Protein 2YRE (pdb70)

GO terms:
  GO:0005829 cytosol (C, TAS)
  GO:0005515 protein binding (F, IPI)

Organism: Homo sapiens (NCBI:txid9606)

Structure (mmCIF, N/CA/C/O backbone):
data_2YRE
#
_entry.id   2YRE
#
loop_
_entity.id
_entity.type
_entity.pdbx_description
1 polymer 'F-box only protein 30'
2 non-polymer 'ZINC ION'
#
loop_
_atom_site.group_PDB
_atom_site.id
_atom_site.type_symbol
_atom_site.label_atom_id
_atom_site.label_alt_id
_atom_site.label_comp_id
_atom_site.label_asym_id
_atom_site.label_entity_id
_atom_site.label_seq_id
_atom_site.pdbx_PDB_ins_code
_atom_site.Cartn_x
_atom_site.Cartn_y
_atom_site.Cartn_z
_atom_site.occupancy
_atom_site.B_iso_or_equiv
_atom_site.auth_seq_id
_atom_site.auth_comp_id
_atom_site.auth_asym_id
_atom_site.auth_atom_id
_atom_site.pdbx_PDB_model_num
ATOM 1 N N . GLY A 1 1 ? -19.919 40.124 -21.202 1.00 0.00 -6 GLY A N 1
ATOM 2 C CA . GLY A 1 1 ? -18.797 39.285 -20.825 1.00 0.00 -6 GLY A CA 1
ATOM 3 C C . GLY A 1 1 ? -18.887 38.808 -19.389 1.00 0.00 -6 GLY A C 1
ATOM 4 O O . GLY A 1 1 ? -19.449 39.492 -18.534 1.00 0.00 -6 GLY A O 1
ATOM 8 N N . SER A 1 2 ? -18.333 37.629 -19.123 1.00 0.00 -5 SER A N 1
ATOM 9 C CA . SER A 1 2 ? -18.358 37.058 -17.781 1.00 0.00 -5 SER A CA 1
ATOM 10 C C . SER A 1 2 ? -17.410 35.867 -17.680 1.00 0.00 -5 SER A C 1
ATOM 11 O O . SER A 1 2 ? -16.883 35.392 -18.686 1.00 0.00 -5 SER A O 1
ATOM 19 N N . SER A 1 3 ? -17.199 35.389 -16.458 1.00 0.00 -4 SER A N 1
ATOM 20 C CA . SER A 1 3 ? -16.312 34.255 -16.223 1.00 0.00 -4 SER A CA 1
ATOM 21 C C . SER A 1 3 ? -16.413 33.777 -14.777 1.00 0.00 -4 SER A C 1
ATOM 22 O O . SER A 1 3 ? -16.659 34.566 -13.867 1.00 0.00 -4 SER A O 1
ATOM 30 N N . GLY A 1 4 ? -16.220 32.477 -14.576 1.00 0.00 -3 GLY A N 1
ATOM 31 C CA . GLY A 1 4 ? -16.293 31.915 -13.240 1.00 0.00 -3 GLY A CA 1
ATOM 32 C C . GLY A 1 4 ? -16.413 30.404 -13.253 1.00 0.00 -3 GLY A C 1
ATOM 33 O O . GLY A 1 4 ? -16.896 29.821 -14.223 1.00 0.00 -3 GLY A O 1
ATOM 37 N N . SER A 1 5 ? -15.971 29.768 -12.172 1.00 0.00 -2 SER A N 1
ATOM 38 C CA . SER A 1 5 ? -16.026 28.314 -12.065 1.00 0.00 -2 SER A CA 1
ATOM 39 C C . SER A 1 5 ? -16.647 27.891 -10.738 1.00 0.00 -2 SER A C 1
ATOM 40 O O . SER A 1 5 ? -16.951 28.727 -9.887 1.00 0.00 -2 SER A O 1
ATOM 48 N N . SER A 1 6 ? -16.832 26.585 -10.568 1.00 0.00 -1 SER A N 1
ATOM 49 C CA . SER A 1 6 ? -17.420 26.049 -9.346 1.00 0.00 -1 SER A CA 1
ATOM 50 C C . SER A 1 6 ? -16.967 24.611 -9.111 1.00 0.00 -1 SER A C 1
ATOM 51 O O . SER A 1 6 ? -16.776 23.847 -10.055 1.00 0.00 -1 SER A O 1
ATOM 59 N N . GLY A 1 7 ? -16.798 24.251 -7.842 1.00 0.00 0 GLY A N 1
ATOM 60 C CA . GLY A 1 7 ? -16.369 22.906 -7.504 1.00 0.00 0 GLY A CA 1
ATOM 61 C C . GLY A 1 7 ? -15.679 22.839 -6.156 1.00 0.00 0 GLY A C 1
ATOM 62 O O . GLY A 1 7 ? -14.758 23.609 -5.884 1.00 0.00 0 GLY A O 1
ATOM 66 N N . MET A 1 8 ? -16.126 21.917 -5.310 1.00 0.00 1 MET A N 1
ATOM 67 C CA . MET A 1 8 ? -15.544 21.754 -3.982 1.00 0.00 1 MET A CA 1
ATOM 68 C C . MET A 1 8 ? -15.492 20.281 -3.589 1.00 0.00 1 MET A C 1
ATOM 69 O O . MET A 1 8 ? -16.525 19.622 -3.479 1.00 0.00 1 MET A O 1
ATOM 83 N N . GLU A 1 9 ? -14.282 19.771 -3.380 1.00 0.00 2 GLU A N 1
ATOM 84 C CA . GLU A 1 9 ? -14.097 18.375 -3.001 1.00 0.00 2 GLU A CA 1
ATOM 85 C C . GLU A 1 9 ? -13.975 18.235 -1.486 1.00 0.00 2 GLU A C 1
ATOM 86 O O . GLU A 1 9 ? -13.281 19.015 -0.834 1.00 0.00 2 GLU A O 1
ATOM 98 N N . GLU A 1 10 ? -14.655 17.235 -0.933 1.00 0.00 3 GLU A N 1
ATOM 99 C CA . GLU A 1 10 ? -14.623 16.993 0.504 1.00 0.00 3 GLU A CA 1
ATOM 100 C C . GLU A 1 10 ? -15.261 15.649 0.844 1.00 0.00 3 GLU A C 1
ATOM 101 O O . GLU A 1 10 ? -16.362 15.342 0.390 1.00 0.00 3 GLU A O 1
ATOM 113 N N . GLU A 1 11 ? -14.559 14.853 1.645 1.00 0.00 4 GLU A N 1
ATOM 114 C CA . GLU A 1 11 ? -15.056 13.542 2.044 1.00 0.00 4 GLU A CA 1
ATOM 115 C C . GLU A 1 11 ? -14.816 13.299 3.531 1.00 0.00 4 GLU A C 1
ATOM 116 O O . GLU A 1 11 ? -13.828 13.770 4.097 1.00 0.00 4 GLU A O 1
ATOM 128 N N . LEU A 1 12 ? -15.725 12.561 4.158 1.00 0.00 5 LEU A N 1
ATOM 129 C CA . LEU A 1 12 ? -15.614 12.255 5.580 1.00 0.00 5 LEU A CA 1
ATOM 130 C C . LEU A 1 12 ? -15.475 10.752 5.804 1.00 0.00 5 LEU A C 1
ATOM 131 O O . LEU A 1 12 ? -15.491 9.970 4.855 1.00 0.00 5 LEU A O 1
ATOM 147 N N . GLN A 1 13 ? -15.342 10.357 7.067 1.00 0.00 6 GLN A N 1
ATOM 148 C CA . GLN A 1 13 ? -15.203 8.948 7.415 1.00 0.00 6 GLN A CA 1
ATOM 149 C C . GLN A 1 13 ? -16.546 8.231 7.329 1.00 0.00 6 GLN A C 1
ATOM 150 O O . GLN A 1 13 ? -17.592 8.865 7.185 1.00 0.00 6 GLN A O 1
ATOM 164 N N . HIS A 1 14 ? -16.510 6.905 7.418 1.00 0.00 7 HIS A N 1
ATOM 165 C CA . HIS A 1 14 ? -17.725 6.101 7.350 1.00 0.00 7 HIS A CA 1
ATOM 166 C C . HIS A 1 14 ? -18.071 5.522 8.718 1.00 0.00 7 HIS A C 1
ATOM 167 O O . HIS A 1 14 ? -17.390 4.624 9.213 1.00 0.00 7 HIS A O 1
ATOM 181 N N . SER A 1 15 ? -19.132 6.043 9.325 1.00 0.00 8 SER A N 1
ATOM 182 C CA . SER A 1 15 ? -19.565 5.581 10.639 1.00 0.00 8 SER A CA 1
ATOM 183 C C . SER A 1 15 ? -19.371 4.074 10.776 1.00 0.00 8 SER A C 1
ATOM 184 O O . SER A 1 15 ? -18.888 3.589 11.800 1.00 0.00 8 SER A O 1
ATOM 192 N N . HIS A 1 16 ? -19.751 3.338 9.736 1.00 0.00 9 HIS A N 1
ATOM 193 C CA . HIS A 1 16 ? -19.619 1.885 9.739 1.00 0.00 9 HIS A CA 1
ATOM 194 C C . HIS A 1 16 ? -18.150 1.473 9.694 1.00 0.00 9 HIS A C 1
ATOM 195 O O . HIS A 1 16 ? -17.624 0.906 10.653 1.00 0.00 9 HIS A O 1
ATOM 209 N N . CYS A 1 17 ? -17.494 1.762 8.576 1.00 0.00 10 CYS A N 1
ATOM 210 C CA . CYS A 1 17 ? -16.087 1.421 8.405 1.00 0.00 10 CYS A CA 1
ATOM 211 C C . CYS A 1 17 ? -15.286 1.773 9.655 1.00 0.00 10 CYS A C 1
ATOM 212 O O . CYS A 1 17 ? -14.621 0.918 10.241 1.00 0.00 10 CYS A O 1
ATOM 219 N N . VAL A 1 18 ? -15.354 3.038 10.058 1.00 0.00 11 VAL A N 1
ATOM 220 C CA . VAL A 1 18 ? -14.637 3.504 11.239 1.00 0.00 11 VAL A CA 1
ATOM 221 C C . VAL A 1 18 ? -14.836 2.552 12.413 1.00 0.00 11 VAL A C 1
ATOM 222 O O . VAL A 1 18 ? -13.996 2.472 13.309 1.00 0.00 11 VAL A O 1
ATOM 235 N N . ASN A 1 19 ? -15.953 1.833 12.402 1.00 0.00 12 ASN A N 1
ATOM 236 C CA . ASN A 1 19 ? -16.263 0.886 13.467 1.00 0.00 12 ASN A CA 1
ATOM 237 C C . ASN A 1 19 ? -16.408 -0.528 12.913 1.00 0.00 12 ASN A C 1
ATOM 238 O O . ASN A 1 19 ? -17.238 -1.308 13.380 1.00 0.00 12 ASN A O 1
ATOM 249 N N . CYS A 1 20 ? -15.594 -0.852 11.914 1.00 0.00 13 CYS A N 1
ATOM 250 C CA . CYS A 1 20 ? -15.630 -2.172 11.295 1.00 0.00 13 CYS A CA 1
ATOM 251 C C . CYS A 1 20 ? -14.235 -2.788 11.246 1.00 0.00 13 CYS A C 1
ATOM 252 O O . CYS A 1 20 ? -13.426 -2.455 10.379 1.00 0.00 13 CYS A O 1
ATOM 259 N N . VAL A 1 21 ? -13.959 -3.690 12.183 1.00 0.00 14 VAL A N 1
ATOM 260 C CA . VAL A 1 21 ? -12.663 -4.354 12.248 1.00 0.00 14 VAL A CA 1
ATOM 261 C C . VAL A 1 21 ? -12.637 -5.595 11.362 1.00 0.00 14 VAL A C 1
ATOM 262 O O . VAL A 1 21 ? -11.661 -5.846 10.656 1.00 0.00 14 VAL A O 1
ATOM 275 N N . SER A 1 22 ? -13.718 -6.368 11.404 1.00 0.00 15 SER A N 1
ATOM 276 C CA . SER A 1 22 ? -13.818 -7.585 10.608 1.00 0.00 15 SER A CA 1
ATOM 277 C C . SER A 1 22 ? -13.364 -7.335 9.173 1.00 0.00 15 SER A C 1
ATOM 278 O O . SER A 1 22 ? -13.903 -6.471 8.481 1.00 0.00 15 SER A O 1
ATOM 286 N N . ARG A 1 23 ? -12.369 -8.097 8.733 1.00 0.00 16 ARG A N 1
ATOM 287 C CA . ARG A 1 23 ? -11.840 -7.958 7.381 1.00 0.00 16 ARG A CA 1
ATOM 288 C C . ARG A 1 23 ? -12.799 -8.559 6.358 1.00 0.00 16 ARG A C 1
ATOM 289 O O . ARG A 1 23 ? -12.951 -8.037 5.253 1.00 0.00 16 ARG A O 1
ATOM 310 N N . ARG A 1 24 ? -13.443 -9.659 6.733 1.00 0.00 17 ARG A N 1
ATOM 311 C CA . ARG A 1 24 ? -14.386 -10.332 5.847 1.00 0.00 17 ARG A CA 1
ATOM 312 C C . ARG A 1 24 ? -15.780 -9.725 5.975 1.00 0.00 17 ARG A C 1
ATOM 313 O O . ARG A 1 24 ? -16.787 -10.419 5.832 1.00 0.00 17 ARG A O 1
ATOM 334 N N . CYS A 1 25 ? -15.831 -8.425 6.245 1.00 0.00 18 CYS A N 1
ATOM 335 C CA . CYS A 1 25 ? -17.100 -7.723 6.394 1.00 0.00 18 CYS A CA 1
ATOM 336 C C . CYS A 1 25 ? -17.924 -7.811 5.112 1.00 0.00 18 CYS A C 1
ATOM 337 O O . CYS A 1 25 ? -17.400 -7.633 4.012 1.00 0.00 18 CYS A O 1
ATOM 344 N N . MET A 1 26 ? -19.215 -8.087 5.262 1.00 0.00 19 MET A N 1
ATOM 345 C CA . MET A 1 26 ? -20.111 -8.197 4.117 1.00 0.00 19 MET A CA 1
ATOM 346 C C . MET A 1 26 ? -21.363 -7.351 4.323 1.00 0.00 19 MET A C 1
ATOM 347 O O . MET A 1 26 ? -22.484 -7.824 4.130 1.00 0.00 19 MET A O 1
ATOM 361 N N . THR A 1 27 ? -21.166 -6.097 4.717 1.00 0.00 20 THR A N 1
ATOM 362 C CA . THR A 1 27 ? -22.279 -5.185 4.951 1.00 0.00 20 THR A CA 1
ATOM 363 C C . THR A 1 27 ? -22.547 -4.319 3.726 1.00 0.00 20 THR A C 1
ATOM 364 O O . THR A 1 27 ? -21.638 -3.682 3.194 1.00 0.00 20 THR A O 1
ATOM 375 N N . ARG A 1 28 ? -23.800 -4.298 3.284 1.00 0.00 21 ARG A N 1
ATOM 376 C CA . ARG A 1 28 ? -24.187 -3.509 2.121 1.00 0.00 21 ARG A CA 1
ATOM 377 C C . ARG A 1 28 ? -23.549 -2.123 2.167 1.00 0.00 21 ARG A C 1
ATOM 378 O O . ARG A 1 28 ? -23.760 -1.347 3.099 1.00 0.00 21 ARG A O 1
ATOM 399 N N . PRO A 1 29 ? -22.751 -1.805 1.138 1.00 0.00 22 PRO A N 1
ATOM 400 C CA . PRO A 1 29 ? -22.066 -0.512 1.038 1.00 0.00 22 PRO A CA 1
ATOM 401 C C . PRO A 1 29 ? -23.032 0.636 0.770 1.00 0.00 22 PRO A C 1
ATOM 402 O O . PRO A 1 29 ? -23.535 0.790 -0.342 1.00 0.00 22 PRO A O 1
ATOM 413 N N . GLU A 1 30 ? -23.288 1.440 1.798 1.00 0.00 23 GLU A N 1
ATOM 414 C CA . GLU A 1 30 ? -24.195 2.575 1.672 1.00 0.00 23 GLU A CA 1
ATOM 415 C C . GLU A 1 30 ? -23.417 3.881 1.540 1.00 0.00 23 GLU A C 1
ATOM 416 O O . GLU A 1 30 ? -22.398 4.096 2.197 1.00 0.00 23 GLU A O 1
ATOM 428 N N . PRO A 1 31 ? -23.907 4.775 0.669 1.00 0.00 24 PRO A N 1
ATOM 429 C CA . PRO A 1 31 ? -23.275 6.076 0.429 1.00 0.00 24 PRO A CA 1
ATOM 430 C C . PRO A 1 31 ? -23.412 7.016 1.621 1.00 0.00 24 PRO A C 1
ATOM 431 O O . PRO A 1 31 ? -24.362 7.792 1.706 1.00 0.00 24 PRO A O 1
ATOM 442 N N . GLY A 1 32 ? -22.455 6.941 2.542 1.00 0.00 25 GLY A N 1
ATOM 443 C CA . GLY A 1 32 ? -22.488 7.791 3.717 1.00 0.00 25 GLY A CA 1
ATOM 444 C C . GLY A 1 32 ? -22.289 7.012 5.002 1.00 0.00 25 GLY A C 1
ATOM 445 O O . GLY A 1 32 ? -21.767 7.543 5.983 1.00 0.00 25 GLY A O 1
ATOM 449 N N . ILE A 1 33 ? -22.708 5.751 4.998 1.00 0.00 26 ILE A N 1
ATOM 450 C CA . ILE A 1 33 ? -22.573 4.899 6.173 1.00 0.00 26 ILE A CA 1
ATOM 451 C C . ILE A 1 33 ? -21.399 3.938 6.023 1.00 0.00 26 ILE A C 1
ATOM 452 O O . ILE A 1 33 ? -20.480 3.932 6.842 1.00 0.00 26 ILE A O 1
ATOM 468 N N . SER A 1 34 ? -21.435 3.127 4.970 1.00 0.00 27 SER A N 1
ATOM 469 C CA . SER A 1 34 ? -20.375 2.159 4.714 1.00 0.00 27 SER A CA 1
ATOM 470 C C . SER A 1 34 ? -20.090 2.049 3.219 1.00 0.00 27 SER A C 1
ATOM 471 O O . SER A 1 34 ? -20.997 2.154 2.393 1.00 0.00 27 SER A O 1
ATOM 479 N N . CYS A 1 35 ? -18.823 1.837 2.878 1.00 0.00 28 CYS A N 1
ATOM 480 C CA . CYS A 1 35 ? -18.416 1.713 1.484 1.00 0.00 28 CYS A CA 1
ATOM 481 C C . CYS A 1 35 ? -18.028 0.274 1.156 1.00 0.00 28 CYS A C 1
ATOM 482 O O . CYS A 1 35 ? -17.852 -0.551 2.053 1.00 0.00 28 CYS A O 1
ATOM 489 N N . ASP A 1 36 ? -17.898 -0.019 -0.133 1.00 0.00 29 ASP A N 1
ATOM 490 C CA . ASP A 1 36 ? -17.530 -1.357 -0.579 1.00 0.00 29 ASP A CA 1
ATOM 491 C C . ASP A 1 36 ? -16.122 -1.717 -0.115 1.00 0.00 29 ASP A C 1
ATOM 492 O O . ASP A 1 36 ? -15.247 -0.854 -0.023 1.00 0.00 29 ASP A O 1
ATOM 501 N N . LEU A 1 37 ? -15.910 -2.995 0.178 1.00 0.00 30 LEU A N 1
ATOM 502 C CA . LEU A 1 37 ? -14.608 -3.470 0.634 1.00 0.00 30 LEU A CA 1
ATOM 503 C C . LEU A 1 37 ? -13.698 -3.785 -0.549 1.00 0.00 30 LEU A C 1
ATOM 504 O O . LEU A 1 37 ? -14.166 -4.183 -1.616 1.00 0.00 30 LEU A O 1
ATOM 520 N N . ILE A 1 38 ? -12.396 -3.605 -0.351 1.00 0.00 31 ILE A N 1
ATOM 521 C CA . ILE A 1 38 ? -11.421 -3.873 -1.401 1.00 0.00 31 ILE A CA 1
ATOM 522 C C . ILE A 1 38 ? -10.167 -4.529 -0.831 1.00 0.00 31 ILE A C 1
ATOM 523 O O . ILE A 1 38 ? -9.694 -4.159 0.243 1.00 0.00 31 ILE A O 1
ATOM 539 N N . GLY A 1 39 ? -9.632 -5.503 -1.561 1.00 0.00 32 GLY A N 1
ATOM 540 C CA . GLY A 1 39 ? -8.436 -6.194 -1.113 1.00 0.00 32 GLY A CA 1
ATOM 541 C C . GLY A 1 39 ? -7.181 -5.370 -1.317 1.00 0.00 32 GLY A C 1
ATOM 542 O O . GLY A 1 39 ? -7.039 -4.679 -2.326 1.00 0.00 32 GLY A O 1
ATOM 546 N N . CYS A 1 40 ? -6.266 -5.440 -0.355 1.00 0.00 33 CYS A N 1
ATOM 547 C CA . CYS A 1 40 ? -5.016 -4.694 -0.431 1.00 0.00 33 CYS A CA 1
ATOM 548 C C . CYS A 1 40 ? -4.418 -4.776 -1.833 1.00 0.00 33 CYS A C 1
ATOM 549 O O . CYS A 1 40 ? -4.341 -5.844 -2.441 1.00 0.00 33 CYS A O 1
ATOM 556 N N . PRO A 1 41 ? -3.984 -3.621 -2.360 1.00 0.00 34 PRO A N 1
ATOM 557 C CA . PRO A 1 41 ? -3.385 -3.536 -3.695 1.00 0.00 34 PRO A CA 1
ATOM 558 C C . PRO A 1 41 ? -2.011 -4.193 -3.756 1.00 0.00 34 PRO A C 1
ATOM 559 O O . PRO A 1 41 ? -1.395 -4.271 -4.820 1.00 0.00 34 PRO A O 1
ATOM 570 N N . LEU A 1 42 ? -1.535 -4.667 -2.610 1.00 0.00 35 LEU A N 1
ATOM 571 C CA . LEU A 1 42 ? -0.232 -5.319 -2.533 1.00 0.00 35 LEU A CA 1
ATOM 572 C C . LEU A 1 42 ? -0.379 -6.781 -2.123 1.00 0.00 35 LEU A C 1
ATOM 573 O O . LEU A 1 42 ? 0.581 -7.411 -1.679 1.00 0.00 35 LEU A O 1
ATOM 589 N N . VAL A 1 43 ? -1.586 -7.315 -2.276 1.00 0.00 36 VAL A N 1
ATOM 590 C CA . VAL A 1 43 ? -1.858 -8.704 -1.925 1.00 0.00 36 VAL A CA 1
ATOM 591 C C . VAL A 1 43 ? -1.212 -9.070 -0.593 1.00 0.00 36 VAL A C 1
ATOM 592 O O . VAL A 1 43 ? -0.730 -10.189 -0.411 1.00 0.00 36 VAL A O 1
ATOM 605 N N . CYS A 1 44 ? -1.207 -8.121 0.336 1.00 0.00 37 CYS A N 1
ATOM 606 C CA . CYS A 1 44 ? -0.621 -8.342 1.653 1.00 0.00 37 CYS A CA 1
ATOM 607 C C . CYS A 1 44 ? -1.374 -9.435 2.407 1.00 0.00 37 CYS A C 1
ATOM 608 O O . CYS A 1 44 ? -0.814 -10.103 3.274 1.00 0.00 37 CYS A O 1
ATOM 615 N N . GLY A 1 45 ? -2.648 -9.609 2.068 1.00 0.00 38 GLY A N 1
ATOM 616 C CA . GLY A 1 45 ? -3.457 -10.621 2.722 1.00 0.00 38 GLY A CA 1
ATOM 617 C C . GLY A 1 45 ? -4.390 -10.034 3.762 1.00 0.00 38 GLY A C 1
ATOM 618 O O . GLY A 1 45 ? -4.476 -10.535 4.883 1.00 0.00 38 GLY A O 1
ATOM 622 N N . ALA A 1 46 ? -5.091 -8.967 3.392 1.00 0.00 39 ALA A N 1
ATOM 623 C CA . ALA A 1 46 ? -6.023 -8.312 4.301 1.00 0.00 39 ALA A CA 1
ATOM 624 C C . ALA A 1 46 ? -7.135 -7.607 3.532 1.00 0.00 39 ALA A C 1
ATOM 625 O O . ALA A 1 46 ? -6.902 -7.034 2.468 1.00 0.00 39 ALA A O 1
ATOM 632 N N . VAL A 1 47 ? -8.347 -7.653 4.078 1.00 0.00 40 VAL A N 1
ATOM 633 C CA . VAL A 1 47 ? -9.496 -7.018 3.444 1.00 0.00 40 VAL A CA 1
ATOM 634 C C . VAL A 1 47 ? -9.989 -5.831 4.263 1.00 0.00 40 VAL A C 1
ATOM 635 O O . VAL A 1 47 ? -10.426 -5.989 5.403 1.00 0.00 40 VAL A O 1
ATOM 648 N N . PHE A 1 48 ? -9.918 -4.642 3.674 1.00 0.00 41 PHE A N 1
ATOM 649 C CA . PHE A 1 48 ? -10.358 -3.427 4.349 1.00 0.00 41 PHE A CA 1
ATOM 650 C C . PHE A 1 48 ? -11.213 -2.569 3.422 1.00 0.00 41 PHE A C 1
ATOM 651 O O . PHE A 1 48 ? -11.248 -2.788 2.211 1.00 0.00 41 PHE A O 1
ATOM 668 N N . HIS A 1 49 ? -11.903 -1.590 4.000 1.00 0.00 42 HIS A N 1
ATOM 669 C CA . HIS A 1 49 ? -12.759 -0.698 3.226 1.00 0.00 42 HIS A CA 1
ATOM 670 C C . HIS A 1 49 ? -11.924 0.276 2.401 1.00 0.00 42 HIS A C 1
ATOM 671 O O . HIS A 1 49 ? -10.953 0.850 2.895 1.00 0.00 42 HIS A O 1
ATOM 685 N N . SER A 1 50 ? -12.307 0.456 1.141 1.00 0.00 43 SER A N 1
ATOM 686 C CA . SER A 1 50 ? -11.590 1.356 0.245 1.00 0.00 43 SER A CA 1
ATOM 687 C C . SER A 1 50 ? -11.185 2.636 0.971 1.00 0.00 43 SER A C 1
ATOM 688 O O . SER A 1 50 ? -10.091 3.161 0.765 1.00 0.00 43 SER A O 1
ATOM 696 N N . CYS A 1 51 ? -12.077 3.133 1.822 1.00 0.00 44 CYS A N 1
ATOM 697 C CA . CYS A 1 51 ? -11.815 4.351 2.579 1.00 0.00 44 CYS A CA 1
ATOM 698 C C . CYS A 1 51 ? -10.738 4.115 3.634 1.00 0.00 44 CYS A C 1
ATOM 699 O O . CYS A 1 51 ? -9.876 4.965 3.858 1.00 0.00 44 CYS A O 1
ATOM 706 N N . LYS A 1 52 ? -10.792 2.955 4.278 1.00 0.00 45 LYS A N 1
ATOM 707 C CA . LYS A 1 52 ? -9.821 2.604 5.308 1.00 0.00 45 LYS A CA 1
ATOM 708 C C . LYS A 1 52 ? -8.453 2.326 4.693 1.00 0.00 45 LYS A C 1
ATOM 709 O O . LYS A 1 52 ? -7.421 2.629 5.291 1.00 0.00 45 LYS A O 1
ATOM 728 N N . ALA A 1 53 ? -8.453 1.749 3.496 1.00 0.00 46 ALA A N 1
ATOM 729 C CA . ALA A 1 53 ? -7.212 1.434 2.800 1.00 0.00 46 ALA A CA 1
ATOM 730 C C . ALA A 1 53 ? -6.143 2.485 3.080 1.00 0.00 46 ALA A C 1
ATOM 731 O O . ALA A 1 53 ? -5.090 2.179 3.640 1.00 0.00 46 ALA A O 1
ATOM 738 N N . ASP A 1 54 ? -6.420 3.723 2.688 1.00 0.00 47 ASP A N 1
ATOM 739 C CA . ASP A 1 54 ? -5.482 4.820 2.898 1.00 0.00 47 ASP A CA 1
ATOM 740 C C . ASP A 1 54 ? -4.803 4.701 4.259 1.00 0.00 47 ASP A C 1
ATOM 741 O O . ASP A 1 54 ? -3.595 4.905 4.380 1.00 0.00 47 ASP A O 1
ATOM 750 N N . GLU A 1 55 ? -5.587 4.370 5.280 1.00 0.00 48 GLU A N 1
ATOM 751 C CA . GLU A 1 55 ? -5.061 4.226 6.632 1.00 0.00 48 GLU A CA 1
ATOM 752 C C . GLU A 1 55 ? -4.362 2.880 6.803 1.00 0.00 48 GLU A C 1
ATOM 753 O O . GLU A 1 55 ? -3.279 2.799 7.384 1.00 0.00 48 GLU A O 1
ATOM 765 N N . HIS A 1 56 ? -4.989 1.825 6.293 1.00 0.00 49 HIS A N 1
ATOM 766 C CA . HIS A 1 56 ? -4.429 0.482 6.388 1.00 0.00 49 HIS A CA 1
ATOM 767 C C . HIS A 1 56 ? -2.987 0.458 5.890 1.00 0.00 49 HIS A C 1
ATOM 768 O O . HIS A 1 56 ? -2.103 -0.098 6.542 1.00 0.00 49 HIS A O 1
ATOM 782 N N . ARG A 1 57 ? -2.757 1.064 4.729 1.00 0.00 50 ARG A N 1
ATOM 783 C CA . ARG A 1 57 ? -1.423 1.111 4.143 1.00 0.00 50 ARG A CA 1
ATOM 784 C C . ARG A 1 57 ? -0.379 1.471 5.195 1.00 0.00 50 ARG A C 1
ATOM 785 O O . ARG A 1 57 ? 0.699 0.876 5.245 1.00 0.00 50 ARG A O 1
ATOM 806 N N . LEU A 1 58 ? -0.704 2.449 6.033 1.00 0.00 51 LEU A N 1
ATOM 807 C CA . LEU A 1 58 ? 0.206 2.890 7.084 1.00 0.00 51 LEU A CA 1
ATOM 808 C C . LEU A 1 58 ? 0.722 1.703 7.892 1.00 0.00 51 LEU A C 1
ATOM 809 O O . LEU A 1 58 ? 1.903 1.636 8.233 1.00 0.00 51 LEU A O 1
ATOM 825 N N . LEU A 1 59 ? -0.171 0.766 8.191 1.00 0.00 52 LEU A N 1
ATOM 826 C CA . LEU A 1 59 ? 0.193 -0.421 8.957 1.00 0.00 52 LEU A CA 1
ATOM 827 C C . LEU A 1 59 ? 0.740 -1.512 8.041 1.00 0.00 52 LEU A C 1
ATOM 828 O O . LEU A 1 59 ? 1.817 -2.058 8.283 1.00 0.00 52 LEU A O 1
ATOM 844 N N . CYS A 1 60 ? -0.007 -1.824 6.988 1.00 0.00 53 CYS A N 1
ATOM 845 C CA . CYS A 1 60 ? 0.402 -2.848 6.035 1.00 0.00 53 CYS A CA 1
ATOM 846 C C . CYS A 1 60 ? 1.921 -2.879 5.889 1.00 0.00 53 CYS A C 1
ATOM 847 O O . CYS A 1 60 ? 2.564 -1.867 5.613 1.00 0.00 53 CYS A O 1
ATOM 854 N N . PRO A 1 61 ? 2.509 -4.070 6.080 1.00 0.00 54 PRO A N 1
ATOM 855 C CA . PRO A 1 61 ? 3.958 -4.263 5.974 1.00 0.00 54 PRO A CA 1
ATOM 856 C C . PRO A 1 61 ? 4.457 -4.136 4.539 1.00 0.00 54 PRO A C 1
ATOM 857 O O . PRO A 1 61 ? 5.451 -3.460 4.274 1.00 0.00 54 PRO A O 1
ATOM 868 N N . PHE A 1 62 ? 3.760 -4.790 3.615 1.00 0.00 55 PHE A N 1
ATOM 869 C CA . PHE A 1 62 ? 4.133 -4.750 2.206 1.00 0.00 55 PHE A CA 1
ATOM 870 C C . PHE A 1 62 ? 4.435 -3.322 1.763 1.00 0.00 55 PHE A C 1
ATOM 871 O O . PHE A 1 62 ? 5.388 -3.079 1.024 1.00 0.00 55 PHE A O 1
ATOM 888 N N . GLU A 1 63 ? 3.616 -2.380 2.221 1.00 0.00 56 GLU A N 1
ATOM 889 C CA . GLU A 1 63 ? 3.795 -0.976 1.872 1.00 0.00 56 GLU A CA 1
ATOM 890 C C . GLU A 1 63 ? 5.276 -0.635 1.730 1.00 0.00 56 GLU A C 1
ATOM 891 O O . GLU A 1 63 ? 6.079 -0.929 2.615 1.00 0.00 56 GLU A O 1
ATOM 903 N N . ARG A 1 64 ? 5.629 -0.014 0.609 1.00 0.00 57 ARG A N 1
ATOM 904 C CA . ARG A 1 64 ? 7.013 0.365 0.350 1.00 0.00 57 ARG A CA 1
ATOM 905 C C . ARG A 1 64 ? 7.534 1.297 1.439 1.00 0.00 57 ARG A C 1
ATOM 906 O O . ARG A 1 64 ? 7.049 2.418 1.597 1.00 0.00 57 ARG A O 1
ATOM 927 N N . VAL A 1 65 ? 8.526 0.827 2.189 1.00 0.00 58 VAL A N 1
ATOM 928 C CA . VAL A 1 65 ? 9.114 1.618 3.263 1.00 0.00 58 VAL A CA 1
ATOM 929 C C . VAL A 1 65 ? 10.634 1.649 3.154 1.00 0.00 58 VAL A C 1
ATOM 930 O O . VAL A 1 65 ? 11.275 0.667 2.781 1.00 0.00 58 VAL A O 1
ATOM 943 N N . PRO A 1 66 ? 11.227 2.805 3.488 1.00 0.00 59 PRO A N 1
ATOM 944 C CA . PRO A 1 66 ? 12.680 2.993 3.436 1.00 0.00 59 PRO A CA 1
ATOM 945 C C . PRO A 1 66 ? 13.407 2.196 4.514 1.00 0.00 59 PRO A C 1
ATOM 946 O O . PRO A 1 66 ? 12.851 1.922 5.578 1.00 0.00 59 PRO A O 1
ATOM 957 N N . CYS A 1 67 ? 14.652 1.826 4.233 1.00 0.00 60 CYS A N 1
ATOM 958 C CA . CYS A 1 67 ? 15.455 1.061 5.178 1.00 0.00 60 CYS A CA 1
ATOM 959 C C . CYS A 1 67 ? 15.315 1.622 6.590 1.00 0.00 60 CYS A C 1
ATOM 960 O O . CYS A 1 67 ? 15.443 2.828 6.806 1.00 0.00 60 CYS A O 1
ATOM 967 N N . LEU A 1 68 ? 15.053 0.740 7.548 1.00 0.00 61 LEU A N 1
ATOM 968 C CA . LEU A 1 68 ? 14.896 1.146 8.941 1.00 0.00 61 LEU A CA 1
ATOM 969 C C . LEU A 1 68 ? 15.913 2.222 9.312 1.00 0.00 61 LEU A C 1
ATOM 970 O O . LEU A 1 68 ? 15.609 3.141 10.070 1.00 0.00 61 LEU A O 1
ATOM 986 N N . ASN A 1 69 ? 17.120 2.100 8.769 1.00 0.00 62 ASN A N 1
ATOM 987 C CA . ASN A 1 69 ? 18.181 3.062 9.042 1.00 0.00 62 ASN A CA 1
ATOM 988 C C . ASN A 1 69 ? 18.220 4.148 7.970 1.00 0.00 62 ASN A C 1
ATOM 989 O O . ASN A 1 69 ? 19.291 4.542 7.510 1.00 0.00 62 ASN A O 1
ATOM 1000 N N . SER A 1 70 ? 17.044 4.626 7.578 1.00 0.00 63 SER A N 1
ATOM 1001 C CA . SER A 1 70 ? 16.942 5.664 6.559 1.00 0.00 63 SER A CA 1
ATOM 1002 C C . SER A 1 70 ? 17.709 6.915 6.978 1.00 0.00 63 SER A C 1
ATOM 1003 O O . SER A 1 70 ? 18.202 7.665 6.137 1.00 0.00 63 SER A O 1
ATOM 1011 N N . ASP A 1 71 ? 17.804 7.132 8.285 1.00 0.00 64 ASP A N 1
ATOM 1012 C CA . ASP A 1 71 ? 18.510 8.291 8.819 1.00 0.00 64 ASP A CA 1
ATOM 1013 C C . ASP A 1 71 ? 19.956 8.317 8.331 1.00 0.00 64 ASP A C 1
ATOM 1014 O O . ASP A 1 71 ? 20.457 9.356 7.901 1.00 0.00 64 ASP A O 1
ATOM 1023 N N . PHE A 1 72 ? 20.620 7.169 8.403 1.00 0.00 65 PHE A N 1
ATOM 1024 C CA . PHE A 1 72 ? 22.009 7.061 7.970 1.00 0.00 65 PHE A CA 1
ATOM 1025 C C . PHE A 1 72 ? 22.166 7.524 6.525 1.00 0.00 65 PHE A C 1
ATOM 1026 O O . PHE A 1 72 ? 23.118 8.225 6.186 1.00 0.00 65 PHE A O 1
ATOM 1043 N N . GLY A 1 73 ? 21.224 7.124 5.676 1.00 0.00 66 GLY A N 1
ATOM 1044 C CA . GLY A 1 73 ? 21.276 7.506 4.277 1.00 0.00 66 GLY A CA 1
ATOM 1045 C C . GLY A 1 73 ? 21.251 6.308 3.348 1.00 0.00 66 GLY A C 1
ATOM 1046 O O . GLY A 1 73 ? 22.033 6.232 2.400 1.00 0.00 66 GLY A O 1
ATOM 1050 N N . CYS A 1 74 ? 20.352 5.369 3.620 1.00 0.00 67 CYS A N 1
ATOM 1051 C CA . CYS A 1 74 ? 20.229 4.168 2.803 1.00 0.00 67 CYS A CA 1
ATOM 1052 C C . CYS A 1 74 ? 19.234 4.383 1.666 1.00 0.00 67 CYS A C 1
ATOM 1053 O O . CYS A 1 74 ? 18.024 4.464 1.873 1.00 0.00 67 CYS A O 1
ATOM 1060 N N . PRO A 1 75 ? 19.756 4.477 0.434 1.00 0.00 68 PRO A N 1
ATOM 1061 C CA . PRO A 1 75 ? 18.933 4.683 -0.761 1.00 0.00 68 PRO A CA 1
ATOM 1062 C C . PRO A 1 75 ? 18.093 3.457 -1.105 1.00 0.00 68 PRO A C 1
ATOM 1063 O O . PRO A 1 75 ? 17.342 3.460 -2.080 1.00 0.00 68 PRO A O 1
ATOM 1074 N N . PHE A 1 76 ? 18.224 2.410 -0.297 1.00 0.00 69 PHE A N 1
ATOM 1075 C CA . PHE A 1 76 ? 17.477 1.177 -0.515 1.00 0.00 69 PHE A CA 1
ATOM 1076 C C . PHE A 1 76 ? 16.040 1.317 -0.022 1.00 0.00 69 PHE A C 1
ATOM 1077 O O . PHE A 1 76 ? 15.771 2.018 0.954 1.00 0.00 69 PHE A O 1
ATOM 1094 N N . THR A 1 77 ? 15.118 0.646 -0.706 1.00 0.00 70 THR A N 1
ATOM 1095 C CA . THR A 1 77 ? 13.708 0.696 -0.340 1.00 0.00 70 THR A CA 1
ATOM 1096 C C . THR A 1 77 ? 13.030 -0.648 -0.579 1.00 0.00 70 THR A C 1
ATOM 1097 O O . THR A 1 77 ? 13.206 -1.265 -1.629 1.00 0.00 70 THR A O 1
ATOM 1108 N N . MET A 1 78 ? 12.254 -1.097 0.402 1.00 0.00 71 MET A N 1
ATOM 1109 C CA . MET A 1 78 ? 11.547 -2.368 0.297 1.00 0.00 71 MET A CA 1
ATOM 1110 C C . MET A 1 78 ? 10.396 -2.435 1.295 1.00 0.00 71 MET A C 1
ATOM 1111 O O . MET A 1 78 ? 10.179 -1.503 2.070 1.00 0.00 71 MET A O 1
ATOM 1125 N N . ALA A 1 79 ? 9.662 -3.542 1.272 1.00 0.00 72 ALA A N 1
ATOM 1126 C CA . ALA A 1 79 ? 8.534 -3.731 2.176 1.00 0.00 72 ALA A CA 1
ATOM 1127 C C . ALA A 1 79 ? 8.989 -3.712 3.632 1.00 0.00 72 ALA A C 1
ATOM 1128 O O . ALA A 1 79 ? 10.114 -4.101 3.945 1.00 0.00 72 ALA A O 1
ATOM 1135 N N . ARG A 1 80 ? 8.108 -3.257 4.516 1.00 0.00 73 ARG A N 1
ATOM 1136 C CA . ARG A 1 80 ? 8.420 -3.186 5.939 1.00 0.00 73 ARG A CA 1
ATOM 1137 C C . ARG A 1 80 ? 8.836 -4.554 6.473 1.00 0.00 73 ARG A C 1
ATOM 1138 O O . ARG A 1 80 ? 9.619 -4.650 7.417 1.00 0.00 73 ARG A O 1
ATOM 1159 N N . ASN A 1 81 ? 8.306 -5.608 5.862 1.00 0.00 74 ASN A N 1
ATOM 1160 C CA . ASN A 1 81 ? 8.621 -6.970 6.276 1.00 0.00 74 ASN A CA 1
ATOM 1161 C C . ASN A 1 81 ? 9.894 -7.466 5.595 1.00 0.00 74 ASN A C 1
ATOM 1162 O O . ASN A 1 81 ? 10.647 -8.258 6.162 1.00 0.00 74 ASN A O 1
ATOM 1173 N N . LYS A 1 82 ? 10.128 -6.993 4.376 1.00 0.00 75 LYS A N 1
ATOM 1174 C CA . LYS A 1 82 ? 11.309 -7.385 3.616 1.00 0.00 75 LYS A CA 1
ATOM 1175 C C . LYS A 1 82 ? 12.494 -6.485 3.950 1.00 0.00 75 LYS A C 1
ATOM 1176 O O . LYS A 1 82 ? 13.429 -6.353 3.160 1.00 0.00 75 LYS A O 1
ATOM 1195 N N . VAL A 1 83 ? 12.449 -5.868 5.127 1.00 0.00 76 VAL A N 1
ATOM 1196 C CA . VAL A 1 83 ? 13.521 -4.982 5.567 1.00 0.00 76 VAL A CA 1
ATOM 1197 C C . VAL A 1 83 ? 14.694 -5.776 6.129 1.00 0.00 76 VAL A C 1
ATOM 1198 O O . VAL A 1 83 ? 15.852 -5.387 5.973 1.00 0.00 76 VAL A O 1
ATOM 1211 N N . ALA A 1 84 ? 14.388 -6.892 6.783 1.00 0.00 77 ALA A N 1
ATOM 1212 C CA . ALA A 1 84 ? 15.418 -7.742 7.367 1.00 0.00 77 ALA A CA 1
ATOM 1213 C C . ALA A 1 84 ? 16.379 -8.252 6.298 1.00 0.00 77 ALA A C 1
ATOM 1214 O O . ALA A 1 84 ? 17.556 -7.893 6.288 1.00 0.00 77 ALA A O 1
ATOM 1221 N N . GLU A 1 85 ? 15.870 -9.091 5.402 1.00 0.00 78 GLU A N 1
ATOM 1222 C CA . GLU A 1 85 ? 16.685 -9.651 4.330 1.00 0.00 78 GLU A CA 1
ATOM 1223 C C . GLU A 1 85 ? 17.697 -8.626 3.826 1.00 0.00 78 GLU A C 1
ATOM 1224 O O . GLU A 1 85 ? 18.824 -8.974 3.468 1.00 0.00 78 GLU A O 1
ATOM 1236 N N . HIS A 1 86 ? 17.288 -7.362 3.799 1.00 0.00 79 HIS A N 1
ATOM 1237 C CA . HIS A 1 86 ? 18.159 -6.286 3.338 1.00 0.00 79 HIS A CA 1
ATOM 1238 C C . HIS A 1 86 ? 19.077 -5.812 4.460 1.00 0.00 79 HIS A C 1
ATOM 1239 O O . HIS A 1 86 ? 20.266 -5.574 4.245 1.00 0.00 79 HIS A O 1
ATOM 1253 N N . LEU A 1 87 ? 18.518 -5.676 5.658 1.00 0.00 80 LEU A N 1
ATOM 1254 C CA . LEU A 1 87 ? 19.287 -5.230 6.814 1.00 0.00 80 LEU A CA 1
ATOM 1255 C C . LEU A 1 87 ? 20.500 -6.126 7.042 1.00 0.00 80 LEU A C 1
ATOM 1256 O O . LEU A 1 87 ? 21.549 -5.665 7.489 1.00 0.00 80 LEU A O 1
ATOM 1272 N N . GLU A 1 88 ? 20.348 -7.409 6.727 1.00 0.00 81 GLU A N 1
ATOM 1273 C CA . GLU A 1 88 ? 21.432 -8.369 6.896 1.00 0.00 81 GLU A CA 1
ATOM 1274 C C . GLU A 1 88 ? 22.658 -7.954 6.087 1.00 0.00 81 GLU A C 1
ATOM 1275 O O . GLU A 1 88 ? 23.778 -7.948 6.597 1.00 0.00 81 GLU A O 1
ATOM 1287 N N . MET A 1 89 ? 22.436 -7.609 4.823 1.00 0.00 82 MET A N 1
ATOM 1288 C CA . MET A 1 89 ? 23.522 -7.192 3.943 1.00 0.00 82 MET A CA 1
ATOM 1289 C C . MET A 1 89 ? 23.501 -5.681 3.733 1.00 0.00 82 MET A C 1
ATOM 1290 O O . MET A 1 89 ? 24.020 -5.176 2.737 1.00 0.00 82 MET A O 1
ATOM 1304 N N . CYS A 1 90 ? 22.898 -4.965 4.676 1.00 0.00 83 CYS A N 1
ATOM 1305 C CA . CYS A 1 90 ? 22.809 -3.512 4.594 1.00 0.00 83 CYS A CA 1
ATOM 1306 C C . CYS A 1 90 ? 24.016 -2.855 5.256 1.00 0.00 83 CYS A C 1
ATOM 1307 O O . CYS A 1 90 ? 24.477 -3.273 6.318 1.00 0.00 83 CYS A O 1
ATOM 1314 N N . PRO A 1 91 ? 24.542 -1.801 4.614 1.00 0.00 84 PRO A N 1
ATOM 1315 C CA . PRO A 1 91 ? 25.701 -1.062 5.122 1.00 0.00 84 PRO A CA 1
ATOM 1316 C C . PRO A 1 91 ? 25.373 -0.260 6.376 1.00 0.00 84 PRO A C 1
ATOM 1317 O O . PRO A 1 91 ? 26.195 -0.149 7.286 1.00 0.00 84 PRO A O 1
ATOM 1328 N N . ALA A 1 92 ? 24.168 0.298 6.418 1.00 0.00 85 ALA A N 1
ATOM 1329 C CA . ALA A 1 92 ? 23.731 1.089 7.562 1.00 0.00 85 ALA A CA 1
ATOM 1330 C C . ALA A 1 92 ? 23.212 0.193 8.682 1.00 0.00 85 ALA A C 1
ATOM 1331 O O . ALA A 1 92 ? 22.213 0.508 9.329 1.00 0.00 85 ALA A O 1
ATOM 1338 N N . SER A 1 93 ? 23.896 -0.925 8.905 1.00 0.00 86 SER A N 1
ATOM 1339 C CA . SER A 1 93 ? 23.501 -1.868 9.944 1.00 0.00 86 SER A CA 1
ATOM 1340 C C . SER A 1 93 ? 24.644 -2.106 10.926 1.00 0.00 86 SER A C 1
ATOM 1341 O O . SER A 1 93 ? 24.427 -2.542 12.056 1.00 0.00 86 SER A O 1
ATOM 1349 N N . VAL A 1 94 ? 25.864 -1.815 10.485 1.00 0.00 87 VAL A N 1
ATOM 1350 C CA . VAL A 1 94 ? 27.043 -1.995 11.324 1.00 0.00 87 VAL A CA 1
ATOM 1351 C C . VAL A 1 94 ? 26.900 -3.221 12.217 1.00 0.00 87 VAL A C 1
ATOM 1352 O O . VAL A 1 94 ? 27.266 -3.192 13.392 1.00 0.00 87 VAL A O 1
ATOM 1365 N N . SER A 1 95 ? 26.365 -4.299 11.653 1.00 0.00 88 SER A N 1
ATOM 1366 C CA . SER A 1 95 ? 26.169 -5.536 12.400 1.00 0.00 88 SER A CA 1
ATOM 1367 C C . SER A 1 95 ? 27.003 -6.667 11.805 1.00 0.00 88 SER A C 1
ATOM 1368 O O . SER A 1 95 ? 26.599 -7.306 10.834 1.00 0.00 88 SER A O 1
ATOM 1376 N N . GLY A 1 96 ? 28.170 -6.908 12.395 1.00 0.00 89 GLY A N 1
ATOM 1377 C CA . GLY A 1 96 ? 29.043 -7.961 11.911 1.00 0.00 89 GLY A CA 1
ATOM 1378 C C . GLY A 1 96 ? 28.560 -9.342 12.308 1.00 0.00 89 GLY A C 1
ATOM 1379 O O . GLY A 1 96 ? 27.673 -9.496 13.148 1.00 0.00 89 GLY A O 1
ATOM 1383 N N . PRO A 1 97 ? 29.150 -10.378 11.693 1.00 0.00 90 PRO A N 1
ATOM 1384 C CA . PRO A 1 97 ? 28.790 -11.772 11.970 1.00 0.00 90 PRO A CA 1
ATOM 1385 C C . PRO A 1 97 ? 29.230 -12.220 13.360 1.00 0.00 90 PRO A C 1
ATOM 1386 O O . PRO A 1 97 ? 29.061 -13.381 13.731 1.00 0.00 90 PRO A O 1
ATOM 1397 N N . SER A 1 98 ? 29.794 -11.290 14.125 1.00 0.00 91 SER A N 1
ATOM 1398 C CA . SER A 1 98 ? 30.261 -11.590 15.473 1.00 0.00 91 SER A CA 1
ATOM 1399 C C . SER A 1 98 ? 29.376 -12.644 16.133 1.00 0.00 91 SER A C 1
ATOM 1400 O O . SER A 1 98 ? 28.200 -12.402 16.402 1.00 0.00 91 SER A O 1
ATOM 1408 N N . SER A 1 99 ? 29.952 -13.814 16.391 1.00 0.00 92 SER A N 1
ATOM 1409 C CA . SER A 1 99 ? 29.215 -14.906 17.015 1.00 0.00 92 SER A CA 1
ATOM 1410 C C . SER A 1 99 ? 30.054 -15.577 18.099 1.00 0.00 92 SER A C 1
ATOM 1411 O O . SER A 1 99 ? 31.195 -15.971 17.862 1.00 0.00 92 SER A O 1
ATOM 1419 N N . GLY A 1 100 ? 29.478 -15.702 19.291 1.00 0.00 93 GLY A N 1
ATOM 1420 C CA . GLY A 1 100 ? 30.186 -16.324 20.395 1.00 0.00 93 GLY A CA 1
ATOM 1421 C C . GLY A 1 100 ? 31.652 -15.941 20.434 1.00 0.00 93 GLY A C 1
ATOM 1422 O O . GLY A 1 100 ? 32.011 -14.890 20.964 1.00 0.00 93 GLY A O 1
ATOM 1430 N N . GLY A 1 1 ? -3.909 42.847 -11.673 1.00 0.00 -6 GLY A N 2
ATOM 1431 C CA . GLY A 1 1 ? -3.516 41.467 -11.890 1.00 0.00 -6 GLY A CA 2
ATOM 1432 C C . GLY A 1 1 ? -3.754 40.597 -10.672 1.00 0.00 -6 GLY A C 2
ATOM 1433 O O . GLY A 1 1 ? -2.823 40.291 -9.927 1.00 0.00 -6 GLY A O 2
ATOM 1437 N N . SER A 1 2 ? -5.006 40.199 -10.466 1.00 0.00 -5 SER A N 2
ATOM 1438 C CA . SER A 1 2 ? -5.365 39.364 -9.326 1.00 0.00 -5 SER A CA 2
ATOM 1439 C C . SER A 1 2 ? -6.160 38.142 -9.776 1.00 0.00 -5 SER A C 2
ATOM 1440 O O . SER A 1 2 ? -7.177 38.267 -10.458 1.00 0.00 -5 SER A O 2
ATOM 1448 N N . SER A 1 3 ? -5.688 36.961 -9.389 1.00 0.00 -4 SER A N 2
ATOM 1449 C CA . SER A 1 3 ? -6.352 35.716 -9.755 1.00 0.00 -4 SER A CA 2
ATOM 1450 C C . SER A 1 3 ? -6.664 34.882 -8.517 1.00 0.00 -4 SER A C 2
ATOM 1451 O O . SER A 1 3 ? -7.790 34.420 -8.333 1.00 0.00 -4 SER A O 2
ATOM 1459 N N . GLY A 1 4 ? -5.658 34.693 -7.669 1.00 0.00 -3 GLY A N 2
ATOM 1460 C CA . GLY A 1 4 ? -5.843 33.915 -6.458 1.00 0.00 -3 GLY A CA 2
ATOM 1461 C C . GLY A 1 4 ? -6.210 32.473 -6.746 1.00 0.00 -3 GLY A C 2
ATOM 1462 O O . GLY A 1 4 ? -7.201 32.201 -7.424 1.00 0.00 -3 GLY A O 2
ATOM 1466 N N . SER A 1 5 ? -5.409 31.546 -6.232 1.00 0.00 -2 SER A N 2
ATOM 1467 C CA . SER A 1 5 ? -5.652 30.123 -6.442 1.00 0.00 -2 SER A CA 2
ATOM 1468 C C . SER A 1 5 ? -5.686 29.376 -5.113 1.00 0.00 -2 SER A C 2
ATOM 1469 O O . SER A 1 5 ? -4.645 29.040 -4.549 1.00 0.00 -2 SER A O 2
ATOM 1477 N N . SER A 1 6 ? -6.893 29.118 -4.617 1.00 0.00 -1 SER A N 2
ATOM 1478 C CA . SER A 1 6 ? -7.065 28.413 -3.352 1.00 0.00 -1 SER A CA 2
ATOM 1479 C C . SER A 1 6 ? -8.206 27.405 -3.443 1.00 0.00 -1 SER A C 2
ATOM 1480 O O . SER A 1 6 ? -9.270 27.702 -3.984 1.00 0.00 -1 SER A O 2
ATOM 1488 N N . GLY A 1 7 ? -7.975 26.210 -2.908 1.00 0.00 0 GLY A N 2
ATOM 1489 C CA . GLY A 1 7 ? -8.992 25.175 -2.939 1.00 0.00 0 GLY A CA 2
ATOM 1490 C C . GLY A 1 7 ? -8.796 24.136 -1.852 1.00 0.00 0 GLY A C 2
ATOM 1491 O O . GLY A 1 7 ? -7.840 24.210 -1.080 1.00 0.00 0 GLY A O 2
ATOM 1495 N N . MET A 1 8 ? -9.704 23.168 -1.790 1.00 0.00 1 MET A N 2
ATOM 1496 C CA . MET A 1 8 ? -9.625 22.111 -0.789 1.00 0.00 1 MET A CA 2
ATOM 1497 C C . MET A 1 8 ? -10.636 21.007 -1.083 1.00 0.00 1 MET A C 2
ATOM 1498 O O . MET A 1 8 ? -11.834 21.266 -1.197 1.00 0.00 1 MET A O 2
ATOM 1512 N N . GLU A 1 9 ? -10.146 19.778 -1.205 1.00 0.00 2 GLU A N 2
ATOM 1513 C CA . GLU A 1 9 ? -11.008 18.636 -1.487 1.00 0.00 2 GLU A CA 2
ATOM 1514 C C . GLU A 1 9 ? -10.601 17.427 -0.650 1.00 0.00 2 GLU A C 2
ATOM 1515 O O . GLU A 1 9 ? -9.550 16.829 -0.876 1.00 0.00 2 GLU A O 2
ATOM 1527 N N . GLU A 1 10 ? -11.442 17.074 0.318 1.00 0.00 3 GLU A N 2
ATOM 1528 C CA . GLU A 1 10 ? -11.168 15.938 1.190 1.00 0.00 3 GLU A CA 2
ATOM 1529 C C . GLU A 1 10 ? -12.259 14.878 1.060 1.00 0.00 3 GLU A C 2
ATOM 1530 O O . GLU A 1 10 ? -13.363 15.163 0.599 1.00 0.00 3 GLU A O 2
ATOM 1542 N N . GLU A 1 11 ? -11.939 13.654 1.469 1.00 0.00 4 GLU A N 2
ATOM 1543 C CA . GLU A 1 11 ? -12.890 12.552 1.397 1.00 0.00 4 GLU A CA 2
ATOM 1544 C C . GLU A 1 11 ? -13.562 12.324 2.748 1.00 0.00 4 GLU A C 2
ATOM 1545 O O . GLU A 1 11 ? -12.898 12.288 3.786 1.00 0.00 4 GLU A O 2
ATOM 1557 N N . LEU A 1 12 ? -14.881 12.170 2.728 1.00 0.00 5 LEU A N 2
ATOM 1558 C CA . LEU A 1 12 ? -15.644 11.945 3.951 1.00 0.00 5 LEU A CA 2
ATOM 1559 C C . LEU A 1 12 ? -15.273 10.609 4.586 1.00 0.00 5 LEU A C 2
ATOM 1560 O O . LEU A 1 12 ? -14.404 9.894 4.088 1.00 0.00 5 LEU A O 2
ATOM 1576 N N . GLN A 1 13 ? -15.940 10.278 5.688 1.00 0.00 6 GLN A N 2
ATOM 1577 C CA . GLN A 1 13 ? -15.681 9.026 6.389 1.00 0.00 6 GLN A CA 2
ATOM 1578 C C . GLN A 1 13 ? -16.944 8.176 6.470 1.00 0.00 6 GLN A C 2
ATOM 1579 O O . GLN A 1 13 ? -18.052 8.669 6.253 1.00 0.00 6 GLN A O 2
ATOM 1593 N N . HIS A 1 14 ? -16.771 6.896 6.784 1.00 0.00 7 HIS A N 2
ATOM 1594 C CA . HIS A 1 14 ? -17.899 5.977 6.894 1.00 0.00 7 HIS A CA 2
ATOM 1595 C C . HIS A 1 14 ? -18.003 5.412 8.308 1.00 0.00 7 HIS A C 2
ATOM 1596 O O . HIS A 1 14 ? -17.122 4.681 8.761 1.00 0.00 7 HIS A O 2
ATOM 1610 N N . SER A 1 15 ? -19.085 5.756 8.999 1.00 0.00 8 SER A N 2
ATOM 1611 C CA . SER A 1 15 ? -19.302 5.287 10.362 1.00 0.00 8 SER A CA 2
ATOM 1612 C C . SER A 1 15 ? -19.030 3.790 10.472 1.00 0.00 8 SER A C 2
ATOM 1613 O O . SER A 1 15 ? -18.187 3.357 11.259 1.00 0.00 8 SER A O 2
ATOM 1621 N N . HIS A 1 16 ? -19.748 3.004 9.676 1.00 0.00 9 HIS A N 2
ATOM 1622 C CA . HIS A 1 16 ? -19.584 1.555 9.683 1.00 0.00 9 HIS A CA 2
ATOM 1623 C C . HIS A 1 16 ? -18.119 1.173 9.498 1.00 0.00 9 HIS A C 2
ATOM 1624 O O . HIS A 1 16 ? -17.518 0.539 10.365 1.00 0.00 9 HIS A O 2
ATOM 1638 N N . CYS A 1 17 ? -17.549 1.563 8.362 1.00 0.00 10 CYS A N 2
ATOM 1639 C CA . CYS A 1 17 ? -16.155 1.261 8.063 1.00 0.00 10 CYS A CA 2
ATOM 1640 C C . CYS A 1 17 ? -15.255 1.623 9.240 1.00 0.00 10 CYS A C 2
ATOM 1641 O O . CYS A 1 17 ? -14.617 0.756 9.838 1.00 0.00 10 CYS A O 2
ATOM 1648 N N . VAL A 1 18 ? -15.208 2.910 9.569 1.00 0.00 11 VAL A N 2
ATOM 1649 C CA . VAL A 1 18 ? -14.388 3.388 10.675 1.00 0.00 11 VAL A CA 2
ATOM 1650 C C . VAL A 1 18 ? -14.603 2.540 11.924 1.00 0.00 11 VAL A C 2
ATOM 1651 O O . VAL A 1 18 ? -13.736 2.468 12.794 1.00 0.00 11 VAL A O 2
ATOM 1664 N N . ASN A 1 19 ? -15.765 1.901 12.006 1.00 0.00 12 ASN A N 2
ATOM 1665 C CA . ASN A 1 19 ? -16.094 1.057 13.149 1.00 0.00 12 ASN A CA 2
ATOM 1666 C C . ASN A 1 19 ? -16.307 -0.390 12.714 1.00 0.00 12 ASN A C 2
ATOM 1667 O O . ASN A 1 19 ? -17.141 -1.102 13.275 1.00 0.00 12 ASN A O 2
ATOM 1678 N N . CYS A 1 20 ? -15.547 -0.818 11.712 1.00 0.00 13 CYS A N 2
ATOM 1679 C CA . CYS A 1 20 ? -15.652 -2.180 11.201 1.00 0.00 13 CYS A CA 2
ATOM 1680 C C . CYS A 1 20 ? -14.277 -2.837 11.119 1.00 0.00 13 CYS A C 2
ATOM 1681 O O . CYS A 1 20 ? -13.552 -2.665 10.139 1.00 0.00 13 CYS A O 2
ATOM 1688 N N . VAL A 1 21 ? -13.924 -3.590 12.156 1.00 0.00 14 VAL A N 2
ATOM 1689 C CA . VAL A 1 21 ? -12.637 -4.274 12.201 1.00 0.00 14 VAL A CA 2
ATOM 1690 C C . VAL A 1 21 ? -12.761 -5.711 11.704 1.00 0.00 14 VAL A C 2
ATOM 1691 O O . VAL A 1 21 ? -12.033 -6.597 12.150 1.00 0.00 14 VAL A O 2
ATOM 1704 N N . SER A 1 22 ? -13.687 -5.933 10.777 1.00 0.00 15 SER A N 2
ATOM 1705 C CA . SER A 1 22 ? -13.909 -7.262 10.222 1.00 0.00 15 SER A CA 2
ATOM 1706 C C . SER A 1 22 ? -13.310 -7.373 8.823 1.00 0.00 15 SER A C 2
ATOM 1707 O O . SER A 1 22 ? -13.292 -6.403 8.065 1.00 0.00 15 SER A O 2
ATOM 1715 N N . ARG A 1 23 ? -12.821 -8.562 8.488 1.00 0.00 16 ARG A N 2
ATOM 1716 C CA . ARG A 1 23 ? -12.220 -8.801 7.181 1.00 0.00 16 ARG A CA 2
ATOM 1717 C C . ARG A 1 23 ? -13.247 -9.367 6.205 1.00 0.00 16 ARG A C 2
ATOM 1718 O O . ARG A 1 23 ? -13.366 -8.899 5.073 1.00 0.00 16 ARG A O 2
ATOM 1739 N N . ARG A 1 24 ? -13.987 -10.377 6.652 1.00 0.00 17 ARG A N 2
ATOM 1740 C CA . ARG A 1 24 ? -15.002 -11.008 5.818 1.00 0.00 17 ARG A CA 2
ATOM 1741 C C . ARG A 1 24 ? -16.321 -10.243 5.895 1.00 0.00 17 ARG A C 2
ATOM 1742 O O . ARG A 1 24 ? -17.395 -10.819 5.722 1.00 0.00 17 ARG A O 2
ATOM 1763 N N . CYS A 1 25 ? -16.231 -8.944 6.157 1.00 0.00 18 CYS A N 2
ATOM 1764 C CA . CYS A 1 25 ? -17.415 -8.100 6.259 1.00 0.00 18 CYS A CA 2
ATOM 1765 C C . CYS A 1 25 ? -18.196 -8.098 4.948 1.00 0.00 18 CYS A C 2
ATOM 1766 O O . CYS A 1 25 ? -17.635 -7.857 3.879 1.00 0.00 18 CYS A O 2
ATOM 1773 N N . MET A 1 26 ? -19.494 -8.369 5.038 1.00 0.00 19 MET A N 2
ATOM 1774 C CA . MET A 1 26 ? -20.352 -8.398 3.859 1.00 0.00 19 MET A CA 2
ATOM 1775 C C . MET A 1 26 ? -21.580 -7.515 4.060 1.00 0.00 19 MET A C 2
ATOM 1776 O O . MET A 1 26 ? -22.714 -7.961 3.882 1.00 0.00 19 MET A O 2
ATOM 1790 N N . THR A 1 27 ? -21.347 -6.260 4.431 1.00 0.00 20 THR A N 2
ATOM 1791 C CA . THR A 1 27 ? -22.434 -5.315 4.656 1.00 0.00 20 THR A CA 2
ATOM 1792 C C . THR A 1 27 ? -22.708 -4.484 3.408 1.00 0.00 20 THR A C 2
ATOM 1793 O O . THR A 1 27 ? -21.792 -4.165 2.650 1.00 0.00 20 THR A O 2
ATOM 1804 N N . ARG A 1 28 ? -23.973 -4.134 3.202 1.00 0.00 21 ARG A N 2
ATOM 1805 C CA . ARG A 1 28 ? -24.367 -3.339 2.045 1.00 0.00 21 ARG A CA 2
ATOM 1806 C C . ARG A 1 28 ? -23.684 -1.975 2.064 1.00 0.00 21 ARG A C 2
ATOM 1807 O O . ARG A 1 28 ? -23.844 -1.187 2.996 1.00 0.00 21 ARG A O 2
ATOM 1828 N N . PRO A 1 29 ? -22.903 -1.689 1.012 1.00 0.00 22 PRO A N 2
ATOM 1829 C CA . PRO A 1 29 ? -22.180 -0.420 0.885 1.00 0.00 22 PRO A CA 2
ATOM 1830 C C . PRO A 1 29 ? -23.115 0.758 0.635 1.00 0.00 22 PRO A C 2
ATOM 1831 O O . PRO A 1 29 ? -23.728 0.861 -0.427 1.00 0.00 22 PRO A O 2
ATOM 1842 N N . GLU A 1 30 ? -23.219 1.644 1.621 1.00 0.00 23 GLU A N 2
ATOM 1843 C CA . GLU A 1 30 ? -24.081 2.815 1.507 1.00 0.00 23 GLU A CA 2
ATOM 1844 C C . GLU A 1 30 ? -23.264 4.063 1.188 1.00 0.00 23 GLU A C 2
ATOM 1845 O O . GLU A 1 30 ? -22.046 4.100 1.364 1.00 0.00 23 GLU A O 2
ATOM 1857 N N . PRO A 1 31 ? -23.948 5.111 0.706 1.00 0.00 24 PRO A N 2
ATOM 1858 C CA . PRO A 1 31 ? -23.307 6.381 0.352 1.00 0.00 24 PRO A CA 2
ATOM 1859 C C . PRO A 1 31 ? -22.812 7.142 1.577 1.00 0.00 24 PRO A C 2
ATOM 1860 O O . PRO A 1 31 ? -22.386 8.291 1.475 1.00 0.00 24 PRO A O 2
ATOM 1871 N N . GLY A 1 32 ? -22.873 6.493 2.736 1.00 0.00 25 GLY A N 2
ATOM 1872 C CA . GLY A 1 32 ? -22.427 7.125 3.964 1.00 0.00 25 GLY A CA 2
ATOM 1873 C C . GLY A 1 32 ? -22.077 6.117 5.041 1.00 0.00 25 GLY A C 2
ATOM 1874 O O . GLY A 1 32 ? -20.945 6.083 5.524 1.00 0.00 25 GLY A O 2
ATOM 1878 N N . ILE A 1 33 ? -23.051 5.294 5.418 1.00 0.00 26 ILE A N 2
ATOM 1879 C CA . ILE A 1 33 ? -22.839 4.282 6.445 1.00 0.00 26 ILE A CA 2
ATOM 1880 C C . ILE A 1 33 ? -21.574 3.476 6.170 1.00 0.00 26 ILE A C 2
ATOM 1881 O O . ILE A 1 33 ? -20.549 3.668 6.823 1.00 0.00 26 ILE A O 2
ATOM 1897 N N . SER A 1 34 ? -21.653 2.574 5.197 1.00 0.00 27 SER A N 2
ATOM 1898 C CA . SER A 1 34 ? -20.515 1.736 4.836 1.00 0.00 27 SER A CA 2
ATOM 1899 C C . SER A 1 34 ? -20.265 1.780 3.332 1.00 0.00 27 SER A C 2
ATOM 1900 O O . SER A 1 34 ? -21.084 2.292 2.568 1.00 0.00 27 SER A O 2
ATOM 1908 N N . CYS A 1 35 ? -19.126 1.239 2.912 1.00 0.00 28 CYS A N 2
ATOM 1909 C CA . CYS A 1 35 ? -18.764 1.215 1.500 1.00 0.00 28 CYS A CA 2
ATOM 1910 C C . CYS A 1 35 ? -18.292 -0.175 1.083 1.00 0.00 28 CYS A C 2
ATOM 1911 O O . CYS A 1 35 ? -18.233 -1.094 1.901 1.00 0.00 28 CYS A O 2
ATOM 1918 N N . ASP A 1 36 ? -17.956 -0.321 -0.194 1.00 0.00 29 ASP A N 2
ATOM 1919 C CA . ASP A 1 36 ? -17.487 -1.598 -0.720 1.00 0.00 29 ASP A CA 2
ATOM 1920 C C . ASP A 1 36 ? -16.141 -1.976 -0.109 1.00 0.00 29 ASP A C 2
ATOM 1921 O O . ASP A 1 36 ? -15.390 -1.113 0.347 1.00 0.00 29 ASP A O 2
ATOM 1930 N N . LEU A 1 37 ? -15.843 -3.270 -0.103 1.00 0.00 30 LEU A N 2
ATOM 1931 C CA . LEU A 1 37 ? -14.588 -3.764 0.453 1.00 0.00 30 LEU A CA 2
ATOM 1932 C C . LEU A 1 37 ? -13.595 -4.097 -0.656 1.00 0.00 30 LEU A C 2
ATOM 1933 O O . LEU A 1 37 ? -13.976 -4.601 -1.713 1.00 0.00 30 LEU A O 2
ATOM 1949 N N . ILE A 1 38 ? -12.321 -3.815 -0.407 1.00 0.00 31 ILE A N 2
ATOM 1950 C CA . ILE A 1 38 ? -11.273 -4.088 -1.383 1.00 0.00 31 ILE A CA 2
ATOM 1951 C C . ILE A 1 38 ? -10.019 -4.631 -0.706 1.00 0.00 31 ILE A C 2
ATOM 1952 O O . ILE A 1 38 ? -9.601 -4.134 0.339 1.00 0.00 31 ILE A O 2
ATOM 1968 N N . GLY A 1 39 ? -9.421 -5.653 -1.311 1.00 0.00 32 GLY A N 2
ATOM 1969 C CA . GLY A 1 39 ? -8.219 -6.245 -0.754 1.00 0.00 32 GLY A CA 2
ATOM 1970 C C . GLY A 1 39 ? -6.991 -5.387 -0.983 1.00 0.00 32 GLY A C 2
ATOM 1971 O O . GLY A 1 39 ? -6.843 -4.770 -2.038 1.00 0.00 32 GLY A O 2
ATOM 1975 N N . CYS A 1 40 ? -6.107 -5.347 0.008 1.00 0.00 33 CYS A N 2
ATOM 1976 C CA . CYS A 1 40 ? -4.885 -4.557 -0.088 1.00 0.00 33 CYS A CA 2
ATOM 1977 C C . CYS A 1 40 ? -4.253 -4.699 -1.469 1.00 0.00 33 CYS A C 2
ATOM 1978 O O . CYS A 1 40 ? -4.119 -5.798 -2.008 1.00 0.00 33 CYS A O 2
ATOM 1985 N N . PRO A 1 41 ? -3.853 -3.562 -2.057 1.00 0.00 34 PRO A N 2
ATOM 1986 C CA . PRO A 1 41 ? -3.227 -3.533 -3.382 1.00 0.00 34 PRO A CA 2
ATOM 1987 C C . PRO A 1 41 ? -1.826 -4.137 -3.375 1.00 0.00 34 PRO A C 2
ATOM 1988 O O . PRO A 1 41 ? -1.158 -4.192 -4.408 1.00 0.00 34 PRO A O 2
ATOM 1999 N N . LEU A 1 42 ? -1.388 -4.589 -2.205 1.00 0.00 35 LEU A N 2
ATOM 2000 C CA . LEU A 1 42 ? -0.066 -5.190 -2.064 1.00 0.00 35 LEU A CA 2
ATOM 2001 C C . LEU A 1 42 ? -0.174 -6.639 -1.600 1.00 0.00 35 LEU A C 2
ATOM 2002 O O . LEU A 1 42 ? 0.787 -7.209 -1.082 1.00 0.00 35 LEU A O 2
ATOM 2018 N N . VAL A 1 43 ? -1.349 -7.231 -1.791 1.00 0.00 36 VAL A N 2
ATOM 2019 C CA . VAL A 1 43 ? -1.581 -8.615 -1.395 1.00 0.00 36 VAL A CA 2
ATOM 2020 C C . VAL A 1 43 ? -0.991 -8.899 -0.019 1.00 0.00 36 VAL A C 2
ATOM 2021 O O . VAL A 1 43 ? -0.480 -9.990 0.237 1.00 0.00 36 VAL A O 2
ATOM 2034 N N . CYS A 1 44 ? -1.066 -7.911 0.867 1.00 0.00 37 CYS A N 2
ATOM 2035 C CA . CYS A 1 44 ? -0.540 -8.054 2.219 1.00 0.00 37 CYS A CA 2
ATOM 2036 C C . CYS A 1 44 ? -1.281 -9.151 2.978 1.00 0.00 37 CYS A C 2
ATOM 2037 O O . CYS A 1 44 ? -0.734 -9.764 3.893 1.00 0.00 37 CYS A O 2
ATOM 2044 N N . GLY A 1 45 ? -2.529 -9.392 2.590 1.00 0.00 38 GLY A N 2
ATOM 2045 C CA . GLY A 1 45 ? -3.325 -10.414 3.244 1.00 0.00 38 GLY A CA 2
ATOM 2046 C C . GLY A 1 45 ? -4.316 -9.834 4.233 1.00 0.00 38 GLY A C 2
ATOM 2047 O O . GLY A 1 45 ? -4.474 -10.350 5.339 1.00 0.00 38 GLY A O 2
ATOM 2051 N N . ALA A 1 46 ? -4.983 -8.755 3.836 1.00 0.00 39 ALA A N 2
ATOM 2052 C CA . ALA A 1 46 ? -5.964 -8.104 4.696 1.00 0.00 39 ALA A CA 2
ATOM 2053 C C . ALA A 1 46 ? -7.046 -7.416 3.871 1.00 0.00 39 ALA A C 2
ATOM 2054 O O . ALA A 1 46 ? -6.753 -6.727 2.894 1.00 0.00 39 ALA A O 2
ATOM 2061 N N . VAL A 1 47 ? -8.300 -7.609 4.269 1.00 0.00 40 VAL A N 2
ATOM 2062 C CA . VAL A 1 47 ? -9.427 -7.007 3.567 1.00 0.00 40 VAL A CA 2
ATOM 2063 C C . VAL A 1 47 ? -10.010 -5.843 4.360 1.00 0.00 40 VAL A C 2
ATOM 2064 O O . VAL A 1 47 ? -10.509 -6.023 5.471 1.00 0.00 40 VAL A O 2
ATOM 2077 N N . PHE A 1 48 ? -9.946 -4.649 3.781 1.00 0.00 41 PHE A N 2
ATOM 2078 C CA . PHE A 1 48 ? -10.468 -3.454 4.434 1.00 0.00 41 PHE A CA 2
ATOM 2079 C C . PHE A 1 48 ? -11.304 -2.625 3.464 1.00 0.00 41 PHE A C 2
ATOM 2080 O O . PHE A 1 48 ? -11.230 -2.809 2.249 1.00 0.00 41 PHE A O 2
ATOM 2097 N N . HIS A 1 49 ? -12.100 -1.711 4.009 1.00 0.00 42 HIS A N 2
ATOM 2098 C CA . HIS A 1 49 ? -12.950 -0.852 3.193 1.00 0.00 42 HIS A CA 2
ATOM 2099 C C . HIS A 1 49 ? -12.110 0.110 2.359 1.00 0.00 42 HIS A C 2
ATOM 2100 O O . HIS A 1 49 ? -11.257 0.823 2.888 1.00 0.00 42 HIS A O 2
ATOM 2114 N N . SER A 1 50 ? -12.357 0.125 1.053 1.00 0.00 43 SER A N 2
ATOM 2115 C CA . SER A 1 50 ? -11.620 0.997 0.146 1.00 0.00 43 SER A CA 2
ATOM 2116 C C . SER A 1 50 ? -11.264 2.314 0.827 1.00 0.00 43 SER A C 2
ATOM 2117 O O . SER A 1 50 ? -10.146 2.814 0.694 1.00 0.00 43 SER A O 2
ATOM 2125 N N . CYS A 1 51 ? -12.223 2.873 1.559 1.00 0.00 44 CYS A N 2
ATOM 2126 C CA . CYS A 1 51 ? -12.013 4.132 2.263 1.00 0.00 44 CYS A CA 2
ATOM 2127 C C . CYS A 1 51 ? -10.905 3.996 3.304 1.00 0.00 44 CYS A C 2
ATOM 2128 O O . CYS A 1 51 ? -10.018 4.844 3.398 1.00 0.00 44 CYS A O 2
ATOM 2135 N N . LYS A 1 52 ? -10.964 2.922 4.084 1.00 0.00 45 LYS A N 2
ATOM 2136 C CA . LYS A 1 52 ? -9.967 2.672 5.118 1.00 0.00 45 LYS A CA 2
ATOM 2137 C C . LYS A 1 52 ? -8.592 2.433 4.501 1.00 0.00 45 LYS A C 2
ATOM 2138 O O . LYS A 1 52 ? -7.571 2.822 5.068 1.00 0.00 45 LYS A O 2
ATOM 2157 N N . ALA A 1 53 ? -8.574 1.791 3.337 1.00 0.00 46 ALA A N 2
ATOM 2158 C CA . ALA A 1 53 ? -7.325 1.504 2.643 1.00 0.00 46 ALA A CA 2
ATOM 2159 C C . ALA A 1 53 ? -6.309 2.622 2.855 1.00 0.00 46 ALA A C 2
ATOM 2160 O O . ALA A 1 53 ? -5.165 2.370 3.234 1.00 0.00 46 ALA A O 2
ATOM 2167 N N . ASP A 1 54 ? -6.734 3.856 2.609 1.00 0.00 47 ASP A N 2
ATOM 2168 C CA . ASP A 1 54 ? -5.861 5.012 2.774 1.00 0.00 47 ASP A CA 2
ATOM 2169 C C . ASP A 1 54 ? -5.126 4.953 4.110 1.00 0.00 47 ASP A C 2
ATOM 2170 O O . ASP A 1 54 ? -3.909 5.123 4.167 1.00 0.00 47 ASP A O 2
ATOM 2179 N N . GLU A 1 55 ? -5.875 4.711 5.181 1.00 0.00 48 GLU A N 2
ATOM 2180 C CA . GLU A 1 55 ? -5.295 4.631 6.516 1.00 0.00 48 GLU A CA 2
ATOM 2181 C C . GLU A 1 55 ? -4.525 3.326 6.697 1.00 0.00 48 GLU A C 2
ATOM 2182 O O . GLU A 1 55 ? -3.370 3.327 7.124 1.00 0.00 48 GLU A O 2
ATOM 2194 N N . HIS A 1 56 ? -5.174 2.213 6.370 1.00 0.00 49 HIS A N 2
ATOM 2195 C CA . HIS A 1 56 ? -4.552 0.900 6.496 1.00 0.00 49 HIS A CA 2
ATOM 2196 C C . HIS A 1 56 ? -3.134 0.913 5.931 1.00 0.00 49 HIS A C 2
ATOM 2197 O O . HIS A 1 56 ? -2.178 0.558 6.620 1.00 0.00 49 HIS A O 2
ATOM 2211 N N . ARG A 1 57 ? -3.008 1.325 4.674 1.00 0.00 50 ARG A N 2
ATOM 2212 C CA . ARG A 1 57 ? -1.708 1.383 4.017 1.00 0.00 50 ARG A CA 2
ATOM 2213 C C . ARG A 1 57 ? -0.634 1.885 4.978 1.00 0.00 50 ARG A C 2
ATOM 2214 O O . ARG A 1 57 ? 0.486 1.373 4.997 1.00 0.00 50 ARG A O 2
ATOM 2235 N N . LEU A 1 58 ? -0.983 2.890 5.773 1.00 0.00 51 LEU A N 2
ATOM 2236 C CA . LEU A 1 58 ? -0.049 3.463 6.737 1.00 0.00 51 LEU A CA 2
ATOM 2237 C C . LEU A 1 58 ? 0.496 2.387 7.672 1.00 0.00 51 LEU A C 2
ATOM 2238 O O . LEU A 1 58 ? 1.699 2.324 7.928 1.00 0.00 51 LEU A O 2
ATOM 2254 N N . LEU A 1 59 ? -0.396 1.543 8.177 1.00 0.00 52 LEU A N 2
ATOM 2255 C CA . LEU A 1 59 ? -0.005 0.468 9.082 1.00 0.00 52 LEU A CA 2
ATOM 2256 C C . LEU A 1 59 ? 0.564 -0.717 8.307 1.00 0.00 52 LEU A C 2
ATOM 2257 O O . LEU A 1 59 ? 1.643 -1.218 8.623 1.00 0.00 52 LEU A O 2
ATOM 2273 N N . CYS A 1 60 ? -0.168 -1.157 7.289 1.00 0.00 53 CYS A N 2
ATOM 2274 C CA . CYS A 1 60 ? 0.264 -2.281 6.467 1.00 0.00 53 CYS A CA 2
ATOM 2275 C C . CYS A 1 60 ? 1.785 -2.315 6.347 1.00 0.00 53 CYS A C 2
ATOM 2276 O O . CYS A 1 60 ? 2.434 -1.304 6.079 1.00 0.00 53 CYS A O 2
ATOM 2283 N N . PRO A 1 61 ? 2.368 -3.506 6.551 1.00 0.00 54 PRO A N 2
ATOM 2284 C CA . PRO A 1 61 ? 3.818 -3.701 6.471 1.00 0.00 54 PRO A CA 2
ATOM 2285 C C . PRO A 1 61 ? 4.342 -3.579 5.044 1.00 0.00 54 PRO A C 2
ATOM 2286 O O . PRO A 1 61 ? 5.293 -2.843 4.781 1.00 0.00 54 PRO A O 2
ATOM 2297 N N . PHE A 1 62 ? 3.715 -4.306 4.124 1.00 0.00 55 PHE A N 2
ATOM 2298 C CA . PHE A 1 62 ? 4.118 -4.279 2.723 1.00 0.00 55 PHE A CA 2
ATOM 2299 C C . PHE A 1 62 ? 4.389 -2.850 2.262 1.00 0.00 55 PHE A C 2
ATOM 2300 O O . PHE A 1 62 ? 5.297 -2.605 1.468 1.00 0.00 55 PHE A O 2
ATOM 2317 N N . GLU A 1 63 ? 3.595 -1.911 2.767 1.00 0.00 56 GLU A N 2
ATOM 2318 C CA . GLU A 1 63 ? 3.749 -0.506 2.406 1.00 0.00 56 GLU A CA 2
ATOM 2319 C C . GLU A 1 63 ? 5.223 -0.144 2.245 1.00 0.00 56 GLU A C 2
ATOM 2320 O O . GLU A 1 63 ? 6.059 -0.523 3.065 1.00 0.00 56 GLU A O 2
ATOM 2332 N N . ARG A 1 64 ? 5.533 0.591 1.182 1.00 0.00 57 ARG A N 2
ATOM 2333 C CA . ARG A 1 64 ? 6.905 1.003 0.912 1.00 0.00 57 ARG A CA 2
ATOM 2334 C C . ARG A 1 64 ? 7.488 1.764 2.099 1.00 0.00 57 ARG A C 2
ATOM 2335 O O . ARG A 1 64 ? 6.916 2.752 2.558 1.00 0.00 57 ARG A O 2
ATOM 2356 N N . VAL A 1 65 ? 8.630 1.295 2.592 1.00 0.00 58 VAL A N 2
ATOM 2357 C CA . VAL A 1 65 ? 9.291 1.931 3.725 1.00 0.00 58 VAL A CA 2
ATOM 2358 C C . VAL A 1 65 ? 10.805 1.946 3.541 1.00 0.00 58 VAL A C 2
ATOM 2359 O O . VAL A 1 65 ? 11.400 1.007 3.012 1.00 0.00 58 VAL A O 2
ATOM 2372 N N . PRO A 1 66 ? 11.445 3.037 3.988 1.00 0.00 59 PRO A N 2
ATOM 2373 C CA . PRO A 1 66 ? 12.898 3.200 3.885 1.00 0.00 59 PRO A CA 2
ATOM 2374 C C . PRO A 1 66 ? 13.655 2.256 4.812 1.00 0.00 59 PRO A C 2
ATOM 2375 O O . PRO A 1 66 ? 13.141 1.850 5.856 1.00 0.00 59 PRO A O 2
ATOM 2386 N N . CYS A 1 67 ? 14.878 1.909 4.426 1.00 0.00 60 CYS A N 2
ATOM 2387 C CA . CYS A 1 67 ? 15.707 1.013 5.223 1.00 0.00 60 CYS A CA 2
ATOM 2388 C C . CYS A 1 67 ? 15.856 1.534 6.650 1.00 0.00 60 CYS A C 2
ATOM 2389 O O . CYS A 1 67 ? 16.156 2.709 6.866 1.00 0.00 60 CYS A O 2
ATOM 2396 N N . LEU A 1 68 ? 15.644 0.652 7.621 1.00 0.00 61 LEU A N 2
ATOM 2397 C CA . LEU A 1 68 ? 15.755 1.022 9.027 1.00 0.00 61 LEU A CA 2
ATOM 2398 C C . LEU A 1 68 ? 16.906 1.999 9.245 1.00 0.00 61 LEU A C 2
ATOM 2399 O O . LEU A 1 68 ? 16.757 3.005 9.937 1.00 0.00 61 LEU A O 2
ATOM 2415 N N . ASN A 1 69 ? 18.053 1.695 8.647 1.00 0.00 62 ASN A N 2
ATOM 2416 C CA . ASN A 1 69 ? 19.230 2.548 8.774 1.00 0.00 62 ASN A CA 2
ATOM 2417 C C . ASN A 1 69 ? 19.148 3.734 7.818 1.00 0.00 62 ASN A C 2
ATOM 2418 O O . ASN A 1 69 ? 20.125 4.078 7.153 1.00 0.00 62 ASN A O 2
ATOM 2429 N N . SER A 1 70 ? 17.975 4.357 7.756 1.00 0.00 63 SER A N 2
ATOM 2430 C CA . SER A 1 70 ? 17.764 5.503 6.880 1.00 0.00 63 SER A CA 2
ATOM 2431 C C . SER A 1 70 ? 18.708 6.646 7.242 1.00 0.00 63 SER A C 2
ATOM 2432 O O . SER A 1 70 ? 19.311 7.268 6.368 1.00 0.00 63 SER A O 2
ATOM 2440 N N . ASP A 1 71 ? 18.831 6.915 8.537 1.00 0.00 64 ASP A N 2
ATOM 2441 C CA . ASP A 1 71 ? 19.702 7.981 9.017 1.00 0.00 64 ASP A CA 2
ATOM 2442 C C . ASP A 1 71 ? 21.040 7.960 8.285 1.00 0.00 64 ASP A C 2
ATOM 2443 O O . ASP A 1 71 ? 21.459 8.964 7.707 1.00 0.00 64 ASP A O 2
ATOM 2452 N N . PHE A 1 72 ? 21.707 6.812 8.315 1.00 0.00 65 PHE A N 2
ATOM 2453 C CA . PHE A 1 72 ? 23.000 6.661 7.656 1.00 0.00 65 PHE A CA 2
ATOM 2454 C C . PHE A 1 72 ? 22.943 7.181 6.223 1.00 0.00 65 PHE A C 2
ATOM 2455 O O . PHE A 1 72 ? 23.859 7.860 5.761 1.00 0.00 65 PHE A O 2
ATOM 2472 N N . GLY A 1 73 ? 21.860 6.855 5.524 1.00 0.00 66 GLY A N 2
ATOM 2473 C CA . GLY A 1 73 ? 21.703 7.296 4.150 1.00 0.00 66 GLY A CA 2
ATOM 2474 C C . GLY A 1 73 ? 21.576 6.138 3.180 1.00 0.00 66 GLY A C 2
ATOM 2475 O O . GLY A 1 73 ? 22.266 6.093 2.161 1.00 0.00 66 GLY A O 2
ATOM 2479 N N . CYS A 1 74 ? 20.693 5.197 3.498 1.00 0.00 67 CYS A N 2
ATOM 2480 C CA . CYS A 1 74 ? 20.479 4.031 2.649 1.00 0.00 67 CYS A CA 2
ATOM 2481 C C . CYS A 1 74 ? 19.357 4.287 1.646 1.00 0.00 67 CYS A C 2
ATOM 2482 O O . CYS A 1 74 ? 18.180 4.364 2.000 1.00 0.00 67 CYS A O 2
ATOM 2489 N N . PRO A 1 75 ? 19.728 4.423 0.365 1.00 0.00 68 PRO A N 2
ATOM 2490 C CA . PRO A 1 75 ? 18.768 4.671 -0.715 1.00 0.00 68 PRO A CA 2
ATOM 2491 C C . PRO A 1 75 ? 17.886 3.460 -0.997 1.00 0.00 68 PRO A C 2
ATOM 2492 O O . PRO A 1 75 ? 17.046 3.487 -1.897 1.00 0.00 68 PRO A O 2
ATOM 2503 N N . PHE A 1 76 ? 18.081 2.398 -0.221 1.00 0.00 69 PHE A N 2
ATOM 2504 C CA . PHE A 1 76 ? 17.302 1.177 -0.388 1.00 0.00 69 PHE A CA 2
ATOM 2505 C C . PHE A 1 76 ? 15.921 1.321 0.245 1.00 0.00 69 PHE A C 2
ATOM 2506 O O . PHE A 1 76 ? 15.798 1.581 1.442 1.00 0.00 69 PHE A O 2
ATOM 2523 N N . THR A 1 77 ? 14.883 1.150 -0.568 1.00 0.00 70 THR A N 2
ATOM 2524 C CA . THR A 1 77 ? 13.511 1.263 -0.090 1.00 0.00 70 THR A CA 2
ATOM 2525 C C . THR A 1 77 ? 12.704 0.017 -0.436 1.00 0.00 70 THR A C 2
ATOM 2526 O O . THR A 1 77 ? 12.712 -0.441 -1.578 1.00 0.00 70 THR A O 2
ATOM 2537 N N . MET A 1 78 ? 12.008 -0.526 0.557 1.00 0.00 71 MET A N 2
ATOM 2538 C CA . MET A 1 78 ? 11.194 -1.719 0.356 1.00 0.00 71 MET A CA 2
ATOM 2539 C C . MET A 1 78 ? 10.164 -1.869 1.471 1.00 0.00 71 MET A C 2
ATOM 2540 O O . MET A 1 78 ? 10.043 -1.004 2.338 1.00 0.00 71 MET A O 2
ATOM 2554 N N . ALA A 1 79 ? 9.424 -2.973 1.443 1.00 0.00 72 ALA A N 2
ATOM 2555 C CA . ALA A 1 79 ? 8.406 -3.236 2.453 1.00 0.00 72 ALA A CA 2
ATOM 2556 C C . ALA A 1 79 ? 9.030 -3.373 3.838 1.00 0.00 72 ALA A C 2
ATOM 2557 O O . ALA A 1 79 ? 10.192 -3.757 3.970 1.00 0.00 72 ALA A O 2
ATOM 2564 N N . ARG A 1 80 ? 8.250 -3.057 4.866 1.00 0.00 73 ARG A N 2
ATOM 2565 C CA . ARG A 1 80 ? 8.727 -3.143 6.241 1.00 0.00 73 ARG A CA 2
ATOM 2566 C C . ARG A 1 80 ? 8.985 -4.594 6.637 1.00 0.00 73 ARG A C 2
ATOM 2567 O O . ARG A 1 80 ? 9.890 -4.883 7.419 1.00 0.00 73 ARG A O 2
ATOM 2588 N N . ASN A 1 81 ? 8.181 -5.502 6.093 1.00 0.00 74 ASN A N 2
ATOM 2589 C CA . ASN A 1 81 ? 8.321 -6.923 6.390 1.00 0.00 74 ASN A CA 2
ATOM 2590 C C . ASN A 1 81 ? 9.315 -7.583 5.439 1.00 0.00 74 ASN A C 2
ATOM 2591 O O . ASN A 1 81 ? 9.436 -8.807 5.400 1.00 0.00 74 ASN A O 2
ATOM 2602 N N . LYS A 1 82 ? 10.025 -6.762 4.672 1.00 0.00 75 LYS A N 2
ATOM 2603 C CA . LYS A 1 82 ? 11.011 -7.264 3.722 1.00 0.00 75 LYS A CA 2
ATOM 2604 C C . LYS A 1 82 ? 12.401 -6.724 4.043 1.00 0.00 75 LYS A C 2
ATOM 2605 O O . LYS A 1 82 ? 13.411 -7.314 3.658 1.00 0.00 75 LYS A O 2
ATOM 2624 N N . VAL A 1 83 ? 12.445 -5.602 4.754 1.00 0.00 76 VAL A N 2
ATOM 2625 C CA . VAL A 1 83 ? 13.712 -4.985 5.130 1.00 0.00 76 VAL A CA 2
ATOM 2626 C C . VAL A 1 83 ? 14.609 -5.975 5.864 1.00 0.00 76 VAL A C 2
ATOM 2627 O O . VAL A 1 83 ? 15.794 -6.100 5.557 1.00 0.00 76 VAL A O 2
ATOM 2640 N N . ALA A 1 84 ? 14.035 -6.678 6.835 1.00 0.00 77 ALA A N 2
ATOM 2641 C CA . ALA A 1 84 ? 14.782 -7.659 7.612 1.00 0.00 77 ALA A CA 2
ATOM 2642 C C . ALA A 1 84 ? 15.828 -8.360 6.751 1.00 0.00 77 ALA A C 2
ATOM 2643 O O . ALA A 1 84 ? 16.979 -8.511 7.159 1.00 0.00 77 ALA A O 2
ATOM 2650 N N . GLU A 1 85 ? 15.419 -8.785 5.560 1.00 0.00 78 GLU A N 2
ATOM 2651 C CA . GLU A 1 85 ? 16.322 -9.471 4.644 1.00 0.00 78 GLU A CA 2
ATOM 2652 C C . GLU A 1 85 ? 17.377 -8.513 4.100 1.00 0.00 78 GLU A C 2
ATOM 2653 O O . GLU A 1 85 ? 18.571 -8.814 4.113 1.00 0.00 78 GLU A O 2
ATOM 2665 N N . HIS A 1 86 ? 16.928 -7.357 3.622 1.00 0.00 79 HIS A N 2
ATOM 2666 C CA . HIS A 1 86 ? 17.833 -6.353 3.074 1.00 0.00 79 HIS A CA 2
ATOM 2667 C C . HIS A 1 86 ? 18.901 -5.969 4.094 1.00 0.00 79 HIS A C 2
ATOM 2668 O O . HIS A 1 86 ? 20.041 -5.673 3.733 1.00 0.00 79 HIS A O 2
ATOM 2682 N N . LEU A 1 87 ? 18.524 -5.975 5.368 1.00 0.00 80 LEU A N 2
ATOM 2683 C CA . LEU A 1 87 ? 19.449 -5.627 6.441 1.00 0.00 80 LEU A CA 2
ATOM 2684 C C . LEU A 1 87 ? 20.637 -6.584 6.468 1.00 0.00 80 LEU A C 2
ATOM 2685 O O . LEU A 1 87 ? 21.758 -6.188 6.784 1.00 0.00 80 LEU A O 2
ATOM 2701 N N . GLU A 1 88 ? 20.382 -7.845 6.132 1.00 0.00 81 GLU A N 2
ATOM 2702 C CA . GLU A 1 88 ? 21.431 -8.858 6.117 1.00 0.00 81 GLU A CA 2
ATOM 2703 C C . GLU A 1 88 ? 22.538 -8.480 5.137 1.00 0.00 81 GLU A C 2
ATOM 2704 O O . GLU A 1 88 ? 23.722 -8.642 5.430 1.00 0.00 81 GLU A O 2
ATOM 2716 N N . MET A 1 89 ? 22.142 -7.976 3.973 1.00 0.00 82 MET A N 2
ATOM 2717 C CA . MET A 1 89 ? 23.101 -7.575 2.949 1.00 0.00 82 MET A CA 2
ATOM 2718 C C . MET A 1 89 ? 23.088 -6.062 2.756 1.00 0.00 82 MET A C 2
ATOM 2719 O O . MET A 1 89 ? 23.482 -5.557 1.705 1.00 0.00 82 MET A O 2
ATOM 2733 N N . CYS A 1 90 ? 22.634 -5.344 3.778 1.00 0.00 83 CYS A N 2
ATOM 2734 C CA . CYS A 1 90 ? 22.569 -3.888 3.721 1.00 0.00 83 CYS A CA 2
ATOM 2735 C C . CYS A 1 90 ? 23.914 -3.269 4.092 1.00 0.00 83 CYS A C 2
ATOM 2736 O O . CYS A 1 90 ? 24.599 -3.717 5.011 1.00 0.00 83 CYS A O 2
ATOM 2743 N N . PRO A 1 91 ? 24.302 -2.214 3.359 1.00 0.00 84 PRO A N 2
ATOM 2744 C CA . PRO A 1 91 ? 25.566 -1.511 3.593 1.00 0.00 84 PRO A CA 2
ATOM 2745 C C . PRO A 1 91 ? 25.560 -0.726 4.900 1.00 0.00 84 PRO A C 2
ATOM 2746 O O . PRO A 1 91 ? 26.496 -0.817 5.694 1.00 0.00 84 PRO A O 2
ATOM 2757 N N . ALA A 1 92 ? 24.500 0.045 5.117 1.00 0.00 85 ALA A N 2
ATOM 2758 C CA . ALA A 1 92 ? 24.371 0.845 6.329 1.00 0.00 85 ALA A CA 2
ATOM 2759 C C . ALA A 1 92 ? 24.448 -0.032 7.575 1.00 0.00 85 ALA A C 2
ATOM 2760 O O . ALA A 1 92 ? 24.999 0.375 8.598 1.00 0.00 85 ALA A O 2
ATOM 2767 N N . SER A 1 93 ? 23.893 -1.235 7.481 1.00 0.00 86 SER A N 2
ATOM 2768 C CA . SER A 1 93 ? 23.895 -2.167 8.603 1.00 0.00 86 SER A CA 2
ATOM 2769 C C . SER A 1 93 ? 25.321 -2.520 9.013 1.00 0.00 86 SER A C 2
ATOM 2770 O O . SER A 1 93 ? 25.559 -3.009 10.118 1.00 0.00 86 SER A O 2
ATOM 2778 N N . VAL A 1 94 ? 26.268 -2.268 8.115 1.00 0.00 87 VAL A N 2
ATOM 2779 C CA . VAL A 1 94 ? 27.672 -2.557 8.383 1.00 0.00 87 VAL A CA 2
ATOM 2780 C C . VAL A 1 94 ? 27.820 -3.789 9.269 1.00 0.00 87 VAL A C 2
ATOM 2781 O O . VAL A 1 94 ? 28.633 -3.807 10.193 1.00 0.00 87 VAL A O 2
ATOM 2794 N N . SER A 1 95 ? 27.029 -4.818 8.980 1.00 0.00 88 SER A N 2
ATOM 2795 C CA . SER A 1 95 ? 27.070 -6.053 9.753 1.00 0.00 88 SER A CA 2
ATOM 2796 C C . SER A 1 95 ? 27.358 -7.249 8.851 1.00 0.00 88 SER A C 2
ATOM 2797 O O . SER A 1 95 ? 26.481 -7.724 8.131 1.00 0.00 88 SER A O 2
ATOM 2805 N N . GLY A 1 96 ? 28.597 -7.732 8.897 1.00 0.00 89 GLY A N 2
ATOM 2806 C CA . GLY A 1 96 ? 28.981 -8.868 8.079 1.00 0.00 89 GLY A CA 2
ATOM 2807 C C . GLY A 1 96 ? 29.291 -8.474 6.649 1.00 0.00 89 GLY A C 2
ATOM 2808 O O . GLY A 1 96 ? 28.612 -7.640 6.050 1.00 0.00 89 GLY A O 2
ATOM 2812 N N . PRO A 1 97 ? 30.342 -9.082 6.079 1.00 0.00 90 PRO A N 2
ATOM 2813 C CA . PRO A 1 97 ? 30.766 -8.805 4.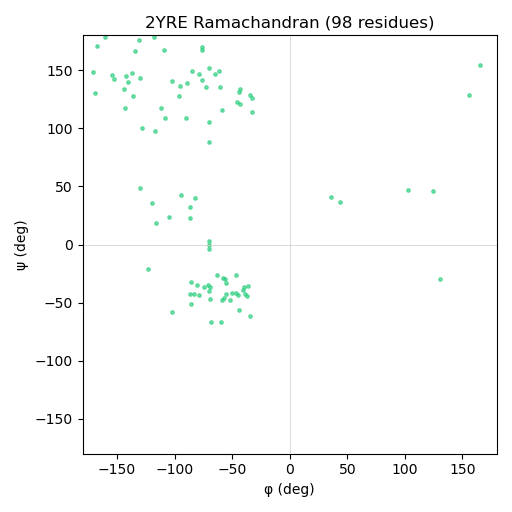703 1.00 0.00 90 PRO A CA 2
ATOM 2814 C C . PRO A 1 97 ? 29.775 -9.337 3.673 1.00 0.00 90 PRO A C 2
ATOM 2815 O O . PRO A 1 97 ? 29.773 -10.526 3.355 1.00 0.00 90 PRO A O 2
ATOM 2826 N N . SER A 1 98 ? 28.935 -8.448 3.154 1.00 0.00 91 SER A N 2
ATOM 2827 C CA . SER A 1 98 ? 27.936 -8.828 2.161 1.00 0.00 91 SER A CA 2
ATOM 2828 C C . SER A 1 98 ? 28.599 -9.442 0.932 1.00 0.00 91 SER A C 2
ATOM 2829 O O . SER A 1 98 ? 29.655 -8.988 0.491 1.00 0.00 91 SER A O 2
ATOM 2837 N N . SER A 1 99 ? 27.970 -10.476 0.382 1.00 0.00 92 SER A N 2
ATOM 2838 C CA . SER A 1 99 ? 28.500 -11.155 -0.794 1.00 0.00 92 SER A CA 2
ATOM 2839 C C . SER A 1 99 ? 27.488 -11.132 -1.936 1.00 0.00 92 SER A C 2
ATOM 2840 O O . SER A 1 99 ? 26.473 -11.826 -1.896 1.00 0.00 92 SER A O 2
ATOM 2848 N N . GLY A 1 100 ? 27.773 -10.326 -2.955 1.00 0.00 93 GLY A N 2
ATOM 2849 C CA . GLY A 1 100 ? 26.879 -10.226 -4.094 1.00 0.00 93 GLY A CA 2
ATOM 2850 C C . GLY A 1 100 ? 25.533 -9.637 -3.725 1.00 0.00 93 GLY A C 2
ATOM 2851 O O . GLY A 1 100 ? 24.619 -9.595 -4.548 1.00 0.00 93 GLY A O 2
ATOM 2859 N N . GLY A 1 1 ? -27.632 40.515 -16.526 1.00 0.00 -6 GLY A N 3
ATOM 2860 C CA . GLY A 1 1 ? -27.144 39.157 -16.674 1.00 0.00 -6 GLY A CA 3
ATOM 2861 C C . GLY A 1 1 ? -26.144 38.780 -15.599 1.00 0.00 -6 GLY A C 3
ATOM 2862 O O . GLY A 1 1 ? -25.430 39.637 -15.078 1.00 0.00 -6 GLY A O 3
ATOM 2866 N N . SER A 1 2 ? -26.094 37.495 -15.264 1.00 0.00 -5 SER A N 3
ATOM 2867 C CA . SER A 1 2 ? -25.178 37.007 -14.239 1.00 0.00 -5 SER A CA 3
ATOM 2868 C C . SER A 1 2 ? -25.211 35.484 -14.162 1.00 0.00 -5 SER A C 3
ATOM 2869 O O . SER A 1 2 ? -26.085 34.840 -14.743 1.00 0.00 -5 SER A O 3
ATOM 2877 N N . SER A 1 3 ? -24.252 34.913 -13.439 1.00 0.00 -4 SER A N 3
ATOM 2878 C CA . SER A 1 3 ? -24.168 33.465 -13.287 1.00 0.00 -4 SER A CA 3
ATOM 2879 C C . SER A 1 3 ? -23.167 33.090 -12.198 1.00 0.00 -4 SER A C 3
ATOM 2880 O O . SER A 1 3 ? -22.348 33.909 -11.784 1.00 0.00 -4 SER A O 3
ATOM 2888 N N . GLY A 1 4 ? -23.241 31.845 -11.739 1.00 0.00 -3 GLY A N 3
ATOM 2889 C CA . GLY A 1 4 ? -22.337 31.382 -10.702 1.00 0.00 -3 GLY A CA 3
ATOM 2890 C C . GLY A 1 4 ? -22.539 29.917 -10.369 1.00 0.00 -3 GLY A C 3
ATOM 2891 O O . GLY A 1 4 ? -23.672 29.450 -10.254 1.00 0.00 -3 GLY A O 3
ATOM 2895 N N . SER A 1 5 ? -21.438 29.189 -10.214 1.00 0.00 -2 SER A N 3
ATOM 2896 C CA . SER A 1 5 ? -21.499 27.767 -9.897 1.00 0.00 -2 SER A CA 3
ATOM 2897 C C . SER A 1 5 ? -20.253 27.327 -9.135 1.00 0.00 -2 SER A C 3
ATOM 2898 O O . SER A 1 5 ? -19.272 28.064 -9.048 1.00 0.00 -2 SER A O 3
ATOM 2906 N N . SER A 1 6 ? -20.301 26.118 -8.584 1.00 0.00 -1 SER A N 3
ATOM 2907 C CA . SER A 1 6 ? -19.179 25.579 -7.825 1.00 0.00 -1 SER A CA 3
ATOM 2908 C C . SER A 1 6 ? -19.393 24.100 -7.515 1.00 0.00 -1 SER A C 3
ATOM 2909 O O . SER A 1 6 ? -20.516 23.600 -7.563 1.00 0.00 -1 SER A O 3
ATOM 2917 N N . GLY A 1 7 ? -18.305 23.405 -7.198 1.00 0.00 0 GLY A N 3
ATOM 2918 C CA . GLY A 1 7 ? -18.393 21.990 -6.885 1.00 0.00 0 GLY A CA 3
ATOM 2919 C C . GLY A 1 7 ? -17.117 21.452 -6.268 1.00 0.00 0 GLY A C 3
ATOM 2920 O O . GLY A 1 7 ? -16.253 20.930 -6.971 1.00 0.00 0 GLY A O 3
ATOM 2924 N N . MET A 1 8 ? -16.999 21.581 -4.951 1.00 0.00 1 MET A N 3
ATOM 2925 C CA . MET A 1 8 ? -15.819 21.103 -4.240 1.00 0.00 1 MET A CA 3
ATOM 2926 C C . MET A 1 8 ? -16.216 20.305 -3.002 1.00 0.00 1 MET A C 3
ATOM 2927 O O . MET A 1 8 ? -16.834 20.839 -2.081 1.00 0.00 1 MET A O 3
ATOM 2941 N N . GLU A 1 9 ? -15.856 19.026 -2.987 1.00 0.00 2 GLU A N 3
ATOM 2942 C CA . GLU A 1 9 ? -16.177 18.155 -1.862 1.00 0.00 2 GLU A CA 3
ATOM 2943 C C . GLU A 1 9 ? -15.000 17.243 -1.527 1.00 0.00 2 GLU A C 3
ATOM 2944 O O . GLU A 1 9 ? -14.294 16.772 -2.418 1.00 0.00 2 GLU A O 3
ATOM 2956 N N . GLU A 1 10 ? -14.795 17.001 -0.236 1.00 0.00 3 GLU A N 3
ATOM 2957 C CA . GLU A 1 10 ? -13.703 16.147 0.217 1.00 0.00 3 GLU A CA 3
ATOM 2958 C C . GLU A 1 10 ? -14.241 14.879 0.873 1.00 0.00 3 GLU A C 3
ATOM 2959 O O . GLU A 1 10 ? -15.279 14.903 1.534 1.00 0.00 3 GLU A O 3
ATOM 2971 N N . GLU A 1 11 ? -13.526 13.774 0.686 1.00 0.00 4 GLU A N 3
ATOM 2972 C CA . GLU A 1 11 ? -13.932 12.496 1.259 1.00 0.00 4 GLU A CA 3
ATOM 2973 C C . GLU A 1 11 ? -13.762 12.502 2.776 1.00 0.00 4 GLU A C 3
ATOM 2974 O O . GLU A 1 11 ? -12.767 13.006 3.299 1.00 0.00 4 GLU A O 3
ATOM 2986 N N . LEU A 1 12 ? -14.739 11.937 3.477 1.00 0.00 5 LEU A N 3
ATOM 2987 C CA . LEU A 1 12 ? -14.699 11.876 4.934 1.00 0.00 5 LEU A CA 3
ATOM 2988 C C . LEU A 1 12 ? -14.758 10.432 5.421 1.00 0.00 5 LEU A C 3
ATOM 2989 O O . LEU A 1 12 ? -14.997 9.513 4.637 1.00 0.00 5 LEU A O 3
ATOM 3005 N N . GLN A 1 13 ? -14.543 10.241 6.718 1.00 0.00 6 GLN A N 3
ATOM 3006 C CA . GLN A 1 13 ? -14.574 8.908 7.309 1.00 0.00 6 GLN A CA 3
ATOM 3007 C C . GLN A 1 13 ? -15.967 8.296 7.199 1.00 0.00 6 GLN A C 3
ATOM 3008 O O . GLN A 1 13 ? -16.916 8.960 6.782 1.00 0.00 6 GLN A O 3
ATOM 3022 N N . HIS A 1 14 ? -16.081 7.027 7.575 1.00 0.00 7 HIS A N 3
ATOM 3023 C CA . HIS A 1 14 ? -17.359 6.325 7.519 1.00 0.00 7 HIS A CA 3
ATOM 3024 C C . HIS A 1 14 ? -17.754 5.805 8.898 1.00 0.00 7 HIS A C 3
ATOM 3025 O O . HIS A 1 14 ? -17.039 5.002 9.498 1.00 0.00 7 HIS A O 3
ATOM 3039 N N . SER A 1 15 ? -18.896 6.270 9.396 1.00 0.00 8 SER A N 3
ATOM 3040 C CA . SER A 1 15 ? -19.384 5.855 10.706 1.00 0.00 8 SER A CA 3
ATOM 3041 C C . SER A 1 15 ? -19.247 4.346 10.884 1.00 0.00 8 SER A C 3
ATOM 3042 O O . SER A 1 15 ? -18.977 3.861 11.983 1.00 0.00 8 SER A O 3
ATOM 3050 N N . HIS A 1 16 ? -19.435 3.608 9.794 1.00 0.00 9 HIS A N 3
ATOM 3051 C CA . HIS A 1 16 ? -19.332 2.154 9.829 1.00 0.00 9 HIS A CA 3
ATOM 3052 C C . HIS A 1 16 ? -17.872 1.712 9.817 1.00 0.00 9 HIS A C 3
ATOM 3053 O O . HIS A 1 16 ? -17.358 1.205 10.815 1.00 0.00 9 HIS A O 3
ATOM 3067 N N . CYS A 1 17 ? -17.209 1.906 8.682 1.00 0.00 10 CYS A N 3
ATOM 3068 C CA . CYS A 1 17 ? -15.809 1.527 8.539 1.00 0.00 10 CYS A CA 3
ATOM 3069 C C . CYS A 1 17 ? -15.013 1.906 9.785 1.00 0.00 10 CYS A C 3
ATOM 3070 O O . CYS A 1 17 ? -14.339 1.068 10.384 1.00 0.00 10 CYS A O 3
ATOM 3077 N N . VAL A 1 18 ? -15.096 3.176 10.169 1.00 0.00 11 VAL A N 3
ATOM 3078 C CA . VAL A 1 18 ? -14.385 3.667 11.344 1.00 0.00 11 VAL A CA 3
ATOM 3079 C C . VAL A 1 18 ? -14.472 2.671 12.495 1.00 0.00 11 VAL A C 3
ATOM 3080 O O . VAL A 1 18 ? -13.511 2.481 13.238 1.00 0.00 11 VAL A O 3
ATOM 3093 N N . ASN A 1 19 ? -15.633 2.039 12.636 1.00 0.00 12 ASN A N 3
ATOM 3094 C CA . ASN A 1 19 ? -15.847 1.062 13.698 1.00 0.00 12 ASN A CA 3
ATOM 3095 C C . ASN A 1 19 ? -15.992 -0.344 13.122 1.00 0.00 12 ASN A C 3
ATOM 3096 O O . ASN A 1 19 ? -16.819 -1.132 13.581 1.00 0.00 12 ASN A O 3
ATOM 3107 N N . CYS A 1 20 ? -15.182 -0.651 12.115 1.00 0.00 13 CYS A N 3
ATOM 3108 C CA . CYS A 1 20 ? -15.219 -1.961 11.476 1.00 0.00 13 CYS A CA 3
ATOM 3109 C C . CYS A 1 20 ? -13.812 -2.534 11.327 1.00 0.00 13 CYS A C 3
ATOM 3110 O O . CYS A 1 20 ? -12.962 -1.953 10.652 1.00 0.00 13 CYS A O 3
ATOM 3117 N N . VAL A 1 21 ? -13.575 -3.677 11.962 1.00 0.00 14 VAL A N 3
ATOM 3118 C CA . VAL A 1 21 ? -12.272 -4.330 11.900 1.00 0.00 14 VAL A CA 3
ATOM 3119 C C . VAL A 1 21 ? -12.372 -5.692 11.221 1.00 0.00 14 VAL A C 3
ATOM 3120 O O . VAL A 1 21 ? -11.359 -6.322 10.919 1.00 0.00 14 VAL A O 3
ATOM 3133 N N . SER A 1 22 ? -13.601 -6.140 10.984 1.00 0.00 15 SER A N 3
ATOM 3134 C CA . SER A 1 22 ? -13.834 -7.429 10.344 1.00 0.00 15 SER A CA 3
ATOM 3135 C C . SER A 1 22 ? -13.453 -7.380 8.868 1.00 0.00 15 SER A C 3
ATOM 3136 O O . SER A 1 22 ? -13.963 -6.554 8.111 1.00 0.00 15 SER A O 3
ATOM 3144 N N . ARG A 1 23 ? -12.552 -8.270 8.465 1.00 0.00 16 ARG A N 3
ATOM 3145 C CA . ARG A 1 23 ? -12.101 -8.328 7.080 1.00 0.00 16 ARG A CA 3
ATOM 3146 C C . ARG A 1 23 ? -13.199 -8.875 6.173 1.00 0.00 16 ARG A C 3
ATOM 3147 O O . ARG A 1 23 ? -13.414 -8.373 5.070 1.00 0.00 16 ARG A O 3
ATOM 3168 N N . ARG A 1 24 ? -13.890 -9.907 6.646 1.00 0.00 17 ARG A N 3
ATOM 3169 C CA . ARG A 1 24 ? -14.964 -10.524 5.877 1.00 0.00 17 ARG A CA 3
ATOM 3170 C C . ARG A 1 24 ? -16.272 -9.760 6.061 1.00 0.00 17 ARG A C 3
ATOM 3171 O O . ARG A 1 24 ? -17.355 -10.345 6.029 1.00 0.00 17 ARG A O 3
ATOM 3192 N N . CYS A 1 25 ? -16.163 -8.450 6.254 1.00 0.00 18 CYS A N 3
ATOM 3193 C CA . CYS A 1 25 ? -17.336 -7.604 6.444 1.00 0.00 18 CYS A CA 3
ATOM 3194 C C . CYS A 1 25 ? -18.196 -7.576 5.184 1.00 0.00 18 CYS A C 3
ATOM 3195 O O . CYS A 1 25 ? -17.704 -7.300 4.090 1.00 0.00 18 CYS A O 3
ATOM 3202 N N . MET A 1 26 ? -19.483 -7.865 5.347 1.00 0.00 19 MET A N 3
ATOM 3203 C CA . MET A 1 26 ? -20.413 -7.871 4.223 1.00 0.00 19 MET A CA 3
ATOM 3204 C C . MET A 1 26 ? -21.588 -6.934 4.484 1.00 0.00 19 MET A C 3
ATOM 3205 O O . MET A 1 26 ? -22.747 -7.347 4.436 1.00 0.00 19 MET A O 3
ATOM 3219 N N . THR A 1 27 ? -21.282 -5.671 4.761 1.00 0.00 20 THR A N 3
ATOM 3220 C CA . THR A 1 27 ? -22.313 -4.677 5.032 1.00 0.00 20 THR A CA 3
ATOM 3221 C C . THR A 1 27 ? -22.573 -3.807 3.807 1.00 0.00 20 THR A C 3
ATOM 3222 O O . THR A 1 27 ? -21.640 -3.296 3.187 1.00 0.00 20 THR A O 3
ATOM 3233 N N . ARG A 1 28 ? -23.846 -3.643 3.463 1.00 0.00 21 ARG A N 3
ATOM 3234 C CA . ARG A 1 28 ? -24.229 -2.836 2.311 1.00 0.00 21 ARG A CA 3
ATOM 3235 C C . ARG A 1 28 ? -23.530 -1.480 2.342 1.00 0.00 21 ARG A C 3
ATOM 3236 O O . ARG A 1 28 ? -23.688 -0.694 3.277 1.00 0.00 21 ARG A O 3
ATOM 3257 N N . PRO A 1 29 ? -22.740 -1.197 1.296 1.00 0.00 22 PRO A N 3
ATOM 3258 C CA . PRO A 1 29 ? -22.001 0.064 1.180 1.00 0.00 22 PRO A CA 3
ATOM 3259 C C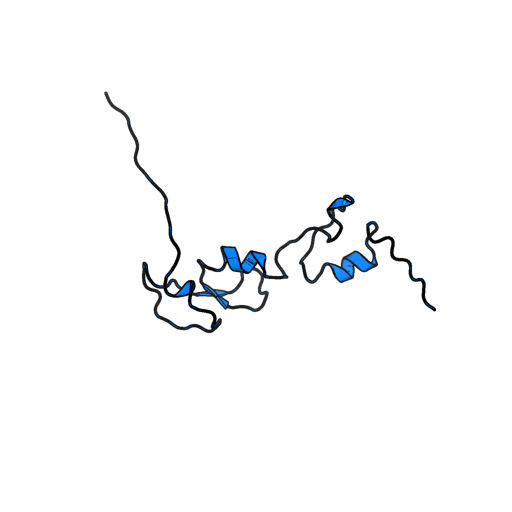 . PRO A 1 29 ? -22.922 1.254 0.930 1.00 0.00 22 PRO A C 3
ATOM 3260 O O . PRO A 1 29 ? -23.564 1.344 -0.115 1.00 0.00 22 PRO A O 3
ATOM 3271 N N . GLU A 1 30 ? -22.980 2.164 1.897 1.00 0.00 23 GLU A N 3
ATOM 3272 C CA . GLU A 1 30 ? -23.823 3.349 1.781 1.00 0.00 23 GLU A CA 3
ATOM 3273 C C . GLU A 1 30 ? -22.991 4.575 1.420 1.00 0.00 23 GLU A C 3
ATOM 3274 O O . GLU A 1 30 ? -21.768 4.593 1.566 1.00 0.00 23 GLU A O 3
ATOM 3286 N N . PRO A 1 31 ? -23.668 5.628 0.936 1.00 0.00 24 PRO A N 3
ATOM 3287 C CA . PRO A 1 31 ? -23.012 6.878 0.544 1.00 0.00 24 PRO A CA 3
ATOM 3288 C C . PRO A 1 31 ? -22.474 7.652 1.742 1.00 0.00 24 PRO A C 3
ATOM 3289 O O . PRO A 1 31 ? -22.026 8.790 1.609 1.00 0.00 24 PRO A O 3
ATOM 3300 N N . GLY A 1 32 ? -22.520 7.025 2.915 1.00 0.00 25 GLY A N 3
ATOM 3301 C CA . GLY A 1 32 ? -22.034 7.670 4.120 1.00 0.00 25 GLY A CA 3
ATOM 3302 C C . GLY A 1 32 ? -21.707 6.677 5.218 1.00 0.00 25 GLY A C 3
ATOM 3303 O O . GLY A 1 32 ? -20.572 6.616 5.691 1.00 0.00 25 GLY A O 3
ATOM 3307 N N . ILE A 1 33 ? -22.704 5.899 5.625 1.00 0.00 26 ILE A N 3
ATOM 3308 C CA . ILE A 1 33 ? -22.517 4.905 6.674 1.00 0.00 26 ILE A CA 3
ATOM 3309 C C . ILE A 1 33 ? -21.274 4.061 6.416 1.00 0.00 26 ILE A C 3
ATOM 3310 O O . ILE A 1 33 ? -20.263 4.199 7.105 1.00 0.00 26 ILE A O 3
ATOM 3326 N N . SER A 1 34 ? -21.355 3.187 5.418 1.00 0.00 27 SER A N 3
ATOM 3327 C CA . SER A 1 34 ? -20.236 2.319 5.069 1.00 0.00 27 SER A CA 3
ATOM 3328 C C . SER A 1 34 ? -19.972 2.349 3.567 1.00 0.00 27 SER A C 3
ATOM 3329 O O . SER A 1 34 ? -20.809 2.805 2.787 1.00 0.00 27 SER A O 3
ATOM 3337 N N . CYS A 1 35 ? -18.803 1.860 3.168 1.00 0.00 28 CYS A N 3
ATOM 3338 C CA . CYS A 1 35 ? -18.426 1.831 1.760 1.00 0.00 28 CYS A CA 3
ATOM 3339 C C . CYS A 1 35 ? -18.059 0.415 1.325 1.00 0.00 28 CYS A C 3
ATOM 3340 O O . CYS A 1 35 ? -18.022 -0.507 2.141 1.00 0.00 28 CYS A O 3
ATOM 3347 N N . ASP A 1 36 ? -17.787 0.250 0.035 1.00 0.00 29 ASP A N 3
ATOM 3348 C CA . ASP A 1 36 ? -17.421 -1.052 -0.509 1.00 0.00 29 ASP A CA 3
ATOM 3349 C C . ASP A 1 36 ? -16.066 -1.504 0.026 1.00 0.00 29 ASP A C 3
ATOM 3350 O O . ASP A 1 36 ? -15.253 -0.685 0.457 1.00 0.00 29 ASP A O 3
ATOM 3359 N N . LEU A 1 37 ? -15.830 -2.810 -0.003 1.00 0.00 30 LEU A N 3
ATOM 3360 C CA . LEU A 1 37 ? -14.573 -3.372 0.480 1.00 0.00 30 LEU A CA 3
ATOM 3361 C C . LEU A 1 37 ? -13.666 -3.758 -0.684 1.00 0.00 30 LEU A C 3
ATOM 3362 O O . LEU A 1 37 ? -14.141 -4.086 -1.771 1.00 0.00 30 LEU A O 3
ATOM 3378 N N . ILE A 1 38 ? -12.359 -3.718 -0.447 1.00 0.00 31 ILE A N 3
ATOM 3379 C CA . ILE A 1 38 ? -11.386 -4.067 -1.474 1.00 0.00 31 ILE A CA 3
ATOM 3380 C C . ILE A 1 38 ? -10.155 -4.728 -0.864 1.00 0.00 31 ILE A C 3
ATOM 3381 O O . ILE A 1 38 ? -9.665 -4.306 0.183 1.00 0.00 31 ILE A O 3
ATOM 3397 N N . GLY A 1 39 ? -9.658 -5.768 -1.527 1.00 0.00 32 GLY A N 3
ATOM 3398 C CA . GLY A 1 39 ? -8.487 -6.470 -1.035 1.00 0.00 32 GLY A CA 3
ATOM 3399 C C . GLY A 1 39 ? -7.198 -5.731 -1.337 1.00 0.00 32 GLY A C 3
ATOM 3400 O O . GLY A 1 39 ? -7.036 -5.168 -2.420 1.00 0.00 32 GLY A O 3
ATOM 3404 N N . CYS A 1 40 ? -6.279 -5.731 -0.377 1.00 0.00 33 CYS A N 3
ATOM 3405 C CA . CYS A 1 40 ? -4.999 -5.053 -0.544 1.00 0.00 33 CYS A CA 3
ATOM 3406 C C . CYS A 1 40 ? -4.419 -5.319 -1.930 1.00 0.00 33 CYS A C 3
ATOM 3407 O O . CYS A 1 40 ? -4.389 -6.453 -2.411 1.00 0.00 33 CYS A O 3
ATOM 3414 N N . PRO A 1 41 ? -3.947 -4.251 -2.589 1.00 0.00 34 PRO A N 3
ATOM 3415 C CA . PRO A 1 41 ? -3.358 -4.343 -3.928 1.00 0.00 34 PRO A CA 3
ATOM 3416 C C . PRO A 1 41 ? -2.011 -5.057 -3.922 1.00 0.00 34 PRO A C 3
ATOM 3417 O O . PRO A 1 41 ? -1.412 -5.286 -4.974 1.00 0.00 34 PRO A O 3
ATOM 3428 N N . LEU A 1 42 ? -1.539 -5.408 -2.731 1.00 0.00 35 LEU A N 3
ATOM 3429 C CA . LEU A 1 42 ? -0.261 -6.098 -2.587 1.00 0.00 35 LEU A CA 3
ATOM 3430 C C . LEU A 1 42 ? -0.471 -7.555 -2.189 1.00 0.00 35 LEU A C 3
ATOM 3431 O O . LEU A 1 42 ? 0.458 -8.226 -1.737 1.00 0.00 35 LEU A O 3
ATOM 3447 N N . VAL A 1 43 ? -1.696 -8.040 -2.360 1.00 0.00 36 VAL A N 3
ATOM 3448 C CA . VAL A 1 43 ? -2.027 -9.419 -2.021 1.00 0.00 36 VAL A CA 3
ATOM 3449 C C . VAL A 1 43 ? -1.463 -9.801 -0.658 1.00 0.00 36 VAL A C 3
ATOM 3450 O O . VAL A 1 43 ? -1.094 -10.953 -0.427 1.00 0.00 36 VAL A O 3
ATOM 3463 N N . CYS A 1 44 ? -1.398 -8.826 0.243 1.00 0.00 37 CYS A N 3
ATOM 3464 C CA . CYS A 1 44 ? -0.878 -9.059 1.585 1.00 0.00 37 CYS A CA 3
ATOM 3465 C C . CYS A 1 44 ? -1.737 -10.074 2.333 1.00 0.00 37 CYS A C 3
ATOM 3466 O O . CYS A 1 44 ? -1.251 -10.792 3.206 1.00 0.00 37 CYS A O 3
ATOM 3473 N N . GLY A 1 45 ? -3.019 -10.128 1.984 1.00 0.00 38 GLY A N 3
ATOM 3474 C CA . GLY A 1 45 ? -3.926 -11.057 2.631 1.00 0.00 38 GLY A CA 3
ATOM 3475 C C . GLY A 1 45 ? -4.777 -10.392 3.695 1.00 0.00 38 GLY A C 3
ATOM 3476 O O . GLY A 1 45 ? -4.909 -10.906 4.805 1.00 0.00 38 GLY A O 3
ATOM 3480 N N . ALA A 1 46 ? -5.354 -9.244 3.356 1.00 0.00 39 ALA A N 3
ATOM 3481 C CA . ALA A 1 46 ? -6.197 -8.507 4.290 1.00 0.00 39 ALA A CA 3
ATOM 3482 C C . ALA A 1 46 ? -7.271 -7.715 3.553 1.00 0.00 39 ALA A C 3
ATOM 3483 O O . ALA A 1 46 ? -6.974 -6.961 2.626 1.00 0.00 39 ALA A O 3
ATOM 3490 N N . VAL A 1 47 ? -8.521 -7.890 3.971 1.00 0.00 40 VAL A N 3
ATOM 3491 C CA . VAL A 1 47 ? -9.639 -7.191 3.350 1.00 0.00 40 VAL A CA 3
ATOM 3492 C C . VAL A 1 47 ? -10.102 -6.021 4.212 1.00 0.00 40 VAL A C 3
ATOM 3493 O O . VAL A 1 47 ? -10.556 -6.208 5.340 1.00 0.00 40 VAL A O 3
ATOM 3506 N N . PHE A 1 48 ? -9.983 -4.812 3.671 1.00 0.00 41 PHE A N 3
ATOM 3507 C CA . PHE A 1 48 ? -10.389 -3.610 4.390 1.00 0.00 41 PHE A CA 3
ATOM 3508 C C . PHE A 1 48 ? -11.218 -2.694 3.495 1.00 0.00 41 PHE A C 3
ATOM 3509 O O . PHE A 1 48 ? -11.305 -2.904 2.284 1.00 0.00 41 PHE A O 3
ATOM 3526 N N . HIS A 1 49 ? -11.826 -1.678 4.099 1.00 0.00 42 HIS A N 3
ATOM 3527 C CA . HIS A 1 49 ? -12.649 -0.729 3.357 1.00 0.00 42 HIS A CA 3
ATOM 3528 C C . HIS A 1 49 ? -11.783 0.174 2.485 1.00 0.00 42 HIS A C 3
ATOM 3529 O O . HIS A 1 49 ? -10.828 0.786 2.964 1.00 0.00 42 HIS A O 3
ATOM 3543 N N . SER A 1 50 ? -12.122 0.253 1.202 1.00 0.00 43 SER A N 3
ATOM 3544 C CA . SER A 1 50 ? -11.373 1.078 0.262 1.00 0.00 43 SER A CA 3
ATOM 3545 C C . SER A 1 50 ? -10.861 2.345 0.940 1.00 0.00 43 SER A C 3
ATOM 3546 O O . SER A 1 50 ? -9.777 2.838 0.624 1.00 0.00 43 SER A O 3
ATOM 3554 N N . CYS A 1 51 ? -11.649 2.869 1.873 1.00 0.00 44 CYS A N 3
ATOM 3555 C CA . CYS A 1 51 ? -11.278 4.079 2.597 1.00 0.00 44 CYS A CA 3
ATOM 3556 C C . CYS A 1 51 ? -10.193 3.785 3.629 1.00 0.00 44 CYS A C 3
ATOM 3557 O O . CYS A 1 51 ? -9.203 4.510 3.730 1.00 0.00 44 CYS A O 3
ATOM 3564 N N . LYS A 1 52 ? -10.386 2.715 4.393 1.00 0.00 45 LYS A N 3
ATOM 3565 C CA . LYS A 1 52 ? -9.425 2.322 5.417 1.00 0.00 45 LYS A CA 3
ATOM 3566 C C . LYS A 1 52 ? -8.060 2.034 4.799 1.00 0.00 45 LYS A C 3
ATOM 3567 O O . LYS A 1 52 ? -7.031 2.150 5.464 1.00 0.00 45 LYS A O 3
ATOM 3586 N N . ALA A 1 53 ? -8.059 1.660 3.524 1.00 0.00 46 ALA A N 3
ATOM 3587 C CA . ALA A 1 53 ? -6.820 1.359 2.817 1.00 0.00 46 ALA A CA 3
ATOM 3588 C C . ALA A 1 53 ? -5.761 2.421 3.090 1.00 0.00 46 ALA A C 3
ATOM 3589 O O . ALA A 1 53 ? -4.723 2.137 3.689 1.00 0.00 46 ALA A O 3
ATOM 3596 N N . ASP A 1 54 ? -6.028 3.644 2.648 1.00 0.00 47 ASP A N 3
ATOM 3597 C CA . ASP A 1 54 ? -5.097 4.750 2.845 1.00 0.00 47 ASP A CA 3
ATOM 3598 C C . ASP A 1 54 ? -4.351 4.602 4.167 1.00 0.00 47 ASP A C 3
ATOM 3599 O O . ASP A 1 54 ? -3.165 4.919 4.259 1.00 0.00 47 ASP A O 3
ATOM 3608 N N . GLU A 1 55 ? -5.053 4.120 5.187 1.00 0.00 48 GLU A N 3
ATOM 3609 C CA . GLU A 1 55 ? -4.456 3.932 6.504 1.00 0.00 48 GLU A CA 3
ATOM 3610 C C . GLU A 1 55 ? -3.754 2.580 6.596 1.00 0.00 48 GLU A C 3
ATOM 3611 O O . GLU A 1 55 ? -2.664 2.472 7.159 1.00 0.00 48 GLU A O 3
ATOM 3623 N N . HIS A 1 56 ? -4.386 1.553 6.039 1.00 0.00 49 HIS A N 3
ATOM 3624 C CA . HIS A 1 56 ? -3.823 0.207 6.057 1.00 0.00 49 HIS A CA 3
ATOM 3625 C C . HIS A 1 56 ? -2.476 0.173 5.340 1.00 0.00 49 HIS A C 3
ATOM 3626 O O . HIS A 1 56 ? -1.490 -0.335 5.875 1.00 0.00 49 HIS A O 3
ATOM 3640 N N . ARG A 1 57 ? -2.443 0.715 4.127 1.00 0.00 50 ARG A N 3
ATOM 3641 C CA . ARG A 1 57 ? -1.218 0.744 3.337 1.00 0.00 50 ARG A CA 3
ATOM 3642 C C . ARG A 1 57 ? -0.034 1.201 4.185 1.00 0.00 50 ARG A C 3
ATOM 3643 O O . ARG A 1 57 ? 1.105 0.797 3.949 1.00 0.00 50 ARG A O 3
ATOM 3664 N N . LEU A 1 58 ? -0.312 2.046 5.172 1.00 0.00 51 LEU A N 3
ATOM 3665 C CA . LEU A 1 58 ? 0.730 2.558 6.056 1.00 0.00 51 LEU A CA 3
ATOM 3666 C C . LEU A 1 58 ? 1.265 1.456 6.964 1.00 0.00 51 LEU A C 3
ATOM 3667 O O . LEU A 1 58 ? 2.463 1.394 7.244 1.00 0.00 51 LEU A O 3
ATOM 3683 N N . LEU A 1 59 ? 0.370 0.586 7.419 1.00 0.00 52 LEU A N 3
ATOM 3684 C CA . LEU A 1 59 ? 0.752 -0.517 8.295 1.00 0.00 52 LEU A CA 3
ATOM 3685 C C . LEU A 1 59 ? 1.233 -1.715 7.483 1.00 0.00 52 LEU A C 3
ATOM 3686 O O . LEU A 1 59 ? 2.328 -2.231 7.706 1.00 0.00 52 LEU A O 3
ATOM 3702 N N . CYS A 1 60 ? 0.407 -2.152 6.537 1.00 0.00 53 CYS A N 3
ATOM 3703 C CA . CYS A 1 60 ? 0.748 -3.288 5.690 1.00 0.00 53 CYS A CA 3
ATOM 3704 C C . CYS A 1 60 ? 2.253 -3.356 5.449 1.00 0.00 53 CYS A C 3
ATOM 3705 O O . CYS A 1 60 ? 2.889 -2.376 5.061 1.00 0.00 53 CYS A O 3
ATOM 3712 N N . PRO A 1 61 ? 2.837 -4.540 5.684 1.00 0.00 54 PRO A N 3
ATOM 3713 C CA . PRO A 1 61 ? 4.274 -4.765 5.498 1.00 0.00 54 PRO A CA 3
ATOM 3714 C C . PRO A 1 61 ? 4.679 -4.746 4.028 1.00 0.00 54 PRO A C 3
ATOM 3715 O O . PRO A 1 61 ? 5.731 -4.217 3.670 1.00 0.00 54 PRO A O 3
ATOM 3726 N N . PHE A 1 62 ? 3.836 -5.326 3.180 1.00 0.00 55 PHE A N 3
ATOM 3727 C CA . PHE A 1 62 ? 4.107 -5.376 1.748 1.00 0.00 55 PHE A CA 3
ATOM 3728 C C . PHE A 1 62 ? 4.380 -3.979 1.197 1.00 0.00 55 PHE A C 3
ATOM 3729 O O . PHE A 1 62 ? 5.329 -3.775 0.441 1.00 0.00 55 PHE A O 3
ATOM 3746 N N . GLU A 1 63 ? 3.541 -3.023 1.582 1.00 0.00 56 GLU A N 3
ATOM 3747 C CA . GLU A 1 63 ? 3.692 -1.646 1.125 1.00 0.00 56 GLU A CA 3
ATOM 3748 C C . GLU A 1 63 ? 5.155 -1.215 1.170 1.00 0.00 56 GLU A C 3
ATOM 3749 O O . GLU A 1 63 ? 5.878 -1.534 2.114 1.00 0.00 56 GLU A O 3
ATOM 3761 N N . ARG A 1 64 ? 5.584 -0.490 0.142 1.00 0.00 57 ARG A N 3
ATOM 3762 C CA . ARG A 1 64 ? 6.960 -0.016 0.063 1.00 0.00 57 ARG A CA 3
ATOM 3763 C C . ARG A 1 64 ? 7.289 0.898 1.239 1.00 0.00 57 ARG A C 3
ATOM 3764 O O . ARG A 1 64 ? 6.591 1.880 1.490 1.00 0.00 57 ARG A O 3
ATOM 3785 N N . VAL A 1 65 ? 8.358 0.568 1.958 1.00 0.00 58 VAL A N 3
ATOM 3786 C CA . VAL A 1 65 ? 8.780 1.359 3.107 1.00 0.00 58 VAL A CA 3
ATOM 3787 C C . VAL A 1 65 ? 10.289 1.576 3.100 1.00 0.00 58 VAL A C 3
ATOM 3788 O O . VAL A 1 65 ? 11.063 0.718 2.674 1.00 0.00 58 VAL A O 3
ATOM 3801 N N . PRO A 1 66 ? 10.721 2.750 3.584 1.00 0.00 59 PRO A N 3
ATOM 3802 C CA . PRO A 1 66 ? 12.141 3.107 3.645 1.00 0.00 59 PRO A CA 3
ATOM 3803 C C . PRO A 1 66 ? 12.900 2.289 4.685 1.00 0.00 59 PRO A C 3
ATOM 3804 O O . PRO A 1 66 ? 12.350 1.923 5.724 1.00 0.00 59 PRO A O 3
ATOM 3815 N N . CYS A 1 67 ? 14.166 2.006 4.398 1.00 0.00 60 CYS A N 3
ATOM 3816 C CA . CYS A 1 67 ? 15.002 1.231 5.307 1.00 0.00 60 CYS A CA 3
ATOM 3817 C C . CYS A 1 67 ? 14.874 1.748 6.738 1.00 0.00 60 CYS A C 3
ATOM 3818 O O . CYS A 1 67 ? 14.971 2.950 6.986 1.00 0.00 60 CYS A O 3
ATOM 3825 N N . LEU A 1 68 ? 14.655 0.832 7.674 1.00 0.00 61 LEU A N 3
ATOM 3826 C CA . LEU A 1 68 ? 14.514 1.194 9.080 1.00 0.00 61 LEU A CA 3
ATOM 3827 C C . LEU A 1 68 ? 15.498 2.296 9.460 1.00 0.00 61 LEU A C 3
ATOM 3828 O O . LEU A 1 68 ? 15.147 3.239 10.168 1.00 0.00 61 LEU A O 3
ATOM 3844 N N . ASN A 1 69 ? 16.733 2.170 8.984 1.00 0.00 62 ASN A N 3
ATOM 3845 C CA . ASN A 1 69 ? 17.768 3.156 9.272 1.00 0.00 62 ASN A CA 3
ATOM 3846 C C . ASN A 1 69 ? 17.758 4.274 8.234 1.00 0.00 62 ASN A C 3
ATOM 3847 O O . ASN A 1 69 ? 18.805 4.668 7.722 1.00 0.00 62 ASN A O 3
ATOM 3858 N N . SER A 1 70 ? 16.568 4.781 7.929 1.00 0.00 63 SER A N 3
ATOM 3859 C CA . SER A 1 70 ? 16.421 5.852 6.951 1.00 0.00 63 SER A CA 3
ATOM 3860 C C . SER A 1 70 ? 17.215 7.085 7.371 1.00 0.00 63 SER A C 3
ATOM 3861 O O . SER A 1 70 ? 17.874 7.722 6.549 1.00 0.00 63 SER A O 3
ATOM 3869 N N . ASP A 1 71 ? 17.146 7.415 8.656 1.00 0.00 64 ASP A N 3
ATOM 3870 C CA . ASP A 1 71 ? 17.859 8.571 9.187 1.00 0.00 64 ASP A CA 3
ATOM 3871 C C . ASP A 1 71 ? 19.308 8.582 8.712 1.00 0.00 64 ASP A C 3
ATOM 3872 O O . ASP A 1 71 ? 19.838 9.624 8.326 1.00 0.00 64 ASP A O 3
ATOM 3881 N N . PHE A 1 72 ? 19.944 7.415 8.744 1.00 0.00 65 PHE A N 3
ATOM 3882 C CA . PHE A 1 72 ? 21.334 7.291 8.318 1.00 0.00 65 PHE A CA 3
ATOM 3883 C C . PHE A 1 72 ? 21.510 7.788 6.886 1.00 0.00 65 PHE A C 3
ATOM 3884 O O . PHE A 1 72 ? 22.496 8.450 6.565 1.00 0.00 65 PHE A O 3
ATOM 3901 N N . GLY A 1 73 ? 20.547 7.462 6.029 1.00 0.00 66 GLY A N 3
ATOM 3902 C CA . GLY A 1 73 ? 20.615 7.882 4.642 1.00 0.00 66 GLY A CA 3
ATOM 3903 C C . GLY A 1 73 ? 20.643 6.710 3.682 1.00 0.00 66 GLY A C 3
ATOM 3904 O O . GLY A 1 73 ? 21.486 6.651 2.786 1.00 0.00 66 GLY A O 3
ATOM 3908 N N . CYS A 1 74 ? 19.720 5.772 3.868 1.00 0.00 67 CYS A N 3
ATOM 3909 C CA . CYS A 1 74 ? 19.642 4.594 3.013 1.00 0.00 67 CYS A CA 3
ATOM 3910 C C . CYS A 1 74 ? 18.640 4.807 1.882 1.00 0.00 67 CYS A C 3
ATOM 3911 O O . CYS A 1 74 ? 17.429 4.868 2.096 1.00 0.00 67 CYS A O 3
ATOM 3918 N N . PRO A 1 75 ? 19.155 4.924 0.649 1.00 0.00 68 PRO A N 3
ATOM 3919 C CA . PRO A 1 75 ? 18.323 5.131 -0.540 1.00 0.00 68 PRO A CA 3
ATOM 3920 C C . PRO A 1 75 ? 17.501 3.897 -0.894 1.00 0.00 68 PRO A C 3
ATOM 3921 O O . PRO A 1 75 ? 16.609 3.955 -1.741 1.00 0.00 68 PRO A O 3
ATOM 3932 N N . PHE A 1 76 ? 17.805 2.781 -0.240 1.00 0.00 69 PHE A N 3
ATOM 3933 C CA . PHE A 1 76 ? 17.093 1.532 -0.487 1.00 0.00 69 PHE A CA 3
ATOM 3934 C C . PHE A 1 76 ? 15.663 1.608 0.040 1.00 0.00 69 PHE A C 3
ATOM 3935 O O . PHE A 1 76 ? 15.399 2.237 1.066 1.00 0.00 69 PHE A O 3
ATOM 3952 N N . THR A 1 77 ? 14.743 0.962 -0.669 1.00 0.00 70 THR A N 3
ATOM 3953 C CA . THR A 1 77 ? 13.339 0.957 -0.275 1.00 0.00 70 THR A CA 3
ATOM 3954 C C . THR A 1 77 ? 12.669 -0.361 -0.646 1.00 0.00 70 THR A C 3
ATOM 3955 O O . THR A 1 77 ? 12.761 -0.815 -1.786 1.00 0.00 70 THR A O 3
ATOM 3966 N N . MET A 1 78 ? 11.995 -0.970 0.323 1.00 0.00 71 MET A N 3
ATOM 3967 C CA . MET A 1 78 ? 11.307 -2.236 0.097 1.00 0.00 71 MET A CA 3
ATOM 3968 C C . MET A 1 78 ? 10.224 -2.462 1.147 1.00 0.00 71 MET A C 3
ATOM 3969 O O . MET A 1 78 ? 10.017 -1.628 2.028 1.00 0.00 71 MET A O 3
ATOM 3983 N N . ALA A 1 79 ? 9.535 -3.594 1.046 1.00 0.00 72 ALA A N 3
ATOM 3984 C CA . ALA A 1 79 ? 8.475 -3.930 1.988 1.00 0.00 72 ALA A CA 3
ATOM 3985 C C . ALA A 1 79 ? 9.013 -4.016 3.412 1.00 0.00 72 ALA A C 3
ATOM 3986 O O . ALA A 1 79 ? 10.167 -4.384 3.629 1.00 0.00 72 ALA A O 3
ATOM 3993 N N . ARG A 1 80 ? 8.169 -3.673 4.380 1.00 0.00 73 ARG A N 3
ATOM 3994 C CA . ARG A 1 80 ? 8.561 -3.710 5.784 1.00 0.00 73 ARG A CA 3
ATOM 3995 C C . ARG A 1 80 ? 8.911 -5.131 6.214 1.00 0.00 73 ARG A C 3
ATOM 3996 O O . ARG A 1 80 ? 9.778 -5.339 7.061 1.00 0.00 73 ARG A O 3
ATOM 4017 N N . ASN A 1 81 ? 8.228 -6.107 5.623 1.00 0.00 74 ASN A N 3
ATOM 4018 C CA . ASN A 1 81 ? 8.466 -7.509 5.946 1.00 0.00 74 ASN A CA 3
ATOM 4019 C C . ASN A 1 81 ? 9.612 -8.073 5.112 1.00 0.00 74 ASN A C 3
ATOM 4020 O O . ASN A 1 81 ? 9.846 -9.281 5.093 1.00 0.00 74 ASN A O 3
ATOM 4031 N N . LYS A 1 82 ? 10.325 -7.188 4.423 1.00 0.00 75 LYS A N 3
ATOM 4032 C CA . LYS A 1 82 ? 11.449 -7.595 3.588 1.00 0.00 75 LYS A CA 3
ATOM 4033 C C . LYS A 1 82 ? 12.730 -6.885 4.015 1.00 0.00 75 LYS A C 3
ATOM 4034 O O . LYS A 1 82 ? 13.830 -7.413 3.850 1.00 0.00 75 LYS A O 3
ATOM 4053 N N . VAL A 1 83 ? 12.580 -5.685 4.567 1.00 0.00 76 VAL A N 3
ATOM 4054 C CA . VAL A 1 83 ? 13.724 -4.903 5.021 1.00 0.00 76 VAL A CA 3
ATOM 4055 C C . VAL A 1 83 ? 14.697 -5.765 5.818 1.00 0.00 76 VAL A C 3
ATOM 4056 O O . VAL A 1 83 ? 15.900 -5.758 5.563 1.00 0.00 76 VAL A O 3
ATOM 4069 N N . ALA A 1 84 ? 14.166 -6.507 6.785 1.00 0.00 77 ALA A N 3
ATOM 4070 C CA . ALA A 1 84 ? 14.987 -7.377 7.618 1.00 0.00 77 ALA A CA 3
ATOM 4071 C C . ALA A 1 84 ? 16.177 -7.923 6.836 1.00 0.00 77 ALA A C 3
ATOM 4072 O O . ALA A 1 84 ? 17.326 -7.593 7.126 1.00 0.00 77 ALA A O 3
ATOM 4079 N N . GLU A 1 85 ? 15.893 -8.761 5.843 1.00 0.00 78 GLU A N 3
ATOM 4080 C CA . GLU A 1 85 ? 16.941 -9.353 5.021 1.00 0.00 78 GLU A CA 3
ATOM 4081 C C . GLU A 1 85 ? 17.955 -8.298 4.588 1.00 0.00 78 GLU A C 3
ATOM 4082 O O . GLU A 1 85 ? 19.164 -8.503 4.694 1.00 0.00 78 GLU A O 3
ATOM 4094 N N . HIS A 1 86 ? 17.452 -7.169 4.099 1.00 0.00 79 HIS A N 3
ATOM 4095 C CA . HIS A 1 86 ? 18.314 -6.081 3.650 1.00 0.00 79 HIS A CA 3
ATOM 4096 C C . HIS A 1 86 ? 19.192 -5.577 4.790 1.00 0.00 79 HIS A C 3
ATOM 4097 O O . HIS A 1 86 ? 20.402 -5.412 4.630 1.00 0.00 79 HIS A O 3
ATOM 4111 N N . LEU A 1 87 ? 18.576 -5.333 5.942 1.00 0.00 80 LEU A N 3
ATOM 4112 C CA . LEU A 1 87 ? 19.302 -4.847 7.110 1.00 0.00 80 LEU A CA 3
ATOM 4113 C C . LEU A 1 87 ? 20.575 -5.657 7.336 1.00 0.00 80 LEU A C 3
ATOM 4114 O O . LEU A 1 87 ? 21.599 -5.117 7.754 1.00 0.00 80 LEU A O 3
ATOM 4130 N N . GLU A 1 88 ? 20.502 -6.954 7.056 1.00 0.00 81 GLU A N 3
ATOM 4131 C CA . GLU A 1 88 ? 21.649 -7.838 7.228 1.00 0.00 81 GLU A CA 3
ATOM 4132 C C . GLU A 1 88 ? 22.833 -7.361 6.391 1.00 0.00 81 GLU A C 3
ATOM 4133 O O . GLU A 1 88 ? 23.966 -7.314 6.870 1.00 0.00 81 GLU A O 3
ATOM 4145 N N . MET A 1 89 ? 22.562 -7.008 5.139 1.00 0.00 82 MET A N 3
ATOM 4146 C CA . MET A 1 89 ? 23.604 -6.534 4.236 1.00 0.00 82 MET A CA 3
ATOM 4147 C C . MET A 1 89 ? 23.456 -5.040 3.971 1.00 0.00 82 MET A C 3
ATOM 4148 O O . MET A 1 89 ? 23.904 -4.534 2.941 1.00 0.00 82 MET A O 3
ATOM 4162 N N . CYS A 1 90 ? 22.824 -4.337 4.905 1.00 0.00 83 CYS A N 3
ATOM 4163 C CA . CYS A 1 90 ? 22.616 -2.901 4.773 1.00 0.00 83 CYS A CA 3
ATOM 4164 C C . CYS A 1 90 ? 23.809 -2.125 5.322 1.00 0.00 83 CYS A C 3
ATOM 4165 O O . CYS A 1 90 ? 24.354 -2.442 6.380 1.00 0.00 83 CYS A O 3
ATOM 4172 N N . PRO A 1 91 ? 24.226 -1.082 4.588 1.00 0.00 84 PRO A N 3
ATOM 4173 C CA . PRO A 1 91 ? 25.359 -0.239 4.982 1.00 0.00 84 PRO A CA 3
ATOM 4174 C C . PRO A 1 91 ? 25.045 0.620 6.202 1.00 0.00 84 PRO A C 3
ATOM 4175 O O . PRO A 1 91 ? 25.844 0.707 7.134 1.00 0.00 84 PRO A O 3
ATOM 4186 N N . ALA A 1 92 ? 23.876 1.253 6.190 1.00 0.00 85 ALA A N 3
ATOM 4187 C CA . ALA A 1 92 ? 23.456 2.103 7.296 1.00 0.00 85 ALA A CA 3
ATOM 4188 C C . ALA A 1 92 ? 23.328 1.301 8.587 1.00 0.00 85 ALA A C 3
ATOM 4189 O O . ALA A 1 92 ? 23.386 1.857 9.683 1.00 0.00 85 ALA A O 3
ATOM 4196 N N . SER A 1 93 ? 23.151 -0.009 8.449 1.00 0.00 86 SER A N 3
ATOM 4197 C CA . SER A 1 93 ? 23.010 -0.887 9.604 1.00 0.00 86 SER A CA 3
ATOM 4198 C C . SER A 1 93 ? 24.330 -1.007 10.360 1.00 0.00 86 SER A C 3
ATOM 4199 O O . SER A 1 93 ? 24.364 -1.457 11.506 1.00 0.00 86 SER A O 3
ATOM 4207 N N . VAL A 1 94 ? 25.416 -0.602 9.710 1.00 0.00 87 VAL A N 3
ATOM 4208 C CA . VAL A 1 94 ? 26.739 -0.662 10.320 1.00 0.00 87 VAL A CA 3
ATOM 4209 C C . VAL A 1 94 ? 26.847 -1.839 11.282 1.00 0.00 87 VAL A C 3
ATOM 4210 O O . VAL A 1 94 ? 27.324 -1.693 12.407 1.00 0.00 87 VAL A O 3
ATOM 4223 N N . SER A 1 95 ? 26.403 -3.008 10.831 1.00 0.00 88 SER A N 3
ATOM 4224 C CA . SER A 1 95 ? 26.447 -4.212 11.653 1.00 0.00 88 SER A CA 3
ATOM 4225 C C . SER A 1 95 ? 26.555 -5.460 10.782 1.00 0.00 88 SER A C 3
ATOM 4226 O O . SER A 1 95 ? 25.627 -5.802 10.050 1.00 0.00 88 SER A O 3
ATOM 4234 N N . GLY A 1 96 ? 27.695 -6.138 10.869 1.00 0.00 89 GLY A N 3
ATOM 4235 C CA . GLY A 1 96 ? 27.904 -7.342 10.085 1.00 0.00 89 GLY A CA 3
ATOM 4236 C C . GLY A 1 96 ? 28.216 -8.549 10.947 1.00 0.00 89 GLY A C 3
ATOM 4237 O O . GLY A 1 96 ? 28.596 -8.425 12.112 1.00 0.00 89 GLY A O 3
ATOM 4241 N N . PRO A 1 97 ? 28.054 -9.749 10.372 1.00 0.00 90 PRO A N 3
ATOM 4242 C CA . PRO A 1 97 ? 28.314 -11.007 11.079 1.00 0.00 90 PRO A CA 3
ATOM 4243 C C . PRO A 1 97 ? 29.800 -11.226 11.344 1.00 0.00 90 PRO A C 3
ATOM 4244 O O . PRO A 1 97 ? 30.507 -11.812 10.524 1.00 0.00 90 PRO A O 3
ATOM 4255 N N . SER A 1 98 ? 30.267 -10.752 12.495 1.00 0.00 91 SER A N 3
ATOM 4256 C CA . SER A 1 98 ? 31.670 -10.894 12.866 1.00 0.00 91 SER A CA 3
ATOM 4257 C C . SER A 1 98 ? 31.846 -11.986 13.917 1.00 0.00 91 SER A C 3
ATOM 4258 O O . SER A 1 98 ? 31.058 -12.092 14.857 1.00 0.00 91 SER A O 3
ATOM 4266 N N . SER A 1 99 ? 32.887 -12.796 13.751 1.00 0.00 92 SER A N 3
ATOM 4267 C CA . SER A 1 99 ? 33.166 -13.883 14.682 1.00 0.00 92 SER A CA 3
ATOM 4268 C C . SER A 1 99 ? 33.970 -13.381 15.877 1.00 0.00 92 SER A C 3
ATOM 4269 O O . SER A 1 99 ? 33.590 -13.593 17.028 1.00 0.00 92 SER A O 3
ATOM 4277 N N . GLY A 1 100 ? 35.085 -12.714 15.594 1.00 0.00 93 GLY A N 3
ATOM 4278 C CA . GLY A 1 100 ? 35.926 -12.193 16.656 1.00 0.00 93 GLY A CA 3
ATOM 4279 C C . GLY A 1 100 ? 35.938 -10.677 16.694 1.00 0.00 93 GLY A C 3
ATOM 4280 O O . GLY A 1 100 ? 34.899 -10.046 16.883 1.00 0.00 93 GLY A O 3
ATOM 4288 N N . GLY A 1 1 ? -12.322 39.137 -17.489 1.00 0.00 -6 GLY A N 4
ATOM 4289 C CA . GLY A 1 1 ? -12.039 37.823 -18.035 1.00 0.00 -6 GLY A CA 4
ATOM 4290 C C . GLY A 1 1 ? -12.726 36.713 -17.264 1.00 0.00 -6 GLY A C 4
ATOM 4291 O O . GLY A 1 1 ? -13.896 36.833 -16.902 1.00 0.00 -6 GLY A O 4
ATOM 4295 N N . SER A 1 2 ? -11.997 35.630 -17.014 1.00 0.00 -5 SER A N 4
ATOM 4296 C CA . SER A 1 2 ? -12.546 34.492 -16.285 1.00 0.00 -5 SER A CA 4
ATOM 4297 C C . SER A 1 2 ? -11.438 33.527 -15.871 1.00 0.00 -5 SER A C 4
ATOM 4298 O O . SER A 1 2 ? -10.743 32.964 -16.716 1.00 0.00 -5 SER A O 4
ATOM 4306 N N . SER A 1 3 ? -11.281 33.342 -14.564 1.00 0.00 -4 SER A N 4
ATOM 4307 C CA . SER A 1 3 ? -10.257 32.449 -14.037 1.00 0.00 -4 SER A CA 4
ATOM 4308 C C . SER A 1 3 ? -10.418 32.267 -12.531 1.00 0.00 -4 SER A C 4
ATOM 4309 O O . SER A 1 3 ? -10.329 33.226 -11.765 1.00 0.00 -4 SER A O 4
ATOM 4317 N N . GLY A 1 4 ? -10.657 31.027 -12.113 1.00 0.00 -3 GLY A N 4
ATOM 4318 C CA . GLY A 1 4 ? -10.828 30.740 -10.701 1.00 0.00 -3 GLY A CA 4
ATOM 4319 C C . GLY A 1 4 ? -11.418 29.366 -10.456 1.00 0.00 -3 GLY A C 4
ATOM 4320 O O . GLY A 1 4 ? -12.480 29.036 -10.984 1.00 0.00 -3 GLY A O 4
ATOM 4324 N N . SER A 1 5 ? -10.728 28.561 -9.654 1.00 0.00 -2 SER A N 4
ATOM 4325 C CA . SER A 1 5 ? -11.188 27.212 -9.344 1.00 0.00 -2 SER A CA 4
ATOM 4326 C C . SER A 1 5 ? -11.983 27.195 -8.042 1.00 0.00 -2 SER A C 4
ATOM 4327 O O . SER A 1 5 ? -11.439 26.920 -6.973 1.00 0.00 -2 SER A O 4
ATOM 4335 N N . SER A 1 6 ? -13.275 27.491 -8.141 1.00 0.00 -1 SER A N 4
ATOM 4336 C CA . SER A 1 6 ? -14.146 27.514 -6.972 1.00 0.00 -1 SER A CA 4
ATOM 4337 C C . SER A 1 6 ? -14.997 26.250 -6.904 1.00 0.00 -1 SER A C 4
ATOM 4338 O O . SER A 1 6 ? -16.133 26.226 -7.375 1.00 0.00 -1 SER A O 4
ATOM 4346 N N . GLY A 1 7 ? -14.438 25.198 -6.312 1.00 0.00 0 GLY A N 4
ATOM 4347 C CA . GLY A 1 7 ? -15.159 23.944 -6.193 1.00 0.00 0 GLY A CA 4
ATOM 4348 C C . GLY A 1 7 ? -14.244 22.739 -6.281 1.00 0.00 0 GLY A C 4
ATOM 4349 O O . GLY A 1 7 ? -13.937 22.262 -7.373 1.00 0.00 0 GLY A O 4
ATOM 4353 N N . MET A 1 8 ? -13.804 22.246 -5.128 1.00 0.00 1 MET A N 4
ATOM 4354 C CA . MET A 1 8 ? -12.918 21.089 -5.080 1.00 0.00 1 MET A CA 4
ATOM 4355 C C . MET A 1 8 ? -13.504 19.991 -4.198 1.00 0.00 1 MET A C 4
ATOM 4356 O O . MET A 1 8 ? -13.487 20.092 -2.972 1.00 0.00 1 MET A O 4
ATOM 4370 N N . GLU A 1 9 ? -14.023 18.943 -4.831 1.00 0.00 2 GLU A N 4
ATOM 4371 C CA . GLU A 1 9 ? -14.615 17.827 -4.103 1.00 0.00 2 GLU A CA 4
ATOM 4372 C C . GLU A 1 9 ? -13.600 17.198 -3.152 1.00 0.00 2 GLU A C 4
ATOM 4373 O O . GLU A 1 9 ? -12.395 17.243 -3.397 1.00 0.00 2 GLU A O 4
ATOM 4385 N N . GLU A 1 10 ? -14.098 16.613 -2.068 1.00 0.00 3 GLU A N 4
ATOM 4386 C CA . GLU A 1 10 ? -13.235 15.976 -1.080 1.00 0.00 3 GLU A CA 4
ATOM 4387 C C . GLU A 1 10 ? -13.921 14.762 -0.460 1.00 0.00 3 GLU A C 4
ATOM 4388 O O . GLU A 1 10 ? -15.026 14.866 0.072 1.00 0.00 3 GLU A O 4
ATOM 4400 N N . GLU A 1 11 ? -13.257 13.613 -0.532 1.00 0.00 4 GLU A N 4
ATOM 4401 C CA . GLU A 1 11 ? -13.804 12.379 0.021 1.00 0.00 4 GLU A CA 4
ATOM 4402 C C . GLU A 1 11 ? -13.918 12.468 1.540 1.00 0.00 4 GLU A C 4
ATOM 4403 O O . GLU A 1 11 ? -13.033 13.000 2.210 1.00 0.00 4 GLU A O 4
ATOM 4415 N N . LEU A 1 12 ? -15.014 11.942 2.076 1.00 0.00 5 LEU A N 4
ATOM 4416 C CA . LEU A 1 12 ? -15.245 11.961 3.517 1.00 0.00 5 LEU A CA 4
ATOM 4417 C C . LEU A 1 12 ? -14.958 10.596 4.133 1.00 0.00 5 LEU A C 4
ATOM 4418 O O . LEU A 1 12 ? -14.667 9.634 3.423 1.00 0.00 5 LEU A O 4
ATOM 4434 N N . GLN A 1 13 ? -15.043 10.520 5.457 1.00 0.00 6 GLN A N 4
ATOM 4435 C CA . GLN A 1 13 ? -14.793 9.272 6.168 1.00 0.00 6 GLN A CA 4
ATOM 4436 C C . GLN A 1 13 ? -16.084 8.479 6.345 1.00 0.00 6 GLN A C 4
ATOM 4437 O O . GLN A 1 13 ? -17.176 8.985 6.087 1.00 0.00 6 GLN A O 4
ATOM 4451 N N . HIS A 1 14 ? -15.951 7.232 6.787 1.00 0.00 7 HIS A N 4
ATOM 4452 C CA . HIS A 1 14 ? -17.107 6.369 6.999 1.00 0.00 7 HIS A CA 4
ATOM 4453 C C . HIS A 1 14 ? -17.215 5.956 8.464 1.00 0.00 7 HIS A C 4
ATOM 4454 O O . HIS A 1 14 ? -16.370 5.223 8.977 1.00 0.00 7 HIS A O 4
ATOM 4468 N N . SER A 1 15 ? -18.261 6.433 9.133 1.00 0.00 8 SER A N 4
ATOM 4469 C CA . SER A 1 15 ? -18.477 6.117 10.540 1.00 0.00 8 SER A CA 4
ATOM 4470 C C . SER A 1 15 ? -18.289 4.625 10.797 1.00 0.00 8 SER A C 4
ATOM 4471 O O . SER A 1 15 ? -17.740 4.224 11.824 1.00 0.00 8 SER A O 4
ATOM 4479 N N . HIS A 1 16 ? -18.749 3.806 9.856 1.00 0.00 9 HIS A N 4
ATOM 4480 C CA . HIS A 1 16 ? -18.632 2.357 9.979 1.00 0.00 9 HIS A CA 4
ATOM 4481 C C . HIS A 1 16 ? -17.187 1.910 9.778 1.00 0.00 9 HIS A C 4
ATOM 4482 O O . HIS A 1 16 ? -16.531 1.454 10.715 1.00 0.00 9 HIS A O 4
ATOM 4496 N N . CYS A 1 17 ? -16.697 2.043 8.550 1.00 0.00 10 CYS A N 4
ATOM 4497 C CA . CYS A 1 17 ? -15.331 1.652 8.224 1.00 0.00 10 CYS A CA 4
ATOM 4498 C C . CYS A 1 17 ? -14.356 2.140 9.292 1.00 0.00 10 CYS A C 4
ATOM 4499 O O . CYS A 1 17 ? -13.641 1.348 9.904 1.00 0.00 10 CYS A O 4
ATOM 4506 N N . VAL A 1 18 ? -14.334 3.452 9.510 1.00 0.00 11 VAL A N 4
ATOM 4507 C CA . VAL A 1 18 ? -13.449 4.046 10.504 1.00 0.00 11 VAL A CA 4
ATOM 4508 C C . VAL A 1 18 ? -13.521 3.291 11.826 1.00 0.00 11 VAL A C 4
ATOM 4509 O O . VAL A 1 18 ? -12.581 3.318 12.620 1.00 0.00 11 VAL A O 4
ATOM 4522 N N . ASN A 1 19 ? -14.642 2.615 12.055 1.00 0.00 12 ASN A N 4
ATOM 4523 C CA . ASN A 1 19 ? -14.837 1.851 13.282 1.00 0.00 12 ASN A CA 4
ATOM 4524 C C . ASN A 1 19 ? -15.136 0.388 12.969 1.00 0.00 12 ASN A C 4
ATOM 4525 O O . ASN A 1 19 ? -15.918 -0.260 13.666 1.00 0.00 12 ASN A O 4
ATOM 4536 N N . CYS A 1 20 ? -14.508 -0.127 11.918 1.00 0.00 13 CYS A N 4
ATOM 4537 C CA . CYS A 1 20 ? -14.705 -1.514 11.512 1.00 0.00 13 CYS A CA 4
ATOM 4538 C C . CYS A 1 20 ? -13.375 -2.259 11.459 1.00 0.00 13 CYS A C 4
ATOM 4539 O O . CYS A 1 20 ? -12.440 -1.836 10.780 1.00 0.00 13 CYS A O 4
ATOM 4546 N N . VAL A 1 21 ? -13.299 -3.374 12.180 1.00 0.00 14 VAL A N 4
ATOM 4547 C CA . VAL A 1 21 ? -12.084 -4.180 12.214 1.00 0.00 14 VAL A CA 4
ATOM 4548 C C . VAL A 1 21 ? -12.367 -5.617 11.792 1.00 0.00 14 VAL A C 4
ATOM 4549 O O . VAL A 1 21 ? -11.703 -6.550 12.244 1.00 0.00 14 VAL A O 4
ATOM 4562 N N . SER A 1 22 ? -13.357 -5.789 10.921 1.00 0.00 15 SER A N 4
ATOM 4563 C CA . SER A 1 22 ? -13.730 -7.113 10.439 1.00 0.00 15 SER A CA 4
ATOM 4564 C C . SER A 1 22 ? -13.220 -7.339 9.020 1.00 0.00 15 SER A C 4
ATOM 4565 O O . SER A 1 22 ? -13.525 -6.569 8.109 1.00 0.00 15 SER A O 4
ATOM 4573 N N . ARG A 1 23 ? -12.440 -8.400 8.840 1.00 0.00 16 ARG A N 4
ATOM 4574 C CA . ARG A 1 23 ? -11.885 -8.728 7.532 1.00 0.00 16 ARG A CA 4
ATOM 4575 C C . ARG A 1 23 ? -12.993 -9.081 6.544 1.00 0.00 16 ARG A C 4
ATOM 4576 O O . ARG A 1 23 ? -13.175 -8.404 5.532 1.00 0.00 16 ARG A O 4
ATOM 4597 N N . ARG A 1 24 ? -13.729 -10.146 6.845 1.00 0.00 17 ARG A N 4
ATOM 4598 C CA . ARG A 1 24 ? -14.818 -10.590 5.984 1.00 0.00 17 ARG A CA 4
ATOM 4599 C C . ARG A 1 24 ? -16.091 -9.797 6.263 1.00 0.00 17 ARG A C 4
ATOM 4600 O O . ARG A 1 24 ? -17.196 -10.339 6.215 1.00 0.00 17 ARG A O 4
ATOM 4621 N N . CYS A 1 25 ? -15.929 -8.512 6.556 1.00 0.00 18 CYS A N 4
ATOM 4622 C CA . CYS A 1 25 ? -17.064 -7.643 6.845 1.00 0.00 18 CYS A CA 4
ATOM 4623 C C . CYS A 1 25 ? -18.068 -7.660 5.696 1.00 0.00 18 CYS A C 4
ATOM 4624 O O . CYS A 1 25 ? -17.695 -7.526 4.530 1.00 0.00 18 CYS A O 4
ATOM 4631 N N . MET A 1 26 ? -19.343 -7.825 6.033 1.00 0.00 19 MET A N 4
ATOM 4632 C CA . MET A 1 26 ? -20.400 -7.858 5.030 1.00 0.00 19 MET A CA 4
ATOM 4633 C C . MET A 1 26 ? -21.523 -6.890 5.391 1.00 0.00 19 MET A C 4
ATOM 4634 O O . MET A 1 26 ? -22.690 -7.276 5.467 1.00 0.00 19 MET A O 4
ATOM 4648 N N . THR A 1 27 ? -21.163 -5.629 5.613 1.00 0.00 20 THR A N 4
ATOM 4649 C CA . THR A 1 27 ? -22.139 -4.607 5.968 1.00 0.00 20 THR A CA 4
ATOM 4650 C C . THR A 1 27 ? -22.549 -3.791 4.747 1.00 0.00 20 THR A C 4
ATOM 4651 O O . THR A 1 27 ? -21.701 -3.248 4.039 1.00 0.00 20 THR A O 4
ATOM 4662 N N . ARG A 1 28 ? -23.853 -3.709 4.508 1.00 0.00 21 ARG A N 4
ATOM 4663 C CA . ARG A 1 28 ? -24.375 -2.959 3.371 1.00 0.00 21 ARG A CA 4
ATOM 4664 C C . ARG A 1 28 ? -23.630 -1.638 3.203 1.00 0.00 21 ARG A C 4
ATOM 4665 O O . ARG A 1 28 ? -23.671 -0.760 4.066 1.00 0.00 21 ARG A O 4
ATOM 4686 N N . PRO A 1 29 ? -22.933 -1.492 2.067 1.00 0.00 22 PRO A N 4
ATOM 4687 C CA . PRO A 1 29 ? -22.166 -0.281 1.759 1.00 0.00 22 PRO A CA 4
ATOM 4688 C C . PRO A 1 29 ? -23.064 0.918 1.477 1.00 0.00 22 PRO A C 4
ATOM 4689 O O . PRO A 1 29 ? -23.734 0.974 0.447 1.00 0.00 22 PRO A O 4
ATOM 4700 N N . GLU A 1 30 ? -23.071 1.876 2.399 1.00 0.00 23 GLU A N 4
ATOM 4701 C CA . GLU A 1 30 ? -23.888 3.074 2.248 1.00 0.00 23 GLU A CA 4
ATOM 4702 C C . GLU A 1 30 ? -23.033 4.266 1.826 1.00 0.00 23 GLU A C 4
ATOM 4703 O O . GLU A 1 30 ? -21.818 4.291 2.023 1.00 0.00 23 GLU A O 4
ATOM 4715 N N . PRO A 1 31 ? -23.682 5.277 1.229 1.00 0.00 24 PRO A N 4
ATOM 4716 C CA . PRO A 1 31 ? -23.002 6.490 0.766 1.00 0.00 24 PRO A CA 4
ATOM 4717 C C . PRO A 1 31 ? -22.511 7.356 1.921 1.00 0.00 24 PRO A C 4
ATOM 4718 O O . PRO A 1 31 ? -22.088 8.494 1.720 1.00 0.00 24 PRO A O 4
ATOM 4729 N N . GLY A 1 32 ? -22.571 6.810 3.132 1.00 0.00 25 GLY A N 4
ATOM 4730 C CA . GLY A 1 32 ? -22.128 7.547 4.301 1.00 0.00 25 GLY A CA 4
ATOM 4731 C C . GLY A 1 32 ? -21.644 6.637 5.412 1.00 0.00 25 GLY A C 4
ATOM 4732 O O . GLY A 1 32 ? -20.499 6.741 5.853 1.00 0.00 25 GLY A O 4
ATOM 4736 N N . ILE A 1 33 ? -22.517 5.743 5.865 1.00 0.00 26 ILE A N 4
ATOM 4737 C CA . ILE A 1 33 ? -22.171 4.812 6.931 1.00 0.00 26 ILE A CA 4
ATOM 4738 C C . ILE A 1 33 ? -20.908 4.028 6.589 1.00 0.00 26 ILE A C 4
ATOM 4739 O O . ILE A 1 33 ? -19.834 4.298 7.125 1.00 0.00 26 ILE A O 4
ATOM 4755 N N . SER A 1 34 ? -21.046 3.057 5.692 1.00 0.00 27 SER A N 4
ATOM 4756 C CA . SER A 1 34 ? -19.916 2.233 5.279 1.00 0.00 27 SER A CA 4
ATOM 4757 C C . SER A 1 34 ? -19.878 2.085 3.761 1.00 0.00 27 SER A C 4
ATOM 4758 O O . SER A 1 34 ? -20.829 2.444 3.066 1.00 0.00 27 SER A O 4
ATOM 4766 N N . CYS A 1 35 ? -18.772 1.553 3.252 1.00 0.00 28 CYS A N 4
ATOM 4767 C CA . CYS A 1 35 ? -18.607 1.356 1.817 1.00 0.00 28 CYS A CA 4
ATOM 4768 C C . CYS A 1 35 ? -18.280 -0.100 1.501 1.00 0.00 28 CYS A C 4
ATOM 4769 O O . CYS A 1 35 ? -18.277 -0.953 2.389 1.00 0.00 28 CYS A O 4
ATOM 4776 N N . ASP A 1 36 ? -18.006 -0.377 0.231 1.00 0.00 29 ASP A N 4
ATOM 4777 C CA . ASP A 1 36 ? -17.677 -1.730 -0.202 1.00 0.00 29 ASP A CA 4
ATOM 4778 C C . ASP A 1 36 ? -16.273 -2.119 0.249 1.00 0.00 29 ASP A C 4
ATOM 4779 O O . ASP A 1 36 ? -15.441 -1.257 0.538 1.00 0.00 29 ASP A O 4
ATOM 4788 N N . LEU A 1 37 ? -16.015 -3.421 0.309 1.00 0.00 30 LEU A N 4
ATOM 4789 C CA . LEU A 1 37 ? -14.711 -3.924 0.726 1.00 0.00 30 LEU A CA 4
ATOM 4790 C C . LEU A 1 37 ? -13.872 -4.328 -0.481 1.00 0.00 30 LEU A C 4
ATOM 4791 O O . LEU A 1 37 ? -14.404 -4.763 -1.503 1.00 0.00 30 LEU A O 4
ATOM 4807 N N . ILE A 1 38 ? -12.557 -4.183 -0.356 1.00 0.00 31 ILE A N 4
ATOM 4808 C CA . ILE A 1 38 ? -11.644 -4.536 -1.436 1.00 0.00 31 ILE A CA 4
ATOM 4809 C C . ILE A 1 38 ? -10.344 -5.117 -0.890 1.00 0.00 31 ILE A C 4
ATOM 4810 O O . ILE A 1 38 ? -9.833 -4.667 0.135 1.00 0.00 31 ILE A O 4
ATOM 4826 N N . GLY A 1 39 ? -9.814 -6.121 -1.582 1.00 0.00 32 GLY A N 4
ATOM 4827 C CA . GLY A 1 39 ? -8.578 -6.747 -1.152 1.00 0.00 32 GLY A CA 4
ATOM 4828 C C . GLY A 1 39 ? -7.361 -5.894 -1.450 1.00 0.00 32 GLY A C 4
ATOM 4829 O O . GLY A 1 39 ? -7.304 -5.219 -2.478 1.00 0.00 32 GLY A O 4
ATOM 4833 N N . CYS A 1 40 ? -6.385 -5.922 -0.548 1.00 0.00 33 CYS A N 4
ATOM 4834 C CA . CYS A 1 40 ? -5.164 -5.143 -0.718 1.00 0.00 33 CYS A CA 4
ATOM 4835 C C . CYS A 1 40 ? -4.564 -5.367 -2.103 1.00 0.00 33 CYS A C 4
ATOM 4836 O O . CYS A 1 40 ? -4.457 -6.495 -2.585 1.00 0.00 33 CYS A O 4
ATOM 4843 N N . PRO A 1 41 ? -4.164 -4.268 -2.759 1.00 0.00 34 PRO A N 4
ATOM 4844 C CA . PRO A 1 41 ? -3.567 -4.318 -4.097 1.00 0.00 34 PRO A CA 4
ATOM 4845 C C . PRO A 1 41 ? -2.175 -4.939 -4.088 1.00 0.00 34 PRO A C 4
ATOM 4846 O O . PRO A 1 41 ? -1.576 -5.163 -5.142 1.00 0.00 34 PRO A O 4
ATOM 4857 N N . LEU A 1 42 ? -1.663 -5.217 -2.894 1.00 0.00 35 LEU A N 4
ATOM 4858 C CA . LEU A 1 42 ? -0.340 -5.814 -2.748 1.00 0.00 35 LEU A CA 4
ATOM 4859 C C . LEU A 1 42 ? -0.446 -7.271 -2.308 1.00 0.00 35 LEU A C 4
ATOM 4860 O O . LEU A 1 42 ? 0.538 -7.874 -1.879 1.00 0.00 35 LEU A O 4
ATOM 4876 N N . VAL A 1 43 ? -1.645 -7.832 -2.421 1.00 0.00 36 VAL A N 4
ATOM 4877 C CA . VAL A 1 43 ? -1.879 -9.220 -2.038 1.00 0.00 36 VAL A CA 4
ATOM 4878 C C . VAL A 1 43 ? -1.223 -9.538 -0.699 1.00 0.00 36 VAL A C 4
ATOM 4879 O O . VAL A 1 43 ? -0.740 -10.650 -0.481 1.00 0.00 36 VAL A O 4
ATOM 4892 N N . CYS A 1 44 ? -1.210 -8.556 0.195 1.00 0.00 37 CYS A N 4
ATOM 4893 C CA . CYS A 1 44 ? -0.614 -8.731 1.514 1.00 0.00 37 CYS A CA 4
ATOM 4894 C C . CYS A 1 44 ? -1.387 -9.764 2.328 1.00 0.00 37 CYS A C 4
ATOM 4895 O O . CYS A 1 44 ? -0.841 -10.389 3.237 1.00 0.00 37 CYS A O 4
ATOM 4902 N N . GLY A 1 45 ? -2.662 -9.939 1.995 1.00 0.00 38 GLY A N 4
ATOM 4903 C CA . GLY A 1 45 ? -3.490 -10.897 2.704 1.00 0.00 38 GLY A CA 4
ATOM 4904 C C . GLY A 1 45 ? -4.366 -10.242 3.754 1.00 0.00 38 GLY A C 4
ATOM 4905 O O . GLY A 1 45 ? -4.337 -10.625 4.923 1.00 0.00 38 GLY A O 4
ATOM 4909 N N . ALA A 1 46 ? -5.146 -9.250 3.336 1.00 0.00 39 ALA A N 4
ATOM 4910 C CA . ALA A 1 46 ? -6.034 -8.541 4.248 1.00 0.00 39 ALA A CA 4
ATOM 4911 C C . ALA A 1 46 ? -7.140 -7.819 3.486 1.00 0.00 39 ALA A C 4
ATOM 4912 O O . ALA A 1 46 ? -6.893 -7.198 2.453 1.00 0.00 39 ALA A O 4
ATOM 4919 N N . VAL A 1 47 ? -8.362 -7.904 4.003 1.00 0.00 40 VAL A N 4
ATOM 4920 C CA . VAL A 1 47 ? -9.506 -7.258 3.372 1.00 0.00 40 VAL A CA 4
ATOM 4921 C C . VAL A 1 47 ? -9.961 -6.042 4.170 1.00 0.00 40 VAL A C 4
ATOM 4922 O O . VAL A 1 47 ? -10.384 -6.163 5.320 1.00 0.00 40 VAL A O 4
ATOM 4935 N N . PHE A 1 48 ? -9.870 -4.868 3.554 1.00 0.00 41 PHE A N 4
ATOM 4936 C CA . PHE A 1 48 ? -10.271 -3.628 4.207 1.00 0.00 41 PHE A CA 4
ATOM 4937 C C . PHE A 1 48 ? -11.126 -2.774 3.275 1.00 0.00 41 PHE A C 4
ATOM 4938 O O . PHE A 1 48 ? -11.103 -2.951 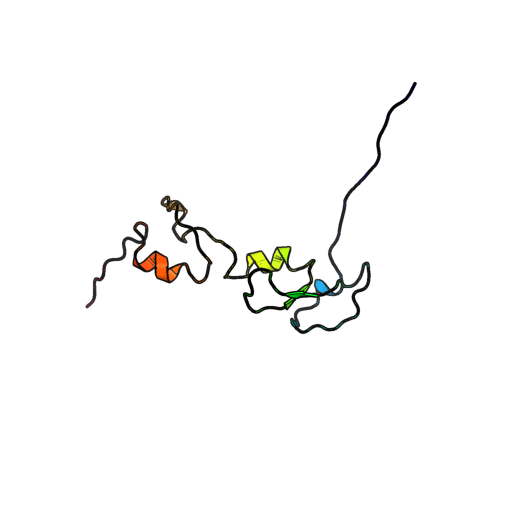2.057 1.00 0.00 41 PHE A O 4
ATOM 4955 N N . HIS A 1 49 ? -11.881 -1.848 3.858 1.00 0.00 42 HIS A N 4
ATOM 4956 C CA . HIS A 1 49 ? -12.745 -0.967 3.081 1.00 0.00 42 HIS A CA 4
ATOM 4957 C C . HIS A 1 49 ? -11.924 -0.104 2.127 1.00 0.00 42 HIS A C 4
ATOM 4958 O O . HIS A 1 49 ? -10.965 0.551 2.537 1.00 0.00 42 HIS A O 4
ATOM 4972 N N . SER A 1 50 ? -12.306 -0.109 0.854 1.00 0.00 43 SER A N 4
ATOM 4973 C CA . SER A 1 50 ? -11.602 0.670 -0.158 1.00 0.00 43 SER A CA 4
ATOM 4974 C C . SER A 1 50 ? -11.104 1.991 0.421 1.00 0.00 43 SER A C 4
ATOM 4975 O O . SER A 1 50 ? -9.996 2.436 0.121 1.00 0.00 43 SER A O 4
ATOM 4983 N N . CYS A 1 51 ? -11.932 2.614 1.253 1.00 0.00 44 CYS A N 4
ATOM 4984 C CA . CYS A 1 51 ? -11.579 3.884 1.876 1.00 0.00 44 CYS A CA 4
ATOM 4985 C C . CYS A 1 51 ? -10.409 3.711 2.839 1.00 0.00 44 CYS A C 4
ATOM 4986 O O . CYS A 1 51 ? -9.455 4.488 2.821 1.00 0.00 44 CYS A O 4
ATOM 4993 N N . LYS A 1 52 ? -10.489 2.685 3.681 1.00 0.00 45 LYS A N 4
ATOM 4994 C CA . LYS A 1 52 ? -9.438 2.407 4.652 1.00 0.00 45 LYS A CA 4
ATOM 4995 C C . LYS A 1 52 ? -8.115 2.112 3.951 1.00 0.00 45 LYS A C 4
ATOM 4996 O O . LYS A 1 52 ? -7.048 2.482 4.439 1.00 0.00 45 LYS A O 4
ATOM 5015 N N . ALA A 1 53 ? -8.194 1.443 2.805 1.00 0.00 46 ALA A N 4
ATOM 5016 C CA . ALA A 1 53 ? -7.004 1.102 2.037 1.00 0.00 46 ALA A CA 4
ATOM 5017 C C . ALA A 1 53 ? -5.936 2.182 2.170 1.00 0.00 46 ALA A C 4
ATOM 5018 O O . ALA A 1 53 ? -4.782 1.891 2.488 1.00 0.00 46 ALA A O 4
ATOM 5025 N N . ASP A 1 54 ? -6.326 3.427 1.924 1.00 0.00 47 ASP A N 4
ATOM 5026 C CA . ASP A 1 54 ? -5.402 4.551 2.016 1.00 0.00 47 ASP A CA 4
ATOM 5027 C C . ASP A 1 54 ? -4.585 4.478 3.302 1.00 0.00 47 ASP A C 4
ATOM 5028 O O . ASP A 1 54 ? -3.358 4.565 3.274 1.00 0.00 47 ASP A O 4
ATOM 5037 N N . GLU A 1 55 ? -5.274 4.319 4.428 1.00 0.00 48 GLU A N 4
ATOM 5038 C CA . GLU A 1 55 ? -4.612 4.236 5.724 1.00 0.00 48 GLU A CA 4
ATOM 5039 C C . GLU A 1 55 ? -3.914 2.890 5.893 1.00 0.00 48 GLU A C 4
ATOM 5040 O O . GLU A 1 55 ? -2.752 2.826 6.295 1.00 0.00 48 GLU A O 4
ATOM 5052 N N . HIS A 1 56 ? -4.632 1.815 5.584 1.00 0.00 49 HIS A N 4
ATOM 5053 C CA . HIS A 1 56 ? -4.083 0.469 5.702 1.00 0.00 49 HIS A CA 4
ATOM 5054 C C . HIS A 1 56 ? -2.690 0.394 5.084 1.00 0.00 49 HIS A C 4
ATOM 5055 O O . HIS A 1 56 ? -1.729 -0.008 5.740 1.00 0.00 49 HIS A O 4
ATOM 5069 N N . ARG A 1 57 ? -2.589 0.784 3.817 1.00 0.00 50 ARG A N 4
ATOM 5070 C CA . ARG A 1 57 ? -1.314 0.759 3.110 1.00 0.00 50 ARG A CA 4
ATOM 5071 C C . ARG A 1 57 ? -0.165 1.119 4.047 1.00 0.00 50 ARG A C 4
ATOM 5072 O O . ARG A 1 57 ? 0.877 0.462 4.051 1.00 0.00 50 ARG A O 4
ATOM 5093 N N . LEU A 1 58 ? -0.362 2.167 4.840 1.00 0.00 51 LEU A N 4
ATOM 5094 C CA . LEU A 1 58 ? 0.658 2.615 5.782 1.00 0.00 51 LEU A CA 4
ATOM 5095 C C . LEU A 1 58 ? 1.135 1.461 6.658 1.00 0.00 51 LEU A C 4
ATOM 5096 O O . LEU A 1 58 ? 2.336 1.284 6.870 1.00 0.00 51 LEU A O 4
ATOM 5112 N N . LEU A 1 59 ? 0.188 0.678 7.164 1.00 0.00 52 LEU A N 4
ATOM 5113 C CA . LEU A 1 59 ? 0.512 -0.461 8.015 1.00 0.00 52 LEU A CA 4
ATOM 5114 C C . LEU A 1 59 ? 0.956 -1.657 7.180 1.00 0.00 52 LEU A C 4
ATOM 5115 O O . LEU A 1 59 ? 1.922 -2.341 7.519 1.00 0.00 52 LEU A O 4
ATOM 5131 N N . CYS A 1 60 ? 0.247 -1.902 6.083 1.00 0.00 53 CYS A N 4
ATOM 5132 C CA . CYS A 1 60 ? 0.568 -3.014 5.197 1.00 0.00 53 CYS A CA 4
ATOM 5133 C C . CYS A 1 60 ? 2.074 -3.255 5.150 1.00 0.00 53 CYS A C 4
ATOM 5134 O O . CYS A 1 60 ? 2.866 -2.346 4.903 1.00 0.00 53 CYS A O 4
ATOM 5141 N N . PRO A 1 61 ? 2.480 -4.510 5.394 1.00 0.00 54 PRO A N 4
ATOM 5142 C CA . PRO A 1 61 ? 3.893 -4.901 5.385 1.00 0.00 54 PRO A CA 4
ATOM 5143 C C . PRO A 1 61 ? 4.493 -4.874 3.983 1.00 0.00 54 PRO A C 4
ATOM 5144 O O . PRO A 1 61 ? 5.713 -4.895 3.819 1.00 0.00 54 PRO A O 4
ATOM 5155 N N . PHE A 1 62 ? 3.628 -4.828 2.975 1.00 0.00 55 PHE A N 4
ATOM 5156 C CA . PHE A 1 62 ? 4.073 -4.799 1.587 1.00 0.00 55 PHE A CA 4
ATOM 5157 C C . PHE A 1 62 ? 4.369 -3.370 1.140 1.00 0.00 55 PHE A C 4
ATOM 5158 O O . PHE A 1 62 ? 5.379 -3.110 0.487 1.00 0.00 55 PHE A O 4
ATOM 5175 N N . GLU A 1 63 ? 3.479 -2.449 1.496 1.00 0.00 56 GLU A N 4
ATOM 5176 C CA . GLU A 1 63 ? 3.644 -1.047 1.131 1.00 0.00 56 GLU A CA 4
ATOM 5177 C C . GLU A 1 63 ? 5.118 -0.652 1.142 1.00 0.00 56 GLU A C 4
ATOM 5178 O O . GLU A 1 63 ? 5.846 -0.958 2.085 1.00 0.00 56 GLU A O 4
ATOM 5190 N N . ARG A 1 64 ? 5.549 0.030 0.086 1.00 0.00 57 ARG A N 4
ATOM 5191 C CA . ARG A 1 64 ? 6.936 0.466 -0.028 1.00 0.00 57 ARG A CA 4
ATOM 5192 C C . ARG A 1 64 ? 7.316 1.378 1.135 1.00 0.00 57 ARG A C 4
ATOM 5193 O O . ARG A 1 64 ? 6.649 2.380 1.395 1.00 0.00 57 ARG A O 4
ATOM 5214 N N . VAL A 1 65 ? 8.391 1.024 1.832 1.00 0.00 58 VAL A N 4
ATOM 5215 C CA . VAL A 1 65 ? 8.860 1.810 2.966 1.00 0.00 58 VAL A CA 4
ATOM 5216 C C . VAL A 1 65 ? 10.383 1.851 3.014 1.00 0.00 58 VAL A C 4
ATOM 5217 O O . VAL A 1 65 ? 11.067 0.897 2.641 1.00 0.00 58 VAL A O 4
ATOM 5230 N N . PRO A 1 66 ? 10.930 2.982 3.485 1.00 0.00 59 PRO A N 4
ATOM 5231 C CA . PRO A 1 66 ? 12.379 3.174 3.594 1.00 0.00 59 PRO A CA 4
ATOM 5232 C C . PRO A 1 66 ? 12.999 2.305 4.683 1.00 0.00 59 PRO A C 4
ATOM 5233 O O . PRO A 1 66 ? 12.368 2.025 5.703 1.00 0.00 59 PRO A O 4
ATOM 5244 N N . CYS A 1 67 ? 14.239 1.880 4.461 1.00 0.00 60 CYS A N 4
ATOM 5245 C CA . CYS A 1 67 ? 14.944 1.043 5.423 1.00 0.00 60 CYS A CA 4
ATOM 5246 C C . CYS A 1 67 ? 14.665 1.502 6.852 1.00 0.00 60 CYS A C 4
ATOM 5247 O O . CYS A 1 67 ? 14.656 2.699 7.140 1.00 0.00 60 CYS A O 4
ATOM 5254 N N . LEU A 1 68 ? 14.439 0.542 7.742 1.00 0.00 61 LEU A N 4
ATOM 5255 C CA . LEU A 1 68 ? 14.160 0.846 9.141 1.00 0.00 61 LEU A CA 4
ATOM 5256 C C . LEU A 1 68 ? 15.100 1.929 9.661 1.00 0.00 61 LEU A C 4
ATOM 5257 O O . LEU A 1 68 ? 14.675 2.854 10.351 1.00 0.00 61 LEU A O 4
ATOM 5273 N N . ASN A 1 69 ? 16.379 1.807 9.322 1.00 0.00 62 ASN A N 4
ATOM 5274 C CA . ASN A 1 69 ? 17.379 2.777 9.753 1.00 0.00 62 ASN A CA 4
ATOM 5275 C C . ASN A 1 69 ? 17.574 3.863 8.699 1.00 0.00 62 ASN A C 4
ATOM 5276 O O . ASN A 1 69 ? 18.695 4.302 8.444 1.00 0.00 62 ASN A O 4
ATOM 5287 N N . SER A 1 70 ? 16.473 4.294 8.091 1.00 0.00 63 SER A N 4
ATOM 5288 C CA . SER A 1 70 ? 16.522 5.326 7.062 1.00 0.00 63 SER A CA 4
ATOM 5289 C C . SER A 1 70 ? 17.125 6.614 7.614 1.00 0.00 63 SER A C 4
ATOM 5290 O O . SER A 1 70 ? 17.969 7.242 6.974 1.00 0.00 63 SER A O 4
ATOM 5298 N N . ASP A 1 71 ? 16.685 7.003 8.806 1.00 0.00 64 ASP A N 4
ATOM 5299 C CA . ASP A 1 71 ? 17.181 8.215 9.446 1.00 0.00 64 ASP A CA 4
ATOM 5300 C C . ASP A 1 71 ? 18.691 8.343 9.274 1.00 0.00 64 ASP A C 4
ATOM 5301 O O . ASP A 1 71 ? 19.197 9.402 8.904 1.00 0.00 64 ASP A O 4
ATOM 5310 N N . PHE A 1 72 ? 19.406 7.256 9.545 1.00 0.00 65 PHE A N 4
ATOM 5311 C CA . PHE A 1 72 ? 20.859 7.246 9.422 1.00 0.00 65 PHE A CA 4
ATOM 5312 C C . PHE A 1 72 ? 21.292 7.765 8.054 1.00 0.00 65 PHE A C 4
ATOM 5313 O O . PHE A 1 72 ? 22.275 8.496 7.937 1.00 0.00 65 PHE A O 4
ATOM 5330 N N . GLY A 1 73 ? 20.551 7.379 7.019 1.00 0.00 66 GLY A N 4
ATOM 5331 C CA . GLY A 1 73 ? 20.874 7.813 5.672 1.00 0.00 66 GLY A CA 4
ATOM 5332 C C . GLY A 1 73 ? 20.886 6.666 4.681 1.00 0.00 66 GLY A C 4
ATOM 5333 O O . GLY A 1 73 ? 21.698 6.644 3.755 1.00 0.00 66 GLY A O 4
ATOM 5337 N N . CYS A 1 74 ? 19.985 5.709 4.875 1.00 0.00 67 CYS A N 4
ATOM 5338 C CA . CYS A 1 74 ? 19.895 4.552 3.992 1.00 0.00 67 CYS A CA 4
ATOM 5339 C C . CYS A 1 74 ? 18.899 4.804 2.864 1.00 0.00 67 CYS A C 4
ATOM 5340 O O . CYS A 1 74 ? 17.690 4.896 3.080 1.00 0.00 67 CYS A O 4
ATOM 5347 N N . PRO A 1 75 ? 19.416 4.919 1.632 1.00 0.00 68 PRO A N 4
ATOM 5348 C CA . PRO A 1 75 ? 18.589 5.161 0.446 1.00 0.00 68 PRO A CA 4
ATOM 5349 C C . PRO A 1 75 ? 17.733 3.954 0.080 1.00 0.00 68 PRO A C 4
ATOM 5350 O O . PRO A 1 75 ? 16.678 4.093 -0.539 1.00 0.00 68 PRO A O 4
ATOM 5361 N N . PHE A 1 76 ? 18.193 2.769 0.468 1.00 0.00 69 PHE A N 4
ATOM 5362 C CA . PHE A 1 76 ? 17.468 1.536 0.180 1.00 0.00 69 PHE A CA 4
ATOM 5363 C C . PHE A 1 76 ? 15.984 1.691 0.496 1.00 0.00 69 PHE A C 4
ATOM 5364 O O . PHE A 1 76 ? 15.602 2.456 1.383 1.00 0.00 69 PHE A O 4
ATOM 5381 N N . THR A 1 77 ? 15.149 0.961 -0.237 1.00 0.00 70 THR A N 4
ATOM 5382 C CA . THR A 1 77 ? 13.706 1.017 -0.036 1.00 0.00 70 THR A CA 4
ATOM 5383 C C . THR A 1 77 ? 13.045 -0.298 -0.430 1.00 0.00 70 THR A C 4
ATOM 5384 O O . THR A 1 77 ? 13.311 -0.842 -1.501 1.00 0.00 70 THR A O 4
ATOM 5395 N N . MET A 1 78 ? 12.180 -0.805 0.443 1.00 0.00 71 MET A N 4
ATOM 5396 C CA . MET A 1 78 ? 11.479 -2.057 0.185 1.00 0.00 71 MET A CA 4
ATOM 5397 C C . MET A 1 78 ? 10.266 -2.199 1.099 1.00 0.00 71 MET A C 4
ATOM 5398 O O . MET A 1 78 ? 9.962 -1.304 1.887 1.00 0.00 71 MET A O 4
ATOM 5412 N N . ALA A 1 79 ? 9.575 -3.329 0.987 1.00 0.00 72 ALA A N 4
ATOM 5413 C CA . ALA A 1 79 ? 8.397 -3.588 1.805 1.00 0.00 72 ALA A CA 4
ATOM 5414 C C . ALA A 1 79 ? 8.769 -3.726 3.277 1.00 0.00 72 ALA A C 4
ATOM 5415 O O . ALA A 1 79 ? 9.812 -4.286 3.613 1.00 0.00 72 ALA A O 4
ATOM 5422 N N . ARG A 1 80 ? 7.910 -3.211 4.151 1.00 0.00 73 ARG A N 4
ATOM 5423 C CA . ARG A 1 80 ? 8.151 -3.274 5.587 1.00 0.00 73 ARG A CA 4
ATOM 5424 C C . ARG A 1 80 ? 8.524 -4.691 6.013 1.00 0.00 73 ARG A C 4
ATOM 5425 O O . ARG A 1 80 ? 9.110 -4.897 7.075 1.00 0.00 73 ARG A O 4
ATOM 5446 N N . ASN A 1 81 ? 8.178 -5.665 5.177 1.00 0.00 74 ASN A N 4
ATOM 5447 C CA . ASN A 1 81 ? 8.476 -7.063 5.468 1.00 0.00 74 ASN A CA 4
ATOM 5448 C C . ASN A 1 81 ? 9.741 -7.513 4.743 1.00 0.00 74 ASN A C 4
ATOM 5449 O O . ASN A 1 81 ? 10.399 -8.468 5.154 1.00 0.00 74 ASN A O 4
ATOM 5460 N N . LYS A 1 82 ? 10.075 -6.817 3.662 1.00 0.00 75 LYS A N 4
ATOM 5461 C CA . LYS A 1 82 ? 11.261 -7.141 2.879 1.00 0.00 75 LYS A CA 4
ATOM 5462 C C . LYS A 1 82 ? 12.504 -6.492 3.480 1.00 0.00 75 LYS A C 4
ATOM 5463 O O . LYS A 1 82 ? 13.603 -7.041 3.402 1.00 0.00 75 LYS A O 4
ATOM 5482 N N . VAL A 1 83 ? 12.322 -5.320 4.081 1.00 0.00 76 VAL A N 4
ATOM 5483 C CA . VAL A 1 83 ? 13.428 -4.597 4.697 1.00 0.00 76 VAL A CA 4
ATOM 5484 C C . VAL A 1 83 ? 14.326 -5.539 5.492 1.00 0.00 76 VAL A C 4
ATOM 5485 O O . VAL A 1 83 ? 15.506 -5.260 5.701 1.00 0.00 76 VAL A O 4
ATOM 5498 N N . ALA A 1 84 ? 13.758 -6.658 5.932 1.00 0.00 77 ALA A N 4
ATOM 5499 C CA . ALA A 1 84 ? 14.507 -7.643 6.701 1.00 0.00 77 ALA A CA 4
ATOM 5500 C C . ALA A 1 84 ? 15.713 -8.150 5.917 1.00 0.00 77 ALA A C 4
ATOM 5501 O O . ALA A 1 84 ? 16.857 -7.879 6.279 1.00 0.00 77 ALA A O 4
ATOM 5508 N N . GLU A 1 85 ? 15.448 -8.888 4.844 1.00 0.00 78 GLU A N 4
ATOM 5509 C CA . GLU A 1 85 ? 16.513 -9.434 4.011 1.00 0.00 78 GLU A CA 4
ATOM 5510 C C . GLU A 1 85 ? 17.594 -8.388 3.755 1.00 0.00 78 GLU A C 4
ATOM 5511 O O . GLU A 1 85 ? 18.768 -8.720 3.588 1.00 0.00 78 GLU A O 4
ATOM 5523 N N . HIS A 1 86 ? 17.189 -7.122 3.725 1.00 0.00 79 HIS A N 4
ATOM 5524 C CA . HIS A 1 86 ? 18.122 -6.026 3.490 1.00 0.00 79 HIS A CA 4
ATOM 5525 C C . HIS A 1 86 ? 18.905 -5.698 4.757 1.00 0.00 79 HIS A C 4
ATOM 5526 O O . HIS A 1 86 ? 20.124 -5.525 4.719 1.00 0.00 79 HIS A O 4
ATOM 5540 N N . LEU A 1 87 ? 18.198 -5.612 5.878 1.00 0.00 80 LEU A N 4
ATOM 5541 C CA . LEU A 1 87 ? 18.827 -5.304 7.158 1.00 0.00 80 LEU A CA 4
ATOM 5542 C C . LEU A 1 87 ? 20.102 -6.119 7.348 1.00 0.00 80 LEU A C 4
ATOM 5543 O O . LEU A 1 87 ? 21.089 -5.625 7.893 1.00 0.00 80 LEU A O 4
ATOM 5559 N N . GLU A 1 88 ? 20.074 -7.368 6.893 1.00 0.00 81 GLU A N 4
ATOM 5560 C CA . GLU A 1 88 ? 21.229 -8.250 7.013 1.00 0.00 81 GLU A CA 4
ATOM 5561 C C . GLU A 1 88 ? 22.442 -7.657 6.302 1.00 0.00 81 GLU A C 4
ATOM 5562 O O . GLU A 1 88 ? 23.553 -7.671 6.832 1.00 0.00 81 GLU A O 4
ATOM 5574 N N . MET A 1 89 ? 22.220 -7.137 5.099 1.00 0.00 82 MET A N 4
ATOM 5575 C CA . MET A 1 89 ? 23.295 -6.539 4.316 1.00 0.00 82 MET A CA 4
ATOM 5576 C C . MET A 1 89 ? 23.216 -5.016 4.359 1.00 0.00 82 MET A C 4
ATOM 5577 O O . MET A 1 89 ? 23.779 -4.331 3.505 1.00 0.00 82 MET A O 4
ATOM 5591 N N . CYS A 1 90 ? 22.515 -4.492 5.359 1.00 0.00 83 CYS A N 4
ATOM 5592 C CA . CYS A 1 90 ? 22.362 -3.051 5.513 1.00 0.00 83 CYS A CA 4
ATOM 5593 C C . CYS A 1 90 ? 23.499 -2.469 6.348 1.00 0.00 83 CYS A C 4
ATOM 5594 O O . CYS A 1 90 ? 23.810 -2.950 7.438 1.00 0.00 83 CYS A O 4
ATOM 5601 N N . PRO A 1 91 ? 24.134 -1.409 5.827 1.00 0.00 84 PRO A N 4
ATOM 5602 C CA . PRO A 1 91 ? 25.245 -0.739 6.508 1.00 0.00 84 PRO A CA 4
ATOM 5603 C C . PRO A 1 91 ? 24.791 0.021 7.750 1.00 0.00 84 PRO A C 4
ATOM 5604 O O . PRO A 1 91 ? 25.468 0.011 8.777 1.00 0.00 84 PRO A O 4
ATOM 5615 N N . ALA A 1 92 ? 23.640 0.678 7.648 1.00 0.00 85 ALA A N 4
ATOM 5616 C CA . ALA A 1 92 ? 23.094 1.440 8.764 1.00 0.00 85 ALA A CA 4
ATOM 5617 C C . ALA A 1 92 ? 22.802 0.536 9.956 1.00 0.00 85 ALA A C 4
ATOM 5618 O O . ALA A 1 92 ? 22.701 1.002 11.091 1.00 0.00 85 ALA A O 4
ATOM 5625 N N . SER A 1 93 ? 22.667 -0.760 9.691 1.00 0.00 86 SER A N 4
ATOM 5626 C CA . SER A 1 93 ? 22.382 -1.730 10.742 1.00 0.00 86 SER A CA 4
ATOM 5627 C C . SER A 1 93 ? 23.593 -1.918 11.650 1.00 0.00 86 SER A C 4
ATOM 5628 O O . SER A 1 93 ? 23.479 -2.452 12.754 1.00 0.00 86 SER A O 4
ATOM 5636 N N . VAL A 1 94 ? 24.754 -1.477 11.177 1.00 0.00 87 VAL A N 4
ATOM 5637 C CA . VAL A 1 94 ? 25.988 -1.595 11.945 1.00 0.00 87 VAL A CA 4
ATOM 5638 C C . VAL A 1 94 ? 25.969 -2.839 12.827 1.00 0.00 87 VAL A C 4
ATOM 5639 O O . VAL A 1 94 ? 26.337 -2.786 14.000 1.00 0.00 87 VAL A O 4
ATOM 5652 N N . SER A 1 95 ? 25.537 -3.958 12.253 1.00 0.00 88 SER A N 4
ATOM 5653 C CA . SER A 1 95 ? 25.467 -5.215 12.988 1.00 0.00 88 SER A CA 4
ATOM 5654 C C . SER A 1 95 ? 26.598 -6.151 12.572 1.00 0.00 88 SER A C 4
ATOM 5655 O O . SER A 1 95 ? 27.361 -6.631 13.410 1.00 0.00 88 SER A O 4
ATOM 5663 N N . GLY A 1 96 ? 26.699 -6.406 11.271 1.00 0.00 89 GLY A N 4
ATOM 5664 C CA . GLY A 1 96 ? 27.739 -7.283 10.766 1.00 0.00 89 GLY A CA 4
ATOM 5665 C C . GLY A 1 96 ? 27.245 -8.187 9.654 1.00 0.00 89 GLY A C 4
ATOM 5666 O O . GLY A 1 96 ? 26.045 -8.417 9.498 1.00 0.00 89 GLY A O 4
ATOM 5670 N N . PRO A 1 97 ? 28.184 -8.716 8.855 1.00 0.00 90 PRO A N 4
ATOM 5671 C CA . PRO A 1 97 ? 27.861 -9.607 7.737 1.00 0.00 90 PRO A CA 4
ATOM 5672 C C . PRO A 1 97 ? 27.355 -10.967 8.207 1.00 0.00 90 PRO A C 4
ATOM 5673 O O . PRO A 1 97 ? 27.349 -11.258 9.403 1.00 0.00 90 PRO A O 4
ATOM 5684 N N . SER A 1 98 ? 26.932 -11.796 7.258 1.00 0.00 91 SER A N 4
ATOM 5685 C CA . SER A 1 98 ? 26.421 -13.125 7.575 1.00 0.00 91 SER A CA 4
ATOM 5686 C C . SER A 1 98 ? 26.764 -14.117 6.469 1.00 0.00 91 SER A C 4
ATOM 5687 O O . SER A 1 98 ? 26.731 -13.780 5.285 1.00 0.00 91 SER A O 4
ATOM 5695 N N . SER A 1 99 ? 27.093 -15.343 6.863 1.00 0.00 92 SER A N 4
ATOM 5696 C CA . SER A 1 99 ? 27.446 -16.385 5.906 1.00 0.00 92 SER A CA 4
ATOM 5697 C C . SER A 1 99 ? 26.329 -17.419 5.792 1.00 0.00 92 SER A C 4
ATOM 5698 O O . SER A 1 99 ? 26.129 -18.234 6.691 1.00 0.00 92 SER A O 4
ATOM 5706 N N . GLY A 1 100 ? 25.605 -17.377 4.678 1.00 0.00 93 GLY A N 4
ATOM 5707 C CA . GLY A 1 100 ? 24.517 -18.314 4.465 1.00 0.00 93 GLY A CA 4
ATOM 5708 C C . GLY A 1 100 ? 24.067 -18.362 3.018 1.00 0.00 93 GLY A C 4
ATOM 5709 O O . GLY A 1 100 ? 22.870 -18.368 2.733 1.00 0.00 93 GLY A O 4
ATOM 5717 N N . GLY A 1 1 ? -8.905 45.866 5.715 1.00 0.00 -6 GLY A N 5
ATOM 5718 C CA . GLY A 1 1 ? -9.098 45.058 4.525 1.00 0.00 -6 GLY A CA 5
ATOM 5719 C C . GLY A 1 1 ? -10.549 45.003 4.091 1.00 0.00 -6 GLY A C 5
ATOM 5720 O O . GLY A 1 1 ? -11.445 45.376 4.848 1.00 0.00 -6 GLY A O 5
ATOM 5724 N N . SER A 1 2 ? -10.782 44.538 2.868 1.00 0.00 -5 SER A N 5
ATOM 5725 C CA . SER A 1 2 ? -12.135 44.441 2.332 1.00 0.00 -5 SER A CA 5
ATOM 5726 C C . SER A 1 2 ? -12.694 43.034 2.520 1.00 0.00 -5 SER A C 5
ATOM 5727 O O . SER A 1 2 ? -13.730 42.847 3.159 1.00 0.00 -5 SER A O 5
ATOM 5735 N N . SER A 1 3 ? -12.001 42.048 1.960 1.00 0.00 -4 SER A N 5
ATOM 5736 C CA . SER A 1 3 ? -12.429 40.658 2.062 1.00 0.00 -4 SER A CA 5
ATOM 5737 C C . SER A 1 3 ? -11.387 39.723 1.458 1.00 0.00 -4 SER A C 5
ATOM 5738 O O . SER A 1 3 ? -10.515 40.151 0.703 1.00 0.00 -4 SER A O 5
ATOM 5746 N N . GLY A 1 4 ? -11.484 38.440 1.797 1.00 0.00 -3 GLY A N 5
ATOM 5747 C CA . GLY A 1 4 ? -10.544 37.463 1.280 1.00 0.00 -3 GLY A CA 5
ATOM 5748 C C . GLY A 1 4 ? -10.811 36.067 1.806 1.00 0.00 -3 GLY A C 5
ATOM 5749 O O . GLY A 1 4 ? -11.204 35.896 2.960 1.00 0.00 -3 GLY A O 5
ATOM 5753 N N . SER A 1 5 ? -10.600 35.066 0.957 1.00 0.00 -2 SER A N 5
ATOM 5754 C CA . SER A 1 5 ? -10.825 33.678 1.341 1.00 0.00 -2 SER A CA 5
ATOM 5755 C C . SER A 1 5 ? -10.269 32.725 0.287 1.00 0.00 -2 SER A C 5
ATOM 5756 O O . SER A 1 5 ? -10.029 33.117 -0.855 1.00 0.00 -2 SER A O 5
ATOM 5764 N N . SER A 1 6 ? -10.065 31.472 0.680 1.00 0.00 -1 SER A N 5
ATOM 5765 C CA . SER A 1 6 ? -9.533 30.463 -0.228 1.00 0.00 -1 SER A CA 5
ATOM 5766 C C . SER A 1 6 ? -10.451 29.245 -0.285 1.00 0.00 -1 SER A C 5
ATOM 5767 O O . SER A 1 6 ? -10.763 28.739 -1.362 1.00 0.00 -1 SER A O 5
ATOM 5775 N N . GLY A 1 7 ? -10.880 28.780 0.884 1.00 0.00 0 GLY A N 5
ATOM 5776 C CA . GLY A 1 7 ? -11.757 27.625 0.946 1.00 0.00 0 GLY A CA 5
ATOM 5777 C C . GLY A 1 7 ? -11.043 26.380 1.431 1.00 0.00 0 GLY A C 5
ATOM 5778 O O . GLY A 1 7 ? -9.824 26.266 1.305 1.00 0.00 0 GLY A O 5
ATOM 5782 N N . MET A 1 8 ? -11.803 25.444 1.991 1.00 0.00 1 MET A N 5
ATOM 5783 C CA . MET A 1 8 ? -11.235 24.200 2.498 1.00 0.00 1 MET A CA 5
ATOM 5784 C C . MET A 1 8 ? -12.131 23.014 2.156 1.00 0.00 1 MET A C 5
ATOM 5785 O O . MET A 1 8 ? -13.355 23.134 2.141 1.00 0.00 1 MET A O 5
ATOM 5799 N N . GLU A 1 9 ? -11.512 21.870 1.883 1.00 0.00 2 GLU A N 5
ATOM 5800 C CA . GLU A 1 9 ? -12.255 20.663 1.541 1.00 0.00 2 GLU A CA 5
ATOM 5801 C C . GLU A 1 9 ? -11.537 19.418 2.053 1.00 0.00 2 GLU A C 5
ATOM 5802 O O . GLU A 1 9 ? -10.346 19.231 1.807 1.00 0.00 2 GLU A O 5
ATOM 5814 N N . GLU A 1 10 ? -12.271 18.570 2.767 1.00 0.00 3 GLU A N 5
ATOM 5815 C CA . GLU A 1 10 ? -11.703 17.344 3.316 1.00 0.00 3 GLU A CA 5
ATOM 5816 C C . GLU A 1 10 ? -12.652 16.166 3.112 1.00 0.00 3 GLU A C 5
ATOM 5817 O O . GLU A 1 10 ? -13.811 16.348 2.742 1.00 0.00 3 GLU A O 5
ATOM 5829 N N . GLU A 1 11 ? -12.150 14.960 3.356 1.00 0.00 4 GLU A N 5
ATOM 5830 C CA . GLU A 1 11 ? -12.952 13.753 3.198 1.00 0.00 4 GLU A CA 5
ATOM 5831 C C . GLU A 1 11 ? -13.395 13.212 4.554 1.00 0.00 4 GLU A C 5
ATOM 5832 O O . GLU A 1 11 ? -12.569 12.942 5.428 1.00 0.00 4 GLU A O 5
ATOM 5844 N N . LEU A 1 12 ? -14.703 13.056 4.724 1.00 0.00 5 LEU A N 5
ATOM 5845 C CA . LEU A 1 12 ? -15.257 12.548 5.975 1.00 0.00 5 LEU A CA 5
ATOM 5846 C C . LEU A 1 12 ? -14.976 11.056 6.128 1.00 0.00 5 LEU A C 5
ATOM 5847 O O . LEU A 1 12 ? -14.319 10.449 5.283 1.00 0.00 5 LEU A O 5
ATOM 5863 N N . GLN A 1 13 ? -15.480 10.473 7.211 1.00 0.00 6 GLN A N 5
ATOM 5864 C CA . GLN A 1 13 ? -15.284 9.052 7.474 1.00 0.00 6 GLN A CA 5
ATOM 5865 C C . GLN A 1 13 ? -16.606 8.296 7.393 1.00 0.00 6 GLN A C 5
ATOM 5866 O O . GLN A 1 13 ? -17.680 8.899 7.417 1.00 0.00 6 GLN A O 5
ATOM 5880 N N . HIS A 1 14 ? -16.521 6.973 7.297 1.00 0.00 7 HIS A N 5
ATOM 5881 C CA . HIS A 1 14 ? -17.711 6.134 7.214 1.00 0.00 7 HIS A CA 5
ATOM 5882 C C . HIS A 1 14 ? -18.090 5.590 8.588 1.00 0.00 7 HIS A C 5
ATOM 5883 O O . HIS A 1 14 ? -17.403 4.727 9.135 1.00 0.00 7 HIS A O 5
ATOM 5897 N N . SER A 1 15 ? -19.186 6.101 9.140 1.00 0.00 8 SER A N 5
ATOM 5898 C CA . SER A 1 15 ? -19.653 5.669 10.452 1.00 0.00 8 SER A CA 5
ATOM 5899 C C . SER A 1 15 ? -19.495 4.161 10.616 1.00 0.00 8 SER A C 5
ATOM 5900 O O . SER A 1 15 ? -19.051 3.681 11.660 1.00 0.00 8 SER A O 5
ATOM 5908 N N . HIS A 1 16 ? -19.861 3.417 9.577 1.00 0.00 9 HIS A N 5
ATOM 5909 C CA . HIS A 1 16 ? -19.760 1.962 9.604 1.00 0.00 9 HIS A CA 5
ATOM 5910 C C . HIS A 1 16 ? -18.300 1.520 9.605 1.00 0.00 9 HIS A C 5
ATOM 5911 O O . HIS A 1 16 ? -17.812 0.955 10.585 1.00 0.00 9 HIS A O 5
ATOM 5925 N N . CYS A 1 17 ? -17.607 1.779 8.502 1.00 0.00 10 CYS A N 5
ATOM 5926 C CA . CYS A 1 17 ? -16.203 1.407 8.374 1.00 0.00 10 CYS A CA 5
ATOM 5927 C C . CYS A 1 17 ? -15.430 1.755 9.643 1.00 0.00 10 CYS A C 5
ATOM 5928 O O . CYS A 1 17 ? -14.791 0.895 10.249 1.00 0.00 10 CYS A O 5
ATOM 5935 N N . VAL A 1 18 ? -15.495 3.022 10.040 1.00 0.00 11 VAL A N 5
ATOM 5936 C CA . VAL A 1 18 ? -14.804 3.484 11.238 1.00 0.00 11 VAL A CA 5
ATOM 5937 C C . VAL A 1 18 ? -15.000 2.512 12.396 1.00 0.00 11 VAL A C 5
ATOM 5938 O O . VAL A 1 18 ? -14.161 2.419 13.291 1.00 0.00 11 VAL A O 5
ATOM 5951 N N . ASN A 1 19 ? -16.115 1.789 12.371 1.00 0.00 12 ASN A N 5
ATOM 5952 C CA . ASN A 1 19 ? -16.423 0.823 13.420 1.00 0.00 12 ASN A CA 5
ATOM 5953 C C . ASN A 1 19 ? -16.587 -0.578 12.838 1.00 0.00 12 ASN A C 5
ATOM 5954 O O . ASN A 1 19 ? -17.448 -1.345 13.270 1.00 0.00 12 ASN A O 5
ATOM 5965 N N . CYS A 1 20 ? -15.755 -0.905 11.855 1.00 0.00 13 CYS A N 5
ATOM 5966 C CA . CYS A 1 20 ? -15.807 -2.213 11.213 1.00 0.00 13 CYS A CA 5
ATOM 5967 C C . CYS A 1 20 ? -14.413 -2.826 11.114 1.00 0.00 13 CYS A C 5
ATOM 5968 O O . CYS A 1 20 ? -13.570 -2.358 10.348 1.00 0.00 13 CYS A O 5
ATOM 5975 N N . VAL A 1 21 ? -14.177 -3.876 11.894 1.00 0.00 14 VAL A N 5
ATOM 5976 C CA . VAL A 1 21 ? -12.886 -4.554 11.894 1.00 0.00 14 VAL A CA 5
ATOM 5977 C C . VAL A 1 21 ? -12.974 -5.902 11.186 1.00 0.00 14 VAL A C 5
ATOM 5978 O O . VAL A 1 21 ? -11.982 -6.400 10.654 1.00 0.00 14 VAL A O 5
ATOM 5991 N N . SER A 1 22 ? -14.168 -6.486 11.181 1.00 0.00 15 SER A N 5
ATOM 5992 C CA . SER A 1 22 ? -14.385 -7.778 10.541 1.00 0.00 15 SER A CA 5
ATOM 5993 C C . SER A 1 22 ? -13.801 -7.790 9.131 1.00 0.00 15 SER A C 5
ATOM 5994 O O . SER A 1 22 ? -13.742 -6.757 8.463 1.00 0.00 15 SER A O 5
ATOM 6002 N N . ARG A 1 23 ? -13.372 -8.965 8.685 1.00 0.00 16 ARG A N 5
ATOM 6003 C CA . ARG A 1 23 ? -12.792 -9.113 7.356 1.00 0.00 16 ARG A CA 5
ATOM 6004 C C . ARG A 1 23 ? -13.858 -9.508 6.339 1.00 0.00 16 ARG A C 5
ATOM 6005 O O . ARG A 1 23 ? -13.929 -8.942 5.248 1.00 0.00 16 ARG A O 5
ATOM 6026 N N . ARG A 1 24 ? -14.684 -10.483 6.703 1.00 0.00 17 ARG A N 5
ATOM 6027 C CA . ARG A 1 24 ? -15.746 -10.955 5.822 1.00 0.00 17 ARG A CA 5
ATOM 6028 C C . ARG A 1 24 ? -17.001 -10.102 5.978 1.00 0.00 17 ARG A C 5
ATOM 6029 O O . ARG A 1 24 ? -18.121 -10.615 5.947 1.00 0.00 17 ARG A O 5
ATOM 6050 N N . CYS A 1 25 ? -16.808 -8.799 6.148 1.00 0.00 18 CYS A N 5
ATOM 6051 C CA . CYS A 1 25 ? -17.924 -7.875 6.311 1.00 0.00 18 CYS A CA 5
ATOM 6052 C C . CYS A 1 25 ? -18.724 -7.755 5.017 1.00 0.00 18 CYS A C 5
ATOM 6053 O O . CYS A 1 25 ? -18.294 -7.101 4.067 1.00 0.00 18 CYS A O 5
ATOM 6060 N N . MET A 1 26 ? -19.891 -8.391 4.988 1.00 0.00 19 MET A N 5
ATOM 6061 C CA . MET A 1 26 ? -20.752 -8.354 3.812 1.00 0.00 19 MET A CA 5
ATOM 6062 C C . MET A 1 26 ? -21.886 -7.351 4.000 1.00 0.00 19 MET A C 5
ATOM 6063 O O . MET A 1 26 ? -23.026 -7.607 3.609 1.00 0.00 19 MET A O 5
ATOM 6077 N N . THR A 1 27 ? -21.567 -6.209 4.600 1.00 0.00 20 THR A N 5
ATOM 6078 C CA . THR A 1 27 ? -22.559 -5.168 4.840 1.00 0.00 20 THR A CA 5
ATOM 6079 C C . THR A 1 27 ? -22.794 -4.333 3.587 1.00 0.00 20 THR A C 5
ATOM 6080 O O . THR A 1 27 ? -21.849 -3.831 2.977 1.00 0.00 20 THR A O 5
ATOM 6091 N N . ARG A 1 28 ? -24.059 -4.187 3.208 1.00 0.00 21 ARG A N 5
ATOM 6092 C CA . ARG A 1 28 ? -24.418 -3.413 2.026 1.00 0.00 21 ARG A CA 5
ATOM 6093 C C . ARG A 1 28 ? -23.703 -2.065 2.022 1.00 0.00 21 ARG A C 5
ATOM 6094 O O . ARG A 1 28 ? -23.864 -1.246 2.927 1.00 0.00 21 ARG A O 5
ATOM 6115 N N . PRO A 1 29 ? -22.894 -1.827 0.979 1.00 0.00 22 PRO A N 5
ATOM 6116 C CA . PRO A 1 29 ? -22.138 -0.580 0.831 1.00 0.00 22 PRO A CA 5
ATOM 6117 C C . PRO A 1 29 ? -23.040 0.612 0.529 1.00 0.00 22 PRO A C 5
ATOM 6118 O O . PRO A 1 29 ? -23.543 0.754 -0.585 1.00 0.00 22 PRO A O 5
ATOM 6129 N N . GLU A 1 30 ? -23.239 1.467 1.527 1.00 0.00 23 GLU A N 5
ATOM 6130 C CA . GLU A 1 30 ? -24.081 2.646 1.366 1.00 0.00 23 GLU A CA 5
ATOM 6131 C C . GLU A 1 30 ? -23.231 3.900 1.181 1.00 0.00 23 GLU A C 5
ATOM 6132 O O . GLU A 1 30 ? -22.199 4.082 1.827 1.00 0.00 23 GLU A O 5
ATOM 6144 N N . PRO A 1 31 ? -23.674 4.786 0.277 1.00 0.00 24 PRO A N 5
ATOM 6145 C CA . PRO A 1 31 ? -22.970 6.039 -0.015 1.00 0.00 24 PRO A CA 5
ATOM 6146 C C . PRO A 1 31 ? -23.048 7.030 1.141 1.00 0.00 24 PRO A C 5
ATOM 6147 O O . PRO A 1 31 ? -23.915 7.902 1.166 1.00 0.00 24 PRO A O 5
ATOM 6158 N N . GLY A 1 32 ? -22.134 6.891 2.097 1.00 0.00 25 GLY A N 5
ATOM 6159 C CA . GLY A 1 32 ? -22.117 7.783 3.242 1.00 0.00 25 GLY A CA 5
ATOM 6160 C C . GLY A 1 32 ? -21.967 7.038 4.554 1.00 0.00 25 GLY A C 5
ATOM 6161 O O . GLY A 1 32 ? -21.409 7.568 5.515 1.00 0.00 25 GLY A O 5
ATOM 6165 N N . ILE A 1 33 ? -22.467 5.808 4.595 1.00 0.00 26 ILE A N 5
ATOM 6166 C CA . ILE A 1 33 ? -22.387 4.990 5.799 1.00 0.00 26 ILE A CA 5
ATOM 6167 C C . ILE A 1 33 ? -21.288 3.940 5.677 1.00 0.00 26 ILE A C 5
ATOM 6168 O O . ILE A 1 33 ? -20.379 3.878 6.505 1.00 0.00 26 ILE A O 5
ATOM 6184 N N . SER A 1 34 ? -21.378 3.115 4.639 1.00 0.00 27 SER A N 5
ATOM 6185 C CA . SER A 1 34 ? -20.393 2.065 4.409 1.00 0.00 27 SER A CA 5
ATOM 6186 C C . SER A 1 34 ? -20.048 1.958 2.927 1.00 0.00 27 SER A C 5
ATOM 6187 O O . SER A 1 34 ? -20.919 2.078 2.064 1.00 0.00 27 SER A O 5
ATOM 6195 N N . CYS A 1 35 ? -18.771 1.732 2.638 1.00 0.00 28 CYS A N 5
ATOM 6196 C CA . CYS A 1 35 ? -18.307 1.610 1.261 1.00 0.00 28 CYS A CA 5
ATOM 6197 C C . CYS A 1 35 ? -17.931 0.166 0.940 1.00 0.00 28 CYS A C 5
ATOM 6198 O O . CYS A 1 35 ? -17.791 -0.664 1.838 1.00 0.00 28 CYS A O 5
ATOM 6205 N N . ASP A 1 36 ? -17.770 -0.125 -0.346 1.00 0.00 29 ASP A N 5
ATOM 6206 C CA . ASP A 1 36 ? -17.409 -1.467 -0.786 1.00 0.00 29 ASP A CA 5
ATOM 6207 C C . ASP A 1 36 ? -16.009 -1.838 -0.307 1.00 0.00 29 ASP A C 5
ATOM 6208 O O . ASP A 1 36 ? -15.091 -1.017 -0.342 1.00 0.00 29 ASP A O 5
ATOM 6217 N N . LEU A 1 37 ? -15.852 -3.079 0.141 1.00 0.00 30 LEU A N 5
ATOM 6218 C CA . LEU A 1 37 ? -14.563 -3.559 0.629 1.00 0.00 30 LEU A CA 5
ATOM 6219 C C . LEU A 1 37 ? -13.610 -3.832 -0.530 1.00 0.00 30 LEU A C 5
ATOM 6220 O O . LEU A 1 37 ? -14.041 -4.049 -1.663 1.00 0.00 30 LEU A O 5
ATOM 6236 N N . ILE A 1 38 ? -12.314 -3.823 -0.237 1.00 0.00 31 ILE A N 5
ATOM 6237 C CA . ILE A 1 38 ? -11.300 -4.073 -1.254 1.00 0.00 31 ILE A CA 5
ATOM 6238 C C . ILE A 1 38 ? -10.052 -4.702 -0.644 1.00 0.00 31 ILE A C 5
ATOM 6239 O O . ILE A 1 38 ? -9.648 -4.354 0.465 1.00 0.00 31 ILE A O 5
ATOM 6255 N N . GLY A 1 39 ? -9.444 -5.630 -1.376 1.00 0.00 32 GLY A N 5
ATOM 6256 C CA . GLY A 1 39 ? -8.247 -6.292 -0.891 1.00 0.00 32 GLY A CA 5
ATOM 6257 C C . GLY A 1 39 ? -7.008 -5.431 -1.041 1.00 0.00 32 GLY A C 5
ATOM 6258 O O . GLY A 1 39 ? -6.806 -4.796 -2.076 1.00 0.00 32 GLY A O 5
ATOM 6262 N N . CYS A 1 40 ? -6.177 -5.408 -0.005 1.00 0.00 33 CYS A N 5
ATOM 6263 C CA . CYS A 1 40 ? -4.952 -4.618 -0.024 1.00 0.00 33 CYS A CA 5
ATOM 6264 C C . CYS A 1 40 ? -4.283 -4.684 -1.394 1.00 0.00 33 CYS A C 5
ATOM 6265 O O . CYS A 1 40 ? -4.147 -5.750 -1.995 1.00 0.00 33 CYS A O 5
ATOM 6272 N N . PRO A 1 41 ? -3.854 -3.519 -1.900 1.00 0.00 34 PRO A N 5
ATOM 6273 C CA . PRO A 1 41 ? -3.191 -3.418 -3.203 1.00 0.00 34 PRO A CA 5
ATOM 6274 C C . PRO A 1 41 ? -1.798 -4.039 -3.195 1.00 0.00 34 PRO A C 5
ATOM 6275 O O . PRO A 1 41 ? -1.079 -3.990 -4.194 1.00 0.00 34 PRO A O 5
ATOM 6286 N N . LEU A 1 42 ? -1.423 -4.623 -2.062 1.00 0.00 35 LEU A N 5
ATOM 6287 C CA . LEU A 1 42 ? -0.115 -5.256 -1.924 1.00 0.00 35 LEU A CA 5
ATOM 6288 C C . LEU A 1 42 ? -0.259 -6.725 -1.541 1.00 0.00 35 LEU A C 5
ATOM 6289 O O . LEU A 1 42 ? 0.676 -7.337 -1.024 1.00 0.00 35 LEU A O 5
ATOM 6305 N N . VAL A 1 43 ? -1.435 -7.287 -1.799 1.00 0.00 36 VAL A N 5
ATOM 6306 C CA . VAL A 1 43 ? -1.700 -8.685 -1.484 1.00 0.00 36 VAL A CA 5
ATOM 6307 C C . VAL A 1 43 ? -1.116 -9.064 -0.128 1.00 0.00 36 VAL A C 5
ATOM 6308 O O . VAL A 1 43 ? -0.619 -10.175 0.058 1.00 0.00 36 VAL A O 5
ATOM 6321 N N . CYS A 1 44 ? -1.179 -8.132 0.818 1.00 0.00 37 CYS A N 5
ATOM 6322 C CA . CYS A 1 44 ? -0.657 -8.367 2.159 1.00 0.00 37 CYS A CA 5
ATOM 6323 C C . CYS A 1 44 ? -1.440 -9.471 2.863 1.00 0.00 37 CYS A C 5
ATOM 6324 O O . CYS A 1 44 ? -0.918 -10.153 3.743 1.00 0.00 37 CYS A O 5
ATOM 6331 N N . GLY A 1 45 ? -2.699 -9.640 2.468 1.00 0.00 38 GLY A N 5
ATOM 6332 C CA . GLY A 1 45 ? -3.535 -10.662 3.070 1.00 0.00 38 GLY A CA 5
ATOM 6333 C C . GLY A 1 45 ? -4.508 -10.091 4.083 1.00 0.00 38 GLY A C 5
ATOM 6334 O O . GLY A 1 45 ? -4.673 -10.640 5.172 1.00 0.00 38 GLY A O 5
ATOM 6338 N N . ALA A 1 46 ? -5.153 -8.986 3.724 1.00 0.00 39 ALA A N 5
ATOM 6339 C CA . ALA A 1 46 ? -6.115 -8.342 4.609 1.00 0.00 39 ALA A CA 5
ATOM 6340 C C . ALA A 1 46 ? -7.160 -7.567 3.813 1.00 0.00 39 ALA A C 5
ATOM 6341 O O . ALA A 1 46 ? -6.823 -6.728 2.978 1.00 0.00 39 ALA A O 5
ATOM 6348 N N . VAL A 1 47 ? -8.431 -7.854 4.077 1.00 0.00 40 VAL A N 5
ATOM 6349 C CA . VAL A 1 47 ? -9.526 -7.184 3.385 1.00 0.00 40 VAL A CA 5
ATOM 6350 C C . VAL A 1 47 ? -10.086 -6.040 4.222 1.00 0.00 40 VAL A C 5
ATOM 6351 O O . VAL A 1 47 ? -10.604 -6.254 5.319 1.00 0.00 40 VAL A O 5
ATOM 6364 N N . PHE A 1 48 ? -9.979 -4.823 3.698 1.00 0.00 41 PHE A N 5
ATOM 6365 C CA . PHE A 1 48 ? -10.475 -3.643 4.397 1.00 0.00 41 PHE A CA 5
ATOM 6366 C C . PHE A 1 48 ? -11.272 -2.748 3.454 1.00 0.00 41 PHE A C 5
ATOM 6367 O O . PHE A 1 48 ? -11.290 -2.963 2.242 1.00 0.00 41 PHE A O 5
ATOM 6384 N N . HIS A 1 49 ? -11.932 -1.742 4.020 1.00 0.00 42 HIS A N 5
ATOM 6385 C CA . HIS A 1 49 ? -12.732 -0.812 3.230 1.00 0.00 42 HIS A CA 5
ATOM 6386 C C . HIS A 1 49 ? -11.839 0.161 2.467 1.00 0.00 42 HIS A C 5
ATOM 6387 O O . HIS A 1 49 ? -10.901 0.728 3.028 1.00 0.00 42 HIS A O 5
ATOM 6401 N N . SER A 1 50 ? -12.136 0.349 1.185 1.00 0.00 43 SER A N 5
ATOM 6402 C CA . SER A 1 50 ? -11.357 1.250 0.344 1.00 0.00 43 SER A CA 5
ATOM 6403 C C . SER A 1 50 ? -10.976 2.513 1.109 1.00 0.00 43 SER A C 5
ATOM 6404 O O . SER A 1 50 ? -9.845 2.992 1.016 1.00 0.00 43 SER A O 5
ATOM 6412 N N . CYS A 1 51 ? -11.928 3.049 1.866 1.00 0.00 44 CYS A N 5
ATOM 6413 C CA . CYS A 1 51 ? -11.694 4.257 2.647 1.00 0.00 44 CYS A CA 5
ATOM 6414 C C . CYS A 1 51 ? -10.612 4.025 3.698 1.00 0.00 44 CYS A C 5
ATOM 6415 O O . CYS A 1 51 ? -9.770 4.890 3.941 1.00 0.00 44 CYS A O 5
ATOM 6422 N N . LYS A 1 52 ? -10.639 2.850 4.317 1.00 0.00 45 LYS A N 5
ATOM 6423 C CA . LYS A 1 52 ? -9.661 2.501 5.341 1.00 0.00 45 LYS A CA 5
ATOM 6424 C C . LYS A 1 52 ? -8.286 2.270 4.722 1.00 0.00 45 LYS A C 5
ATOM 6425 O O . LYS A 1 52 ? -7.263 2.603 5.320 1.00 0.00 45 LYS A O 5
ATOM 6444 N N . ALA A 1 53 ? -8.270 1.700 3.522 1.00 0.00 46 ALA A N 5
ATOM 6445 C CA . ALA A 1 53 ? -7.020 1.429 2.822 1.00 0.00 46 ALA A CA 5
ATOM 6446 C C . ALA A 1 53 ? -5.997 2.530 3.078 1.00 0.00 46 ALA A C 5
ATOM 6447 O O . ALA A 1 53 ? -4.865 2.258 3.478 1.00 0.00 46 ALA A O 5
ATOM 6454 N N . ASP A 1 54 ? -6.402 3.774 2.845 1.00 0.00 47 ASP A N 5
ATOM 6455 C CA . ASP A 1 54 ? -5.520 4.916 3.051 1.00 0.00 47 ASP A CA 5
ATOM 6456 C C . ASP A 1 54 ? -4.759 4.785 4.367 1.00 0.00 47 ASP A C 5
ATOM 6457 O O . ASP A 1 54 ? -3.534 4.899 4.400 1.00 0.00 47 ASP A O 5
ATOM 6466 N N . GLU A 1 55 ? -5.494 4.547 5.449 1.00 0.00 48 GLU A N 5
ATOM 6467 C CA . GLU A 1 55 ? -4.888 4.402 6.767 1.00 0.00 48 GLU A CA 5
ATOM 6468 C C . GLU A 1 55 ? -4.168 3.062 6.891 1.00 0.00 48 GLU A C 5
ATOM 6469 O O . GLU A 1 55 ? -3.004 3.005 7.289 1.00 0.00 48 GLU A O 5
ATOM 6481 N N . HIS A 1 56 ? -4.869 1.987 6.547 1.00 0.00 49 HIS A N 5
ATOM 6482 C CA . HIS A 1 56 ? -4.298 0.647 6.620 1.00 0.00 49 HIS A CA 5
ATOM 6483 C C . HIS A 1 56 ? -2.878 0.630 6.062 1.00 0.00 49 HIS A C 5
ATOM 6484 O O . HIS A 1 56 ? -1.938 0.219 6.743 1.00 0.00 49 HIS A O 5
ATOM 6498 N N . ARG A 1 57 ? -2.730 1.079 4.820 1.00 0.00 50 ARG A N 5
ATOM 6499 C CA . ARG A 1 57 ? -1.425 1.114 4.171 1.00 0.00 50 ARG A CA 5
ATOM 6500 C C . ARG A 1 57 ? -0.336 1.515 5.161 1.00 0.00 50 ARG A C 5
ATOM 6501 O O . ARG A 1 57 ? 0.728 0.895 5.215 1.00 0.00 50 ARG A O 5
ATOM 6522 N N . LEU A 1 58 ? -0.607 2.553 5.944 1.00 0.00 51 LEU A N 5
ATOM 6523 C CA . LEU A 1 58 ? 0.350 3.037 6.933 1.00 0.00 51 LEU A CA 5
ATOM 6524 C C . LEU A 1 58 ? 0.823 1.901 7.834 1.00 0.00 51 LEU A C 5
ATOM 6525 O O . LEU A 1 58 ? 2.012 1.785 8.133 1.00 0.00 51 LEU A O 5
ATOM 6541 N N . LEU A 1 59 ? -0.115 1.063 8.262 1.00 0.00 52 LEU A N 5
ATOM 6542 C CA . LEU A 1 59 ? 0.206 -0.067 9.128 1.00 0.00 52 LEU A CA 5
ATOM 6543 C C . LEU A 1 59 ? 0.745 -1.239 8.315 1.00 0.00 52 LEU A C 5
ATOM 6544 O O . LEU A 1 59 ? 1.812 -1.777 8.613 1.00 0.00 52 LEU A O 5
ATOM 6560 N N . CYS A 1 60 ? 0.002 -1.631 7.286 1.00 0.00 53 CYS A N 5
ATOM 6561 C CA . CYS A 1 60 ? 0.405 -2.739 6.428 1.00 0.00 53 CYS A CA 5
ATOM 6562 C C . CYS A 1 60 ? 1.924 -2.806 6.305 1.00 0.00 53 CYS A C 5
ATOM 6563 O O . CYS A 1 60 ? 2.596 -1.808 6.047 1.00 0.00 53 CYS A O 5
ATOM 6570 N N . PRO A 1 61 ? 2.480 -4.013 6.495 1.00 0.00 54 PRO A N 5
ATOM 6571 C CA . PRO A 1 61 ? 3.925 -4.240 6.409 1.00 0.00 54 PRO A CA 5
ATOM 6572 C C . PRO A 1 61 ? 4.449 -4.115 4.983 1.00 0.00 54 PRO A C 5
ATOM 6573 O O . PRO A 1 61 ? 5.587 -3.699 4.763 1.00 0.00 54 PRO A O 5
ATOM 6584 N N . PHE A 1 62 ? 3.611 -4.476 4.016 1.00 0.00 55 PHE A N 5
ATOM 6585 C CA . PHE A 1 62 ? 3.990 -4.403 2.610 1.00 0.00 55 PHE A CA 5
ATOM 6586 C C . PHE A 1 62 ? 4.321 -2.969 2.209 1.00 0.00 55 PHE A C 5
ATOM 6587 O O . PHE A 1 62 ? 5.235 -2.729 1.420 1.00 0.00 55 PHE A O 5
ATOM 6604 N N . GLU A 1 63 ? 3.570 -2.019 2.757 1.00 0.00 56 GLU A N 5
ATOM 6605 C CA . GLU A 1 63 ? 3.782 -0.608 2.455 1.00 0.00 56 GLU A CA 5
ATOM 6606 C C . GLU A 1 63 ? 5.271 -0.297 2.329 1.00 0.00 56 GLU A C 5
ATOM 6607 O O . GLU A 1 63 ? 6.070 -0.681 3.183 1.00 0.00 56 GLU A O 5
ATOM 6619 N N . ARG A 1 64 ? 5.635 0.401 1.259 1.00 0.00 57 ARG A N 5
ATOM 6620 C CA . ARG A 1 64 ? 7.027 0.762 1.020 1.00 0.00 57 ARG A CA 5
ATOM 6621 C C . ARG A 1 64 ? 7.574 1.608 2.166 1.00 0.00 57 ARG A C 5
ATOM 6622 O O . ARG A 1 64 ? 7.015 2.651 2.504 1.00 0.00 57 ARG A O 5
ATOM 6643 N N . VAL A 1 65 ? 8.670 1.149 2.763 1.00 0.00 58 VAL A N 5
ATOM 6644 C CA . VAL A 1 65 ? 9.293 1.863 3.871 1.00 0.00 58 VAL A CA 5
ATOM 6645 C C . VAL A 1 65 ? 10.805 1.943 3.693 1.00 0.00 58 VAL A C 5
ATOM 6646 O O . VAL A 1 65 ? 11.439 1.040 3.145 1.00 0.00 58 VAL A O 5
ATOM 6659 N N . PRO A 1 66 ? 11.399 3.049 4.166 1.00 0.00 59 PRO A N 5
ATOM 6660 C CA . PRO A 1 66 ? 12.844 3.273 4.071 1.00 0.00 59 PRO A CA 5
ATOM 6661 C C . PRO A 1 66 ? 13.636 2.340 4.981 1.00 0.00 59 PRO A C 5
ATOM 6662 O O . PRO A 1 66 ? 13.191 2.000 6.077 1.00 0.00 59 PRO A O 5
ATOM 6673 N N . CYS A 1 67 ? 14.813 1.930 4.519 1.00 0.00 60 CYS A N 5
ATOM 6674 C CA . CYS A 1 67 ? 15.668 1.036 5.291 1.00 0.00 60 CYS A CA 5
ATOM 6675 C C . CYS A 1 67 ? 15.783 1.508 6.737 1.00 0.00 60 CYS A C 5
ATOM 6676 O O . CYS A 1 67 ? 16.047 2.682 7.000 1.00 0.00 60 CYS A O 5
ATOM 6683 N N . LEU A 1 68 ? 15.584 0.585 7.672 1.00 0.00 61 LEU A N 5
ATOM 6684 C CA . LEU A 1 68 ? 15.665 0.906 9.093 1.00 0.00 61 LEU A CA 5
ATOM 6685 C C . LEU A 1 68 ? 16.751 1.945 9.356 1.00 0.00 61 LEU A C 5
ATOM 6686 O O . LEU A 1 68 ? 16.548 2.890 10.116 1.00 0.00 61 LEU A O 5
ATOM 6702 N N . ASN A 1 69 ? 17.903 1.763 8.719 1.00 0.00 62 ASN A N 5
ATOM 6703 C CA . ASN A 1 69 ? 19.020 2.686 8.882 1.00 0.00 62 ASN A CA 5
ATOM 6704 C C . ASN A 1 69 ? 19.014 3.747 7.787 1.00 0.00 62 ASN A C 5
ATOM 6705 O O . ASN A 1 69 ? 20.052 4.056 7.201 1.00 0.00 62 ASN A O 5
ATOM 6716 N N . SER A 1 70 ? 17.837 4.303 7.516 1.00 0.00 63 SER A N 5
ATOM 6717 C CA . SER A 1 70 ? 17.694 5.328 6.488 1.00 0.00 63 SER A CA 5
ATOM 6718 C C . SER A 1 70 ? 18.389 6.619 6.909 1.00 0.00 63 SER A C 5
ATOM 6719 O O . SER A 1 70 ? 18.884 7.373 6.070 1.00 0.00 63 SER A O 5
ATOM 6727 N N . ASP A 1 71 ? 18.423 6.868 8.213 1.00 0.00 64 ASP A N 5
ATOM 6728 C CA . ASP A 1 71 ? 19.058 8.067 8.747 1.00 0.00 64 ASP A CA 5
ATOM 6729 C C . ASP A 1 71 ? 20.401 8.319 8.069 1.00 0.00 64 ASP A C 5
ATOM 6730 O O . ASP A 1 71 ? 20.649 9.405 7.545 1.00 0.00 64 ASP A O 5
ATOM 6739 N N . PHE A 1 72 ? 21.264 7.309 8.083 1.00 0.00 65 PHE A N 5
ATOM 6740 C CA . PHE A 1 72 ? 22.582 7.421 7.471 1.00 0.00 65 PHE A CA 5
ATOM 6741 C C . PHE A 1 72 ? 22.470 7.865 6.015 1.00 0.00 65 PHE A C 5
ATOM 6742 O O . PHE A 1 72 ? 23.252 8.690 5.544 1.00 0.00 65 PHE A O 5
ATOM 6759 N N . GLY A 1 73 ? 21.491 7.311 5.307 1.00 0.00 66 GLY A N 5
ATOM 6760 C CA . GLY A 1 73 ? 21.294 7.660 3.913 1.00 0.00 66 GLY A CA 5
ATOM 6761 C C . GLY A 1 73 ? 21.269 6.444 3.008 1.00 0.00 66 GLY A C 5
ATOM 6762 O O . GLY A 1 73 ? 22.028 6.364 2.042 1.00 0.00 66 GLY A O 5
ATOM 6766 N N . CYS A 1 74 ? 20.395 5.493 3.321 1.00 0.00 67 CYS A N 5
ATOM 6767 C CA . CYS A 1 74 ? 20.276 4.274 2.532 1.00 0.00 67 CYS A CA 5
ATOM 6768 C C . CYS A 1 74 ? 19.227 4.437 1.435 1.00 0.00 67 CYS A C 5
ATOM 6769 O O . CYS A 1 74 ? 18.027 4.522 1.697 1.00 0.00 67 CYS A O 5
ATOM 6776 N N . PRO A 1 75 ? 19.689 4.481 0.177 1.00 0.00 68 PRO A N 5
ATOM 6777 C CA . PRO A 1 75 ? 18.808 4.633 -0.985 1.00 0.00 68 PRO A CA 5
ATOM 6778 C C . PRO A 1 75 ? 17.960 3.391 -1.236 1.00 0.00 68 PRO A C 5
ATOM 6779 O O . PRO A 1 75 ? 17.212 3.324 -2.212 1.00 0.00 68 PRO A O 5
ATOM 6790 N N . PHE A 1 76 ? 18.080 2.409 -0.349 1.00 0.00 69 PHE A N 5
ATOM 6791 C CA . PHE A 1 76 ? 17.325 1.168 -0.475 1.00 0.00 69 PHE A CA 5
ATOM 6792 C C . PHE A 1 76 ? 16.002 1.257 0.281 1.00 0.00 69 PHE A C 5
ATOM 6793 O O . PHE A 1 76 ? 15.979 1.471 1.493 1.00 0.00 69 PHE A O 5
ATOM 6810 N N . THR A 1 77 ? 14.901 1.092 -0.445 1.00 0.00 70 THR A N 5
ATOM 6811 C CA . THR A 1 77 ? 13.574 1.155 0.155 1.00 0.00 70 THR A CA 5
ATOM 6812 C C . THR A 1 77 ? 12.755 -0.083 -0.189 1.00 0.00 70 THR A C 5
ATOM 6813 O O . THR A 1 77 ? 12.701 -0.501 -1.346 1.00 0.00 70 THR A O 5
ATOM 6824 N N . MET A 1 78 ? 12.119 -0.666 0.821 1.00 0.00 71 MET A N 5
ATOM 6825 C CA . MET A 1 78 ? 11.300 -1.857 0.624 1.00 0.00 71 MET A CA 5
ATOM 6826 C C . MET A 1 78 ? 10.269 -2.000 1.739 1.00 0.00 71 MET A C 5
ATOM 6827 O O . MET A 1 78 ? 10.212 -1.177 2.652 1.00 0.00 71 MET A O 5
ATOM 6841 N N . ALA A 1 79 ? 9.457 -3.048 1.657 1.00 0.00 72 ALA A N 5
ATOM 6842 C CA . ALA A 1 79 ? 8.430 -3.299 2.661 1.00 0.00 72 ALA A CA 5
ATOM 6843 C C . ALA A 1 79 ? 9.048 -3.506 4.039 1.00 0.00 72 ALA A C 5
ATOM 6844 O O . ALA A 1 79 ? 10.218 -3.870 4.157 1.00 0.00 72 ALA A O 5
ATOM 6851 N N . ARG A 1 80 ? 8.255 -3.271 5.080 1.00 0.00 73 ARG A N 5
ATOM 6852 C CA . ARG A 1 80 ? 8.726 -3.430 6.450 1.00 0.00 73 ARG A CA 5
ATOM 6853 C C . ARG A 1 80 ? 9.094 -4.884 6.733 1.00 0.00 73 ARG A C 5
ATOM 6854 O O . ARG A 1 80 ? 10.048 -5.163 7.458 1.00 0.00 73 ARG A O 5
ATOM 6875 N N . ASN A 1 81 ? 8.329 -5.805 6.157 1.00 0.00 74 ASN A N 5
ATOM 6876 C CA . ASN A 1 81 ? 8.574 -7.230 6.348 1.00 0.00 74 ASN A CA 5
ATOM 6877 C C . ASN A 1 81 ? 9.650 -7.731 5.389 1.00 0.00 74 ASN A C 5
ATOM 6878 O O . ASN A 1 81 ? 9.908 -8.931 5.299 1.00 0.00 74 ASN A O 5
ATOM 6889 N N . LYS A 1 82 ? 10.276 -6.802 4.674 1.00 0.00 75 LYS A N 5
ATOM 6890 C CA . LYS A 1 82 ? 11.325 -7.147 3.722 1.00 0.00 75 LYS A CA 5
ATOM 6891 C C . LYS A 1 82 ? 12.666 -6.565 4.157 1.00 0.00 75 LYS A C 5
ATOM 6892 O O . LYS A 1 82 ? 13.718 -7.162 3.925 1.00 0.00 75 LYS A O 5
ATOM 6911 N N . VAL A 1 83 ? 12.622 -5.396 4.789 1.00 0.00 76 VAL A N 5
ATOM 6912 C CA . VAL A 1 83 ? 13.834 -4.735 5.259 1.00 0.00 76 VAL A CA 5
ATOM 6913 C C . VAL A 1 83 ? 14.721 -5.701 6.036 1.00 0.00 76 VAL A C 5
ATOM 6914 O O . VAL A 1 83 ? 15.926 -5.485 6.167 1.00 0.00 76 VAL A O 5
ATOM 6927 N N . ALA A 1 84 ? 14.118 -6.768 6.549 1.00 0.00 77 ALA A N 5
ATOM 6928 C CA . ALA A 1 84 ? 14.853 -7.769 7.312 1.00 0.00 77 ALA A CA 5
ATOM 6929 C C . ALA A 1 84 ? 15.910 -8.449 6.448 1.00 0.00 77 ALA A C 5
ATOM 6930 O O . ALA A 1 84 ? 17.003 -8.761 6.920 1.00 0.00 77 ALA A O 5
ATOM 6937 N N . GLU A 1 85 ? 15.576 -8.676 5.181 1.00 0.00 78 GLU A N 5
ATOM 6938 C CA . GLU A 1 85 ? 16.497 -9.321 4.253 1.00 0.00 78 GLU A CA 5
ATOM 6939 C C . GLU A 1 85 ? 17.561 -8.338 3.771 1.00 0.00 78 GLU A C 5
ATOM 6940 O O . GLU A 1 85 ? 18.750 -8.656 3.746 1.00 0.00 78 GLU A O 5
ATOM 6952 N N . HIS A 1 86 ? 17.123 -7.143 3.387 1.00 0.00 79 HIS A N 5
ATOM 6953 C CA . HIS A 1 86 ? 18.037 -6.113 2.905 1.00 0.00 79 HIS A CA 5
ATOM 6954 C C . HIS A 1 86 ? 19.069 -5.761 3.971 1.00 0.00 79 HIS A C 5
ATOM 6955 O O . HIS A 1 86 ? 20.231 -5.494 3.661 1.00 0.00 79 HIS A O 5
ATOM 6969 N N . LEU A 1 87 ? 18.639 -5.761 5.228 1.00 0.00 80 LEU A N 5
ATOM 6970 C CA . LEU A 1 87 ? 19.526 -5.441 6.340 1.00 0.00 80 LEU A CA 5
ATOM 6971 C C . LEU A 1 87 ? 20.763 -6.333 6.325 1.00 0.00 80 LEU A C 5
ATOM 6972 O O . LEU A 1 87 ? 21.863 -5.890 6.650 1.00 0.00 80 LEU A O 5
ATOM 6988 N N . GLU A 1 88 ? 20.573 -7.593 5.944 1.00 0.00 81 GLU A N 5
ATOM 6989 C CA . GLU A 1 88 ? 21.674 -8.547 5.886 1.00 0.00 81 GLU A CA 5
ATOM 6990 C C . GLU A 1 88 ? 22.768 -8.057 4.942 1.00 0.00 81 GLU A C 5
ATOM 6991 O O . GLU A 1 88 ? 23.952 -8.086 5.278 1.00 0.00 81 GLU A O 5
ATOM 7003 N N . MET A 1 89 ? 22.363 -7.608 3.758 1.00 0.00 82 MET A N 5
ATOM 7004 C CA . MET A 1 89 ? 23.309 -7.112 2.765 1.00 0.00 82 MET A CA 5
ATOM 7005 C C . MET A 1 89 ? 23.251 -5.590 2.672 1.00 0.00 82 MET A C 5
ATOM 7006 O O . MET A 1 89 ? 23.601 -5.007 1.646 1.00 0.00 82 MET A O 5
ATOM 7020 N N . CYS A 1 90 ? 22.806 -4.953 3.750 1.00 0.00 83 CYS A N 5
ATOM 7021 C CA . CYS A 1 90 ? 22.701 -3.499 3.790 1.00 0.00 83 CYS A CA 5
ATOM 7022 C C . CYS A 1 90 ? 24.027 -2.870 4.209 1.00 0.00 83 CYS A C 5
ATOM 7023 O O . CYS A 1 90 ? 24.636 -3.253 5.207 1.00 0.00 83 CYS A O 5
ATOM 7030 N N . PRO A 1 91 ? 24.484 -1.880 3.428 1.00 0.00 84 PRO A N 5
ATOM 7031 C CA . PRO A 1 91 ? 25.741 -1.175 3.697 1.00 0.00 84 PRO A CA 5
ATOM 7032 C C . PRO A 1 91 ? 25.655 -0.291 4.936 1.00 0.00 84 PRO A C 5
ATOM 7033 O O . PRO A 1 91 ? 26.620 -0.168 5.691 1.00 0.00 84 PRO A O 5
ATOM 7044 N N . ALA A 1 92 ? 24.495 0.323 5.140 1.00 0.00 85 ALA A N 5
ATOM 7045 C CA . ALA A 1 92 ? 24.283 1.195 6.290 1.00 0.00 85 ALA A CA 5
ATOM 7046 C C . ALA A 1 92 ? 24.402 0.418 7.597 1.00 0.00 85 ALA A C 5
ATOM 7047 O O . ALA A 1 92 ? 24.858 0.952 8.608 1.00 0.00 85 ALA A O 5
ATOM 7054 N N . SER A 1 93 ? 23.989 -0.845 7.569 1.00 0.00 86 SER A N 5
ATOM 7055 C CA . SER A 1 93 ? 24.046 -1.694 8.754 1.00 0.00 86 SER A CA 5
ATOM 7056 C C . SER A 1 93 ? 25.451 -1.706 9.346 1.00 0.00 86 SER A C 5
ATOM 7057 O O . SER A 1 93 ? 25.649 -2.094 10.498 1.00 0.00 86 SER A O 5
ATOM 7065 N N . VAL A 1 94 ? 26.426 -1.279 8.550 1.00 0.00 87 VAL A N 5
ATOM 7066 C CA . VAL A 1 94 ? 27.814 -1.239 8.994 1.00 0.00 87 VAL A CA 5
ATOM 7067 C C . VAL A 1 94 ? 28.121 -2.392 9.944 1.00 0.00 87 VAL A C 5
ATOM 7068 O O . VAL A 1 94 ? 28.834 -2.223 10.932 1.00 0.00 87 VAL A O 5
ATOM 7081 N N . SER A 1 95 ? 27.576 -3.565 9.636 1.00 0.00 88 SER A N 5
ATOM 7082 C CA . SER A 1 95 ? 27.788 -4.747 10.464 1.00 0.00 88 SER A CA 5
ATOM 7083 C C . SER A 1 95 ? 27.834 -6.009 9.608 1.00 0.00 88 SER A C 5
ATOM 7084 O O . SER A 1 95 ? 26.943 -6.255 8.796 1.00 0.00 88 SER A O 5
ATOM 7092 N N . GLY A 1 96 ? 28.881 -6.807 9.796 1.00 0.00 89 GLY A N 5
ATOM 7093 C CA . GLY A 1 96 ? 29.024 -8.034 9.035 1.00 0.00 89 GLY A CA 5
ATOM 7094 C C . GLY A 1 96 ? 29.661 -7.804 7.679 1.00 0.00 89 GLY A C 5
ATOM 7095 O O . GLY A 1 96 ? 29.372 -6.823 6.992 1.00 0.00 89 GLY A O 5
ATOM 7099 N N . PRO A 1 97 ? 30.552 -8.722 7.275 1.00 0.00 90 PRO A N 5
ATOM 7100 C CA . PRO A 1 97 ? 31.251 -8.635 5.989 1.00 0.00 90 PRO A CA 5
ATOM 7101 C C . PRO A 1 97 ? 30.319 -8.876 4.806 1.00 0.00 90 PRO A C 5
ATOM 7102 O O . PRO A 1 97 ? 30.082 -10.018 4.413 1.00 0.00 90 PRO A O 5
ATOM 7113 N N . SER A 1 98 ? 29.795 -7.792 4.242 1.00 0.00 91 SER A N 5
ATOM 7114 C CA . SER A 1 98 ? 28.887 -7.886 3.105 1.00 0.00 91 SER A CA 5
ATOM 7115 C C . SER A 1 98 ? 29.446 -7.136 1.900 1.00 0.00 91 SER A C 5
ATOM 7116 O O . SER A 1 98 ? 29.231 -5.933 1.749 1.00 0.00 91 SER A O 5
ATOM 7124 N N . SER A 1 99 ? 30.165 -7.856 1.045 1.00 0.00 92 SER A N 5
ATOM 7125 C CA . SER A 1 99 ? 30.759 -7.259 -0.146 1.00 0.00 92 SER A CA 5
ATOM 7126 C C . SER A 1 99 ? 29.680 -6.839 -1.140 1.00 0.00 92 SER A C 5
ATOM 7127 O O . SER A 1 99 ? 28.527 -7.254 -1.032 1.00 0.00 92 SER A O 5
ATOM 7135 N N . GLY A 1 100 ? 30.065 -6.014 -2.108 1.00 0.00 93 GLY A N 5
ATOM 7136 C CA . GLY A 1 100 ? 29.120 -5.551 -3.107 1.00 0.00 93 GLY A CA 5
ATOM 7137 C C . GLY A 1 100 ? 28.817 -4.071 -2.978 1.00 0.00 93 GLY A C 5
ATOM 7138 O O . GLY A 1 100 ? 28.278 -3.627 -1.965 1.00 0.00 93 GLY A O 5
ATOM 7146 N N . GLY A 1 1 ? -20.439 45.607 -14.095 1.00 0.00 -6 GLY A N 6
ATOM 7147 C CA . GLY A 1 1 ? -20.818 44.207 -14.037 1.00 0.00 -6 GLY A CA 6
ATOM 7148 C C . GLY A 1 1 ? -20.680 43.626 -12.644 1.00 0.00 -6 GLY A C 6
ATOM 7149 O O . GLY A 1 1 ? -20.174 44.285 -11.736 1.00 0.00 -6 GLY A O 6
ATOM 7153 N N . SER A 1 2 ? -21.134 42.388 -12.474 1.00 0.00 -5 SER A N 6
ATOM 7154 C CA . SER A 1 2 ? -21.064 41.720 -11.180 1.00 0.00 -5 SER A CA 6
ATOM 7155 C C . SER A 1 2 ? -20.435 40.336 -11.316 1.00 0.00 -5 SER A C 6
ATOM 7156 O O . SER A 1 2 ? -20.409 39.759 -12.403 1.00 0.00 -5 SER A O 6
ATOM 7164 N N . SER A 1 3 ? -19.930 39.811 -10.205 1.00 0.00 -4 SER A N 6
ATOM 7165 C CA . SER A 1 3 ? -19.297 38.497 -10.199 1.00 0.00 -4 SER A CA 6
ATOM 7166 C C . SER A 1 3 ? -18.995 38.045 -8.774 1.00 0.00 -4 SER A C 6
ATOM 7167 O O . SER A 1 3 ? -19.081 38.830 -7.830 1.00 0.00 -4 SER A O 6
ATOM 7175 N N . GLY A 1 4 ? -18.639 36.773 -8.625 1.00 0.00 -3 GLY A N 6
ATOM 7176 C CA . GLY A 1 4 ? -18.329 36.237 -7.313 1.00 0.00 -3 GLY A CA 6
ATOM 7177 C C . GLY A 1 4 ? -18.642 34.759 -7.201 1.00 0.00 -3 GLY A C 6
ATOM 7178 O O . GLY A 1 4 ? -19.646 34.288 -7.736 1.00 0.00 -3 GLY A O 6
ATOM 7182 N N . SER A 1 5 ? -17.780 34.024 -6.505 1.00 0.00 -2 SER A N 6
ATOM 7183 C CA . SER A 1 5 ? -17.967 32.588 -6.330 1.00 0.00 -2 SER A CA 6
ATOM 7184 C C . SER A 1 5 ? -17.097 32.062 -5.193 1.00 0.00 -2 SER A C 6
ATOM 7185 O O . SER A 1 5 ? -16.016 32.589 -4.928 1.00 0.00 -2 SER A O 6
ATOM 7193 N N . SER A 1 6 ? -17.575 31.018 -4.524 1.00 0.00 -1 SER A N 6
ATOM 7194 C CA . SER A 1 6 ? -16.843 30.421 -3.413 1.00 0.00 -1 SER A CA 6
ATOM 7195 C C . SER A 1 6 ? -17.481 29.102 -2.988 1.00 0.00 -1 SER A C 6
ATOM 7196 O O . SER A 1 6 ? -18.586 28.768 -3.414 1.00 0.00 -1 SER A O 6
ATOM 7204 N N . GLY A 1 7 ? -16.776 28.355 -2.144 1.00 0.00 0 GLY A N 6
ATOM 7205 C CA . GLY A 1 7 ? -17.288 27.081 -1.675 1.00 0.00 0 GLY A CA 6
ATOM 7206 C C . GLY A 1 7 ? -16.218 26.233 -1.016 1.00 0.00 0 GLY A C 6
ATOM 7207 O O . GLY A 1 7 ? -15.059 26.639 -0.932 1.00 0.00 0 GLY A O 6
ATOM 7211 N N . MET A 1 8 ? -16.607 25.052 -0.546 1.00 0.00 1 MET A N 6
ATOM 7212 C CA . MET A 1 8 ? -15.671 24.146 0.110 1.00 0.00 1 MET A CA 6
ATOM 7213 C C . MET A 1 8 ? -16.006 22.693 -0.212 1.00 0.00 1 MET A C 6
ATOM 7214 O O . MET A 1 8 ? -17.118 22.384 -0.640 1.00 0.00 1 MET A O 6
ATOM 7228 N N . GLU A 1 9 ? -15.038 21.807 -0.004 1.00 0.00 2 GLU A N 6
ATOM 7229 C CA . GLU A 1 9 ? -15.231 20.387 -0.274 1.00 0.00 2 GLU A CA 6
ATOM 7230 C C . GLU A 1 9 ? -14.533 19.532 0.780 1.00 0.00 2 GLU A C 6
ATOM 7231 O O . GLU A 1 9 ? -13.325 19.644 0.983 1.00 0.00 2 GLU A O 6
ATOM 7243 N N . GLU A 1 10 ? -15.304 18.679 1.448 1.00 0.00 3 GLU A N 6
ATOM 7244 C CA . GLU A 1 10 ? -14.760 17.807 2.482 1.00 0.00 3 GLU A CA 6
ATOM 7245 C C . GLU A 1 10 ? -15.564 16.514 2.581 1.00 0.00 3 GLU A C 6
ATOM 7246 O O . GLU A 1 10 ? -16.783 16.515 2.414 1.00 0.00 3 GLU A O 6
ATOM 7258 N N . GLU A 1 11 ? -14.871 15.413 2.854 1.00 0.00 4 GLU A N 6
ATOM 7259 C CA . GLU A 1 11 ? -15.521 14.113 2.974 1.00 0.00 4 GLU A CA 6
ATOM 7260 C C . GLU A 1 11 ? -15.439 13.594 4.407 1.00 0.00 4 GLU A C 6
ATOM 7261 O O . GLU A 1 11 ? -14.351 13.450 4.966 1.00 0.00 4 GLU A O 6
ATOM 7273 N N . LEU A 1 12 ? -16.597 13.315 4.996 1.00 0.00 5 LEU A N 6
ATOM 7274 C CA . LEU A 1 12 ? -16.658 12.813 6.364 1.00 0.00 5 LEU A CA 6
ATOM 7275 C C . LEU A 1 12 ? -16.147 11.378 6.441 1.00 0.00 5 LEU A C 6
ATOM 7276 O O . LEU A 1 12 ? -15.760 10.792 5.430 1.00 0.00 5 LEU A O 6
ATOM 7292 N N . GLN A 1 13 ? -16.151 10.817 7.646 1.00 0.00 6 GLN A N 6
ATOM 7293 C CA . GLN A 1 13 ? -15.690 9.449 7.853 1.00 0.00 6 GLN A CA 6
ATOM 7294 C C . GLN A 1 13 ? -16.869 8.495 8.010 1.00 0.00 6 GLN A C 6
ATOM 7295 O O . GLN A 1 13 ? -17.890 8.846 8.602 1.00 0.00 6 GLN A O 6
ATOM 7309 N N . HIS A 1 14 ? -16.721 7.287 7.476 1.00 0.00 7 HIS A N 6
ATOM 7310 C CA . HIS A 1 14 ? -17.775 6.281 7.557 1.00 0.00 7 HIS A CA 6
ATOM 7311 C C . HIS A 1 14 ? -17.908 5.748 8.980 1.00 0.00 7 HIS A C 6
ATOM 7312 O O . HIS A 1 14 ? -16.963 5.186 9.534 1.00 0.00 7 HIS A O 6
ATOM 7326 N N . SER A 1 15 ? -19.087 5.929 9.567 1.00 0.00 8 SER A N 6
ATOM 7327 C CA . SER A 1 15 ? -19.342 5.470 10.927 1.00 0.00 8 SER A CA 6
ATOM 7328 C C . SER A 1 15 ? -19.159 3.959 11.034 1.00 0.00 8 SER A C 6
ATOM 7329 O O . SER A 1 15 ? -18.740 3.445 12.072 1.00 0.00 8 SER A O 6
ATOM 7337 N N . HIS A 1 16 ? -19.476 3.253 9.954 1.00 0.00 9 HIS A N 6
ATOM 7338 C CA . HIS A 1 16 ? -19.346 1.800 9.925 1.00 0.00 9 HIS A CA 6
ATOM 7339 C C . HIS A 1 16 ? -17.882 1.388 9.797 1.00 0.00 9 HIS A C 6
ATOM 7340 O O . HIS A 1 16 ? -17.306 0.811 10.719 1.00 0.00 9 HIS A O 6
ATOM 7354 N N . CYS A 1 17 ? -17.286 1.688 8.648 1.00 0.00 10 CYS A N 6
ATOM 7355 C CA . CYS A 1 17 ? -15.891 1.349 8.397 1.00 0.00 10 CYS A CA 6
ATOM 7356 C C . CYS A 1 17 ? -15.020 1.710 9.597 1.00 0.00 10 CYS A C 6
ATOM 7357 O O . CYS A 1 17 ? -14.315 0.861 10.145 1.00 0.00 10 CYS A O 6
ATOM 7364 N N . VAL A 1 18 ? -15.073 2.975 10.001 1.00 0.00 11 VAL A N 6
ATOM 7365 C CA . VAL A 1 18 ? -14.291 3.449 11.137 1.00 0.00 11 VAL A CA 6
ATOM 7366 C C . VAL A 1 18 ? -14.413 2.499 12.323 1.00 0.00 11 VAL A C 6
ATOM 7367 O O . VAL A 1 18 ? -13.477 2.343 13.105 1.00 0.00 11 VAL A O 6
ATOM 7380 N N . ASN A 1 19 ? -15.575 1.867 12.450 1.00 0.00 12 ASN A N 6
ATOM 7381 C CA . ASN A 1 19 ? -15.821 0.932 13.542 1.00 0.00 12 ASN A CA 6
ATOM 7382 C C . ASN A 1 19 ? -16.000 -0.488 13.012 1.00 0.00 12 ASN A C 6
ATOM 7383 O O . ASN A 1 19 ? -16.796 -1.264 13.541 1.00 0.00 12 ASN A O 6
ATOM 7394 N N . CYS A 1 20 ? -15.253 -0.821 11.965 1.00 0.00 13 CYS A N 6
ATOM 7395 C CA . CYS A 1 20 ? -15.328 -2.147 11.363 1.00 0.00 13 CYS A CA 6
ATOM 7396 C C . CYS A 1 20 ? -13.944 -2.785 11.279 1.00 0.00 13 CYS A C 6
ATOM 7397 O O . CYS A 1 20 ? -13.093 -2.349 10.503 1.00 0.00 13 CYS A O 6
ATOM 7404 N N . VAL A 1 21 ? -13.726 -3.820 12.084 1.00 0.00 14 VAL A N 6
ATOM 7405 C CA . VAL A 1 21 ? -12.447 -4.520 12.100 1.00 0.00 14 VAL A CA 6
ATOM 7406 C C . VAL A 1 21 ? -12.509 -5.798 11.272 1.00 0.00 14 VAL A C 6
ATOM 7407 O O . VAL A 1 21 ? -11.567 -6.130 10.552 1.00 0.00 14 VAL A O 6
ATOM 7420 N N . SER A 1 22 ? -13.625 -6.512 11.379 1.00 0.00 15 SER A N 6
ATOM 7421 C CA . SER A 1 22 ? -13.809 -7.757 10.642 1.00 0.00 15 SER A CA 6
ATOM 7422 C C . SER A 1 22 ? -13.364 -7.600 9.191 1.00 0.00 15 SER A C 6
ATOM 7423 O O . SER A 1 22 ? -13.852 -6.728 8.472 1.00 0.00 15 SER A O 6
ATOM 7431 N N . ARG A 1 23 ? -12.436 -8.451 8.768 1.00 0.00 16 ARG A N 6
ATOM 7432 C CA . ARG A 1 23 ? -11.924 -8.408 7.403 1.00 0.00 16 ARG A CA 6
ATOM 7433 C C . ARG A 1 23 ? -12.954 -8.951 6.418 1.00 0.00 16 ARG A C 6
ATOM 7434 O O . ARG A 1 23 ? -13.157 -8.388 5.342 1.00 0.00 16 ARG A O 6
ATOM 7455 N N . ARG A 1 24 ? -13.602 -10.050 6.793 1.00 0.00 17 ARG A N 6
ATOM 7456 C CA . ARG A 1 24 ? -14.610 -10.670 5.942 1.00 0.00 17 ARG A CA 6
ATOM 7457 C C . ARG A 1 24 ? -15.957 -9.970 6.095 1.00 0.00 17 ARG A C 6
ATOM 7458 O O . ARG A 1 24 ? -17.005 -10.615 6.120 1.00 0.00 17 ARG A O 6
ATOM 7479 N N . CYS A 1 25 ? -15.921 -8.645 6.198 1.00 0.00 18 CYS A N 6
ATOM 7480 C CA . CYS A 1 25 ? -17.137 -7.856 6.350 1.00 0.00 18 CYS A CA 6
ATOM 7481 C C . CYS A 1 25 ? -17.924 -7.812 5.043 1.00 0.00 18 CYS A C 6
ATOM 7482 O O . CYS A 1 25 ? -17.355 -7.601 3.972 1.00 0.00 18 CYS A O 6
ATOM 7489 N N . MET A 1 26 ? -19.234 -8.012 5.140 1.00 0.00 19 MET A N 6
ATOM 7490 C CA . MET A 1 26 ? -20.099 -7.994 3.966 1.00 0.00 19 MET A CA 6
ATOM 7491 C C . MET A 1 26 ? -21.303 -7.085 4.191 1.00 0.00 19 MET A C 6
ATOM 7492 O O . MET A 1 26 ? -22.439 -7.457 3.896 1.00 0.00 19 MET A O 6
ATOM 7506 N N . THR A 1 27 ? -21.047 -5.891 4.717 1.00 0.00 20 THR A N 6
ATOM 7507 C CA . THR A 1 27 ? -22.110 -4.930 4.984 1.00 0.00 20 THR A CA 6
ATOM 7508 C C . THR A 1 27 ? -22.425 -4.101 3.744 1.00 0.00 20 THR A C 6
ATOM 7509 O O . THR A 1 27 ? -21.521 -3.671 3.027 1.00 0.00 20 THR A O 6
ATOM 7520 N N . ARG A 1 28 ? -23.712 -3.879 3.498 1.00 0.00 21 ARG A N 6
ATOM 7521 C CA . ARG A 1 28 ? -24.146 -3.102 2.343 1.00 0.00 21 ARG A CA 6
ATOM 7522 C C . ARG A 1 28 ? -23.453 -1.742 2.312 1.00 0.00 21 ARG A C 6
ATOM 7523 O O . ARG A 1 28 ? -23.565 -0.939 3.239 1.00 0.00 21 ARG A O 6
ATOM 7544 N N . PRO A 1 29 ? -22.719 -1.477 1.221 1.00 0.00 22 PRO A N 6
ATOM 7545 C CA . PRO A 1 29 ? -21.993 -0.216 1.043 1.00 0.00 22 PRO A CA 6
ATOM 7546 C C . PRO A 1 29 ? -22.931 0.965 0.819 1.00 0.00 22 PRO A C 6
ATOM 7547 O O . PRO A 1 29 ? -23.503 1.118 -0.260 1.00 0.00 22 PRO A O 6
ATOM 7558 N N . GLU A 1 30 ? -23.082 1.798 1.844 1.00 0.00 23 GLU A N 6
ATOM 7559 C CA . GLU A 1 30 ? -23.951 2.965 1.757 1.00 0.00 23 GLU A CA 6
ATOM 7560 C C . GLU A 1 30 ? -23.144 4.223 1.447 1.00 0.00 23 GLU A C 6
ATOM 7561 O O . GLU A 1 30 ? -21.925 4.265 1.612 1.00 0.00 23 GLU A O 6
ATOM 7573 N N . PRO A 1 31 ? -23.839 5.273 0.985 1.00 0.00 24 PRO A N 6
ATOM 7574 C CA . PRO A 1 31 ? -23.208 6.551 0.641 1.00 0.00 24 PRO A CA 6
ATOM 7575 C C . PRO A 1 31 ? -22.707 7.299 1.872 1.00 0.00 24 PRO A C 6
ATOM 7576 O O . PRO A 1 31 ? -22.245 8.435 1.774 1.00 0.00 24 PRO A O 6
ATOM 7587 N N . GLY A 1 32 ? -22.801 6.654 3.031 1.00 0.00 25 GLY A N 6
ATOM 7588 C CA . GLY A 1 32 ? -22.353 7.274 4.264 1.00 0.00 25 GLY A CA 6
ATOM 7589 C C . GLY A 1 32 ? -21.958 6.256 5.315 1.00 0.00 25 GLY A C 6
ATOM 7590 O O . GLY A 1 32 ? -20.817 6.244 5.778 1.00 0.00 25 GLY A O 6
ATOM 7594 N N . ILE A 1 33 ? -22.902 5.401 5.693 1.00 0.00 26 ILE A N 6
ATOM 7595 C CA . ILE A 1 33 ? -22.646 4.375 6.696 1.00 0.00 26 ILE A CA 6
ATOM 7596 C C . ILE A 1 33 ? -21.363 3.610 6.385 1.00 0.00 26 ILE A C 6
ATOM 7597 O O . ILE A 1 33 ? -20.330 3.827 7.019 1.00 0.00 26 ILE A O 6
ATOM 7613 N N . SER A 1 34 ? -21.437 2.716 5.404 1.00 0.00 27 SER A N 6
ATOM 7614 C CA . SER A 1 34 ? -20.283 1.917 5.010 1.00 0.00 27 SER A CA 6
ATOM 7615 C C . SER A 1 34 ? -20.056 1.997 3.503 1.00 0.00 27 SER A C 6
ATOM 7616 O O . SER A 1 34 ? -20.924 2.449 2.756 1.00 0.00 27 SER A O 6
ATOM 7624 N N . CYS A 1 35 ? -18.882 1.556 3.064 1.00 0.00 28 CYS A N 6
ATOM 7625 C CA . CYS A 1 35 ? -18.538 1.577 1.648 1.00 0.00 28 CYS A CA 6
ATOM 7626 C C . CYS A 1 35 ? -18.093 0.195 1.175 1.00 0.00 28 CYS A C 6
ATOM 7627 O O . CYS A 1 35 ? -17.910 -0.718 1.980 1.00 0.00 28 CYS A O 6
ATOM 7634 N N . ASP A 1 36 ? -17.921 0.051 -0.134 1.00 0.00 29 ASP A N 6
ATOM 7635 C CA . ASP A 1 36 ? -17.497 -1.217 -0.714 1.00 0.00 29 ASP A CA 6
ATOM 7636 C C . ASP A 1 36 ? -16.105 -1.601 -0.223 1.00 0.00 29 ASP A C 6
ATOM 7637 O O . ASP A 1 36 ? -15.215 -0.755 -0.122 1.00 0.00 29 ASP A O 6
ATOM 7646 N N . LEU A 1 37 ? -15.922 -2.881 0.082 1.00 0.00 30 LEU A N 6
ATOM 7647 C CA . LEU A 1 37 ? -14.638 -3.377 0.565 1.00 0.00 30 LEU A CA 6
ATOM 7648 C C . LEU A 1 37 ? -13.722 -3.739 -0.600 1.00 0.00 30 LEU A C 6
ATOM 7649 O O . LEU A 1 37 ? -14.184 -4.186 -1.650 1.00 0.00 30 LEU A O 6
ATOM 7665 N N . ILE A 1 38 ? -12.422 -3.545 -0.406 1.00 0.00 31 ILE A N 6
ATOM 7666 C CA . ILE A 1 38 ? -11.441 -3.854 -1.439 1.00 0.00 31 ILE A CA 6
ATOM 7667 C C . ILE A 1 38 ? -10.201 -4.509 -0.841 1.00 0.00 31 ILE A C 6
ATOM 7668 O O . ILE A 1 38 ? -9.715 -4.098 0.212 1.00 0.00 31 ILE A O 6
ATOM 7684 N N . GLY A 1 39 ? -9.692 -5.532 -1.521 1.00 0.00 32 GLY A N 6
ATOM 7685 C CA . GLY A 1 39 ? -8.511 -6.227 -1.043 1.00 0.00 32 GLY A CA 6
ATOM 7686 C C . GLY A 1 39 ? -7.235 -5.453 -1.310 1.00 0.00 32 GLY A C 6
ATOM 7687 O O . GLY A 1 39 ? -7.075 -4.851 -2.372 1.00 0.00 32 GLY A O 6
ATOM 7691 N N . CYS A 1 40 ? -6.324 -5.467 -0.343 1.00 0.00 33 CYS A N 6
ATOM 7692 C CA . CYS A 1 40 ? -5.056 -4.760 -0.476 1.00 0.00 33 CYS A CA 6
ATOM 7693 C C . CYS A 1 40 ? -4.513 -4.880 -1.897 1.00 0.00 33 CYS A C 6
ATOM 7694 O O . CYS A 1 40 ? -4.492 -5.958 -2.492 1.00 0.00 33 CYS A O 6
ATOM 7701 N N . PRO A 1 41 ? -4.065 -3.746 -2.456 1.00 0.00 34 PRO A N 6
ATOM 7702 C CA . PRO A 1 41 ? -3.513 -3.697 -3.814 1.00 0.00 34 PRO A CA 6
ATOM 7703 C C . PRO A 1 41 ? -2.163 -4.398 -3.916 1.00 0.00 34 PRO A C 6
ATOM 7704 O O . PRO A 1 41 ? -1.625 -4.573 -5.010 1.00 0.00 34 PRO A O 6
ATOM 7715 N N . LEU A 1 42 ? -1.620 -4.796 -2.771 1.00 0.00 35 LEU A N 6
ATOM 7716 C CA . LEU A 1 42 ? -0.331 -5.479 -2.733 1.00 0.00 35 LEU A CA 6
ATOM 7717 C C . LEU A 1 42 ? -0.500 -6.936 -2.314 1.00 0.00 35 LEU A C 6
ATOM 7718 O O . LEU A 1 42 ? 0.452 -7.580 -1.872 1.00 0.00 35 LEU A O 6
ATOM 7734 N N . VAL A 1 43 ? -1.717 -7.451 -2.458 1.00 0.00 36 VAL A N 6
ATOM 7735 C CA . VAL A 1 43 ? -2.009 -8.833 -2.098 1.00 0.00 36 VAL A CA 6
ATOM 7736 C C . VAL A 1 43 ? -1.366 -9.203 -0.766 1.00 0.00 36 VAL A C 6
ATOM 7737 O O . VAL A 1 43 ? -0.907 -10.329 -0.577 1.00 0.00 36 VAL A O 6
ATOM 7750 N N . CYS A 1 44 ? -1.335 -8.246 0.155 1.00 0.00 37 CYS A N 6
ATOM 7751 C CA . CYS A 1 44 ? -0.748 -8.469 1.471 1.00 0.00 37 CYS A CA 6
ATOM 7752 C C . CYS A 1 44 ? -1.504 -9.558 2.226 1.00 0.00 37 CYS A C 6
ATOM 7753 O O . CYS A 1 44 ? -0.937 -10.251 3.070 1.00 0.00 37 CYS A O 6
ATOM 7760 N N . GLY A 1 45 ? -2.788 -9.704 1.916 1.00 0.00 38 GLY A N 6
ATOM 7761 C CA . GLY A 1 45 ? -3.601 -10.710 2.573 1.00 0.00 38 GLY A CA 6
ATOM 7762 C C . GLY A 1 45 ? -4.515 -10.119 3.629 1.00 0.00 38 GLY A C 6
ATOM 7763 O O . GLY A 1 45 ? -4.672 -10.684 4.710 1.00 0.00 38 GLY A O 6
ATOM 7767 N N . ALA A 1 46 ? -5.118 -8.977 3.314 1.00 0.00 39 ALA A N 6
ATOM 7768 C CA . ALA A 1 46 ? -6.021 -8.309 4.243 1.00 0.00 39 ALA A CA 6
ATOM 7769 C C . ALA A 1 46 ? -7.103 -7.537 3.497 1.00 0.00 39 ALA A C 6
ATOM 7770 O O . ALA A 1 46 ? -6.819 -6.823 2.535 1.00 0.00 39 ALA A O 6
ATOM 7777 N N . VAL A 1 47 ? -8.346 -7.684 3.947 1.00 0.00 40 VAL A N 6
ATOM 7778 C CA . VAL A 1 47 ? -9.471 -6.999 3.322 1.00 0.00 40 VAL A CA 6
ATOM 7779 C C . VAL A 1 47 ? -9.932 -5.817 4.166 1.00 0.00 40 VAL A C 6
ATOM 7780 O O . VAL A 1 47 ? -10.385 -5.987 5.298 1.00 0.00 40 VAL A O 6
ATOM 7793 N N . PHE A 1 48 ? -9.816 -4.617 3.607 1.00 0.00 41 PHE A N 6
ATOM 7794 C CA . PHE A 1 48 ? -10.221 -3.404 4.308 1.00 0.00 41 PHE A CA 6
ATOM 7795 C C . PHE A 1 48 ? -11.035 -2.493 3.394 1.00 0.00 41 PHE A C 6
ATOM 7796 O O . PHE A 1 48 ? -10.886 -2.527 2.172 1.00 0.00 41 PHE A O 6
ATOM 7813 N N . HIS A 1 49 ? -11.897 -1.680 3.995 1.00 0.00 42 HIS A N 6
ATOM 7814 C CA . HIS A 1 49 ? -12.736 -0.759 3.236 1.00 0.00 42 HIS A CA 6
ATOM 7815 C C . HIS A 1 49 ? -11.883 0.205 2.418 1.00 0.00 42 HIS A C 6
ATOM 7816 O O . HIS A 1 49 ? -10.930 0.793 2.929 1.00 0.00 42 HIS A O 6
ATOM 7830 N N . SER A 1 50 ? -12.231 0.361 1.144 1.00 0.00 43 SER A N 6
ATOM 7831 C CA . SER A 1 50 ? -11.493 1.249 0.254 1.00 0.00 43 SER A CA 6
ATOM 7832 C C . SER A 1 50 ? -11.049 2.510 0.990 1.00 0.00 43 SER A C 6
ATOM 7833 O O . SER A 1 50 ? -9.918 2.970 0.831 1.00 0.00 43 SER A O 6
ATOM 7841 N N . CYS A 1 51 ? -11.948 3.064 1.796 1.00 0.00 44 CYS A N 6
ATOM 7842 C CA . CYS A 1 51 ? -11.652 4.272 2.557 1.00 0.00 44 CYS A CA 6
ATOM 7843 C C . CYS A 1 51 ? -10.566 4.007 3.596 1.00 0.00 44 CYS A C 6
ATOM 7844 O O . CYS A 1 51 ? -9.682 4.836 3.813 1.00 0.00 44 CYS A O 6
ATOM 7851 N N . LYS A 1 52 ? -10.638 2.844 4.236 1.00 0.00 45 LYS A N 6
ATOM 7852 C CA . LYS A 1 52 ? -9.662 2.467 5.251 1.00 0.00 45 LYS A CA 6
ATOM 7853 C C . LYS A 1 52 ? -8.281 2.273 4.633 1.00 0.00 45 LYS A C 6
ATOM 7854 O O . LYS A 1 52 ? -7.263 2.550 5.265 1.00 0.00 45 LYS A O 6
ATOM 7873 N N . ALA A 1 53 ? -8.255 1.796 3.392 1.00 0.00 46 ALA A N 6
ATOM 7874 C CA . ALA A 1 53 ? -7.000 1.568 2.688 1.00 0.00 46 ALA A CA 6
ATOM 7875 C C . ALA A 1 53 ? -5.996 2.679 2.980 1.00 0.00 46 ALA A C 6
ATOM 7876 O O . ALA A 1 53 ? -4.940 2.436 3.564 1.00 0.00 46 ALA A O 6
ATOM 7883 N N . ASP A 1 54 ? -6.333 3.897 2.571 1.00 0.00 47 ASP A N 6
ATOM 7884 C CA . ASP A 1 54 ? -5.461 5.045 2.789 1.00 0.00 47 ASP A CA 6
ATOM 7885 C C . ASP A 1 54 ? -4.702 4.908 4.106 1.00 0.00 47 ASP A C 6
ATOM 7886 O O . ASP A 1 54 ? -3.518 5.231 4.186 1.00 0.00 47 ASP A O 6
ATOM 7895 N N . GLU A 1 55 ? -5.394 4.429 5.135 1.00 0.00 48 GLU A N 6
ATOM 7896 C CA . GLU A 1 55 ? -4.784 4.251 6.447 1.00 0.00 48 GLU A CA 6
ATOM 7897 C C . GLU A 1 55 ? -4.052 2.915 6.532 1.00 0.00 48 GLU A C 6
ATOM 7898 O O . GLU A 1 55 ? -2.898 2.852 6.957 1.00 0.00 48 GLU A O 6
ATOM 7910 N N . HIS A 1 56 ? -4.732 1.848 6.124 1.00 0.00 49 HIS A N 6
ATOM 7911 C CA . HIS A 1 56 ? -4.147 0.512 6.153 1.00 0.00 49 HIS A CA 6
ATOM 7912 C C . HIS A 1 56 ? -2.775 0.505 5.486 1.00 0.00 49 HIS A C 6
ATOM 7913 O O . HIS A 1 56 ? -1.791 0.055 6.074 1.00 0.00 49 HIS A O 6
ATOM 7927 N N . ARG A 1 57 ? -2.717 1.007 4.257 1.00 0.00 50 ARG A N 6
ATOM 7928 C CA . ARG A 1 57 ? -1.465 1.057 3.511 1.00 0.00 50 ARG A CA 6
ATOM 7929 C C . ARG A 1 57 ? -0.314 1.503 4.408 1.00 0.00 50 ARG A C 6
ATOM 7930 O O . ARG A 1 57 ? 0.808 1.010 4.286 1.00 0.00 50 ARG A O 6
ATOM 7951 N N . LEU A 1 58 ? -0.600 2.437 5.308 1.00 0.00 51 LEU A N 6
ATOM 7952 C CA . LEU A 1 58 ? 0.411 2.950 6.226 1.00 0.00 51 LEU A CA 6
ATOM 7953 C C . LEU A 1 58 ? 0.984 1.829 7.087 1.00 0.00 51 LEU A C 6
ATOM 7954 O O . LEU A 1 58 ? 2.201 1.702 7.231 1.00 0.00 51 LEU A O 6
ATOM 7970 N N . LEU A 1 59 ? 0.100 1.016 7.655 1.00 0.00 52 LEU A N 6
ATOM 7971 C CA . LEU A 1 59 ? 0.517 -0.098 8.500 1.00 0.00 52 LEU A CA 6
ATOM 7972 C C . LEU A 1 59 ? 0.984 -1.278 7.654 1.00 0.00 52 LEU A C 6
ATOM 7973 O O . LEU A 1 59 ? 2.093 -1.783 7.832 1.00 0.00 52 LEU A O 6
ATOM 7989 N N . CYS A 1 60 ? 0.131 -1.713 6.733 1.00 0.00 53 CYS A N 6
ATOM 7990 C CA . CYS A 1 60 ? 0.456 -2.832 5.857 1.00 0.00 53 CYS A CA 6
ATOM 7991 C C . CYS A 1 60 ? 1.960 -2.912 5.611 1.00 0.00 53 CYS A C 6
ATOM 7992 O O . CYS A 1 60 ? 2.609 -1.928 5.256 1.00 0.00 53 CYS A O 6
ATOM 7999 N N . PRO A 1 61 ? 2.528 -4.112 5.803 1.00 0.00 54 PRO A N 6
ATOM 8000 C CA . PRO A 1 61 ? 3.961 -4.350 5.607 1.00 0.00 54 PRO A CA 6
ATOM 8001 C C . PRO A 1 61 ? 4.363 -4.286 4.138 1.00 0.00 54 PRO A C 6
ATOM 8002 O O . PRO A 1 61 ? 5.308 -3.586 3.773 1.00 0.00 54 PRO A O 6
ATOM 8013 N N . PHE A 1 62 ? 3.640 -5.020 3.299 1.00 0.00 55 PHE A N 6
ATOM 8014 C CA . PHE A 1 62 ? 3.923 -5.047 1.868 1.00 0.00 55 PHE A CA 6
ATOM 8015 C C . PHE A 1 62 ? 4.221 -3.644 1.346 1.00 0.00 55 PHE A C 6
ATOM 8016 O O . PHE A 1 62 ? 4.979 -3.474 0.392 1.00 0.00 55 PHE A O 6
ATOM 8033 N N . GLU A 1 63 ? 3.618 -2.643 1.980 1.00 0.00 56 GLU A N 6
ATOM 8034 C CA . GLU A 1 63 ? 3.817 -1.255 1.578 1.00 0.00 56 GLU A CA 6
ATOM 8035 C C . GLU A 1 63 ? 5.303 -0.908 1.541 1.00 0.00 56 GLU A C 6
ATOM 8036 O O . GLU A 1 63 ? 6.058 -1.266 2.446 1.00 0.00 56 GLU A O 6
ATOM 8048 N N . ARG A 1 64 ? 5.715 -0.210 0.488 1.00 0.00 57 ARG A N 6
ATOM 8049 C CA . ARG A 1 64 ? 7.110 0.184 0.331 1.00 0.00 57 ARG A CA 6
ATOM 8050 C C . ARG A 1 64 ? 7.535 1.135 1.447 1.00 0.00 57 ARG A C 6
ATOM 8051 O O . ARG A 1 64 ? 6.891 2.156 1.685 1.00 0.00 57 ARG A O 6
ATOM 8072 N N . VAL A 1 65 ? 8.624 0.791 2.128 1.00 0.00 58 VAL A N 6
ATOM 8073 C CA . VAL A 1 65 ? 9.136 1.613 3.217 1.00 0.00 58 VAL A CA 6
ATOM 8074 C C . VAL A 1 65 ? 10.655 1.719 3.159 1.00 0.00 58 VAL A C 6
ATOM 8075 O O . VAL A 1 65 ? 11.355 0.774 2.794 1.00 0.00 58 VAL A O 6
ATOM 8088 N N . PRO A 1 66 ? 11.180 2.897 3.527 1.00 0.00 59 PRO A N 6
ATOM 8089 C CA . PRO A 1 66 ? 12.623 3.156 3.526 1.00 0.00 59 PRO A CA 6
ATOM 8090 C C . PRO A 1 66 ? 13.352 2.378 4.617 1.00 0.00 59 PRO A C 6
ATOM 8091 O O . PRO A 1 66 ? 12.820 2.174 5.709 1.00 0.00 59 PRO A O 6
ATOM 8102 N N . CYS A 1 67 ? 14.573 1.948 4.316 1.00 0.00 60 CYS A N 6
ATOM 8103 C CA . CYS A 1 67 ? 15.375 1.193 5.270 1.00 0.00 60 CYS A CA 6
ATOM 8104 C C . CYS A 1 67 ? 15.314 1.829 6.656 1.00 0.00 60 CYS A C 6
ATOM 8105 O O . CYS A 1 67 ? 15.517 3.035 6.807 1.00 0.00 60 CYS A O 6
ATOM 8112 N N . LEU A 1 68 ? 15.033 1.011 7.664 1.00 0.00 61 LEU A N 6
ATOM 8113 C CA . LEU A 1 68 ? 14.945 1.493 9.038 1.00 0.00 61 LEU A CA 6
ATOM 8114 C C . LEU A 1 68 ? 16.054 2.497 9.335 1.00 0.00 61 LEU A C 6
ATOM 8115 O O . LEU A 1 68 ? 15.840 3.485 10.036 1.00 0.00 61 LEU A O 6
ATOM 8131 N N . ASN A 1 69 ? 17.241 2.238 8.795 1.00 0.00 62 ASN A N 6
ATOM 8132 C CA . ASN A 1 69 ? 18.384 3.119 9.001 1.00 0.00 62 ASN A CA 6
ATOM 8133 C C . ASN A 1 69 ? 18.405 4.234 7.960 1.00 0.00 62 ASN A C 6
ATOM 8134 O O . ASN A 1 69 ? 19.465 4.608 7.457 1.00 0.00 62 ASN A O 6
ATOM 8145 N N . SER A 1 70 ? 17.227 4.762 7.642 1.00 0.00 63 SER A N 6
ATOM 8146 C CA . SER A 1 70 ? 17.110 5.832 6.658 1.00 0.00 63 SER A CA 6
ATOM 8147 C C . SER A 1 70 ? 17.940 7.044 7.072 1.00 0.00 63 SER A C 6
ATOM 8148 O O . SER A 1 70 ? 18.609 7.663 6.244 1.00 0.00 63 SER A O 6
ATOM 8156 N N . ASP A 1 71 ? 17.892 7.375 8.357 1.00 0.00 64 ASP A N 6
ATOM 8157 C CA . ASP A 1 71 ? 18.640 8.511 8.883 1.00 0.00 64 ASP A CA 6
ATOM 8158 C C . ASP A 1 71 ? 20.074 8.504 8.364 1.00 0.00 64 ASP A C 6
ATOM 8159 O O . ASP A 1 71 ? 20.619 9.547 8.001 1.00 0.00 64 ASP A O 6
ATOM 8168 N N . PHE A 1 72 ? 20.681 7.322 8.332 1.00 0.00 65 PHE A N 6
ATOM 8169 C CA . PHE A 1 72 ? 22.053 7.180 7.859 1.00 0.00 65 PHE A CA 6
ATOM 8170 C C . PHE A 1 72 ? 22.178 7.631 6.407 1.00 0.00 65 PHE A C 6
ATOM 8171 O O . PHE A 1 72 ? 23.178 8.230 6.015 1.00 0.00 65 PHE A O 6
ATOM 8188 N N . GLY A 1 73 ? 21.153 7.337 5.612 1.00 0.00 66 GLY A N 6
ATOM 8189 C CA . GLY A 1 73 ? 21.167 7.718 4.212 1.00 0.00 66 GLY A CA 6
ATOM 8190 C C . GLY A 1 73 ? 21.075 6.523 3.285 1.00 0.00 66 GLY A C 6
ATOM 8191 O O . GLY A 1 73 ? 21.642 6.531 2.191 1.00 0.00 66 GLY A O 6
ATOM 8195 N N . CYS A 1 74 ? 20.361 5.491 3.721 1.00 0.00 67 CYS A N 6
ATOM 8196 C CA . CYS A 1 74 ? 20.198 4.281 2.924 1.00 0.00 67 CYS A CA 6
ATOM 8197 C C . CYS A 1 74 ? 19.121 4.471 1.860 1.00 0.00 67 CYS A C 6
ATOM 8198 O O . CYS A 1 74 ? 17.934 4.603 2.160 1.00 0.00 67 CYS A O 6
ATOM 8205 N N . PRO A 1 75 ? 19.543 4.486 0.587 1.00 0.00 68 PRO A N 6
ATOM 8206 C CA . PRO A 1 75 ? 18.630 4.658 -0.547 1.00 0.00 68 PRO A CA 6
ATOM 8207 C C . PRO A 1 75 ? 17.729 3.446 -0.756 1.00 0.00 68 PRO A C 6
ATOM 8208 O O . PRO A 1 75 ? 16.642 3.558 -1.323 1.00 0.00 68 PRO A O 6
ATOM 8219 N N . PHE A 1 76 ? 18.188 2.287 -0.294 1.00 0.00 69 PHE A N 6
ATOM 8220 C CA . PHE A 1 76 ? 17.423 1.053 -0.431 1.00 0.00 69 PHE A CA 6
ATOM 8221 C C . PHE A 1 76 ? 15.982 1.252 0.029 1.00 0.00 69 PHE A C 6
ATOM 8222 O O . PHE A 1 76 ? 15.724 1.923 1.028 1.00 0.00 69 PHE A O 6
ATOM 8239 N N . THR A 1 77 ? 15.045 0.664 -0.709 1.00 0.00 70 THR A N 6
ATOM 8240 C CA . THR A 1 77 ? 13.630 0.778 -0.379 1.00 0.00 70 THR A CA 6
ATOM 8241 C C . THR A 1 77 ? 12.887 -0.515 -0.695 1.00 0.00 70 THR A C 6
ATOM 8242 O O . THR A 1 77 ? 12.928 -1.006 -1.823 1.00 0.00 70 THR A O 6
ATOM 8253 N N . MET A 1 78 ? 12.207 -1.062 0.308 1.00 0.00 71 MET A N 6
ATOM 8254 C CA . MET A 1 78 ? 11.453 -2.298 0.135 1.00 0.00 71 MET A CA 6
ATOM 8255 C C . MET A 1 78 ? 10.330 -2.397 1.164 1.00 0.00 71 MET A C 6
ATOM 8256 O O . MET A 1 78 ? 10.136 -1.491 1.974 1.00 0.00 71 MET A O 6
ATOM 8270 N N . ALA A 1 79 ? 9.595 -3.504 1.125 1.00 0.00 72 ALA A N 6
ATOM 8271 C CA . ALA A 1 79 ? 8.493 -3.722 2.054 1.00 0.00 72 ALA A CA 6
ATOM 8272 C C . ALA A 1 79 ? 8.992 -3.766 3.495 1.00 0.00 72 ALA A C 6
ATOM 8273 O O . ALA A 1 79 ? 10.196 -3.818 3.744 1.00 0.00 72 ALA A O 6
ATOM 8280 N N . ARG A 1 80 ? 8.057 -3.746 4.440 1.00 0.00 73 ARG A N 6
ATOM 8281 C CA . ARG A 1 80 ? 8.402 -3.782 5.856 1.00 0.00 73 ARG A CA 6
ATOM 8282 C C . ARG A 1 80 ? 8.748 -5.202 6.295 1.00 0.00 73 ARG A C 6
ATOM 8283 O O . ARG A 1 80 ? 9.631 -5.407 7.127 1.00 0.00 73 ARG A O 6
ATOM 8304 N N . ASN A 1 81 ? 8.046 -6.178 5.730 1.00 0.00 74 ASN A N 6
ATOM 8305 C CA . ASN A 1 81 ? 8.278 -7.579 6.064 1.00 0.00 74 ASN A CA 6
ATOM 8306 C C . ASN A 1 81 ? 9.372 -8.174 5.183 1.00 0.00 74 ASN A C 6
ATOM 8307 O O . ASN A 1 81 ? 9.630 -9.377 5.222 1.00 0.00 74 ASN A O 6
ATOM 8318 N N . LYS A 1 82 ? 10.014 -7.323 4.390 1.00 0.00 75 LYS A N 6
ATOM 8319 C CA . LYS A 1 82 ? 11.082 -7.762 3.500 1.00 0.00 75 LYS A CA 6
ATOM 8320 C C . LYS A 1 82 ? 12.372 -6.997 3.780 1.00 0.00 75 LYS A C 6
ATOM 8321 O O . LYS A 1 82 ? 13.470 -7.507 3.553 1.00 0.00 75 LYS A O 6
ATOM 8340 N N . VAL A 1 83 ? 12.233 -5.772 4.275 1.00 0.00 76 VAL A N 6
ATOM 8341 C CA . VAL A 1 83 ? 13.387 -4.938 4.589 1.00 0.00 76 VAL A CA 6
ATOM 8342 C C . VAL A 1 83 ? 14.260 -5.587 5.657 1.00 0.00 76 VAL A C 6
ATOM 8343 O O . VAL A 1 83 ? 15.463 -5.338 5.725 1.00 0.00 76 VAL A O 6
ATOM 8356 N N . ALA A 1 84 ? 13.645 -6.420 6.490 1.00 0.00 77 ALA A N 6
ATOM 8357 C CA . ALA A 1 84 ? 14.367 -7.107 7.554 1.00 0.00 77 ALA A CA 6
ATOM 8358 C C . ALA A 1 84 ? 15.571 -7.862 7.001 1.00 0.00 77 ALA A C 6
ATOM 8359 O O . ALA A 1 84 ? 16.666 -7.795 7.559 1.00 0.00 77 ALA A O 6
ATOM 8366 N N . GLU A 1 85 ? 15.361 -8.581 5.903 1.00 0.00 78 GLU A N 6
ATOM 8367 C CA . GLU A 1 85 ? 16.430 -9.350 5.278 1.00 0.00 78 GLU A CA 6
ATOM 8368 C C . GLU A 1 85 ? 17.529 -8.428 4.757 1.00 0.00 78 GLU A C 6
ATOM 8369 O O . GLU A 1 85 ? 18.711 -8.775 4.786 1.00 0.00 78 GLU A O 6
ATOM 8381 N N . HIS A 1 86 ? 17.132 -7.253 4.279 1.00 0.00 79 HIS A N 6
ATOM 8382 C CA . HIS A 1 86 ? 18.082 -6.281 3.751 1.00 0.00 79 HIS A CA 6
ATOM 8383 C C . HIS A 1 86 ? 18.939 -5.696 4.870 1.00 0.00 79 HIS A C 6
ATOM 8384 O O . HIS A 1 86 ? 20.130 -5.443 4.686 1.00 0.00 79 HIS A O 6
ATOM 8398 N N . LEU A 1 87 ? 18.324 -5.483 6.028 1.00 0.00 80 LEU A N 6
ATOM 8399 C CA . LEU A 1 87 ? 19.030 -4.926 7.178 1.00 0.00 80 LEU A CA 6
ATOM 8400 C C . LEU A 1 87 ? 20.206 -5.812 7.576 1.00 0.00 80 LEU A C 6
ATOM 8401 O O . LEU A 1 87 ? 21.218 -5.327 8.081 1.00 0.00 80 LEU A O 6
ATOM 8417 N N . GLU A 1 88 ? 20.066 -7.114 7.343 1.00 0.00 81 GLU A N 6
ATOM 8418 C CA . GLU A 1 88 ? 21.118 -8.067 7.676 1.00 0.00 81 GLU A CA 6
ATOM 8419 C C . GLU A 1 88 ? 22.365 -7.817 6.833 1.00 0.00 81 GLU A C 6
ATOM 8420 O O . GLU A 1 88 ? 23.490 -7.966 7.310 1.00 0.00 81 GLU A O 6
ATOM 8432 N N . MET A 1 89 ? 22.157 -7.437 5.577 1.00 0.00 82 MET A N 6
ATOM 8433 C CA . MET A 1 89 ? 23.264 -7.167 4.667 1.00 0.00 82 MET A CA 6
ATOM 8434 C C . MET A 1 89 ? 23.426 -5.667 4.440 1.00 0.00 82 MET A C 6
ATOM 8435 O O . MET A 1 89 ? 24.350 -5.229 3.752 1.00 0.00 82 MET A O 6
ATOM 8449 N N . CYS A 1 90 ? 22.523 -4.884 5.020 1.00 0.00 83 CYS A N 6
ATOM 8450 C CA . CYS A 1 90 ? 22.566 -3.433 4.881 1.00 0.00 83 CYS A CA 6
ATOM 8451 C C . CYS A 1 90 ? 23.844 -2.865 5.491 1.00 0.00 83 CYS A C 6
ATOM 8452 O O . CYS A 1 90 ? 24.263 -3.247 6.584 1.00 0.00 83 CYS A O 6
ATOM 8459 N N . PRO A 1 91 ? 24.479 -1.930 4.769 1.00 0.00 84 PRO A N 6
ATOM 8460 C CA . PRO A 1 91 ? 25.718 -1.288 5.219 1.00 0.00 84 PRO A CA 6
ATOM 8461 C C . PRO A 1 91 ? 25.491 -0.358 6.405 1.00 0.00 84 PRO A C 6
ATOM 8462 O O . PRO A 1 91 ? 26.265 -0.356 7.362 1.00 0.00 84 PRO A O 6
ATOM 8473 N N . ALA A 1 92 ? 24.424 0.432 6.336 1.00 0.00 85 ALA A N 6
ATOM 8474 C CA . ALA A 1 92 ? 24.094 1.365 7.406 1.00 0.00 85 ALA A CA 6
ATOM 8475 C C . ALA A 1 92 ? 23.841 0.630 8.718 1.00 0.00 85 ALA A C 6
ATOM 8476 O O . ALA A 1 92 ? 24.099 1.160 9.798 1.00 0.00 85 ALA A O 6
ATOM 8483 N N . SER A 1 93 ? 23.334 -0.595 8.616 1.00 0.00 86 SER A N 6
ATOM 8484 C CA . SER A 1 93 ? 23.042 -1.402 9.795 1.00 0.00 86 SER A CA 6
ATOM 8485 C C . SER A 1 93 ? 24.323 -1.751 10.545 1.00 0.00 86 SER A C 6
ATOM 8486 O O . SER A 1 93 ? 24.283 -2.196 11.692 1.00 0.00 86 SER A O 6
ATOM 8494 N N . VAL A 1 94 ? 25.460 -1.546 9.888 1.00 0.00 87 VAL A N 6
ATOM 8495 C CA . VAL A 1 94 ? 26.755 -1.838 10.492 1.00 0.00 87 VAL A CA 6
ATOM 8496 C C . VAL A 1 94 ? 26.666 -3.037 11.430 1.00 0.00 87 VAL A C 6
ATOM 8497 O O . VAL A 1 94 ? 27.157 -2.994 12.558 1.00 0.00 87 VAL A O 6
ATOM 8510 N N . SER A 1 95 ? 26.038 -4.108 10.954 1.00 0.00 88 SER A N 6
ATOM 8511 C CA . SER A 1 95 ? 25.881 -5.319 11.751 1.00 0.00 88 SER A CA 6
ATOM 8512 C C . SER A 1 95 ? 26.348 -6.545 10.972 1.00 0.00 88 SER A C 6
ATOM 8513 O O . SER A 1 95 ? 25.572 -7.166 10.247 1.00 0.00 88 SER A O 6
ATOM 8521 N N . GLY A 1 96 ? 27.623 -6.888 11.129 1.00 0.00 89 GLY A N 6
ATOM 8522 C CA . GLY A 1 96 ? 28.172 -8.038 10.435 1.00 0.00 89 GLY A CA 6
ATOM 8523 C C . GLY A 1 96 ? 29.686 -8.092 10.509 1.00 0.00 89 GLY A C 6
ATOM 8524 O O . GLY A 1 96 ? 30.353 -7.083 10.739 1.00 0.00 89 GLY A O 6
ATOM 8528 N N . PRO A 1 97 ? 30.249 -9.293 10.313 1.00 0.00 90 PRO A N 6
ATOM 8529 C CA . PRO A 1 97 ? 31.700 -9.503 10.356 1.00 0.00 90 PRO A CA 6
ATOM 8530 C C . PRO A 1 97 ? 32.412 -8.866 9.168 1.00 0.00 90 PRO A C 6
ATOM 8531 O O . PRO A 1 97 ? 33.642 -8.833 9.114 1.00 0.00 90 PRO A O 6
ATOM 8542 N N . SER A 1 98 ? 31.633 -8.359 8.218 1.00 0.00 91 SER A N 6
ATOM 8543 C CA . SER A 1 98 ? 32.190 -7.725 7.029 1.00 0.00 91 SER A CA 6
ATOM 8544 C C . SER A 1 98 ? 33.384 -6.847 7.390 1.00 0.00 91 SER A C 6
ATOM 8545 O O . SER A 1 98 ? 34.471 -6.997 6.831 1.00 0.00 91 SER A O 6
ATOM 8553 N N . SER A 1 99 ? 33.174 -5.931 8.330 1.00 0.00 92 SER A N 6
ATOM 8554 C CA . SER A 1 99 ? 34.230 -5.025 8.764 1.00 0.00 92 SER A CA 6
ATOM 8555 C C . SER A 1 99 ? 34.745 -5.415 10.147 1.00 0.00 92 SER A C 6
ATOM 8556 O O . SER A 1 99 ? 35.949 -5.567 10.353 1.00 0.00 92 SER A O 6
ATOM 8564 N N . GLY A 1 100 ? 33.824 -5.574 11.092 1.00 0.00 93 GLY A N 6
ATOM 8565 C CA . GLY A 1 100 ? 34.202 -5.945 12.443 1.00 0.00 93 GLY A CA 6
ATOM 8566 C C . GLY A 1 100 ? 34.040 -4.801 13.424 1.00 0.00 93 GLY A C 6
ATOM 8567 O O . GLY A 1 100 ? 33.223 -4.873 14.342 1.00 0.00 93 GLY A O 6
ATOM 8575 N N . GLY A 1 1 ? -16.538 42.512 -17.292 1.00 0.00 -6 GLY A N 7
ATOM 8576 C CA . GLY A 1 1 ? -16.297 41.105 -17.029 1.00 0.00 -6 GLY A CA 7
ATOM 8577 C C . GLY A 1 1 ? -16.082 40.819 -15.556 1.00 0.00 -6 GLY A C 7
ATOM 8578 O O . GLY A 1 1 ? -15.062 41.205 -14.984 1.00 0.00 -6 GLY A O 7
ATOM 8582 N N . SER A 1 2 ? -17.046 40.143 -14.939 1.00 0.00 -5 SER A N 7
ATOM 8583 C CA . SER A 1 2 ? -16.960 39.811 -13.521 1.00 0.00 -5 SER A CA 7
ATOM 8584 C C . SER A 1 2 ? -17.389 38.367 -13.275 1.00 0.00 -5 SER A C 7
ATOM 8585 O O . SER A 1 2 ? -18.313 37.865 -13.914 1.00 0.00 -5 SER A O 7
ATOM 8593 N N . SER A 1 3 ? -16.709 37.706 -12.343 1.00 0.00 -4 SER A N 7
ATOM 8594 C CA . SER A 1 3 ? -17.017 36.319 -12.014 1.00 0.00 -4 SER A CA 7
ATOM 8595 C C . SER A 1 3 ? -16.290 35.889 -10.743 1.00 0.00 -4 SER A C 7
ATOM 8596 O O . SER A 1 3 ? -15.204 36.380 -10.439 1.00 0.00 -4 SER A O 7
ATOM 8604 N N . GLY A 1 4 ? -16.898 34.966 -10.004 1.00 0.00 -3 GLY A N 7
ATOM 8605 C CA . GLY A 1 4 ? -16.295 34.484 -8.775 1.00 0.00 -3 GLY A CA 7
ATOM 8606 C C . GLY A 1 4 ? -16.983 33.244 -8.239 1.00 0.00 -3 GLY A C 7
ATOM 8607 O O . GLY A 1 4 ? -18.203 33.110 -8.341 1.00 0.00 -3 GLY A O 7
ATOM 8611 N N . SER A 1 5 ? -16.200 32.335 -7.667 1.00 0.00 -2 SER A N 7
ATOM 8612 C CA . SER A 1 5 ? -16.741 31.097 -7.118 1.00 0.00 -2 SER A CA 7
ATOM 8613 C C . SER A 1 5 ? -15.779 30.487 -6.103 1.00 0.00 -2 SER A C 7
ATOM 8614 O O . SER A 1 5 ? -14.630 30.914 -5.986 1.00 0.00 -2 SER A O 7
ATOM 8622 N N . SER A 1 6 ? -16.257 29.487 -5.371 1.00 0.00 -1 SER A N 7
ATOM 8623 C CA . SER A 1 6 ? -15.442 28.820 -4.362 1.00 0.00 -1 SER A CA 7
ATOM 8624 C C . SER A 1 6 ? -16.186 27.630 -3.763 1.00 0.00 -1 SER A C 7
ATOM 8625 O O . SER A 1 6 ? -17.410 27.541 -3.849 1.00 0.00 -1 SER A O 7
ATOM 8633 N N . GLY A 1 7 ? -15.435 26.716 -3.155 1.00 0.00 0 GLY A N 7
ATOM 8634 C CA . GLY A 1 7 ? -16.039 25.543 -2.550 1.00 0.00 0 GLY A CA 7
ATOM 8635 C C . GLY A 1 7 ? -15.063 24.391 -2.418 1.00 0.00 0 GLY A C 7
ATOM 8636 O O . GLY A 1 7 ? -14.730 23.735 -3.405 1.00 0.00 0 GLY A O 7
ATOM 8640 N N . MET A 1 8 ? -14.601 24.146 -1.197 1.00 0.00 1 MET A N 7
ATOM 8641 C CA . MET A 1 8 ? -13.656 23.065 -0.940 1.00 0.00 1 MET A CA 7
ATOM 8642 C C . MET A 1 8 ? -14.228 22.070 0.065 1.00 0.00 1 MET A C 7
ATOM 8643 O O . MET A 1 8 ? -14.426 22.400 1.233 1.00 0.00 1 MET A O 7
ATOM 8657 N N . GLU A 1 9 ? -14.491 20.852 -0.399 1.00 0.00 2 GLU A N 7
ATOM 8658 C CA . GLU A 1 9 ? -15.041 19.810 0.461 1.00 0.00 2 GLU A CA 7
ATOM 8659 C C . GLU A 1 9 ? -14.348 18.474 0.209 1.00 0.00 2 GLU A C 7
ATOM 8660 O O . GLU A 1 9 ? -14.217 18.038 -0.934 1.00 0.00 2 GLU A O 7
ATOM 8672 N N . GLU A 1 10 ? -13.906 17.831 1.285 1.00 0.00 3 GLU A N 7
ATOM 8673 C CA . GLU A 1 10 ? -13.226 16.546 1.180 1.00 0.00 3 GLU A CA 7
ATOM 8674 C C . GLU A 1 10 ? -14.036 15.444 1.857 1.00 0.00 3 GLU A C 7
ATOM 8675 O O . GLU A 1 10 ? -14.643 15.662 2.905 1.00 0.00 3 GLU A O 7
ATOM 8687 N N . GLU A 1 11 ? -14.040 14.262 1.250 1.00 0.00 4 GLU A N 7
ATOM 8688 C CA . GLU A 1 11 ? -14.776 13.127 1.793 1.00 0.00 4 GLU A CA 7
ATOM 8689 C C . GLU A 1 11 ? -14.373 12.860 3.241 1.00 0.00 4 GLU A C 7
ATOM 8690 O O . GLU A 1 11 ? -13.244 13.141 3.645 1.00 0.00 4 GLU A O 7
ATOM 8702 N N . LEU A 1 12 ? -15.304 12.315 4.017 1.00 0.00 5 LEU A N 7
ATOM 8703 C CA . LEU A 1 12 ? -15.047 12.010 5.420 1.00 0.00 5 LEU A CA 7
ATOM 8704 C C . LEU A 1 12 ? -15.107 10.506 5.670 1.00 0.00 5 LEU A C 7
ATOM 8705 O O . LEU A 1 12 ? -15.426 9.731 4.769 1.00 0.00 5 LEU A O 7
ATOM 8721 N N . GLN A 1 13 ? -14.802 10.103 6.899 1.00 0.00 6 GLN A N 7
ATOM 8722 C CA . GLN A 1 13 ? -14.823 8.692 7.267 1.00 0.00 6 GLN A CA 7
ATOM 8723 C C . GLN A 1 13 ? -16.233 8.121 7.151 1.00 0.00 6 GLN A C 7
ATOM 8724 O O . GLN A 1 13 ? -17.176 8.833 6.807 1.00 0.00 6 GLN A O 7
ATOM 8738 N N . HIS A 1 14 ? -16.368 6.830 7.440 1.00 0.00 7 HIS A N 7
ATOM 8739 C CA . HIS A 1 14 ? -17.663 6.163 7.367 1.00 0.00 7 HIS A CA 7
ATOM 8740 C C . HIS A 1 14 ? -18.070 5.617 8.733 1.00 0.00 7 HIS A C 7
ATOM 8741 O O . HIS A 1 14 ? -17.345 4.826 9.337 1.00 0.00 7 HIS A O 7
ATOM 8755 N N . SER A 1 15 ? -19.233 6.044 9.213 1.00 0.00 8 SER A N 7
ATOM 8756 C CA . SER A 1 15 ? -19.733 5.602 10.509 1.00 0.00 8 SER A CA 7
ATOM 8757 C C . SER A 1 15 ? -19.546 4.097 10.679 1.00 0.00 8 SER A C 7
ATOM 8758 O O . SER A 1 15 ? -19.071 3.632 11.716 1.00 0.00 8 SER A O 7
ATOM 8766 N N . HIS A 1 16 ? -19.924 3.341 9.653 1.00 0.00 9 HIS A N 7
ATOM 8767 C CA . HIS A 1 16 ? -19.797 1.888 9.687 1.00 0.00 9 HIS A CA 7
ATOM 8768 C C . HIS A 1 16 ? -18.331 1.471 9.738 1.00 0.00 9 HIS A C 7
ATOM 8769 O O . HIS A 1 16 ? -17.875 0.885 10.720 1.00 0.00 9 HIS A O 7
ATOM 8783 N N . CYS A 1 17 ? -17.596 1.776 8.673 1.00 0.00 10 CYS A N 7
ATOM 8784 C CA . CYS A 1 17 ? -16.182 1.433 8.596 1.00 0.00 10 CYS A CA 7
ATOM 8785 C C . CYS A 1 17 ? -15.469 1.764 9.903 1.00 0.00 10 CYS A C 7
ATOM 8786 O O . CYS A 1 17 ? -14.854 0.897 10.525 1.00 0.00 10 CYS A O 7
ATOM 8793 N N . VAL A 1 18 ? -15.556 3.024 10.316 1.00 0.00 11 VAL A N 7
ATOM 8794 C CA . VAL A 1 18 ? -14.921 3.470 11.551 1.00 0.00 11 VAL A CA 7
ATOM 8795 C C . VAL A 1 18 ? -15.217 2.512 12.698 1.00 0.00 11 VAL A C 7
ATOM 8796 O O . VAL A 1 18 ? -14.454 2.424 13.659 1.00 0.00 11 VAL A O 7
ATOM 8809 N N . ASN A 1 19 ? -16.331 1.794 12.591 1.00 0.00 12 ASN A N 7
ATOM 8810 C CA . ASN A 1 19 ? -16.729 0.841 13.620 1.00 0.00 12 ASN A CA 7
ATOM 8811 C C . ASN A 1 19 ? -16.873 -0.561 13.037 1.00 0.00 12 ASN A C 7
ATOM 8812 O O . ASN A 1 19 ? -17.745 -1.329 13.445 1.00 0.00 12 ASN A O 7
ATOM 8823 N N . CYS A 1 20 ? -16.012 -0.890 12.080 1.00 0.00 13 CYS A N 7
ATOM 8824 C CA . CYS A 1 20 ? -16.042 -2.199 11.439 1.00 0.00 13 CYS A CA 7
ATOM 8825 C C . CYS A 1 20 ? -14.681 -2.883 11.535 1.00 0.00 13 CYS A C 7
ATOM 8826 O O . CYS A 1 20 ? -13.754 -2.552 10.795 1.00 0.00 13 CYS A O 7
ATOM 8833 N N . VAL A 1 21 ? -14.568 -3.839 12.452 1.00 0.00 14 VAL A N 7
ATOM 8834 C CA . VAL A 1 21 ? -13.322 -4.571 12.644 1.00 0.00 14 VAL A CA 7
ATOM 8835 C C . VAL A 1 21 ? -13.411 -5.972 12.050 1.00 0.00 14 VAL A C 7
ATOM 8836 O O . VAL A 1 21 ? -12.758 -6.901 12.525 1.00 0.00 14 VAL A O 7
ATOM 8849 N N . SER A 1 22 ? -14.223 -6.117 11.008 1.00 0.00 15 SER A N 7
ATOM 8850 C CA . SER A 1 22 ? -14.400 -7.407 10.351 1.00 0.00 15 SER A CA 7
ATOM 8851 C C . SER A 1 22 ? -13.644 -7.449 9.026 1.00 0.00 15 SER A C 7
ATOM 8852 O O . SER A 1 22 ? -13.396 -6.415 8.406 1.00 0.00 15 SER A O 7
ATOM 8860 N N . ARG A 1 23 ? -13.280 -8.654 8.599 1.00 0.00 16 ARG A N 7
ATOM 8861 C CA . ARG A 1 23 ? -12.550 -8.833 7.349 1.00 0.00 16 ARG A CA 7
ATOM 8862 C C . ARG A 1 23 ? -13.501 -9.199 6.213 1.00 0.00 16 ARG A C 7
ATOM 8863 O O . ARG A 1 23 ? -13.515 -8.548 5.168 1.00 0.00 16 ARG A O 7
ATOM 8884 N N . ARG A 1 24 ? -14.293 -10.245 6.424 1.00 0.00 17 ARG A N 7
ATOM 8885 C CA . ARG A 1 24 ? -15.245 -10.699 5.418 1.00 0.00 17 ARG A CA 7
ATOM 8886 C C . ARG A 1 24 ? -16.548 -9.911 5.508 1.00 0.00 17 ARG A C 7
ATOM 8887 O O . ARG A 1 24 ? -17.619 -10.421 5.177 1.00 0.00 17 ARG A O 7
ATOM 8908 N N . CYS A 1 25 ? -16.450 -8.664 5.958 1.00 0.00 18 CYS A N 7
ATOM 8909 C CA . CYS A 1 25 ? -17.620 -7.805 6.093 1.00 0.00 18 CYS A CA 7
ATOM 8910 C C . CYS A 1 25 ? -18.370 -7.695 4.769 1.00 0.00 18 CYS A C 7
ATOM 8911 O O . CYS A 1 25 ? -17.830 -7.204 3.777 1.00 0.00 18 CYS A O 7
ATOM 8918 N N . MET A 1 26 ? -19.617 -8.153 4.761 1.00 0.00 19 MET A N 7
ATOM 8919 C CA . MET A 1 26 ? -20.441 -8.105 3.559 1.00 0.00 19 MET A CA 7
ATOM 8920 C C . MET A 1 26 ? -21.644 -7.190 3.762 1.00 0.00 19 MET A C 7
ATOM 8921 O O . MET A 1 26 ? -22.792 -7.622 3.652 1.00 0.00 19 MET A O 7
ATOM 8935 N N . THR A 1 27 ? -21.375 -5.922 4.059 1.00 0.00 20 THR A N 7
ATOM 8936 C CA . THR A 1 27 ? -22.436 -4.947 4.278 1.00 0.00 20 THR A CA 7
ATOM 8937 C C . THR A 1 27 ? -22.629 -4.060 3.053 1.00 0.00 20 THR A C 7
ATOM 8938 O O . THR A 1 27 ? -21.666 -3.710 2.371 1.00 0.00 20 THR A O 7
ATOM 8949 N N . ARG A 1 28 ? -23.879 -3.699 2.781 1.00 0.00 21 ARG A N 7
ATOM 8950 C CA . ARG A 1 28 ? -24.198 -2.853 1.638 1.00 0.00 21 ARG A CA 7
ATOM 8951 C C . ARG A 1 28 ? -23.472 -1.514 1.733 1.00 0.00 21 ARG A C 7
ATOM 8952 O O . ARG A 1 28 ? -23.637 -0.758 2.690 1.00 0.00 21 ARG A O 7
ATOM 8973 N N . PRO A 1 29 ? -22.650 -1.213 0.717 1.00 0.00 22 PRO A N 7
ATOM 8974 C CA . PRO A 1 29 ? -21.883 0.035 0.663 1.00 0.00 22 PRO A CA 7
ATOM 8975 C C . PRO A 1 29 ? -22.772 1.252 0.433 1.00 0.00 22 PRO A C 7
ATOM 8976 O O . PRO A 1 29 ? -23.332 1.426 -0.649 1.00 0.00 22 PRO A O 7
ATOM 8987 N N . GLU A 1 30 ? -22.895 2.092 1.456 1.00 0.00 23 GLU A N 7
ATOM 8988 C CA . GLU A 1 30 ? -23.717 3.293 1.364 1.00 0.00 23 GLU A CA 7
ATOM 8989 C C . GLU A 1 30 ? -22.859 4.516 1.056 1.00 0.00 23 GLU A C 7
ATOM 8990 O O . GLU A 1 30 ? -21.641 4.513 1.235 1.00 0.00 23 GLU A O 7
ATOM 9002 N N . PRO A 1 31 ? -23.508 5.589 0.580 1.00 0.00 24 PRO A N 7
ATOM 9003 C CA . PRO A 1 31 ? -22.825 6.840 0.237 1.00 0.00 24 PRO A CA 7
ATOM 9004 C C . PRO A 1 31 ? -22.310 7.576 1.469 1.00 0.00 24 PRO A C 7
ATOM 9005 O O . PRO A 1 31 ? -21.802 8.693 1.371 1.00 0.00 24 PRO A O 7
ATOM 9016 N N . GLY A 1 32 ? -22.444 6.943 2.631 1.00 0.00 25 GLY A N 7
ATOM 9017 C CA . GLY A 1 32 ? -21.986 7.553 3.866 1.00 0.00 25 GLY A CA 7
ATOM 9018 C C . GLY A 1 32 ? -21.770 6.536 4.969 1.00 0.00 25 GLY A C 7
ATOM 9019 O O . GLY A 1 32 ? -20.671 6.426 5.513 1.00 0.00 25 GLY A O 7
ATOM 9023 N N . ILE A 1 33 ? -22.821 5.794 5.302 1.00 0.00 26 ILE A N 7
ATOM 9024 C CA . ILE A 1 33 ? -22.740 4.782 6.348 1.00 0.00 26 ILE A CA 7
ATOM 9025 C C . ILE A 1 33 ? -21.496 3.916 6.181 1.00 0.00 26 ILE A C 7
ATOM 9026 O O . ILE A 1 33 ? -20.584 3.956 7.007 1.00 0.00 26 ILE A O 7
ATOM 9042 N N . SER A 1 34 ? -21.465 3.136 5.105 1.00 0.00 27 SER A N 7
ATOM 9043 C CA . SER A 1 34 ? -20.334 2.258 4.830 1.00 0.00 27 SER A CA 7
ATOM 9044 C C . SER A 1 34 ? -19.993 2.262 3.343 1.00 0.00 27 SER A C 7
ATOM 9045 O O . SER A 1 34 ? -20.786 2.707 2.513 1.00 0.00 27 SER A O 7
ATOM 9053 N N . CYS A 1 35 ? -18.806 1.763 3.013 1.00 0.00 28 CYS A N 7
ATOM 9054 C CA . CYS A 1 35 ? -18.357 1.708 1.627 1.00 0.00 28 CYS A CA 7
ATOM 9055 C C . CYS A 1 35 ? -17.989 0.281 1.231 1.00 0.00 28 CYS A C 7
ATOM 9056 O O . CYS A 1 35 ? -17.979 -0.623 2.066 1.00 0.00 28 CYS A O 7
ATOM 9063 N N . ASP A 1 36 ? -17.686 0.088 -0.048 1.00 0.00 29 ASP A N 7
ATOM 9064 C CA . ASP A 1 36 ? -17.315 -1.228 -0.556 1.00 0.00 29 ASP A CA 7
ATOM 9065 C C . ASP A 1 36 ? -15.969 -1.669 0.011 1.00 0.00 29 ASP A C 7
ATOM 9066 O O . ASP A 1 36 ? -15.158 -0.842 0.428 1.00 0.00 29 ASP A O 7
ATOM 9075 N N . LEU A 1 37 ? -15.739 -2.978 0.023 1.00 0.00 30 LEU A N 7
ATOM 9076 C CA . LEU A 1 37 ? -14.492 -3.530 0.540 1.00 0.00 30 LEU A CA 7
ATOM 9077 C C . LEU A 1 37 ? -13.568 -3.948 -0.600 1.00 0.00 30 LEU A C 7
ATOM 9078 O O . LEU A 1 37 ? -14.020 -4.479 -1.615 1.00 0.00 30 LEU A O 7
ATOM 9094 N N . ILE A 1 38 ? -12.274 -3.707 -0.425 1.00 0.00 31 ILE A N 7
ATOM 9095 C CA . ILE A 1 38 ? -11.287 -4.061 -1.437 1.00 0.00 31 ILE A CA 7
ATOM 9096 C C . ILE A 1 38 ? -10.079 -4.750 -0.810 1.00 0.00 31 ILE A C 7
ATOM 9097 O O . ILE A 1 38 ? -9.785 -4.559 0.369 1.00 0.00 31 ILE A O 7
ATOM 9113 N N . GLY A 1 39 ? -9.382 -5.552 -1.609 1.00 0.00 32 GLY A N 7
ATOM 9114 C CA . GLY A 1 39 ? -8.213 -6.257 -1.116 1.00 0.00 32 GLY A CA 7
ATOM 9115 C C . GLY A 1 39 ? -6.939 -5.450 -1.277 1.00 0.00 32 GLY A C 7
ATOM 9116 O O . GLY A 1 39 ? -6.733 -4.799 -2.301 1.00 0.00 32 GLY A O 7
ATOM 9120 N N . CYS A 1 40 ? -6.083 -5.492 -0.262 1.00 0.00 33 CYS A N 7
ATOM 9121 C CA . CYS A 1 40 ? -4.823 -4.758 -0.293 1.00 0.00 33 CYS A CA 7
ATOM 9122 C C . CYS A 1 40 ? -4.190 -4.824 -1.680 1.00 0.00 33 CYS A C 7
ATOM 9123 O O . CYS A 1 40 ? -4.104 -5.884 -2.300 1.00 0.00 33 CYS A O 7
ATOM 9130 N N . PRO A 1 41 ? -3.734 -3.665 -2.178 1.00 0.00 34 PRO A N 7
ATOM 9131 C CA . PRO A 1 41 ? -3.100 -3.565 -3.496 1.00 0.00 34 PRO A CA 7
ATOM 9132 C C . PRO A 1 41 ? -1.729 -4.232 -3.531 1.00 0.00 34 PRO A C 7
ATOM 9133 O O . PRO A 1 41 ? -1.056 -4.237 -4.563 1.00 0.00 34 PRO A O 7
ATOM 9144 N N . LEU A 1 42 ? -1.320 -4.793 -2.399 1.00 0.00 35 LEU A N 7
ATOM 9145 C CA . LEU A 1 42 ? -0.028 -5.464 -2.300 1.00 0.00 35 LEU A CA 7
ATOM 9146 C C . LEU A 1 42 ? -0.205 -6.936 -1.941 1.00 0.00 35 LEU A C 7
ATOM 9147 O O . LEU A 1 42 ? 0.737 -7.596 -1.502 1.00 0.00 35 LEU A O 7
ATOM 9163 N N . VAL A 1 43 ? -1.418 -7.445 -2.134 1.00 0.00 36 VAL A N 7
ATOM 9164 C CA . VAL A 1 43 ? -1.717 -8.840 -1.833 1.00 0.00 36 VAL A CA 7
ATOM 9165 C C . VAL A 1 43 ? -1.140 -9.248 -0.482 1.00 0.00 36 VAL A C 7
ATOM 9166 O O . VAL A 1 43 ? -0.700 -10.383 -0.300 1.00 0.00 36 VAL A O 7
ATOM 9179 N N . CYS A 1 44 ? -1.145 -8.314 0.463 1.00 0.00 37 CYS A N 7
ATOM 9180 C CA . CYS A 1 44 ? -0.622 -8.575 1.799 1.00 0.00 37 CYS A CA 7
ATOM 9181 C C . CYS A 1 44 ? -1.431 -9.665 2.496 1.00 0.00 37 CYS A C 7
ATOM 9182 O O . CYS A 1 44 ? -0.919 -10.376 3.360 1.00 0.00 37 CYS A O 7
ATOM 9189 N N . GLY A 1 45 ? -2.699 -9.789 2.115 1.00 0.00 38 GLY A N 7
ATOM 9190 C CA . GLY A 1 45 ? -3.559 -10.794 2.713 1.00 0.00 38 GLY A CA 7
ATOM 9191 C C . GLY A 1 45 ? -4.486 -10.213 3.763 1.00 0.00 38 GLY A C 7
ATOM 9192 O O . GLY A 1 45 ? -4.589 -10.740 4.870 1.00 0.00 38 GLY A O 7
ATOM 9196 N N . ALA A 1 46 ? -5.161 -9.122 3.415 1.00 0.00 39 ALA A N 7
ATOM 9197 C CA . ALA A 1 46 ? -6.084 -8.470 4.335 1.00 0.00 39 ALA A CA 7
ATOM 9198 C C . ALA A 1 46 ? -7.166 -7.706 3.578 1.00 0.00 39 ALA A C 7
ATOM 9199 O O . ALA A 1 46 ? -6.879 -6.995 2.615 1.00 0.00 39 ALA A O 7
ATOM 9206 N N . VAL A 1 47 ? -8.410 -7.860 4.019 1.00 0.00 40 VAL A N 7
ATOM 9207 C CA . VAL A 1 47 ? -9.535 -7.185 3.382 1.00 0.00 40 VAL A CA 7
ATOM 9208 C C . VAL A 1 47 ? -10.043 -6.033 4.243 1.00 0.00 40 VAL A C 7
ATOM 9209 O O . VAL A 1 47 ? -10.508 -6.240 5.364 1.00 0.00 40 VAL A O 7
ATOM 9222 N N . PHE A 1 48 ? -9.951 -4.819 3.711 1.00 0.00 41 PHE A N 7
ATOM 9223 C CA . PHE A 1 48 ? -10.401 -3.633 4.430 1.00 0.00 41 PHE A CA 7
ATOM 9224 C C . PHE A 1 48 ? -11.239 -2.734 3.526 1.00 0.00 41 PHE A C 7
ATOM 9225 O O . PHE A 1 48 ? -11.273 -2.916 2.309 1.00 0.00 41 PHE A O 7
ATOM 9242 N N . HIS A 1 49 ? -11.916 -1.762 4.131 1.00 0.00 42 HIS A N 7
ATOM 9243 C CA . HIS A 1 49 ? -12.754 -0.834 3.381 1.00 0.00 42 HIS A CA 7
ATOM 9244 C C . HIS A 1 49 ? -11.901 0.114 2.543 1.00 0.00 42 HIS A C 7
ATOM 9245 O O . HIS A 1 49 ? -10.964 0.731 3.047 1.00 0.00 42 HIS A O 7
ATOM 9259 N N . SER A 1 50 ? -12.233 0.223 1.260 1.00 0.00 43 SER A N 7
ATOM 9260 C CA . SER A 1 50 ? -11.494 1.091 0.351 1.00 0.00 43 SER A CA 7
ATOM 9261 C C . SER A 1 50 ? -11.016 2.349 1.070 1.00 0.00 43 SER A C 7
ATOM 9262 O O . SER A 1 50 ? -9.891 2.806 0.863 1.00 0.00 43 SER A O 7
ATOM 9270 N N . CYS A 1 51 ? -11.878 2.904 1.915 1.00 0.00 44 CYS A N 7
ATOM 9271 C CA . CYS A 1 51 ? -11.545 4.109 2.665 1.00 0.00 44 CYS A CA 7
ATOM 9272 C C . CYS A 1 51 ? -10.444 3.829 3.684 1.00 0.00 44 CYS A C 7
ATOM 9273 O O . CYS A 1 51 ? -9.489 4.597 3.809 1.00 0.00 44 CYS A O 7
ATOM 9280 N N . LYS A 1 52 ? -10.583 2.725 4.409 1.00 0.00 45 LYS A N 7
ATOM 9281 C CA . LYS A 1 52 ? -9.600 2.341 5.416 1.00 0.00 45 LYS A CA 7
ATOM 9282 C C . LYS A 1 52 ? -8.237 2.091 4.778 1.00 0.00 45 LYS A C 7
ATOM 9283 O O . LYS A 1 52 ? -7.200 2.350 5.387 1.00 0.00 45 LYS A O 7
ATOM 9302 N N . ALA A 1 53 ? -8.248 1.589 3.547 1.00 0.00 46 ALA A N 7
ATOM 9303 C CA . ALA A 1 53 ? -7.012 1.309 2.826 1.00 0.00 46 ALA A CA 7
ATOM 9304 C C . ALA A 1 53 ? -5.959 2.375 3.106 1.00 0.00 46 ALA A C 7
ATOM 9305 O O . ALA A 1 53 ? -4.852 2.067 3.547 1.00 0.00 46 ALA A O 7
ATOM 9312 N N . ASP A 1 54 ? -6.310 3.630 2.847 1.00 0.00 47 ASP A N 7
ATOM 9313 C CA . ASP A 1 54 ? -5.395 4.742 3.071 1.00 0.00 47 ASP A CA 7
ATOM 9314 C C . ASP A 1 54 ? -4.622 4.556 4.373 1.00 0.00 47 ASP A C 7
ATOM 9315 O O . ASP A 1 54 ? -3.394 4.636 4.393 1.00 0.00 47 ASP A O 7
ATOM 9324 N N . GLU A 1 55 ? -5.349 4.307 5.457 1.00 0.00 48 GLU A N 7
ATOM 9325 C CA . GLU A 1 55 ? -4.731 4.111 6.763 1.00 0.00 48 GLU A CA 7
ATOM 9326 C C . GLU A 1 55 ? -4.012 2.767 6.829 1.00 0.00 48 GLU A C 7
ATOM 9327 O O . GLU A 1 55 ? -2.832 2.697 7.172 1.00 0.00 48 GLU A O 7
ATOM 9339 N N . HIS A 1 56 ? -4.733 1.700 6.497 1.00 0.00 49 HIS A N 7
ATOM 9340 C CA . HIS A 1 56 ? -4.165 0.357 6.518 1.00 0.00 49 HIS A CA 7
ATOM 9341 C C . HIS A 1 56 ? -2.759 0.353 5.928 1.00 0.00 49 HIS A C 7
ATOM 9342 O O . HIS A 1 56 ? -1.804 -0.078 6.576 1.00 0.00 49 HIS A O 7
ATOM 9356 N N . ARG A 1 57 ? -2.638 0.833 4.695 1.00 0.00 50 ARG A N 7
ATOM 9357 C CA . ARG A 1 57 ? -1.348 0.882 4.017 1.00 0.00 50 ARG A CA 7
ATOM 9358 C C . ARG A 1 57 ? -0.245 1.316 4.978 1.00 0.00 50 ARG A C 7
ATOM 9359 O O . ARG A 1 57 ? 0.882 0.824 4.909 1.00 0.00 50 ARG A O 7
ATOM 9380 N N . LEU A 1 58 ? -0.577 2.241 5.872 1.00 0.00 51 LEU A N 7
ATOM 9381 C CA . LEU A 1 58 ? 0.386 2.742 6.848 1.00 0.00 51 LEU A CA 7
ATOM 9382 C C . LEU A 1 58 ? 0.895 1.613 7.739 1.00 0.00 51 LEU A C 7
ATOM 9383 O O . LEU A 1 58 ? 2.093 1.510 8.004 1.00 0.00 51 LEU A O 7
ATOM 9399 N N . LEU A 1 59 ? -0.022 0.769 8.198 1.00 0.00 52 LEU A N 7
ATOM 9400 C CA . LEU A 1 59 ? 0.334 -0.354 9.058 1.00 0.00 52 LEU A CA 7
ATOM 9401 C C . LEU A 1 59 ? 0.855 -1.527 8.235 1.00 0.00 52 LEU A C 7
ATOM 9402 O O . LEU A 1 59 ? 1.927 -2.067 8.512 1.00 0.00 52 LEU A O 7
ATOM 9418 N N . CYS A 1 60 ? 0.091 -1.916 7.219 1.00 0.00 53 CYS A N 7
ATOM 9419 C CA . CYS A 1 60 ? 0.476 -3.024 6.353 1.00 0.00 53 CYS A CA 7
ATOM 9420 C C . CYS A 1 60 ? 1.993 -3.096 6.204 1.00 0.00 53 CYS A C 7
ATOM 9421 O O . CYS A 1 60 ? 2.661 -2.106 5.907 1.00 0.00 53 CYS A O 7
ATOM 9428 N N . PRO A 1 61 ? 2.551 -4.298 6.415 1.00 0.00 54 PRO A N 7
ATOM 9429 C CA . PRO A 1 61 ? 3.994 -4.530 6.310 1.00 0.00 54 PRO A CA 7
ATOM 9430 C C . PRO A 1 61 ? 4.492 -4.443 4.871 1.00 0.00 54 PRO A C 7
ATOM 9431 O O . PRO A 1 61 ? 5.590 -3.951 4.612 1.00 0.00 54 PRO A O 7
ATOM 9442 N N . PHE A 1 62 ? 3.676 -4.923 3.938 1.00 0.00 55 PHE A N 7
ATOM 9443 C CA . PHE A 1 62 ? 4.034 -4.899 2.524 1.00 0.00 55 PHE A CA 7
ATOM 9444 C C . PHE A 1 62 ? 4.352 -3.479 2.067 1.00 0.00 55 PHE A C 7
ATOM 9445 O O . PHE A 1 62 ? 5.189 -3.272 1.189 1.00 0.00 55 PHE A O 7
ATOM 9462 N N . GLU A 1 63 ? 3.678 -2.505 2.669 1.00 0.00 56 GLU A N 7
ATOM 9463 C CA . GLU A 1 63 ? 3.888 -1.104 2.323 1.00 0.00 56 GLU A CA 7
ATOM 9464 C C . GLU A 1 63 ? 5.374 -0.801 2.157 1.00 0.00 56 GLU A C 7
ATOM 9465 O O . GLU A 1 63 ? 6.181 -1.097 3.038 1.00 0.00 56 GLU A O 7
ATOM 9477 N N . ARG A 1 64 ? 5.728 -0.210 1.020 1.00 0.00 57 ARG A N 7
ATOM 9478 C CA . ARG A 1 64 ? 7.117 0.131 0.737 1.00 0.00 57 ARG A CA 7
ATOM 9479 C C . ARG A 1 64 ? 7.647 1.140 1.752 1.00 0.00 57 ARG A C 7
ATOM 9480 O O . ARG A 1 64 ? 7.200 2.286 1.795 1.00 0.00 57 ARG A O 7
ATOM 9501 N N . VAL A 1 65 ? 8.602 0.705 2.568 1.00 0.00 58 VAL A N 7
ATOM 9502 C CA . VAL A 1 65 ? 9.193 1.570 3.582 1.00 0.00 58 VAL A CA 7
ATOM 9503 C C . VAL A 1 65 ? 10.702 1.684 3.394 1.00 0.00 58 VAL A C 7
ATOM 9504 O O . VAL A 1 65 ? 11.373 0.744 2.969 1.00 0.00 58 VAL A O 7
ATOM 9517 N N . PRO A 1 66 ? 11.251 2.864 3.719 1.00 0.00 59 PRO A N 7
ATOM 9518 C CA . PRO A 1 66 ? 12.687 3.130 3.596 1.00 0.00 59 PRO A CA 7
ATOM 9519 C C . PRO A 1 66 ? 13.510 2.355 4.620 1.00 0.00 59 PRO A C 7
ATOM 9520 O O . PRO A 1 66 ? 13.068 2.135 5.748 1.00 0.00 59 PRO A O 7
ATOM 9531 N N . CYS A 1 67 ? 14.708 1.944 4.220 1.00 0.00 60 CYS A N 7
ATOM 9532 C CA . CYS A 1 67 ? 15.593 1.193 5.102 1.00 0.00 60 CYS A CA 7
ATOM 9533 C C . CYS A 1 67 ? 15.635 1.819 6.492 1.00 0.00 60 CYS A C 7
ATOM 9534 O O . CYS A 1 67 ? 15.980 2.992 6.647 1.00 0.00 60 CYS A O 7
ATOM 9541 N N . LEU A 1 68 ? 15.281 1.031 7.501 1.00 0.00 61 LEU A N 7
ATOM 9542 C CA . LEU A 1 68 ? 15.278 1.507 8.880 1.00 0.00 61 LEU A CA 7
ATOM 9543 C C . LEU A 1 68 ? 16.393 2.523 9.108 1.00 0.00 61 LEU A C 7
ATOM 9544 O O . LEU A 1 68 ? 16.202 3.526 9.793 1.00 0.00 61 LEU A O 7
ATOM 9560 N N . ASN A 1 69 ? 17.558 2.255 8.526 1.00 0.00 62 ASN A N 7
ATOM 9561 C CA . ASN A 1 69 ? 18.704 3.147 8.665 1.00 0.00 62 ASN A CA 7
ATOM 9562 C C . ASN A 1 69 ? 18.672 4.242 7.603 1.00 0.00 62 ASN A C 7
ATOM 9563 O O . ASN A 1 69 ? 19.690 4.550 6.983 1.00 0.00 62 ASN A O 7
ATOM 9574 N N . SER A 1 70 ? 17.496 4.827 7.399 1.00 0.00 63 SER A N 7
ATOM 9575 C CA . SER A 1 70 ? 17.331 5.886 6.410 1.00 0.00 63 SER A CA 7
ATOM 9576 C C . SER A 1 70 ? 18.197 7.093 6.757 1.00 0.00 63 SER A C 7
ATOM 9577 O O . SER A 1 70 ? 18.833 7.685 5.885 1.00 0.00 63 SER A O 7
ATOM 9585 N N . ASP A 1 71 ? 18.215 7.453 8.036 1.00 0.00 64 ASP A N 7
ATOM 9586 C CA . ASP A 1 71 ? 19.003 8.589 8.500 1.00 0.00 64 ASP A CA 7
ATOM 9587 C C . ASP A 1 71 ? 20.370 8.614 7.824 1.00 0.00 64 ASP A C 7
ATOM 9588 O O . ASP A 1 71 ? 20.751 9.610 7.208 1.00 0.00 64 ASP A O 7
ATOM 9597 N N . PHE A 1 72 ? 21.104 7.513 7.943 1.00 0.00 65 PHE A N 7
ATOM 9598 C CA . PHE A 1 72 ? 22.430 7.409 7.345 1.00 0.00 65 PHE A CA 7
ATOM 9599 C C . PHE A 1 72 ? 22.406 7.858 5.887 1.00 0.00 65 PHE A C 7
ATOM 9600 O O . PHE A 1 72 ? 23.317 8.541 5.421 1.00 0.00 65 PHE A O 7
ATOM 9617 N N . GLY A 1 73 ? 21.355 7.469 5.171 1.00 0.00 66 GLY A N 7
ATOM 9618 C CA . GLY A 1 73 ? 21.231 7.839 3.774 1.00 0.00 66 GLY A CA 7
ATOM 9619 C C . GLY A 1 73 ? 21.101 6.634 2.864 1.00 0.00 66 GLY A C 7
ATOM 9620 O O . GLY A 1 73 ? 21.708 6.586 1.793 1.00 0.00 66 GLY A O 7
ATOM 9624 N N . CYS A 1 74 ? 20.310 5.655 3.290 1.00 0.00 67 CYS A N 7
ATOM 9625 C CA . CYS A 1 74 ? 20.104 4.442 2.508 1.00 0.00 67 CYS A CA 7
ATOM 9626 C C . CYS A 1 74 ? 18.871 4.572 1.617 1.00 0.00 67 CYS A C 7
ATOM 9627 O O . CYS A 1 74 ? 17.733 4.575 2.086 1.00 0.00 67 CYS A O 7
ATOM 9634 N N . PRO A 1 75 ? 19.102 4.683 0.300 1.00 0.00 68 PRO A N 7
ATOM 9635 C CA . PRO A 1 75 ? 18.024 4.815 -0.684 1.00 0.00 68 PRO A CA 7
ATOM 9636 C C . PRO A 1 75 ? 17.216 3.530 -0.834 1.00 0.00 68 PRO A C 7
ATOM 9637 O O . PRO A 1 75 ? 16.163 3.518 -1.473 1.00 0.00 68 PRO A O 7
ATOM 9648 N N . PHE A 1 76 ? 17.714 2.450 -0.241 1.00 0.00 69 PHE A N 7
ATOM 9649 C CA . PHE A 1 76 ? 17.038 1.160 -0.309 1.00 0.00 69 PHE A CA 7
ATOM 9650 C C . PHE A 1 76 ? 15.617 1.261 0.236 1.00 0.00 69 PHE A C 7
ATOM 9651 O O . PHE A 1 76 ? 15.378 1.884 1.271 1.00 0.00 69 PHE A O 7
ATOM 9668 N N . THR A 1 77 ? 14.673 0.644 -0.470 1.00 0.00 70 THR A N 7
ATOM 9669 C CA . THR A 1 77 ? 13.275 0.665 -0.059 1.00 0.00 70 THR A CA 7
ATOM 9670 C C . THR A 1 77 ? 12.626 -0.701 -0.248 1.00 0.00 70 THR A C 7
ATOM 9671 O O . THR A 1 77 ? 12.766 -1.325 -1.299 1.00 0.00 70 THR A O 7
ATOM 9682 N N . MET A 1 78 ? 11.916 -1.160 0.778 1.00 0.00 71 MET A N 7
ATOM 9683 C CA . MET A 1 78 ? 11.243 -2.453 0.724 1.00 0.00 71 MET A CA 7
ATOM 9684 C C . MET A 1 78 ? 10.164 -2.550 1.797 1.00 0.00 71 MET A C 7
ATOM 9685 O O . MET A 1 78 ? 10.004 -1.642 2.613 1.00 0.00 71 MET A O 7
ATOM 9699 N N . ALA A 1 79 ? 9.427 -3.655 1.791 1.00 0.00 72 ALA A N 7
ATOM 9700 C CA . ALA A 1 79 ? 8.365 -3.871 2.766 1.00 0.00 72 ALA A CA 7
ATOM 9701 C C . ALA A 1 79 ? 8.935 -4.043 4.170 1.00 0.00 72 ALA A C 7
ATOM 9702 O O . ALA A 1 79 ? 10.051 -4.532 4.341 1.00 0.00 72 ALA A O 7
ATOM 9709 N N . ARG A 1 80 ? 8.161 -3.637 5.171 1.00 0.00 73 ARG A N 7
ATOM 9710 C CA . ARG A 1 80 ? 8.590 -3.744 6.560 1.00 0.00 73 ARG A CA 7
ATOM 9711 C C . ARG A 1 80 ? 8.992 -5.177 6.896 1.00 0.00 73 ARG A C 7
ATOM 9712 O O . ARG A 1 80 ? 9.954 -5.407 7.627 1.00 0.00 73 ARG A O 7
ATOM 9733 N N . ASN A 1 81 ? 8.248 -6.137 6.356 1.00 0.00 74 ASN A N 7
ATOM 9734 C CA . ASN A 1 81 ? 8.526 -7.548 6.599 1.00 0.00 74 ASN A CA 7
ATOM 9735 C C . ASN A 1 81 ? 9.615 -8.057 5.660 1.00 0.00 74 ASN A C 7
ATOM 9736 O O . ASN A 1 81 ? 9.865 -9.260 5.574 1.00 0.00 74 ASN A O 7
ATOM 9747 N N . LYS A 1 82 ? 10.263 -7.134 4.957 1.00 0.00 75 LYS A N 7
ATOM 9748 C CA . LYS A 1 82 ? 11.327 -7.487 4.026 1.00 0.00 75 LYS A CA 7
ATOM 9749 C C . LYS A 1 82 ? 12.623 -6.764 4.380 1.00 0.00 75 LYS A C 7
ATOM 9750 O O . LYS A 1 82 ? 13.716 -7.253 4.097 1.00 0.00 75 LYS A O 7
ATOM 9769 N N . VAL A 1 83 ? 12.493 -5.597 5.004 1.00 0.00 76 VAL A N 7
ATOM 9770 C CA . VAL A 1 83 ? 13.653 -4.808 5.400 1.00 0.00 76 VAL A CA 7
ATOM 9771 C C . VAL A 1 83 ? 14.731 -5.690 6.020 1.00 0.00 76 VAL A C 7
ATOM 9772 O O . VAL A 1 83 ? 15.908 -5.584 5.676 1.00 0.00 76 VAL A O 7
ATOM 9785 N N . ALA A 1 84 ? 14.321 -6.560 6.937 1.00 0.00 77 ALA A N 7
ATOM 9786 C CA . ALA A 1 84 ? 15.251 -7.462 7.604 1.00 0.00 77 ALA A CA 7
ATOM 9787 C C . ALA A 1 84 ? 16.290 -8.001 6.626 1.00 0.00 77 ALA A C 7
ATOM 9788 O O . ALA A 1 84 ? 17.483 -7.738 6.767 1.00 0.00 77 ALA A O 7
ATOM 9795 N N . GLU A 1 85 ? 15.827 -8.758 5.635 1.00 0.00 78 GLU A N 7
ATOM 9796 C CA . GLU A 1 85 ? 16.718 -9.334 4.635 1.00 0.00 78 GLU A CA 7
ATOM 9797 C C . GLU A 1 85 ? 17.723 -8.298 4.140 1.00 0.00 78 GLU A C 7
ATOM 9798 O O . GLU A 1 85 ? 18.921 -8.570 4.056 1.00 0.00 78 GLU A O 7
ATOM 9810 N N . HIS A 1 86 ? 17.226 -7.110 3.812 1.00 0.00 79 HIS A N 7
ATOM 9811 C CA . HIS A 1 86 ? 18.079 -6.032 3.324 1.00 0.00 79 HIS A CA 7
ATOM 9812 C C . HIS A 1 86 ? 19.139 -5.667 4.359 1.00 0.00 79 HIS A C 7
ATOM 9813 O O . HIS A 1 86 ? 20.327 -5.588 4.045 1.00 0.00 79 HIS A O 7
ATOM 9827 N N . LEU A 1 87 ? 18.701 -5.446 5.594 1.00 0.00 80 LEU A N 7
ATOM 9828 C CA . LEU A 1 87 ? 19.611 -5.089 6.676 1.00 0.00 80 LEU A CA 7
ATOM 9829 C C . LEU A 1 87 ? 20.853 -5.975 6.657 1.00 0.00 80 LEU A C 7
ATOM 9830 O O . LEU A 1 87 ? 21.952 -5.525 6.979 1.00 0.00 80 LEU A O 7
ATOM 9846 N N . GLU A 1 88 ? 20.669 -7.235 6.277 1.00 0.00 81 GLU A N 7
ATOM 9847 C CA . GLU A 1 88 ? 21.776 -8.183 6.216 1.00 0.00 81 GLU A CA 7
ATOM 9848 C C . GLU A 1 88 ? 22.850 -7.702 5.244 1.00 0.00 81 GLU A C 7
ATOM 9849 O O . GLU A 1 88 ? 24.039 -7.714 5.563 1.00 0.00 81 GLU A O 7
ATOM 9861 N N . MET A 1 89 ? 22.422 -7.281 4.059 1.00 0.00 82 MET A N 7
ATOM 9862 C CA . MET A 1 89 ? 23.347 -6.796 3.041 1.00 0.00 82 MET A CA 7
ATOM 9863 C C . MET A 1 89 ? 23.213 -5.287 2.859 1.00 0.00 82 MET A C 7
ATOM 9864 O O . MET A 1 89 ? 23.494 -4.754 1.785 1.00 0.00 82 MET A O 7
ATOM 9878 N N . CYS A 1 90 ? 22.780 -4.604 3.914 1.00 0.00 83 CYS A N 7
ATOM 9879 C CA . CYS A 1 90 ? 22.607 -3.157 3.870 1.00 0.00 83 CYS A CA 7
ATOM 9880 C C . CYS A 1 90 ? 23.908 -2.443 4.226 1.00 0.00 83 CYS A C 7
ATOM 9881 O O . CYS A 1 90 ? 24.573 -2.766 5.210 1.00 0.00 83 CYS A O 7
ATOM 9888 N N . PRO A 1 91 ? 24.280 -1.448 3.407 1.00 0.00 84 PRO A N 7
ATOM 9889 C CA . PRO A 1 91 ? 25.502 -0.667 3.615 1.00 0.00 84 PRO A CA 7
ATOM 9890 C C . PRO A 1 91 ? 25.409 0.242 4.836 1.00 0.00 84 PRO A C 7
ATOM 9891 O O . PRO A 1 91 ? 26.343 0.325 5.633 1.00 0.00 84 PRO A O 7
ATOM 9902 N N . ALA A 1 92 ? 24.275 0.922 4.976 1.00 0.00 85 ALA A N 7
ATOM 9903 C CA . ALA A 1 92 ? 24.059 1.823 6.102 1.00 0.00 85 ALA A CA 7
ATOM 9904 C C . ALA A 1 92 ? 24.457 1.162 7.417 1.00 0.00 85 ALA A C 7
ATOM 9905 O O . ALA A 1 92 ? 24.886 1.834 8.355 1.00 0.00 85 ALA A O 7
ATOM 9912 N N . SER A 1 93 ? 24.311 -0.157 7.480 1.00 0.00 86 SER A N 7
ATOM 9913 C CA . SER A 1 93 ? 24.651 -0.908 8.683 1.00 0.00 86 SER A CA 7
ATOM 9914 C C . SER A 1 93 ? 26.146 -1.211 8.730 1.00 0.00 86 SER A C 7
ATOM 9915 O O . SER A 1 93 ? 26.560 -2.285 9.167 1.00 0.00 86 SER A O 7
ATOM 9923 N N . VAL A 1 94 ? 26.952 -0.257 8.276 1.00 0.00 87 VAL A N 7
ATOM 9924 C CA . VAL A 1 94 ? 28.401 -0.420 8.266 1.00 0.00 87 VAL A CA 7
ATOM 9925 C C . VAL A 1 94 ? 28.789 -1.868 7.994 1.00 0.00 87 VAL A C 7
ATOM 9926 O O . VAL A 1 94 ? 29.713 -2.400 8.608 1.00 0.00 87 VAL A O 7
ATOM 9939 N N . SER A 1 95 ? 28.076 -2.502 7.067 1.00 0.00 88 SER A N 7
ATOM 9940 C CA . SER A 1 95 ? 28.344 -3.892 6.715 1.00 0.00 88 SER A CA 7
ATOM 9941 C C . SER A 1 95 ? 29.298 -3.977 5.528 1.00 0.00 88 SER A C 7
ATOM 9942 O O . SER A 1 95 ? 29.623 -2.968 4.905 1.00 0.00 88 SER A O 7
ATOM 9950 N N . GLY A 1 96 ? 29.745 -5.192 5.222 1.00 0.00 89 GLY A N 7
ATOM 9951 C CA . GLY A 1 96 ? 30.658 -5.388 4.111 1.00 0.00 89 GLY A CA 7
ATOM 9952 C C . GLY A 1 96 ? 30.041 -6.200 2.990 1.00 0.00 89 GLY A C 7
ATOM 9953 O O . GLY A 1 96 ? 28.821 -6.264 2.839 1.00 0.00 89 GLY A O 7
ATOM 9957 N N . PRO A 1 97 ? 30.896 -6.839 2.177 1.00 0.00 90 PRO A N 7
ATOM 9958 C CA . PRO A 1 97 ? 30.450 -7.662 1.049 1.00 0.00 90 PRO A CA 7
ATOM 9959 C C . PRO A 1 97 ? 29.768 -8.948 1.503 1.00 0.00 90 PRO A C 7
ATOM 9960 O O . PRO A 1 97 ? 29.911 -9.365 2.652 1.00 0.00 90 PRO A O 7
ATOM 9971 N N . SER A 1 98 ? 29.025 -9.571 0.593 1.00 0.00 91 SER A N 7
ATOM 9972 C CA . SER A 1 98 ? 28.318 -10.809 0.902 1.00 0.00 91 SER A CA 7
ATOM 9973 C C . SER A 1 98 ? 28.959 -11.994 0.186 1.00 0.00 91 SER A C 7
ATOM 9974 O O . SER A 1 98 ? 29.114 -11.986 -1.035 1.00 0.00 91 SER A O 7
ATOM 9982 N N . SER A 1 99 ? 29.329 -13.012 0.956 1.00 0.00 92 SER A N 7
ATOM 9983 C CA . SER A 1 99 ? 29.957 -14.204 0.398 1.00 0.00 92 SER A CA 7
ATOM 9984 C C . SER A 1 99 ? 28.906 -15.235 -0.002 1.00 0.00 92 SER A C 7
ATOM 9985 O O . SER A 1 99 ? 29.078 -16.432 0.221 1.00 0.00 92 SER A O 7
ATOM 9993 N N . GLY A 1 100 ? 27.815 -14.759 -0.595 1.00 0.00 93 GLY A N 7
ATOM 9994 C CA . GLY A 1 100 ? 26.751 -15.652 -1.017 1.00 0.00 93 GLY A CA 7
ATOM 9995 C C . GLY A 1 100 ? 25.504 -14.905 -1.446 1.00 0.00 93 GLY A C 7
ATOM 9996 O O . GLY A 1 100 ? 25.503 -14.221 -2.469 1.00 0.00 93 GLY A O 7
ATOM 10004 N N . GLY A 1 1 ? -20.863 45.163 -8.027 1.00 0.00 -6 GLY A N 8
ATOM 10005 C CA . GLY A 1 1 ? -20.678 43.739 -7.818 1.00 0.00 -6 GLY A CA 8
ATOM 10006 C C . GLY A 1 1 ? -19.223 43.324 -7.912 1.00 0.00 -6 GLY A C 8
ATOM 10007 O O . GLY A 1 1 ? -18.568 43.558 -8.927 1.00 0.00 -6 GLY A O 8
ATOM 10011 N N . SER A 1 2 ? -18.716 42.708 -6.849 1.00 0.00 -5 SER A N 8
ATOM 10012 C CA . SER A 1 2 ? -17.328 42.264 -6.813 1.00 0.00 -5 SER A CA 8
ATOM 10013 C C . SER A 1 2 ? -17.133 41.172 -5.765 1.00 0.00 -5 SER A C 8
ATOM 10014 O O . SER A 1 2 ? -17.364 41.391 -4.575 1.00 0.00 -5 SER A O 8
ATOM 10022 N N . SER A 1 3 ? -16.707 39.997 -6.215 1.00 0.00 -4 SER A N 8
ATOM 10023 C CA . SER A 1 3 ? -16.484 38.869 -5.318 1.00 0.00 -4 SER A CA 8
ATOM 10024 C C . SER A 1 3 ? -15.558 37.840 -5.958 1.00 0.00 -4 SER A C 8
ATOM 10025 O O . SER A 1 3 ? -15.145 37.989 -7.108 1.00 0.00 -4 SER A O 8
ATOM 10033 N N . GLY A 1 4 ? -15.234 36.794 -5.204 1.00 0.00 -3 GLY A N 8
ATOM 10034 C CA . GLY A 1 4 ? -14.359 35.755 -5.713 1.00 0.00 -3 GLY A CA 8
ATOM 10035 C C . GLY A 1 4 ? -15.081 34.439 -5.922 1.00 0.00 -3 GLY A C 8
ATOM 10036 O O . GLY A 1 4 ? -16.190 34.409 -6.455 1.00 0.00 -3 GLY A O 8
ATOM 10040 N N . SER A 1 5 ? -14.451 33.346 -5.503 1.00 0.00 -2 SER A N 8
ATOM 10041 C CA . SER A 1 5 ? -15.039 32.020 -5.651 1.00 0.00 -2 SER A CA 8
ATOM 10042 C C . SER A 1 5 ? -14.680 31.130 -4.465 1.00 0.00 -2 SER A C 8
ATOM 10043 O O . SER A 1 5 ? -13.828 31.480 -3.648 1.00 0.00 -2 SER A O 8
ATOM 10051 N N . SER A 1 6 ? -15.336 29.978 -4.378 1.00 0.00 -1 SER A N 8
ATOM 10052 C CA . SER A 1 6 ? -15.090 29.038 -3.290 1.00 0.00 -1 SER A CA 8
ATOM 10053 C C . SER A 1 6 ? -15.748 27.692 -3.576 1.00 0.00 -1 SER A C 8
ATOM 10054 O O . SER A 1 6 ? -16.506 27.550 -4.534 1.00 0.00 -1 SER A O 8
ATOM 10062 N N . GLY A 1 7 ? -15.452 26.705 -2.735 1.00 0.00 0 GLY A N 8
ATOM 10063 C CA . GLY A 1 7 ? -16.022 25.383 -2.913 1.00 0.00 0 GLY A CA 8
ATOM 10064 C C . GLY A 1 7 ? -14.990 24.282 -2.772 1.00 0.00 0 GLY A C 8
ATOM 10065 O O . GLY A 1 7 ? -14.304 23.939 -3.735 1.00 0.00 0 GLY A O 8
ATOM 10069 N N . MET A 1 8 ? -14.877 23.729 -1.569 1.00 0.00 1 MET A N 8
ATOM 10070 C CA . MET A 1 8 ? -13.919 22.661 -1.306 1.00 0.00 1 MET A CA 8
ATOM 10071 C C . MET A 1 8 ? -14.622 21.424 -0.757 1.00 0.00 1 MET A C 8
ATOM 10072 O O . MET A 1 8 ? -15.444 21.519 0.153 1.00 0.00 1 MET A O 8
ATOM 10086 N N . GLU A 1 9 ? -14.293 20.264 -1.317 1.00 0.00 2 GLU A N 8
ATOM 10087 C CA . GLU A 1 9 ? -14.894 19.008 -0.883 1.00 0.00 2 GLU A CA 8
ATOM 10088 C C . GLU A 1 9 ? -13.992 17.826 -1.225 1.00 0.00 2 GLU A C 8
ATOM 10089 O O . GLU A 1 9 ? -13.585 17.655 -2.373 1.00 0.00 2 GLU A O 8
ATOM 10101 N N . GLU A 1 10 ? -13.684 17.014 -0.218 1.00 0.00 3 GLU A N 8
ATOM 10102 C CA . GLU A 1 10 ? -12.829 15.849 -0.412 1.00 0.00 3 GLU A CA 8
ATOM 10103 C C . GLU A 1 10 ? -13.400 14.630 0.306 1.00 0.00 3 GLU A C 8
ATOM 10104 O O . GLU A 1 10 ? -14.348 14.742 1.082 1.00 0.00 3 GLU A O 8
ATOM 10116 N N . GLU A 1 11 ? -12.817 13.465 0.039 1.00 0.00 4 GLU A N 8
ATOM 10117 C CA . GLU A 1 11 ? -13.269 12.225 0.658 1.00 0.00 4 GLU A CA 8
ATOM 10118 C C . GLU A 1 11 ? -13.182 12.313 2.179 1.00 0.00 4 GLU A C 8
ATOM 10119 O O . GLU A 1 11 ? -12.243 12.893 2.726 1.00 0.00 4 GLU A O 8
ATOM 10131 N N . LEU A 1 12 ? -14.167 11.734 2.856 1.00 0.00 5 LEU A N 8
ATOM 10132 C CA . LEU A 1 12 ? -14.204 11.747 4.314 1.00 0.00 5 LEU A CA 8
ATOM 10133 C C . LEU A 1 12 ? -14.269 10.328 4.869 1.00 0.00 5 LEU A C 8
ATOM 10134 O O . LEU A 1 12 ? -14.337 9.359 4.114 1.00 0.00 5 LEU A O 8
ATOM 10150 N N . GLN A 1 13 ? -14.250 10.214 6.193 1.00 0.00 6 GLN A N 8
ATOM 10151 C CA . GLN A 1 13 ? -14.309 8.913 6.849 1.00 0.00 6 GLN A CA 8
ATOM 10152 C C . GLN A 1 13 ? -15.715 8.329 6.774 1.00 0.00 6 GLN A C 8
ATOM 10153 O O . GLN A 1 13 ? -16.657 9.002 6.355 1.00 0.00 6 GLN A O 8
ATOM 10167 N N . HIS A 1 14 ? -15.851 7.071 7.183 1.00 0.00 7 HIS A N 8
ATOM 10168 C CA . HIS A 1 14 ? -17.144 6.395 7.162 1.00 0.00 7 HIS A CA 8
ATOM 10169 C C . HIS A 1 14 ? -17.521 5.902 8.556 1.00 0.00 7 HIS A C 8
ATOM 10170 O O . HIS A 1 14 ? -16.885 4.999 9.099 1.00 0.00 7 HIS A O 8
ATOM 10184 N N . SER A 1 15 ? -18.560 6.501 9.129 1.00 0.00 8 SER A N 8
ATOM 10185 C CA . SER A 1 15 ? -19.019 6.126 10.461 1.00 0.00 8 SER A CA 8
ATOM 10186 C C . SER A 1 15 ? -18.840 4.629 10.696 1.00 0.00 8 SER A C 8
ATOM 10187 O O . SER A 1 15 ? -18.378 4.206 11.756 1.00 0.00 8 SER A O 8
ATOM 10195 N N . HIS A 1 16 ? -19.211 3.832 9.699 1.00 0.00 9 HIS A N 8
ATOM 10196 C CA . HIS A 1 16 ? -19.091 2.381 9.795 1.00 0.00 9 HIS A CA 8
ATOM 10197 C C . HIS A 1 16 ? -17.627 1.954 9.769 1.00 0.00 9 HIS A C 8
ATOM 10198 O O . HIS A 1 16 ? -17.094 1.466 10.767 1.00 0.00 9 HIS A O 8
ATOM 10212 N N . CYS A 1 17 ? -16.981 2.140 8.623 1.00 0.00 10 CYS A N 8
ATOM 10213 C CA . CYS A 1 17 ? -15.579 1.773 8.466 1.00 0.00 10 CYS A CA 8
ATOM 10214 C C . CYS A 1 17 ? -14.763 2.211 9.679 1.00 0.00 10 CYS A C 8
ATOM 10215 O O . CYS A 1 17 ? -14.086 1.400 10.311 1.00 0.00 10 CYS A O 8
ATOM 10222 N N . VAL A 1 18 ? -14.834 3.499 9.999 1.00 0.00 11 VAL A N 8
ATOM 10223 C CA . VAL A 1 18 ? -14.103 4.046 11.136 1.00 0.00 11 VAL A CA 8
ATOM 10224 C C . VAL A 1 18 ? -14.261 3.160 12.367 1.00 0.00 11 VAL A C 8
ATOM 10225 O O . VAL A 1 18 ? -13.391 3.128 13.236 1.00 0.00 11 VAL A O 8
ATOM 10238 N N . ASN A 1 19 ? -15.377 2.442 12.434 1.00 0.00 12 ASN A N 8
ATOM 10239 C CA . ASN A 1 19 ? -15.649 1.555 13.559 1.00 0.00 12 ASN A CA 8
ATOM 10240 C C . ASN A 1 19 ? -15.823 0.115 13.087 1.00 0.00 12 ASN A C 8
ATOM 10241 O O . ASN A 1 19 ? -16.645 -0.630 13.621 1.00 0.00 12 ASN A O 8
ATOM 10252 N N . CYS A 1 20 ? -15.044 -0.271 12.082 1.00 0.00 13 CYS A N 8
ATOM 10253 C CA . CYS A 1 20 ? -15.110 -1.621 11.537 1.00 0.00 13 CYS A CA 8
ATOM 10254 C C . CYS A 1 20 ? -13.722 -2.253 11.479 1.00 0.00 13 CYS A C 8
ATOM 10255 O O . CYS A 1 20 ? -12.812 -1.721 10.843 1.00 0.00 13 CYS A O 8
ATOM 10262 N N . VAL A 1 21 ? -13.568 -3.392 12.147 1.00 0.00 14 VAL A N 8
ATOM 10263 C CA . VAL A 1 21 ? -12.292 -4.098 12.170 1.00 0.00 14 VAL A CA 8
ATOM 10264 C C . VAL A 1 21 ? -12.405 -5.459 11.493 1.00 0.00 14 VAL A C 8
ATOM 10265 O O . VAL A 1 21 ? -11.417 -6.001 10.998 1.00 0.00 14 VAL A O 8
ATOM 10278 N N . SER A 1 22 ? -13.616 -6.006 11.475 1.00 0.00 15 SER A N 8
ATOM 10279 C CA . SER A 1 22 ? -13.858 -7.307 10.861 1.00 0.00 15 SER A CA 8
ATOM 10280 C C . SER A 1 22 ? -13.375 -7.322 9.414 1.00 0.00 15 SER A C 8
ATOM 10281 O O . SER A 1 22 ? -13.791 -6.496 8.601 1.00 0.00 15 SER A O 8
ATOM 10289 N N . ARG A 1 23 ? -12.496 -8.268 9.100 1.00 0.00 16 ARG A N 8
ATOM 10290 C CA . ARG A 1 23 ? -11.955 -8.391 7.752 1.00 0.00 16 ARG A CA 8
ATOM 10291 C C . ARG A 1 23 ? -13.048 -8.783 6.761 1.00 0.00 16 ARG A C 8
ATOM 10292 O O . ARG A 1 23 ? -13.282 -8.087 5.773 1.00 0.00 16 ARG A O 8
ATOM 10313 N N . ARG A 1 24 ? -13.713 -9.901 7.033 1.00 0.00 17 ARG A N 8
ATOM 10314 C CA . ARG A 1 24 ? -14.779 -10.386 6.166 1.00 0.00 17 ARG A CA 8
ATOM 10315 C C . ARG A 1 24 ? -16.079 -9.630 6.426 1.00 0.00 17 ARG A C 8
ATOM 10316 O O . ARG A 1 24 ? -17.153 -10.226 6.500 1.00 0.00 17 ARG A O 8
ATOM 10337 N N . CYS A 1 25 ? -15.973 -8.312 6.566 1.00 0.00 18 CYS A N 8
ATOM 10338 C CA . CYS A 1 25 ? -17.138 -7.473 6.819 1.00 0.00 18 CYS A CA 8
ATOM 10339 C C . CYS A 1 25 ? -18.138 -7.571 5.671 1.00 0.00 18 CYS A C 8
ATOM 10340 O O . CYS A 1 25 ? -17.831 -7.213 4.535 1.00 0.00 18 CYS A O 8
ATOM 10347 N N . MET A 1 26 ? -19.336 -8.058 5.978 1.00 0.00 19 MET A N 8
ATOM 10348 C CA . MET A 1 26 ? -20.383 -8.201 4.972 1.00 0.00 19 MET A CA 8
ATOM 10349 C C . MET A 1 26 ? -21.502 -7.192 5.205 1.00 0.00 19 MET A C 8
ATOM 10350 O O . MET A 1 26 ? -22.683 -7.518 5.079 1.00 0.00 19 MET A O 8
ATOM 10364 N N . THR A 1 27 ? -21.124 -5.963 5.546 1.00 0.00 20 THR A N 8
ATOM 10365 C CA . THR A 1 27 ? -22.096 -4.907 5.798 1.00 0.00 20 THR A CA 8
ATOM 10366 C C . THR A 1 27 ? -22.459 -4.176 4.511 1.00 0.00 20 THR A C 8
ATOM 10367 O O . THR A 1 27 ? -21.589 -3.857 3.700 1.00 0.00 20 THR A O 8
ATOM 10378 N N . ARG A 1 28 ? -23.749 -3.911 4.329 1.00 0.00 21 ARG A N 8
ATOM 10379 C CA . ARG A 1 28 ? -24.227 -3.217 3.140 1.00 0.00 21 ARG A CA 8
ATOM 10380 C C . ARG A 1 28 ? -23.566 -1.848 3.007 1.00 0.00 21 ARG A C 8
ATOM 10381 O O . ARG A 1 28 ? -23.690 -0.985 3.875 1.00 0.00 21 ARG A O 8
ATOM 10402 N N . PRO A 1 29 ? -22.846 -1.644 1.894 1.00 0.00 22 PRO A N 8
ATOM 10403 C CA . PRO A 1 29 ? -22.151 -0.383 1.620 1.00 0.00 22 PRO A CA 8
ATOM 10404 C C . PRO A 1 29 ? -23.117 0.758 1.322 1.00 0.00 22 PRO A C 8
ATOM 10405 O O . PRO A 1 29 ? -23.897 0.691 0.373 1.00 0.00 22 PRO A O 8
ATOM 10416 N N . GLU A 1 30 ? -23.059 1.806 2.139 1.00 0.00 23 GLU A N 8
ATOM 10417 C CA . GLU A 1 30 ? -23.931 2.961 1.961 1.00 0.00 23 GLU A CA 8
ATOM 10418 C C . GLU A 1 30 ? -23.164 4.133 1.355 1.00 0.00 23 GLU A C 8
ATOM 10419 O O . GLU A 1 30 ? -21.933 4.172 1.361 1.00 0.00 23 GLU A O 8
ATOM 10431 N N . PRO A 1 31 ? -23.907 5.111 0.817 1.00 0.00 24 PRO A N 8
ATOM 10432 C CA . PRO A 1 31 ? -23.319 6.302 0.196 1.00 0.00 24 PRO A CA 8
ATOM 10433 C C . PRO A 1 31 ? -22.666 7.226 1.218 1.00 0.00 24 PRO A C 8
ATOM 10434 O O . PRO A 1 31 ? -22.360 8.380 0.920 1.00 0.00 24 PRO A O 8
ATOM 10445 N N . GLY A 1 32 ? -22.455 6.711 2.425 1.00 0.00 25 GLY A N 8
ATOM 10446 C CA . GLY A 1 32 ? -21.839 7.504 3.473 1.00 0.00 25 GLY A CA 8
ATOM 10447 C C . GLY A 1 32 ? -21.487 6.678 4.694 1.00 0.00 25 GLY A C 8
ATOM 10448 O O . GLY A 1 32 ? -20.342 6.687 5.149 1.00 0.00 25 GLY A O 8
ATOM 10452 N N . ILE A 1 33 ? -22.472 5.965 5.228 1.00 0.00 26 ILE A N 8
ATOM 10453 C CA . ILE A 1 33 ? -22.261 5.131 6.405 1.00 0.00 26 ILE A CA 8
ATOM 10454 C C . ILE A 1 33 ? -21.094 4.171 6.195 1.00 0.00 26 ILE A C 8
ATOM 10455 O O . ILE A 1 33 ? -20.063 4.276 6.860 1.00 0.00 26 ILE A O 8
ATOM 10471 N N . SER A 1 34 ? -21.264 3.235 5.266 1.00 0.00 27 SER A N 8
ATOM 10472 C CA . SER A 1 34 ? -20.227 2.255 4.970 1.00 0.00 27 SER A CA 8
ATOM 10473 C C . SER A 1 34 ? -19.954 2.188 3.470 1.00 0.00 27 SER A C 8
ATOM 10474 O O . SER A 1 34 ? -20.798 2.565 2.656 1.00 0.00 27 SER A O 8
ATOM 10482 N N . CYS A 1 35 ? -18.769 1.707 3.111 1.00 0.00 28 CYS A N 8
ATOM 10483 C CA . CYS A 1 35 ? -18.382 1.590 1.711 1.00 0.00 28 CYS A CA 8
ATOM 10484 C C . CYS A 1 35 ? -18.023 0.149 1.363 1.00 0.00 28 CYS A C 8
ATOM 10485 O O . CYS A 1 35 ? -17.947 -0.712 2.241 1.00 0.00 28 CYS A O 8
ATOM 10492 N N . ASP A 1 36 ? -17.804 -0.107 0.078 1.00 0.00 29 ASP A N 8
ATOM 10493 C CA . ASP A 1 36 ? -17.452 -1.444 -0.386 1.00 0.00 29 ASP A CA 8
ATOM 10494 C C . ASP A 1 36 ? -16.062 -1.841 0.103 1.00 0.00 29 ASP A C 8
ATOM 10495 O O . ASP A 1 36 ? -15.198 -0.987 0.307 1.00 0.00 29 ASP A O 8
ATOM 10504 N N . LEU A 1 37 ? -15.854 -3.139 0.288 1.00 0.00 30 LEU A N 8
ATOM 10505 C CA . LEU A 1 37 ? -14.569 -3.649 0.754 1.00 0.00 30 LEU A CA 8
ATOM 10506 C C . LEU A 1 37 ? -13.701 -4.090 -0.420 1.00 0.00 30 LEU A C 8
ATOM 10507 O O . LEU A 1 37 ? -14.195 -4.669 -1.388 1.00 0.00 30 LEU A O 8
ATOM 10523 N N . ILE A 1 38 ? -12.404 -3.815 -0.326 1.00 0.00 31 ILE A N 8
ATOM 10524 C CA . ILE A 1 38 ? -11.467 -4.186 -1.379 1.00 0.00 31 ILE A CA 8
ATOM 10525 C C . ILE A 1 38 ? -10.198 -4.799 -0.794 1.00 0.00 31 ILE A C 8
ATOM 10526 O O . ILE A 1 38 ? -9.686 -4.337 0.224 1.00 0.00 31 ILE A O 8
ATOM 10542 N N . GLY A 1 39 ? -9.695 -5.841 -1.449 1.00 0.00 32 GLY A N 8
ATOM 10543 C CA . GLY A 1 39 ? -8.490 -6.499 -0.980 1.00 0.00 32 GLY A CA 8
ATOM 10544 C C . GLY A 1 39 ? -7.235 -5.717 -1.314 1.00 0.00 32 GLY A C 8
ATOM 10545 O O . GLY A 1 39 ? -7.153 -5.080 -2.365 1.00 0.00 32 GLY A O 8
ATOM 10549 N N . CYS A 1 40 ? -6.255 -5.762 -0.418 1.00 0.00 33 CYS A N 8
ATOM 10550 C CA . CYS A 1 40 ? -4.999 -5.051 -0.621 1.00 0.00 33 CYS A CA 8
ATOM 10551 C C . CYS A 1 40 ? -4.473 -5.268 -2.036 1.00 0.00 33 CYS A C 8
ATOM 10552 O O . CYS A 1 40 ? -4.443 -6.387 -2.549 1.00 0.00 33 CYS A O 8
ATOM 10559 N N . PRO A 1 41 ? -4.048 -4.174 -2.684 1.00 0.00 34 PRO A N 8
ATOM 10560 C CA . PRO A 1 41 ? -3.515 -4.218 -4.049 1.00 0.00 34 PRO A CA 8
ATOM 10561 C C . PRO A 1 41 ? -2.156 -4.907 -4.118 1.00 0.00 34 PRO A C 8
ATOM 10562 O O . PRO A 1 41 ? -1.607 -5.112 -5.201 1.00 0.00 34 PRO A O 8
ATOM 10573 N N . LEU A 1 42 ? -1.618 -5.262 -2.956 1.00 0.00 35 LEU A N 8
ATOM 10574 C CA . LEU A 1 42 ? -0.322 -5.928 -2.885 1.00 0.00 35 LEU A CA 8
ATOM 10575 C C . LEU A 1 42 ? -0.478 -7.373 -2.420 1.00 0.00 35 LEU A C 8
ATOM 10576 O O . LEU A 1 42 ? 0.486 -8.004 -1.987 1.00 0.00 35 LEU A O 8
ATOM 10592 N N . VAL A 1 43 ? -1.698 -7.891 -2.514 1.00 0.00 36 VAL A N 8
ATOM 10593 C CA . VAL A 1 43 ? -1.980 -9.262 -2.106 1.00 0.00 36 VAL A CA 8
ATOM 10594 C C . VAL A 1 43 ? -1.327 -9.582 -0.766 1.00 0.00 36 VAL A C 8
ATOM 10595 O O . VAL A 1 43 ? -0.882 -10.706 -0.533 1.00 0.00 36 VAL A O 8
ATOM 10608 N N . CYS A 1 44 ? -1.273 -8.587 0.112 1.00 0.00 37 CYS A N 8
ATOM 10609 C CA . CYS A 1 44 ? -0.674 -8.760 1.430 1.00 0.00 37 CYS A CA 8
ATOM 10610 C C . CYS A 1 44 ? -1.434 -9.807 2.240 1.00 0.00 37 CYS A C 8
ATOM 10611 O O . CYS A 1 44 ? -0.877 -10.442 3.134 1.00 0.00 37 CYS A O 8
ATOM 10618 N N . GLY A 1 45 ? -2.713 -9.980 1.919 1.00 0.00 38 GLY A N 8
ATOM 10619 C CA . GLY A 1 45 ? -3.530 -10.950 2.625 1.00 0.00 38 GLY A CA 8
ATOM 10620 C C . GLY A 1 45 ? -4.408 -10.309 3.681 1.00 0.00 38 GLY A C 8
ATOM 10621 O O . GLY A 1 45 ? -4.480 -10.788 4.812 1.00 0.00 38 GLY A O 8
ATOM 10625 N N . ALA A 1 46 ? -5.077 -9.221 3.312 1.00 0.00 39 ALA A N 8
ATOM 10626 C CA . ALA A 1 46 ? -5.954 -8.514 4.236 1.00 0.00 39 ALA A CA 8
ATOM 10627 C C . ALA A 1 46 ? -7.053 -7.768 3.486 1.00 0.00 39 ALA A C 8
ATOM 10628 O O . ALA A 1 46 ? -6.813 -7.189 2.427 1.00 0.00 39 ALA A O 8
ATOM 10635 N N . VAL A 1 47 ? -8.260 -7.785 4.044 1.00 0.00 40 VAL A N 8
ATOM 10636 C CA . VAL A 1 47 ? -9.396 -7.110 3.428 1.00 0.00 40 VAL A CA 8
ATOM 10637 C C . VAL A 1 47 ? -9.813 -5.887 4.238 1.00 0.00 40 VAL A C 8
ATOM 10638 O O . VAL A 1 47 ? -10.224 -6.004 5.393 1.00 0.00 40 VAL A O 8
ATOM 10651 N N . PHE A 1 48 ? -9.706 -4.713 3.624 1.00 0.00 41 PHE A N 8
ATOM 10652 C CA . PHE A 1 48 ? -10.072 -3.468 4.288 1.00 0.00 41 PHE A CA 8
ATOM 10653 C C . PHE A 1 48 ? -10.913 -2.588 3.368 1.00 0.00 41 PHE A C 8
ATOM 10654 O O . PHE A 1 48 ? -10.835 -2.697 2.144 1.00 0.00 41 PHE A O 8
ATOM 10671 N N . HIS A 1 49 ? -11.719 -1.716 3.966 1.00 0.00 42 HIS A N 8
ATOM 10672 C CA . HIS A 1 49 ? -12.575 -0.816 3.202 1.00 0.00 42 HIS A CA 8
ATOM 10673 C C . HIS A 1 49 ? -11.747 0.051 2.258 1.00 0.00 42 HIS A C 8
ATOM 10674 O O . HIS A 1 49 ? -10.726 0.613 2.652 1.00 0.00 42 HIS A O 8
ATOM 10688 N N . SER A 1 50 ? -12.195 0.154 1.011 1.00 0.00 43 SER A N 8
ATOM 10689 C CA . SER A 1 50 ? -11.493 0.949 0.010 1.00 0.00 43 SER A CA 8
ATOM 10690 C C . SER A 1 50 ? -10.972 2.248 0.616 1.00 0.00 43 SER A C 8
ATOM 10691 O O . SER A 1 50 ? -9.845 2.665 0.346 1.00 0.00 43 SER A O 8
ATOM 10699 N N . CYS A 1 51 ? -11.800 2.884 1.438 1.00 0.00 44 CYS A N 8
ATOM 10700 C CA . CYS A 1 51 ? -11.425 4.137 2.083 1.00 0.00 44 CYS A CA 8
ATOM 10701 C C . CYS A 1 51 ? -10.289 3.917 3.079 1.00 0.00 44 CYS A C 8
ATOM 10702 O O . CYS A 1 51 ? -9.403 4.759 3.224 1.00 0.00 44 CYS A O 8
ATOM 10709 N N . LYS A 1 52 ? -10.322 2.778 3.763 1.00 0.00 45 LYS A N 8
ATOM 10710 C CA . LYS A 1 52 ? -9.296 2.445 4.744 1.00 0.00 45 LYS A CA 8
ATOM 10711 C C . LYS A 1 52 ? -7.975 2.110 4.057 1.00 0.00 45 LYS A C 8
ATOM 10712 O O . LYS A 1 52 ? -6.902 2.434 4.565 1.00 0.00 45 LYS A O 8
ATOM 10731 N N . ALA A 1 53 ? -8.062 1.462 2.901 1.00 0.00 46 ALA A N 8
ATOM 10732 C CA . ALA A 1 53 ? -6.874 1.087 2.143 1.00 0.00 46 ALA A CA 8
ATOM 10733 C C . ALA A 1 53 ? -5.766 2.120 2.315 1.00 0.00 46 ALA A C 8
ATOM 10734 O O . ALA A 1 53 ? -4.714 1.828 2.885 1.00 0.00 46 ALA A O 8
ATOM 10741 N N . ASP A 1 54 ? -6.007 3.328 1.817 1.00 0.00 47 ASP A N 8
ATOM 10742 C CA . ASP A 1 54 ? -5.028 4.405 1.916 1.00 0.00 47 ASP A CA 8
ATOM 10743 C C . ASP A 1 54 ? -4.294 4.351 3.252 1.00 0.00 47 ASP A C 8
ATOM 10744 O O . ASP A 1 54 ? -3.067 4.431 3.300 1.00 0.00 47 ASP A O 8
ATOM 10753 N N . GLU A 1 55 ? -5.054 4.216 4.334 1.00 0.00 48 GLU A N 8
ATOM 10754 C CA . GLU A 1 55 ? -4.474 4.154 5.671 1.00 0.00 48 GLU A CA 8
ATOM 10755 C C . GLU A 1 55 ? -3.779 2.815 5.901 1.00 0.00 48 GLU A C 8
ATOM 10756 O O . GLU A 1 55 ? -2.593 2.767 6.227 1.00 0.00 48 GLU A O 8
ATOM 10768 N N . HIS A 1 56 ? -4.527 1.730 5.730 1.00 0.00 49 HIS A N 8
ATOM 10769 C CA . HIS A 1 56 ? -3.984 0.389 5.918 1.00 0.00 49 HIS A CA 8
ATOM 10770 C C . HIS A 1 56 ? -2.585 0.281 5.319 1.00 0.00 49 HIS A C 8
ATOM 10771 O O . HIS A 1 56 ? -1.633 -0.091 6.005 1.00 0.00 49 HIS A O 8
ATOM 10785 N N . ARG A 1 57 ? -2.469 0.608 4.036 1.00 0.00 50 ARG A N 8
ATOM 10786 C CA . ARG A 1 57 ? -1.187 0.545 3.345 1.00 0.00 50 ARG A CA 8
ATOM 10787 C C . ARG A 1 57 ? -0.047 0.950 4.275 1.00 0.00 50 ARG A C 8
ATOM 10788 O O . ARG A 1 57 ? 1.001 0.303 4.309 1.00 0.00 50 ARG A O 8
ATOM 10809 N N . LEU A 1 58 ? -0.258 2.025 5.028 1.00 0.00 51 LEU A N 8
ATOM 10810 C CA . LEU A 1 58 ? 0.751 2.517 5.958 1.00 0.00 51 LEU A CA 8
ATOM 10811 C C . LEU A 1 58 ? 1.275 1.389 6.841 1.00 0.00 51 LEU A C 8
ATOM 10812 O O . LEU A 1 58 ? 2.485 1.184 6.953 1.00 0.00 51 LEU A O 8
ATOM 10828 N N . LEU A 1 59 ? 0.358 0.658 7.464 1.00 0.00 52 LEU A N 8
ATOM 10829 C CA . LEU A 1 59 ? 0.726 -0.453 8.336 1.00 0.00 52 LEU A CA 8
ATOM 10830 C C . LEU A 1 59 ? 1.125 -1.677 7.518 1.00 0.00 52 LEU A C 8
ATOM 10831 O O . LEU A 1 59 ? 2.102 -2.356 7.834 1.00 0.00 52 LEU A O 8
ATOM 10847 N N . CYS A 1 60 ? 0.363 -1.952 6.465 1.00 0.00 53 CYS A N 8
ATOM 10848 C CA . CYS A 1 60 ? 0.637 -3.094 5.600 1.00 0.00 53 CYS A CA 8
ATOM 10849 C C . CYS A 1 60 ? 2.138 -3.348 5.494 1.00 0.00 53 CYS A C 8
ATOM 10850 O O . CYS A 1 60 ? 2.928 -2.446 5.215 1.00 0.00 53 CYS A O 8
ATOM 10857 N N . PRO A 1 61 ? 2.542 -4.607 5.721 1.00 0.00 54 PRO A N 8
ATOM 10858 C CA . PRO A 1 61 ? 3.950 -5.010 5.656 1.00 0.00 54 PRO A CA 8
ATOM 10859 C C . PRO A 1 61 ? 4.494 -4.988 4.231 1.00 0.00 54 PRO A C 8
ATOM 10860 O O . PRO A 1 61 ? 5.707 -4.968 4.020 1.00 0.00 54 PRO A O 8
ATOM 10871 N N . PHE A 1 62 ? 3.590 -4.993 3.258 1.00 0.00 55 PHE A N 8
ATOM 10872 C CA . PHE A 1 62 ? 3.980 -4.974 1.852 1.00 0.00 55 PHE A CA 8
ATOM 10873 C C . PHE A 1 62 ? 4.277 -3.551 1.389 1.00 0.00 55 PHE A C 8
ATOM 10874 O O . PHE A 1 62 ? 5.311 -3.291 0.775 1.00 0.00 55 PHE A O 8
ATOM 10891 N N . GLU A 1 63 ? 3.362 -2.634 1.689 1.00 0.00 56 GLU A N 8
ATOM 10892 C CA . GLU A 1 63 ? 3.525 -1.238 1.302 1.00 0.00 56 GLU A CA 8
ATOM 10893 C C . GLU A 1 63 ? 4.994 -0.827 1.353 1.00 0.00 56 GLU A C 8
ATOM 10894 O O . GLU A 1 63 ? 5.731 -1.229 2.254 1.00 0.00 56 GLU A O 8
ATOM 10906 N N . ARG A 1 64 ? 5.413 -0.026 0.379 1.00 0.00 57 ARG A N 8
ATOM 10907 C CA . ARG A 1 64 ? 6.794 0.438 0.311 1.00 0.00 57 ARG A CA 8
ATOM 10908 C C . ARG A 1 64 ? 7.168 1.217 1.569 1.00 0.00 57 ARG A C 8
ATOM 10909 O O . ARG A 1 64 ? 6.486 2.169 1.948 1.00 0.00 57 ARG A O 8
ATOM 10930 N N . VAL A 1 65 ? 8.256 0.806 2.212 1.00 0.00 58 VAL A N 8
ATOM 10931 C CA . VAL A 1 65 ? 8.722 1.465 3.426 1.00 0.00 58 VAL A CA 8
ATOM 10932 C C . VAL A 1 65 ? 10.233 1.664 3.398 1.00 0.00 58 VAL A C 8
ATOM 10933 O O . VAL A 1 65 ? 10.987 0.817 2.919 1.00 0.00 58 VAL A O 8
ATOM 10946 N N . PRO A 1 66 ? 10.689 2.810 3.924 1.00 0.00 59 PRO A N 8
ATOM 10947 C CA . PRO A 1 66 ? 12.115 3.147 3.973 1.00 0.00 59 PRO A CA 8
ATOM 10948 C C . PRO A 1 66 ? 12.883 2.275 4.960 1.00 0.00 59 PRO A C 8
ATOM 10949 O O . PRO A 1 66 ? 12.348 1.865 5.990 1.00 0.00 59 PRO A O 8
ATOM 10960 N N . CYS A 1 67 ? 14.142 1.994 4.638 1.00 0.00 60 CYS A N 8
ATOM 10961 C CA . CYS A 1 67 ? 14.985 1.170 5.496 1.00 0.00 60 CYS A CA 8
ATOM 10962 C C . CYS A 1 67 ? 14.865 1.603 6.954 1.00 0.00 60 CYS A C 8
ATOM 10963 O O . CYS A 1 67 ? 14.973 2.789 7.272 1.00 0.00 60 CYS A O 8
ATOM 10970 N N . LEU A 1 68 ? 14.643 0.636 7.837 1.00 0.00 61 LEU A N 8
ATOM 10971 C CA . LEU A 1 68 ? 14.509 0.916 9.262 1.00 0.00 61 LEU A CA 8
ATOM 10972 C C . LEU A 1 68 ? 15.495 1.994 9.700 1.00 0.00 61 LEU A C 8
ATOM 10973 O O . LEU A 1 68 ? 15.156 2.876 10.488 1.00 0.00 61 LEU A O 8
ATOM 10989 N N . ASN A 1 69 ? 16.717 1.917 9.182 1.00 0.00 62 ASN A N 8
ATOM 10990 C CA . ASN A 1 69 ? 17.752 2.887 9.518 1.00 0.00 62 ASN A CA 8
ATOM 10991 C C . ASN A 1 69 ? 17.706 4.082 8.571 1.00 0.00 62 ASN A C 8
ATOM 10992 O O . ASN A 1 69 ? 18.742 4.562 8.110 1.00 0.00 62 ASN A O 8
ATOM 11003 N N . SER A 1 70 ? 16.499 4.558 8.285 1.00 0.00 63 SER A N 8
ATOM 11004 C CA . SER A 1 70 ? 16.317 5.695 7.390 1.00 0.00 63 SER A CA 8
ATOM 11005 C C . SER A 1 70 ? 16.992 6.942 7.952 1.00 0.00 63 SER A C 8
ATOM 11006 O O . SER A 1 70 ? 17.245 7.905 7.228 1.00 0.00 63 SER A O 8
ATOM 11014 N N . ASP A 1 71 ? 17.282 6.917 9.248 1.00 0.00 64 ASP A N 8
ATOM 11015 C CA . ASP A 1 71 ? 17.929 8.044 9.909 1.00 0.00 64 ASP A CA 8
ATOM 11016 C C . ASP A 1 71 ? 19.389 8.159 9.483 1.00 0.00 64 ASP A C 8
ATOM 11017 O O . ASP A 1 71 ? 19.892 9.257 9.242 1.00 0.00 64 ASP A O 8
ATOM 11026 N N . PHE A 1 72 ? 20.066 7.019 9.392 1.00 0.00 65 PHE A N 8
ATOM 11027 C CA . PHE A 1 72 ? 21.469 6.992 8.997 1.00 0.00 65 PHE A CA 8
ATOM 11028 C C . PHE A 1 72 ? 21.652 7.580 7.601 1.00 0.00 65 PHE A C 8
ATOM 11029 O O . PHE A 1 72 ? 22.637 8.264 7.328 1.00 0.00 65 PHE A O 8
ATOM 11046 N N . GLY A 1 73 ? 20.695 7.307 6.719 1.00 0.00 66 GLY A N 8
ATOM 11047 C CA . GLY A 1 73 ? 20.769 7.816 5.362 1.00 0.00 66 GLY A CA 8
ATOM 11048 C C . GLY A 1 73 ? 20.759 6.708 4.327 1.00 0.00 66 GLY A C 8
ATOM 11049 O O . GLY A 1 73 ? 21.574 6.705 3.404 1.00 0.00 66 GLY A O 8
ATOM 11053 N N . CYS A 1 74 ? 19.837 5.765 4.480 1.00 0.00 67 CYS A N 8
ATOM 11054 C CA . CYS A 1 74 ? 19.725 4.645 3.553 1.00 0.00 67 CYS A CA 8
ATOM 11055 C C . CYS A 1 74 ? 18.642 4.908 2.511 1.00 0.00 67 CYS A C 8
ATOM 11056 O O . CYS A 1 74 ? 17.447 4.906 2.808 1.00 0.00 67 CYS A O 8
ATOM 11063 N N . PRO A 1 75 ? 19.067 5.139 1.260 1.00 0.00 68 PRO A N 8
ATOM 11064 C CA . PRO A 1 75 ? 18.150 5.406 0.149 1.00 0.00 68 PRO A CA 8
ATOM 11065 C C . PRO A 1 75 ? 17.345 4.174 -0.248 1.00 0.00 68 PRO A C 8
ATOM 11066 O O . PRO A 1 75 ? 16.375 4.269 -1.000 1.00 0.00 68 PRO A O 8
ATOM 11077 N N . PHE A 1 76 ? 17.753 3.017 0.262 1.00 0.00 69 PHE A N 8
ATOM 11078 C CA . PHE A 1 76 ? 17.070 1.764 -0.040 1.00 0.00 69 PHE A CA 8
ATOM 11079 C C . PHE A 1 76 ? 15.627 1.799 0.455 1.00 0.00 69 PHE A C 8
ATOM 11080 O O . PHE A 1 76 ? 15.349 2.256 1.564 1.00 0.00 69 PHE A O 8
ATOM 11097 N N . THR A 1 77 ? 14.710 1.312 -0.376 1.00 0.00 70 THR A N 8
ATOM 11098 C CA . THR A 1 77 ? 13.296 1.289 -0.026 1.00 0.00 70 THR A CA 8
ATOM 11099 C C . THR A 1 77 ? 12.633 0.001 -0.501 1.00 0.00 70 THR A C 8
ATOM 11100 O O . THR A 1 77 ? 12.788 -0.399 -1.654 1.00 0.00 70 THR A O 8
ATOM 11111 N N . MET A 1 78 ? 11.894 -0.644 0.396 1.00 0.00 71 MET A N 8
ATOM 11112 C CA . MET A 1 78 ? 11.205 -1.887 0.066 1.00 0.00 71 MET A CA 8
ATOM 11113 C C . MET A 1 78 ? 10.124 -2.199 1.095 1.00 0.00 71 MET A C 8
ATOM 11114 O O . MET A 1 78 ? 9.939 -1.456 2.060 1.00 0.00 71 MET A O 8
ATOM 11128 N N . ALA A 1 79 ? 9.412 -3.300 0.884 1.00 0.00 72 ALA A N 8
ATOM 11129 C CA . ALA A 1 79 ? 8.350 -3.710 1.794 1.00 0.00 72 ALA A CA 8
ATOM 11130 C C . ALA A 1 79 ? 8.884 -3.904 3.209 1.00 0.00 72 ALA A C 8
ATOM 11131 O O . ALA A 1 79 ? 10.054 -4.238 3.401 1.00 0.00 72 ALA A O 8
ATOM 11138 N N . ARG A 1 80 ? 8.021 -3.692 4.197 1.00 0.00 73 ARG A N 8
ATOM 11139 C CA . ARG A 1 80 ? 8.407 -3.842 5.595 1.00 0.00 73 ARG A CA 8
ATOM 11140 C C . ARG A 1 80 ? 8.862 -5.269 5.883 1.00 0.00 73 ARG A C 8
ATOM 11141 O O . ARG A 1 80 ? 9.808 -5.489 6.638 1.00 0.00 73 ARG A O 8
ATOM 11162 N N . ASN A 1 81 ? 8.181 -6.236 5.277 1.00 0.00 74 ASN A N 8
ATOM 11163 C CA . ASN A 1 81 ? 8.514 -7.643 5.469 1.00 0.00 74 ASN A CA 8
ATOM 11164 C C . ASN A 1 81 ? 9.710 -8.041 4.610 1.00 0.00 74 ASN A C 8
ATOM 11165 O O . ASN A 1 81 ? 10.090 -9.211 4.558 1.00 0.00 74 ASN A O 8
ATOM 11176 N N . LYS A 1 82 ? 10.301 -7.059 3.937 1.00 0.00 75 LYS A N 8
ATOM 11177 C CA . LYS A 1 82 ? 11.456 -7.305 3.081 1.00 0.00 75 LYS A CA 8
ATOM 11178 C C . LYS A 1 82 ? 12.705 -6.637 3.647 1.00 0.00 75 LYS A C 8
ATOM 11179 O O . LYS A 1 82 ? 13.828 -7.038 3.341 1.00 0.00 75 LYS A O 8
ATOM 11198 N N . VAL A 1 83 ? 12.502 -5.617 4.474 1.00 0.00 76 VAL A N 8
ATOM 11199 C CA . VAL A 1 83 ? 13.612 -4.895 5.085 1.00 0.00 76 VAL A CA 8
ATOM 11200 C C . VAL A 1 83 ? 14.483 -5.830 5.917 1.00 0.00 76 VAL A C 8
ATOM 11201 O O . VAL A 1 83 ? 15.665 -5.564 6.132 1.00 0.00 76 VAL A O 8
ATOM 11214 N N . ALA A 1 84 ? 13.891 -6.925 6.381 1.00 0.00 77 ALA A N 8
ATOM 11215 C CA . ALA A 1 84 ? 14.614 -7.901 7.187 1.00 0.00 77 ALA A CA 8
ATOM 11216 C C . ALA A 1 84 ? 15.783 -8.498 6.409 1.00 0.00 77 ALA A C 8
ATOM 11217 O O . ALA A 1 84 ? 16.857 -8.725 6.964 1.00 0.00 77 ALA A O 8
ATOM 11224 N N . GLU A 1 85 ? 15.564 -8.749 5.122 1.00 0.00 78 GLU A N 8
ATOM 11225 C CA . GLU A 1 85 ? 16.600 -9.321 4.270 1.00 0.00 78 GLU A CA 8
ATOM 11226 C C . GLU A 1 85 ? 17.661 -8.278 3.928 1.00 0.00 78 GLU A C 8
ATOM 11227 O O . GLU A 1 85 ? 18.860 -8.544 4.016 1.00 0.00 78 GLU A O 8
ATOM 11239 N N . HIS A 1 86 ? 17.210 -7.090 3.537 1.00 0.00 79 HIS A N 8
ATOM 11240 C CA . HIS A 1 86 ? 18.119 -6.006 3.182 1.00 0.00 79 HIS A CA 8
ATOM 11241 C C . HIS A 1 86 ? 18.980 -5.606 4.377 1.00 0.00 79 HIS A C 8
ATOM 11242 O O . HIS A 1 86 ? 20.197 -5.456 4.256 1.00 0.00 79 HIS A O 8
ATOM 11256 N N . LEU A 1 87 ? 18.341 -5.433 5.528 1.00 0.00 80 LEU A N 8
ATOM 11257 C CA . LEU A 1 87 ? 19.048 -5.049 6.745 1.00 0.00 80 LEU A CA 8
ATOM 11258 C C . LEU A 1 87 ? 20.338 -5.848 6.901 1.00 0.00 80 LEU A C 8
ATOM 11259 O O . LEU A 1 87 ? 21.370 -5.306 7.295 1.00 0.00 80 LEU A O 8
ATOM 11275 N N . GLU A 1 88 ? 20.270 -7.138 6.587 1.00 0.00 81 GLU A N 8
ATOM 11276 C CA . GLU A 1 88 ? 21.434 -8.010 6.691 1.00 0.00 81 GLU A CA 8
ATOM 11277 C C . GLU A 1 88 ? 22.571 -7.509 5.805 1.00 0.00 81 GLU A C 8
ATOM 11278 O O . GLU A 1 88 ? 23.732 -7.501 6.213 1.00 0.00 81 GLU A O 8
ATOM 11290 N N . MET A 1 89 ? 22.228 -7.091 4.592 1.00 0.00 82 MET A N 8
ATOM 11291 C CA . MET A 1 89 ? 23.219 -6.587 3.648 1.00 0.00 82 MET A CA 8
ATOM 11292 C C . MET A 1 89 ? 23.177 -5.064 3.577 1.00 0.00 82 MET A C 8
ATOM 11293 O O . MET A 1 89 ? 23.675 -4.462 2.625 1.00 0.00 82 MET A O 8
ATOM 11307 N N . CYS A 1 90 ? 22.581 -4.445 4.590 1.00 0.00 83 CYS A N 8
ATOM 11308 C CA . CYS A 1 90 ? 22.473 -2.992 4.643 1.00 0.00 83 CYS A CA 8
ATOM 11309 C C . CYS A 1 90 ? 23.706 -2.379 5.300 1.00 0.00 83 CYS A C 8
ATOM 11310 O O . CYS A 1 90 ? 24.213 -2.871 6.308 1.00 0.00 83 CYS A O 8
ATOM 11317 N N . PRO A 1 91 ? 24.201 -1.277 4.717 1.00 0.00 84 PRO A N 8
ATOM 11318 C CA . PRO A 1 91 ? 25.380 -0.572 5.229 1.00 0.00 84 PRO A CA 8
ATOM 11319 C C . PRO A 1 91 ? 25.104 0.134 6.552 1.00 0.00 84 PRO A C 8
ATOM 11320 O O . PRO A 1 91 ? 25.877 0.016 7.502 1.00 0.00 84 PRO A O 8
ATOM 11331 N N . ALA A 1 92 ? 23.997 0.868 6.607 1.00 0.00 85 ALA A N 8
ATOM 11332 C CA . ALA A 1 92 ? 23.618 1.590 7.815 1.00 0.00 85 ALA A CA 8
ATOM 11333 C C . ALA A 1 92 ? 23.497 0.644 9.005 1.00 0.00 85 ALA A C 8
ATOM 11334 O O . ALA A 1 92 ? 23.749 1.032 10.146 1.00 0.00 85 ALA A O 8
ATOM 11341 N N . SER A 1 93 ? 23.108 -0.597 8.731 1.00 0.00 86 SER A N 8
ATOM 11342 C CA . SER A 1 93 ? 22.949 -1.597 9.780 1.00 0.00 86 SER A CA 8
ATOM 11343 C C . SER A 1 93 ? 24.274 -1.855 10.491 1.00 0.00 86 SER A C 8
ATOM 11344 O O . SER A 1 93 ? 24.306 -2.423 11.582 1.00 0.00 86 SER A O 8
ATOM 11352 N N . VAL A 1 94 ? 25.367 -1.431 9.864 1.00 0.00 87 VAL A N 8
ATOM 11353 C CA . VAL A 1 94 ? 26.696 -1.614 10.435 1.00 0.00 87 VAL A CA 8
ATOM 11354 C C . VAL A 1 94 ? 26.751 -2.862 11.309 1.00 0.00 87 VAL A C 8
ATOM 11355 O O . VAL A 1 94 ? 27.222 -2.817 12.445 1.00 0.00 87 VAL A O 8
ATOM 11368 N N . SER A 1 95 ? 26.267 -3.977 10.770 1.00 0.00 88 SER A N 8
ATOM 11369 C CA . SER A 1 95 ? 26.258 -5.238 11.502 1.00 0.00 88 SER A CA 8
ATOM 11370 C C . SER A 1 95 ? 26.675 -6.394 10.598 1.00 0.00 88 SER A C 8
ATOM 11371 O O . SER A 1 95 ? 26.150 -6.556 9.497 1.00 0.00 88 SER A O 8
ATOM 11379 N N . GLY A 1 96 ? 27.624 -7.195 11.072 1.00 0.00 89 GLY A N 8
ATOM 11380 C CA . GLY A 1 96 ? 28.097 -8.326 10.294 1.00 0.00 89 GLY A CA 8
ATOM 11381 C C . GLY A 1 96 ? 28.868 -7.900 9.061 1.00 0.00 89 GLY A C 8
ATOM 11382 O O . GLY A 1 96 ? 28.919 -6.720 8.712 1.00 0.00 89 GLY A O 8
ATOM 11386 N N . PRO A 1 97 ? 29.488 -8.875 8.380 1.00 0.00 90 PRO A N 8
ATOM 11387 C CA . PRO A 1 97 ? 30.273 -8.618 7.168 1.00 0.00 90 PRO A CA 8
ATOM 11388 C C . PRO A 1 97 ? 29.399 -8.213 5.986 1.00 0.00 90 PRO A C 8
ATOM 11389 O O . PRO A 1 97 ? 28.174 -8.166 6.095 1.00 0.00 90 PRO A O 8
ATOM 11400 N N . SER A 1 98 ? 30.037 -7.923 4.857 1.00 0.00 91 SER A N 8
ATOM 11401 C CA . SER A 1 98 ? 29.317 -7.519 3.655 1.00 0.00 91 SER A CA 8
ATOM 11402 C C . SER A 1 98 ? 29.542 -8.519 2.525 1.00 0.00 91 SER A C 8
ATOM 11403 O O . SER A 1 98 ? 30.623 -8.577 1.939 1.00 0.00 91 SER A O 8
ATOM 11411 N N . SER A 1 99 ? 28.513 -9.304 2.224 1.00 0.00 92 SER A N 8
ATOM 11412 C CA . SER A 1 99 ? 28.599 -10.305 1.167 1.00 0.00 92 SER A CA 8
ATOM 11413 C C . SER A 1 99 ? 29.450 -9.799 0.007 1.00 0.00 92 SER A C 8
ATOM 11414 O O . SER A 1 99 ? 29.171 -8.749 -0.571 1.00 0.00 92 SER A O 8
ATOM 11422 N N . GLY A 1 100 ? 30.492 -10.554 -0.328 1.00 0.00 93 GLY A N 8
ATOM 11423 C CA . GLY A 1 100 ? 31.369 -10.167 -1.418 1.00 0.00 93 GLY A CA 8
ATOM 11424 C C . GLY A 1 100 ? 30.930 -10.744 -2.749 1.00 0.00 93 GLY A C 8
ATOM 11425 O O . GLY A 1 100 ? 30.753 -10.011 -3.722 1.00 0.00 93 GLY A O 8
ATOM 11433 N N . GLY A 1 1 ? -19.338 43.190 -3.561 1.00 0.00 -6 GLY A N 9
ATOM 11434 C CA . GLY A 1 1 ? -18.698 41.915 -3.295 1.00 0.00 -6 GLY A CA 9
ATOM 11435 C C . GLY A 1 1 ? -17.213 42.057 -3.026 1.00 0.00 -6 GLY A C 9
ATOM 11436 O O . GLY A 1 1 ? -16.386 41.556 -3.788 1.00 0.00 -6 GLY A O 9
ATOM 11440 N N . SER A 1 2 ? -16.873 42.743 -1.939 1.00 0.00 -5 SER A N 9
ATOM 11441 C CA . SER A 1 2 ? -15.477 42.953 -1.573 1.00 0.00 -5 SER A CA 9
ATOM 11442 C C . SER A 1 2 ? -14.660 41.685 -1.798 1.00 0.00 -5 SER A C 9
ATOM 11443 O O . SER A 1 2 ? -13.608 41.716 -2.436 1.00 0.00 -5 SER A O 9
ATOM 11451 N N . SER A 1 3 ? -15.151 40.570 -1.267 1.00 0.00 -4 SER A N 9
ATOM 11452 C CA . SER A 1 3 ? -14.465 39.291 -1.404 1.00 0.00 -4 SER A CA 9
ATOM 11453 C C . SER A 1 3 ? -15.308 38.157 -0.828 1.00 0.00 -4 SER A C 9
ATOM 11454 O O . SER A 1 3 ? -16.290 38.394 -0.125 1.00 0.00 -4 SER A O 9
ATOM 11462 N N . GLY A 1 4 ? -14.916 36.923 -1.131 1.00 0.00 -3 GLY A N 9
ATOM 11463 C CA . GLY A 1 4 ? -15.645 35.771 -0.635 1.00 0.00 -3 GLY A CA 9
ATOM 11464 C C . GLY A 1 4 ? -15.616 34.606 -1.605 1.00 0.00 -3 GLY A C 9
ATOM 11465 O O . GLY A 1 4 ? -14.587 34.325 -2.218 1.00 0.00 -3 GLY A O 9
ATOM 11469 N N . SER A 1 5 ? -16.749 33.925 -1.743 1.00 0.00 -2 SER A N 9
ATOM 11470 C CA . SER A 1 5 ? -16.848 32.780 -2.640 1.00 0.00 -2 SER A CA 9
ATOM 11471 C C . SER A 1 5 ? -15.907 31.662 -2.201 1.00 0.00 -2 SER A C 9
ATOM 11472 O O . SER A 1 5 ? -15.255 31.024 -3.027 1.00 0.00 -2 SER A O 9
ATOM 11480 N N . SER A 1 6 ? -15.843 31.431 -0.894 1.00 0.00 -1 SER A N 9
ATOM 11481 C CA . SER A 1 6 ? -14.979 30.393 -0.343 1.00 0.00 -1 SER A CA 9
ATOM 11482 C C . SER A 1 6 ? -15.784 29.144 0.002 1.00 0.00 -1 SER A C 9
ATOM 11483 O O . SER A 1 6 ? -16.861 29.228 0.591 1.00 0.00 -1 SER A O 9
ATOM 11491 N N . GLY A 1 7 ? -15.251 27.983 -0.369 1.00 0.00 0 GLY A N 9
ATOM 11492 C CA . GLY A 1 7 ? -15.932 26.732 -0.091 1.00 0.00 0 GLY A CA 9
ATOM 11493 C C . GLY A 1 7 ? -14.988 25.546 -0.091 1.00 0.00 0 GLY A C 9
ATOM 11494 O O . GLY A 1 7 ? -14.484 25.145 -1.140 1.00 0.00 0 GLY A O 9
ATOM 11498 N N . MET A 1 8 ? -14.746 24.984 1.089 1.00 0.00 1 MET A N 9
ATOM 11499 C CA . MET A 1 8 ? -13.855 23.837 1.220 1.00 0.00 1 MET A CA 9
ATOM 11500 C C . MET A 1 8 ? -14.494 22.748 2.076 1.00 0.00 1 MET A C 9
ATOM 11501 O O . MET A 1 8 ? -15.170 23.038 3.062 1.00 0.00 1 MET A O 9
ATOM 11515 N N . GLU A 1 9 ? -14.276 21.494 1.690 1.00 0.00 2 GLU A N 9
ATOM 11516 C CA . GLU A 1 9 ? -14.832 20.363 2.423 1.00 0.00 2 GLU A CA 9
ATOM 11517 C C . GLU A 1 9 ? -13.893 19.161 2.363 1.00 0.00 2 GLU A C 9
ATOM 11518 O O . GLU A 1 9 ? -13.429 18.777 1.290 1.00 0.00 2 GLU A O 9
ATOM 11530 N N . GLU A 1 10 ? -13.618 18.574 3.524 1.00 0.00 3 GLU A N 9
ATOM 11531 C CA . GLU A 1 10 ? -12.734 17.418 3.603 1.00 0.00 3 GLU A CA 9
ATOM 11532 C C . GLU A 1 10 ? -13.523 16.149 3.913 1.00 0.00 3 GLU A C 9
ATOM 11533 O O . GLU A 1 10 ? -13.892 15.901 5.060 1.00 0.00 3 GLU A O 9
ATOM 11545 N N . GLU A 1 11 ? -13.778 15.351 2.880 1.00 0.00 4 GLU A N 9
ATOM 11546 C CA . GLU A 1 11 ? -14.525 14.110 3.042 1.00 0.00 4 GLU A CA 9
ATOM 11547 C C . GLU A 1 11 ? -13.983 13.297 4.215 1.00 0.00 4 GLU A C 9
ATOM 11548 O O . GLU A 1 11 ? -12.791 12.992 4.275 1.00 0.00 4 GLU A O 9
ATOM 11560 N N . LEU A 1 12 ? -14.866 12.951 5.144 1.00 0.00 5 LEU A N 9
ATOM 11561 C CA . LEU A 1 12 ? -14.478 12.174 6.317 1.00 0.00 5 LEU A CA 9
ATOM 11562 C C . LEU A 1 12 ? -14.710 10.685 6.084 1.00 0.00 5 LEU A C 9
ATOM 11563 O O . LEU A 1 12 ? -15.318 10.290 5.090 1.00 0.00 5 LEU A O 9
ATOM 11579 N N . GLN A 1 13 ? -14.224 9.864 7.010 1.00 0.00 6 GLN A N 9
ATOM 11580 C CA . GLN A 1 13 ? -14.380 8.418 6.906 1.00 0.00 6 GLN A CA 9
ATOM 11581 C C . GLN A 1 13 ? -15.854 8.026 6.929 1.00 0.00 6 GLN A C 9
ATOM 11582 O O . GLN A 1 13 ? -16.736 8.886 6.938 1.00 0.00 6 GLN A O 9
ATOM 11596 N N . HIS A 1 14 ? -16.115 6.723 6.939 1.00 0.00 7 HIS A N 9
ATOM 11597 C CA . HIS A 1 14 ? -17.483 6.218 6.962 1.00 0.00 7 HIS A CA 9
ATOM 11598 C C . HIS A 1 14 ? -17.909 5.865 8.384 1.00 0.00 7 HIS A C 9
ATOM 11599 O O . HIS A 1 14 ? -17.171 5.208 9.118 1.00 0.00 7 HIS A O 9
ATOM 11613 N N . SER A 1 15 ? -19.103 6.308 8.766 1.00 0.00 8 SER A N 9
ATOM 11614 C CA . SER A 1 15 ? -19.624 6.043 10.102 1.00 0.00 8 SER A CA 9
ATOM 11615 C C . SER A 1 15 ? -19.382 4.591 10.502 1.00 0.00 8 SER A C 9
ATOM 11616 O O . SER A 1 15 ? -19.157 4.287 11.673 1.00 0.00 8 SER A O 9
ATOM 11624 N N . HIS A 1 16 ? -19.430 3.697 9.519 1.00 0.00 9 HIS A N 9
ATOM 11625 C CA . HIS A 1 16 ? -19.216 2.276 9.767 1.00 0.00 9 HIS A CA 9
ATOM 11626 C C . HIS A 1 16 ? -17.730 1.932 9.710 1.00 0.00 9 HIS A C 9
ATOM 11627 O O . HIS A 1 16 ? -17.118 1.607 10.727 1.00 0.00 9 HIS A O 9
ATOM 11641 N N . CYS A 1 17 ? -17.157 2.006 8.514 1.00 0.00 10 CYS A N 9
ATOM 11642 C CA . CYS A 1 17 ? -15.744 1.702 8.323 1.00 0.00 10 CYS A CA 9
ATOM 11643 C C . CYS A 1 17 ? -14.907 2.263 9.469 1.00 0.00 10 CYS A C 9
ATOM 11644 O O . CYS A 1 17 ? -14.001 1.600 9.973 1.00 0.00 10 CYS A O 9
ATOM 11651 N N . VAL A 1 18 ? -15.217 3.490 9.875 1.00 0.00 11 VAL A N 9
ATOM 11652 C CA . VAL A 1 18 ? -14.496 4.141 10.962 1.00 0.00 11 VAL A CA 9
ATOM 11653 C C . VAL A 1 18 ? -14.233 3.169 12.107 1.00 0.00 11 VAL A C 9
ATOM 11654 O O . VAL A 1 18 ? -13.145 3.149 12.680 1.00 0.00 11 VAL A O 9
ATOM 11667 N N . ASN A 1 19 ? -15.239 2.363 12.434 1.00 0.00 12 ASN A N 9
ATOM 11668 C CA . ASN A 1 19 ? -15.116 1.387 13.511 1.00 0.00 12 ASN A CA 9
ATOM 11669 C C . ASN A 1 19 ? -15.168 -0.036 12.964 1.00 0.00 12 ASN A C 9
ATOM 11670 O O . ASN A 1 19 ? -15.782 -0.921 13.561 1.00 0.00 12 ASN A O 9
ATOM 11681 N N . CYS A 1 20 ? -14.518 -0.250 11.825 1.00 0.00 13 CYS A N 9
ATOM 11682 C CA . CYS A 1 20 ? -14.488 -1.565 11.196 1.00 0.00 13 CYS A CA 9
ATOM 11683 C C . CYS A 1 20 ? -13.053 -2.056 11.029 1.00 0.00 13 CYS A C 9
ATOM 11684 O O . CYS A 1 20 ? -12.235 -1.406 10.377 1.00 0.00 13 CYS A O 9
ATOM 11691 N N . VAL A 1 21 ? -12.754 -3.207 11.623 1.00 0.00 14 VAL A N 9
ATOM 11692 C CA . VAL A 1 21 ? -11.419 -3.786 11.539 1.00 0.00 14 VAL A CA 9
ATOM 11693 C C . VAL A 1 21 ? -11.453 -5.150 10.858 1.00 0.00 14 VAL A C 9
ATOM 11694 O O . VAL A 1 21 ? -10.574 -5.479 10.062 1.00 0.00 14 VAL A O 9
ATOM 11707 N N . SER A 1 22 ? -12.474 -5.939 11.176 1.00 0.00 15 SER A N 9
ATOM 11708 C CA . SER A 1 22 ? -12.622 -7.269 10.596 1.00 0.00 15 SER A CA 9
ATOM 11709 C C . SER A 1 22 ? -12.460 -7.222 9.080 1.00 0.00 15 SER A C 9
ATOM 11710 O O . SER A 1 22 ? -13.030 -6.360 8.410 1.00 0.00 15 SER A O 9
ATOM 11718 N N . ARG A 1 23 ? -11.680 -8.155 8.545 1.00 0.00 16 ARG A N 9
ATOM 11719 C CA . ARG A 1 23 ? -11.442 -8.221 7.109 1.00 0.00 16 ARG A CA 9
ATOM 11720 C C . ARG A 1 23 ? -12.650 -8.805 6.383 1.00 0.00 16 ARG A C 9
ATOM 11721 O O . ARG A 1 23 ? -13.057 -8.306 5.333 1.00 0.00 16 ARG A O 9
ATOM 11742 N N . ARG A 1 24 ? -13.219 -9.864 6.949 1.00 0.00 17 ARG A N 9
ATOM 11743 C CA . ARG A 1 24 ? -14.380 -10.516 6.356 1.00 0.00 17 ARG A CA 9
ATOM 11744 C C . ARG A 1 24 ? -15.665 -9.779 6.722 1.00 0.00 17 ARG A C 9
ATOM 11745 O O . ARG A 1 24 ? -16.686 -10.399 7.020 1.00 0.00 17 ARG A O 9
ATOM 11766 N N . CYS A 1 25 ? -15.606 -8.452 6.697 1.00 0.00 18 CYS A N 9
ATOM 11767 C CA . CYS A 1 25 ? -16.764 -7.629 7.027 1.00 0.00 18 CYS A CA 9
ATOM 11768 C C . CYS A 1 25 ? -17.863 -7.791 5.981 1.00 0.00 18 CYS A C 9
ATOM 11769 O O . CYS A 1 25 ? -17.685 -7.430 4.818 1.00 0.00 18 CYS A O 9
ATOM 11776 N N . MET A 1 26 ? -18.999 -8.336 6.404 1.00 0.00 19 MET A N 9
ATOM 11777 C CA . MET A 1 26 ? -20.127 -8.545 5.504 1.00 0.00 19 MET A CA 9
ATOM 11778 C C . MET A 1 26 ? -21.239 -7.540 5.785 1.00 0.00 19 MET A C 9
ATOM 11779 O O . MET A 1 26 ? -22.414 -7.902 5.862 1.00 0.00 19 MET A O 9
ATOM 11793 N N . THR A 1 27 ? -20.862 -6.274 5.937 1.00 0.00 20 THR A N 9
ATOM 11794 C CA . THR A 1 27 ? -21.827 -5.216 6.210 1.00 0.00 20 THR A CA 9
ATOM 11795 C C . THR A 1 27 ? -22.335 -4.588 4.918 1.00 0.00 20 THR A C 9
ATOM 11796 O O . THR A 1 27 ? -21.557 -4.304 4.007 1.00 0.00 20 THR A O 9
ATOM 11807 N N . ARG A 1 28 ? -23.644 -4.372 4.844 1.00 0.00 21 ARG A N 9
ATOM 11808 C CA . ARG A 1 28 ? -24.256 -3.777 3.662 1.00 0.00 21 ARG A CA 9
ATOM 11809 C C . ARG A 1 28 ? -23.655 -2.404 3.372 1.00 0.00 21 ARG A C 9
ATOM 11810 O O . ARG A 1 28 ? -23.715 -1.488 4.193 1.00 0.00 21 ARG A O 9
ATOM 11831 N N . PRO A 1 29 ? -23.063 -2.257 2.178 1.00 0.00 22 PRO A N 9
ATOM 11832 C CA . PRO A 1 29 ? -22.440 -1.000 1.753 1.00 0.00 22 PRO A CA 9
ATOM 11833 C C . PRO A 1 29 ? -23.468 0.095 1.487 1.00 0.00 22 PRO A C 9
ATOM 11834 O O . PRO A 1 29 ? -24.204 0.041 0.502 1.00 0.00 22 PRO A O 9
ATOM 11845 N N . GLU A 1 30 ? -23.511 1.087 2.371 1.00 0.00 23 GLU A N 9
ATOM 11846 C CA . GLU A 1 30 ? -24.449 2.194 2.230 1.00 0.00 23 GLU A CA 9
ATOM 11847 C C . GLU A 1 30 ? -23.794 3.376 1.522 1.00 0.00 23 GLU A C 9
ATOM 11848 O O . GLU A 1 30 ? -22.572 3.454 1.390 1.00 0.00 23 GLU A O 9
ATOM 11860 N N . PRO A 1 31 ? -24.625 4.319 1.054 1.00 0.00 24 PRO A N 9
ATOM 11861 C CA . PRO A 1 31 ? -24.150 5.515 0.351 1.00 0.00 24 PRO A CA 9
ATOM 11862 C C . PRO A 1 31 ? -23.418 6.480 1.278 1.00 0.00 24 PRO A C 9
ATOM 11863 O O . PRO A 1 31 ? -23.079 7.596 0.886 1.00 0.00 24 PRO A O 9
ATOM 11874 N N . GLY A 1 32 ? -23.177 6.042 2.510 1.00 0.00 25 GLY A N 9
ATOM 11875 C CA . GLY A 1 32 ? -22.487 6.880 3.473 1.00 0.00 25 GLY A CA 9
ATOM 11876 C C . GLY A 1 32 ? -22.044 6.108 4.700 1.00 0.00 25 GLY A C 9
ATOM 11877 O O . GLY A 1 32 ? -20.869 6.137 5.069 1.00 0.00 25 GLY A O 9
ATOM 11881 N N . ILE A 1 33 ? -22.985 5.419 5.335 1.00 0.00 26 ILE A N 9
ATOM 11882 C CA . ILE A 1 33 ? -22.685 4.637 6.528 1.00 0.00 26 ILE A CA 9
ATOM 11883 C C . ILE A 1 33 ? -21.485 3.725 6.301 1.00 0.00 26 ILE A C 9
ATOM 11884 O O . ILE A 1 33 ? -20.458 3.856 6.966 1.00 0.00 26 ILE A O 9
ATOM 11900 N N . SER A 1 34 ? -21.621 2.802 5.354 1.00 0.00 27 SER A N 9
ATOM 11901 C CA . SER A 1 34 ? -20.548 1.866 5.039 1.00 0.00 27 SER A CA 9
ATOM 11902 C C . SER A 1 34 ? -20.368 1.735 3.530 1.00 0.00 27 SER A C 9
ATOM 11903 O O . SER A 1 34 ? -21.274 2.042 2.755 1.00 0.00 27 SER A O 9
ATOM 11911 N N . CYS A 1 35 ? -19.190 1.276 3.119 1.00 0.00 28 CYS A N 9
ATOM 11912 C CA . CYS A 1 35 ? -18.888 1.103 1.703 1.00 0.00 28 CYS A CA 9
ATOM 11913 C C . CYS A 1 35 ? -18.440 -0.326 1.413 1.00 0.00 28 CYS A C 9
ATOM 11914 O O . CYS A 1 35 ? -18.216 -1.116 2.330 1.00 0.00 28 CYS A O 9
ATOM 11921 N N . ASP A 1 36 ? -18.311 -0.651 0.131 1.00 0.00 29 ASP A N 9
ATOM 11922 C CA . ASP A 1 36 ? -17.889 -1.985 -0.281 1.00 0.00 29 ASP A CA 9
ATOM 11923 C C . ASP A 1 36 ? -16.476 -2.283 0.210 1.00 0.00 29 ASP A C 9
ATOM 11924 O O . ASP A 1 36 ? -15.710 -1.370 0.523 1.00 0.00 29 ASP A O 9
ATOM 11933 N N . LEU A 1 37 ? -16.136 -3.565 0.276 1.00 0.00 30 LEU A N 9
ATOM 11934 C CA . LEU A 1 37 ? -14.815 -3.985 0.730 1.00 0.00 30 LEU A CA 9
ATOM 11935 C C . LEU A 1 37 ? -13.930 -4.371 -0.451 1.00 0.00 30 LEU A C 9
ATOM 11936 O O . LEU A 1 37 ? -14.415 -4.881 -1.462 1.00 0.00 30 LEU A O 9
ATOM 11952 N N . ILE A 1 38 ? -12.631 -4.127 -0.316 1.00 0.00 31 ILE A N 9
ATOM 11953 C CA . ILE A 1 38 ? -11.679 -4.452 -1.370 1.00 0.00 31 ILE A CA 9
ATOM 11954 C C . ILE A 1 38 ? -10.392 -5.029 -0.790 1.00 0.00 31 ILE A C 9
ATOM 11955 O O . ILE A 1 38 ? -10.059 -4.789 0.369 1.00 0.00 31 ILE A O 9
ATOM 11971 N N . GLY A 1 39 ? -9.670 -5.790 -1.607 1.00 0.00 32 GLY A N 9
ATOM 11972 C CA . GLY A 1 39 ? -8.426 -6.388 -1.158 1.00 0.00 32 GLY A CA 9
ATOM 11973 C C . GLY A 1 39 ? -7.229 -5.491 -1.406 1.00 0.00 32 GLY A C 9
ATOM 11974 O O . GLY A 1 39 ? -7.162 -4.801 -2.423 1.00 0.00 32 GLY A O 9
ATOM 11978 N N . CYS A 1 40 ? -6.282 -5.500 -0.474 1.00 0.00 33 CYS A N 9
ATOM 11979 C CA . CYS A 1 40 ? -5.083 -4.680 -0.595 1.00 0.00 33 CYS A CA 9
ATOM 11980 C C . CYS A 1 40 ? -4.474 -4.809 -1.988 1.00 0.00 33 CYS A C 9
ATOM 11981 O O . CYS A 1 40 ? -4.345 -5.903 -2.538 1.00 0.00 33 CYS A O 9
ATOM 11988 N N . PRO A 1 41 ? -4.088 -3.665 -2.573 1.00 0.00 34 PRO A N 9
ATOM 11989 C CA . PRO A 1 41 ? -3.485 -3.623 -3.908 1.00 0.00 34 PRO A CA 9
ATOM 11990 C C . PRO A 1 41 ? -2.083 -4.221 -3.930 1.00 0.00 34 PRO A C 9
ATOM 11991 O O . PRO A 1 41 ? -1.443 -4.292 -4.981 1.00 0.00 34 PRO A O 9
ATOM 12002 N N . LEU A 1 42 ? -1.610 -4.651 -2.766 1.00 0.00 35 LEU A N 9
ATOM 12003 C CA . LEU A 1 42 ? -0.282 -5.244 -2.651 1.00 0.00 35 LEU A CA 9
ATOM 12004 C C . LEU A 1 42 ? -0.372 -6.695 -2.189 1.00 0.00 35 LEU A C 9
ATOM 12005 O O . LEU A 1 42 ? 0.604 -7.263 -1.699 1.00 0.00 35 LEU A O 9
ATOM 12021 N N . VAL A 1 43 ? -1.549 -7.291 -2.351 1.00 0.00 36 VAL A N 9
ATOM 12022 C CA . VAL A 1 43 ? -1.766 -8.677 -1.953 1.00 0.00 36 VAL A CA 9
ATOM 12023 C C . VAL A 1 43 ? -1.121 -8.968 -0.603 1.00 0.00 36 VAL A C 9
ATOM 12024 O O . VAL A 1 43 ? -0.588 -10.056 -0.379 1.00 0.00 36 VAL A O 9
ATOM 12037 N N . CYS A 1 44 ? -1.173 -7.990 0.295 1.00 0.00 37 CYS A N 9
ATOM 12038 C CA . CYS A 1 44 ? -0.594 -8.141 1.624 1.00 0.00 37 CYS A CA 9
ATOM 12039 C C . CYS A 1 44 ? -1.348 -9.195 2.430 1.00 0.00 37 CYS A C 9
ATOM 12040 O O . CYS A 1 44 ? -0.831 -9.730 3.410 1.00 0.00 37 CYS A O 9
ATOM 12047 N N . GLY A 1 45 ? -2.575 -9.488 2.009 1.00 0.00 38 GLY A N 9
ATOM 12048 C CA . GLY A 1 45 ? -3.381 -10.476 2.702 1.00 0.00 38 GLY A CA 9
ATOM 12049 C C . GLY A 1 45 ? -4.288 -9.856 3.746 1.00 0.00 38 GLY A C 9
ATOM 12050 O O . GLY A 1 45 ? -4.297 -10.281 4.901 1.00 0.00 38 GLY A O 9
ATOM 12054 N N . ALA A 1 46 ? -5.053 -8.848 3.340 1.00 0.00 39 ALA A N 9
ATOM 12055 C CA . ALA A 1 46 ? -5.967 -8.169 4.249 1.00 0.00 39 ALA A CA 9
ATOM 12056 C C . ALA A 1 46 ? -7.057 -7.428 3.480 1.00 0.00 39 ALA A C 9
ATOM 12057 O O . ALA A 1 46 ? -6.769 -6.543 2.674 1.00 0.00 39 ALA A O 9
ATOM 12064 N N . VAL A 1 47 ? -8.308 -7.797 3.733 1.00 0.00 40 VAL A N 9
ATOM 12065 C CA . VAL A 1 47 ? -9.441 -7.167 3.065 1.00 0.00 40 VAL A CA 9
ATOM 12066 C C . VAL A 1 47 ? -9.978 -5.996 3.880 1.00 0.00 40 VAL A C 9
ATOM 12067 O O . VAL A 1 47 ? -10.457 -6.173 5.000 1.00 0.00 40 VAL A O 9
ATOM 12080 N N . PHE A 1 48 ? -9.896 -4.799 3.309 1.00 0.00 41 PHE A N 9
ATOM 12081 C CA . PHE A 1 48 ? -10.374 -3.597 3.982 1.00 0.00 41 PHE A CA 9
ATOM 12082 C C . PHE A 1 48 ? -11.204 -2.736 3.035 1.00 0.00 41 PHE A C 9
ATOM 12083 O O . PHE A 1 48 ? -11.244 -2.981 1.829 1.00 0.00 41 PHE A O 9
ATOM 12100 N N . HIS A 1 49 ? -11.866 -1.726 3.590 1.00 0.00 42 HIS A N 9
ATOM 12101 C CA . HIS A 1 49 ? -12.696 -0.828 2.795 1.00 0.00 42 HIS A CA 9
ATOM 12102 C C . HIS A 1 49 ? -11.834 0.071 1.913 1.00 0.00 42 HIS A C 9
ATOM 12103 O O . HIS A 1 49 ? -10.783 0.550 2.338 1.00 0.00 42 HIS A O 9
ATOM 12117 N N . SER A 1 50 ? -12.287 0.294 0.683 1.00 0.00 43 SER A N 9
ATOM 12118 C CA . SER A 1 50 ? -11.554 1.131 -0.260 1.00 0.00 43 SER A CA 9
ATOM 12119 C C . SER A 1 50 ? -11.188 2.470 0.373 1.00 0.00 43 SER A C 9
ATOM 12120 O O . SER A 1 50 ? -10.106 3.008 0.134 1.00 0.00 43 SER A O 9
ATOM 12128 N N . CYS A 1 51 ? -12.097 3.004 1.181 1.00 0.00 44 CYS A N 9
ATOM 12129 C CA . CYS A 1 51 ? -11.873 4.280 1.849 1.00 0.00 44 CYS A CA 9
ATOM 12130 C C . CYS A 1 51 ? -10.754 4.165 2.880 1.00 0.00 44 CYS A C 9
ATOM 12131 O O . CYS A 1 51 ? -9.978 5.100 3.079 1.00 0.00 44 CYS A O 9
ATOM 12138 N N . LYS A 1 52 ? -10.677 3.011 3.534 1.00 0.00 45 LYS A N 9
ATOM 12139 C CA . LYS A 1 52 ? -9.654 2.770 4.545 1.00 0.00 45 LYS A CA 9
ATOM 12140 C C . LYS A 1 52 ? -8.290 2.550 3.896 1.00 0.00 45 LYS A C 9
ATOM 12141 O O . LYS A 1 52 ? -7.261 2.942 4.445 1.00 0.00 45 LYS A O 9
ATOM 12160 N N . ALA A 1 53 ? -8.292 1.921 2.725 1.00 0.00 46 ALA A N 9
ATOM 12161 C CA . ALA A 1 53 ? -7.056 1.652 2.001 1.00 0.00 46 ALA A CA 9
ATOM 12162 C C . ALA A 1 53 ? -6.074 2.811 2.141 1.00 0.00 46 ALA A C 9
ATOM 12163 O O . ALA A 1 53 ? -4.861 2.608 2.186 1.00 0.00 46 ALA A O 9
ATOM 12170 N N . ASP A 1 54 ? -6.607 4.026 2.209 1.00 0.00 47 ASP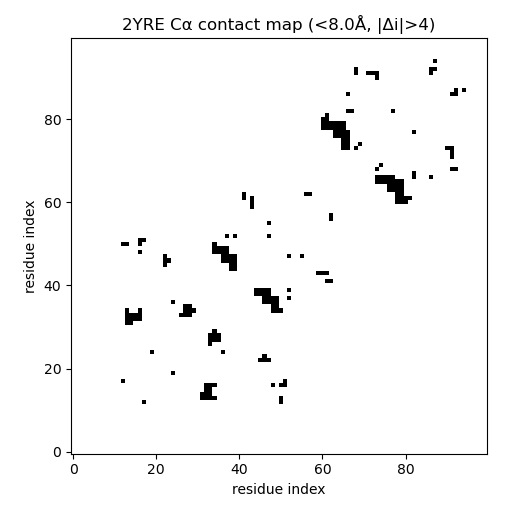 A N 9
ATOM 12171 C CA . ASP A 1 54 ? -5.778 5.218 2.345 1.00 0.00 47 ASP A CA 9
ATOM 12172 C C . ASP A 1 54 ? -4.972 5.176 3.640 1.00 0.00 47 ASP A C 9
ATOM 12173 O O . ASP A 1 54 ? -3.778 5.472 3.649 1.00 0.00 47 ASP A O 9
ATOM 12182 N N . GLU A 1 55 ? -5.635 4.806 4.731 1.00 0.00 48 GLU A N 9
ATOM 12183 C CA . GLU A 1 55 ? -4.981 4.727 6.032 1.00 0.00 48 GLU A CA 9
ATOM 12184 C C . GLU A 1 55 ? -4.256 3.394 6.196 1.00 0.00 48 GLU A C 9
ATOM 12185 O O . GLU A 1 55 ? -3.170 3.332 6.774 1.00 0.00 48 GLU A O 9
ATOM 12197 N N . HIS A 1 56 ? -4.865 2.329 5.684 1.00 0.00 49 HIS A N 9
ATOM 12198 C CA . HIS A 1 56 ? -4.278 0.997 5.774 1.00 0.00 49 HIS A CA 9
ATOM 12199 C C . HIS A 1 56 ? -2.881 0.976 5.160 1.00 0.00 49 HIS A C 9
ATOM 12200 O O . HIS A 1 56 ? -1.919 0.550 5.798 1.00 0.00 49 HIS A O 9
ATOM 12214 N N . ARG A 1 57 ? -2.779 1.437 3.918 1.00 0.00 50 ARG A N 9
ATOM 12215 C CA . ARG A 1 57 ? -1.501 1.469 3.218 1.00 0.00 50 ARG A CA 9
ATOM 12216 C C . ARG A 1 57 ? -0.371 1.861 4.166 1.00 0.00 50 ARG A C 9
ATOM 12217 O O . ARG A 1 57 ? 0.750 1.365 4.051 1.00 0.00 50 ARG A O 9
ATOM 12238 N N . LEU A 1 58 ? -0.674 2.755 5.101 1.00 0.00 51 LEU A N 9
ATOM 12239 C CA . LEU A 1 58 ? 0.315 3.215 6.069 1.00 0.00 51 LEU A CA 9
ATOM 12240 C C . LEU A 1 58 ? 0.821 2.056 6.922 1.00 0.00 51 LEU A C 9
ATOM 12241 O O . LEU A 1 58 ? 2.029 1.856 7.063 1.00 0.00 51 LEU A O 9
ATOM 12257 N N . LEU A 1 59 ? -0.108 1.295 7.489 1.00 0.00 52 LEU A N 9
ATOM 12258 C CA . LEU A 1 59 ? 0.243 0.154 8.327 1.00 0.00 52 LEU A CA 9
ATOM 12259 C C . LEU A 1 59 ? 0.730 -1.016 7.478 1.00 0.00 52 LEU A C 9
ATOM 12260 O O . LEU A 1 59 ? 1.750 -1.635 7.781 1.00 0.00 52 LEU A O 9
ATOM 12276 N N . CYS A 1 60 ? -0.005 -1.312 6.411 1.00 0.00 53 CYS A N 9
ATOM 12277 C CA . CYS A 1 60 ? 0.352 -2.406 5.516 1.00 0.00 53 CYS A CA 9
ATOM 12278 C C . CYS A 1 60 ? 1.866 -2.589 5.456 1.00 0.00 53 CYS A C 9
ATOM 12279 O O . CYS A 1 60 ? 2.619 -1.653 5.186 1.00 0.00 53 CYS A O 9
ATOM 12286 N N . PRO A 1 61 ? 2.324 -3.823 5.715 1.00 0.00 54 PRO A N 9
ATOM 12287 C CA . PRO A 1 61 ? 3.751 -4.158 5.697 1.00 0.00 54 PRO A CA 9
ATOM 12288 C C . PRO A 1 61 ? 4.335 -4.130 4.288 1.00 0.00 54 PRO A C 9
ATOM 12289 O O . PRO A 1 61 ? 5.517 -3.842 4.101 1.00 0.00 54 PRO A O 9
ATOM 12300 N N . PHE A 1 62 ? 3.499 -4.432 3.300 1.00 0.00 55 PHE A N 9
ATOM 12301 C CA . PHE A 1 62 ? 3.932 -4.442 1.908 1.00 0.00 55 PHE A CA 9
ATOM 12302 C C . PHE A 1 62 ? 4.287 -3.034 1.438 1.00 0.00 55 PHE A C 9
ATOM 12303 O O . PHE A 1 62 ? 5.260 -2.839 0.710 1.00 0.00 55 PHE A O 9
ATOM 12320 N N . GLU A 1 63 ? 3.490 -2.058 1.861 1.00 0.00 56 GLU A N 9
ATOM 12321 C CA . GLU A 1 63 ? 3.719 -0.668 1.482 1.00 0.00 56 GLU A CA 9
ATOM 12322 C C . GLU A 1 63 ? 5.212 -0.356 1.436 1.00 0.00 56 GLU A C 9
ATOM 12323 O O . GLU A 1 63 ? 5.980 -0.818 2.280 1.00 0.00 56 GLU A O 9
ATOM 12335 N N . ARG A 1 64 ? 5.616 0.431 0.444 1.00 0.00 57 ARG A N 9
ATOM 12336 C CA . ARG A 1 64 ? 7.016 0.804 0.286 1.00 0.00 57 ARG A CA 9
ATOM 12337 C C . ARG A 1 64 ? 7.475 1.694 1.437 1.00 0.00 57 ARG A C 9
ATOM 12338 O O . ARG A 1 64 ? 6.860 2.721 1.725 1.00 0.00 57 ARG A O 9
ATOM 12359 N N . VAL A 1 65 ? 8.560 1.293 2.093 1.00 0.00 58 VAL A N 9
ATOM 12360 C CA . VAL A 1 65 ? 9.102 2.053 3.212 1.00 0.00 58 VAL A CA 9
ATOM 12361 C C . VAL A 1 65 ? 10.626 2.058 3.187 1.00 0.00 58 VAL A C 9
ATOM 12362 O O . VAL A 1 65 ? 11.268 1.092 2.775 1.00 0.00 58 VAL A O 9
ATOM 12375 N N . PRO A 1 66 ? 11.222 3.172 3.638 1.00 0.00 59 PRO A N 9
ATOM 12376 C CA . PRO A 1 66 ? 12.678 3.330 3.679 1.00 0.00 59 PRO A CA 9
ATOM 12377 C C . PRO A 1 66 ? 13.329 2.438 4.731 1.00 0.00 59 PRO A C 9
ATOM 12378 O O . PRO A 1 66 ? 12.759 2.200 5.796 1.00 0.00 59 PRO A O 9
ATOM 12389 N N . CYS A 1 67 ? 14.526 1.947 4.425 1.00 0.00 60 CYS A N 9
ATOM 12390 C CA . CYS A 1 67 ? 15.255 1.082 5.344 1.00 0.00 60 CYS A CA 9
ATOM 12391 C C . CYS A 1 67 ? 15.026 1.508 6.791 1.00 0.00 60 CYS A C 9
ATOM 12392 O O . CYS A 1 67 ? 15.095 2.694 7.119 1.00 0.00 60 CYS A O 9
ATOM 12399 N N . LEU A 1 68 ? 14.754 0.535 7.653 1.00 0.00 61 LEU A N 9
ATOM 12400 C CA . LEU A 1 68 ? 14.515 0.809 9.066 1.00 0.00 61 LEU A CA 9
ATOM 12401 C C . LEU A 1 68 ? 15.549 1.787 9.614 1.00 0.00 61 LEU A C 9
ATOM 12402 O O . LEU A 1 68 ? 15.233 2.642 10.439 1.00 0.00 61 LEU A O 9
ATOM 12418 N N . ASN A 1 69 ? 16.787 1.654 9.147 1.00 0.00 62 ASN A N 9
ATOM 12419 C CA . ASN A 1 69 ? 17.868 2.527 9.589 1.00 0.00 62 ASN A CA 9
ATOM 12420 C C . ASN A 1 69 ? 18.066 3.684 8.614 1.00 0.00 62 ASN A C 9
ATOM 12421 O O . ASN A 1 69 ? 19.195 4.034 8.270 1.00 0.00 62 ASN A O 9
ATOM 12432 N N . SER A 1 70 ? 16.960 4.274 8.172 1.00 0.00 63 SER A N 9
ATOM 12433 C CA . SER A 1 70 ? 17.011 5.390 7.234 1.00 0.00 63 SER A CA 9
ATOM 12434 C C . SER A 1 70 ? 17.858 6.530 7.792 1.00 0.00 63 SER A C 9
ATOM 12435 O O . SER A 1 70 ? 18.687 7.105 7.086 1.00 0.00 63 SER A O 9
ATOM 12443 N N . ASP A 1 71 ? 17.644 6.851 9.063 1.00 0.00 64 ASP A N 9
ATOM 12444 C CA . ASP A 1 71 ? 18.387 7.921 9.717 1.00 0.00 64 ASP A CA 9
ATOM 12445 C C . ASP A 1 71 ? 19.882 7.792 9.440 1.00 0.00 64 ASP A C 9
ATOM 12446 O O . ASP A 1 71 ? 20.549 8.772 9.105 1.00 0.00 64 ASP A O 9
ATOM 12455 N N . PHE A 1 72 ? 20.403 6.578 9.583 1.00 0.00 65 PHE A N 9
ATOM 12456 C CA . PHE A 1 72 ? 21.819 6.321 9.350 1.00 0.00 65 PHE A CA 9
ATOM 12457 C C . PHE A 1 72 ? 22.245 6.828 7.975 1.00 0.00 65 PHE A C 9
ATOM 12458 O O . PHE A 1 72 ? 23.301 7.442 7.828 1.00 0.00 65 PHE A O 9
ATOM 12475 N N . GLY A 1 73 ? 21.414 6.565 6.971 1.00 0.00 66 GLY A N 9
ATOM 12476 C CA . GLY A 1 73 ? 21.722 7.000 5.621 1.00 0.00 66 GLY A CA 9
ATOM 12477 C C . GLY A 1 73 ? 21.676 5.863 4.620 1.00 0.00 66 GLY A C 9
ATOM 12478 O O . GLY A 1 73 ? 22.610 5.674 3.840 1.00 0.00 66 GLY A O 9
ATOM 12482 N N . CYS A 1 74 ? 20.588 5.100 4.643 1.00 0.00 67 CYS A N 9
ATOM 12483 C CA . CYS A 1 74 ? 20.424 3.974 3.733 1.00 0.00 67 CYS A CA 9
ATOM 12484 C C . CYS A 1 74 ? 19.372 4.280 2.671 1.00 0.00 67 CYS A C 9
ATOM 12485 O O . CYS A 1 74 ? 18.178 4.381 2.956 1.00 0.00 67 CYS A O 9
ATOM 12492 N N . PRO A 1 75 ? 19.823 4.432 1.417 1.00 0.00 68 PRO A N 9
ATOM 12493 C CA . PRO A 1 75 ? 18.937 4.728 0.288 1.00 0.00 68 PRO A CA 9
ATOM 12494 C C . PRO A 1 75 ? 18.042 3.547 -0.073 1.00 0.00 68 PRO A C 9
ATOM 12495 O O . PRO A 1 75 ? 17.093 3.688 -0.844 1.00 0.00 68 PRO A O 9
ATOM 12506 N N . PHE A 1 76 ? 18.350 2.384 0.491 1.00 0.00 69 PHE A N 9
ATOM 12507 C CA . PHE A 1 76 ? 17.574 1.178 0.228 1.00 0.00 69 PHE A CA 9
ATOM 12508 C C . PHE A 1 76 ? 16.105 1.389 0.581 1.00 0.00 69 PHE A C 9
ATOM 12509 O O . PHE A 1 76 ? 15.778 1.897 1.655 1.00 0.00 69 PHE A O 9
ATOM 12526 N N . THR A 1 77 ? 15.220 0.996 -0.330 1.00 0.00 70 THR A N 9
ATOM 12527 C CA . THR A 1 77 ? 13.786 1.144 -0.117 1.00 0.00 70 THR A CA 9
ATOM 12528 C C . THR A 1 77 ? 13.039 -0.128 -0.504 1.00 0.00 70 THR A C 9
ATOM 12529 O O . THR A 1 77 ? 13.200 -0.641 -1.611 1.00 0.00 70 THR A O 9
ATOM 12540 N N . MET A 1 78 ? 12.222 -0.631 0.416 1.00 0.00 71 MET A N 9
ATOM 12541 C CA . MET A 1 78 ? 11.449 -1.843 0.169 1.00 0.00 71 MET A CA 9
ATOM 12542 C C . MET A 1 78 ? 10.299 -1.965 1.164 1.00 0.00 71 MET A C 9
ATOM 12543 O O . MET A 1 78 ? 10.081 -1.077 1.987 1.00 0.00 71 MET A O 9
ATOM 12557 N N . ALA A 1 79 ? 9.566 -3.071 1.081 1.00 0.00 72 ALA A N 9
ATOM 12558 C CA . ALA A 1 79 ? 8.440 -3.310 1.975 1.00 0.00 72 ALA A CA 9
ATOM 12559 C C . ALA A 1 79 ? 8.900 -3.395 3.427 1.00 0.00 72 ALA A C 9
ATOM 12560 O O . ALA A 1 79 ? 9.992 -3.885 3.714 1.00 0.00 72 ALA A O 9
ATOM 12567 N N . ARG A 1 80 ? 8.060 -2.914 4.337 1.00 0.00 73 ARG A N 9
ATOM 12568 C CA . ARG A 1 80 ? 8.382 -2.934 5.759 1.00 0.00 73 ARG A CA 9
ATOM 12569 C C . ARG A 1 80 ? 8.682 -4.355 6.229 1.00 0.00 73 ARG A C 9
ATOM 12570 O O . ARG A 1 80 ? 9.320 -4.556 7.261 1.00 0.00 73 ARG A O 9
ATOM 12591 N N . ASN A 1 81 ? 8.217 -5.337 5.463 1.00 0.00 74 ASN A N 9
ATOM 12592 C CA . ASN A 1 81 ? 8.434 -6.738 5.801 1.00 0.00 74 ASN A CA 9
ATOM 12593 C C . ASN A 1 81 ? 9.693 -7.272 5.124 1.00 0.00 74 ASN A C 9
ATOM 12594 O O . ASN A 1 81 ? 10.364 -8.162 5.648 1.00 0.00 74 ASN A O 9
ATOM 12605 N N . LYS A 1 82 ? 10.008 -6.723 3.956 1.00 0.00 75 LYS A N 9
ATOM 12606 C CA . LYS A 1 82 ? 11.187 -7.141 3.207 1.00 0.00 75 LYS A CA 9
ATOM 12607 C C . LYS A 1 82 ? 12.456 -6.552 3.815 1.00 0.00 75 LYS A C 9
ATOM 12608 O O . LYS A 1 82 ? 13.548 -7.092 3.641 1.00 0.00 75 LYS A O 9
ATOM 12627 N N . VAL A 1 83 ? 12.304 -5.443 4.531 1.00 0.00 76 VAL A N 9
ATOM 12628 C CA . VAL A 1 83 ? 13.437 -4.782 5.168 1.00 0.00 76 VAL A CA 9
ATOM 12629 C C . VAL A 1 83 ? 14.368 -5.797 5.821 1.00 0.00 76 VAL A C 9
ATOM 12630 O O . VAL A 1 83 ? 15.582 -5.600 5.868 1.00 0.00 76 VAL A O 9
ATOM 12643 N N . ALA A 1 84 ? 13.791 -6.884 6.324 1.00 0.00 77 ALA A N 9
ATOM 12644 C CA . ALA A 1 84 ? 14.570 -7.931 6.972 1.00 0.00 77 ALA A CA 9
ATOM 12645 C C . ALA A 1 84 ? 15.663 -8.456 6.047 1.00 0.00 77 ALA A C 9
ATOM 12646 O O . ALA A 1 84 ? 16.851 -8.262 6.302 1.00 0.00 77 ALA A O 9
ATOM 12653 N N . GLU A 1 85 ? 15.252 -9.122 4.972 1.00 0.00 78 GLU A N 9
ATOM 12654 C CA . GLU A 1 85 ? 16.197 -9.675 4.010 1.00 0.00 78 GLU A CA 9
ATOM 12655 C C . GLU A 1 85 ? 17.301 -8.670 3.691 1.00 0.00 78 GLU A C 9
ATOM 12656 O O . GLU A 1 85 ? 18.473 -9.031 3.586 1.00 0.00 78 GLU A O 9
ATOM 12668 N N . HIS A 1 86 ? 16.916 -7.407 3.538 1.00 0.00 79 HIS A N 9
ATOM 12669 C CA . HIS A 1 86 ? 17.872 -6.349 3.231 1.00 0.00 79 HIS A CA 9
ATOM 12670 C C . HIS A 1 86 ? 18.796 -6.090 4.417 1.00 0.00 79 HIS A C 9
ATOM 12671 O O . HIS A 1 86 ? 20.002 -5.907 4.250 1.00 0.00 79 HIS A O 9
ATOM 12685 N N . LEU A 1 87 ? 18.222 -6.077 5.615 1.00 0.00 80 LEU A N 9
ATOM 12686 C CA . LEU A 1 87 ? 18.993 -5.840 6.831 1.00 0.00 80 LEU A CA 9
ATOM 12687 C C . LEU A 1 87 ? 20.180 -6.794 6.918 1.00 0.00 80 LEU A C 9
ATOM 12688 O O . LEU A 1 87 ? 21.232 -6.444 7.450 1.00 0.00 80 LEU A O 9
ATOM 12704 N N . GLU A 1 88 ? 20.002 -8.001 6.388 1.00 0.00 81 GLU A N 9
ATOM 12705 C CA . GLU A 1 88 ? 21.059 -9.005 6.405 1.00 0.00 81 GLU A CA 9
ATOM 12706 C C . GLU A 1 88 ? 22.302 -8.499 5.680 1.00 0.00 81 GLU A C 9
ATOM 12707 O O . GLU A 1 88 ? 23.424 -8.673 6.154 1.00 0.00 81 GLU A O 9
ATOM 12719 N N . MET A 1 89 ? 22.093 -7.872 4.527 1.00 0.00 82 MET A N 9
ATOM 12720 C CA . MET A 1 89 ? 23.196 -7.340 3.735 1.00 0.00 82 MET A CA 9
ATOM 12721 C C . MET A 1 89 ? 23.159 -5.815 3.708 1.00 0.00 82 MET A C 9
ATOM 12722 O O . MET A 1 89 ? 23.671 -5.188 2.780 1.00 0.00 82 MET A O 9
ATOM 12736 N N . CYS A 1 90 ? 22.552 -5.224 4.731 1.00 0.00 83 CYS A N 9
ATOM 12737 C CA . CYS A 1 90 ? 22.448 -3.773 4.825 1.00 0.00 83 CYS A CA 9
ATOM 12738 C C . CYS A 1 90 ? 23.692 -3.179 5.478 1.00 0.00 83 CYS A C 9
ATOM 12739 O O . CYS A 1 90 ? 24.186 -3.671 6.493 1.00 0.00 83 CYS A O 9
ATOM 12746 N N . PRO A 1 91 ? 24.213 -2.095 4.883 1.00 0.00 84 PRO A N 9
ATOM 12747 C CA . PRO A 1 91 ? 25.406 -1.410 5.390 1.00 0.00 84 PRO A CA 9
ATOM 12748 C C . PRO A 1 91 ? 25.142 -0.683 6.704 1.00 0.00 84 PRO A C 9
ATOM 12749 O O . PRO A 1 91 ? 25.987 -0.673 7.599 1.00 0.00 84 PRO A O 9
ATOM 12760 N N . ALA A 1 92 ? 23.965 -0.076 6.813 1.00 0.00 85 ALA A N 9
ATOM 12761 C CA . ALA A 1 92 ? 23.590 0.652 8.019 1.00 0.00 85 ALA A CA 9
ATOM 12762 C C . ALA A 1 92 ? 23.590 -0.267 9.237 1.00 0.00 85 ALA A C 9
ATOM 12763 O O . ALA A 1 92 ? 23.995 0.133 10.328 1.00 0.00 85 ALA A O 9
ATOM 12770 N N . SER A 1 93 ? 23.131 -1.499 9.042 1.00 0.00 86 SER A N 9
ATOM 12771 C CA . SER A 1 93 ? 23.074 -2.473 10.126 1.00 0.00 86 SER A CA 9
ATOM 12772 C C . SER A 1 93 ? 24.425 -2.589 10.824 1.00 0.00 86 SER A C 9
ATOM 12773 O O . SER A 1 93 ? 24.515 -3.078 11.950 1.00 0.00 86 SER A O 9
ATOM 12781 N N . VAL A 1 94 ? 25.475 -2.134 10.148 1.00 0.00 87 VAL A N 9
ATOM 12782 C CA . VAL A 1 94 ? 26.823 -2.185 10.702 1.00 0.00 87 VAL A CA 9
ATOM 12783 C C . VAL A 1 94 ? 27.010 -3.418 11.578 1.00 0.00 87 VAL A C 9
ATOM 12784 O O . VAL A 1 94 ? 27.659 -3.357 12.623 1.00 0.00 87 VAL A O 9
ATOM 12797 N N . SER A 1 95 ? 26.438 -4.537 11.146 1.00 0.00 88 SER A N 9
ATOM 12798 C CA . SER A 1 95 ? 26.539 -5.786 11.893 1.00 0.00 88 SER A CA 9
ATOM 12799 C C . SER A 1 95 ? 27.334 -6.825 11.108 1.00 0.00 88 SER A C 9
ATOM 12800 O O . SER A 1 95 ? 27.040 -7.099 9.945 1.00 0.00 88 SER A O 9
ATOM 12808 N N . GLY A 1 96 ? 28.343 -7.401 11.755 1.00 0.00 89 GLY A N 9
ATOM 12809 C CA . GLY A 1 96 ? 29.165 -8.404 11.103 1.00 0.00 89 GLY A CA 9
ATOM 12810 C C . GLY A 1 96 ? 28.754 -9.817 11.468 1.00 0.00 89 GLY A C 9
ATOM 12811 O O . GLY A 1 96 ? 27.790 -10.036 12.202 1.00 0.00 89 GLY A O 9
ATOM 12815 N N . PRO A 1 97 ? 29.496 -10.806 10.947 1.00 0.00 90 PRO A N 9
ATOM 12816 C CA . PRO A 1 97 ? 29.221 -12.222 11.208 1.00 0.00 90 PRO A CA 9
ATOM 12817 C C . PRO A 1 97 ? 29.530 -12.617 12.648 1.00 0.00 90 PRO A C 9
ATOM 12818 O O . PRO A 1 97 ? 30.663 -12.968 12.976 1.00 0.00 90 PRO A O 9
ATOM 12829 N N . SER A 1 98 ? 28.514 -12.558 13.503 1.00 0.00 91 SER A N 9
ATOM 12830 C CA . SER A 1 98 ? 28.679 -12.906 14.910 1.00 0.00 91 SER A CA 9
ATOM 12831 C C . SER A 1 98 ? 29.930 -12.253 15.489 1.00 0.00 91 SER A C 9
ATOM 12832 O O . SER A 1 98 ? 30.679 -12.878 16.240 1.00 0.00 91 SER A O 9
ATOM 12840 N N . SER A 1 99 ? 30.150 -10.991 15.133 1.00 0.00 92 SER A N 9
ATOM 12841 C CA . SER A 1 99 ? 31.312 -10.253 15.614 1.00 0.00 92 SER A CA 9
ATOM 12842 C C . SER A 1 99 ? 31.126 -9.835 17.069 1.00 0.00 92 SER A C 9
ATOM 12843 O O . SER A 1 99 ? 32.039 -9.962 17.884 1.00 0.00 92 SER A O 9
ATOM 12851 N N . GLY A 1 100 ? 29.936 -9.334 17.387 1.00 0.00 93 GLY A N 9
ATOM 12852 C CA . GLY A 1 100 ? 29.651 -8.904 18.743 1.00 0.00 93 GLY A CA 9
ATOM 12853 C C . GLY A 1 100 ? 29.089 -7.497 18.800 1.00 0.00 93 GLY A C 9
ATOM 12854 O O . GLY A 1 100 ? 28.292 -7.106 17.948 1.00 0.00 93 GLY A O 9
ATOM 12862 N N . GLY A 1 1 ? -34.114 22.169 -20.118 1.00 0.00 -6 GLY A N 10
ATOM 12863 C CA . GLY A 1 1 ? -33.519 21.597 -18.925 1.00 0.00 -6 GLY A CA 10
ATOM 12864 C C . GLY A 1 1 ? -33.074 22.655 -17.934 1.00 0.00 -6 GLY A C 10
ATOM 12865 O O . GLY A 1 1 ? -33.660 23.735 -17.865 1.00 0.00 -6 GLY A O 10
ATOM 12869 N N . SER A 1 2 ? -32.035 22.345 -17.165 1.00 0.00 -5 SER A N 10
ATOM 12870 C CA . SER A 1 2 ? -31.516 23.275 -16.170 1.00 0.00 -5 SER A CA 10
ATOM 12871 C C . SER A 1 2 ? -30.228 22.743 -15.549 1.00 0.00 -5 SER A C 10
ATOM 12872 O O . SER A 1 2 ? -29.909 21.561 -15.671 1.00 0.00 -5 SER A O 10
ATOM 12880 N N . SER A 1 3 ? -29.491 23.627 -14.883 1.00 0.00 -4 SER A N 10
ATOM 12881 C CA . SER A 1 3 ? -28.234 23.249 -14.246 1.00 0.00 -4 SER A CA 10
ATOM 12882 C C . SER A 1 3 ? -27.701 24.386 -13.380 1.00 0.00 -4 SER A C 10
ATOM 12883 O O . SER A 1 3 ? -27.994 25.556 -13.622 1.00 0.00 -4 SER A O 10
ATOM 12891 N N . GLY A 1 4 ? -26.914 24.032 -12.369 1.00 0.00 -3 GLY A N 10
ATOM 12892 C CA . GLY A 1 4 ? -26.351 25.032 -11.481 1.00 0.00 -3 GLY A CA 10
ATOM 12893 C C . GLY A 1 4 ? -26.024 24.474 -10.111 1.00 0.00 -3 GLY A C 10
ATOM 12894 O O . GLY A 1 4 ? -26.821 23.742 -9.525 1.00 0.00 -3 GLY A O 10
ATOM 12898 N N . SER A 1 5 ? -24.847 24.819 -9.599 1.00 0.00 -2 SER A N 10
ATOM 12899 C CA . SER A 1 5 ? -24.413 24.342 -8.290 1.00 0.00 -2 SER A CA 10
ATOM 12900 C C . SER A 1 5 ? -23.371 25.280 -7.689 1.00 0.00 -2 SER A C 10
ATOM 12901 O O . SER A 1 5 ? -22.832 26.149 -8.374 1.00 0.00 -2 SER A O 10
ATOM 12909 N N . SER A 1 6 ? -23.092 25.096 -6.402 1.00 0.00 -1 SER A N 10
ATOM 12910 C CA . SER A 1 6 ? -22.117 25.927 -5.705 1.00 0.00 -1 SER A CA 10
ATOM 12911 C C . SER A 1 6 ? -20.794 25.186 -5.535 1.00 0.00 -1 SER A C 10
ATOM 12912 O O . SER A 1 6 ? -19.737 25.683 -5.922 1.00 0.00 -1 SER A O 10
ATOM 12920 N N . GLY A 1 7 ? -20.862 23.993 -4.952 1.00 0.00 0 GLY A N 10
ATOM 12921 C CA . GLY A 1 7 ? -19.664 23.202 -4.740 1.00 0.00 0 GLY A CA 10
ATOM 12922 C C . GLY A 1 7 ? -19.053 23.431 -3.371 1.00 0.00 0 GLY A C 10
ATOM 12923 O O . GLY A 1 7 ? -17.850 23.659 -3.252 1.00 0.00 0 GLY A O 10
ATOM 12927 N N . MET A 1 8 ? -19.885 23.371 -2.337 1.00 0.00 1 MET A N 10
ATOM 12928 C CA . MET A 1 8 ? -19.419 23.574 -0.970 1.00 0.00 1 MET A CA 10
ATOM 12929 C C . MET A 1 8 ? -19.801 22.393 -0.084 1.00 0.00 1 MET A C 10
ATOM 12930 O O . MET A 1 8 ? -20.714 22.490 0.736 1.00 0.00 1 MET A O 10
ATOM 12944 N N . GLU A 1 9 ? -19.097 21.278 -0.255 1.00 0.00 2 GLU A N 10
ATOM 12945 C CA . GLU A 1 9 ? -19.365 20.078 0.529 1.00 0.00 2 GLU A CA 10
ATOM 12946 C C . GLU A 1 9 ? -18.074 19.318 0.818 1.00 0.00 2 GLU A C 10
ATOM 12947 O O . GLU A 1 9 ? -17.213 19.186 -0.050 1.00 0.00 2 GLU A O 10
ATOM 12959 N N . GLU A 1 10 ? -17.949 18.821 2.044 1.00 0.00 3 GLU A N 10
ATOM 12960 C CA . GLU A 1 10 ? -16.763 18.075 2.448 1.00 0.00 3 GLU A CA 10
ATOM 12961 C C . GLU A 1 10 ? -17.106 16.613 2.723 1.00 0.00 3 GLU A C 10
ATOM 12962 O O . GLU A 1 10 ? -18.205 16.299 3.178 1.00 0.00 3 GLU A O 10
ATOM 12974 N N . GLU A 1 11 ? -16.157 15.726 2.442 1.00 0.00 4 GLU A N 10
ATOM 12975 C CA . GLU A 1 11 ? -16.360 14.298 2.657 1.00 0.00 4 GLU A CA 10
ATOM 12976 C C . GLU A 1 11 ? -15.500 13.794 3.812 1.00 0.00 4 GLU A C 10
ATOM 12977 O O . GLU A 1 11 ? -14.279 13.958 3.809 1.00 0.00 4 GLU A O 10
ATOM 12989 N N . LEU A 1 12 ? -16.145 13.181 4.798 1.00 0.00 5 LEU A N 10
ATOM 12990 C CA . LEU A 1 12 ? -15.440 12.653 5.961 1.00 0.00 5 LEU A CA 10
ATOM 12991 C C . LEU A 1 12 ? -15.419 11.128 5.939 1.00 0.00 5 LEU A C 10
ATOM 12992 O O . LEU A 1 12 ? -16.112 10.501 5.140 1.00 0.00 5 LEU A O 10
ATOM 13008 N N . GLN A 1 13 ? -14.620 10.540 6.824 1.00 0.00 6 GLN A N 10
ATOM 13009 C CA . GLN A 1 13 ? -14.510 9.088 6.906 1.00 0.00 6 GLN A CA 10
ATOM 13010 C C . GLN A 1 13 ? -15.883 8.448 7.081 1.00 0.00 6 GLN A C 10
ATOM 13011 O O . GLN A 1 13 ? -16.839 9.106 7.491 1.00 0.00 6 GLN A O 10
ATOM 13025 N N . HIS A 1 14 ? -15.974 7.160 6.766 1.00 0.00 7 HIS A N 10
ATOM 13026 C CA . HIS A 1 14 ? -17.231 6.429 6.889 1.00 0.00 7 HIS A CA 10
ATOM 13027 C C . HIS A 1 14 ? -17.433 5.932 8.317 1.00 0.00 7 HIS A C 10
ATOM 13028 O O . HIS A 1 14 ? -16.513 5.397 8.934 1.00 0.00 7 HIS A O 10
ATOM 13042 N N . SER A 1 15 ? -18.644 6.113 8.836 1.00 0.00 8 SER A N 10
ATOM 13043 C CA . SER A 1 15 ? -18.966 5.687 10.192 1.00 0.00 8 SER A CA 10
ATOM 13044 C C . SER A 1 15 ? -18.768 4.182 10.351 1.00 0.00 8 SER A C 10
ATOM 13045 O O . SER A 1 15 ? -17.878 3.734 11.075 1.00 0.00 8 SER A O 10
ATOM 13053 N N . HIS A 1 16 ? -19.603 3.407 9.667 1.00 0.00 9 HIS A N 10
ATOM 13054 C CA . HIS A 1 16 ? -19.521 1.952 9.731 1.00 0.00 9 HIS A CA 10
ATOM 13055 C C . HIS A 1 16 ? -18.073 1.485 9.621 1.00 0.00 9 HIS A C 10
ATOM 13056 O O . HIS A 1 16 ? -17.610 0.670 10.420 1.00 0.00 9 HIS A O 10
ATOM 13070 N N . CYS A 1 17 ? -17.362 2.004 8.626 1.00 0.00 10 CYS A N 10
ATOM 13071 C CA . CYS A 1 17 ? -15.967 1.640 8.410 1.00 0.00 10 CYS A CA 10
ATOM 13072 C C . CYS A 1 17 ? -15.139 1.891 9.667 1.00 0.00 10 CYS A C 10
ATOM 13073 O O . CYS A 1 17 ? -14.612 0.958 10.273 1.00 0.00 10 CYS A O 10
ATOM 13080 N N . VAL A 1 18 ? -15.028 3.158 10.053 1.00 0.00 11 VAL A N 10
ATOM 13081 C CA . VAL A 1 18 ? -14.266 3.533 11.238 1.00 0.00 11 VAL A CA 10
ATOM 13082 C C . VAL A 1 18 ? -14.634 2.655 12.429 1.00 0.00 11 VAL A C 10
ATOM 13083 O O . VAL A 1 18 ? -13.882 2.557 13.397 1.00 0.00 11 VAL A O 10
ATOM 13096 N N . ASN A 1 19 ? -15.797 2.017 12.349 1.00 0.00 12 ASN A N 10
ATOM 13097 C CA . ASN A 1 19 ? -16.266 1.146 13.421 1.00 0.00 12 ASN A CA 10
ATOM 13098 C C . ASN A 1 19 ? -16.158 -0.321 13.016 1.00 0.00 12 ASN A C 10
ATOM 13099 O O . ASN A 1 19 ? -16.213 -1.215 13.861 1.00 0.00 12 ASN A O 10
ATOM 13110 N N . CYS A 1 20 ? -16.005 -0.561 11.718 1.00 0.00 13 CYS A N 10
ATOM 13111 C CA . CYS A 1 20 ? -15.889 -1.919 11.200 1.00 0.00 13 CYS A CA 10
ATOM 13112 C C . CYS A 1 20 ? -14.453 -2.425 11.316 1.00 0.00 13 CYS A C 10
ATOM 13113 O O . CYS A 1 20 ? -13.529 -1.835 10.755 1.00 0.00 13 CYS A O 10
ATOM 13120 N N . VAL A 1 21 ? -14.275 -3.520 12.047 1.00 0.00 14 VAL A N 10
ATOM 13121 C CA . VAL A 1 21 ? -12.953 -4.107 12.235 1.00 0.00 14 VAL A CA 10
ATOM 13122 C C . VAL A 1 21 ? -12.837 -5.444 11.512 1.00 0.00 14 VAL A C 10
ATOM 13123 O O . VAL A 1 21 ? -11.803 -5.753 10.920 1.00 0.00 14 VAL A O 10
ATOM 13136 N N . SER A 1 22 ? -13.905 -6.233 11.564 1.00 0.00 15 SER A N 10
ATOM 13137 C CA . SER A 1 22 ? -13.922 -7.540 10.916 1.00 0.00 15 SER A CA 10
ATOM 13138 C C . SER A 1 22 ? -13.363 -7.451 9.500 1.00 0.00 15 SER A C 10
ATOM 13139 O O . SER A 1 22 ? -13.295 -6.370 8.914 1.00 0.00 15 SER A O 10
ATOM 13147 N N . ARG A 1 23 ? -12.964 -8.596 8.955 1.00 0.00 16 ARG A N 10
ATOM 13148 C CA . ARG A 1 23 ? -12.409 -8.649 7.608 1.00 0.00 16 ARG A CA 10
ATOM 13149 C C . ARG A 1 23 ? -13.454 -9.137 6.609 1.00 0.00 16 ARG A C 10
ATOM 13150 O O . ARG A 1 23 ? -13.596 -8.578 5.521 1.00 0.00 16 ARG A O 10
ATOM 13171 N N . ARG A 1 24 ? -14.183 -10.182 6.986 1.00 0.00 17 ARG A N 10
ATOM 13172 C CA . ARG A 1 24 ? -15.214 -10.746 6.122 1.00 0.00 17 ARG A CA 10
ATOM 13173 C C . ARG A 1 24 ? -16.501 -9.931 6.208 1.00 0.00 17 ARG A C 10
ATOM 13174 O O . ARG A 1 24 ? -17.598 -10.487 6.262 1.00 0.00 17 ARG A O 10
ATOM 13195 N N . CYS A 1 25 ? -16.359 -8.610 6.221 1.00 0.00 18 CYS A N 10
ATOM 13196 C CA . CYS A 1 25 ? -17.508 -7.717 6.301 1.00 0.00 18 CYS A CA 10
ATOM 13197 C C . CYS A 1 25 ? -18.264 -7.683 4.976 1.00 0.00 18 CYS A C 10
ATOM 13198 O O . CYS A 1 25 ? -17.672 -7.479 3.917 1.00 0.00 18 CYS A O 10
ATOM 13205 N N . MET A 1 26 ? -19.576 -7.884 5.044 1.00 0.00 19 MET A N 10
ATOM 13206 C CA . MET A 1 26 ? -20.413 -7.875 3.850 1.00 0.00 19 MET A CA 10
ATOM 13207 C C . MET A 1 26 ? -21.598 -6.931 4.024 1.00 0.00 19 MET A C 10
ATOM 13208 O O . MET A 1 26 ? -22.726 -7.256 3.650 1.00 0.00 19 MET A O 10
ATOM 13222 N N . THR A 1 27 ? -21.336 -5.758 4.594 1.00 0.00 20 THR A N 10
ATOM 13223 C CA . THR A 1 27 ? -22.381 -4.767 4.818 1.00 0.00 20 THR A CA 10
ATOM 13224 C C . THR A 1 27 ? -22.621 -3.929 3.568 1.00 0.00 20 THR A C 10
ATOM 13225 O O . THR A 1 27 ? -21.684 -3.598 2.841 1.00 0.00 20 THR A O 10
ATOM 13236 N N . ARG A 1 28 ? -23.882 -3.587 3.324 1.00 0.00 21 ARG A N 10
ATOM 13237 C CA . ARG A 1 28 ? -24.245 -2.786 2.160 1.00 0.00 21 ARG A CA 10
ATOM 13238 C C . ARG A 1 28 ? -23.499 -1.455 2.162 1.00 0.00 21 ARG A C 10
ATOM 13239 O O . ARG A 1 28 ? -23.608 -0.656 3.093 1.00 0.00 21 ARG A O 10
ATOM 13260 N N . PRO A 1 29 ? -22.723 -1.209 1.097 1.00 0.00 22 PRO A N 10
ATOM 13261 C CA . PRO A 1 29 ? -21.945 0.025 0.952 1.00 0.00 22 PRO A CA 10
ATOM 13262 C C . PRO A 1 29 ? -22.829 1.243 0.711 1.00 0.00 22 PRO A C 10
ATOM 13263 O O . PRO A 1 29 ? -23.438 1.379 -0.349 1.00 0.00 22 PRO A O 10
ATOM 13274 N N . GLU A 1 30 ? -22.894 2.126 1.703 1.00 0.00 23 GLU A N 10
ATOM 13275 C CA . GLU A 1 30 ? -23.706 3.334 1.598 1.00 0.00 23 GLU A CA 10
ATOM 13276 C C . GLU A 1 30 ? -22.847 4.533 1.207 1.00 0.00 23 GLU A C 10
ATOM 13277 O O . GLU A 1 30 ? -21.623 4.520 1.332 1.00 0.00 23 GLU A O 10
ATOM 13289 N N . PRO A 1 31 ? -23.504 5.597 0.721 1.00 0.00 24 PRO A N 10
ATOM 13290 C CA . PRO A 1 31 ? -22.822 6.825 0.302 1.00 0.00 24 PRO A CA 10
ATOM 13291 C C . PRO A 1 31 ? -22.243 7.598 1.482 1.00 0.00 24 PRO A C 10
ATOM 13292 O O . PRO A 1 31 ? -21.819 8.744 1.338 1.00 0.00 24 PRO A O 10
ATOM 13303 N N . GLY A 1 32 ? -22.228 6.963 2.650 1.00 0.00 25 GLY A N 10
ATOM 13304 C CA . GLY A 1 32 ? -21.699 7.607 3.838 1.00 0.00 25 GLY A CA 10
ATOM 13305 C C . GLY A 1 32 ? -21.430 6.624 4.959 1.00 0.00 25 GLY A C 10
ATOM 13306 O O . GLY A 1 32 ? -20.313 6.547 5.472 1.00 0.00 25 GLY A O 10
ATOM 13310 N N . ILE A 1 33 ? -22.456 5.871 5.343 1.00 0.00 26 ILE A N 10
ATOM 13311 C CA . ILE A 1 33 ? -22.325 4.889 6.411 1.00 0.00 26 ILE A CA 10
ATOM 13312 C C . ILE A 1 33 ? -21.165 3.935 6.142 1.00 0.00 26 ILE A C 10
ATOM 13313 O O . ILE A 1 33 ? -20.116 4.022 6.779 1.00 0.00 26 ILE A O 10
ATOM 13329 N N . SER A 1 34 ? -21.362 3.026 5.193 1.00 0.00 27 SER A N 10
ATOM 13330 C CA . SER A 1 34 ? -20.334 2.054 4.840 1.00 0.00 27 SER A CA 10
ATOM 13331 C C . SER A 1 34 ? -19.973 2.158 3.361 1.00 0.00 27 SER A C 10
ATOM 13332 O O . SER A 1 34 ? -20.711 2.747 2.569 1.00 0.00 27 SER A O 10
ATOM 13340 N N . CYS A 1 35 ? -18.833 1.583 2.995 1.00 0.00 28 CYS A N 10
ATOM 13341 C CA . CYS A 1 35 ? -18.372 1.609 1.612 1.00 0.00 28 CYS A CA 10
ATOM 13342 C C . CYS A 1 35 ? -17.922 0.222 1.162 1.00 0.00 28 CYS A C 10
ATOM 13343 O O . CYS A 1 35 ? -17.754 -0.683 1.979 1.00 0.00 28 CYS A O 10
ATOM 13350 N N . ASP A 1 36 ? -17.730 0.064 -0.143 1.00 0.00 29 ASP A N 10
ATOM 13351 C CA . ASP A 1 36 ? -17.299 -1.212 -0.703 1.00 0.00 29 ASP A CA 10
ATOM 13352 C C . ASP A 1 36 ? -15.942 -1.622 -0.139 1.00 0.00 29 ASP A C 10
ATOM 13353 O O . ASP A 1 36 ? -15.105 -0.774 0.173 1.00 0.00 29 ASP A O 10
ATOM 13362 N N . LEU A 1 37 ? -15.731 -2.927 -0.009 1.00 0.00 30 LEU A N 10
ATOM 13363 C CA . LEU A 1 37 ? -14.476 -3.451 0.519 1.00 0.00 30 LEU A CA 10
ATOM 13364 C C . LEU A 1 37 ? -13.542 -3.870 -0.612 1.00 0.00 30 LEU A C 10
ATOM 13365 O O . LEU A 1 37 ? -13.993 -4.296 -1.676 1.00 0.00 30 LEU A O 10
ATOM 13381 N N . ILE A 1 38 ? -12.241 -3.749 -0.374 1.00 0.00 31 ILE A N 10
ATOM 13382 C CA . ILE A 1 38 ? -11.245 -4.119 -1.371 1.00 0.00 31 ILE A CA 10
ATOM 13383 C C . ILE A 1 38 ? -10.033 -4.778 -0.720 1.00 0.00 31 ILE A C 10
ATOM 13384 O O . ILE A 1 38 ? -9.573 -4.349 0.337 1.00 0.00 31 ILE A O 10
ATOM 13400 N N . GLY A 1 39 ? -9.520 -5.825 -1.360 1.00 0.00 32 GLY A N 10
ATOM 13401 C CA . GLY A 1 39 ? -8.366 -6.526 -0.829 1.00 0.00 32 GLY A CA 10
ATOM 13402 C C . GLY A 1 39 ? -7.067 -5.796 -1.106 1.00 0.00 32 GLY A C 10
ATOM 13403 O O . GLY A 1 39 ? -6.855 -5.285 -2.206 1.00 0.00 32 GLY A O 10
ATOM 13407 N N . CYS A 1 40 ? -6.194 -5.744 -0.105 1.00 0.00 33 CYS A N 10
ATOM 13408 C CA . CYS A 1 40 ? -4.909 -5.069 -0.244 1.00 0.00 33 CYS A CA 10
ATOM 13409 C C . CYS A 1 40 ? -4.347 -5.254 -1.650 1.00 0.00 33 CYS A C 10
ATOM 13410 O O . CYS A 1 40 ? -4.342 -6.353 -2.205 1.00 0.00 33 CYS A O 10
ATOM 13417 N N . PRO A 1 41 ? -3.861 -4.153 -2.242 1.00 0.00 34 PRO A N 10
ATOM 13418 C CA . PRO A 1 41 ? -3.287 -4.167 -3.591 1.00 0.00 34 PRO A CA 10
ATOM 13419 C C . PRO A 1 41 ? -1.953 -4.904 -3.645 1.00 0.00 34 PRO A C 10
ATOM 13420 O O . PRO A 1 41 ? -1.394 -5.120 -4.721 1.00 0.00 34 PRO A O 10
ATOM 13431 N N . LEU A 1 42 ? -1.447 -5.288 -2.478 1.00 0.00 35 LEU A N 10
ATOM 13432 C CA . LEU A 1 42 ? -0.177 -6.002 -2.393 1.00 0.00 35 LEU A CA 10
ATOM 13433 C C . LEU A 1 42 ? -0.391 -7.439 -1.930 1.00 0.00 35 LEU A C 10
ATOM 13434 O O . LEU A 1 42 ? 0.530 -8.085 -1.429 1.00 0.00 35 LEU A O 10
ATOM 13450 N N . VAL A 1 43 ? -1.612 -7.936 -2.103 1.00 0.00 36 VAL A N 10
ATOM 13451 C CA . VAL A 1 43 ? -1.946 -9.299 -1.706 1.00 0.00 36 VAL A CA 10
ATOM 13452 C C . VAL A 1 43 ? -1.335 -9.643 -0.353 1.00 0.00 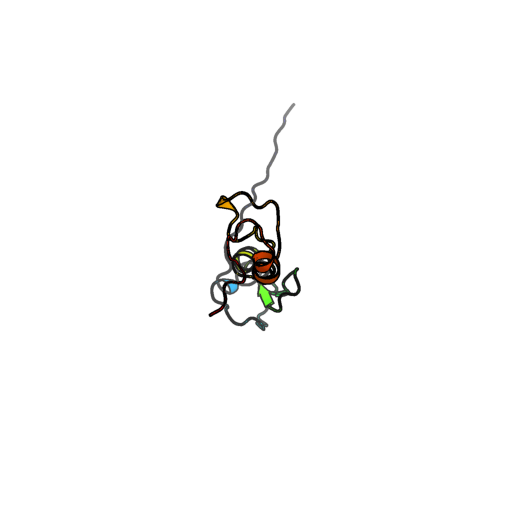36 VAL A C 10
ATOM 13453 O O . VAL A 1 43 ? -0.888 -10.768 -0.129 1.00 0.00 36 VAL A O 10
ATOM 13466 N N . CYS A 1 44 ? -1.319 -8.666 0.548 1.00 0.00 37 CYS A N 10
ATOM 13467 C CA . CYS A 1 44 ? -0.763 -8.864 1.881 1.00 0.00 37 CYS A CA 10
ATOM 13468 C C . CYS A 1 44 ? -1.561 -9.910 2.654 1.00 0.00 37 CYS A C 10
ATOM 13469 O O . CYS A 1 44 ? -1.031 -10.586 3.534 1.00 0.00 37 CYS A O 10
ATOM 13476 N N . GLY A 1 45 ? -2.842 -10.036 2.319 1.00 0.00 38 GLY A N 10
ATOM 13477 C CA . GLY A 1 45 ? -3.694 -11.000 2.990 1.00 0.00 38 GLY A CA 10
ATOM 13478 C C . GLY A 1 45 ? -4.616 -10.352 4.004 1.00 0.00 38 GLY A C 10
ATOM 13479 O O . GLY A 1 45 ? -4.822 -10.884 5.094 1.00 0.00 38 GLY A O 10
ATOM 13483 N N . ALA A 1 46 ? -5.171 -9.199 3.645 1.00 0.00 39 ALA A N 10
ATOM 13484 C CA . ALA A 1 46 ? -6.076 -8.479 4.531 1.00 0.00 39 ALA A CA 10
ATOM 13485 C C . ALA A 1 46 ? -7.111 -7.691 3.736 1.00 0.00 39 ALA A C 10
ATOM 13486 O O . ALA A 1 46 ? -6.772 -6.972 2.796 1.00 0.00 39 ALA A O 10
ATOM 13493 N N . VAL A 1 47 ? -8.377 -7.831 4.119 1.00 0.00 40 VAL A N 10
ATOM 13494 C CA . VAL A 1 47 ? -9.462 -7.132 3.441 1.00 0.00 40 VAL A CA 10
ATOM 13495 C C . VAL A 1 47 ? -9.944 -5.940 4.261 1.00 0.00 40 VAL A C 10
ATOM 13496 O O . VAL A 1 47 ? -10.441 -6.100 5.376 1.00 0.00 40 VAL A O 10
ATOM 13509 N N . PHE A 1 48 ? -9.795 -4.744 3.701 1.00 0.00 41 PHE A N 10
ATOM 13510 C CA . PHE A 1 48 ? -10.214 -3.524 4.380 1.00 0.00 41 PHE A CA 10
ATOM 13511 C C . PHE A 1 48 ? -11.015 -2.627 3.440 1.00 0.00 41 PHE A C 10
ATOM 13512 O O . PHE A 1 48 ? -10.915 -2.742 2.218 1.00 0.00 41 PHE A O 10
ATOM 13529 N N . HIS A 1 49 ? -11.810 -1.733 4.020 1.00 0.00 42 HIS A N 10
ATOM 13530 C CA . HIS A 1 49 ? -12.628 -0.815 3.236 1.00 0.00 42 HIS A CA 10
ATOM 13531 C C . HIS A 1 49 ? -11.755 0.087 2.369 1.00 0.00 42 HIS A C 10
ATOM 13532 O O . HIS A 1 49 ? -10.818 0.717 2.859 1.00 0.00 42 HIS A O 10
ATOM 13546 N N . SER A 1 50 ? -12.068 0.143 1.078 1.00 0.00 43 SER A N 10
ATOM 13547 C CA . SER A 1 50 ? -11.308 0.964 0.142 1.00 0.00 43 SER A CA 10
ATOM 13548 C C . SER A 1 50 ? -10.861 2.265 0.801 1.00 0.00 43 SER A C 10
ATOM 13549 O O . SER A 1 50 ? -9.742 2.731 0.585 1.00 0.00 43 SER A O 10
ATOM 13557 N N . CYS A 1 51 ? -11.744 2.848 1.605 1.00 0.00 44 CYS A N 10
ATOM 13558 C CA . CYS A 1 51 ? -11.443 4.096 2.296 1.00 0.00 44 CYS A CA 10
ATOM 13559 C C . CYS A 1 51 ? -10.386 3.879 3.375 1.00 0.00 44 CYS A C 10
ATOM 13560 O O . CYS A 1 51 ? -9.449 4.666 3.510 1.00 0.00 44 CYS A O 10
ATOM 13567 N N . LYS A 1 52 ? -10.544 2.806 4.143 1.00 0.00 45 LYS A N 10
ATOM 13568 C CA . LYS A 1 52 ? -9.605 2.482 5.210 1.00 0.00 45 LYS A CA 10
ATOM 13569 C C . LYS A 1 52 ? -8.228 2.155 4.642 1.00 0.00 45 LYS A C 10
ATOM 13570 O O . LYS A 1 52 ? -7.206 2.414 5.277 1.00 0.00 45 LYS A O 10
ATOM 13589 N N . ALA A 1 53 ? -8.208 1.585 3.441 1.00 0.00 46 ALA A N 10
ATOM 13590 C CA . ALA A 1 53 ? -6.957 1.226 2.786 1.00 0.00 46 ALA A CA 10
ATOM 13591 C C . ALA A 1 53 ? -5.895 2.298 3.005 1.00 0.00 46 ALA A C 10
ATOM 13592 O O . ALA A 1 53 ? -4.858 2.043 3.618 1.00 0.00 46 ALA A O 10
ATOM 13599 N N . ASP A 1 54 ? -6.160 3.498 2.500 1.00 0.00 47 ASP A N 10
ATOM 13600 C CA . ASP A 1 54 ? -5.227 4.610 2.641 1.00 0.00 47 ASP A CA 10
ATOM 13601 C C . ASP A 1 54 ? -4.551 4.583 4.008 1.00 0.00 47 ASP A C 10
ATOM 13602 O O . ASP A 1 54 ? -3.384 4.949 4.142 1.00 0.00 47 ASP A O 10
ATOM 13611 N N . GLU A 1 55 ? -5.294 4.147 5.021 1.00 0.00 48 GLU A N 10
ATOM 13612 C CA . GLU A 1 55 ? -4.766 4.074 6.379 1.00 0.00 48 GLU A CA 10
ATOM 13613 C C . GLU A 1 55 ? -4.086 2.731 6.626 1.00 0.00 48 GLU A C 10
ATOM 13614 O O . GLU A 1 55 ? -3.045 2.661 7.282 1.00 0.00 48 GLU A O 10
ATOM 13626 N N . HIS A 1 56 ? -4.681 1.666 6.098 1.00 0.00 49 HIS A N 10
ATOM 13627 C CA . HIS A 1 56 ? -4.133 0.324 6.262 1.00 0.00 49 HIS A CA 10
ATOM 13628 C C . HIS A 1 56 ? -2.715 0.245 5.704 1.00 0.00 49 HIS A C 10
ATOM 13629 O O . HIS A 1 56 ? -1.794 -0.206 6.385 1.00 0.00 49 HIS A O 10
ATOM 13643 N N . ARG A 1 57 ? -2.548 0.685 4.461 1.00 0.00 50 ARG A N 10
ATOM 13644 C CA . ARG A 1 57 ? -1.243 0.662 3.812 1.00 0.00 50 ARG A CA 10
ATOM 13645 C C . ARG A 1 57 ? -0.150 1.123 4.771 1.00 0.00 50 ARG A C 10
ATOM 13646 O O . ARG A 1 57 ? 0.950 0.570 4.789 1.00 0.00 50 ARG A O 10
ATOM 13667 N N . LEU A 1 58 ? -0.460 2.141 5.567 1.00 0.00 51 LEU A N 10
ATOM 13668 C CA . LEU A 1 58 ? 0.496 2.678 6.529 1.00 0.00 51 LEU A CA 10
ATOM 13669 C C . LEU A 1 58 ? 1.015 1.581 7.453 1.00 0.00 51 LEU A C 10
ATOM 13670 O O . LEU A 1 58 ? 2.208 1.518 7.751 1.00 0.00 51 LEU A O 10
ATOM 13686 N N . LEU A 1 59 ? 0.111 0.716 7.901 1.00 0.00 52 LEU A N 10
ATOM 13687 C CA . LEU A 1 59 ? 0.477 -0.382 8.789 1.00 0.00 52 LEU A CA 10
ATOM 13688 C C . LEU A 1 59 ? 0.968 -1.586 7.992 1.00 0.00 52 LEU A C 10
ATOM 13689 O O . LEU A 1 59 ? 2.038 -2.132 8.267 1.00 0.00 52 LEU A O 10
ATOM 13705 N N . CYS A 1 60 ? 0.181 -1.995 7.003 1.00 0.00 53 CYS A N 10
ATOM 13706 C CA . CYS A 1 60 ? 0.536 -3.134 6.164 1.00 0.00 53 CYS A CA 10
ATOM 13707 C C . CYS A 1 60 ? 2.048 -3.228 5.986 1.00 0.00 53 CYS A C 10
ATOM 13708 O O . CYS A 1 60 ? 2.720 -2.254 5.647 1.00 0.00 53 CYS A O 10
ATOM 13715 N N . PRO A 1 61 ? 2.597 -4.430 6.218 1.00 0.00 54 PRO A N 10
ATOM 13716 C CA . PRO A 1 61 ? 4.036 -4.681 6.089 1.00 0.00 54 PRO A CA 10
ATOM 13717 C C . PRO A 1 61 ? 4.503 -4.639 4.638 1.00 0.00 54 PRO A C 10
ATOM 13718 O O . PRO A 1 61 ? 5.644 -4.275 4.354 1.00 0.00 54 PRO A O 10
ATOM 13729 N N . PHE A 1 62 ? 3.615 -5.014 3.724 1.00 0.00 55 PHE A N 10
ATOM 13730 C CA . PHE A 1 62 ? 3.937 -5.020 2.302 1.00 0.00 55 PHE A CA 10
ATOM 13731 C C . PHE A 1 62 ? 4.217 -3.606 1.802 1.00 0.00 55 PHE A C 10
ATOM 13732 O O . PHE A 1 62 ? 5.089 -3.395 0.960 1.00 0.00 55 PHE A O 10
ATOM 13749 N N . GLU A 1 63 ? 3.468 -2.640 2.326 1.00 0.00 56 GLU A N 10
ATOM 13750 C CA . GLU A 1 63 ? 3.634 -1.246 1.932 1.00 0.00 56 GLU A CA 10
ATOM 13751 C C . GLU A 1 63 ? 5.112 -0.873 1.864 1.00 0.00 56 GLU A C 10
ATOM 13752 O O . GLU A 1 63 ? 5.904 -1.272 2.717 1.00 0.00 56 GLU A O 10
ATOM 13764 N N . ARG A 1 64 ? 5.475 -0.104 0.842 1.00 0.00 57 ARG A N 10
ATOM 13765 C CA . ARG A 1 64 ? 6.858 0.322 0.660 1.00 0.00 57 ARG A CA 10
ATOM 13766 C C . ARG A 1 64 ? 7.302 1.229 1.805 1.00 0.00 57 ARG A C 10
ATOM 13767 O O . ARG A 1 64 ? 6.668 2.245 2.087 1.00 0.00 57 ARG A O 10
ATOM 13788 N N . VAL A 1 65 ? 8.395 0.852 2.461 1.00 0.00 58 VAL A N 10
ATOM 13789 C CA . VAL A 1 65 ? 8.924 1.631 3.574 1.00 0.00 58 VAL A CA 10
ATOM 13790 C C . VAL A 1 65 ? 10.439 1.774 3.473 1.00 0.00 58 VAL A C 10
ATOM 13791 O O . VAL A 1 65 ? 11.139 0.893 2.973 1.00 0.00 58 VAL A O 10
ATOM 13804 N N . PRO A 1 66 ? 10.959 2.910 3.961 1.00 0.00 59 PRO A N 10
ATOM 13805 C CA . PRO A 1 66 ? 12.397 3.195 3.938 1.00 0.00 59 PRO A CA 10
ATOM 13806 C C . PRO A 1 66 ? 13.179 2.309 4.901 1.00 0.00 59 PRO A C 10
ATOM 13807 O O . PRO A 1 66 ? 12.689 1.956 5.974 1.00 0.00 59 PRO A O 10
ATOM 13818 N N . CYS A 1 67 ? 14.398 1.951 4.512 1.00 0.00 60 CYS A N 10
ATOM 13819 C CA . CYS A 1 67 ? 15.249 1.105 5.340 1.00 0.00 60 CYS A CA 10
ATOM 13820 C C . CYS A 1 67 ? 15.248 1.586 6.788 1.00 0.00 60 CYS A C 10
ATOM 13821 O O . CYS A 1 67 ? 15.420 2.775 7.060 1.00 0.00 60 CYS A O 10
ATOM 13828 N N . LEU A 1 68 ? 15.054 0.653 7.715 1.00 0.00 61 LEU A N 10
ATOM 13829 C CA . LEU A 1 68 ? 15.030 0.980 9.136 1.00 0.00 61 LEU A CA 10
ATOM 13830 C C . LEU A 1 68 ? 16.039 2.077 9.459 1.00 0.00 61 LEU A C 10
ATOM 13831 O O . LEU A 1 68 ? 15.696 3.091 10.066 1.00 0.00 61 LEU A O 10
ATOM 13847 N N . ASN A 1 69 ? 17.286 1.868 9.047 1.00 0.00 62 ASN A N 10
ATOM 13848 C CA . ASN A 1 69 ? 18.345 2.841 9.291 1.00 0.00 62 ASN A CA 10
ATOM 13849 C C . ASN A 1 69 ? 18.335 3.934 8.227 1.00 0.00 62 ASN A C 10
ATOM 13850 O O . ASN A 1 69 ? 19.388 4.402 7.793 1.00 0.00 62 ASN A O 10
ATOM 13861 N N . SER A 1 70 ? 17.138 4.338 7.813 1.00 0.00 63 SER A N 10
ATOM 13862 C CA . SER A 1 70 ? 16.991 5.374 6.797 1.00 0.00 63 SER A CA 10
ATOM 13863 C C . SER A 1 70 ? 17.674 6.666 7.236 1.00 0.00 63 SER A C 10
ATOM 13864 O O . SER A 1 70 ? 18.347 7.325 6.444 1.00 0.00 63 SER A O 10
ATOM 13872 N N . ASP A 1 71 ? 17.496 7.020 8.504 1.00 0.00 64 ASP A N 10
ATOM 13873 C CA . ASP A 1 71 ? 18.096 8.232 9.050 1.00 0.00 64 ASP A CA 10
ATOM 13874 C C . ASP A 1 71 ? 19.538 8.386 8.577 1.00 0.00 64 ASP A C 10
ATOM 13875 O O . ASP A 1 71 ? 19.960 9.472 8.181 1.00 0.00 64 ASP A O 10
ATOM 13884 N N . PHE A 1 72 ? 20.290 7.291 8.622 1.00 0.00 65 PHE A N 10
ATOM 13885 C CA . PHE A 1 72 ? 21.686 7.304 8.201 1.00 0.00 65 PHE A CA 10
ATOM 13886 C C . PHE A 1 72 ? 21.818 7.833 6.775 1.00 0.00 65 PHE A C 10
ATOM 13887 O O . PHE A 1 72 ? 22.771 8.540 6.450 1.00 0.00 65 PHE A O 10
ATOM 13904 N N . GLY A 1 73 ? 20.855 7.483 5.929 1.00 0.00 66 GLY A N 10
ATOM 13905 C CA . GLY A 1 73 ? 20.882 7.930 4.548 1.00 0.00 66 GLY A CA 10
ATOM 13906 C C . GLY A 1 73 ? 20.791 6.780 3.565 1.00 0.00 66 GLY A C 10
ATOM 13907 O O . GLY A 1 73 ? 21.460 6.783 2.531 1.00 0.00 66 GLY A O 10
ATOM 13911 N N . CYS A 1 74 ? 19.961 5.793 3.886 1.00 0.00 67 CYS A N 10
ATOM 13912 C CA . CYS A 1 74 ? 19.786 4.630 3.025 1.00 0.00 67 CYS A CA 10
ATOM 13913 C C . CYS A 1 74 ? 18.626 4.841 2.055 1.00 0.00 67 CYS A C 10
ATOM 13914 O O . CYS A 1 74 ? 17.457 4.846 2.439 1.00 0.00 67 CYS A O 10
ATOM 13921 N N . PRO A 1 75 ? 18.957 5.019 0.767 1.00 0.00 68 PRO A N 10
ATOM 13922 C CA . PRO A 1 75 ? 17.958 5.233 -0.284 1.00 0.00 68 PRO A CA 10
ATOM 13923 C C . PRO A 1 75 ? 17.137 3.980 -0.567 1.00 0.00 68 PRO A C 10
ATOM 13924 O O . PRO A 1 75 ? 16.101 4.041 -1.229 1.00 0.00 68 PRO A O 10
ATOM 13935 N N . PHE A 1 76 ? 17.606 2.844 -0.061 1.00 0.00 69 PHE A N 10
ATOM 13936 C CA . PHE A 1 76 ? 16.914 1.576 -0.260 1.00 0.00 69 PHE A CA 10
ATOM 13937 C C . PHE A 1 76 ? 15.515 1.618 0.348 1.00 0.00 69 PHE A C 10
ATOM 13938 O O . PHE A 1 76 ? 15.325 2.101 1.465 1.00 0.00 69 PHE A O 10
ATOM 13955 N N . THR A 1 77 ? 14.538 1.108 -0.395 1.00 0.00 70 THR A N 10
ATOM 13956 C CA . THR A 1 77 ? 13.156 1.088 0.069 1.00 0.00 70 THR A CA 10
ATOM 13957 C C . THR A 1 77 ? 12.473 -0.225 -0.295 1.00 0.00 70 THR A C 10
ATOM 13958 O O . THR A 1 77 ? 12.550 -0.680 -1.436 1.00 0.00 70 THR A O 10
ATOM 13969 N N . MET A 1 78 ? 11.804 -0.830 0.681 1.00 0.00 71 MET A N 10
ATOM 13970 C CA . MET A 1 78 ? 11.105 -2.090 0.461 1.00 0.00 71 MET A CA 10
ATOM 13971 C C . MET A 1 78 ? 10.051 -2.323 1.539 1.00 0.00 71 MET A C 10
ATOM 13972 O O . MET A 1 78 ? 9.848 -1.481 2.413 1.00 0.00 71 MET A O 10
ATOM 13986 N N . ALA A 1 79 ? 9.383 -3.470 1.470 1.00 0.00 72 ALA A N 10
ATOM 13987 C CA . ALA A 1 79 ? 8.352 -3.813 2.441 1.00 0.00 72 ALA A CA 10
ATOM 13988 C C . ALA A 1 79 ? 8.950 -4.018 3.829 1.00 0.00 72 ALA A C 10
ATOM 13989 O O . ALA A 1 79 ? 10.075 -4.501 3.965 1.00 0.00 72 ALA A O 10
ATOM 13996 N N . ARG A 1 80 ? 8.193 -3.647 4.856 1.00 0.00 73 ARG A N 10
ATOM 13997 C CA . ARG A 1 80 ? 8.650 -3.789 6.233 1.00 0.00 73 ARG A CA 10
ATOM 13998 C C . ARG A 1 80 ? 9.092 -5.222 6.514 1.00 0.00 73 ARG A C 10
ATOM 13999 O O . ARG A 1 80 ? 10.143 -5.452 7.110 1.00 0.00 73 ARG A O 10
ATOM 14020 N N . ASN A 1 81 ? 8.281 -6.182 6.081 1.00 0.00 74 ASN A N 10
ATOM 14021 C CA . ASN A 1 81 ? 8.587 -7.593 6.288 1.00 0.00 74 ASN A CA 10
ATOM 14022 C C . ASN A 1 81 ? 9.669 -8.061 5.319 1.00 0.00 74 ASN A C 10
ATOM 14023 O O . ASN A 1 81 ? 9.981 -9.250 5.247 1.00 0.00 74 ASN A O 10
ATOM 14034 N N . LYS A 1 82 ? 10.239 -7.119 4.577 1.00 0.00 75 LYS A N 10
ATOM 14035 C CA . LYS A 1 82 ? 11.288 -7.433 3.613 1.00 0.00 75 LYS A CA 10
ATOM 14036 C C . LYS A 1 82 ? 12.576 -6.689 3.950 1.00 0.00 75 LYS A C 10
ATOM 14037 O O . LYS A 1 82 ? 13.667 -7.113 3.568 1.00 0.00 75 LYS A O 10
ATOM 14056 N N . VAL A 1 83 ? 12.443 -5.579 4.669 1.00 0.00 76 VAL A N 10
ATOM 14057 C CA . VAL A 1 83 ? 13.597 -4.778 5.060 1.00 0.00 76 VAL A CA 10
ATOM 14058 C C . VAL A 1 83 ? 14.696 -5.651 5.656 1.00 0.00 76 VAL A C 10
ATOM 14059 O O . VAL A 1 83 ? 15.867 -5.520 5.303 1.00 0.00 76 VAL A O 10
ATOM 14072 N N . ALA A 1 84 ? 14.308 -6.543 6.562 1.00 0.00 77 ALA A N 10
ATOM 14073 C CA . ALA A 1 84 ? 15.260 -7.440 7.206 1.00 0.00 77 ALA A CA 10
ATOM 14074 C C . ALA A 1 84 ? 16.281 -7.968 6.205 1.00 0.00 77 ALA A C 10
ATOM 14075 O O . ALA A 1 84 ? 17.468 -7.653 6.291 1.00 0.00 77 ALA A O 10
ATOM 14082 N N . GLU A 1 85 ? 15.812 -8.772 5.256 1.00 0.00 78 GLU A N 10
ATOM 14083 C CA . GLU A 1 85 ? 16.687 -9.344 4.239 1.00 0.00 78 GLU A CA 10
ATOM 14084 C C . GLU A 1 85 ? 17.699 -8.312 3.749 1.00 0.00 78 GLU A C 10
ATOM 14085 O O . GLU A 1 85 ? 18.883 -8.612 3.595 1.00 0.00 78 GLU A O 10
ATOM 14097 N N . HIS A 1 86 ? 17.223 -7.096 3.503 1.00 0.00 79 HIS A N 10
ATOM 14098 C CA . HIS A 1 86 ? 18.085 -6.019 3.030 1.00 0.00 79 HIS A CA 10
ATOM 14099 C C . HIS A 1 86 ? 19.107 -5.633 4.095 1.00 0.00 79 HIS A C 10
ATOM 14100 O O . HIS A 1 86 ? 20.306 -5.554 3.821 1.00 0.00 79 HIS A O 10
ATOM 14114 N N . LEU A 1 87 ? 18.626 -5.393 5.310 1.00 0.00 80 LEU A N 10
ATOM 14115 C CA . LEU A 1 87 ? 19.498 -5.015 6.417 1.00 0.00 80 LEU A CA 10
ATOM 14116 C C . LEU A 1 87 ? 20.783 -5.836 6.404 1.00 0.00 80 LEU A C 10
ATOM 14117 O O . LEU A 1 87 ? 21.855 -5.333 6.738 1.00 0.00 80 LEU A O 10
ATOM 14133 N N . GLU A 1 88 ? 20.666 -7.102 6.014 1.00 0.00 81 GLU A N 10
ATOM 14134 C CA . GLU A 1 88 ? 21.820 -7.992 5.956 1.00 0.00 81 GLU A CA 10
ATOM 14135 C C . GLU A 1 88 ? 22.898 -7.425 5.037 1.00 0.00 81 GLU A C 10
ATOM 14136 O O . GLU A 1 88 ? 24.078 -7.404 5.387 1.00 0.00 81 GLU A O 10
ATOM 14148 N N . MET A 1 89 ? 22.485 -6.968 3.859 1.00 0.00 82 MET A N 10
ATOM 14149 C CA . MET A 1 89 ? 23.415 -6.401 2.890 1.00 0.00 82 MET A CA 10
ATOM 14150 C C . MET A 1 89 ? 23.322 -4.879 2.875 1.00 0.00 82 MET A C 10
ATOM 14151 O O . MET A 1 89 ? 23.694 -4.234 1.893 1.00 0.00 82 MET A O 10
ATOM 14165 N N . CYS A 1 90 ? 22.824 -4.309 3.967 1.00 0.00 83 CYS A N 10
ATOM 14166 C CA . CYS A 1 90 ? 22.681 -2.863 4.079 1.00 0.00 83 CYS A CA 10
ATOM 14167 C C . CYS A 1 90 ? 23.950 -2.233 4.646 1.00 0.00 83 CYS A C 10
ATOM 14168 O O . CYS A 1 90 ? 24.519 -2.703 5.632 1.00 0.00 83 CYS A O 10
ATOM 14175 N N . PRO A 1 91 ? 24.406 -1.144 4.010 1.00 0.00 84 PRO A N 10
ATOM 14176 C CA . PRO A 1 91 ? 25.612 -0.426 4.434 1.00 0.00 84 PRO A CA 10
ATOM 14177 C C . PRO A 1 91 ? 25.415 0.308 5.755 1.00 0.00 84 PRO A C 10
ATOM 14178 O O . PRO A 1 91 ? 26.228 0.187 6.671 1.00 0.00 84 PRO A O 10
ATOM 14189 N N . ALA A 1 92 ? 24.330 1.070 5.847 1.00 0.00 85 ALA A N 10
ATOM 14190 C CA . ALA A 1 92 ? 24.025 1.822 7.058 1.00 0.00 85 ALA A CA 10
ATOM 14191 C C . ALA A 1 92 ? 24.041 0.917 8.285 1.00 0.00 85 ALA A C 10
ATOM 14192 O O . ALA A 1 92 ? 24.349 1.360 9.392 1.00 0.00 85 ALA A O 10
ATOM 14199 N N . SER A 1 93 ? 23.705 -0.353 8.082 1.00 0.00 86 SER A N 10
ATOM 14200 C CA . SER A 1 93 ? 23.676 -1.320 9.173 1.00 0.00 86 SER A CA 10
ATOM 14201 C C . SER A 1 93 ? 25.067 -1.895 9.427 1.00 0.00 86 SER A C 10
ATOM 14202 O O . SER A 1 93 ? 25.222 -3.092 9.669 1.00 0.00 86 SER A O 10
ATOM 14210 N N . VAL A 1 94 ? 26.076 -1.031 9.371 1.00 0.00 87 VAL A N 10
ATOM 14211 C CA . VAL A 1 94 ? 27.454 -1.451 9.596 1.00 0.00 87 VAL A CA 10
ATOM 14212 C C . VAL A 1 94 ? 27.554 -2.397 10.787 1.00 0.00 87 VAL A C 10
ATOM 14213 O O . VAL A 1 94 ? 28.483 -3.199 10.880 1.00 0.00 87 VAL A O 10
ATOM 14226 N N . SER A 1 95 ? 26.589 -2.298 11.696 1.00 0.00 88 SER A N 10
ATOM 14227 C CA . SER A 1 95 ? 26.569 -3.143 12.884 1.00 0.00 88 SER A CA 10
ATOM 14228 C C . SER A 1 95 ? 25.303 -3.993 12.925 1.00 0.00 88 SER A C 10
ATOM 14229 O O . SER A 1 95 ? 24.641 -4.091 13.957 1.00 0.00 88 SER A O 10
ATOM 14237 N N . GLY A 1 96 ? 24.973 -4.607 11.793 1.00 0.00 89 GLY A N 10
ATOM 14238 C CA . GLY A 1 96 ? 23.787 -5.441 11.719 1.00 0.00 89 GLY A CA 10
ATOM 14239 C C . GLY A 1 96 ? 24.020 -6.830 12.279 1.00 0.00 89 GLY A C 10
ATOM 14240 O O . GLY A 1 96 ? 24.682 -7.007 13.302 1.00 0.00 89 GLY A O 10
ATOM 14244 N N . PRO A 1 97 ? 23.466 -7.846 11.601 1.00 0.00 90 PRO A N 10
ATOM 14245 C CA . PRO A 1 97 ? 23.602 -9.244 12.019 1.00 0.00 90 PRO A CA 10
ATOM 14246 C C . PRO A 1 97 ? 25.022 -9.768 11.836 1.00 0.00 90 PRO A C 10
ATOM 14247 O O . PRO A 1 97 ? 25.298 -10.941 12.088 1.00 0.00 90 PRO A O 10
ATOM 14258 N N . SER A 1 98 ? 25.919 -8.892 11.397 1.00 0.00 91 SER A N 10
ATOM 14259 C CA . SER A 1 98 ? 27.311 -9.268 11.177 1.00 0.00 91 SER A CA 10
ATOM 14260 C C . SER A 1 98 ? 27.750 -10.335 12.176 1.00 0.00 91 SER A C 10
ATOM 14261 O O . SER A 1 98 ? 27.646 -10.146 13.388 1.00 0.00 91 SER A O 10
ATOM 14269 N N . SER A 1 99 ? 28.240 -11.456 11.657 1.00 0.00 92 SER A N 10
ATOM 14270 C CA . SER A 1 99 ? 28.692 -12.555 12.501 1.00 0.00 92 SER A CA 10
ATOM 14271 C C . SER A 1 99 ? 30.025 -12.220 13.163 1.00 0.00 92 SER A C 10
ATOM 14272 O O . SER A 1 99 ? 30.151 -12.261 14.386 1.00 0.00 92 SER A O 10
ATOM 14280 N N . GLY A 1 100 ? 31.018 -11.888 12.344 1.00 0.00 93 GLY A N 10
ATOM 14281 C CA . GLY A 1 100 ? 32.329 -11.550 12.867 1.00 0.00 93 GLY A CA 10
ATOM 14282 C C . GLY A 1 100 ? 32.365 -10.171 13.496 1.00 0.00 93 GLY A C 10
ATOM 14283 O O . GLY A 1 100 ? 32.680 -10.028 14.677 1.00 0.00 93 GLY A O 10
ATOM 14291 N N . GLY A 1 1 ? 4.277 40.720 0.093 1.00 0.00 -6 GLY A N 11
ATOM 14292 C CA . GLY A 1 1 ? 4.115 39.721 -0.947 1.00 0.00 -6 GLY A CA 11
ATOM 14293 C C . GLY A 1 1 ? 2.920 38.820 -0.705 1.00 0.00 -6 GLY A C 11
ATOM 14294 O O . GLY A 1 1 ? 2.676 38.392 0.423 1.00 0.00 -6 GLY A O 11
ATOM 14298 N N . SER A 1 2 ? 2.173 38.534 -1.766 1.00 0.00 -5 SER A N 11
ATOM 14299 C CA . SER A 1 2 ? 0.993 37.683 -1.662 1.00 0.00 -5 SER A CA 11
ATOM 14300 C C . SER A 1 2 ? 0.747 36.934 -2.969 1.00 0.00 -5 SER A C 11
ATOM 14301 O O . SER A 1 2 ? 0.696 37.536 -4.042 1.00 0.00 -5 SER A O 11
ATOM 14309 N N . SER A 1 3 ? 0.595 35.618 -2.870 1.00 0.00 -4 SER A N 11
ATOM 14310 C CA . SER A 1 3 ? 0.358 34.785 -4.043 1.00 0.00 -4 SER A CA 11
ATOM 14311 C C . SER A 1 3 ? -0.016 33.364 -3.634 1.00 0.00 -4 SER A C 11
ATOM 14312 O O . SER A 1 3 ? 0.252 32.938 -2.512 1.00 0.00 -4 SER A O 11
ATOM 14320 N N . GLY A 1 4 ? -0.639 32.634 -4.555 1.00 0.00 -3 GLY A N 11
ATOM 14321 C CA . GLY A 1 4 ? -1.042 31.269 -4.272 1.00 0.00 -3 GLY A CA 11
ATOM 14322 C C . GLY A 1 4 ? -2.380 30.918 -4.892 1.00 0.00 -3 GLY A C 11
ATOM 14323 O O . GLY A 1 4 ? -3.347 31.668 -4.762 1.00 0.00 -3 GLY A O 11
ATOM 14327 N N . SER A 1 5 ? -2.435 29.777 -5.570 1.00 0.00 -2 SER A N 11
ATOM 14328 C CA . SER A 1 5 ? -3.664 29.331 -6.218 1.00 0.00 -2 SER A CA 11
ATOM 14329 C C . SER A 1 5 ? -3.706 27.809 -6.313 1.00 0.00 -2 SER A C 11
ATOM 14330 O O . SER A 1 5 ? -2.926 27.199 -7.044 1.00 0.00 -2 SER A O 11
ATOM 14338 N N . SER A 1 6 ? -4.624 27.201 -5.567 1.00 0.00 -1 SER A N 11
ATOM 14339 C CA . SER A 1 6 ? -4.767 25.750 -5.563 1.00 0.00 -1 SER A CA 11
ATOM 14340 C C . SER A 1 6 ? -6.107 25.338 -4.962 1.00 0.00 -1 SER A C 11
ATOM 14341 O O . SER A 1 6 ? -6.472 25.775 -3.871 1.00 0.00 -1 SER A O 11
ATOM 14349 N N . GLY A 1 7 ? -6.837 24.492 -5.683 1.00 0.00 0 GLY A N 11
ATOM 14350 C CA . GLY A 1 7 ? -8.129 24.034 -5.206 1.00 0.00 0 GLY A CA 11
ATOM 14351 C C . GLY A 1 7 ? -8.310 22.538 -5.368 1.00 0.00 0 GLY A C 11
ATOM 14352 O O . GLY A 1 7 ? -8.413 22.037 -6.487 1.00 0.00 0 GLY A O 11
ATOM 14356 N N . MET A 1 8 ? -8.348 21.823 -4.248 1.00 0.00 1 MET A N 11
ATOM 14357 C CA . MET A 1 8 ? -8.517 20.375 -4.272 1.00 0.00 1 MET A CA 11
ATOM 14358 C C . MET A 1 8 ? -9.613 19.940 -3.303 1.00 0.00 1 MET A C 11
ATOM 14359 O O . MET A 1 8 ? -10.199 20.766 -2.604 1.00 0.00 1 MET A O 11
ATOM 14373 N N . GLU A 1 9 ? -9.883 18.639 -3.269 1.00 0.00 2 GLU A N 11
ATOM 14374 C CA . GLU A 1 9 ? -10.909 18.096 -2.386 1.00 0.00 2 GLU A CA 11
ATOM 14375 C C . GLU A 1 9 ? -10.292 17.185 -1.330 1.00 0.00 2 GLU A C 11
ATOM 14376 O O . GLU A 1 9 ? -9.348 16.446 -1.608 1.00 0.00 2 GLU A O 11
ATOM 14388 N N . GLU A 1 10 ? -10.832 17.244 -0.116 1.00 0.00 3 GLU A N 11
ATOM 14389 C CA . GLU A 1 10 ? -10.333 16.425 0.982 1.00 0.00 3 GLU A CA 11
ATOM 14390 C C . GLU A 1 10 ? -11.169 15.158 1.140 1.00 0.00 3 GLU A C 11
ATOM 14391 O O . GLU A 1 10 ? -12.398 15.204 1.093 1.00 0.00 3 GLU A O 11
ATOM 14403 N N . GLU A 1 11 ? -10.492 14.029 1.326 1.00 0.00 4 GLU A N 11
ATOM 14404 C CA . GLU A 1 11 ? -11.173 12.750 1.489 1.00 0.00 4 GLU A CA 11
ATOM 14405 C C . GLU A 1 11 ? -11.758 12.620 2.892 1.00 0.00 4 GLU A C 11
ATOM 14406 O O . GLU A 1 11 ? -11.054 12.787 3.889 1.00 0.00 4 GLU A O 11
ATOM 14418 N N . LEU A 1 12 ? -13.051 12.321 2.961 1.00 0.00 5 LEU A N 11
ATOM 14419 C CA . LEU A 1 12 ? -13.733 12.168 4.242 1.00 0.00 5 LEU A CA 11
ATOM 14420 C C . LEU A 1 12 ? -13.663 10.724 4.727 1.00 0.00 5 LEU A C 11
ATOM 14421 O O . LEU A 1 12 ? -13.117 9.857 4.046 1.00 0.00 5 LEU A O 11
ATOM 14437 N N . GLN A 1 13 ? -14.221 10.474 5.907 1.00 0.00 6 GLN A N 11
ATOM 14438 C CA . GLN A 1 13 ? -14.223 9.134 6.483 1.00 0.00 6 GLN A CA 11
ATOM 14439 C C . GLN A 1 13 ? -15.622 8.529 6.448 1.00 0.00 6 GLN A C 11
ATOM 14440 O O . GLN A 1 13 ? -16.584 9.184 6.045 1.00 0.00 6 GLN A O 11
ATOM 14454 N N . HIS A 1 14 ? -15.729 7.274 6.872 1.00 0.00 7 HIS A N 11
ATOM 14455 C CA . HIS A 1 14 ? -17.012 6.580 6.890 1.00 0.00 7 HIS A CA 11
ATOM 14456 C C . HIS A 1 14 ? -17.383 6.160 8.309 1.00 0.00 7 HIS A C 11
ATOM 14457 O O . HIS A 1 14 ? -16.735 5.298 8.902 1.00 0.00 7 HIS A O 11
ATOM 14471 N N . SER A 1 15 ? -18.431 6.777 8.848 1.00 0.00 8 SER A N 11
ATOM 14472 C CA . SER A 1 15 ? -18.885 6.471 10.200 1.00 0.00 8 SER A CA 11
ATOM 14473 C C . SER A 1 15 ? -18.749 4.980 10.494 1.00 0.00 8 SER A C 11
ATOM 14474 O O . SER A 1 15 ? -18.297 4.587 11.570 1.00 0.00 8 SER A O 11
ATOM 14482 N N . HIS A 1 16 ? -19.143 4.154 9.530 1.00 0.00 9 HIS A N 11
ATOM 14483 C CA . HIS A 1 16 ? -19.065 2.706 9.685 1.00 0.00 9 HIS A CA 11
ATOM 14484 C C . HIS A 1 16 ? -17.613 2.237 9.677 1.00 0.00 9 HIS A C 11
ATOM 14485 O O . HIS A 1 16 ? -17.100 1.752 10.686 1.00 0.00 9 HIS A O 11
ATOM 14499 N N . CYS A 1 17 ? -16.956 2.382 8.531 1.00 0.00 10 CYS A N 11
ATOM 14500 C CA . CYS A 1 17 ? -15.564 1.972 8.390 1.00 0.00 10 CYS A CA 11
ATOM 14501 C C . CYS A 1 17 ? -14.738 2.431 9.588 1.00 0.00 10 CYS A C 11
ATOM 14502 O O . CYS A 1 17 ? -14.074 1.627 10.242 1.00 0.00 10 CYS A O 11
ATOM 14509 N N . VAL A 1 18 ? -14.785 3.729 9.870 1.00 0.00 11 VAL A N 11
ATOM 14510 C CA . VAL A 1 18 ? -14.042 4.295 10.990 1.00 0.00 11 VAL A CA 11
ATOM 14511 C C . VAL A 1 18 ? -14.229 3.460 12.251 1.00 0.00 11 VAL A C 11
ATOM 14512 O O . VAL A 1 18 ? -13.370 3.447 13.132 1.00 0.00 11 VAL A O 11
ATOM 14525 N N . ASN A 1 19 ? -15.358 2.764 12.332 1.00 0.00 12 ASN A N 11
ATOM 14526 C CA . ASN A 1 19 ? -15.659 1.926 13.487 1.00 0.00 12 ASN A CA 11
ATOM 14527 C C . ASN A 1 19 ? -15.841 0.470 13.069 1.00 0.00 12 ASN A C 11
ATOM 14528 O O . ASN A 1 19 ? -16.678 -0.246 13.621 1.00 0.00 12 ASN A O 11
ATOM 14539 N N . CYS A 1 20 ? -15.053 0.037 12.091 1.00 0.00 13 CYS A N 11
ATOM 14540 C CA . CYS A 1 20 ? -15.126 -1.333 11.598 1.00 0.00 13 CYS A CA 11
ATOM 14541 C C . CYS A 1 20 ? -13.755 -2.002 11.645 1.00 0.00 13 CYS A C 11
ATOM 14542 O O . CYS A 1 20 ? -12.744 -1.397 11.289 1.00 0.00 13 CYS A O 11
ATOM 14549 N N . VAL A 1 21 ? -13.730 -3.255 12.087 1.00 0.00 14 VAL A N 11
ATOM 14550 C CA . VAL A 1 21 ? -12.484 -4.008 12.180 1.00 0.00 14 VAL A CA 11
ATOM 14551 C C . VAL A 1 21 ? -12.629 -5.389 11.550 1.00 0.00 14 VAL A C 11
ATOM 14552 O O . VAL A 1 21 ? -11.674 -5.932 10.994 1.00 0.00 14 VAL A O 11
ATOM 14565 N N . SER A 1 22 ? -13.829 -5.952 11.642 1.00 0.00 15 SER A N 11
ATOM 14566 C CA . SER A 1 22 ? -14.098 -7.272 11.084 1.00 0.00 15 SER A CA 11
ATOM 14567 C C . SER A 1 22 ? -13.562 -7.380 9.660 1.00 0.00 15 SER A C 11
ATOM 14568 O O . SER A 1 22 ? -13.939 -6.603 8.782 1.00 0.00 15 SER A O 11
ATOM 14576 N N . ARG A 1 23 ? -12.679 -8.349 9.438 1.00 0.00 16 ARG A N 11
ATOM 14577 C CA . ARG A 1 23 ? -12.089 -8.558 8.122 1.00 0.00 16 ARG A CA 11
ATOM 14578 C C . ARG A 1 23 ? -13.157 -8.938 7.101 1.00 0.00 16 ARG A C 11
ATOM 14579 O O . ARG A 1 23 ? -13.244 -8.342 6.028 1.00 0.00 16 ARG A O 11
ATOM 14600 N N . ARG A 1 24 ? -13.968 -9.934 7.444 1.00 0.00 17 ARG A N 11
ATOM 14601 C CA . ARG A 1 24 ? -15.029 -10.395 6.557 1.00 0.00 17 ARG A CA 11
ATOM 14602 C C . ARG A 1 24 ? -16.314 -9.605 6.790 1.00 0.00 17 ARG A C 11
ATOM 14603 O O . ARG A 1 24 ? -17.408 -10.169 6.804 1.00 0.00 17 ARG A O 11
ATOM 14624 N N . CYS A 1 25 ? -16.172 -8.297 6.974 1.00 0.00 18 CYS A N 11
ATOM 14625 C CA . CYS A 1 25 ? -17.320 -7.428 7.207 1.00 0.00 18 CYS A CA 11
ATOM 14626 C C . CYS A 1 25 ? -18.266 -7.444 6.011 1.00 0.00 18 CYS A C 11
ATOM 14627 O O . CYS A 1 25 ? -17.990 -6.831 4.980 1.00 0.00 18 CYS A O 11
ATOM 14634 N N . MET A 1 26 ? -19.384 -8.148 6.156 1.00 0.00 19 MET A N 11
ATOM 14635 C CA . MET A 1 26 ? -20.372 -8.242 5.088 1.00 0.00 19 MET A CA 11
ATOM 14636 C C . MET A 1 26 ? -21.487 -7.221 5.287 1.00 0.00 19 MET A C 11
ATOM 14637 O O . MET A 1 26 ? -22.669 -7.545 5.166 1.00 0.00 19 MET A O 11
ATOM 14651 N N . THR A 1 27 ? -21.105 -5.986 5.595 1.00 0.00 20 THR A N 11
ATOM 14652 C CA . THR A 1 27 ? -22.072 -4.918 5.813 1.00 0.00 20 THR A CA 11
ATOM 14653 C C . THR A 1 27 ? -22.371 -4.174 4.517 1.00 0.00 20 THR A C 11
ATOM 14654 O O . THR A 1 27 ? -21.469 -3.629 3.881 1.00 0.00 20 THR A O 11
ATOM 14665 N N . ARG A 1 28 ? -23.642 -4.154 4.131 1.00 0.00 21 ARG A N 11
ATOM 14666 C CA . ARG A 1 28 ? -24.060 -3.477 2.909 1.00 0.00 21 ARG A CA 11
ATOM 14667 C C . ARG A 1 28 ? -23.359 -2.128 2.769 1.00 0.00 21 ARG A C 11
ATOM 14668 O O . ARG A 1 28 ? -23.488 -1.243 3.615 1.00 0.00 21 ARG A O 11
ATOM 14689 N N . PRO A 1 29 ? -22.599 -1.967 1.675 1.00 0.00 22 PRO A N 11
ATOM 14690 C CA . PRO A 1 29 ? -21.864 -0.730 1.398 1.00 0.00 22 PRO A CA 11
ATOM 14691 C C . PRO A 1 29 ? -22.790 0.429 1.045 1.00 0.00 22 PRO A C 11
ATOM 14692 O O . PRO A 1 29 ? -23.341 0.482 -0.053 1.00 0.00 22 PRO A O 11
ATOM 14703 N N . GLU A 1 30 ? -22.956 1.355 1.984 1.00 0.00 23 GLU A N 11
ATOM 14704 C CA . GLU A 1 30 ? -23.816 2.513 1.771 1.00 0.00 23 GLU A CA 11
ATOM 14705 C C . GLU A 1 30 ? -22.992 3.744 1.404 1.00 0.00 23 GLU A C 11
ATOM 14706 O O . GLU A 1 30 ? -21.910 3.981 1.943 1.00 0.00 23 GLU A O 11
ATOM 14718 N N . PRO A 1 31 ? -23.513 4.547 0.465 1.00 0.00 24 PRO A N 11
ATOM 14719 C CA . PRO A 1 31 ? -22.843 5.766 0.004 1.00 0.00 24 PRO A CA 11
ATOM 14720 C C . PRO A 1 31 ? -22.830 6.858 1.069 1.00 0.00 24 PRO A C 11
ATOM 14721 O O . PRO A 1 31 ? -23.735 7.688 1.132 1.00 0.00 24 PRO A O 11
ATOM 14732 N N . GLY A 1 32 ? -21.796 6.850 1.906 1.00 0.00 25 GLY A N 11
ATOM 14733 C CA . GLY A 1 32 ? -21.685 7.845 2.956 1.00 0.00 25 GLY A CA 11
ATOM 14734 C C . GLY A 1 32 ? -21.465 7.224 4.322 1.00 0.00 25 GLY A C 11
ATOM 14735 O O . GLY A 1 32 ? -20.736 7.771 5.150 1.00 0.00 25 GLY A O 11
ATOM 14739 N N . ILE A 1 33 ? -22.098 6.080 4.558 1.00 0.00 26 ILE A N 11
ATOM 14740 C CA . ILE A 1 33 ? -21.968 5.385 5.833 1.00 0.00 26 ILE A CA 11
ATOM 14741 C C . ILE A 1 33 ? -20.842 4.357 5.787 1.00 0.00 26 ILE A C 11
ATOM 14742 O O . ILE A 1 33 ? -19.917 4.399 6.597 1.00 0.00 26 ILE A O 11
ATOM 14758 N N . SER A 1 34 ? -20.927 3.437 4.832 1.00 0.00 27 SER A N 11
ATOM 14759 C CA . SER A 1 34 ? -19.917 2.397 4.681 1.00 0.00 27 SER A CA 11
ATOM 14760 C C . SER A 1 34 ? -19.682 2.077 3.207 1.00 0.00 27 SER A C 11
ATOM 14761 O O . SER A 1 34 ? -20.623 2.015 2.416 1.00 0.00 27 SER A O 11
ATOM 14769 N N . CYS A 1 35 ? -18.419 1.875 2.846 1.00 0.00 28 CYS A N 11
ATOM 14770 C CA . CYS A 1 35 ? -18.058 1.562 1.469 1.00 0.00 28 CYS A CA 11
ATOM 14771 C C . CYS A 1 35 ? -17.775 0.071 1.306 1.00 0.00 28 CYS A C 11
ATOM 14772 O O . CYS A 1 35 ? -17.626 -0.654 2.289 1.00 0.00 28 CYS A O 11
ATOM 14779 N N . ASP A 1 36 ? -17.702 -0.378 0.058 1.00 0.00 29 ASP A N 11
ATOM 14780 C CA . ASP A 1 36 ? -17.435 -1.782 -0.235 1.00 0.00 29 ASP A CA 11
ATOM 14781 C C . ASP A 1 36 ? -15.988 -2.139 0.092 1.00 0.00 29 ASP A C 11
ATOM 14782 O O . ASP A 1 36 ? -15.083 -1.321 -0.072 1.00 0.00 29 ASP A O 11
ATOM 14791 N N . LEU A 1 37 ? -15.778 -3.366 0.556 1.00 0.00 30 LEU A N 11
ATOM 14792 C CA . LEU A 1 37 ? -14.441 -3.833 0.907 1.00 0.00 30 LEU A CA 11
ATOM 14793 C C . LEU A 1 37 ? -13.656 -4.225 -0.341 1.00 0.00 30 LEU A C 11
ATOM 14794 O O . LEU A 1 37 ? -14.216 -4.772 -1.292 1.00 0.00 30 LEU A O 11
ATOM 14810 N N . ILE A 1 38 ? -12.358 -3.944 -0.329 1.00 0.00 31 ILE A N 11
ATOM 14811 C CA . ILE A 1 38 ? -11.495 -4.271 -1.458 1.00 0.00 31 ILE A CA 11
ATOM 14812 C C . ILE A 1 38 ? -10.171 -4.860 -0.986 1.00 0.00 31 ILE A C 11
ATOM 14813 O O . ILE A 1 38 ? -9.511 -4.307 -0.106 1.00 0.00 31 ILE A O 11
ATOM 14829 N N . GLY A 1 39 ? -9.785 -5.986 -1.578 1.00 0.00 32 GLY A N 11
ATOM 14830 C CA . GLY A 1 39 ? -8.540 -6.631 -1.206 1.00 0.00 32 GLY A CA 11
ATOM 14831 C C . GLY A 1 39 ? -7.333 -5.749 -1.457 1.00 0.00 32 GLY A C 11
ATOM 14832 O O . GLY A 1 39 ? -7.321 -4.952 -2.395 1.00 0.00 32 GLY A O 11
ATOM 14836 N N . CYS A 1 40 ? -6.313 -5.891 -0.616 1.00 0.00 33 CYS A N 11
ATOM 14837 C CA . CYS A 1 40 ? -5.096 -5.100 -0.750 1.00 0.00 33 CYS A CA 11
ATOM 14838 C C . CYS A 1 40 ? -4.504 -5.244 -2.149 1.00 0.00 33 CYS A C 11
ATOM 14839 O O . CYS A 1 40 ? -4.395 -6.343 -2.693 1.00 0.00 33 CYS A O 11
ATOM 14846 N N . PRO A 1 41 ? -4.112 -4.109 -2.745 1.00 0.00 34 PRO A N 11
ATOM 14847 C CA . PRO A 1 41 ? -3.523 -4.082 -4.087 1.00 0.00 34 PRO A CA 11
ATOM 14848 C C . PRO A 1 41 ? -2.128 -4.697 -4.121 1.00 0.00 34 PRO A C 11
ATOM 14849 O O . PRO A 1 41 ? -1.533 -4.853 -5.188 1.00 0.00 34 PRO A O 11
ATOM 14860 N N . LEU A 1 42 ? -1.612 -5.045 -2.948 1.00 0.00 35 LEU A N 11
ATOM 14861 C CA . LEU A 1 42 ? -0.286 -5.644 -2.843 1.00 0.00 35 LEU A CA 11
ATOM 14862 C C . LEU A 1 42 ? -0.379 -7.100 -2.399 1.00 0.00 35 LEU A C 11
ATOM 14863 O O . LEU A 1 42 ? 0.601 -7.683 -1.937 1.00 0.00 35 LEU A O 11
ATOM 14879 N N . VAL A 1 43 ? -1.565 -7.682 -2.545 1.00 0.00 36 VAL A N 11
ATOM 14880 C CA . VAL A 1 43 ? -1.787 -9.072 -2.163 1.00 0.00 36 VAL A CA 11
ATOM 14881 C C . VAL A 1 43 ? -1.108 -9.391 -0.835 1.00 0.00 36 VAL A C 11
ATOM 14882 O O . VAL A 1 43 ? -0.608 -10.498 -0.632 1.00 0.00 36 VAL A O 11
ATOM 14895 N N . CYS A 1 44 ? -1.096 -8.415 0.066 1.00 0.00 37 CYS A N 11
ATOM 14896 C CA . CYS A 1 44 ? -0.479 -8.591 1.375 1.00 0.00 37 CYS A CA 11
ATOM 14897 C C . CYS A 1 44 ? -1.224 -9.644 2.191 1.00 0.00 37 CYS A C 11
ATOM 14898 O O . CYS A 1 44 ? -0.661 -10.254 3.099 1.00 0.00 37 CYS A O 11
ATOM 14905 N N . GLY A 1 45 ? -2.495 -9.852 1.859 1.00 0.00 38 GLY A N 11
ATOM 14906 C CA . GLY A 1 45 ? -3.296 -10.832 2.569 1.00 0.00 38 GLY A CA 11
ATOM 14907 C C . GLY A 1 45 ? -4.155 -10.205 3.649 1.00 0.00 38 GLY A C 11
ATOM 14908 O O . GLY A 1 45 ? -4.152 -10.657 4.794 1.00 0.00 38 GLY A O 11
ATOM 14912 N N . ALA A 1 46 ? -4.891 -9.160 3.286 1.00 0.00 39 ALA A N 11
ATOM 14913 C CA . ALA A 1 46 ? -5.758 -8.470 4.232 1.00 0.00 39 ALA A CA 11
ATOM 14914 C C . ALA A 1 46 ? -6.944 -7.826 3.522 1.00 0.00 39 ALA A C 11
ATOM 14915 O O . ALA A 1 46 ? -6.836 -7.402 2.372 1.00 0.00 39 ALA A O 11
ATOM 14922 N N . VAL A 1 47 ? -8.077 -7.757 4.215 1.00 0.00 40 VAL A N 11
ATOM 14923 C CA . VAL A 1 47 ? -9.283 -7.164 3.650 1.00 0.00 40 VAL A CA 11
ATOM 14924 C C . VAL A 1 47 ? -9.702 -5.923 4.429 1.00 0.00 40 VAL A C 11
ATOM 14925 O O . VAL A 1 47 ? -10.038 -6.003 5.611 1.00 0.00 40 VAL A O 11
ATOM 14938 N N . PHE A 1 48 ? -9.681 -4.776 3.760 1.00 0.00 41 PHE A N 11
ATOM 14939 C CA . PHE A 1 48 ? -10.059 -3.516 4.389 1.00 0.00 41 PHE A CA 11
ATOM 14940 C C . PHE A 1 48 ? -10.989 -2.713 3.485 1.00 0.00 41 PHE A C 11
ATOM 14941 O O . PHE A 1 48 ? -11.130 -3.011 2.298 1.00 0.00 41 PHE A O 11
ATOM 14958 N N . HIS A 1 49 ? -11.623 -1.692 4.054 1.00 0.00 42 HIS A N 11
ATOM 14959 C CA . HIS A 1 49 ? -12.540 -0.845 3.300 1.00 0.00 42 HIS A CA 11
ATOM 14960 C C . HIS A 1 49 ? -11.779 0.039 2.317 1.00 0.00 42 HIS A C 11
ATOM 14961 O O . HIS A 1 49 ? -10.793 0.680 2.680 1.00 0.00 42 HIS A O 11
ATOM 14975 N N . SER A 1 50 ? -12.245 0.069 1.073 1.00 0.00 43 SER A N 11
ATOM 14976 C CA . SER A 1 50 ? -11.605 0.872 0.037 1.00 0.00 43 SER A CA 11
ATOM 14977 C C . SER A 1 50 ? -11.026 2.155 0.624 1.00 0.00 43 SER A C 11
ATOM 14978 O O . SER A 1 50 ? -9.909 2.554 0.293 1.00 0.00 43 SER A O 11
ATOM 14986 N N . CYS A 1 51 ? -11.793 2.798 1.498 1.00 0.00 44 CYS A N 11
ATOM 14987 C CA . CYS A 1 51 ? -11.359 4.036 2.132 1.00 0.00 44 CYS A CA 11
ATOM 14988 C C . CYS A 1 51 ? -10.241 3.770 3.136 1.00 0.00 44 CYS A C 11
ATOM 14989 O O . CYS A 1 51 ? -9.230 4.473 3.158 1.00 0.00 44 CYS A O 11
ATOM 14996 N N . LYS A 1 52 ? -10.429 2.750 3.966 1.00 0.00 45 LYS A N 11
ATOM 14997 C CA . LYS A 1 52 ? -9.438 2.388 4.972 1.00 0.00 45 LYS A CA 11
ATOM 14998 C C . LYS A 1 52 ? -8.099 2.056 4.321 1.00 0.00 45 LYS A C 11
ATOM 14999 O O . LYS A 1 52 ? -7.040 2.378 4.859 1.00 0.00 45 LYS A O 11
ATOM 15018 N N . ALA A 1 53 ? -8.154 1.411 3.161 1.00 0.00 46 ALA A N 11
ATOM 15019 C CA . ALA A 1 53 ? -6.946 1.038 2.435 1.00 0.00 46 ALA A CA 11
ATOM 15020 C C . ALA A 1 53 ? -5.846 2.076 2.632 1.00 0.00 46 ALA A C 11
ATOM 15021 O O . ALA A 1 53 ? -4.692 1.731 2.888 1.00 0.00 46 ALA A O 11
ATOM 15028 N N . ASP A 1 54 ? -6.210 3.348 2.509 1.00 0.00 47 ASP A N 11
ATOM 15029 C CA . ASP A 1 54 ? -5.253 4.436 2.674 1.00 0.00 47 ASP A CA 11
ATOM 15030 C C . ASP A 1 54 ? -4.519 4.317 4.006 1.00 0.00 47 ASP A C 11
ATOM 15031 O O . ASP A 1 54 ? -3.292 4.389 4.057 1.00 0.00 47 ASP A O 11
ATOM 15040 N N . GLU A 1 55 ? -5.280 4.137 5.081 1.00 0.00 48 GLU A N 11
ATOM 15041 C CA . GLU A 1 55 ? -4.700 4.010 6.413 1.00 0.00 48 GLU A CA 11
ATOM 15042 C C . GLU A 1 55 ? -4.059 2.638 6.600 1.00 0.00 48 GLU A C 11
ATOM 15043 O O . GLU A 1 55 ? -3.078 2.492 7.330 1.00 0.00 48 GLU A O 11
ATOM 15055 N N . HIS A 1 56 ? -4.622 1.633 5.936 1.00 0.00 49 HIS A N 11
ATOM 15056 C CA . HIS A 1 56 ? -4.107 0.272 6.028 1.00 0.00 49 HIS A CA 11
ATOM 15057 C C . HIS A 1 56 ? -2.650 0.211 5.579 1.00 0.00 49 HIS A C 11
ATOM 15058 O O . HIS A 1 56 ? -1.788 -0.287 6.303 1.00 0.00 49 HIS A O 11
ATOM 15072 N N . ARG A 1 57 ? -2.383 0.720 4.381 1.00 0.00 50 ARG A N 11
ATOM 15073 C CA . ARG A 1 57 ? -1.031 0.722 3.835 1.00 0.00 50 ARG A CA 11
ATOM 15074 C C . ARG A 1 57 ? -0.003 0.993 4.930 1.00 0.00 50 ARG A C 11
ATOM 15075 O O . ARG A 1 57 ? 0.985 0.269 5.063 1.00 0.00 50 ARG A O 11
ATOM 15096 N N . LEU A 1 58 ? -0.242 2.040 5.712 1.00 0.00 51 LEU A N 11
ATOM 15097 C CA . LEU A 1 58 ? 0.663 2.408 6.796 1.00 0.00 51 LEU A CA 11
ATOM 15098 C C . LEU A 1 58 ? 1.178 1.168 7.520 1.00 0.00 51 LEU A C 11
ATOM 15099 O O . LEU A 1 58 ? 2.380 1.024 7.750 1.00 0.00 51 LEU A O 11
ATOM 15115 N N . LEU A 1 59 ? 0.262 0.274 7.875 1.00 0.00 52 LEU A N 11
ATOM 15116 C CA . LEU A 1 59 ? 0.623 -0.956 8.571 1.00 0.00 52 LEU A CA 11
ATOM 15117 C C . LEU A 1 59 ? 0.996 -2.054 7.580 1.00 0.00 52 LEU A C 11
ATOM 15118 O O . LEU A 1 59 ? 1.926 -2.827 7.813 1.00 0.00 52 LEU A O 11
ATOM 15134 N N . CYS A 1 60 ? 0.267 -2.115 6.471 1.00 0.00 53 CYS A N 11
ATOM 15135 C CA . CYS A 1 60 ? 0.521 -3.116 5.442 1.00 0.00 53 CYS A CA 11
ATOM 15136 C C . CYS A 1 60 ? 2.009 -3.444 5.358 1.00 0.00 53 CYS A C 11
ATOM 15137 O O . CYS A 1 60 ? 2.840 -2.597 5.029 1.00 0.00 53 CYS A O 11
ATOM 15144 N N . PRO A 1 61 ? 2.355 -4.703 5.663 1.00 0.00 54 PRO A N 11
ATOM 15145 C CA . PRO A 1 61 ? 3.744 -5.173 5.629 1.00 0.00 54 PRO A CA 11
ATOM 15146 C C . PRO A 1 61 ? 4.291 -5.263 4.208 1.00 0.00 54 PRO A C 11
ATOM 15147 O O . PRO A 1 61 ? 5.444 -5.641 3.999 1.00 0.00 54 PRO A O 11
ATOM 15158 N N . PHE A 1 62 ? 3.457 -4.912 3.235 1.00 0.00 55 PHE A N 11
ATOM 15159 C CA . PHE A 1 62 ? 3.857 -4.954 1.833 1.00 0.00 55 PHE A CA 11
ATOM 15160 C C . PHE A 1 62 ? 4.163 -3.552 1.313 1.00 0.00 55 PHE A C 11
ATOM 15161 O O . PHE A 1 62 ? 5.196 -3.325 0.684 1.00 0.00 55 PHE A O 11
ATOM 15178 N N . GLU A 1 63 ? 3.257 -2.617 1.581 1.00 0.00 56 GLU A N 11
ATOM 15179 C CA . GLU A 1 63 ? 3.429 -1.239 1.139 1.00 0.00 56 GLU A CA 11
ATOM 15180 C C . GLU A 1 63 ? 4.900 -0.835 1.176 1.00 0.00 56 GLU A C 11
ATOM 15181 O O . GLU A 1 63 ? 5.655 -1.282 2.040 1.00 0.00 56 GLU A O 11
ATOM 15193 N N . ARG A 1 64 ? 5.299 0.011 0.233 1.00 0.00 57 ARG A N 11
ATOM 15194 C CA . ARG A 1 64 ? 6.680 0.474 0.156 1.00 0.00 57 ARG A CA 11
ATOM 15195 C C . ARG A 1 64 ? 7.037 1.325 1.371 1.00 0.00 57 ARG A C 11
ATOM 15196 O O . ARG A 1 64 ? 6.323 2.268 1.713 1.00 0.00 57 ARG A O 11
ATOM 15217 N N . VAL A 1 65 ? 8.145 0.984 2.021 1.00 0.00 58 VAL A N 11
ATOM 15218 C CA . VAL A 1 65 ? 8.598 1.716 3.198 1.00 0.00 58 VAL A CA 11
ATOM 15219 C C . VAL A 1 65 ? 10.116 1.845 3.215 1.00 0.00 58 VAL A C 11
ATOM 15220 O O . VAL A 1 65 ? 10.843 0.981 2.723 1.00 0.00 58 VAL A O 11
ATOM 15233 N N . PRO A 1 66 ? 10.610 2.949 3.795 1.00 0.00 59 PRO A N 11
ATOM 15234 C CA . PRO A 1 66 ? 12.048 3.217 3.892 1.00 0.00 59 PRO A CA 11
ATOM 15235 C C . PRO A 1 66 ? 12.750 2.274 4.863 1.00 0.00 59 PRO A C 11
ATOM 15236 O O . PRO A 1 66 ? 12.172 1.860 5.869 1.00 0.00 59 PRO A O 11
ATOM 15247 N N . CYS A 1 67 ? 13.998 1.937 4.557 1.00 0.00 60 CYS A N 11
ATOM 15248 C CA . CYS A 1 67 ? 14.779 1.043 5.402 1.00 0.00 60 CYS A CA 11
ATOM 15249 C C . CYS A 1 67 ? 14.705 1.474 6.864 1.00 0.00 60 CYS A C 11
ATOM 15250 O O . CYS A 1 67 ? 14.872 2.651 7.186 1.00 0.00 60 CYS A O 11
ATOM 15257 N N . LEU A 1 68 ? 14.452 0.513 7.746 1.00 0.00 61 LEU A N 11
ATOM 15258 C CA . LEU A 1 68 ? 14.356 0.792 9.175 1.00 0.00 61 LEU A CA 11
ATOM 15259 C C . LEU A 1 68 ? 15.420 1.795 9.607 1.00 0.00 61 LEU A C 11
ATOM 15260 O O . LEU A 1 68 ? 15.139 2.729 10.356 1.00 0.00 61 LEU A O 11
ATOM 15276 N N . ASN A 1 69 ? 16.644 1.596 9.127 1.00 0.00 62 ASN A N 11
ATOM 15277 C CA . ASN A 1 69 ? 17.750 2.484 9.463 1.00 0.00 62 ASN A CA 11
ATOM 15278 C C . ASN A 1 69 ? 17.746 3.720 8.568 1.00 0.00 62 ASN A C 11
ATOM 15279 O O . ASN A 1 69 ? 18.798 4.184 8.128 1.00 0.00 62 ASN A O 11
ATOM 15290 N N . SER A 1 70 ? 16.556 4.248 8.303 1.00 0.00 63 SER A N 11
ATOM 15291 C CA . SER A 1 70 ? 16.414 5.428 7.458 1.00 0.00 63 SER A CA 11
ATOM 15292 C C . SER A 1 70 ? 17.182 6.610 8.042 1.00 0.00 63 SER A C 11
ATOM 15293 O O . SER A 1 70 ? 17.895 7.315 7.329 1.00 0.00 63 SER A O 11
ATOM 15301 N N . ASP A 1 71 ? 17.029 6.820 9.345 1.00 0.00 64 ASP A N 11
ATOM 15302 C CA . ASP A 1 71 ? 17.708 7.916 10.027 1.00 0.00 64 ASP A CA 11
ATOM 15303 C C . ASP A 1 71 ? 19.168 8.004 9.594 1.00 0.00 64 ASP A C 11
ATOM 15304 O O . ASP A 1 71 ? 19.665 9.082 9.267 1.00 0.00 64 ASP A O 11
ATOM 15313 N N . PHE A 1 72 ? 19.850 6.864 9.594 1.00 0.00 65 PHE A N 11
ATOM 15314 C CA . PHE A 1 72 ? 21.254 6.812 9.203 1.00 0.00 65 PHE A CA 11
ATOM 15315 C C . PHE A 1 72 ? 21.455 7.418 7.817 1.00 0.00 65 PHE A C 11
ATOM 15316 O O . PHE A 1 72 ? 22.475 8.050 7.546 1.00 0.00 65 PHE A O 11
ATOM 15333 N N . GLY A 1 73 ? 20.473 7.220 6.943 1.00 0.00 66 GLY A N 11
ATOM 15334 C CA . GLY A 1 73 ? 20.561 7.752 5.596 1.00 0.00 66 GLY A CA 11
ATOM 15335 C C . GLY A 1 73 ? 20.578 6.662 4.542 1.00 0.00 66 GLY A C 11
ATOM 15336 O O . GLY A 1 73 ? 21.387 6.698 3.615 1.00 0.00 66 GLY A O 11
ATOM 15340 N N . CYS A 1 74 ? 19.684 5.690 4.685 1.00 0.00 67 CYS A N 11
ATOM 15341 C CA . CYS A 1 74 ? 19.600 4.583 3.740 1.00 0.00 67 CYS A CA 11
ATOM 15342 C C . CYS A 1 74 ? 18.553 4.863 2.665 1.00 0.00 67 CYS A C 11
ATOM 15343 O O . CYS A 1 74 ? 17.349 4.862 2.922 1.00 0.00 67 CYS A O 11
ATOM 15350 N N . PRO A 1 75 ? 19.021 5.110 1.433 1.00 0.00 68 PRO A N 11
ATOM 15351 C CA . PRO A 1 75 ? 18.143 5.396 0.295 1.00 0.00 68 PRO A CA 11
ATOM 15352 C C . PRO A 1 75 ? 17.348 4.171 -0.146 1.00 0.00 68 PRO A C 11
ATOM 15353 O O . PRO A 1 75 ? 16.439 4.272 -0.970 1.00 0.00 68 PRO A O 11
ATOM 15364 N N . PHE A 1 76 ? 17.696 3.014 0.408 1.00 0.00 69 PHE A N 11
ATOM 15365 C CA . PHE A 1 76 ? 17.015 1.770 0.072 1.00 0.00 69 PHE A CA 11
ATOM 15366 C C . PHE A 1 76 ? 15.583 1.773 0.598 1.00 0.00 69 PHE A C 11
ATOM 15367 O O . PHE A 1 76 ? 15.321 2.223 1.715 1.00 0.00 69 PHE A O 11
ATOM 15384 N N . THR A 1 77 ? 14.659 1.270 -0.214 1.00 0.00 70 THR A N 11
ATOM 15385 C CA . THR A 1 77 ? 13.254 1.216 0.168 1.00 0.00 70 THR A CA 11
ATOM 15386 C C . THR A 1 77 ? 12.605 -0.081 -0.303 1.00 0.00 70 THR A C 11
ATOM 15387 O O . THR A 1 77 ? 12.797 -0.504 -1.442 1.00 0.00 70 THR A O 11
ATOM 15398 N N . MET A 1 78 ? 11.836 -0.707 0.581 1.00 0.00 71 MET A N 11
ATOM 15399 C CA . MET A 1 78 ? 11.157 -1.956 0.254 1.00 0.00 71 MET A CA 11
ATOM 15400 C C . MET A 1 78 ? 10.007 -2.219 1.222 1.00 0.00 71 MET A C 11
ATOM 15401 O O . MET A 1 78 ? 9.700 -1.389 2.076 1.00 0.00 71 MET A O 11
ATOM 15415 N N . ALA A 1 79 ? 9.376 -3.381 1.081 1.00 0.00 72 ALA A N 11
ATOM 15416 C CA . ALA A 1 79 ? 8.262 -3.754 1.944 1.00 0.00 72 ALA A CA 11
ATOM 15417 C C . ALA A 1 79 ? 8.713 -3.892 3.394 1.00 0.00 72 ALA A C 11
ATOM 15418 O O . ALA A 1 79 ? 9.829 -4.335 3.667 1.00 0.00 72 ALA A O 11
ATOM 15425 N N . ARG A 1 80 ? 7.839 -3.512 4.320 1.00 0.00 73 ARG A N 11
ATOM 15426 C CA . ARG A 1 80 ? 8.149 -3.592 5.742 1.00 0.00 73 ARG A CA 11
ATOM 15427 C C . ARG A 1 80 ? 8.657 -4.983 6.110 1.00 0.00 73 ARG A C 11
ATOM 15428 O O . ARG A 1 80 ? 9.419 -5.144 7.062 1.00 0.00 73 ARG A O 11
ATOM 15449 N N . ASN A 1 81 ? 8.228 -5.984 5.349 1.00 0.00 74 ASN A N 11
ATOM 15450 C CA . ASN A 1 81 ? 8.639 -7.362 5.595 1.00 0.00 74 ASN A CA 11
ATOM 15451 C C . ASN A 1 81 ? 9.868 -7.720 4.766 1.00 0.00 74 ASN A C 11
ATOM 15452 O O . ASN A 1 81 ? 10.529 -8.727 5.019 1.00 0.00 74 ASN A O 11
ATOM 15463 N N . LYS A 1 82 ? 10.168 -6.889 3.774 1.00 0.00 75 LYS A N 11
ATOM 15464 C CA . LYS A 1 82 ? 11.318 -7.115 2.907 1.00 0.00 75 LYS A CA 11
ATOM 15465 C C . LYS A 1 82 ? 12.500 -6.251 3.335 1.00 0.00 75 LYS A C 11
ATOM 15466 O O . LYS A 1 82 ? 13.499 -6.151 2.622 1.00 0.00 75 LYS A O 11
ATOM 15485 N N . VAL A 1 83 ? 12.381 -5.629 4.503 1.00 0.00 76 VAL A N 11
ATOM 15486 C CA . VAL A 1 83 ? 13.441 -4.776 5.027 1.00 0.00 76 VAL A CA 11
ATOM 15487 C C . VAL A 1 83 ? 14.564 -5.606 5.638 1.00 0.00 76 VAL A C 11
ATOM 15488 O O . VAL A 1 83 ? 15.726 -5.201 5.627 1.00 0.00 76 VAL A O 11
ATOM 15501 N N . ALA A 1 84 ? 14.209 -6.772 6.169 1.00 0.00 77 ALA A N 11
ATOM 15502 C CA . ALA A 1 84 ? 15.187 -7.661 6.782 1.00 0.00 77 ALA A CA 11
ATOM 15503 C C . ALA A 1 84 ? 16.212 -8.139 5.758 1.00 0.00 77 ALA A C 11
ATOM 15504 O O . ALA A 1 84 ? 17.398 -7.828 5.862 1.00 0.00 77 ALA A O 11
ATOM 15511 N N . GLU A 1 85 ? 15.746 -8.898 4.771 1.00 0.00 78 GLU A N 11
ATOM 15512 C CA . GLU A 1 85 ? 16.623 -9.420 3.730 1.00 0.00 78 GLU A CA 11
ATOM 15513 C C . GLU A 1 85 ? 17.627 -8.361 3.284 1.00 0.00 78 GLU A C 11
ATOM 15514 O O . GLU A 1 85 ? 18.771 -8.675 2.952 1.00 0.00 78 GLU A O 11
ATOM 15526 N N . HIS A 1 86 ? 17.191 -7.105 3.277 1.00 0.00 79 HIS A N 11
ATOM 15527 C CA . HIS A 1 86 ? 18.051 -5.999 2.872 1.00 0.00 79 HIS A CA 11
ATOM 15528 C C . HIS A 1 86 ? 18.962 -5.571 4.018 1.00 0.00 79 HIS A C 11
ATOM 15529 O O . HIS A 1 86 ? 20.121 -5.214 3.803 1.00 0.00 79 HIS A O 11
ATOM 15543 N N . LEU A 1 87 ? 18.431 -5.608 5.235 1.00 0.00 80 LEU A N 11
ATOM 15544 C CA . LEU A 1 87 ? 19.196 -5.224 6.416 1.00 0.00 80 LEU A CA 11
ATOM 15545 C C . LEU A 1 87 ? 20.541 -5.943 6.452 1.00 0.00 80 LEU A C 11
ATOM 15546 O O . LEU A 1 87 ? 21.574 -5.334 6.728 1.00 0.00 80 LEU A O 11
ATOM 15562 N N . GLU A 1 88 ? 20.519 -7.242 6.168 1.00 0.00 81 GLU A N 11
ATOM 15563 C CA . GLU A 1 88 ? 21.737 -8.043 6.167 1.00 0.00 81 GLU A CA 11
ATOM 15564 C C . GLU A 1 88 ? 22.819 -7.387 5.314 1.00 0.00 81 GLU A C 11
ATOM 15565 O O . GLU A 1 88 ? 23.978 -7.303 5.719 1.00 0.00 81 GLU A O 11
ATOM 15577 N N . MET A 1 89 ? 22.432 -6.925 4.130 1.00 0.00 82 MET A N 11
ATOM 15578 C CA . MET A 1 89 ? 23.368 -6.275 3.219 1.00 0.00 82 MET A CA 11
ATOM 15579 C C . MET A 1 89 ? 23.388 -4.767 3.445 1.00 0.00 82 MET A C 11
ATOM 15580 O O . MET A 1 89 ? 24.263 -4.065 2.936 1.00 0.00 82 MET A O 11
ATOM 15594 N N . CYS A 1 90 ? 22.420 -4.275 4.210 1.00 0.00 83 CYS A N 11
ATOM 15595 C CA . CYS A 1 90 ? 22.326 -2.849 4.503 1.00 0.00 83 CYS A CA 11
ATOM 15596 C C . CYS A 1 90 ? 23.570 -2.363 5.241 1.00 0.00 83 CYS A C 11
ATOM 15597 O O . CYS A 1 90 ? 23.938 -2.879 6.297 1.00 0.00 83 CYS A O 11
ATOM 15604 N N . PRO A 1 91 ? 24.234 -1.344 4.674 1.00 0.00 84 PRO A N 11
ATOM 15605 C CA . PRO A 1 91 ? 25.445 -0.765 5.261 1.00 0.00 84 PRO A CA 11
ATOM 15606 C C . PRO A 1 91 ? 25.156 0.010 6.542 1.00 0.00 84 PRO A C 11
ATOM 15607 O O . PRO A 1 91 ? 25.941 -0.023 7.489 1.00 0.00 84 PRO A O 11
ATOM 15618 N N . ALA A 1 92 ? 24.023 0.705 6.565 1.00 0.00 85 ALA A N 11
ATOM 15619 C CA . ALA A 1 92 ? 23.629 1.485 7.732 1.00 0.00 85 ALA A CA 11
ATOM 15620 C C . ALA A 1 92 ? 23.579 0.614 8.983 1.00 0.00 85 ALA A C 11
ATOM 15621 O O . ALA A 1 92 ? 23.757 1.103 10.098 1.00 0.00 85 ALA A O 11
ATOM 15628 N N . SER A 1 93 ? 23.334 -0.678 8.790 1.00 0.00 86 SER A N 11
ATOM 15629 C CA . SER A 1 93 ? 23.255 -1.616 9.904 1.00 0.00 86 SER A CA 11
ATOM 15630 C C . SER A 1 93 ? 24.646 -2.095 10.309 1.00 0.00 86 SER A C 11
ATOM 15631 O O . SER A 1 93 ? 24.835 -3.259 10.664 1.00 0.00 86 SER A O 11
ATOM 15639 N N . VAL A 1 94 ? 25.617 -1.189 10.253 1.00 0.00 87 VAL A N 11
ATOM 15640 C CA . VAL A 1 94 ? 26.991 -1.518 10.614 1.00 0.00 87 VAL A CA 11
ATOM 15641 C C . VAL A 1 94 ? 27.350 -2.933 10.177 1.00 0.00 87 VAL A C 11
ATOM 15642 O O . VAL A 1 94 ? 28.044 -3.657 10.892 1.00 0.00 87 VAL A O 11
ATOM 15655 N N . SER A 1 95 ? 26.875 -3.322 8.999 1.00 0.00 88 SER A N 11
ATOM 15656 C CA . SER A 1 95 ? 27.143 -4.653 8.467 1.00 0.00 88 SER A CA 11
ATOM 15657 C C . SER A 1 95 ? 28.030 -4.574 7.228 1.00 0.00 88 SER A C 11
ATOM 15658 O O . SER A 1 95 ? 27.699 -3.896 6.256 1.00 0.00 88 SER A O 11
ATOM 15666 N N . GLY A 1 96 ? 29.161 -5.273 7.271 1.00 0.00 89 GLY A N 11
ATOM 15667 C CA . GLY A 1 96 ? 30.079 -5.269 6.148 1.00 0.00 89 GLY A CA 11
ATOM 15668 C C . GLY A 1 96 ? 29.638 -6.199 5.035 1.00 0.00 89 GLY A C 11
ATOM 15669 O O . GLY A 1 96 ? 28.453 -6.492 4.875 1.00 0.00 89 GLY A O 11
ATOM 15673 N N . PRO A 1 97 ? 30.606 -6.680 4.241 1.00 0.00 90 PRO A N 11
ATOM 15674 C CA . PRO A 1 97 ? 30.336 -7.589 3.124 1.00 0.00 90 PRO A CA 11
ATOM 15675 C C . PRO A 1 97 ? 29.900 -8.972 3.594 1.00 0.00 90 PRO A C 11
ATOM 15676 O O . PRO A 1 97 ? 30.730 -9.800 3.970 1.00 0.00 90 PRO A O 11
ATOM 15687 N N . SER A 1 98 ? 28.594 -9.216 3.571 1.00 0.00 91 SER A N 11
ATOM 15688 C CA . SER A 1 98 ? 28.048 -10.499 3.998 1.00 0.00 91 SER A CA 11
ATOM 15689 C C . SER A 1 98 ? 27.252 -11.153 2.872 1.00 0.00 91 SER A C 11
ATOM 15690 O O . SER A 1 98 ? 26.461 -10.497 2.194 1.00 0.00 91 SER A O 11
ATOM 15698 N N . SER A 1 99 ? 27.467 -12.450 2.680 1.00 0.00 92 SER A N 11
ATOM 15699 C CA . SER A 1 99 ? 26.773 -13.194 1.635 1.00 0.00 92 SER A CA 11
ATOM 15700 C C . SER A 1 99 ? 25.673 -14.068 2.229 1.00 0.00 92 SER A C 11
ATOM 15701 O O . SER A 1 99 ? 25.742 -14.470 3.390 1.00 0.00 92 SER A O 11
ATOM 15709 N N . GLY A 1 100 ? 24.657 -14.359 1.422 1.00 0.00 93 GLY A N 11
ATOM 15710 C CA . GLY A 1 100 ? 23.555 -15.183 1.885 1.00 0.00 93 GLY A CA 11
ATOM 15711 C C . GLY A 1 100 ? 22.258 -14.875 1.164 1.00 0.00 93 GLY A C 11
ATOM 15712 O O . GLY A 1 100 ? 21.649 -13.829 1.388 1.00 0.00 93 GLY A O 11
ATOM 15720 N N . GLY A 1 1 ? -22.468 36.499 -22.740 1.00 0.00 -6 GLY A N 12
ATOM 15721 C CA . GLY A 1 1 ? -21.297 35.710 -22.406 1.00 0.00 -6 GLY A CA 12
ATOM 15722 C C . GLY A 1 1 ? -21.001 35.713 -20.919 1.00 0.00 -6 GLY A C 12
ATOM 15723 O O . GLY A 1 1 ? -21.233 36.709 -20.235 1.00 0.00 -6 GLY A O 12
ATOM 15727 N N . SER A 1 2 ? -20.489 34.593 -20.417 1.00 0.00 -5 SER A N 12
ATOM 15728 C CA . SER A 1 2 ? -20.167 34.468 -19.000 1.00 0.00 -5 SER A CA 12
ATOM 15729 C C . SER A 1 2 ? -19.009 33.497 -18.791 1.00 0.00 -5 SER A C 12
ATOM 15730 O O . SER A 1 2 ? -18.703 32.682 -19.661 1.00 0.00 -5 SER A O 12
ATOM 15738 N N . SER A 1 3 ? -18.369 33.591 -17.629 1.00 0.00 -4 SER A N 12
ATOM 15739 C CA . SER A 1 3 ? -17.243 32.724 -17.305 1.00 0.00 -4 SER A CA 12
ATOM 15740 C C . SER A 1 3 ? -17.244 32.363 -15.823 1.00 0.00 -4 SER A C 12
ATOM 15741 O O . SER A 1 3 ? -17.498 33.208 -14.966 1.00 0.00 -4 SER A O 12
ATOM 15749 N N . GLY A 1 4 ? -16.957 31.098 -15.528 1.00 0.00 -3 GLY A N 12
ATOM 15750 C CA . GLY A 1 4 ? -16.931 30.646 -14.149 1.00 0.00 -3 GLY A CA 12
ATOM 15751 C C . GLY A 1 4 ? -16.879 29.135 -14.036 1.00 0.00 -3 GLY A C 12
ATOM 15752 O O . GLY A 1 4 ? -17.566 28.426 -14.771 1.00 0.00 -3 GLY A O 12
ATOM 15756 N N . SER A 1 5 ? -16.061 28.640 -13.112 1.00 0.00 -2 SER A N 12
ATOM 15757 C CA . SER A 1 5 ? -15.918 27.203 -12.908 1.00 0.00 -2 SER A CA 12
ATOM 15758 C C . SER A 1 5 ? -15.285 26.907 -11.552 1.00 0.00 -2 SER A C 12
ATOM 15759 O O . SER A 1 5 ? -14.336 27.573 -11.139 1.00 0.00 -2 SER A O 12
ATOM 15767 N N . SER A 1 6 ? -15.819 25.903 -10.864 1.00 0.00 -1 SER A N 12
ATOM 15768 C CA . SER A 1 6 ? -15.310 25.520 -9.552 1.00 0.00 -1 SER A CA 12
ATOM 15769 C C . SER A 1 6 ? -15.907 24.190 -9.105 1.00 0.00 -1 SER A C 12
ATOM 15770 O O . SER A 1 6 ? -16.805 23.651 -9.750 1.00 0.00 -1 SER A O 12
ATOM 15778 N N . GLY A 1 7 ? -15.400 23.664 -7.993 1.00 0.00 0 GLY A N 12
ATOM 15779 C CA . GLY A 1 7 ? -15.895 22.401 -7.478 1.00 0.00 0 GLY A CA 12
ATOM 15780 C C . GLY A 1 7 ? -15.068 21.885 -6.317 1.00 0.00 0 GLY A C 12
ATOM 15781 O O . GLY A 1 7 ? -13.838 21.905 -6.365 1.00 0.00 0 GLY A O 12
ATOM 15785 N N . MET A 1 8 ? -15.743 21.422 -5.270 1.00 0.00 1 MET A N 12
ATOM 15786 C CA . MET A 1 8 ? -15.062 20.899 -4.092 1.00 0.00 1 MET A CA 12
ATOM 15787 C C . MET A 1 8 ? -15.508 19.470 -3.796 1.00 0.00 1 MET A C 12
ATOM 15788 O O . MET A 1 8 ? -16.687 19.217 -3.555 1.00 0.00 1 MET A O 12
ATOM 15802 N N . GLU A 1 9 ? -14.556 18.542 -3.816 1.00 0.00 2 GLU A N 12
ATOM 15803 C CA . GLU A 1 9 ? -14.853 17.139 -3.550 1.00 0.00 2 GLU A CA 12
ATOM 15804 C C . GLU A 1 9 ? -13.792 16.520 -2.645 1.00 0.00 2 GLU A C 12
ATOM 15805 O O . GLU A 1 9 ? -12.611 16.484 -2.991 1.00 0.00 2 GLU A O 12
ATOM 15817 N N . GLU A 1 10 ? -14.221 16.036 -1.484 1.00 0.00 3 GLU A N 12
ATOM 15818 C CA . GLU A 1 10 ? -13.308 15.420 -0.529 1.00 0.00 3 GLU A CA 12
ATOM 15819 C C . GLU A 1 10 ? -14.013 14.329 0.272 1.00 0.00 3 GLU A C 12
ATOM 15820 O O . GLU A 1 10 ? -15.095 14.545 0.815 1.00 0.00 3 GLU A O 12
ATOM 15832 N N . GLU A 1 11 ? -13.389 13.156 0.340 1.00 0.00 4 GLU A N 12
ATOM 15833 C CA . GLU A 1 11 ? -13.957 12.031 1.073 1.00 0.00 4 GLU A CA 12
ATOM 15834 C C . GLU A 1 11 ? -13.349 11.928 2.468 1.00 0.00 4 GLU A C 12
ATOM 15835 O O . GLU A 1 11 ? -12.143 12.107 2.647 1.00 0.00 4 GLU A O 12
ATOM 15847 N N . LEU A 1 12 ? -14.191 11.639 3.454 1.00 0.00 5 LEU A N 12
ATOM 15848 C CA . LEU A 1 12 ? -13.737 11.512 4.835 1.00 0.00 5 LEU A CA 12
ATOM 15849 C C . LEU A 1 12 ? -14.026 10.116 5.377 1.00 0.00 5 LEU A C 12
ATOM 15850 O O . LEU A 1 12 ? -14.648 9.295 4.703 1.00 0.00 5 LEU A O 12
ATOM 15866 N N . GLN A 1 13 ? -13.574 9.856 6.600 1.00 0.00 6 GLN A N 12
ATOM 15867 C CA . GLN A 1 13 ? -13.786 8.560 7.233 1.00 0.00 6 GLN A CA 12
ATOM 15868 C C . GLN A 1 13 ? -15.261 8.174 7.202 1.00 0.00 6 GLN A C 12
ATOM 15869 O O . GLN A 1 13 ? -16.122 8.994 6.879 1.00 0.00 6 GLN A O 12
ATOM 15883 N N . HIS A 1 14 ? -15.548 6.921 7.541 1.00 0.00 7 HIS A N 12
ATOM 15884 C CA . HIS A 1 14 ? -16.920 6.426 7.552 1.00 0.00 7 HIS A CA 12
ATOM 15885 C C . HIS A 1 14 ? -17.349 6.048 8.967 1.00 0.00 7 HIS A C 12
ATOM 15886 O O . HIS A 1 14 ? -16.611 5.382 9.693 1.00 0.00 7 HIS A O 12
ATOM 15900 N N . SER A 1 15 ? -18.547 6.478 9.352 1.00 0.00 8 SER A N 12
ATOM 15901 C CA . SER A 1 15 ? -19.072 6.188 10.681 1.00 0.00 8 SER A CA 12
ATOM 15902 C C . SER A 1 15 ? -19.075 4.686 10.948 1.00 0.00 8 SER A C 12
ATOM 15903 O O . SER A 1 15 ? -18.916 4.247 12.087 1.00 0.00 8 SER A O 12
ATOM 15911 N N . HIS A 1 16 ? -19.257 3.904 9.889 1.00 0.00 9 HIS A N 12
ATOM 15912 C CA . HIS A 1 16 ? -19.281 2.450 10.008 1.00 0.00 9 HIS A CA 12
ATOM 15913 C C . HIS A 1 16 ? -17.867 1.879 9.970 1.00 0.00 9 HIS A C 12
ATOM 15914 O O . HIS A 1 16 ? -17.363 1.373 10.973 1.00 0.00 9 HIS A O 12
ATOM 15928 N N . CYS A 1 17 ? -17.231 1.963 8.806 1.00 0.00 10 CYS A N 12
ATOM 15929 C CA . CYS A 1 17 ? -15.876 1.454 8.635 1.00 0.00 10 CYS A CA 12
ATOM 15930 C C . CYS A 1 17 ? -15.012 1.791 9.847 1.00 0.00 10 CYS A C 12
ATOM 15931 O O . CYS A 1 17 ? -14.303 0.935 10.376 1.00 0.00 10 CYS A O 12
ATOM 15938 N N . VAL A 1 18 ? -15.076 3.046 10.282 1.00 0.00 11 VAL A N 12
ATOM 15939 C CA . VAL A 1 18 ? -14.301 3.497 11.431 1.00 0.00 11 VAL A CA 12
ATOM 15940 C C . VAL A 1 18 ? -14.320 2.460 12.548 1.00 0.00 11 VAL A C 12
ATOM 15941 O O . VAL A 1 18 ? -13.298 2.192 13.178 1.00 0.00 11 VAL A O 12
ATOM 15954 N N . ASN A 1 19 ? -15.491 1.878 12.788 1.00 0.00 12 ASN A N 12
ATOM 15955 C CA . ASN A 1 19 ? -15.644 0.869 13.830 1.00 0.00 12 ASN A CA 12
ATOM 15956 C C . ASN A 1 19 ? -15.916 -0.503 13.222 1.00 0.00 12 ASN A C 12
ATOM 15957 O O . ASN A 1 19 ? -16.735 -1.269 13.732 1.00 0.00 12 ASN A O 12
ATOM 15968 N N . CYS A 1 20 ? -15.223 -0.809 12.130 1.00 0.00 13 CYS A N 12
ATOM 15969 C CA . CYS A 1 20 ? -15.389 -2.088 11.452 1.00 0.00 13 CYS A CA 12
ATOM 15970 C C . CYS A 1 20 ? -14.043 -2.785 11.269 1.00 0.00 13 CYS A C 12
ATOM 15971 O O . CYS A 1 20 ? -13.110 -2.217 10.703 1.00 0.00 13 CYS A O 12
ATOM 15978 N N . VAL A 1 21 ? -13.952 -4.020 11.752 1.00 0.00 14 VAL A N 12
ATOM 15979 C CA . VAL A 1 21 ? -12.723 -4.796 11.641 1.00 0.00 14 VAL A CA 12
ATOM 15980 C C . VAL A 1 21 ? -12.998 -6.185 11.078 1.00 0.00 14 VAL A C 12
ATOM 15981 O O . VAL A 1 21 ? -12.265 -7.135 11.353 1.00 0.00 14 VAL A O 12
ATOM 15994 N N . SER A 1 22 ? -14.061 -6.297 10.287 1.00 0.00 15 SER A N 12
ATOM 15995 C CA . SER A 1 22 ? -14.436 -7.572 9.687 1.00 0.00 15 SER A CA 12
ATOM 15996 C C . SER A 1 22 ? -13.949 -7.658 8.244 1.00 0.00 15 SER A C 12
ATOM 15997 O O . SER A 1 22 ? -14.257 -6.795 7.421 1.00 0.00 15 SER A O 12
ATOM 16005 N N . ARG A 1 23 ? -13.187 -8.705 7.944 1.00 0.00 16 ARG A N 12
ATOM 16006 C CA . ARG A 1 23 ? -12.656 -8.904 6.601 1.00 0.00 16 ARG A CA 12
ATOM 16007 C C . ARG A 1 23 ? -13.784 -9.110 5.595 1.00 0.00 16 ARG A C 12
ATOM 16008 O O . ARG A 1 23 ? -13.858 -8.418 4.580 1.00 0.00 16 ARG A O 12
ATOM 16029 N N . ARG A 1 24 ? -14.661 -10.065 5.885 1.00 0.00 17 ARG A N 12
ATOM 16030 C CA . ARG A 1 24 ? -15.785 -10.364 5.004 1.00 0.00 17 ARG A CA 12
ATOM 16031 C C . ARG A 1 24 ? -17.014 -9.550 5.398 1.00 0.00 17 ARG A C 12
ATOM 16032 O O . ARG A 1 24 ? -18.148 -10.004 5.242 1.00 0.00 17 ARG A O 12
ATOM 16053 N N . CYS A 1 25 ? -16.782 -8.346 5.909 1.00 0.00 18 CYS A N 12
ATOM 16054 C CA . CYS A 1 25 ? -17.869 -7.469 6.326 1.00 0.00 18 CYS A CA 12
ATOM 16055 C C . CYS A 1 25 ? -19.040 -7.554 5.352 1.00 0.00 18 CYS A C 12
ATOM 16056 O O . CYS A 1 25 ? -18.985 -7.009 4.250 1.00 0.00 18 CYS A O 12
ATOM 16063 N N . MET A 1 26 ? -20.099 -8.241 5.768 1.00 0.00 19 MET A N 12
ATOM 16064 C CA . MET A 1 26 ? -21.285 -8.396 4.933 1.00 0.00 19 MET A CA 12
ATOM 16065 C C . MET A 1 26 ? -22.298 -7.292 5.218 1.00 0.00 19 MET A C 12
ATOM 16066 O O . MET A 1 26 ? -23.495 -7.552 5.346 1.00 0.00 19 MET A O 12
ATOM 16080 N N . THR A 1 27 ? -21.812 -6.059 5.316 1.00 0.00 20 THR A N 12
ATOM 16081 C CA . THR A 1 27 ? -22.675 -4.916 5.587 1.00 0.00 20 THR A CA 12
ATOM 16082 C C . THR A 1 27 ? -22.960 -4.128 4.313 1.00 0.00 20 THR A C 12
ATOM 16083 O O . THR A 1 27 ? -22.044 -3.785 3.566 1.00 0.00 20 THR A O 12
ATOM 16094 N N . ARG A 1 28 ? -24.236 -3.844 4.072 1.00 0.00 21 ARG A N 12
ATOM 16095 C CA . ARG A 1 28 ? -24.641 -3.096 2.887 1.00 0.00 21 ARG A CA 12
ATOM 16096 C C . ARG A 1 28 ? -23.880 -1.777 2.791 1.00 0.00 21 ARG A C 12
ATOM 16097 O O . ARG A 1 28 ? -24.007 -0.896 3.641 1.00 0.00 21 ARG A O 12
ATOM 16118 N N . PRO A 1 29 ? -23.071 -1.637 1.730 1.00 0.00 22 PRO A N 12
ATOM 16119 C CA . PRO A 1 29 ? -22.274 -0.429 1.497 1.00 0.00 22 PRO A CA 12
ATOM 16120 C C . PRO A 1 29 ? -23.136 0.771 1.121 1.00 0.00 22 PRO A C 12
ATOM 16121 O O . PRO A 1 29 ? -23.643 0.854 0.003 1.00 0.00 22 PRO A O 12
ATOM 16132 N N . GLU A 1 30 ? -23.297 1.697 2.061 1.00 0.00 23 GLU A N 12
ATOM 16133 C CA . GLU A 1 30 ? -24.099 2.892 1.826 1.00 0.00 23 GLU A CA 12
ATOM 16134 C C . GLU A 1 30 ? -23.247 4.012 1.236 1.00 0.00 23 GLU A C 12
ATOM 16135 O O . GLU A 1 30 ? -22.017 3.990 1.300 1.00 0.00 23 GLU A O 12
ATOM 16147 N N . PRO A 1 31 ? -23.914 5.015 0.647 1.00 0.00 24 PRO A N 12
ATOM 16148 C CA . PRO A 1 31 ? -23.238 6.163 0.035 1.00 0.00 24 PRO A CA 12
ATOM 16149 C C . PRO A 1 31 ? -22.588 7.073 1.071 1.00 0.00 24 PRO A C 12
ATOM 16150 O O . PRO A 1 31 ? -22.176 8.190 0.759 1.00 0.00 24 PRO A O 12
ATOM 16161 N N . GLY A 1 32 ? -22.499 6.588 2.306 1.00 0.00 25 GLY A N 12
ATOM 16162 C CA . GLY A 1 32 ? -21.897 7.371 3.369 1.00 0.00 25 GLY A CA 12
ATOM 16163 C C . GLY A 1 32 ? -21.496 6.522 4.559 1.00 0.00 25 GLY A C 12
ATOM 16164 O O . GLY A 1 32 ? -20.346 6.559 4.997 1.00 0.00 25 GLY A O 12
ATOM 16168 N N . ILE A 1 33 ? -22.447 5.757 5.085 1.00 0.00 26 ILE A N 12
ATOM 16169 C CA . ILE A 1 33 ? -22.187 4.897 6.232 1.00 0.00 26 ILE A CA 12
ATOM 16170 C C . ILE A 1 33 ? -21.092 3.882 5.921 1.00 0.00 26 ILE A C 12
ATOM 16171 O O . ILE A 1 33 ? -19.943 4.048 6.333 1.00 0.00 26 ILE A O 12
ATOM 16187 N N . SER A 1 34 ? -21.454 2.833 5.190 1.00 0.00 27 SER A N 12
ATOM 16188 C CA . SER A 1 34 ? -20.502 1.790 4.825 1.00 0.00 27 SER A CA 12
ATOM 16189 C C . SER A 1 34 ? -20.172 1.853 3.337 1.00 0.00 27 SER A C 12
ATOM 16190 O O . SER A 1 34 ? -20.987 2.295 2.526 1.00 0.00 27 SER A O 12
ATOM 16198 N N . CYS A 1 35 ? -18.971 1.408 2.984 1.00 0.00 28 CYS A N 12
ATOM 16199 C CA . CYS A 1 35 ? -18.530 1.413 1.595 1.00 0.00 28 CYS A CA 12
ATOM 16200 C C . CYS A 1 35 ? -18.069 0.023 1.165 1.00 0.00 28 CYS A C 12
ATOM 16201 O O . CYS A 1 35 ? -17.919 -0.876 1.993 1.00 0.00 28 CYS A O 12
ATOM 16208 N N . ASP A 1 36 ? -17.847 -0.145 -0.133 1.00 0.00 29 ASP A N 12
ATOM 16209 C CA . ASP A 1 36 ? -17.402 -1.425 -0.674 1.00 0.00 29 ASP A CA 12
ATOM 16210 C C . ASP A 1 36 ? -16.041 -1.812 -0.103 1.00 0.00 29 ASP A C 12
ATOM 16211 O O . ASP A 1 36 ? -15.297 -0.962 0.388 1.00 0.00 29 ASP A O 12
ATOM 16220 N N . LEU A 1 37 ? -15.722 -3.100 -0.169 1.00 0.00 30 LEU A N 12
ATOM 16221 C CA . LEU A 1 37 ? -14.451 -3.601 0.342 1.00 0.00 30 LEU A CA 12
ATOM 16222 C C . LEU A 1 37 ? -13.493 -3.921 -0.801 1.00 0.00 30 LEU A C 12
ATOM 16223 O O . LEU A 1 37 ? -13.919 -4.264 -1.904 1.00 0.00 30 LEU A O 12
ATOM 16239 N N . ILE A 1 38 ? -12.197 -3.809 -0.528 1.00 0.00 31 ILE A N 12
ATOM 16240 C CA . ILE A 1 38 ? -11.179 -4.090 -1.533 1.00 0.00 31 ILE A CA 12
ATOM 16241 C C . ILE A 1 38 ? -9.916 -4.656 -0.892 1.00 0.00 31 ILE A C 12
ATOM 16242 O O . ILE A 1 38 ? -9.365 -4.072 0.040 1.00 0.00 31 ILE A O 12
ATOM 16258 N N . GLY A 1 39 ? -9.461 -5.798 -1.400 1.00 0.00 32 GLY A N 12
ATOM 16259 C CA . GLY A 1 39 ? -8.266 -6.423 -0.867 1.00 0.00 32 GLY A CA 12
ATOM 16260 C C . GLY A 1 39 ? -7.016 -5.610 -1.139 1.00 0.00 32 GLY A C 12
ATOM 16261 O O . GLY A 1 39 ? -6.861 -5.038 -2.218 1.00 0.00 32 GLY A O 12
ATOM 16265 N N . CYS A 1 40 ? -6.121 -5.557 -0.157 1.00 0.00 33 CYS A N 12
ATOM 16266 C CA . CYS A 1 40 ? -4.879 -4.806 -0.294 1.00 0.00 33 CYS A CA 12
ATOM 16267 C C . CYS A 1 40 ? -4.308 -4.951 -1.702 1.00 0.00 33 CYS A C 12
ATOM 16268 O O . CYS A 1 40 ? -4.235 -6.046 -2.260 1.00 0.00 33 CYS A O 12
ATOM 16275 N N . PRO A 1 41 ? -3.894 -3.819 -2.291 1.00 0.00 34 PRO A N 12
ATOM 16276 C CA . PRO A 1 41 ? -3.322 -3.793 -3.641 1.00 0.00 34 PRO A CA 12
ATOM 16277 C C . PRO A 1 41 ? -1.944 -4.444 -3.699 1.00 0.00 34 PRO A C 12
ATOM 16278 O O . PRO A 1 41 ? -1.300 -4.467 -4.749 1.00 0.00 34 PRO A O 12
ATOM 16289 N N . LEU A 1 42 ? -1.496 -4.973 -2.565 1.00 0.00 35 LEU A N 12
ATOM 16290 C CA . LEU A 1 42 ? -0.194 -5.626 -2.487 1.00 0.00 35 LEU A CA 12
ATOM 16291 C C . LEU A 1 42 ? -0.338 -7.077 -2.040 1.00 0.00 35 LEU A C 12
ATOM 16292 O O . LEU A 1 42 ? 0.628 -7.701 -1.601 1.00 0.00 35 LEU A O 12
ATOM 16308 N N . VAL A 1 43 ? -1.550 -7.609 -2.156 1.00 0.00 36 VAL A N 12
ATOM 16309 C CA . VAL A 1 43 ? -1.820 -8.988 -1.767 1.00 0.00 36 VAL A CA 12
ATOM 16310 C C . VAL A 1 43 ? -1.187 -9.313 -0.419 1.00 0.00 36 VAL A C 12
ATOM 16311 O O . VAL A 1 43 ? -0.720 -10.430 -0.193 1.00 0.00 36 VAL A O 12
ATOM 16324 N N . CYS A 1 44 ? -1.173 -8.329 0.474 1.00 0.00 37 CYS A N 12
ATOM 16325 C CA . CYS A 1 44 ? -0.597 -8.509 1.802 1.00 0.00 37 CYS A CA 12
ATOM 16326 C C . CYS A 1 44 ? -1.366 -9.565 2.590 1.00 0.00 37 CYS A C 12
ATOM 16327 O O . CYS A 1 44 ? -0.819 -10.207 3.486 1.00 0.00 37 CYS A O 12
ATOM 16334 N N . GLY A 1 45 ? -2.640 -9.740 2.249 1.00 0.00 38 GLY A N 12
ATOM 16335 C CA . GLY A 1 45 ? -3.463 -10.719 2.934 1.00 0.00 38 GLY A CA 12
ATOM 16336 C C . GLY A 1 45 ? -4.361 -10.090 3.982 1.00 0.00 38 GLY A C 12
ATOM 16337 O O . GLY A 1 45 ? -4.388 -10.530 5.131 1.00 0.00 38 GLY A O 12
ATOM 16341 N N . ALA A 1 46 ? -5.096 -9.056 3.585 1.00 0.00 39 ALA A N 12
ATOM 16342 C CA . ALA A 1 46 ? -5.999 -8.366 4.498 1.00 0.00 39 ALA A CA 12
ATOM 16343 C C . ALA A 1 46 ? -7.103 -7.641 3.735 1.00 0.00 39 ALA A C 12
ATOM 16344 O O . ALA A 1 46 ? -6.841 -6.959 2.745 1.00 0.00 39 ALA A O 12
ATOM 16351 N N . VAL A 1 47 ? -8.338 -7.794 4.203 1.00 0.00 40 VAL A N 12
ATOM 16352 C CA . VAL A 1 47 ? -9.481 -7.153 3.565 1.00 0.00 40 VAL A CA 12
ATOM 16353 C C . VAL A 1 47 ? -9.975 -5.967 4.385 1.00 0.00 40 VAL A C 12
ATOM 16354 O O . VAL A 1 47 ? -10.422 -6.126 5.521 1.00 0.00 40 VAL A O 12
ATOM 16367 N N . PHE A 1 48 ? -9.891 -4.776 3.802 1.00 0.00 41 PHE A N 12
ATOM 16368 C CA . PHE A 1 48 ? -10.328 -3.560 4.478 1.00 0.00 41 PHE A CA 12
ATOM 16369 C C . PHE A 1 48 ? -11.164 -2.689 3.545 1.00 0.00 41 PHE A C 12
ATOM 16370 O O . PHE A 1 48 ? -11.064 -2.796 2.322 1.00 0.00 41 PHE A O 12
ATOM 16387 N N . HIS A 1 49 ? -11.989 -1.827 4.131 1.00 0.00 42 HIS A N 12
ATOM 16388 C CA . HIS A 1 49 ? -12.843 -0.936 3.353 1.00 0.00 42 HIS A CA 12
ATOM 16389 C C . HIS A 1 49 ? -12.007 -0.026 2.459 1.00 0.00 42 HIS A C 12
ATOM 16390 O O . HIS A 1 49 ? -11.050 0.600 2.915 1.00 0.00 42 HIS A O 12
ATOM 16404 N N . SER A 1 50 ? -12.374 0.043 1.183 1.00 0.00 43 SER A N 12
ATOM 16405 C CA . SER A 1 50 ? -11.655 0.873 0.224 1.00 0.00 43 SER A CA 12
ATOM 16406 C C . SER A 1 50 ? -11.134 2.143 0.889 1.00 0.00 43 SER A C 12
ATOM 16407 O O . SER A 1 50 ? -10.003 2.566 0.647 1.00 0.00 43 SER A O 12
ATOM 16415 N N . CYS A 1 51 ? -11.967 2.749 1.729 1.00 0.00 44 CYS A N 12
ATOM 16416 C CA . CYS A 1 51 ? -11.593 3.971 2.430 1.00 0.00 44 CYS A CA 12
ATOM 16417 C C . CYS A 1 51 ? -10.463 3.706 3.421 1.00 0.00 44 CYS A C 12
ATOM 16418 O O . CYS A 1 51 ? -9.485 4.451 3.479 1.00 0.00 44 CYS A O 12
ATOM 16425 N N . LYS A 1 52 ? -10.605 2.639 4.199 1.00 0.00 45 LYS A N 12
ATOM 16426 C CA . LYS A 1 52 ? -9.598 2.273 5.188 1.00 0.00 45 LYS A CA 12
ATOM 16427 C C . LYS A 1 52 ? -8.233 2.090 4.531 1.00 0.00 45 LYS A C 12
ATOM 16428 O O . LYS A 1 52 ? -7.211 2.501 5.080 1.00 0.00 45 LYS A O 12
ATOM 16447 N N . ALA A 1 53 ? -8.225 1.474 3.354 1.00 0.00 46 ALA A N 12
ATOM 16448 C CA . ALA A 1 53 ? -6.986 1.241 2.622 1.00 0.00 46 ALA A CA 12
ATOM 16449 C C . ALA A 1 53 ? -6.001 2.386 2.832 1.00 0.00 46 ALA A C 12
ATOM 16450 O O . ALA A 1 53 ? -4.889 2.180 3.317 1.00 0.00 46 ALA A O 12
ATOM 16457 N N . ASP A 1 54 ? -6.417 3.593 2.462 1.00 0.00 47 ASP A N 12
ATOM 16458 C CA . ASP A 1 54 ? -5.570 4.771 2.610 1.00 0.00 47 ASP A CA 12
ATOM 16459 C C . ASP A 1 54 ? -4.744 4.690 3.890 1.00 0.00 47 ASP A C 12
ATOM 16460 O O . ASP A 1 54 ? -3.528 4.873 3.867 1.00 0.00 47 ASP A O 12
ATOM 16469 N N . GLU A 1 55 ? -5.415 4.415 5.005 1.00 0.00 48 GLU A N 12
ATOM 16470 C CA . GLU A 1 55 ? -4.742 4.311 6.294 1.00 0.00 48 GLU A CA 12
ATOM 16471 C C . GLU A 1 55 ? -4.012 2.977 6.421 1.00 0.00 48 GLU A C 12
ATOM 16472 O O . GLU A 1 55 ? -2.818 2.936 6.723 1.00 0.00 48 GLU A O 12
ATOM 16484 N N . HIS A 1 56 ? -4.737 1.888 6.190 1.00 0.00 49 HIS A N 12
ATOM 16485 C CA . HIS A 1 56 ? -4.160 0.551 6.279 1.00 0.00 49 HIS A CA 12
ATOM 16486 C C . HIS A 1 56 ? -2.757 0.525 5.679 1.00 0.00 49 HIS A C 12
ATOM 16487 O O . HIS A 1 56 ? -1.814 0.037 6.302 1.00 0.00 49 HIS A O 12
ATOM 16501 N N . ARG A 1 57 ? -2.628 1.051 4.465 1.00 0.00 50 ARG A N 12
ATOM 16502 C CA . ARG A 1 57 ? -1.342 1.086 3.780 1.00 0.00 50 ARG A CA 12
ATOM 16503 C C . ARG A 1 57 ? -0.235 1.544 4.726 1.00 0.00 50 ARG A C 12
ATOM 16504 O O . ARG A 1 57 ? 0.880 1.021 4.694 1.00 0.00 50 ARG A O 12
ATOM 16525 N N . LEU A 1 58 ? -0.549 2.525 5.565 1.00 0.00 51 LEU A N 12
ATOM 16526 C CA . LEU A 1 58 ? 0.418 3.055 6.520 1.00 0.00 51 LEU A CA 12
ATOM 16527 C C . LEU A 1 58 ? 1.010 1.937 7.372 1.00 0.00 51 LEU A C 12
ATOM 16528 O O . LEU A 1 58 ? 2.226 1.859 7.556 1.00 0.00 51 LEU A O 12
ATOM 16544 N N . LEU A 1 59 ? 0.144 1.073 7.889 1.00 0.00 52 LEU A N 12
ATOM 16545 C CA . LEU A 1 59 ? 0.581 -0.044 8.721 1.00 0.00 52 LEU A CA 12
ATOM 16546 C C . LEU A 1 59 ? 1.078 -1.201 7.862 1.00 0.00 52 LEU A C 12
ATOM 16547 O O . LEU A 1 59 ? 2.193 -1.691 8.046 1.00 0.00 52 LEU A O 12
ATOM 16563 N N . CYS A 1 60 ? 0.246 -1.633 6.920 1.00 0.00 53 CYS A N 12
ATOM 16564 C CA . CYS A 1 60 ? 0.601 -2.731 6.030 1.00 0.00 53 CYS A CA 12
ATOM 16565 C C . CYS A 1 60 ? 2.106 -2.767 5.783 1.00 0.00 53 CYS A C 12
ATOM 16566 O O . CYS A 1 60 ? 2.729 -1.760 5.445 1.00 0.00 53 CYS A O 12
ATOM 16573 N N . PRO A 1 61 ? 2.706 -3.954 5.955 1.00 0.00 54 PRO A N 12
ATOM 16574 C CA . PRO A 1 61 ? 4.145 -4.150 5.756 1.00 0.00 54 PRO A CA 12
ATOM 16575 C C . PRO A 1 61 ? 4.546 -4.051 4.288 1.00 0.00 54 PRO A C 12
ATOM 16576 O O . PRO A 1 61 ? 5.497 -3.351 3.940 1.00 0.00 54 PRO A O 12
ATOM 16587 N N . PHE A 1 62 ? 3.813 -4.754 3.430 1.00 0.00 55 PHE A N 12
ATOM 16588 C CA . PHE A 1 62 ? 4.093 -4.745 1.999 1.00 0.00 55 PHE A CA 12
ATOM 16589 C C . PHE A 1 62 ? 4.362 -3.325 1.507 1.00 0.00 55 PHE A C 12
ATOM 16590 O O . PHE A 1 62 ? 5.252 -3.100 0.688 1.00 0.00 55 PHE A O 12
ATOM 16607 N N . GLU A 1 63 ? 3.584 -2.373 2.013 1.00 0.00 56 GLU A N 12
ATOM 16608 C CA . GLU A 1 63 ? 3.737 -0.976 1.623 1.00 0.00 56 GLU A CA 12
ATOM 16609 C C . GLU A 1 63 ? 5.212 -0.586 1.565 1.00 0.00 56 GLU A C 12
ATOM 16610 O O . GLU A 1 63 ? 5.991 -0.928 2.454 1.00 0.00 56 GLU A O 12
ATOM 16622 N N . ARG A 1 64 ? 5.586 0.132 0.511 1.00 0.00 57 ARG A N 12
ATOM 16623 C CA . ARG A 1 64 ? 6.966 0.568 0.335 1.00 0.00 57 ARG A CA 12
ATOM 16624 C C . ARG A 1 64 ? 7.423 1.419 1.516 1.00 0.00 57 ARG A C 12
ATOM 16625 O O . ARG A 1 64 ? 6.756 2.383 1.894 1.00 0.00 57 ARG A O 12
ATOM 16646 N N . VAL A 1 65 ? 8.563 1.057 2.094 1.00 0.00 58 VAL A N 12
ATOM 16647 C CA . VAL A 1 65 ? 9.109 1.788 3.232 1.00 0.00 58 VAL A CA 12
ATOM 16648 C C . VAL A 1 65 ? 10.631 1.842 3.171 1.00 0.00 58 VAL A C 12
ATOM 16649 O O . VAL A 1 65 ? 11.295 0.893 2.752 1.00 0.00 58 VAL A O 12
ATOM 16662 N N . PRO A 1 66 ? 11.201 2.979 3.598 1.00 0.00 59 PRO A N 12
ATOM 16663 C CA . PRO A 1 66 ? 12.652 3.184 3.603 1.00 0.00 59 PRO A CA 12
ATOM 16664 C C . PRO A 1 66 ? 13.356 2.324 4.647 1.00 0.00 59 PRO A C 12
ATOM 16665 O O . PRO A 1 66 ? 12.806 2.051 5.715 1.00 0.00 59 PRO A O 12
ATOM 16676 N N . CYS A 1 67 ? 14.575 1.899 4.333 1.00 0.00 60 CYS A N 12
ATOM 16677 C CA . CYS A 1 67 ? 15.355 1.070 5.244 1.00 0.00 60 CYS A CA 12
ATOM 16678 C C . CYS A 1 67 ? 15.264 1.597 6.673 1.00 0.00 60 CYS A C 12
ATOM 16679 O O . CYS A 1 67 ? 15.313 2.806 6.904 1.00 0.00 60 CYS A O 12
ATOM 16686 N N . LEU A 1 68 ? 15.132 0.683 7.628 1.00 0.00 61 LEU A N 12
ATOM 16687 C CA . LEU A 1 68 ? 15.035 1.055 9.035 1.00 0.00 61 LEU A CA 12
ATOM 16688 C C . LEU A 1 68 ? 16.096 2.089 9.399 1.00 0.00 61 LEU A C 12
ATOM 16689 O O . LEU A 1 68 ? 15.842 3.004 10.182 1.00 0.00 61 LEU A O 12
ATOM 16705 N N . ASN A 1 69 ? 17.285 1.937 8.824 1.00 0.00 62 ASN A N 12
ATOM 16706 C CA . ASN A 1 69 ? 18.384 2.859 9.088 1.00 0.00 62 ASN A CA 12
ATOM 16707 C C . ASN A 1 69 ? 18.439 3.956 8.030 1.00 0.00 62 ASN A C 12
ATOM 16708 O O . ASN A 1 69 ? 19.515 4.433 7.670 1.00 0.00 62 ASN A O 12
ATOM 16719 N N . SER A 1 70 ? 17.270 4.353 7.536 1.00 0.00 63 SER A N 12
ATOM 16720 C CA . SER A 1 70 ? 17.184 5.393 6.517 1.00 0.00 63 SER A CA 12
ATOM 16721 C C . SER A 1 70 ? 17.764 6.707 7.031 1.00 0.00 63 SER A C 12
ATOM 16722 O O . SER A 1 70 ? 18.424 7.439 6.293 1.00 0.00 63 SER A O 12
ATOM 16730 N N . ASP A 1 71 ? 17.511 7.000 8.302 1.00 0.00 64 ASP A N 12
ATOM 16731 C CA . ASP A 1 71 ? 18.008 8.225 8.918 1.00 0.00 64 ASP A CA 12
ATOM 16732 C C . ASP A 1 71 ? 19.512 8.369 8.706 1.00 0.00 64 ASP A C 12
ATOM 16733 O O . ASP A 1 71 ? 20.043 9.479 8.689 1.00 0.00 64 ASP A O 12
ATOM 16742 N N . PHE A 1 72 ? 20.192 7.238 8.547 1.00 0.00 65 PHE A N 12
ATOM 16743 C CA . PHE A 1 72 ? 21.636 7.238 8.338 1.00 0.00 65 PHE A CA 12
ATOM 16744 C C . PHE A 1 72 ? 21.980 7.674 6.917 1.00 0.00 65 PHE A C 12
ATOM 16745 O O . PHE A 1 72 ? 22.963 8.379 6.694 1.00 0.00 65 PHE A O 12
ATOM 16762 N N . GLY A 1 73 ? 21.162 7.249 5.959 1.00 0.00 66 GLY A N 12
ATOM 16763 C CA . GLY A 1 73 ? 21.397 7.604 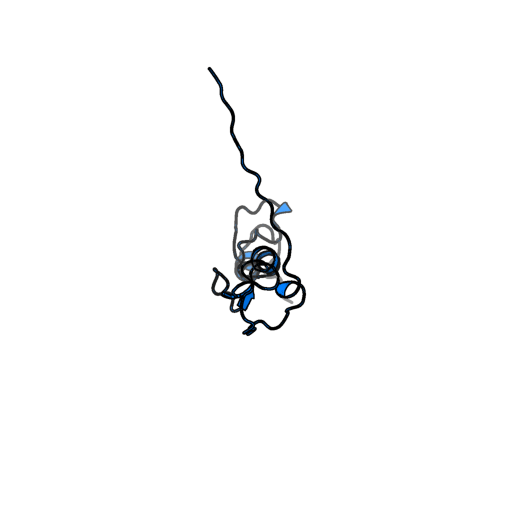4.572 1.00 0.00 66 GLY A CA 12
ATOM 16764 C C . GLY A 1 73 ? 21.320 6.406 3.646 1.00 0.00 66 GLY A C 12
ATOM 16765 O O . GLY A 1 73 ? 22.087 6.303 2.688 1.00 0.00 66 GLY A O 12
ATOM 16769 N N . CYS A 1 74 ? 20.394 5.498 3.931 1.00 0.00 67 CYS A N 12
ATOM 16770 C CA . CYS A 1 74 ? 20.220 4.300 3.119 1.00 0.00 67 CYS A CA 12
ATOM 16771 C C . CYS A 1 74 ? 19.145 4.514 2.057 1.00 0.00 67 CYS A C 12
ATOM 16772 O O . CYS A 1 74 ? 17.960 4.661 2.358 1.00 0.00 67 CYS A O 12
ATOM 16779 N N . PRO A 1 75 ? 19.567 4.532 0.784 1.00 0.00 68 PRO A N 12
ATOM 16780 C CA . PRO A 1 75 ? 18.656 4.726 -0.349 1.00 0.00 68 PRO A CA 12
ATOM 16781 C C . PRO A 1 75 ? 17.738 3.528 -0.567 1.00 0.00 68 PRO A C 12
ATOM 16782 O O . PRO A 1 75 ? 16.628 3.669 -1.081 1.00 0.00 68 PRO A O 12
ATOM 16793 N N . PHE A 1 76 ? 18.208 2.349 -0.172 1.00 0.00 69 PHE A N 12
ATOM 16794 C CA . PHE A 1 76 ? 17.428 1.126 -0.325 1.00 0.00 69 PHE A CA 12
ATOM 16795 C C . PHE A 1 76 ? 15.994 1.332 0.154 1.00 0.00 69 PHE A C 12
ATOM 16796 O O . PHE A 1 76 ? 15.758 1.902 1.219 1.00 0.00 69 PHE A O 12
ATOM 16813 N N . THR A 1 77 ? 15.038 0.863 -0.643 1.00 0.00 70 THR A N 12
ATOM 16814 C CA . THR A 1 77 ? 13.627 0.996 -0.303 1.00 0.00 70 THR A CA 12
ATOM 16815 C C . THR A 1 77 ? 12.858 -0.277 -0.639 1.00 0.00 70 THR A C 12
ATOM 16816 O O . THR A 1 77 ? 12.938 -0.784 -1.757 1.00 0.00 70 THR A O 12
ATOM 16827 N N . MET A 1 78 ? 12.114 -0.787 0.337 1.00 0.00 71 MET A N 12
ATOM 16828 C CA . MET A 1 78 ? 11.329 -2.001 0.143 1.00 0.00 71 MET A CA 12
ATOM 16829 C C . MET A 1 78 ? 10.265 -2.139 1.227 1.00 0.00 71 MET A C 12
ATOM 16830 O O . MET A 1 78 ? 10.125 -1.269 2.087 1.00 0.00 71 MET A O 12
ATOM 16844 N N . ALA A 1 79 ? 9.518 -3.237 1.180 1.00 0.00 72 ALA A N 12
ATOM 16845 C CA . ALA A 1 79 ? 8.468 -3.489 2.160 1.00 0.00 72 ALA A CA 12
ATOM 16846 C C . ALA A 1 79 ? 9.040 -3.563 3.571 1.00 0.00 72 ALA A C 12
ATOM 16847 O O . ALA A 1 79 ? 10.203 -3.920 3.762 1.00 0.00 72 ALA A O 12
ATOM 16854 N N . ARG A 1 80 ? 8.217 -3.223 4.557 1.00 0.00 73 ARG A N 12
ATOM 16855 C CA . ARG A 1 80 ? 8.643 -3.249 5.951 1.00 0.00 73 ARG A CA 12
ATOM 16856 C C . ARG A 1 80 ? 8.994 -4.669 6.386 1.00 0.00 73 ARG A C 12
ATOM 16857 O O . ARG A 1 80 ? 9.918 -4.877 7.171 1.00 0.00 73 ARG A O 12
ATOM 16878 N N . ASN A 1 81 ? 8.250 -5.641 5.870 1.00 0.00 74 ASN A N 12
ATOM 16879 C CA . ASN A 1 81 ? 8.482 -7.041 6.206 1.00 0.00 74 ASN A CA 12
ATOM 16880 C C . ASN A 1 81 ? 9.546 -7.650 5.296 1.00 0.00 74 ASN A C 12
ATOM 16881 O O . ASN A 1 81 ? 9.763 -8.862 5.300 1.00 0.00 74 ASN A O 12
ATOM 16892 N N . LYS A 1 82 ? 10.207 -6.800 4.518 1.00 0.00 75 LYS A N 12
ATOM 16893 C CA . LYS A 1 82 ? 11.249 -7.251 3.603 1.00 0.00 75 LYS A CA 12
ATOM 16894 C C . LYS A 1 82 ? 12.578 -6.570 3.915 1.00 0.00 75 LYS A C 12
ATOM 16895 O O . LYS A 1 82 ? 13.643 -7.066 3.545 1.00 0.00 75 LYS A O 12
ATOM 16914 N N . VAL A 1 83 ? 12.509 -5.432 4.599 1.00 0.00 76 VAL A N 12
ATOM 16915 C CA . VAL A 1 83 ? 13.707 -4.685 4.962 1.00 0.00 76 VAL A CA 12
ATOM 16916 C C . VAL A 1 83 ? 14.754 -5.597 5.592 1.00 0.00 76 VAL A C 12
ATOM 16917 O O . VAL A 1 83 ? 15.934 -5.530 5.252 1.00 0.00 76 VAL A O 12
ATOM 16930 N N . ALA A 1 84 ? 14.312 -6.449 6.511 1.00 0.00 77 ALA A N 12
ATOM 16931 C CA . ALA A 1 84 ? 15.210 -7.377 7.187 1.00 0.00 77 ALA A CA 12
ATOM 16932 C C . ALA A 1 84 ? 16.188 -8.009 6.203 1.00 0.00 77 ALA A C 12
ATOM 16933 O O . ALA A 1 84 ? 17.396 -7.792 6.288 1.00 0.00 77 ALA A O 12
ATOM 16940 N N . GLU A 1 85 ? 15.658 -8.794 5.270 1.00 0.00 78 GLU A N 12
ATOM 16941 C CA . GLU A 1 85 ? 16.485 -9.459 4.270 1.00 0.00 78 GLU A CA 12
ATOM 16942 C C . GLU A 1 85 ? 17.595 -8.533 3.780 1.00 0.00 78 GLU A C 12
ATOM 16943 O O . GLU A 1 85 ? 18.668 -8.988 3.383 1.00 0.00 78 GLU A O 12
ATOM 16955 N N . HIS A 1 86 ? 17.328 -7.231 3.809 1.00 0.00 79 HIS A N 12
ATOM 16956 C CA . HIS A 1 86 ? 18.303 -6.241 3.368 1.00 0.00 79 HIS A CA 12
ATOM 16957 C C . HIS A 1 86 ? 19.191 -5.798 4.527 1.00 0.00 79 HIS A C 12
ATOM 16958 O O . HIS A 1 86 ? 20.394 -5.593 4.359 1.00 0.00 79 HIS A O 12
ATOM 16972 N N . LEU A 1 87 ? 18.590 -5.651 5.703 1.00 0.00 80 LEU A N 12
ATOM 16973 C CA . LEU A 1 87 ? 19.326 -5.231 6.891 1.00 0.00 80 LEU A CA 12
ATOM 16974 C C . LEU A 1 87 ? 20.602 -6.049 7.058 1.00 0.00 80 LEU A C 12
ATOM 16975 O O . LEU A 1 87 ? 21.682 -5.496 7.261 1.00 0.00 80 LEU A O 12
ATOM 16991 N N . GLU A 1 88 ? 20.470 -7.369 6.968 1.00 0.00 81 GLU A N 12
ATOM 16992 C CA . GLU A 1 88 ? 21.614 -8.262 7.108 1.00 0.00 81 GLU A CA 12
ATOM 16993 C C . GLU A 1 88 ? 22.736 -7.862 6.156 1.00 0.00 81 GLU A C 12
ATOM 16994 O O . GLU A 1 88 ? 23.916 -8.023 6.467 1.00 0.00 81 GLU A O 12
ATOM 17006 N N . MET A 1 89 ? 22.360 -7.340 4.993 1.00 0.00 82 MET A N 12
ATOM 17007 C CA . MET A 1 89 ? 23.335 -6.916 3.995 1.00 0.00 82 MET A CA 12
ATOM 17008 C C . MET A 1 89 ? 23.346 -5.397 3.857 1.00 0.00 82 MET A C 12
ATOM 17009 O O . MET A 1 89 ? 23.927 -4.852 2.918 1.00 0.00 82 MET A O 12
ATOM 17023 N N . CYS A 1 90 ? 22.701 -4.717 4.799 1.00 0.00 83 CYS A N 12
ATOM 17024 C CA . CYS A 1 90 ? 22.637 -3.261 4.784 1.00 0.00 83 CYS A CA 12
ATOM 17025 C C . CYS A 1 90 ? 23.920 -2.653 5.342 1.00 0.00 83 CYS A C 12
ATOM 17026 O O . CYS A 1 90 ? 24.449 -3.088 6.365 1.00 0.00 83 CYS A O 12
ATOM 17033 N N . PRO A 1 91 ? 24.435 -1.622 4.655 1.00 0.00 84 PRO A N 12
ATOM 17034 C CA . PRO A 1 91 ? 25.662 -0.932 5.063 1.00 0.00 84 PRO A CA 12
ATOM 17035 C C . PRO A 1 91 ? 25.471 -0.115 6.336 1.00 0.00 84 PRO A C 12
ATOM 17036 O O . PRO A 1 91 ? 26.247 -0.235 7.284 1.00 0.00 84 PRO A O 12
ATOM 17047 N N . ALA A 1 92 ? 24.433 0.715 6.352 1.00 0.00 85 ALA A N 12
ATOM 17048 C CA . ALA A 1 92 ? 24.139 1.550 7.510 1.00 0.00 85 ALA A CA 12
ATOM 17049 C C . ALA A 1 92 ? 23.971 0.704 8.768 1.00 0.00 85 ALA A C 12
ATOM 17050 O O . ALA A 1 92 ? 24.185 1.181 9.882 1.00 0.00 85 ALA A O 12
ATOM 17057 N N . SER A 1 93 ? 23.585 -0.554 8.582 1.00 0.00 86 SER A N 12
ATOM 17058 C CA . SER A 1 93 ? 23.383 -1.465 9.702 1.00 0.00 86 SER A CA 12
ATOM 17059 C C . SER A 1 93 ? 24.691 -1.705 10.450 1.00 0.00 86 SER A C 12
ATOM 17060 O O . SER A 1 93 ? 24.692 -2.163 11.592 1.00 0.00 86 SER A O 12
ATOM 17068 N N . VAL A 1 94 ? 25.805 -1.392 9.796 1.00 0.00 87 VAL A N 12
ATOM 17069 C CA . VAL A 1 94 ? 27.121 -1.571 10.397 1.00 0.00 87 VAL A CA 12
ATOM 17070 C C . VAL A 1 94 ? 27.154 -2.808 11.289 1.00 0.00 87 VAL A C 12
ATOM 17071 O O . VAL A 1 94 ? 27.828 -2.825 12.319 1.00 0.00 87 VAL A O 12
ATOM 17084 N N . SER A 1 95 ? 26.422 -3.841 10.885 1.00 0.00 88 SER A N 12
ATOM 17085 C CA . SER A 1 95 ? 26.364 -5.082 11.649 1.00 0.00 88 SER A CA 12
ATOM 17086 C C . SER A 1 95 ? 27.377 -6.093 11.121 1.00 0.00 88 SER A C 12
ATOM 17087 O O . SER A 1 95 ? 27.941 -5.918 10.042 1.00 0.00 88 SER A O 12
ATOM 17095 N N . GLY A 1 96 ? 27.603 -7.153 11.891 1.00 0.00 89 GLY A N 12
ATOM 17096 C CA . GLY A 1 96 ? 28.547 -8.177 11.486 1.00 0.00 89 GLY A CA 12
ATOM 17097 C C . GLY A 1 96 ? 29.979 -7.678 11.485 1.00 0.00 89 GLY A C 12
ATOM 17098 O O . GLY A 1 96 ? 30.241 -6.480 11.586 1.00 0.00 89 GLY A O 12
ATOM 17102 N N . PRO A 1 97 ? 30.935 -8.612 11.370 1.00 0.00 90 PRO A N 12
ATOM 17103 C CA . PRO A 1 97 ? 32.364 -8.284 11.356 1.00 0.00 90 PRO A CA 12
ATOM 17104 C C . PRO A 1 97 ? 32.779 -7.562 10.079 1.00 0.00 90 PRO A C 12
ATOM 17105 O O . PRO A 1 97 ? 33.886 -7.030 9.988 1.00 0.00 90 PRO A O 12
ATOM 17116 N N . SER A 1 98 ? 31.886 -7.547 9.095 1.00 0.00 91 SER A N 12
ATOM 17117 C CA . SER A 1 98 ? 32.162 -6.892 7.822 1.00 0.00 91 SER A CA 12
ATOM 17118 C C . SER A 1 98 ? 31.796 -5.412 7.881 1.00 0.00 91 SER A C 12
ATOM 17119 O O . SER A 1 98 ? 30.725 -5.007 7.428 1.00 0.00 91 SER A O 12
ATOM 17127 N N . SER A 1 99 ? 32.693 -4.609 8.444 1.00 0.00 92 SER A N 12
ATOM 17128 C CA . SER A 1 99 ? 32.464 -3.174 8.567 1.00 0.00 92 SER A CA 12
ATOM 17129 C C . SER A 1 99 ? 33.700 -2.388 8.140 1.00 0.00 92 SER A C 12
ATOM 17130 O O . SER A 1 99 ? 34.828 -2.762 8.458 1.00 0.00 92 SER A O 12
ATOM 17138 N N . GLY A 1 100 ? 33.478 -1.295 7.415 1.00 0.00 93 GLY A N 12
ATOM 17139 C CA . GLY A 1 100 ? 34.582 -0.473 6.955 1.00 0.00 93 GLY A CA 12
ATOM 17140 C C . GLY A 1 100 ? 34.179 0.973 6.743 1.00 0.00 93 GLY A C 12
ATOM 17141 O O . GLY A 1 100 ? 35.026 1.865 6.734 1.00 0.00 93 GLY A O 12
ATOM 17149 N N . GLY A 1 1 ? 4.093 35.629 -10.176 1.00 0.00 -6 GLY A N 13
ATOM 17150 C CA . GLY A 1 1 ? 3.165 34.540 -9.930 1.00 0.00 -6 GLY A CA 13
ATOM 17151 C C . GLY A 1 1 ? 1.773 34.836 -10.453 1.00 0.00 -6 GLY A C 13
ATOM 17152 O O . GLY A 1 1 ? 0.969 35.473 -9.772 1.00 0.00 -6 GLY A O 13
ATOM 17156 N N . SER A 1 2 ? 1.488 34.375 -11.666 1.00 0.00 -5 SER A N 13
ATOM 17157 C CA . SER A 1 2 ? 0.185 34.599 -12.282 1.00 0.00 -5 SER A CA 13
ATOM 17158 C C . SER A 1 2 ? -0.326 33.326 -12.950 1.00 0.00 -5 SER A C 13
ATOM 17159 O O . SER A 1 2 ? 0.378 32.319 -13.012 1.00 0.00 -5 SER A O 13
ATOM 17167 N N . SER A 1 3 ? -1.558 33.380 -13.448 1.00 0.00 -4 SER A N 13
ATOM 17168 C CA . SER A 1 3 ? -2.166 32.231 -14.107 1.00 0.00 -4 SER A CA 13
ATOM 17169 C C . SER A 1 3 ? -1.734 30.929 -13.439 1.00 0.00 -4 SER A C 13
ATOM 17170 O O . SER A 1 3 ? -1.430 29.944 -14.111 1.00 0.00 -4 SER A O 13
ATOM 17178 N N . GLY A 1 4 ? -1.710 30.933 -12.110 1.00 0.00 -3 GLY A N 13
ATOM 17179 C CA . GLY A 1 4 ? -1.314 29.748 -11.371 1.00 0.00 -3 GLY A CA 13
ATOM 17180 C C . GLY A 1 4 ? -2.361 29.317 -10.363 1.00 0.00 -3 GLY A C 13
ATOM 17181 O O . GLY A 1 4 ? -2.832 30.125 -9.563 1.00 0.00 -3 GLY A O 13
ATOM 17185 N N . SER A 1 5 ? -2.726 28.039 -10.401 1.00 0.00 -2 SER A N 13
ATOM 17186 C CA . SER A 1 5 ? -3.728 27.503 -9.487 1.00 0.00 -2 SER A CA 13
ATOM 17187 C C . SER A 1 5 ? -3.329 26.113 -9.000 1.00 0.00 -2 SER A C 13
ATOM 17188 O O . SER A 1 5 ? -2.600 25.391 -9.678 1.00 0.00 -2 SER A O 13
ATOM 17196 N N . SER A 1 6 ? -3.815 25.746 -7.818 1.00 0.00 -1 SER A N 13
ATOM 17197 C CA . SER A 1 6 ? -3.507 24.445 -7.236 1.00 0.00 -1 SER A CA 13
ATOM 17198 C C . SER A 1 6 ? -4.701 23.902 -6.457 1.00 0.00 -1 SER A C 13
ATOM 17199 O O . SER A 1 6 ? -5.610 24.647 -6.094 1.00 0.00 -1 SER A O 13
ATOM 17207 N N . GLY A 1 7 ? -4.692 22.597 -6.204 1.00 0.00 0 GLY A N 13
ATOM 17208 C CA . GLY A 1 7 ? -5.778 21.975 -5.470 1.00 0.00 0 GLY A CA 13
ATOM 17209 C C . GLY A 1 7 ? -5.480 20.536 -5.101 1.00 0.00 0 GLY A C 13
ATOM 17210 O O . GLY A 1 7 ? -4.578 19.917 -5.667 1.00 0.00 0 GLY A O 13
ATOM 17214 N N . MET A 1 8 ? -6.237 20.001 -4.149 1.00 0.00 1 MET A N 13
ATOM 17215 C CA . MET A 1 8 ? -6.048 18.625 -3.705 1.00 0.00 1 MET A CA 13
ATOM 17216 C C . MET A 1 8 ? -7.354 18.040 -3.176 1.00 0.00 1 MET A C 13
ATOM 17217 O O . MET A 1 8 ? -8.324 18.764 -2.956 1.00 0.00 1 MET A O 13
ATOM 17231 N N . GLU A 1 9 ? -7.371 16.726 -2.976 1.00 0.00 2 GLU A N 13
ATOM 17232 C CA . GLU A 1 9 ? -8.559 16.045 -2.475 1.00 0.00 2 GLU A CA 13
ATOM 17233 C C . GLU A 1 9 ? -8.184 14.985 -1.443 1.00 0.00 2 GLU A C 13
ATOM 17234 O O . GLU A 1 9 ? -7.005 14.699 -1.233 1.00 0.00 2 GLU A O 13
ATOM 17246 N N . GLU A 1 10 ? -9.195 14.407 -0.803 1.00 0.00 3 GLU A N 13
ATOM 17247 C CA . GLU A 1 10 ? -8.971 13.380 0.207 1.00 0.00 3 GLU A CA 13
ATOM 17248 C C . GLU A 1 10 ? -10.294 12.777 0.673 1.00 0.00 3 GLU A C 13
ATOM 17249 O O . GLU A 1 10 ? -11.309 13.467 0.747 1.00 0.00 3 GLU A O 13
ATOM 17261 N N . GLU A 1 11 ? -10.272 11.484 0.983 1.00 0.00 4 GLU A N 13
ATOM 17262 C CA . GLU A 1 11 ? -11.469 10.789 1.440 1.00 0.00 4 GLU A CA 13
ATOM 17263 C C . GLU A 1 11 ? -11.678 10.991 2.938 1.00 0.00 4 GLU A C 13
ATOM 17264 O O . GLU A 1 11 ? -10.727 11.239 3.681 1.00 0.00 4 GLU A O 13
ATOM 17276 N N . LEU A 1 12 ? -12.928 10.883 3.374 1.00 0.00 5 LEU A N 13
ATOM 17277 C CA . LEU A 1 12 ? -13.263 11.054 4.784 1.00 0.00 5 LEU A CA 13
ATOM 17278 C C . LEU A 1 12 ? -13.568 9.710 5.438 1.00 0.00 5 LEU A C 13
ATOM 17279 O O . LEU A 1 12 ? -13.641 8.684 4.763 1.00 0.00 5 LEU A O 13
ATOM 17295 N N . GLN A 1 13 ? -13.746 9.726 6.755 1.00 0.00 6 GLN A N 13
ATOM 17296 C CA . GLN A 1 13 ? -14.044 8.509 7.500 1.00 0.00 6 GLN A CA 13
ATOM 17297 C C . GLN A 1 13 ? -15.486 8.069 7.270 1.00 0.00 6 GLN A C 13
ATOM 17298 O O . GLN A 1 13 ? -16.320 8.854 6.816 1.00 0.00 6 GLN A O 13
ATOM 17312 N N . HIS A 1 14 ? -15.774 6.811 7.586 1.00 0.00 7 HIS A N 13
ATOM 17313 C CA . HIS A 1 14 ? -17.117 6.267 7.415 1.00 0.00 7 HIS A CA 13
ATOM 17314 C C . HIS A 1 14 ? -17.698 5.822 8.753 1.00 0.00 7 HIS A C 13
ATOM 17315 O O . HIS A 1 14 ? -17.061 5.082 9.502 1.00 0.00 7 HIS A O 13
ATOM 17329 N N . SER A 1 15 ? -18.911 6.278 9.047 1.00 0.00 8 SER A N 13
ATOM 17330 C CA . SER A 1 15 ? -19.577 5.931 10.297 1.00 0.00 8 SER A CA 13
ATOM 17331 C C . SER A 1 15 ? -19.470 4.434 10.572 1.00 0.00 8 SER A C 13
ATOM 17332 O O . SER A 1 15 ? -19.327 4.010 11.719 1.00 0.00 8 SER A O 13
ATOM 17340 N N . HIS A 1 16 ? -19.540 3.637 9.510 1.00 0.00 9 HIS A N 13
ATOM 17341 C CA . HIS A 1 16 ? -19.450 2.187 9.635 1.00 0.00 9 HIS A CA 13
ATOM 17342 C C . HIS A 1 16 ? -17.994 1.737 9.713 1.00 0.00 9 HIS A C 13
ATOM 17343 O O . HIS A 1 16 ? -17.529 1.287 10.760 1.00 0.00 9 HIS A O 13
ATOM 17357 N N . CYS A 1 17 ? -17.281 1.861 8.599 1.00 0.00 10 CYS A N 13
ATOM 17358 C CA . CYS A 1 17 ? -15.879 1.467 8.541 1.00 0.00 10 CYS A CA 13
ATOM 17359 C C . CYS A 1 17 ? -15.140 1.893 9.806 1.00 0.00 10 CYS A C 13
ATOM 17360 O O . CYS A 1 17 ? -14.417 1.103 10.412 1.00 0.00 10 CYS A O 13
ATOM 17367 N N . VAL A 1 18 ? -15.328 3.149 10.200 1.00 0.00 11 VAL A N 13
ATOM 17368 C CA . VAL A 1 18 ? -14.682 3.681 11.393 1.00 0.00 11 VAL A CA 13
ATOM 17369 C C . VAL A 1 18 ? -14.714 2.669 12.533 1.00 0.00 11 VAL A C 13
ATOM 17370 O O . VAL A 1 18 ? -13.733 2.504 13.257 1.00 0.00 11 VAL A O 13
ATOM 17383 N N . ASN A 1 19 ? -15.848 1.993 12.685 1.00 0.00 12 ASN A N 13
ATOM 17384 C CA . ASN A 1 19 ? -16.008 0.995 13.737 1.00 0.00 12 ASN A CA 13
ATOM 17385 C C . ASN A 1 19 ? -16.067 -0.411 13.149 1.00 0.00 12 ASN A C 13
ATOM 17386 O O . ASN A 1 19 ? -16.847 -1.251 13.598 1.00 0.00 12 ASN A O 13
ATOM 17397 N N . CYS A 1 20 ? -15.237 -0.661 12.142 1.00 0.00 13 CYS A N 13
ATOM 17398 C CA . CYS A 1 20 ? -15.193 -1.965 11.492 1.00 0.00 13 CYS A CA 13
ATOM 17399 C C . CYS A 1 20 ? -13.758 -2.474 11.389 1.00 0.00 13 CYS A C 13
ATOM 17400 O O . CYS A 1 20 ? -12.870 -1.768 10.912 1.00 0.00 13 CYS A O 13
ATOM 17407 N N . VAL A 1 21 ? -13.539 -3.705 11.840 1.00 0.00 14 VAL A N 13
ATOM 17408 C CA . VAL A 1 21 ? -12.213 -4.310 11.798 1.00 0.00 14 VAL A CA 13
ATOM 17409 C C . VAL A 1 21 ? -12.232 -5.622 11.022 1.00 0.00 14 VAL A C 13
ATOM 17410 O O . VAL A 1 21 ? -11.343 -5.891 10.215 1.00 0.00 14 VAL A O 13
ATOM 17423 N N . SER A 1 22 ? -13.253 -6.437 11.273 1.00 0.00 15 SER A N 13
ATOM 17424 C CA . SER A 1 22 ? -13.386 -7.724 10.600 1.00 0.00 15 SER A CA 13
ATOM 17425 C C . SER A 1 22 ? -13.111 -7.587 9.106 1.00 0.00 15 SER A C 13
ATOM 17426 O O . SER A 1 22 ? -13.731 -6.773 8.421 1.00 0.00 15 SER A O 13
ATOM 17434 N N . ARG A 1 23 ? -12.176 -8.389 8.607 1.00 0.00 16 ARG A N 13
ATOM 17435 C CA . ARG A 1 23 ? -11.816 -8.357 7.194 1.00 0.00 16 ARG A CA 13
ATOM 17436 C C . ARG A 1 23 ? -12.915 -8.982 6.339 1.00 0.00 16 ARG A C 13
ATOM 17437 O O . ARG A 1 23 ? -13.091 -8.619 5.176 1.00 0.00 16 ARG A O 13
ATOM 17458 N N . ARG A 1 24 ? -13.649 -9.922 6.924 1.00 0.00 17 ARG A N 13
ATOM 17459 C CA . ARG A 1 24 ? -14.729 -10.599 6.216 1.00 0.00 17 ARG A CA 13
ATOM 17460 C C . ARG A 1 24 ? -16.048 -9.853 6.395 1.00 0.00 17 ARG A C 13
ATOM 17461 O O . ARG A 1 24 ? -17.111 -10.466 6.504 1.00 0.00 17 ARG A O 13
ATOM 17482 N N . CYS A 1 25 ? -15.972 -8.527 6.427 1.00 0.00 18 CYS A N 13
ATOM 17483 C CA . CYS A 1 25 ? -17.159 -7.696 6.594 1.00 0.00 18 CYS A CA 13
ATOM 17484 C C . CYS A 1 25 ? -18.011 -7.704 5.329 1.00 0.00 18 CYS A C 13
ATOM 17485 O O . CYS A 1 25 ? -17.494 -7.579 4.219 1.00 0.00 18 CYS A O 13
ATOM 17492 N N . MET A 1 26 ? -19.320 -7.852 5.505 1.00 0.00 19 MET A N 13
ATOM 17493 C CA . MET A 1 26 ? -20.245 -7.874 4.377 1.00 0.00 19 MET A CA 13
ATOM 17494 C C . MET A 1 26 ? -21.454 -6.985 4.648 1.00 0.00 19 MET A C 13
ATOM 17495 O O . MET A 1 26 ? -22.595 -7.449 4.634 1.00 0.00 19 MET A O 13
ATOM 17509 N N . THR A 1 27 ? -21.198 -5.704 4.895 1.00 0.00 20 THR A N 13
ATOM 17510 C CA . THR A 1 27 ? -22.266 -4.750 5.170 1.00 0.00 20 THR A CA 13
ATOM 17511 C C . THR A 1 27 ? -22.576 -3.903 3.942 1.00 0.00 20 THR A C 13
ATOM 17512 O O . THR A 1 27 ? -21.671 -3.385 3.288 1.00 0.00 20 THR A O 13
ATOM 17523 N N . ARG A 1 28 ? -23.862 -3.764 3.634 1.00 0.00 21 ARG A N 13
ATOM 17524 C CA . ARG A 1 28 ? -24.292 -2.979 2.483 1.00 0.00 21 ARG A CA 13
ATOM 17525 C C . ARG A 1 28 ? -23.643 -1.598 2.495 1.00 0.00 21 ARG A C 13
ATOM 17526 O O . ARG A 1 28 ? -23.817 -0.811 3.425 1.00 0.00 21 ARG A O 13
ATOM 17547 N N . PRO A 1 29 ? -22.875 -1.296 1.437 1.00 0.00 22 PRO A N 13
ATOM 17548 C CA . PRO A 1 29 ? -22.184 -0.011 1.301 1.00 0.00 22 PRO A CA 13
ATOM 17549 C C . PRO A 1 29 ? -23.150 1.143 1.053 1.00 0.00 22 PRO A C 13
ATOM 17550 O O . PRO A 1 29 ? -23.923 1.121 0.096 1.00 0.00 22 PRO A O 13
ATOM 17561 N N . GLU A 1 30 ? -23.100 2.149 1.921 1.00 0.00 23 GLU A N 13
ATOM 17562 C CA . GLU A 1 30 ? -23.972 3.310 1.794 1.00 0.00 23 GLU A CA 13
ATOM 17563 C C . GLU A 1 30 ? -23.154 4.589 1.636 1.00 0.00 23 GLU A C 13
ATOM 17564 O O . GLU A 1 30 ? -21.999 4.673 2.053 1.00 0.00 23 GLU A O 13
ATOM 17576 N N . PRO A 1 31 ? -23.767 5.610 1.019 1.00 0.00 24 PRO A N 13
ATOM 17577 C CA . PRO A 1 31 ? -23.116 6.904 0.791 1.00 0.00 24 PRO A CA 13
ATOM 17578 C C . PRO A 1 31 ? -22.907 7.683 2.085 1.00 0.00 24 PRO A C 13
ATOM 17579 O O . PRO A 1 31 ? -23.666 8.600 2.398 1.00 0.00 24 PRO A O 13
ATOM 17590 N N . GLY A 1 32 ? -21.872 7.313 2.833 1.00 0.00 25 GLY A N 13
ATOM 17591 C CA . GLY A 1 32 ? -21.583 7.989 4.084 1.00 0.00 25 GLY A CA 13
ATOM 17592 C C . GLY A 1 32 ? -21.430 7.023 5.243 1.00 0.00 25 GLY A C 13
ATOM 17593 O O . GLY A 1 32 ? -20.576 7.213 6.109 1.00 0.00 25 GLY A O 13
ATOM 17597 N N . ILE A 1 33 ? -22.262 5.987 5.260 1.00 0.00 26 ILE A N 13
ATOM 17598 C CA . ILE A 1 33 ? -22.215 4.989 6.322 1.00 0.00 26 ILE A CA 13
ATOM 17599 C C . ILE A 1 33 ? -21.099 3.979 6.079 1.00 0.00 26 ILE A C 13
ATOM 17600 O O . ILE A 1 33 ? -20.056 4.023 6.732 1.00 0.00 26 ILE A O 13
ATOM 17616 N N . SER A 1 34 ? -21.324 3.072 5.134 1.00 0.00 27 SER A N 13
ATOM 17617 C CA . SER A 1 34 ? -20.338 2.049 4.806 1.00 0.00 27 SER A CA 13
ATOM 17618 C C . SER A 1 34 ? -19.957 2.116 3.330 1.00 0.00 27 SER A C 13
ATOM 17619 O O . SER A 1 34 ? -20.645 2.748 2.527 1.00 0.00 27 SER A O 13
ATOM 17627 N N . CYS A 1 35 ? -18.857 1.459 2.979 1.00 0.00 28 CYS A N 13
ATOM 17628 C CA . CYS A 1 35 ? -18.382 1.442 1.601 1.00 0.00 28 CYS A CA 13
ATOM 17629 C C . CYS A 1 35 ? -17.919 0.044 1.202 1.00 0.00 28 CYS A C 13
ATOM 17630 O O . CYS A 1 35 ? -17.569 -0.772 2.054 1.00 0.00 28 CYS A O 13
ATOM 17637 N N . ASP A 1 36 ? -17.920 -0.225 -0.099 1.00 0.00 29 ASP A N 13
ATOM 17638 C CA . ASP A 1 36 ? -17.499 -1.523 -0.612 1.00 0.00 29 ASP A CA 13
ATOM 17639 C C . ASP A 1 36 ? -16.112 -1.889 -0.092 1.00 0.00 29 ASP A C 13
ATOM 17640 O O . ASP A 1 36 ? -15.275 -1.017 0.141 1.00 0.00 29 ASP A O 13
ATOM 17649 N N . LEU A 1 37 ? -15.877 -3.184 0.089 1.00 0.00 30 LEU A N 13
ATOM 17650 C CA . LEU A 1 37 ? -14.592 -3.667 0.584 1.00 0.00 30 LEU A CA 13
ATOM 17651 C C . LEU A 1 37 ? -13.680 -4.067 -0.571 1.00 0.00 30 LEU A C 13
ATOM 17652 O O . LEU A 1 37 ? -14.138 -4.615 -1.575 1.00 0.00 30 LEU A O 13
ATOM 17668 N N . ILE A 1 38 ? -12.389 -3.792 -0.422 1.00 0.00 31 ILE A N 13
ATOM 17669 C CA . ILE A 1 38 ? -11.413 -4.127 -1.451 1.00 0.00 31 ILE A CA 13
ATOM 17670 C C . ILE A 1 38 ? -10.161 -4.749 -0.840 1.00 0.00 31 ILE A C 13
ATOM 17671 O O . ILE A 1 38 ? -9.678 -4.303 0.199 1.00 0.00 31 ILE A O 13
ATOM 17687 N N . GLY A 1 39 ? -9.640 -5.782 -1.496 1.00 0.00 32 GLY A N 13
ATOM 17688 C CA . GLY A 1 39 ? -8.448 -6.448 -1.003 1.00 0.00 32 GLY A CA 13
ATOM 17689 C C . GLY A 1 39 ? -7.183 -5.670 -1.307 1.00 0.00 32 GLY A C 13
ATOM 17690 O O . GLY A 1 39 ? -7.045 -5.089 -2.384 1.00 0.00 32 GLY A O 13
ATOM 17694 N N . CYS A 1 40 ? -6.256 -5.657 -0.355 1.00 0.00 33 CYS A N 13
ATOM 17695 C CA . CYS A 1 40 ? -4.996 -4.943 -0.524 1.00 0.00 33 CYS A CA 13
ATOM 17696 C C . CYS A 1 40 ? -4.458 -5.116 -1.942 1.00 0.00 33 CYS A C 13
ATOM 17697 O O . CYS A 1 40 ? -4.428 -6.218 -2.491 1.00 0.00 33 CYS A O 13
ATOM 17704 N N . PRO A 1 41 ? -4.023 -4.003 -2.549 1.00 0.00 34 PRO A N 13
ATOM 17705 C CA . PRO A 1 41 ? -3.478 -4.005 -3.910 1.00 0.00 34 PRO A CA 13
ATOM 17706 C C . PRO A 1 41 ? -2.121 -4.696 -3.990 1.00 0.00 34 PRO A C 13
ATOM 17707 O O . PRO A 1 41 ? -1.528 -4.799 -5.065 1.00 0.00 34 PRO A O 13
ATOM 17718 N N . LEU A 1 42 ? -1.635 -5.169 -2.848 1.00 0.00 35 LEU A N 13
ATOM 17719 C CA . LEU A 1 42 ? -0.347 -5.851 -2.788 1.00 0.00 35 LEU A CA 13
ATOM 17720 C C . LEU A 1 42 ? -0.522 -7.307 -2.369 1.00 0.00 35 LEU A C 13
ATOM 17721 O O . LEU A 1 42 ? 0.431 -7.960 -1.941 1.00 0.00 35 LEU A O 13
ATOM 17737 N N . VAL A 1 43 ? -1.745 -7.812 -2.497 1.00 0.00 36 VAL A N 13
ATOM 17738 C CA . VAL A 1 43 ? -2.044 -9.193 -2.135 1.00 0.00 36 VAL A CA 13
ATOM 17739 C C . VAL A 1 43 ? -1.412 -9.559 -0.797 1.00 0.00 36 VAL A C 13
ATOM 17740 O O . VAL A 1 43 ? -0.971 -10.691 -0.595 1.00 0.00 36 VAL A O 13
ATOM 17753 N N . CYS A 1 44 ? -1.371 -8.594 0.116 1.00 0.00 37 CYS A N 13
ATOM 17754 C CA . CYS A 1 44 ? -0.793 -8.813 1.436 1.00 0.00 37 CYS A CA 13
ATOM 17755 C C . CYS A 1 44 ? -1.604 -9.841 2.221 1.00 0.00 37 CYS A C 13
ATOM 17756 O O . CYS A 1 44 ? -1.089 -10.490 3.130 1.00 0.00 37 CYS A O 13
ATOM 17763 N N . GLY A 1 45 ? -2.876 -9.983 1.861 1.00 0.00 38 GLY A N 13
ATOM 17764 C CA . GLY A 1 45 ? -3.737 -10.933 2.540 1.00 0.00 38 GLY A CA 13
ATOM 17765 C C . GLY A 1 45 ? -4.579 -10.283 3.620 1.00 0.00 38 GLY A C 13
ATOM 17766 O O . GLY A 1 45 ? -4.569 -10.719 4.771 1.00 0.00 38 GLY A O 13
ATOM 17770 N N . ALA A 1 46 ? -5.309 -9.237 3.249 1.00 0.00 39 ALA A N 13
ATOM 17771 C CA . ALA A 1 46 ? -6.161 -8.525 4.194 1.00 0.00 39 ALA A CA 13
ATOM 17772 C C . ALA A 1 46 ? -7.259 -7.754 3.471 1.00 0.00 39 ALA A C 13
ATOM 17773 O O . ALA A 1 46 ? -6.991 -7.009 2.528 1.00 0.00 39 ALA A O 13
ATOM 17780 N N . VAL A 1 47 ? -8.498 -7.938 3.918 1.00 0.00 40 VAL A N 13
ATOM 17781 C CA . VAL A 1 47 ? -9.637 -7.258 3.313 1.00 0.00 40 VAL A CA 13
ATOM 17782 C C . VAL A 1 47 ? -10.104 -6.092 4.177 1.00 0.00 40 VAL A C 13
ATOM 17783 O O . VAL A 1 47 ? -10.533 -6.282 5.316 1.00 0.00 40 VAL A O 13
ATOM 17796 N N . PHE A 1 48 ? -10.018 -4.885 3.629 1.00 0.00 41 PHE A N 13
ATOM 17797 C CA . PHE A 1 48 ? -10.432 -3.687 4.350 1.00 0.00 41 PHE A CA 13
ATOM 17798 C C . PHE A 1 48 ? -11.284 -2.785 3.462 1.00 0.00 41 PHE A C 13
ATOM 17799 O O . PHE A 1 48 ? -11.382 -2.998 2.253 1.00 0.00 41 PHE A O 13
ATOM 17816 N N . HIS A 1 49 ? -11.899 -1.776 4.071 1.00 0.00 42 HIS A N 13
ATOM 17817 C CA . HIS A 1 49 ? -12.744 -0.841 3.336 1.00 0.00 42 HIS A CA 13
ATOM 17818 C C . HIS A 1 49 ? -11.903 0.055 2.432 1.00 0.00 42 HIS A C 13
ATOM 17819 O O . HIS A 1 49 ? -10.960 0.703 2.886 1.00 0.00 42 HIS A O 13
ATOM 17833 N N . SER A 1 50 ? -12.251 0.087 1.149 1.00 0.00 43 SER A N 13
ATOM 17834 C CA . SER A 1 50 ? -11.526 0.899 0.180 1.00 0.00 43 SER A CA 13
ATOM 17835 C C . SER A 1 50 ? -11.031 2.194 0.819 1.00 0.00 43 SER A C 13
ATOM 17836 O O . SER A 1 50 ? -9.910 2.636 0.565 1.00 0.00 43 SER A O 13
ATOM 17844 N N . CYS A 1 51 ? -11.875 2.797 1.648 1.00 0.00 44 CYS A N 13
ATOM 17845 C CA . CYS A 1 51 ? -11.526 4.041 2.324 1.00 0.00 44 CYS A CA 13
ATOM 17846 C C . CYS A 1 51 ? -10.398 3.818 3.326 1.00 0.00 44 CYS A C 13
ATOM 17847 O O . CYS A 1 51 ? -9.435 4.583 3.376 1.00 0.00 44 CYS A O 13
ATOM 17854 N N . LYS A 1 52 ? -10.524 2.763 4.125 1.00 0.00 45 LYS A N 13
ATOM 17855 C CA . LYS A 1 52 ? -9.515 2.436 5.126 1.00 0.00 45 LYS A CA 13
ATOM 17856 C C . LYS A 1 52 ? -8.175 2.125 4.467 1.00 0.00 45 LYS A C 13
ATOM 17857 O O . LYS A 1 52 ? -7.117 2.399 5.031 1.00 0.00 45 LYS A O 13
ATOM 17876 N N . ALA A 1 53 ? -8.229 1.553 3.268 1.00 0.00 46 ALA A N 13
ATOM 17877 C CA . ALA A 1 53 ? -7.020 1.208 2.531 1.00 0.00 46 ALA A CA 13
ATOM 17878 C C . ALA A 1 53 ? -5.937 2.263 2.730 1.00 0.00 46 ALA A C 13
ATOM 17879 O O . ALA A 1 53 ? -4.822 1.951 3.148 1.00 0.00 46 ALA A O 13
ATOM 17886 N N . ASP A 1 54 ? -6.272 3.512 2.427 1.00 0.00 47 ASP A N 13
ATOM 17887 C CA . ASP A 1 54 ? -5.327 4.614 2.572 1.00 0.00 47 ASP A CA 13
ATOM 17888 C C . ASP A 1 54 ? -4.544 4.490 3.875 1.00 0.00 47 ASP A C 13
ATOM 17889 O O . ASP A 1 54 ? -3.328 4.677 3.899 1.00 0.00 47 ASP A O 13
ATOM 17898 N N . GLU A 1 55 ? -5.250 4.174 4.956 1.00 0.00 48 GLU A N 13
ATOM 17899 C CA . GLU A 1 55 ? -4.619 4.027 6.263 1.00 0.00 48 GLU A CA 13
ATOM 17900 C C . GLU A 1 55 ? -3.934 2.669 6.387 1.00 0.00 48 GLU A C 13
ATOM 17901 O O . GLU A 1 55 ? -2.779 2.579 6.802 1.00 0.00 48 GLU A O 13
ATOM 17913 N N . HIS A 1 56 ? -4.656 1.613 6.024 1.00 0.00 49 HIS A N 13
ATOM 17914 C CA . HIS A 1 56 ? -4.119 0.259 6.094 1.00 0.00 49 HIS A CA 13
ATOM 17915 C C . HIS A 1 56 ? -2.713 0.201 5.504 1.00 0.00 49 HIS A C 13
ATOM 17916 O O . HIS A 1 56 ? -1.772 -0.245 6.160 1.00 0.00 49 HIS A O 13
ATOM 17930 N N . ARG A 1 57 ? -2.580 0.653 4.261 1.00 0.00 50 ARG A N 13
ATOM 17931 C CA . ARG A 1 57 ? -1.290 0.650 3.582 1.00 0.00 50 ARG A CA 13
ATOM 17932 C C . ARG A 1 57 ? -0.170 1.042 4.541 1.00 0.00 50 ARG A C 13
ATOM 17933 O O . ARG A 1 57 ? 0.904 0.438 4.539 1.00 0.00 50 ARG A O 13
ATOM 17954 N N . LEU A 1 58 ? -0.426 2.057 5.358 1.00 0.00 51 LEU A N 13
ATOM 17955 C CA . LEU A 1 58 ? 0.561 2.531 6.323 1.00 0.00 51 LEU A CA 13
ATOM 17956 C C . LEU A 1 58 ? 1.042 1.391 7.214 1.00 0.00 51 LEU A C 13
ATOM 17957 O O . LEU A 1 58 ? 2.233 1.279 7.509 1.00 0.00 51 LEU A O 13
ATOM 17973 N N . LEU A 1 59 ? 0.110 0.545 7.639 1.00 0.00 52 LEU A N 13
ATOM 17974 C CA . LEU A 1 59 ? 0.439 -0.589 8.496 1.00 0.00 52 LEU A CA 13
ATOM 17975 C C . LEU A 1 59 ? 0.941 -1.768 7.668 1.00 0.00 52 LEU A C 13
ATOM 17976 O O . LEU A 1 59 ? 1.963 -2.375 7.989 1.00 0.00 52 LEU A O 13
ATOM 17992 N N . CYS A 1 60 ? 0.216 -2.087 6.601 1.00 0.00 53 CYS A N 13
ATOM 17993 C CA . CYS A 1 60 ? 0.587 -3.192 5.726 1.00 0.00 53 CYS A CA 13
ATOM 17994 C C . CYS A 1 60 ? 2.105 -3.327 5.635 1.00 0.00 53 CYS A C 13
ATOM 17995 O O . CYS A 1 60 ? 2.825 -2.361 5.385 1.00 0.00 53 CYS A O 13
ATOM 18002 N N . PRO A 1 61 ? 2.602 -4.556 5.844 1.00 0.00 54 PRO A N 13
ATOM 18003 C CA . PRO A 1 61 ? 4.038 -4.848 5.790 1.00 0.00 54 PRO A CA 13
ATOM 18004 C C . PRO A 1 61 ? 4.596 -4.755 4.374 1.00 0.00 54 PRO A C 13
ATOM 18005 O O . PRO A 1 61 ? 5.786 -4.506 4.180 1.00 0.00 54 PRO A O 13
ATOM 18016 N N . PHE A 1 62 ? 3.729 -4.957 3.387 1.00 0.00 55 PHE A N 13
ATOM 18017 C CA . PHE A 1 62 ? 4.135 -4.897 1.988 1.00 0.00 55 PHE A CA 13
ATOM 18018 C C . PHE A 1 62 ? 4.366 -3.454 1.550 1.00 0.00 55 PHE A C 13
ATOM 18019 O O . PHE A 1 62 ? 5.235 -3.177 0.724 1.00 0.00 55 PHE A O 13
ATOM 18036 N N . GLU A 1 63 ? 3.581 -2.539 2.110 1.00 0.00 56 GLU A N 13
ATOM 18037 C CA . GLU A 1 63 ? 3.699 -1.124 1.777 1.00 0.00 56 GLU A CA 13
ATOM 18038 C C . GLU A 1 63 ? 5.164 -0.710 1.672 1.00 0.00 56 GLU A C 13
ATOM 18039 O O . GLU A 1 63 ? 5.953 -0.945 2.588 1.00 0.00 56 GLU A O 13
ATOM 18051 N N . ARG A 1 64 ? 5.519 -0.093 0.551 1.00 0.00 57 ARG A N 13
ATOM 18052 C CA . ARG A 1 64 ? 6.889 0.353 0.325 1.00 0.00 57 ARG A CA 13
ATOM 18053 C C . ARG A 1 64 ? 7.334 1.319 1.419 1.00 0.00 57 ARG A C 13
ATOM 18054 O O . ARG A 1 64 ? 6.703 2.353 1.643 1.00 0.00 57 ARG A O 13
ATOM 18075 N N . VAL A 1 65 ? 8.423 0.975 2.099 1.00 0.00 58 VAL A N 13
ATOM 18076 C CA . VAL A 1 65 ? 8.953 1.811 3.169 1.00 0.00 58 VAL A CA 13
ATOM 18077 C C . VAL A 1 65 ? 10.475 1.866 3.121 1.00 0.00 58 VAL A C 13
ATOM 18078 O O . VAL A 1 65 ? 11.143 0.915 2.713 1.00 0.00 58 VAL A O 13
ATOM 18091 N N . PRO A 1 66 ? 11.040 3.005 3.549 1.00 0.00 59 PRO A N 13
ATOM 18092 C CA . PRO A 1 66 ? 12.491 3.211 3.566 1.00 0.00 59 PRO A CA 13
ATOM 18093 C C . PRO A 1 66 ? 13.186 2.355 4.620 1.00 0.00 59 PRO A C 13
ATOM 18094 O O . PRO A 1 66 ? 12.621 2.074 5.678 1.00 0.00 59 PRO A O 13
ATOM 18105 N N . CYS A 1 67 ? 14.415 1.944 4.326 1.00 0.00 60 CYS A N 13
ATOM 18106 C CA . CYS A 1 67 ? 15.187 1.120 5.248 1.00 0.00 60 CYS A CA 13
ATOM 18107 C C . CYS A 1 67 ? 15.113 1.676 6.667 1.00 0.00 60 CYS A C 13
ATOM 18108 O O . CYS A 1 67 ? 15.318 2.870 6.889 1.00 0.00 60 CYS A O 13
ATOM 18115 N N . LEU A 1 68 ? 14.820 0.803 7.624 1.00 0.00 61 LEU A N 13
ATOM 18116 C CA . LEU A 1 68 ? 14.719 1.205 9.022 1.00 0.00 61 LEU A CA 13
ATOM 18117 C C . LEU A 1 68 ? 15.741 2.288 9.352 1.00 0.00 61 LEU A C 13
ATOM 18118 O O . LEU A 1 68 ? 15.405 3.312 9.945 1.00 0.00 61 LEU A O 13
ATOM 18134 N N . ASN A 1 69 ? 16.990 2.054 8.962 1.00 0.00 62 ASN A N 13
ATOM 18135 C CA . ASN A 1 69 ? 18.062 3.011 9.215 1.00 0.00 62 ASN A CA 13
ATOM 18136 C C . ASN A 1 69 ? 18.098 4.086 8.134 1.00 0.00 62 ASN A C 13
ATOM 18137 O O . ASN A 1 69 ? 19.151 4.376 7.567 1.00 0.00 62 ASN A O 13
ATOM 18148 N N . SER A 1 70 ? 16.939 4.675 7.854 1.00 0.00 63 SER A N 13
ATOM 18149 C CA . SER A 1 70 ? 16.837 5.716 6.838 1.00 0.00 63 SER A CA 13
ATOM 18150 C C . SER A 1 70 ? 17.573 6.978 7.278 1.00 0.00 63 SER A C 13
ATOM 18151 O O . SER A 1 70 ? 18.304 7.588 6.497 1.00 0.00 63 SER A O 13
ATOM 18159 N N . ASP A 1 71 ? 17.374 7.364 8.533 1.00 0.00 64 ASP A N 13
ATOM 18160 C CA . ASP A 1 71 ? 18.019 8.553 9.079 1.00 0.00 64 ASP A CA 13
ATOM 18161 C C . ASP A 1 71 ? 19.493 8.600 8.687 1.00 0.00 64 ASP A C 13
ATOM 18162 O O . ASP A 1 71 ? 20.057 9.675 8.482 1.00 0.00 64 ASP A O 13
ATOM 18171 N N . PHE A 1 72 ? 20.111 7.429 8.584 1.00 0.00 65 PHE A N 13
ATOM 18172 C CA . PHE A 1 72 ? 21.519 7.336 8.218 1.00 0.00 65 PHE A CA 13
ATOM 18173 C C . PHE A 1 72 ? 21.739 7.798 6.780 1.00 0.00 65 PHE A C 13
ATOM 18174 O O . PHE A 1 72 ? 22.723 8.470 6.476 1.00 0.00 65 PHE A O 13
ATOM 18191 N N . GLY A 1 73 ? 20.813 7.431 5.899 1.00 0.00 66 GLY A N 13
ATOM 18192 C CA . GLY A 1 73 ? 20.923 7.815 4.504 1.00 0.00 66 GLY A CA 13
ATOM 18193 C C . GLY A 1 73 ? 20.917 6.619 3.571 1.00 0.00 66 GLY A C 13
ATOM 18194 O O . GLY A 1 73 ? 21.612 6.612 2.555 1.00 0.00 66 GLY A O 13
ATOM 18198 N N . CYS A 1 74 ? 20.131 5.605 3.918 1.00 0.00 67 CYS A N 13
ATOM 18199 C CA . CYS A 1 74 ? 20.039 4.398 3.106 1.00 0.00 67 CYS A CA 13
ATOM 18200 C C . CYS A 1 74 ? 19.022 4.575 1.981 1.00 0.00 67 CYS A C 13
ATOM 18201 O O . CYS A 1 74 ? 17.815 4.655 2.209 1.00 0.00 67 CYS A O 13
ATOM 18208 N N . PRO A 1 75 ? 19.521 4.637 0.738 1.00 0.00 68 PRO A N 13
ATOM 18209 C CA . PRO A 1 75 ? 18.675 4.805 -0.447 1.00 0.00 68 PRO A CA 13
ATOM 18210 C C . PRO A 1 75 ? 17.836 3.565 -0.740 1.00 0.00 68 PRO A C 13
ATOM 18211 O O . PRO A 1 75 ? 17.061 3.540 -1.697 1.00 0.00 68 PRO A O 13
ATOM 18222 N N . PHE A 1 76 ? 17.997 2.539 0.088 1.00 0.00 69 PHE A N 13
ATOM 18223 C CA . PHE A 1 76 ? 17.254 1.295 -0.083 1.00 0.00 69 PHE A CA 13
ATOM 18224 C C . PHE A 1 76 ? 15.804 1.462 0.360 1.00 0.00 69 PHE A C 13
ATOM 18225 O O . PHE A 1 76 ? 15.528 1.996 1.435 1.00 0.00 69 PHE A O 13
ATOM 18242 N N . THR A 1 77 ? 14.879 1.002 -0.476 1.00 0.00 70 THR A N 13
ATOM 18243 C CA . THR A 1 77 ? 13.457 1.101 -0.173 1.00 0.00 70 THR A CA 13
ATOM 18244 C C . THR A 1 77 ? 12.732 -0.198 -0.507 1.00 0.00 70 THR A C 13
ATOM 18245 O O . THR A 1 77 ? 12.838 -0.710 -1.620 1.00 0.00 70 THR A O 13
ATOM 18256 N N . MET A 1 78 ? 11.994 -0.725 0.465 1.00 0.00 71 MET A N 13
ATOM 18257 C CA . MET A 1 78 ? 11.249 -1.964 0.272 1.00 0.00 71 MET A CA 13
ATOM 18258 C C . MET A 1 78 ? 10.164 -2.116 1.333 1.00 0.00 71 MET A C 13
ATOM 18259 O O . MET A 1 78 ? 9.989 -1.246 2.185 1.00 0.00 71 MET A O 13
ATOM 18273 N N . ALA A 1 79 ? 9.438 -3.228 1.275 1.00 0.00 72 ALA A N 13
ATOM 18274 C CA . ALA A 1 79 ? 8.371 -3.495 2.232 1.00 0.00 72 ALA A CA 13
ATOM 18275 C C . ALA A 1 79 ? 8.902 -3.488 3.662 1.00 0.00 72 ALA A C 13
ATOM 18276 O O . ALA A 1 79 ? 10.103 -3.633 3.889 1.00 0.00 72 ALA A O 13
ATOM 18283 N N . ARG A 1 80 ? 7.999 -3.318 4.622 1.00 0.00 73 ARG A N 13
ATOM 18284 C CA . ARG A 1 80 ? 8.377 -3.290 6.030 1.00 0.00 73 ARG A CA 13
ATOM 18285 C C . ARG A 1 80 ? 8.832 -4.670 6.498 1.00 0.00 73 ARG A C 13
ATOM 18286 O O . ARG A 1 80 ? 9.546 -4.795 7.492 1.00 0.00 73 ARG A O 13
ATOM 18307 N N . ASN A 1 81 ? 8.412 -5.702 5.774 1.00 0.00 74 ASN A N 13
ATOM 18308 C CA . ASN A 1 81 ? 8.775 -7.073 6.116 1.00 0.00 74 ASN A CA 13
ATOM 18309 C C . ASN A 1 81 ? 10.004 -7.522 5.332 1.00 0.00 74 ASN A C 13
ATOM 18310 O O . ASN A 1 81 ? 10.655 -8.506 5.685 1.00 0.00 74 ASN A O 13
ATOM 18321 N N . LYS A 1 82 ? 10.318 -6.793 4.266 1.00 0.00 75 LYS A N 13
ATOM 18322 C CA . LYS A 1 82 ? 11.470 -7.114 3.431 1.00 0.00 75 LYS A CA 13
ATOM 18323 C C . LYS A 1 82 ? 12.720 -6.398 3.932 1.00 0.00 75 LYS A C 13
ATOM 18324 O O . LYS A 1 82 ? 13.840 -6.755 3.567 1.00 0.00 75 LYS A O 13
ATOM 18343 N N . VAL A 1 83 ? 12.521 -5.386 4.771 1.00 0.00 76 VAL A N 13
ATOM 18344 C CA . VAL A 1 83 ? 13.633 -4.622 5.324 1.00 0.00 76 VAL A CA 13
ATOM 18345 C C . VAL A 1 83 ? 14.630 -5.534 6.030 1.00 0.00 76 VAL A C 13
ATOM 18346 O O . VAL A 1 83 ? 15.820 -5.231 6.104 1.00 0.00 76 VAL A O 13
ATOM 18359 N N . ALA A 1 84 ? 14.135 -6.654 6.547 1.00 0.00 77 ALA A N 13
ATOM 18360 C CA . ALA A 1 84 ? 14.983 -7.613 7.245 1.00 0.00 77 ALA A CA 13
ATOM 18361 C C . ALA A 1 84 ? 16.026 -8.210 6.306 1.00 0.00 77 ALA A C 13
ATOM 18362 O O . ALA A 1 84 ? 17.227 -8.107 6.552 1.00 0.00 77 ALA A O 13
ATOM 18369 N N . GLU A 1 85 ? 15.558 -8.833 5.229 1.00 0.00 78 GLU A N 13
ATOM 18370 C CA . GLU A 1 85 ? 16.451 -9.448 4.254 1.00 0.00 78 GLU A CA 13
ATOM 18371 C C . GLU A 1 85 ? 17.518 -8.458 3.795 1.00 0.00 78 GLU A C 13
ATOM 18372 O O . GLU A 1 85 ? 18.601 -8.853 3.360 1.00 0.00 78 GLU A O 13
ATOM 18384 N N . HIS A 1 86 ? 17.204 -7.170 3.894 1.00 0.00 79 HIS A N 13
ATOM 18385 C CA . HIS A 1 86 ? 18.135 -6.123 3.489 1.00 0.00 79 HIS A CA 13
ATOM 18386 C C . HIS A 1 86 ? 18.973 -5.652 4.674 1.00 0.00 79 HIS A C 13
ATOM 18387 O O . HIS A 1 86 ? 20.124 -5.247 4.512 1.00 0.00 79 HIS A O 13
ATOM 18401 N N . LEU A 1 87 ? 18.387 -5.708 5.865 1.00 0.00 80 LEU A N 13
ATOM 18402 C CA . LEU A 1 87 ? 19.079 -5.286 7.079 1.00 0.00 80 LEU A CA 13
ATOM 18403 C C . LEU A 1 87 ? 20.350 -6.102 7.292 1.00 0.00 80 LEU A C 13
ATOM 18404 O O . LEU A 1 87 ? 21.380 -5.567 7.699 1.00 0.00 80 LEU A O 13
ATOM 18420 N N . GLU A 1 88 ? 20.269 -7.399 7.012 1.00 0.00 81 GLU A N 13
ATOM 18421 C CA . GLU A 1 88 ? 21.414 -8.287 7.173 1.00 0.00 81 GLU A CA 13
ATOM 18422 C C . GLU A 1 88 ? 22.537 -7.907 6.212 1.00 0.00 81 GLU A C 13
ATOM 18423 O O . GLU A 1 88 ? 23.706 -8.194 6.463 1.00 0.00 81 GLU A O 13
ATOM 18435 N N . MET A 1 89 ? 22.171 -7.259 5.111 1.00 0.00 82 MET A N 13
ATOM 18436 C CA . MET A 1 89 ? 23.147 -6.838 4.112 1.00 0.00 82 MET A CA 13
ATOM 18437 C C . MET A 1 89 ? 23.127 -5.323 3.937 1.00 0.00 82 MET A C 13
ATOM 18438 O O . MET A 1 89 ? 23.650 -4.794 2.956 1.00 0.00 82 MET A O 13
ATOM 18452 N N . CYS A 1 90 ? 22.520 -4.629 4.895 1.00 0.00 83 CYS A N 13
ATOM 18453 C CA . CYS A 1 90 ? 22.432 -3.175 4.847 1.00 0.00 83 CYS A CA 13
ATOM 18454 C C . CYS A 1 90 ? 23.693 -2.534 5.418 1.00 0.00 83 CYS A C 13
ATOM 18455 O O . CYS A 1 90 ? 24.248 -2.983 6.421 1.00 0.00 83 CYS A O 13
ATOM 18462 N N . PRO A 1 91 ? 24.157 -1.457 4.767 1.00 0.00 84 PRO A N 13
ATOM 18463 C CA . PRO A 1 91 ? 25.357 -0.730 5.192 1.00 0.00 84 PRO A CA 13
ATOM 18464 C C . PRO A 1 91 ? 25.142 0.030 6.496 1.00 0.00 84 PRO A C 13
ATOM 18465 O O . PRO A 1 91 ? 25.935 -0.085 7.430 1.00 0.00 84 PRO A O 13
ATOM 18476 N N . ALA A 1 92 ? 24.066 0.807 6.552 1.00 0.00 85 ALA A N 13
ATOM 18477 C CA . ALA A 1 92 ? 23.746 1.585 7.743 1.00 0.00 85 ALA A CA 13
ATOM 18478 C C . ALA A 1 92 ? 23.718 0.700 8.985 1.00 0.00 85 ALA A C 13
ATOM 18479 O O . ALA A 1 92 ? 23.890 1.181 10.105 1.00 0.00 85 ALA A O 13
ATOM 18486 N N . SER A 1 93 ? 23.500 -0.594 8.779 1.00 0.00 86 SER A N 13
ATOM 18487 C CA . SER A 1 93 ? 23.445 -1.546 9.883 1.00 0.00 86 SER A CA 13
ATOM 18488 C C . SER A 1 93 ? 24.837 -2.074 10.214 1.00 0.00 86 SER A C 13
ATOM 18489 O O . SER A 1 93 ? 25.014 -3.260 10.493 1.00 0.00 86 SER A O 13
ATOM 18497 N N . VAL A 1 94 ? 25.825 -1.184 10.182 1.00 0.00 87 VAL A N 13
ATOM 18498 C CA . VAL A 1 94 ? 27.202 -1.559 10.479 1.00 0.00 87 VAL A CA 13
ATOM 18499 C C . VAL A 1 94 ? 27.258 -2.626 11.567 1.00 0.00 87 VAL A C 13
ATOM 18500 O O . VAL A 1 94 ? 28.035 -3.576 11.479 1.00 0.00 87 VAL A O 13
ATOM 18513 N N . SER A 1 95 ? 26.429 -2.461 12.593 1.00 0.00 88 SER A N 13
ATOM 18514 C CA . SER A 1 95 ? 26.387 -3.408 13.701 1.00 0.00 88 SER A CA 13
ATOM 18515 C C . SER A 1 95 ? 27.791 -3.874 14.072 1.00 0.00 88 SER A C 13
ATOM 18516 O O . SER A 1 95 ? 28.022 -5.059 14.309 1.00 0.00 88 SER A O 13
ATOM 18524 N N . GLY A 1 96 ? 28.728 -2.931 14.119 1.00 0.00 89 GLY A N 13
ATOM 18525 C CA . GLY A 1 96 ? 30.098 -3.263 14.461 1.00 0.00 89 GLY A CA 13
ATOM 18526 C C . GLY A 1 96 ? 30.335 -3.278 15.958 1.00 0.00 89 GLY A C 13
ATOM 18527 O O . GLY A 1 96 ? 29.744 -2.502 16.709 1.00 0.00 89 GLY A O 13
ATOM 18531 N N . PRO A 1 97 ? 31.217 -4.180 16.413 1.00 0.00 90 PRO A N 13
ATOM 18532 C CA . PRO A 1 97 ? 31.550 -4.316 17.834 1.00 0.00 90 PRO A CA 13
ATOM 18533 C C . PRO A 1 97 ? 32.348 -3.126 18.358 1.00 0.00 90 PRO A C 13
ATOM 18534 O O . PRO A 1 97 ? 33.574 -3.099 18.263 1.00 0.00 90 PRO A O 13
ATOM 18545 N N . SER A 1 98 ? 31.643 -2.145 18.913 1.00 0.00 91 SER A N 13
ATOM 18546 C CA . SER A 1 98 ? 32.285 -0.952 19.450 1.00 0.00 91 SER A CA 13
ATOM 18547 C C . SER A 1 98 ? 32.922 -1.241 20.806 1.00 0.00 91 SER A C 13
ATOM 18548 O O . SER A 1 98 ? 34.126 -1.061 20.989 1.00 0.00 91 SER A O 13
ATOM 18556 N N . SER A 1 99 ? 32.104 -1.690 21.753 1.00 0.00 92 SER A N 13
ATOM 18557 C CA . SER A 1 99 ? 32.586 -2.001 23.094 1.00 0.00 92 SER A CA 13
ATOM 18558 C C . SER A 1 99 ? 33.751 -2.984 23.038 1.00 0.00 92 SER A C 13
ATOM 18559 O O . SER A 1 99 ? 34.754 -2.814 23.730 1.00 0.00 92 SER A O 13
ATOM 18567 N N . GLY A 1 100 ? 33.610 -4.013 22.208 1.00 0.00 93 GLY A N 13
ATOM 18568 C CA . GLY A 1 100 ? 34.658 -5.009 22.077 1.00 0.00 93 GLY A CA 13
ATOM 18569 C C . GLY A 1 100 ? 34.107 -6.409 21.894 1.00 0.00 93 GLY A C 13
ATOM 18570 O O . GLY A 1 100 ? 34.671 -7.376 22.406 1.00 0.00 93 GLY A O 13
ATOM 18578 N N . GLY A 1 1 ? -20.937 30.264 -29.587 1.00 0.00 -6 GLY A N 14
ATOM 18579 C CA . GLY A 1 1 ? -20.557 29.121 -28.778 1.00 0.00 -6 GLY A CA 14
ATOM 18580 C C . GLY A 1 1 ? -20.013 29.525 -27.422 1.00 0.00 -6 GLY A C 14
ATOM 18581 O O . GLY A 1 1 ? -19.227 30.466 -27.316 1.00 0.00 -6 GLY A O 14
ATOM 18585 N N . SER A 1 2 ? -20.434 28.812 -26.382 1.00 0.00 -5 SER A N 14
ATOM 18586 C CA . SER A 1 2 ? -19.989 29.105 -25.024 1.00 0.00 -5 SER A CA 14
ATOM 18587 C C . SER A 1 2 ? -20.290 27.937 -24.090 1.00 0.00 -5 SER A C 14
ATOM 18588 O O . SER A 1 2 ? -21.433 27.491 -23.984 1.00 0.00 -5 SER A O 14
ATOM 18596 N N . SER A 1 3 ? -19.257 27.447 -23.413 1.00 0.00 -4 SER A N 14
ATOM 18597 C CA . SER A 1 3 ? -19.409 26.328 -22.490 1.00 0.00 -4 SER A CA 14
ATOM 18598 C C . SER A 1 3 ? -18.949 26.715 -21.088 1.00 0.00 -4 SER A C 14
ATOM 18599 O O . SER A 1 3 ? -18.232 27.699 -20.906 1.00 0.00 -4 SER A O 14
ATOM 18607 N N . GLY A 1 4 ? -19.367 25.932 -20.098 1.00 0.00 -3 GLY A N 14
ATOM 18608 C CA . GLY A 1 4 ? -18.989 26.208 -18.724 1.00 0.00 -3 GLY A CA 14
ATOM 18609 C C . GLY A 1 4 ? -19.476 25.142 -17.763 1.00 0.00 -3 GLY A C 14
ATOM 18610 O O . GLY A 1 4 ? -20.674 24.871 -17.681 1.00 0.00 -3 GLY A O 14
ATOM 18614 N N . SER A 1 5 ? -18.545 24.533 -17.036 1.00 0.00 -2 SER A N 14
ATOM 18615 C CA . SER A 1 5 ? -18.885 23.485 -16.081 1.00 0.00 -2 SER A CA 14
ATOM 18616 C C . SER A 1 5 ? -17.884 23.454 -14.930 1.00 0.00 -2 SER A C 14
ATOM 18617 O O . SER A 1 5 ? -16.686 23.661 -15.128 1.00 0.00 -2 SER A O 14
ATOM 18625 N N . SER A 1 6 ? -18.383 23.193 -13.726 1.00 0.00 -1 SER A N 14
ATOM 18626 C CA . SER A 1 6 ? -17.534 23.138 -12.542 1.00 0.00 -1 SER A CA 14
ATOM 18627 C C . SER A 1 6 ? -18.166 22.265 -11.461 1.00 0.00 -1 SER A C 14
ATOM 18628 O O . SER A 1 6 ? -19.386 22.227 -11.313 1.00 0.00 -1 SER A O 14
ATOM 18636 N N . GLY A 1 7 ? -17.323 21.566 -10.707 1.00 0.00 0 GLY A N 14
ATOM 18637 C CA . GLY A 1 7 ? -17.816 20.703 -9.649 1.00 0.00 0 GLY A CA 14
ATOM 18638 C C . GLY A 1 7 ? -16.724 20.288 -8.683 1.00 0.00 0 GLY A C 14
ATOM 18639 O O . GLY A 1 7 ? -15.608 19.973 -9.096 1.00 0.00 0 GLY A O 14
ATOM 18643 N N . MET A 1 8 ? -17.045 20.289 -7.394 1.00 0.00 1 MET A N 14
ATOM 18644 C CA . MET A 1 8 ? -16.081 19.910 -6.367 1.00 0.00 1 MET A CA 14
ATOM 18645 C C . MET A 1 8 ? -16.757 19.113 -5.255 1.00 0.00 1 MET A C 14
ATOM 18646 O O . MET A 1 8 ? -17.666 19.607 -4.589 1.00 0.00 1 MET A O 14
ATOM 18660 N N . GLU A 1 9 ? -16.307 17.877 -5.062 1.00 0.00 2 GLU A N 14
ATOM 18661 C CA . GLU A 1 9 ? -16.869 17.012 -4.031 1.00 0.00 2 GLU A CA 14
ATOM 18662 C C . GLU A 1 9 ? -15.777 16.187 -3.357 1.00 0.00 2 GLU A C 14
ATOM 18663 O O . GLU A 1 9 ? -14.783 15.825 -3.985 1.00 0.00 2 GLU A O 14
ATOM 18675 N N . GLU A 1 10 ? -15.971 15.894 -2.075 1.00 0.00 3 GLU A N 14
ATOM 18676 C CA . GLU A 1 10 ? -15.002 15.113 -1.316 1.00 0.00 3 GLU A CA 14
ATOM 18677 C C . GLU A 1 10 ? -15.684 13.957 -0.590 1.00 0.00 3 GLU A C 14
ATOM 18678 O O . GLU A 1 10 ? -16.909 13.843 -0.597 1.00 0.00 3 GLU A O 14
ATOM 18690 N N . GLU A 1 11 ? -14.880 13.102 0.035 1.00 0.00 4 GLU A N 14
ATOM 18691 C CA . GLU A 1 11 ? -15.406 11.953 0.764 1.00 0.00 4 GLU A CA 14
ATOM 18692 C C . GLU A 1 11 ? -14.936 11.969 2.216 1.00 0.00 4 GLU A C 14
ATOM 18693 O O . GLU A 1 11 ? -13.758 12.195 2.496 1.00 0.00 4 GLU A O 14
ATOM 18705 N N . LEU A 1 12 ? -15.864 11.727 3.135 1.00 0.00 5 LEU A N 14
ATOM 18706 C CA . LEU A 1 12 ? -15.546 11.713 4.558 1.00 0.00 5 LEU A CA 14
ATOM 18707 C C . LEU A 1 12 ? -15.529 10.287 5.099 1.00 0.00 5 LEU A C 14
ATOM 18708 O O . LEU A 1 12 ? -15.796 9.334 4.367 1.00 0.00 5 LEU A O 14
ATOM 18724 N N . GLN A 1 13 ? -15.217 10.150 6.383 1.00 0.00 6 GLN A N 14
ATOM 18725 C CA . GLN A 1 13 ? -15.168 8.840 7.021 1.00 0.00 6 GLN A CA 14
ATOM 18726 C C . GLN A 1 13 ? -16.504 8.117 6.885 1.00 0.00 6 GLN A C 14
ATOM 18727 O O . GLN A 1 13 ? -17.494 8.700 6.441 1.00 0.00 6 GLN A O 14
ATOM 18741 N N . HIS A 1 14 ? -16.526 6.846 7.271 1.00 0.00 7 HIS A N 14
ATOM 18742 C CA . HIS A 1 14 ? -17.742 6.043 7.193 1.00 0.00 7 HIS A CA 14
ATOM 18743 C C . HIS A 1 14 ? -18.121 5.497 8.566 1.00 0.00 7 HIS A C 14
ATOM 18744 O O . HIS A 1 14 ? -17.465 4.597 9.089 1.00 0.00 7 HIS A O 14
ATOM 18758 N N . SER A 1 15 ? -19.185 6.047 9.143 1.00 0.00 8 SER A N 14
ATOM 18759 C CA . SER A 1 15 ? -19.649 5.617 10.457 1.00 0.00 8 SER A CA 14
ATOM 18760 C C . SER A 1 15 ? -19.378 4.131 10.670 1.00 0.00 8 SER A C 14
ATOM 18761 O O . SER A 1 15 ? -18.837 3.728 11.700 1.00 0.00 8 SER A O 14
ATOM 18769 N N . HIS A 1 16 ? -19.758 3.320 9.687 1.00 0.00 9 HIS A N 14
ATOM 18770 C CA . HIS A 1 16 ? -19.557 1.878 9.765 1.00 0.00 9 HIS A CA 14
ATOM 18771 C C . HIS A 1 16 ? -18.070 1.536 9.761 1.00 0.00 9 HIS A C 14
ATOM 18772 O O . HIS A 1 16 ? -17.532 1.047 10.755 1.00 0.00 9 HIS A O 14
ATOM 18786 N N . CYS A 1 17 ? -17.411 1.796 8.637 1.00 0.00 10 CYS A N 14
ATOM 18787 C CA . CYS A 1 17 ? -15.987 1.515 8.502 1.00 0.00 10 CYS A CA 14
ATOM 18788 C C . CYS A 1 17 ? -15.224 1.965 9.745 1.00 0.00 10 CYS A C 14
ATOM 18789 O O . CYS A 1 17 ? -14.531 1.171 10.383 1.00 0.00 10 CYS A O 14
ATOM 18796 N N . VAL A 1 18 ? -15.356 3.243 10.083 1.00 0.00 11 VAL A N 14
ATOM 18797 C CA . VAL A 1 18 ? -14.681 3.799 11.250 1.00 0.00 11 VAL A CA 14
ATOM 18798 C C . VAL A 1 18 ? -14.842 2.890 12.463 1.00 0.00 11 VAL A C 14
ATOM 18799 O O . VAL A 1 18 ? -14.005 2.887 13.365 1.00 0.00 11 VAL A O 14
ATOM 18812 N N . ASN A 1 19 ? -15.924 2.119 12.478 1.00 0.00 12 ASN A N 14
ATOM 18813 C CA . ASN A 1 19 ? -16.195 1.204 13.581 1.00 0.00 12 ASN A CA 14
ATOM 18814 C C . ASN A 1 19 ? -16.244 -0.240 13.091 1.00 0.00 12 ASN A C 14
ATOM 18815 O O . ASN A 1 19 ? -17.036 -1.047 13.579 1.00 0.00 12 ASN A O 14
ATOM 18826 N N . CYS A 1 20 ? -15.391 -0.560 12.123 1.00 0.00 13 CYS A N 14
ATOM 18827 C CA . CYS A 1 20 ? -15.335 -1.906 11.566 1.00 0.00 13 CYS A CA 14
ATOM 18828 C C . CYS A 1 20 ? -13.891 -2.378 11.430 1.00 0.00 13 CYS A C 14
ATOM 18829 O O . CYS A 1 20 ? -13.102 -1.794 10.687 1.00 0.00 13 CYS A O 14
ATOM 18836 N N . VAL A 1 21 ? -13.551 -3.441 12.152 1.00 0.00 14 VAL A N 14
ATOM 18837 C CA . VAL A 1 21 ? -12.202 -3.994 12.112 1.00 0.00 14 VAL A CA 14
ATOM 18838 C C . VAL A 1 21 ? -12.217 -5.444 11.639 1.00 0.00 14 VAL A C 14
ATOM 18839 O O . VAL A 1 21 ? -11.378 -6.248 12.045 1.00 0.00 14 VAL A O 14
ATOM 18852 N N . SER A 1 22 ? -13.175 -5.770 10.778 1.00 0.00 15 SER A N 14
ATOM 18853 C CA . SER A 1 22 ? -13.301 -7.124 10.252 1.00 0.00 15 SER A CA 14
ATOM 18854 C C . SER A 1 22 ? -12.797 -7.198 8.814 1.00 0.00 15 SER A C 14
ATOM 18855 O O . SER A 1 22 ? -13.014 -6.281 8.021 1.00 0.00 15 SER A O 14
ATOM 18863 N N . ARG A 1 23 ? -12.122 -8.295 8.486 1.00 0.00 16 ARG A N 14
ATOM 18864 C CA . ARG A 1 23 ? -11.585 -8.488 7.144 1.00 0.00 16 ARG A CA 14
ATOM 18865 C C . ARG A 1 23 ? -12.635 -9.098 6.221 1.00 0.00 16 ARG A C 14
ATOM 18866 O O . ARG A 1 23 ? -12.735 -8.732 5.050 1.00 0.00 16 ARG A O 14
ATOM 18887 N N . ARG A 1 24 ? -13.416 -10.031 6.756 1.00 0.00 17 ARG A N 14
ATOM 18888 C CA . ARG A 1 24 ? -14.458 -10.693 5.980 1.00 0.00 17 ARG A CA 14
ATOM 18889 C C . ARG A 1 24 ? -15.799 -9.989 6.158 1.00 0.00 17 ARG A C 14
ATOM 18890 O O . ARG A 1 24 ? -16.858 -10.605 6.033 1.00 0.00 17 ARG A O 14
ATOM 18911 N N . CYS A 1 25 ? -15.747 -8.694 6.452 1.00 0.00 18 CYS A N 14
ATOM 18912 C CA . CYS A 1 25 ? -16.957 -7.905 6.648 1.00 0.00 18 CYS A CA 14
ATOM 18913 C C . CYS A 1 25 ? -17.846 -7.954 5.409 1.00 0.00 18 CYS A C 14
ATOM 18914 O O . CYS A 1 25 ? -17.400 -7.655 4.301 1.00 0.00 18 CYS A O 14
ATOM 18921 N N . MET A 1 26 ? -19.105 -8.332 5.605 1.00 0.00 19 MET A N 14
ATOM 18922 C CA . MET A 1 26 ? -20.057 -8.418 4.503 1.00 0.00 19 MET A CA 14
ATOM 18923 C C . MET A 1 26 ? -21.271 -7.532 4.763 1.00 0.00 19 MET A C 14
ATOM 18924 O O . MET A 1 26 ? -22.412 -7.990 4.699 1.00 0.00 19 MET A O 14
ATOM 18938 N N . THR A 1 27 ? -21.018 -6.260 5.055 1.00 0.00 20 THR A N 14
ATOM 18939 C CA . THR A 1 27 ? -22.090 -5.310 5.326 1.00 0.00 20 THR A CA 14
ATOM 18940 C C . THR A 1 27 ? -22.475 -4.542 4.067 1.00 0.00 20 THR A C 14
ATOM 18941 O O . THR A 1 27 ? -21.627 -4.252 3.222 1.00 0.00 20 THR A O 14
ATOM 18952 N N . ARG A 1 28 ? -23.757 -4.215 3.948 1.00 0.00 21 ARG A N 14
ATOM 18953 C CA . ARG A 1 28 ? -24.254 -3.481 2.790 1.00 0.00 21 ARG A CA 14
ATOM 18954 C C . ARG A 1 28 ? -23.671 -2.071 2.750 1.00 0.00 21 ARG A C 14
ATOM 18955 O O . ARG A 1 28 ? -23.851 -1.272 3.669 1.00 0.00 21 ARG A O 14
ATOM 18976 N N . PRO A 1 29 ? -22.955 -1.758 1.660 1.00 0.00 22 PRO A N 14
ATOM 18977 C CA . PRO A 1 29 ? -22.331 -0.445 1.473 1.00 0.00 22 PRO A CA 14
ATOM 18978 C C . PRO A 1 29 ? -23.358 0.657 1.235 1.00 0.00 22 PRO A C 14
ATOM 18979 O O . PRO A 1 29 ? -24.152 0.585 0.297 1.00 0.00 22 PRO A O 14
ATOM 18990 N N . GLU A 1 30 ? -23.336 1.675 2.089 1.00 0.00 23 GLU A N 14
ATOM 18991 C CA . GLU A 1 30 ? -24.267 2.791 1.970 1.00 0.00 23 GLU A CA 14
ATOM 18992 C C . GLU A 1 30 ? -23.518 4.107 1.777 1.00 0.00 23 GLU A C 14
ATOM 18993 O O . GLU A 1 30 ? -22.365 4.259 2.183 1.00 0.00 23 GLU A O 14
ATOM 19005 N N . PRO A 1 31 ? -24.186 5.080 1.142 1.00 0.00 24 PRO A N 14
ATOM 19006 C CA . PRO A 1 31 ? -23.604 6.400 0.881 1.00 0.00 24 PRO A CA 14
ATOM 19007 C C . PRO A 1 31 ? -23.427 7.218 2.155 1.00 0.00 24 PRO A C 14
ATOM 19008 O O . PRO A 1 31 ? -24.224 8.108 2.449 1.00 0.00 24 PRO A O 14
ATOM 19019 N N . GLY A 1 32 ? -22.376 6.911 2.909 1.00 0.00 25 GLY A N 14
ATOM 19020 C CA . GLY A 1 32 ? -22.113 7.628 4.143 1.00 0.00 25 GLY A CA 14
ATOM 19021 C C . GLY A 1 32 ? -21.910 6.697 5.323 1.00 0.00 25 GLY A C 14
ATOM 19022 O O . GLY A 1 32 ? -21.091 6.968 6.201 1.00 0.00 25 GLY A O 14
ATOM 19026 N N . ILE A 1 33 ? -22.658 5.599 5.343 1.00 0.00 26 ILE A N 14
ATOM 19027 C CA . ILE A 1 33 ? -22.556 4.627 6.424 1.00 0.00 26 ILE A CA 14
ATOM 19028 C C . ILE A 1 33 ? -21.401 3.660 6.186 1.00 0.00 26 ILE A C 14
ATOM 19029 O O . ILE A 1 33 ? -20.381 3.715 6.873 1.00 0.00 26 ILE A O 14
ATOM 19045 N N . SER A 1 34 ? -21.568 2.776 5.208 1.00 0.00 27 SER A N 14
ATOM 19046 C CA . SER A 1 34 ? -20.540 1.796 4.880 1.00 0.00 27 SER A CA 14
ATOM 19047 C C . SER A 1 34 ? -20.189 1.852 3.396 1.00 0.00 27 SER A C 14
ATOM 19048 O O . SER A 1 34 ? -20.920 2.434 2.594 1.00 0.00 27 SER A O 14
ATOM 19056 N N . CYS A 1 35 ? -19.063 1.243 3.037 1.00 0.00 28 CYS A N 14
ATOM 19057 C CA . CYS A 1 35 ? -18.613 1.223 1.651 1.00 0.00 28 CYS A CA 14
ATOM 19058 C C . CYS A 1 35 ? -18.114 -0.166 1.261 1.00 0.00 28 CYS A C 14
ATOM 19059 O O . CYS A 1 35 ? -17.779 -0.981 2.121 1.00 0.00 28 CYS A O 14
ATOM 19066 N N . ASP A 1 36 ? -18.068 -0.428 -0.040 1.00 0.00 29 ASP A N 14
ATOM 19067 C CA . ASP A 1 36 ? -17.610 -1.717 -0.545 1.00 0.00 29 ASP A CA 14
ATOM 19068 C C . ASP A 1 36 ? -16.222 -2.050 -0.005 1.00 0.00 29 ASP A C 14
ATOM 19069 O O . ASP A 1 36 ? -15.472 -1.160 0.398 1.00 0.00 29 ASP A O 14
ATOM 19078 N N . LEU A 1 37 ? -15.888 -3.335 0.001 1.00 0.00 30 LEU A N 14
ATOM 19079 C CA . LEU A 1 37 ? -14.590 -3.786 0.492 1.00 0.00 30 LEU A CA 14
ATOM 19080 C C . LEU A 1 37 ? -13.669 -4.157 -0.666 1.00 0.00 30 LEU A C 14
ATOM 19081 O O . LEU A 1 37 ? -14.115 -4.695 -1.679 1.00 0.00 30 LEU A O 14
ATOM 19097 N N . ILE A 1 38 ? -12.382 -3.867 -0.506 1.00 0.00 31 ILE A N 14
ATOM 19098 C CA . ILE A 1 38 ? -11.397 -4.173 -1.537 1.00 0.00 31 ILE A CA 14
ATOM 19099 C C . ILE A 1 38 ? -10.134 -4.773 -0.929 1.00 0.00 31 ILE A C 14
ATOM 19100 O O . ILE A 1 38 ? -9.704 -4.376 0.153 1.00 0.00 31 ILE A O 14
ATOM 19116 N N . GLY A 1 39 ? -9.542 -5.732 -1.635 1.00 0.00 32 GLY A N 14
ATOM 19117 C CA . GLY A 1 39 ? -8.332 -6.370 -1.150 1.00 0.00 32 GLY A CA 14
ATOM 19118 C C . GLY A 1 39 ? -7.092 -5.541 -1.418 1.00 0.00 32 GLY A C 14
ATOM 19119 O O . GLY A 1 39 ? -6.952 -4.946 -2.487 1.00 0.00 32 GLY A O 14
ATOM 19123 N N . CYS A 1 40 ? -6.188 -5.500 -0.445 1.00 0.00 33 CYS A N 14
ATOM 19124 C CA . CYS A 1 40 ? -4.954 -4.736 -0.579 1.00 0.00 33 CYS A CA 14
ATOM 19125 C C . CYS A 1 40 ? -4.382 -4.869 -1.987 1.00 0.00 33 CYS A C 14
ATOM 19126 O O . CYS A 1 40 ? -4.296 -5.961 -2.548 1.00 0.00 33 CYS A O 14
ATOM 19133 N N . PRO A 1 41 ? -3.981 -3.731 -2.573 1.00 0.00 34 PRO A N 14
ATOM 19134 C CA . PRO A 1 41 ? -3.409 -3.693 -3.922 1.00 0.00 34 PRO A CA 14
ATOM 19135 C C . PRO A 1 41 ? -2.024 -4.328 -3.983 1.00 0.00 34 PRO A C 14
ATOM 19136 O O . PRO A 1 41 ? -1.467 -4.525 -5.064 1.00 0.00 34 PRO A O 14
ATOM 19147 N N . LEU A 1 42 ? -1.473 -4.646 -2.817 1.00 0.00 35 LEU A N 14
ATOM 19148 C CA . LEU A 1 42 ? -0.151 -5.259 -2.737 1.00 0.00 35 LEU A CA 14
ATOM 19149 C C . LEU A 1 42 ? -0.253 -6.716 -2.295 1.00 0.00 35 LEU A C 14
ATOM 19150 O O . LEU A 1 42 ? 0.728 -7.309 -1.846 1.00 0.00 35 LEU A O 14
ATOM 19166 N N . VAL A 1 43 ? -1.446 -7.287 -2.427 1.00 0.00 36 VAL A N 14
ATOM 19167 C CA . VAL A 1 43 ? -1.675 -8.675 -2.044 1.00 0.00 36 VAL A CA 14
ATOM 19168 C C . VAL A 1 43 ? -1.023 -8.990 -0.702 1.00 0.00 36 VAL A C 14
ATOM 19169 O O . VAL A 1 43 ? -0.519 -10.093 -0.487 1.00 0.00 36 VAL A O 14
ATOM 19182 N N . CYS A 1 44 ? -1.036 -8.013 0.199 1.00 0.00 37 CYS A N 14
ATOM 19183 C CA . CYS A 1 44 ? -0.446 -8.185 1.522 1.00 0.00 37 CYS A CA 14
ATOM 19184 C C . CYS A 1 44 ? -1.191 -9.255 2.315 1.00 0.00 37 CYS A C 14
ATOM 19185 O O . CYS A 1 44 ? -0.629 -9.879 3.214 1.00 0.00 37 CYS A O 14
ATOM 19192 N N . GLY A 1 45 ? -2.459 -9.463 1.973 1.00 0.00 38 GLY A N 14
ATOM 19193 C CA . GLY A 1 45 ? -3.259 -10.458 2.661 1.00 0.00 38 GLY A CA 14
ATOM 19194 C C . GLY A 1 45 ? -4.141 -9.852 3.735 1.00 0.00 38 GLY A C 14
ATOM 19195 O O . GLY A 1 45 ? -4.168 -10.330 4.868 1.00 0.00 38 GLY A O 14
ATOM 19199 N N . ALA A 1 46 ? -4.863 -8.795 3.378 1.00 0.00 39 ALA A N 14
ATOM 19200 C CA . ALA A 1 46 ? -5.749 -8.122 4.319 1.00 0.00 39 ALA A CA 14
ATOM 19201 C C . ALA A 1 46 ? -6.891 -7.419 3.592 1.00 0.00 39 ALA A C 14
ATOM 19202 O O . ALA A 1 46 ? -6.667 -6.674 2.637 1.00 0.00 39 ALA A O 14
ATOM 19209 N N . VAL A 1 47 ? -8.115 -7.661 4.048 1.00 0.00 40 VAL A N 14
ATOM 19210 C CA . VAL A 1 47 ? -9.292 -7.051 3.441 1.00 0.00 40 VAL A CA 14
ATOM 19211 C C . VAL A 1 47 ? -9.784 -5.866 4.265 1.00 0.00 40 VAL A C 14
ATOM 19212 O O . VAL A 1 47 ? -10.191 -6.023 5.416 1.00 0.00 40 VAL A O 14
ATOM 19225 N N . PHE A 1 48 ? -9.743 -4.680 3.667 1.00 0.00 41 PHE A N 14
ATOM 19226 C CA . PHE A 1 48 ? -10.184 -3.467 4.346 1.00 0.00 41 PHE A CA 14
ATOM 19227 C C . PHE A 1 48 ? -11.070 -2.624 3.433 1.00 0.00 41 PHE A C 14
ATOM 19228 O O . PHE A 1 48 ? -11.005 -2.737 2.208 1.00 0.00 41 PHE A O 14
ATOM 19245 N N . HIS A 1 49 ? -11.900 -1.780 4.038 1.00 0.00 42 HIS A N 14
ATOM 19246 C CA . HIS A 1 49 ? -12.800 -0.918 3.280 1.00 0.00 42 HIS A CA 14
ATOM 19247 C C . HIS A 1 49 ? -12.015 0.004 2.351 1.00 0.00 42 HIS A C 14
ATOM 19248 O O . HIS A 1 49 ? -11.035 0.625 2.760 1.00 0.00 42 HIS A O 14
ATOM 19262 N N . SER A 1 50 ? -12.454 0.086 1.099 1.00 0.00 43 SER A N 14
ATOM 19263 C CA . SER A 1 50 ? -11.790 0.928 0.110 1.00 0.00 43 SER A CA 14
ATOM 19264 C C . SER A 1 50 ? -11.292 2.223 0.746 1.00 0.00 43 SER A C 14
ATOM 19265 O O . SER A 1 50 ? -10.172 2.664 0.488 1.00 0.00 43 SER A O 14
ATOM 19273 N N . CYS A 1 51 ? -12.133 2.827 1.578 1.00 0.00 44 CYS A N 14
ATOM 19274 C CA . CYS A 1 51 ? -11.781 4.072 2.251 1.00 0.00 44 CYS A CA 14
ATOM 19275 C C . CYS A 1 51 ? -10.689 3.838 3.291 1.00 0.00 44 CYS A C 14
ATOM 19276 O O . CYS A 1 51 ? -9.777 4.651 3.444 1.00 0.00 44 CYS A O 14
ATOM 19283 N N . LYS A 1 52 ? -10.788 2.720 4.003 1.00 0.00 45 LYS A N 14
ATOM 19284 C CA . LYS A 1 52 ? -9.809 2.377 5.028 1.00 0.00 45 LYS A CA 14
ATOM 19285 C C . LYS A 1 52 ? -8.452 2.071 4.403 1.00 0.00 45 LYS A C 14
ATOM 19286 O O . LYS A 1 52 ? -7.424 2.108 5.079 1.00 0.00 45 LYS A O 14
ATOM 19305 N N . ALA A 1 53 ? -8.456 1.771 3.108 1.00 0.00 46 ALA A N 14
ATOM 19306 C CA . ALA A 1 53 ? -7.224 1.463 2.391 1.00 0.00 46 ALA A CA 14
ATOM 19307 C C . ALA A 1 53 ? -6.210 2.592 2.533 1.00 0.00 46 ALA A C 14
ATOM 19308 O O . ALA A 1 53 ? -5.013 2.349 2.693 1.00 0.00 46 ALA A O 14
ATOM 19315 N N . ASP A 1 54 ? -6.694 3.828 2.473 1.00 0.00 47 ASP A N 14
ATOM 19316 C CA . ASP A 1 54 ? -5.829 4.995 2.595 1.00 0.00 47 ASP A CA 14
ATOM 19317 C C . ASP A 1 54 ? -5.113 5.003 3.942 1.00 0.00 47 ASP A C 14
ATOM 19318 O O . ASP A 1 54 ? -3.977 5.463 4.048 1.00 0.00 47 ASP A O 14
ATOM 19327 N N . GLU A 1 55 ? -5.786 4.491 4.967 1.00 0.00 48 GLU A N 14
ATOM 19328 C CA . GLU A 1 55 ? -5.214 4.441 6.307 1.00 0.00 48 GLU A CA 14
ATOM 19329 C C . GLU A 1 55 ? -4.473 3.126 6.534 1.00 0.00 48 GLU A C 14
ATOM 19330 O O . GLU A 1 55 ? -3.539 3.056 7.334 1.00 0.00 48 GLU A O 14
ATOM 19342 N N . HIS A 1 56 ? -4.897 2.085 5.824 1.00 0.00 49 HIS A N 14
ATOM 19343 C CA . HIS A 1 56 ? -4.274 0.772 5.947 1.00 0.00 49 HIS A CA 14
ATOM 19344 C C . HIS A 1 56 ? -2.842 0.798 5.422 1.00 0.00 49 HIS A C 14
ATOM 19345 O O . HIS A 1 56 ? -1.919 0.324 6.084 1.00 0.00 49 HIS A O 14
ATOM 19359 N N . ARG A 1 57 ? -2.665 1.355 4.228 1.00 0.00 50 ARG A N 14
ATOM 19360 C CA . ARG A 1 57 ? -1.346 1.441 3.614 1.00 0.00 50 ARG A CA 14
ATOM 19361 C C . ARG A 1 57 ? -0.301 1.894 4.630 1.00 0.00 50 ARG A C 14
ATOM 19362 O O . ARG A 1 57 ? 0.873 1.534 4.532 1.00 0.00 50 ARG A O 14
ATOM 19383 N N . LEU A 1 58 ? -0.735 2.685 5.605 1.00 0.00 51 LEU A N 14
ATOM 19384 C CA . LEU A 1 58 ? 0.162 3.187 6.639 1.00 0.00 51 LEU A CA 14
ATOM 19385 C C . LEU A 1 58 ? 0.784 2.038 7.426 1.00 0.00 51 LEU A C 14
ATOM 19386 O O . LEU A 1 58 ? 2.001 1.984 7.610 1.00 0.00 51 LEU A O 14
ATOM 19402 N N . LEU A 1 59 ? -0.058 1.120 7.887 1.00 0.00 52 LEU A N 14
ATOM 19403 C CA . LEU A 1 59 ? 0.408 -0.031 8.652 1.00 0.00 52 LEU A CA 14
ATOM 19404 C C . LEU A 1 59 ? 0.905 -1.136 7.726 1.00 0.00 52 LEU A C 14
ATOM 19405 O O . LEU A 1 59 ? 1.959 -1.730 7.959 1.00 0.00 52 LEU A O 14
ATOM 19421 N N . CYS A 1 60 ? 0.142 -1.406 6.672 1.00 0.00 53 CYS A N 14
ATOM 19422 C CA . CYS A 1 60 ? 0.504 -2.438 5.709 1.00 0.00 53 CYS A CA 14
ATOM 19423 C C . CYS A 1 60 ? 2.019 -2.522 5.546 1.00 0.00 53 CYS A C 14
ATOM 19424 O O . CYS A 1 60 ? 2.690 -1.541 5.226 1.00 0.00 53 CYS A O 14
ATOM 19431 N N . PRO A 1 61 ? 2.572 -3.723 5.771 1.00 0.00 54 PRO A N 14
ATOM 19432 C CA . PRO A 1 61 ? 4.013 -3.966 5.655 1.00 0.00 54 PRO A CA 14
ATOM 19433 C C . PRO A 1 61 ? 4.496 -3.905 4.210 1.00 0.00 54 PRO A C 14
ATOM 19434 O O . PRO A 1 61 ? 5.499 -3.258 3.907 1.00 0.00 54 PRO A O 14
ATOM 19445 N N . PHE A 1 62 ? 3.777 -4.582 3.321 1.00 0.00 55 PHE A N 14
ATOM 19446 C CA . PHE A 1 62 ? 4.133 -4.606 1.907 1.00 0.00 55 PHE A CA 14
ATOM 19447 C C . PHE A 1 62 ? 4.429 -3.198 1.398 1.00 0.00 55 PHE A C 14
ATOM 19448 O O . PHE A 1 62 ? 5.329 -2.999 0.583 1.00 0.00 55 PHE A O 14
ATOM 19465 N N . GLU A 1 63 ? 3.663 -2.226 1.883 1.00 0.00 56 GLU A N 14
ATOM 19466 C CA . GLU A 1 63 ? 3.842 -0.837 1.476 1.00 0.00 56 GLU A CA 14
ATOM 19467 C C . GLU A 1 63 ? 5.324 -0.484 1.383 1.00 0.00 56 GLU A C 14
ATOM 19468 O O . GLU A 1 63 ? 6.122 -0.881 2.232 1.00 0.00 56 GLU A O 14
ATOM 19480 N N . ARG A 1 64 ? 5.683 0.263 0.345 1.00 0.00 57 ARG A N 14
ATOM 19481 C CA . ARG A 1 64 ? 7.069 0.668 0.139 1.00 0.00 57 ARG A CA 14
ATOM 19482 C C . ARG A 1 64 ? 7.544 1.575 1.270 1.00 0.00 57 ARG A C 14
ATOM 19483 O O . ARG A 1 64 ? 6.925 2.599 1.560 1.00 0.00 57 ARG A O 14
ATOM 19504 N N . VAL A 1 65 ? 8.646 1.192 1.906 1.00 0.00 58 VAL A N 14
ATOM 19505 C CA . VAL A 1 65 ? 9.205 1.970 3.005 1.00 0.00 58 VAL A CA 14
ATOM 19506 C C . VAL A 1 65 ? 10.729 1.952 2.972 1.00 0.00 58 VAL A C 14
ATOM 19507 O O . VAL A 1 65 ? 11.355 0.959 2.602 1.00 0.00 58 VAL A O 14
ATOM 19520 N N . PRO A 1 66 ? 11.342 3.077 3.370 1.00 0.00 59 PRO A N 14
ATOM 19521 C CA . PRO A 1 66 ? 12.801 3.215 3.396 1.00 0.00 59 PRO A CA 14
ATOM 19522 C C . PRO A 1 66 ? 13.445 2.363 4.484 1.00 0.00 59 PRO A C 14
ATOM 19523 O O . PRO A 1 66 ? 12.865 2.157 5.550 1.00 0.00 59 PRO A O 14
ATOM 19534 N N . CYS A 1 67 ? 14.648 1.871 4.209 1.00 0.00 60 CYS A N 14
ATOM 19535 C CA . CYS A 1 67 ? 15.372 1.040 5.164 1.00 0.00 60 CYS A CA 14
ATOM 19536 C C . CYS A 1 67 ? 15.213 1.579 6.583 1.00 0.00 60 CYS A C 14
ATOM 19537 O O . CYS A 1 67 ? 15.402 2.770 6.832 1.00 0.00 60 CYS A O 14
ATOM 19544 N N . LEU A 1 68 ? 14.864 0.693 7.510 1.00 0.00 61 LEU A N 14
ATOM 19545 C CA . LEU A 1 68 ? 14.680 1.079 8.905 1.00 0.00 61 LEU A CA 14
ATOM 19546 C C . LEU A 1 68 ? 15.725 2.105 9.329 1.00 0.00 61 LEU A C 14
ATOM 19547 O O . LEU A 1 68 ? 15.410 3.084 10.004 1.00 0.00 61 LEU A O 14
ATOM 19563 N N . ASN A 1 69 ? 16.971 1.874 8.927 1.00 0.00 62 ASN A N 14
ATOM 19564 C CA . ASN A 1 69 ? 18.063 2.780 9.264 1.00 0.00 62 ASN A CA 14
ATOM 19565 C C . ASN A 1 69 ? 18.282 3.805 8.155 1.00 0.00 62 ASN A C 14
ATOM 19566 O O . ASN A 1 69 ? 19.418 4.134 7.816 1.00 0.00 62 ASN A O 14
ATOM 19577 N N . SER A 1 70 ? 17.186 4.306 7.595 1.00 0.00 63 SER A N 14
ATOM 19578 C CA . SER A 1 70 ? 17.257 5.291 6.522 1.00 0.00 63 SER A CA 14
ATOM 19579 C C . SER A 1 70 ? 17.991 6.546 6.985 1.00 0.00 63 SER A C 14
ATOM 19580 O O . SER A 1 70 ? 18.871 7.056 6.291 1.00 0.00 63 SER A O 14
ATOM 19588 N N . ASP A 1 71 ? 17.622 7.039 8.162 1.00 0.00 64 ASP A N 14
ATOM 19589 C CA . ASP A 1 71 ? 18.244 8.234 8.720 1.00 0.00 64 ASP A CA 14
ATOM 19590 C C . ASP A 1 71 ? 19.754 8.212 8.502 1.00 0.00 64 ASP A C 14
ATOM 19591 O O . ASP A 1 71 ? 20.344 9.205 8.077 1.00 0.00 64 ASP A O 14
ATOM 19600 N N . PHE A 1 72 ? 20.373 7.074 8.797 1.00 0.00 65 PHE A N 14
ATOM 19601 C CA . PHE A 1 72 ? 21.814 6.924 8.635 1.00 0.00 65 PHE A CA 14
ATOM 19602 C C . PHE A 1 72 ? 22.246 7.307 7.223 1.00 0.00 65 PHE A C 14
ATOM 19603 O O . PHE A 1 72 ? 23.265 7.969 7.031 1.00 0.00 65 PHE A O 14
ATOM 19620 N N . GLY A 1 73 ? 21.462 6.885 6.235 1.00 0.00 66 GLY A N 14
ATOM 19621 C CA . GLY A 1 73 ? 21.779 7.192 4.853 1.00 0.00 66 GLY A CA 14
ATOM 19622 C C . GLY A 1 73 ? 21.717 5.970 3.958 1.00 0.00 66 GLY A C 14
ATOM 19623 O O . GLY A 1 73 ? 22.636 5.713 3.180 1.00 0.00 66 GLY A O 14
ATOM 19627 N N . CYS A 1 74 ? 20.631 5.212 4.069 1.00 0.00 67 CYS A N 14
ATOM 19628 C CA . CYS A 1 74 ? 20.453 4.009 3.266 1.00 0.00 67 CYS A CA 14
ATOM 19629 C C . CYS A 1 74 ? 19.379 4.219 2.202 1.00 0.00 67 CYS A C 14
ATOM 19630 O O . CYS A 1 74 ? 18.190 4.338 2.500 1.00 0.00 67 CYS A O 14
ATOM 19637 N N . PRO A 1 75 ? 19.806 4.266 0.932 1.00 0.00 68 PRO A N 14
ATOM 19638 C CA . PRO A 1 75 ? 18.898 4.461 -0.202 1.00 0.00 68 PRO A CA 14
ATOM 19639 C C . PRO A 1 75 ? 18.004 3.249 -0.444 1.00 0.00 68 PRO A C 14
ATOM 19640 O O . PRO A 1 75 ? 17.001 3.337 -1.152 1.00 0.00 68 PRO A O 14
ATOM 19651 N N . PHE A 1 76 ? 18.375 2.119 0.148 1.00 0.00 69 PHE A N 14
ATOM 19652 C CA . PHE A 1 76 ? 17.607 0.889 -0.004 1.00 0.00 69 PHE A CA 14
ATOM 19653 C C . PHE A 1 76 ? 16.145 1.110 0.373 1.00 0.00 69 PHE A C 14
ATOM 19654 O O . PHE A 1 76 ? 15.841 1.691 1.415 1.00 0.00 69 PHE A O 14
ATOM 19671 N N . THR A 1 77 ? 15.242 0.643 -0.484 1.00 0.00 70 THR A N 14
ATOM 19672 C CA . THR A 1 77 ? 13.812 0.791 -0.243 1.00 0.00 70 THR A CA 14
ATOM 19673 C C . THR A 1 77 ? 13.064 -0.498 -0.563 1.00 0.00 70 THR A C 14
ATOM 19674 O O . THR A 1 77 ? 13.223 -1.067 -1.643 1.00 0.00 70 THR A O 14
ATOM 19685 N N . MET A 1 78 ? 12.248 -0.954 0.382 1.00 0.00 71 MET A N 14
ATOM 19686 C CA . MET A 1 78 ? 11.474 -2.176 0.198 1.00 0.00 71 MET A CA 14
ATOM 19687 C C . MET A 1 78 ? 10.335 -2.255 1.209 1.00 0.00 71 MET A C 14
ATOM 19688 O O . MET A 1 78 ? 10.195 -1.387 2.070 1.00 0.00 71 MET A O 14
ATOM 19702 N N . ALA A 1 79 ? 9.522 -3.300 1.098 1.00 0.00 72 ALA A N 14
ATOM 19703 C CA . ALA A 1 79 ? 8.396 -3.493 2.004 1.00 0.00 72 ALA A CA 14
ATOM 19704 C C . ALA A 1 79 ? 8.863 -3.558 3.454 1.00 0.00 72 ALA A C 14
ATOM 19705 O O . ALA A 1 79 ? 9.838 -4.238 3.772 1.00 0.00 72 ALA A O 14
ATOM 19712 N N . ARG A 1 80 ? 8.161 -2.845 4.329 1.00 0.00 73 ARG A N 14
ATOM 19713 C CA . ARG A 1 80 ? 8.505 -2.821 5.745 1.00 0.00 73 ARG A CA 14
ATOM 19714 C C . ARG A 1 80 ? 8.933 -4.205 6.225 1.00 0.00 73 ARG A C 14
ATOM 19715 O O . ARG A 1 80 ? 9.797 -4.333 7.091 1.00 0.00 73 ARG A O 14
ATOM 19736 N N . ASN A 1 81 ? 8.321 -5.238 5.655 1.00 0.00 74 ASN A N 14
ATOM 19737 C CA . ASN A 1 81 ? 8.637 -6.613 6.025 1.00 0.00 74 ASN A CA 14
ATOM 19738 C C . ASN A 1 81 ? 9.935 -7.069 5.365 1.00 0.00 74 ASN A C 14
ATOM 19739 O O . ASN A 1 81 ? 10.771 -7.716 5.996 1.00 0.00 74 ASN A O 14
ATOM 19750 N N . LYS A 1 82 ? 10.096 -6.727 4.092 1.00 0.00 75 LYS A N 14
ATOM 19751 C CA . LYS A 1 82 ? 11.292 -7.098 3.345 1.00 0.00 75 LYS A CA 14
ATOM 19752 C C . LYS A 1 82 ? 12.542 -6.509 3.991 1.00 0.00 75 LYS A C 14
ATOM 19753 O O . LYS A 1 82 ? 13.621 -7.100 3.931 1.00 0.00 75 LYS A O 14
ATOM 19772 N N . VAL A 1 83 ? 12.389 -5.343 4.610 1.00 0.00 76 VAL A N 14
ATOM 19773 C CA . VAL A 1 83 ? 13.505 -4.676 5.270 1.00 0.00 76 VAL A CA 14
ATOM 19774 C C . VAL A 1 83 ? 14.353 -5.670 6.055 1.00 0.00 76 VAL A C 14
ATOM 19775 O O . VAL A 1 83 ? 15.543 -5.447 6.276 1.00 0.00 76 VAL A O 14
ATOM 19788 N N . ALA A 1 84 ? 13.733 -6.768 6.474 1.00 0.00 77 ALA A N 14
ATOM 19789 C CA . ALA A 1 84 ? 14.431 -7.798 7.232 1.00 0.00 77 ALA A CA 14
ATOM 19790 C C . ALA A 1 84 ? 15.576 -8.395 6.421 1.00 0.00 77 ALA A C 14
ATOM 19791 O O . ALA A 1 84 ? 16.741 -8.285 6.801 1.00 0.00 77 ALA A O 14
ATOM 19798 N N . GLU A 1 85 ? 15.236 -9.029 5.303 1.00 0.00 78 GLU A N 14
ATOM 19799 C CA . GLU A 1 85 ? 16.237 -9.645 4.440 1.00 0.00 78 GLU A CA 14
ATOM 19800 C C . GLU A 1 85 ? 17.344 -8.653 4.097 1.00 0.00 78 GLU A C 14
ATOM 19801 O O . GLU A 1 85 ? 18.520 -9.015 4.035 1.00 0.00 78 GLU A O 14
ATOM 19813 N N . HIS A 1 86 ? 16.961 -7.400 3.875 1.00 0.00 79 HIS A N 14
ATOM 19814 C CA . HIS A 1 86 ? 17.921 -6.355 3.538 1.00 0.00 79 HIS A CA 14
ATOM 19815 C C . HIS A 1 86 ? 18.838 -6.058 4.721 1.00 0.00 79 HIS A C 14
ATOM 19816 O O . HIS A 1 86 ? 20.061 -6.026 4.578 1.00 0.00 79 HIS A O 14
ATOM 19830 N N . LEU A 1 87 ? 18.240 -5.841 5.887 1.00 0.00 80 LEU A N 14
ATOM 19831 C CA . LEU A 1 87 ? 19.003 -5.546 7.095 1.00 0.00 80 LEU A CA 14
ATOM 19832 C C . LEU A 1 87 ? 20.179 -6.506 7.244 1.00 0.00 80 LEU A C 14
ATOM 19833 O O . LEU A 1 87 ? 21.260 -6.115 7.683 1.00 0.00 80 LEU A O 14
ATOM 19849 N N . GLU A 1 88 ? 19.961 -7.764 6.872 1.00 0.00 81 GLU A N 14
ATOM 19850 C CA . GLU A 1 88 ? 21.004 -8.779 6.963 1.00 0.00 81 GLU A CA 14
ATOM 19851 C C . GLU A 1 88 ? 22.257 -8.341 6.212 1.00 0.00 81 GLU A C 14
ATOM 19852 O O . GLU A 1 88 ? 23.376 -8.514 6.695 1.00 0.00 81 GLU A O 14
ATOM 19864 N N . MET A 1 89 ? 22.061 -7.772 5.027 1.00 0.00 82 MET A N 14
ATOM 19865 C CA . MET A 1 89 ? 23.175 -7.308 4.208 1.00 0.00 82 MET A CA 14
ATOM 19866 C C . MET A 1 89 ? 23.160 -5.788 4.082 1.00 0.00 82 MET A C 14
ATOM 19867 O O . MET A 1 89 ? 23.714 -5.228 3.135 1.00 0.00 82 MET A O 14
ATOM 19881 N N . CYS A 1 90 ? 22.524 -5.125 5.042 1.00 0.00 83 CYS A N 14
ATOM 19882 C CA . CYS A 1 90 ? 22.437 -3.669 5.038 1.00 0.00 83 CYS A CA 14
ATOM 19883 C C . CYS A 1 90 ? 23.703 -3.047 5.618 1.00 0.00 83 CYS A C 14
ATOM 19884 O O . CYS A 1 90 ? 24.202 -3.456 6.667 1.00 0.00 83 CYS A O 14
ATOM 19891 N N . PRO A 1 91 ? 24.237 -2.033 4.921 1.00 0.00 84 PRO A N 14
ATOM 19892 C CA . PRO A 1 91 ? 25.451 -1.331 5.348 1.00 0.00 84 PRO A CA 14
ATOM 19893 C C . PRO A 1 91 ? 25.223 -0.483 6.594 1.00 0.00 84 PRO A C 14
ATOM 19894 O O . PRO A 1 91 ? 26.034 -0.490 7.519 1.00 0.00 84 PRO A O 14
ATOM 19905 N N . ALA A 1 92 ? 24.112 0.248 6.611 1.00 0.00 85 ALA A N 14
ATOM 19906 C CA . ALA A 1 92 ? 23.776 1.099 7.745 1.00 0.00 85 ALA A CA 14
ATOM 19907 C C . ALA A 1 92 ? 23.717 0.294 9.039 1.00 0.00 85 ALA A C 14
ATOM 19908 O O . ALA A 1 92 ? 24.026 0.806 10.115 1.00 0.00 85 ALA A O 14
ATOM 19915 N N . SER A 1 93 ? 23.318 -0.969 8.926 1.00 0.00 86 SER A N 14
ATOM 19916 C CA . SER A 1 93 ? 23.214 -1.844 10.088 1.00 0.00 86 SER A CA 14
ATOM 19917 C C . SER A 1 93 ? 24.562 -1.979 10.789 1.00 0.00 86 SER A C 14
ATOM 19918 O O . SER A 1 93 ? 24.642 -2.458 11.920 1.00 0.00 86 SER A O 14
ATOM 19926 N N . VAL A 1 94 ? 25.621 -1.552 10.109 1.00 0.00 87 VAL A N 14
ATOM 19927 C CA . VAL A 1 94 ? 26.967 -1.623 10.665 1.00 0.00 87 VAL A CA 14
ATOM 19928 C C . VAL A 1 94 ? 27.091 -2.772 11.659 1.00 0.00 87 VAL A C 14
ATOM 19929 O O . VAL A 1 94 ? 27.561 -2.588 12.782 1.00 0.00 87 VAL A O 14
ATOM 19942 N N . SER A 1 95 ? 26.667 -3.960 11.238 1.00 0.00 88 SER A N 14
ATOM 19943 C CA . SER A 1 95 ? 26.727 -5.140 12.092 1.00 0.00 88 SER A CA 14
ATOM 19944 C C . SER A 1 95 ? 27.762 -6.133 11.573 1.00 0.00 88 SER A C 14
ATOM 19945 O O . SER A 1 95 ? 27.535 -6.821 10.578 1.00 0.00 88 SER A O 14
ATOM 19953 N N . GLY A 1 96 ? 28.900 -6.203 12.256 1.00 0.00 89 GLY A N 14
ATOM 19954 C CA . GLY A 1 96 ? 29.954 -7.115 11.851 1.00 0.00 89 GLY A CA 14
ATOM 19955 C C . GLY A 1 96 ? 31.335 -6.600 12.206 1.00 0.00 89 GLY A C 14
ATOM 19956 O O . GLY A 1 96 ? 31.508 -5.447 12.603 1.00 0.00 89 GLY A O 14
ATOM 19960 N N . PRO A 1 97 ? 32.348 -7.467 12.066 1.00 0.00 90 PRO A N 14
ATOM 19961 C CA . PRO A 1 97 ? 33.739 -7.116 12.371 1.00 0.00 90 PRO A CA 14
ATOM 19962 C C . PRO A 1 97 ? 34.319 -6.124 11.369 1.00 0.00 90 PRO A C 14
ATOM 19963 O O . PRO A 1 97 ? 35.461 -5.685 11.507 1.00 0.00 90 PRO A O 14
ATOM 19974 N N . SER A 1 98 ? 33.526 -5.775 10.362 1.00 0.00 91 SER A N 14
ATOM 19975 C CA . SER A 1 98 ? 33.963 -4.837 9.334 1.00 0.00 91 SER A CA 14
ATOM 19976 C C . SER A 1 98 ? 34.358 -3.499 9.953 1.00 0.00 91 SER A C 14
ATOM 19977 O O . SER A 1 98 ? 33.879 -3.134 11.027 1.00 0.00 91 SER A O 14
ATOM 19985 N N . SER A 1 99 ? 35.234 -2.772 9.267 1.00 0.00 92 SER A N 14
ATOM 19986 C CA . SER A 1 99 ? 35.697 -1.476 9.749 1.00 0.00 92 SER A CA 14
ATOM 19987 C C . SER A 1 99 ? 34.535 -0.655 10.300 1.00 0.00 92 SER A C 14
ATOM 19988 O O . SER A 1 99 ? 34.576 -0.183 11.435 1.00 0.00 92 SER A O 14
ATOM 19996 N N . GLY A 1 100 ? 33.497 -0.489 9.485 1.00 0.00 93 GLY A N 14
ATOM 19997 C CA . GLY A 1 100 ? 32.338 0.275 9.907 1.00 0.00 93 GLY A CA 14
ATOM 19998 C C . GLY A 1 100 ? 31.587 -0.390 11.043 1.00 0.00 93 GLY A C 14
ATOM 19999 O O . GLY A 1 100 ? 32.162 -1.168 11.804 1.00 0.00 93 GLY A O 14
ATOM 20007 N N . GLY A 1 1 ? -30.033 37.238 -13.174 1.00 0.00 -6 GLY A N 15
ATOM 20008 C CA . GLY A 1 1 ? -29.756 35.834 -13.411 1.00 0.00 -6 GLY A CA 15
ATOM 20009 C C . GLY A 1 1 ? -28.294 35.489 -13.205 1.00 0.00 -6 GLY A C 15
ATOM 20010 O O . GLY A 1 1 ? -27.458 35.756 -14.068 1.00 0.00 -6 GLY A O 15
ATOM 20014 N N . SER A 1 2 ? -27.984 34.895 -12.056 1.00 0.00 -5 SER A N 15
ATOM 20015 C CA . SER A 1 2 ? -26.613 34.519 -11.736 1.00 0.00 -5 SER A CA 15
ATOM 20016 C C . SER A 1 2 ? -26.577 33.206 -10.959 1.00 0.00 -5 SER A C 15
ATOM 20017 O O . SER A 1 2 ? -27.613 32.697 -10.532 1.00 0.00 -5 SER A O 15
ATOM 20025 N N . SER A 1 3 ? -25.377 32.665 -10.779 1.00 0.00 -4 SER A N 15
ATOM 20026 C CA . SER A 1 3 ? -25.205 31.410 -10.057 1.00 0.00 -4 SER A CA 15
ATOM 20027 C C . SER A 1 3 ? -23.974 31.466 -9.156 1.00 0.00 -4 SER A C 15
ATOM 20028 O O . SER A 1 3 ? -23.191 32.413 -9.214 1.00 0.00 -4 SER A O 15
ATOM 20036 N N . GLY A 1 4 ? -23.812 30.443 -8.322 1.00 0.00 -3 GLY A N 15
ATOM 20037 C CA . GLY A 1 4 ? -22.676 30.394 -7.421 1.00 0.00 -3 GLY A CA 15
ATOM 20038 C C . GLY A 1 4 ? -22.248 28.975 -7.103 1.00 0.00 -3 GLY A C 15
ATOM 20039 O O . GLY A 1 4 ? -23.074 28.138 -6.736 1.00 0.00 -3 GLY A O 15
ATOM 20043 N N . SER A 1 5 ? -20.955 28.702 -7.244 1.00 0.00 -2 SER A N 15
ATOM 20044 C CA . SER A 1 5 ? -20.420 27.372 -6.975 1.00 0.00 -2 SER A CA 15
ATOM 20045 C C . SER A 1 5 ? -19.147 27.458 -6.139 1.00 0.00 -2 SER A C 15
ATOM 20046 O O . SER A 1 5 ? -18.360 28.394 -6.282 1.00 0.00 -2 SER A O 15
ATOM 20054 N N . SER A 1 6 ? -18.952 26.475 -5.266 1.00 0.00 -1 SER A N 15
ATOM 20055 C CA . SER A 1 6 ? -17.777 26.440 -4.404 1.00 0.00 -1 SER A CA 15
ATOM 20056 C C . SER A 1 6 ? -17.056 25.101 -4.522 1.00 0.00 -1 SER A C 15
ATOM 20057 O O . SER A 1 6 ? -17.643 24.101 -4.933 1.00 0.00 -1 SER A O 15
ATOM 20065 N N . GLY A 1 7 ? -15.777 25.090 -4.158 1.00 0.00 0 GLY A N 15
ATOM 20066 C CA . GLY A 1 7 ? -14.995 23.869 -4.231 1.00 0.00 0 GLY A CA 15
ATOM 20067 C C . GLY A 1 7 ? -13.853 23.852 -3.235 1.00 0.00 0 GLY A C 15
ATOM 20068 O O . GLY A 1 7 ? -13.297 24.898 -2.900 1.00 0.00 0 GLY A O 15
ATOM 20072 N N . MET A 1 8 ? -13.502 22.662 -2.759 1.00 0.00 1 MET A N 15
ATOM 20073 C CA . MET A 1 8 ? -12.418 22.514 -1.795 1.00 0.00 1 MET A CA 15
ATOM 20074 C C . MET A 1 8 ? -12.072 21.043 -1.588 1.00 0.00 1 MET A C 15
ATOM 20075 O O . MET A 1 8 ? -12.879 20.160 -1.875 1.00 0.00 1 MET A O 15
ATOM 20089 N N . GLU A 1 9 ? -10.867 20.788 -1.088 1.00 0.00 2 GLU A N 15
ATOM 20090 C CA . GLU A 1 9 ? -10.415 19.423 -0.844 1.00 0.00 2 GLU A CA 15
ATOM 20091 C C . GLU A 1 9 ? -10.772 18.976 0.570 1.00 0.00 2 GLU A C 15
ATOM 20092 O O . GLU A 1 9 ? -9.949 19.054 1.482 1.00 0.00 2 GLU A O 15
ATOM 20104 N N . GLU A 1 10 ? -12.004 18.508 0.744 1.00 0.00 3 GLU A N 15
ATOM 20105 C CA . GLU A 1 10 ? -12.470 18.050 2.047 1.00 0.00 3 GLU A CA 15
ATOM 20106 C C . GLU A 1 10 ? -13.489 16.925 1.896 1.00 0.00 3 GLU A C 15
ATOM 20107 O O . GLU A 1 10 ? -14.622 17.153 1.473 1.00 0.00 3 GLU A O 15
ATOM 20119 N N . GLU A 1 11 ? -13.077 15.710 2.244 1.00 0.00 4 GLU A N 15
ATOM 20120 C CA . GLU A 1 11 ? -13.954 14.549 2.146 1.00 0.00 4 GLU A CA 15
ATOM 20121 C C . GLU A 1 11 ? -14.190 13.928 3.520 1.00 0.00 4 GLU A C 15
ATOM 20122 O O . GLU A 1 11 ? -13.252 13.721 4.290 1.00 0.00 4 GLU A O 15
ATOM 20134 N N . LEU A 1 12 ? -15.450 13.633 3.820 1.00 0.00 5 LEU A N 15
ATOM 20135 C CA . LEU A 1 12 ? -15.812 13.035 5.101 1.00 0.00 5 LEU A CA 15
ATOM 20136 C C . LEU A 1 12 ? -15.310 11.598 5.192 1.00 0.00 5 LEU A C 15
ATOM 20137 O O . LEU A 1 12 ? -14.655 11.100 4.276 1.00 0.00 5 LEU A O 15
ATOM 20153 N N . GLN A 1 13 ? -15.624 10.936 6.301 1.00 0.00 6 GLN A N 15
ATOM 20154 C CA . GLN A 1 13 ? -15.206 9.555 6.511 1.00 0.00 6 GLN A CA 15
ATOM 20155 C C . GLN A 1 13 ? -16.415 8.636 6.654 1.00 0.00 6 GLN A C 15
ATOM 20156 O O . GLN A 1 13 ? -17.558 9.095 6.674 1.00 0.00 6 GLN A O 15
ATOM 20170 N N . HIS A 1 14 ? -16.156 7.336 6.753 1.00 0.00 7 HIS A N 15
ATOM 20171 C CA . HIS A 1 14 ? -17.223 6.352 6.894 1.00 0.00 7 HIS A CA 15
ATOM 20172 C C . HIS A 1 14 ? -17.292 5.828 8.325 1.00 0.00 7 HIS A C 15
ATOM 20173 O O . HIS A 1 14 ? -16.363 5.175 8.802 1.00 0.00 7 HIS A O 15
ATOM 20187 N N . SER A 1 15 ? -18.396 6.118 9.005 1.00 0.00 8 SER A N 15
ATOM 20188 C CA . SER A 1 15 ? -18.584 5.679 10.383 1.00 0.00 8 SER A CA 15
ATOM 20189 C C . SER A 1 15 ? -18.429 4.166 10.497 1.00 0.00 8 SER A C 15
ATOM 20190 O O . SER A 1 15 ? -17.600 3.671 11.262 1.00 0.00 8 SER A O 15
ATOM 20198 N N . HIS A 1 16 ? -19.233 3.435 9.730 1.00 0.00 9 HIS A N 15
ATOM 20199 C CA . HIS A 1 16 ? -19.185 1.978 9.744 1.00 0.00 9 HIS A CA 15
ATOM 20200 C C . HIS A 1 16 ? -17.749 1.479 9.615 1.00 0.00 9 HIS A C 15
ATOM 20201 O O . HIS A 1 16 ? -17.224 0.826 10.517 1.00 0.00 9 HIS A O 15
ATOM 20215 N N . CYS A 1 17 ? -17.119 1.792 8.488 1.00 0.00 10 CYS A N 15
ATOM 20216 C CA . CYS A 1 17 ? -15.744 1.375 8.239 1.00 0.00 10 CYS A CA 15
ATOM 20217 C C . CYS A 1 17 ? -14.805 1.934 9.305 1.00 0.00 10 CYS A C 15
ATOM 20218 O O . CYS A 1 17 ? -13.827 1.290 9.685 1.00 0.00 10 CYS A O 15
ATOM 20225 N N . VAL A 1 18 ? -15.111 3.135 9.784 1.00 0.00 11 VAL A N 15
ATOM 20226 C CA . VAL A 1 18 ? -14.296 3.780 10.807 1.00 0.00 11 VAL A CA 15
ATOM 20227 C C . VAL A 1 18 ? -14.230 2.932 12.072 1.00 0.00 11 VAL A C 15
ATOM 20228 O O . VAL A 1 18 ? -13.259 2.998 12.825 1.00 0.00 11 VAL A O 15
ATOM 20241 N N . ASN A 1 19 ? -15.269 2.135 12.299 1.00 0.00 12 ASN A N 15
ATOM 20242 C CA . ASN A 1 19 ? -15.329 1.273 13.474 1.00 0.00 12 ASN A CA 15
ATOM 20243 C C . ASN A 1 19 ? -15.688 -0.157 13.081 1.00 0.00 12 ASN A C 15
ATOM 20244 O O . ASN A 1 19 ? -16.395 -0.854 13.810 1.00 0.00 12 ASN A O 15
ATOM 20255 N N . CYS A 1 20 ? -15.195 -0.589 11.925 1.00 0.00 13 CYS A N 15
ATOM 20256 C CA . CYS A 1 20 ? -15.463 -1.935 11.434 1.00 0.00 13 CYS A CA 15
ATOM 20257 C C . CYS A 1 20 ? -14.190 -2.777 11.434 1.00 0.00 13 CYS A C 15
ATOM 20258 O O . CYS A 1 20 ? -13.439 -2.787 10.458 1.00 0.00 13 CYS A O 15
ATOM 20265 N N . VAL A 1 21 ? -13.954 -3.483 12.535 1.00 0.00 14 VAL A N 15
ATOM 20266 C CA . VAL A 1 21 ? -12.773 -4.329 12.663 1.00 0.00 14 VAL A CA 15
ATOM 20267 C C . VAL A 1 21 ? -13.041 -5.730 12.124 1.00 0.00 14 VAL A C 15
ATOM 20268 O O . VAL A 1 21 ? -12.455 -6.707 12.590 1.00 0.00 14 VAL A O 15
ATOM 20281 N N . SER A 1 22 ? -13.929 -5.820 11.139 1.00 0.00 15 SER A N 15
ATOM 20282 C CA . SER A 1 22 ? -14.277 -7.102 10.539 1.00 0.00 15 SER A CA 15
ATOM 20283 C C . SER A 1 22 ? -13.621 -7.257 9.170 1.00 0.00 15 SER A C 15
ATOM 20284 O O . SER A 1 22 ? -13.727 -6.376 8.316 1.00 0.00 15 SER A O 15
ATOM 20292 N N . ARG A 1 23 ? -12.943 -8.382 8.969 1.00 0.00 16 ARG A N 15
ATOM 20293 C CA . ARG A 1 23 ? -12.269 -8.653 7.705 1.00 0.00 16 ARG A CA 15
ATOM 20294 C C . ARG A 1 23 ? -13.272 -9.060 6.630 1.00 0.00 16 ARG A C 15
ATOM 20295 O O . ARG A 1 23 ? -13.427 -8.375 5.619 1.00 0.00 16 ARG A O 15
ATOM 20316 N N . ARG A 1 24 ? -13.950 -10.181 6.855 1.00 0.00 17 ARG A N 15
ATOM 20317 C CA . ARG A 1 24 ? -14.937 -10.681 5.905 1.00 0.00 17 ARG A CA 15
ATOM 20318 C C . ARG A 1 24 ? -16.270 -9.958 6.075 1.00 0.00 17 ARG A C 15
ATOM 20319 O O . ARG A 1 24 ? -17.335 -10.573 6.006 1.00 0.00 17 ARG A O 15
ATOM 20340 N N . CYS A 1 25 ? -16.204 -8.650 6.299 1.00 0.00 18 CYS A N 15
ATOM 20341 C CA . CYS A 1 25 ? -17.404 -7.843 6.480 1.00 0.00 18 CYS A CA 15
ATOM 20342 C C . CYS A 1 25 ? -18.264 -7.856 5.219 1.00 0.00 18 CYS A C 15
ATOM 20343 O O . CYS A 1 25 ? -17.766 -7.644 4.114 1.00 0.00 18 CYS A O 15
ATOM 20350 N N . MET A 1 26 ? -19.557 -8.107 5.394 1.00 0.00 19 MET A N 15
ATOM 20351 C CA . MET A 1 26 ? -20.487 -8.146 4.271 1.00 0.00 19 MET A CA 15
ATOM 20352 C C . MET A 1 26 ? -21.671 -7.215 4.512 1.00 0.00 19 MET A C 15
ATOM 20353 O O . MET A 1 26 ? -22.811 -7.547 4.186 1.00 0.00 19 MET A O 15
ATOM 20367 N N . THR A 1 27 ? -21.393 -6.048 5.085 1.00 0.00 20 THR A N 15
ATOM 20368 C CA . THR A 1 27 ? -22.435 -5.070 5.371 1.00 0.00 20 THR A CA 15
ATOM 20369 C C . THR A 1 27 ? -22.737 -4.214 4.146 1.00 0.00 20 THR A C 15
ATOM 20370 O O . THR A 1 27 ? -21.829 -3.821 3.413 1.00 0.00 20 THR A O 15
ATOM 20381 N N . ARG A 1 28 ? -24.017 -3.928 3.931 1.00 0.00 21 ARG A N 15
ATOM 20382 C CA . ARG A 1 28 ? -24.437 -3.118 2.794 1.00 0.00 21 ARG A CA 15
ATOM 20383 C C . ARG A 1 28 ? -23.701 -1.782 2.776 1.00 0.00 21 ARG A C 15
ATOM 20384 O O . ARG A 1 28 ? -23.800 -0.979 3.704 1.00 0.00 21 ARG A O 15
ATOM 20405 N N . PRO A 1 29 ? -22.945 -1.536 1.696 1.00 0.00 22 PRO A N 15
ATOM 20406 C CA . PRO A 1 29 ? -22.178 -0.298 1.532 1.00 0.00 22 PRO A CA 15
ATOM 20407 C C . PRO A 1 29 ? -23.075 0.913 1.300 1.00 0.00 22 PRO A C 15
ATOM 20408 O O . PRO A 1 29 ? -23.625 1.090 0.214 1.00 0.00 22 PRO A O 15
ATOM 20419 N N . GLU A 1 30 ? -23.217 1.744 2.328 1.00 0.00 23 GLU A N 15
ATOM 20420 C CA . GLU A 1 30 ? -24.048 2.939 2.235 1.00 0.00 23 GLU A CA 15
ATOM 20421 C C . GLU A 1 30 ? -23.298 4.070 1.537 1.00 0.00 23 GLU A C 15
ATOM 20422 O O . GLU A 1 30 ? -22.079 4.030 1.370 1.00 0.00 23 GLU A O 15
ATOM 20434 N N . PRO A 1 31 ? -24.044 5.104 1.120 1.00 0.00 24 PRO A N 15
ATOM 20435 C CA . PRO A 1 31 ? -23.471 6.266 0.433 1.00 0.00 24 PRO A CA 15
ATOM 20436 C C . PRO A 1 31 ? -22.622 7.127 1.362 1.00 0.00 24 PRO A C 15
ATOM 20437 O O . PRO A 1 31 ? -22.220 8.233 1.004 1.00 0.00 24 PRO A O 15
ATOM 20448 N N . GLY A 1 32 ? -22.351 6.611 2.557 1.00 0.00 25 GLY A N 15
ATOM 20449 C CA . GLY A 1 32 ? -21.550 7.347 3.518 1.00 0.00 25 GLY A CA 15
ATOM 20450 C C . GLY A 1 32 ? -21.160 6.502 4.715 1.00 0.00 25 GLY A C 15
ATOM 20451 O O . GLY A 1 32 ? -19.976 6.359 5.022 1.00 0.00 25 GLY A O 15
ATOM 20455 N N . ILE A 1 33 ? -22.157 5.943 5.393 1.00 0.00 26 ILE A N 15
ATOM 20456 C CA . ILE A 1 33 ? -21.911 5.109 6.563 1.00 0.00 26 ILE A CA 15
ATOM 20457 C C . ILE A 1 33 ? -20.835 4.067 6.279 1.00 0.00 26 ILE A C 15
ATOM 20458 O O . ILE A 1 33 ? -19.778 4.063 6.910 1.00 0.00 26 ILE A O 15
ATOM 20474 N N . SER A 1 34 ? -21.110 3.185 5.323 1.00 0.00 27 SER A N 15
ATOM 20475 C CA . SER A 1 34 ? -20.165 2.136 4.956 1.00 0.00 27 SER A CA 15
ATOM 20476 C C . SER A 1 34 ? -19.847 2.189 3.465 1.00 0.00 27 SER A C 15
ATOM 20477 O O . SER A 1 34 ? -20.449 2.959 2.717 1.00 0.00 27 SER A O 15
ATOM 20485 N N . CYS A 1 35 ? -18.894 1.366 3.041 1.00 0.00 28 CYS A N 15
ATOM 20486 C CA . CYS A 1 35 ? -18.493 1.317 1.640 1.00 0.00 28 CYS A CA 15
ATOM 20487 C C . CYS A 1 35 ? -18.071 -0.095 1.243 1.00 0.00 28 CYS A C 15
ATOM 20488 O O . CYS A 1 35 ? -17.894 -0.964 2.097 1.00 0.00 28 CYS A O 15
ATOM 20495 N N . ASP A 1 36 ? -17.911 -0.315 -0.057 1.00 0.00 29 ASP A N 15
ATOM 20496 C CA . ASP A 1 36 ? -17.508 -1.620 -0.567 1.00 0.00 29 ASP A CA 15
ATOM 20497 C C . ASP A 1 36 ? -16.116 -1.994 -0.065 1.00 0.00 29 ASP A C 15
ATOM 20498 O O . ASP A 1 36 ? -15.232 -1.143 0.037 1.00 0.00 29 ASP A O 15
ATOM 20507 N N . LEU A 1 37 ? -15.930 -3.271 0.250 1.00 0.00 30 LEU A N 15
ATOM 20508 C CA . LEU A 1 37 ? -14.647 -3.758 0.743 1.00 0.00 30 LEU A CA 15
ATOM 20509 C C . LEU A 1 37 ? -13.746 -4.186 -0.412 1.00 0.00 30 LEU A C 15
ATOM 20510 O O . LEU A 1 37 ? -14.210 -4.776 -1.388 1.00 0.00 30 LEU A O 15
ATOM 20526 N N . ILE A 1 38 ? -12.457 -3.885 -0.293 1.00 0.00 31 ILE A N 15
ATOM 20527 C CA . ILE A 1 38 ? -11.492 -4.241 -1.325 1.00 0.00 31 ILE A CA 15
ATOM 20528 C C . ILE A 1 38 ? -10.235 -4.852 -0.715 1.00 0.00 31 ILE A C 15
ATOM 20529 O O . ILE A 1 38 ? -9.801 -4.455 0.366 1.00 0.00 31 ILE A O 15
ATOM 20545 N N . GLY A 1 39 ? -9.653 -5.819 -1.417 1.00 0.00 32 GLY A N 15
ATOM 20546 C CA . GLY A 1 39 ? -8.450 -6.468 -0.930 1.00 0.00 32 GLY A CA 15
ATOM 20547 C C . GLY A 1 39 ? -7.199 -5.660 -1.214 1.00 0.00 32 GLY A C 15
ATOM 20548 O O . GLY A 1 39 ? -7.082 -5.032 -2.267 1.00 0.00 32 GLY A O 15
ATOM 20552 N N . CYS A 1 40 ? -6.261 -5.674 -0.273 1.00 0.00 33 CYS A N 15
ATOM 20553 C CA . CYS A 1 40 ? -5.013 -4.935 -0.425 1.00 0.00 33 CYS A CA 15
ATOM 20554 C C . CYS A 1 40 ? -4.446 -5.111 -1.831 1.00 0.00 33 CYS A C 15
ATOM 20555 O O . CYS A 1 40 ? -4.386 -6.216 -2.370 1.00 0.00 33 CYS A O 15
ATOM 20562 N N . PRO A 1 41 ? -4.018 -3.995 -2.440 1.00 0.00 34 PRO A N 15
ATOM 20563 C CA . PRO A 1 41 ? -3.447 -3.999 -3.790 1.00 0.00 34 PRO A CA 15
ATOM 20564 C C . PRO A 1 41 ? -2.077 -4.667 -3.838 1.00 0.00 34 PRO A C 15
ATOM 20565 O O . PRO A 1 41 ? -1.526 -4.899 -4.914 1.00 0.00 34 PRO A O 15
ATOM 20576 N N . LEU A 1 42 ? -1.533 -4.974 -2.666 1.00 0.00 35 LEU A N 15
ATOM 20577 C CA . LEU A 1 42 ? -0.226 -5.616 -2.574 1.00 0.00 35 LEU A CA 15
ATOM 20578 C C . LEU A 1 42 ? -0.360 -7.055 -2.084 1.00 0.00 35 LEU A C 15
ATOM 20579 O O . LEU A 1 42 ? 0.604 -7.650 -1.602 1.00 0.00 35 LEU A O 15
ATOM 20595 N N . VAL A 1 43 ? -1.562 -7.609 -2.212 1.00 0.00 36 VAL A N 15
ATOM 20596 C CA . VAL A 1 43 ? -1.821 -8.979 -1.785 1.00 0.00 36 VAL A CA 15
ATOM 20597 C C . VAL A 1 43 ? -1.143 -9.277 -0.453 1.00 0.00 36 VAL A C 15
ATOM 20598 O O . VAL A 1 43 ? -0.649 -10.382 -0.228 1.00 0.00 36 VAL A O 15
ATOM 20611 N N . CYS A 1 44 ? -1.123 -8.284 0.430 1.00 0.00 37 CYS A N 15
ATOM 20612 C CA . CYS A 1 44 ? -0.506 -8.438 1.742 1.00 0.00 37 CYS A CA 15
ATOM 20613 C C . CYS A 1 44 ? -1.238 -9.493 2.567 1.00 0.00 37 CYS A C 15
ATOM 20614 O O . CYS A 1 44 ? -0.653 -10.127 3.443 1.00 0.00 37 CYS A O 15
ATOM 20621 N N . GLY A 1 45 ? -2.523 -9.676 2.278 1.00 0.00 38 GLY A N 15
ATOM 20622 C CA . GLY A 1 45 ? -3.314 -10.654 3.001 1.00 0.00 38 GLY A CA 15
ATOM 20623 C C . GLY A 1 45 ? -4.222 -10.017 4.034 1.00 0.00 38 GLY A C 15
ATOM 20624 O O . GLY A 1 45 ? -4.251 -10.441 5.189 1.00 0.00 38 GLY A O 15
ATOM 20628 N N . ALA A 1 46 ? -4.963 -8.995 3.619 1.00 0.00 39 ALA A N 15
ATOM 20629 C CA . ALA A 1 46 ? -5.875 -8.298 4.517 1.00 0.00 39 ALA A CA 15
ATOM 20630 C C . ALA A 1 46 ? -6.983 -7.596 3.738 1.00 0.00 39 ALA A C 15
ATOM 20631 O O . ALA A 1 46 ? -6.731 -6.970 2.709 1.00 0.00 39 ALA A O 15
ATOM 20638 N N . VAL A 1 47 ? -8.210 -7.706 4.236 1.00 0.00 40 VAL A N 15
ATOM 20639 C CA . VAL A 1 47 ? -9.357 -7.082 3.587 1.00 0.00 40 VAL A CA 15
ATOM 20640 C C . VAL A 1 47 ? -9.850 -5.878 4.382 1.00 0.00 40 VAL A C 15
ATOM 20641 O O . VAL A 1 47 ? -10.283 -6.012 5.527 1.00 0.00 40 VAL A O 15
ATOM 20654 N N . PHE A 1 48 ? -9.783 -4.702 3.767 1.00 0.00 41 PHE A N 15
ATOM 20655 C CA . PHE A 1 48 ? -10.223 -3.473 4.418 1.00 0.00 41 PHE A CA 15
ATOM 20656 C C . PHE A 1 48 ? -11.113 -2.654 3.488 1.00 0.00 41 PHE A C 15
ATOM 20657 O O . PHE A 1 48 ? -11.066 -2.811 2.267 1.00 0.00 41 PHE A O 15
ATOM 20674 N N . HIS A 1 49 ? -11.923 -1.778 4.074 1.00 0.00 42 HIS A N 15
ATOM 20675 C CA . HIS A 1 49 ? -12.825 -0.933 3.298 1.00 0.00 42 HIS A CA 15
ATOM 20676 C C . HIS A 1 49 ? -12.040 -0.009 2.372 1.00 0.00 42 HIS A C 15
ATOM 20677 O O . HIS A 1 49 ? -11.065 0.618 2.785 1.00 0.00 42 HIS A O 15
ATOM 20691 N N . SER A 1 50 ? -12.473 0.071 1.118 1.00 0.00 43 SER A N 15
ATOM 20692 C CA . SER A 1 50 ? -11.809 0.915 0.132 1.00 0.00 43 SER A CA 15
ATOM 20693 C C . SER A 1 50 ? -11.343 2.224 0.763 1.00 0.00 43 SER A C 15
ATOM 20694 O O . SER A 1 50 ? -10.256 2.719 0.463 1.00 0.00 43 SER A O 15
ATOM 20702 N N . CYS A 1 51 ? -12.173 2.779 1.640 1.00 0.00 44 CYS A N 15
ATOM 20703 C CA . CYS A 1 51 ? -11.849 4.030 2.314 1.00 0.00 44 CYS A CA 15
ATOM 20704 C C . CYS A 1 51 ? -10.664 3.848 3.258 1.00 0.00 44 CYS A C 15
ATOM 20705 O O . CYS A 1 51 ? -9.784 4.706 3.341 1.00 0.00 44 CYS A O 15
ATOM 20712 N N . LYS A 1 52 ? -10.647 2.725 3.968 1.00 0.00 45 LYS A N 15
ATOM 20713 C CA . LYS A 1 52 ? -9.570 2.427 4.905 1.00 0.00 45 LYS A CA 15
ATOM 20714 C C . LYS A 1 52 ? -8.249 2.223 4.170 1.00 0.00 45 LYS A C 15
ATOM 20715 O O . LYS A 1 52 ? -7.200 2.684 4.619 1.00 0.00 45 LYS A O 15
ATOM 20734 N N . ALA A 1 53 ? -8.309 1.531 3.037 1.00 0.00 46 ALA A N 15
ATOM 20735 C CA . ALA A 1 53 ? -7.119 1.269 2.238 1.00 0.00 46 ALA A CA 15
ATOM 20736 C C . ALA A 1 53 ? -6.119 2.415 2.350 1.00 0.00 46 ALA A C 15
ATOM 20737 O O . ALA A 1 53 ? -4.983 2.220 2.783 1.00 0.00 46 ALA A O 15
ATOM 20744 N N . ASP A 1 54 ? -6.548 3.609 1.958 1.00 0.00 47 ASP A N 15
ATOM 20745 C CA . ASP A 1 54 ? -5.691 4.787 2.016 1.00 0.00 47 ASP A CA 15
ATOM 20746 C C . ASP A 1 54 ? -4.851 4.786 3.289 1.00 0.00 47 ASP A C 15
ATOM 20747 O O . ASP A 1 54 ? -3.650 5.051 3.251 1.00 0.00 47 ASP A O 15
ATOM 20756 N N . GLU A 1 55 ? -5.492 4.487 4.415 1.00 0.00 48 GLU A N 15
ATOM 20757 C CA . GLU A 1 55 ? -4.803 4.454 5.699 1.00 0.00 48 GLU A CA 15
ATOM 20758 C C . GLU A 1 55 ? -4.074 3.128 5.892 1.00 0.00 48 GLU A C 15
ATOM 20759 O O . GLU A 1 55 ? -2.881 3.101 6.195 1.00 0.00 48 GLU A O 15
ATOM 20771 N N . HIS A 1 56 ? -4.800 2.029 5.713 1.00 0.00 49 HIS A N 15
ATOM 20772 C CA . HIS A 1 56 ? -4.222 0.698 5.867 1.00 0.00 49 HIS A CA 15
ATOM 20773 C C . HIS A 1 56 ? -2.810 0.649 5.293 1.00 0.00 49 HIS A C 15
ATOM 20774 O O . HIS A 1 56 ? -1.866 0.249 5.974 1.00 0.00 49 HIS A O 15
ATOM 20788 N N . ARG A 1 57 ? -2.673 1.058 4.036 1.00 0.00 50 ARG A N 15
ATOM 20789 C CA . ARG A 1 57 ? -1.376 1.059 3.370 1.00 0.00 50 ARG A CA 15
ATOM 20790 C C . ARG A 1 57 ? -0.270 1.481 4.333 1.00 0.00 50 ARG A C 15
ATOM 20791 O O . ARG A 1 57 ? 0.814 0.897 4.345 1.00 0.00 50 ARG A O 15
ATOM 20812 N N . LEU A 1 58 ? -0.552 2.499 5.139 1.00 0.00 51 LEU A N 15
ATOM 20813 C CA . LEU A 1 58 ? 0.419 3.001 6.106 1.00 0.00 51 LEU A CA 15
ATOM 20814 C C . LEU A 1 58 ? 0.951 1.869 6.980 1.00 0.00 51 LEU A C 15
ATOM 20815 O O . LEU A 1 58 ? 2.162 1.683 7.102 1.00 0.00 51 LEU A O 15
ATOM 20831 N N . LEU A 1 59 ? 0.039 1.116 7.583 1.00 0.00 52 LEU A N 15
ATOM 20832 C CA . LEU A 1 59 ? 0.416 0.000 8.444 1.00 0.00 52 LEU A CA 15
ATOM 20833 C C . LEU A 1 59 ? 0.892 -1.190 7.617 1.00 0.00 52 LEU A C 15
ATOM 20834 O O . LEU A 1 59 ? 1.926 -1.790 7.911 1.00 0.00 52 LEU A O 15
ATOM 20850 N N . CYS A 1 60 ? 0.132 -1.524 6.580 1.00 0.00 53 CYS A N 15
ATOM 20851 C CA . CYS A 1 60 ? 0.475 -2.641 5.708 1.00 0.00 53 CYS A CA 15
ATOM 20852 C C . CYS A 1 60 ? 1.989 -2.796 5.594 1.00 0.00 53 CYS A C 15
ATOM 20853 O O . CYS A 1 60 ? 2.720 -1.836 5.349 1.00 0.00 53 CYS A O 15
ATOM 20860 N N . PRO A 1 61 ? 2.472 -4.034 5.776 1.00 0.00 54 PRO A N 15
ATOM 20861 C CA . PRO A 1 61 ? 3.902 -4.346 5.698 1.00 0.00 54 PRO A CA 15
ATOM 20862 C C . PRO A 1 61 ? 4.442 -4.238 4.276 1.00 0.00 54 PRO A C 15
ATOM 20863 O O . PRO A 1 61 ? 5.512 -3.673 4.048 1.00 0.00 54 PRO A O 15
ATOM 20874 N N . PHE A 1 62 ? 3.695 -4.783 3.321 1.00 0.00 55 PHE A N 15
ATOM 20875 C CA . PHE A 1 62 ? 4.099 -4.749 1.921 1.00 0.00 55 PHE A CA 15
ATOM 20876 C C . PHE A 1 62 ? 4.407 -3.321 1.478 1.00 0.00 55 PHE A C 15
ATOM 20877 O O . PHE A 1 62 ? 5.380 -3.079 0.765 1.00 0.00 55 PHE A O 15
ATOM 20894 N N . GLU A 1 63 ? 3.569 -2.382 1.907 1.00 0.00 56 GLU A N 15
ATOM 20895 C CA . GLU A 1 63 ? 3.752 -0.979 1.553 1.00 0.00 56 GLU A CA 15
ATOM 20896 C C . GLU A 1 63 ? 5.232 -0.607 1.547 1.00 0.00 56 GLU A C 15
ATOM 20897 O O . GLU A 1 63 ? 5.994 -1.037 2.413 1.00 0.00 56 GLU A O 15
ATOM 20909 N N . ARG A 1 64 ? 5.630 0.194 0.564 1.00 0.00 57 ARG A N 15
ATOM 20910 C CA . ARG A 1 64 ? 7.019 0.622 0.444 1.00 0.00 57 ARG A CA 15
ATOM 20911 C C . ARG A 1 64 ? 7.442 1.443 1.659 1.00 0.00 57 ARG A C 15
ATOM 20912 O O . ARG A 1 64 ? 6.782 2.416 2.024 1.00 0.00 57 ARG A O 15
ATOM 20933 N N . VAL A 1 65 ? 8.547 1.044 2.281 1.00 0.00 58 VAL A N 15
ATOM 20934 C CA . VAL A 1 65 ? 9.059 1.742 3.454 1.00 0.00 58 VAL A CA 15
ATOM 20935 C C . VAL A 1 65 ? 10.578 1.852 3.408 1.00 0.00 58 VAL A C 15
ATOM 20936 O O . VAL A 1 65 ? 11.275 0.967 2.911 1.00 0.00 58 VAL A O 15
ATOM 20949 N N . PRO A 1 66 ? 11.107 2.964 3.939 1.00 0.00 59 PRO A N 15
ATOM 20950 C CA . PRO A 1 66 ? 12.551 3.217 3.972 1.00 0.00 59 PRO A CA 15
ATOM 20951 C C . PRO A 1 66 ? 13.279 2.291 4.940 1.00 0.00 59 PRO A C 15
ATOM 20952 O O . PRO A 1 66 ? 12.740 1.918 5.983 1.00 0.00 59 PRO A O 15
ATOM 20963 N N . CYS A 1 67 ? 14.507 1.923 4.590 1.00 0.00 60 CYS A N 15
ATOM 20964 C CA . CYS A 1 67 ? 15.310 1.041 5.427 1.00 0.00 60 CYS A CA 15
ATOM 20965 C C . CYS A 1 67 ? 15.224 1.455 6.894 1.00 0.00 60 CYS A C 15
ATOM 20966 O O . CYS A 1 67 ? 15.259 2.643 7.217 1.00 0.00 60 CYS A O 15
ATOM 20973 N N . LEU A 1 68 ? 15.110 0.469 7.776 1.00 0.00 61 LEU A N 15
ATOM 20974 C CA . LEU A 1 68 ? 15.019 0.730 9.208 1.00 0.00 61 LEU A CA 15
ATOM 20975 C C . LEU A 1 68 ? 16.003 1.817 9.627 1.00 0.00 61 LEU A C 15
ATOM 20976 O O . LEU A 1 68 ? 15.648 2.741 10.357 1.00 0.00 61 LEU A O 15
ATOM 20992 N N . ASN A 1 69 ? 17.241 1.701 9.158 1.00 0.00 62 ASN A N 15
ATOM 20993 C CA . ASN A 1 69 ? 18.276 2.675 9.482 1.00 0.00 62 ASN A CA 15
ATOM 20994 C C . ASN A 1 69 ? 18.320 3.790 8.441 1.00 0.00 62 ASN A C 15
ATOM 20995 O O . ASN A 1 69 ? 19.394 4.222 8.025 1.00 0.00 62 ASN A O 15
ATOM 21006 N N . SER A 1 70 ? 17.144 4.251 8.027 1.00 0.00 63 SER A N 15
ATOM 21007 C CA . SER A 1 70 ? 17.048 5.313 7.032 1.00 0.00 63 SER A CA 15
ATOM 21008 C C . SER A 1 70 ? 17.716 6.589 7.534 1.00 0.00 63 SER A C 15
ATOM 21009 O O . SER A 1 70 ? 18.453 7.247 6.799 1.00 0.00 63 SER A O 15
ATOM 21017 N N . ASP A 1 71 ? 17.454 6.933 8.790 1.00 0.00 64 ASP A N 15
ATOM 21018 C CA . ASP A 1 71 ? 18.031 8.129 9.392 1.00 0.00 64 ASP A CA 15
ATOM 21019 C C . ASP A 1 71 ? 19.475 8.324 8.938 1.00 0.00 64 ASP A C 15
ATOM 21020 O O . ASP A 1 71 ? 19.841 9.387 8.436 1.00 0.00 64 ASP A O 15
ATOM 21029 N N . PHE A 1 72 ? 20.291 7.291 9.120 1.00 0.00 65 PHE A N 15
ATOM 21030 C CA . PHE A 1 72 ? 21.695 7.349 8.732 1.00 0.00 65 PHE A CA 15
ATOM 21031 C C . PHE A 1 72 ? 21.843 7.856 7.301 1.00 0.00 65 PHE A C 15
ATOM 21032 O O . PHE A 1 72 ? 22.716 8.672 7.006 1.00 0.00 65 PHE A O 15
ATOM 21049 N N . GLY A 1 73 ? 20.984 7.364 6.413 1.00 0.00 66 GLY A N 15
ATOM 21050 C CA . GLY A 1 73 ? 21.036 7.777 5.023 1.00 0.00 66 GLY A CA 15
ATOM 21051 C C . GLY A 1 73 ? 21.071 6.599 4.069 1.00 0.00 66 GLY A C 15
ATOM 21052 O O . GLY A 1 73 ? 21.951 6.510 3.213 1.00 0.00 66 GLY A O 15
ATOM 21056 N N . CYS A 1 74 ? 20.111 5.691 4.217 1.00 0.00 67 CYS A N 15
ATOM 21057 C CA . CYS A 1 74 ? 20.036 4.512 3.364 1.00 0.00 67 CYS A CA 15
ATOM 21058 C C . CYS A 1 74 ? 18.980 4.693 2.277 1.00 0.00 67 CYS A C 15
ATOM 21059 O O . CYS A 1 74 ? 17.777 4.691 2.540 1.00 0.00 67 CYS A O 15
ATOM 21066 N N . PRO A 1 75 ? 19.438 4.852 1.027 1.00 0.00 68 PRO A N 15
ATOM 21067 C CA . PRO A 1 75 ? 18.550 5.036 -0.125 1.00 0.00 68 PRO A CA 15
ATOM 21068 C C . PRO A 1 75 ? 17.774 3.769 -0.466 1.00 0.00 68 PRO A C 15
ATOM 21069 O O . PRO A 1 75 ? 17.017 3.735 -1.437 1.00 0.00 68 PRO A O 15
ATOM 21080 N N . PHE A 1 76 ? 17.965 2.728 0.338 1.00 0.00 69 PHE A N 15
ATOM 21081 C CA . PHE A 1 76 ? 17.282 1.458 0.121 1.00 0.00 69 PHE A CA 15
ATOM 21082 C C . PHE A 1 76 ? 15.841 1.524 0.616 1.00 0.00 69 PHE A C 15
ATOM 21083 O O . PHE A 1 76 ? 15.580 1.911 1.756 1.00 0.00 69 PHE A O 15
ATOM 21100 N N . THR A 1 77 ? 14.906 1.142 -0.249 1.00 0.00 70 THR A N 15
ATOM 21101 C CA . THR A 1 77 ? 13.491 1.159 0.098 1.00 0.00 70 THR A CA 15
ATOM 21102 C C . THR A 1 77 ? 12.807 -0.138 -0.318 1.00 0.00 70 THR A C 15
ATOM 21103 O O . THR A 1 77 ? 12.968 -0.601 -1.447 1.00 0.00 70 THR A O 15
ATOM 21114 N N . MET A 1 78 ? 12.042 -0.720 0.600 1.00 0.00 71 MET A N 15
ATOM 21115 C CA . MET A 1 78 ? 11.332 -1.964 0.327 1.00 0.00 71 MET A CA 15
ATOM 21116 C C . MET A 1 78 ? 10.231 -2.199 1.355 1.00 0.00 71 MET A C 15
ATOM 21117 O O . MET A 1 78 ? 10.063 -1.415 2.289 1.00 0.00 71 MET A O 15
ATOM 21131 N N . ALA A 1 79 ? 9.483 -3.283 1.178 1.00 0.00 72 ALA A N 15
ATOM 21132 C CA . ALA A 1 79 ? 8.399 -3.622 2.092 1.00 0.00 72 ALA A CA 15
ATOM 21133 C C . ALA A 1 79 ? 8.929 -3.886 3.497 1.00 0.00 72 ALA A C 15
ATOM 21134 O O . ALA A 1 79 ? 10.042 -4.383 3.668 1.00 0.00 72 ALA A O 15
ATOM 21141 N N . ARG A 1 80 ? 8.124 -3.551 4.500 1.00 0.00 73 ARG A N 15
ATOM 21142 C CA . ARG A 1 80 ? 8.513 -3.750 5.891 1.00 0.00 73 ARG A CA 15
ATOM 21143 C C . ARG A 1 80 ? 8.826 -5.219 6.163 1.00 0.00 73 ARG A C 15
ATOM 21144 O O . ARG A 1 80 ? 9.769 -5.540 6.884 1.00 0.00 73 ARG A O 15
ATOM 21165 N N . ASN A 1 81 ? 8.027 -6.106 5.579 1.00 0.00 74 ASN A N 15
ATOM 21166 C CA . ASN A 1 81 ? 8.218 -7.541 5.759 1.00 0.00 74 ASN A CA 15
ATOM 21167 C C . ASN A 1 81 ? 9.361 -8.051 4.887 1.00 0.00 74 ASN A C 15
ATOM 21168 O O . ASN A 1 81 ? 9.563 -9.258 4.752 1.00 0.00 74 ASN A O 15
ATOM 21179 N N . LYS A 1 82 ? 10.107 -7.124 4.296 1.00 0.00 75 LYS A N 15
ATOM 21180 C CA . LYS A 1 82 ? 11.231 -7.477 3.438 1.00 0.00 75 LYS A CA 15
ATOM 21181 C C . LYS A 1 82 ? 12.518 -6.821 3.929 1.00 0.00 75 LYS A C 15
ATOM 21182 O O . LYS A 1 82 ? 13.610 -7.362 3.749 1.00 0.00 75 LYS A O 15
ATOM 21201 N N . VAL A 1 83 ? 12.382 -5.654 4.550 1.00 0.00 76 VAL A N 15
ATOM 21202 C CA . VAL A 1 83 ? 13.533 -4.926 5.070 1.00 0.00 76 VAL A CA 15
ATOM 21203 C C . VAL A 1 83 ? 14.527 -5.871 5.736 1.00 0.00 76 VAL A C 15
ATOM 21204 O O . VAL A 1 83 ? 15.734 -5.771 5.522 1.00 0.00 76 VAL A O 15
ATOM 21217 N N . ALA A 1 84 ? 14.009 -6.789 6.546 1.00 0.00 77 ALA A N 15
ATOM 21218 C CA . ALA A 1 84 ? 14.850 -7.755 7.242 1.00 0.00 77 ALA A CA 15
ATOM 21219 C C . ALA A 1 84 ? 15.958 -8.276 6.332 1.00 0.00 77 ALA A C 15
ATOM 21220 O O . ALA A 1 84 ? 17.140 -8.159 6.650 1.00 0.00 77 ALA A O 15
ATOM 21227 N N . GLU A 1 85 ? 15.565 -8.851 5.200 1.00 0.00 78 GLU A N 15
ATOM 21228 C CA . GLU A 1 85 ? 16.526 -9.391 4.245 1.00 0.00 78 GLU A CA 15
ATOM 21229 C C . GLU A 1 85 ? 17.564 -8.339 3.864 1.00 0.00 78 GLU A C 15
ATOM 21230 O O . GLU A 1 85 ? 18.753 -8.637 3.746 1.00 0.00 78 GLU A O 15
ATOM 21242 N N . HIS A 1 86 ? 17.105 -7.106 3.672 1.00 0.00 79 HIS A N 15
ATOM 21243 C CA . HIS A 1 86 ? 17.993 -6.009 3.304 1.00 0.00 79 HIS A CA 15
ATOM 21244 C C . HIS A 1 86 ? 18.991 -5.720 4.421 1.00 0.00 79 HIS A C 15
ATOM 21245 O O . HIS A 1 86 ? 20.193 -5.600 4.178 1.00 0.00 79 HIS A O 15
ATOM 21259 N N . LEU A 1 87 ? 18.487 -5.607 5.645 1.00 0.00 80 LEU A N 15
ATOM 21260 C CA . LEU A 1 87 ? 19.334 -5.331 6.800 1.00 0.00 80 LEU A CA 15
ATOM 21261 C C . LEU A 1 87 ? 20.576 -6.216 6.787 1.00 0.00 80 LEU A C 15
ATOM 21262 O O . LEU A 1 87 ? 21.656 -5.791 7.195 1.00 0.00 80 LEU A O 15
ATOM 21278 N N . GLU A 1 88 ? 20.414 -7.448 6.315 1.00 0.00 81 GLU A N 15
ATOM 21279 C CA . GLU A 1 88 ? 21.524 -8.392 6.249 1.00 0.00 81 GLU A CA 15
ATOM 21280 C C . GLU A 1 88 ? 22.659 -7.838 5.392 1.00 0.00 81 GLU A C 15
ATOM 21281 O O . GLU A 1 88 ? 23.824 -7.880 5.785 1.00 0.00 81 GLU A O 15
ATOM 21293 N N . MET A 1 89 ? 22.308 -7.320 4.220 1.00 0.00 82 MET A N 15
ATOM 21294 C CA . MET A 1 89 ? 23.297 -6.757 3.308 1.00 0.00 82 MET A CA 15
ATOM 21295 C C . MET A 1 89 ? 23.179 -5.237 3.248 1.00 0.00 82 MET A C 15
ATOM 21296 O O . MET A 1 89 ? 23.557 -4.613 2.256 1.00 0.00 82 MET A O 15
ATOM 21310 N N . CYS A 1 90 ? 22.652 -4.647 4.316 1.00 0.00 83 CYS A N 15
ATOM 21311 C CA . CYS A 1 90 ? 22.484 -3.200 4.386 1.00 0.00 83 CYS A CA 15
ATOM 21312 C C . CYS A 1 90 ? 23.763 -2.526 4.874 1.00 0.00 83 CYS A C 15
ATOM 21313 O O . CYS A 1 90 ? 24.421 -2.990 5.806 1.00 0.00 83 CYS A O 15
ATOM 21320 N N . PRO A 1 91 ? 24.123 -1.406 4.232 1.00 0.00 84 PRO A N 15
ATOM 21321 C CA . PRO A 1 91 ? 25.325 -0.643 4.584 1.00 0.00 84 PRO A CA 15
ATOM 21322 C C . PRO A 1 91 ? 25.193 0.056 5.933 1.00 0.00 84 PRO A C 15
ATOM 21323 O O . PRO A 1 91 ? 26.088 -0.026 6.774 1.00 0.00 84 PRO A O 15
ATOM 21334 N N . ALA A 1 92 ? 24.073 0.742 6.132 1.00 0.00 85 ALA A N 15
ATOM 21335 C CA . ALA A 1 92 ? 23.824 1.453 7.380 1.00 0.00 85 ALA A CA 15
ATOM 21336 C C . ALA A 1 92 ? 23.858 0.500 8.570 1.00 0.00 85 ALA A C 15
ATOM 21337 O O . ALA A 1 92 ? 24.187 0.899 9.687 1.00 0.00 85 ALA A O 15
ATOM 21344 N N . SER A 1 93 ? 23.514 -0.760 8.324 1.00 0.00 86 SER A N 15
ATOM 21345 C CA . SER A 1 93 ? 23.501 -1.768 9.377 1.00 0.00 86 SER A CA 15
ATOM 21346 C C . SER A 1 93 ? 24.890 -1.935 9.987 1.00 0.00 86 SER A C 15
ATOM 21347 O O . SER A 1 93 ? 25.041 -2.504 11.068 1.00 0.00 86 SER A O 15
ATOM 21355 N N . VAL A 1 94 ? 25.901 -1.435 9.284 1.00 0.00 87 VAL A N 15
ATOM 21356 C CA . VAL A 1 94 ? 27.278 -1.527 9.755 1.00 0.00 87 VAL A CA 15
ATOM 21357 C C . VAL A 1 94 ? 27.499 -2.801 10.563 1.00 0.00 87 VAL A C 15
ATOM 21358 O O . VAL A 1 94 ? 28.120 -2.775 11.625 1.00 0.00 87 VAL A O 15
ATOM 21371 N N . SER A 1 95 ? 26.985 -3.916 10.052 1.00 0.00 88 SER A N 15
ATOM 21372 C CA . SER A 1 95 ? 27.123 -5.201 10.728 1.00 0.00 88 SER A CA 15
ATOM 21373 C C . SER A 1 95 ? 27.597 -6.277 9.756 1.00 0.00 88 SER A C 15
ATOM 21374 O O . SER A 1 95 ? 28.557 -6.996 10.029 1.00 0.00 88 SER A O 15
ATOM 21382 N N . GLY A 1 96 ? 26.914 -6.382 8.620 1.00 0.00 89 GLY A N 15
ATOM 21383 C CA . GLY A 1 96 ? 27.279 -7.373 7.624 1.00 0.00 89 GLY A CA 15
ATOM 21384 C C . GLY A 1 96 ? 28.772 -7.412 7.365 1.00 0.00 89 GLY A C 15
ATOM 21385 O O . GLY A 1 96 ? 29.403 -6.391 7.093 1.00 0.00 89 GLY A O 15
ATOM 21389 N N . PRO A 1 97 ? 29.360 -8.615 7.451 1.00 0.00 90 PRO A N 15
ATOM 21390 C CA . PRO A 1 97 ? 30.796 -8.811 7.229 1.00 0.00 90 PRO A CA 15
ATOM 21391 C C . PRO A 1 97 ? 31.188 -8.615 5.768 1.00 0.00 90 PRO A C 15
ATOM 21392 O O . PRO A 1 97 ? 32.371 -8.623 5.427 1.00 0.00 90 PRO A O 15
ATOM 21403 N N . SER A 1 98 ? 30.188 -8.439 4.910 1.00 0.00 91 SER A N 15
ATOM 21404 C CA . SER A 1 98 ? 30.429 -8.244 3.485 1.00 0.00 91 SER A CA 15
ATOM 21405 C C . SER A 1 98 ? 30.090 -6.816 3.067 1.00 0.00 91 SER A C 15
ATOM 21406 O O . SER A 1 98 ? 29.219 -6.176 3.655 1.00 0.00 91 SER A O 15
ATOM 21414 N N . SER A 1 99 ? 30.787 -6.324 2.048 1.00 0.00 92 SER A N 15
ATOM 21415 C CA . SER A 1 99 ? 30.563 -4.970 1.553 1.00 0.00 92 SER A CA 15
ATOM 21416 C C . SER A 1 99 ? 29.854 -4.996 0.203 1.00 0.00 92 SER A C 15
ATOM 21417 O O . SER A 1 99 ? 28.801 -4.383 0.030 1.00 0.00 92 SER A O 15
ATOM 21425 N N . GLY A 1 100 ? 30.439 -5.711 -0.753 1.00 0.00 93 GLY A N 15
ATOM 21426 C CA . GLY A 1 100 ? 29.850 -5.805 -2.076 1.00 0.00 93 GLY A CA 15
ATOM 21427 C C . GLY A 1 100 ? 30.288 -4.675 -2.987 1.00 0.00 93 GLY A C 15
ATOM 21428 O O . GLY A 1 100 ? 30.126 -4.752 -4.204 1.00 0.00 93 GLY A O 15
ATOM 21436 N N . GLY A 1 1 ? -19.597 38.679 -23.106 1.00 0.00 -6 GLY A N 16
ATOM 21437 C CA . GLY A 1 1 ? -18.995 37.409 -22.748 1.00 0.00 -6 GLY A CA 16
ATOM 21438 C C . GLY A 1 1 ? -19.593 36.819 -21.486 1.00 0.00 -6 GLY A C 16
ATOM 21439 O O . GLY A 1 1 ? -20.339 37.489 -20.773 1.00 0.00 -6 GLY A O 16
ATOM 21443 N N . SER A 1 2 ? -19.265 35.561 -21.210 1.00 0.00 -5 SER A N 16
ATOM 21444 C CA . SER A 1 2 ? -19.780 34.879 -20.028 1.00 0.00 -5 SER A CA 16
ATOM 21445 C C . SER A 1 2 ? -19.127 33.509 -19.864 1.00 0.00 -5 SER A C 16
ATOM 21446 O O . SER A 1 2 ? -18.995 32.753 -20.827 1.00 0.00 -5 SER A O 16
ATOM 21454 N N . SER A 1 3 ? -18.721 33.198 -18.638 1.00 0.00 -4 SER A N 16
ATOM 21455 C CA . SER A 1 3 ? -18.078 31.921 -18.347 1.00 0.00 -4 SER A CA 16
ATOM 21456 C C . SER A 1 3 ? -17.950 31.709 -16.842 1.00 0.00 -4 SER A C 16
ATOM 21457 O O . SER A 1 3 ? -17.918 32.665 -16.069 1.00 0.00 -4 SER A O 16
ATOM 21465 N N . GLY A 1 4 ? -17.876 30.446 -16.433 1.00 0.00 -3 GLY A N 16
ATOM 21466 C CA . GLY A 1 4 ? -17.752 30.129 -15.022 1.00 0.00 -3 GLY A CA 16
ATOM 21467 C C . GLY A 1 4 ? -17.674 28.637 -14.768 1.00 0.00 -3 GLY A C 16
ATOM 21468 O O . GLY A 1 4 ? -18.351 27.851 -15.430 1.00 0.00 -3 GLY A O 16
ATOM 21472 N N . SER A 1 5 ? -16.844 28.245 -13.806 1.00 0.00 -2 SER A N 16
ATOM 21473 C CA . SER A 1 5 ? -16.674 26.836 -13.470 1.00 0.00 -2 SER A CA 16
ATOM 21474 C C . SER A 1 5 ? -16.046 26.679 -12.088 1.00 0.00 -2 SER A C 16
ATOM 21475 O O . SER A 1 5 ? -15.229 27.498 -11.669 1.00 0.00 -2 SER A O 16
ATOM 21483 N N . SER A 1 6 ? -16.434 25.619 -11.385 1.00 0.00 -1 SER A N 16
ATOM 21484 C CA . SER A 1 6 ? -15.913 25.356 -10.050 1.00 0.00 -1 SER A CA 16
ATOM 21485 C C . SER A 1 6 ? -16.348 23.978 -9.559 1.00 0.00 -1 SER A C 16
ATOM 21486 O O . SER A 1 6 ? -17.478 23.551 -9.794 1.00 0.00 -1 SER A O 16
ATOM 21494 N N . GLY A 1 7 ? -15.442 23.287 -8.874 1.00 0.00 0 GLY A N 16
ATOM 21495 C CA . GLY A 1 7 ? -15.750 21.965 -8.361 1.00 0.00 0 GLY A CA 16
ATOM 21496 C C . GLY A 1 7 ? -14.694 21.456 -7.399 1.00 0.00 0 GLY A C 16
ATOM 21497 O O . GLY A 1 7 ? -13.571 21.959 -7.377 1.00 0.00 0 GLY A O 16
ATOM 21501 N N . MET A 1 8 ? -15.055 20.457 -6.601 1.00 0.00 1 MET A N 16
ATOM 21502 C CA . MET A 1 8 ? -14.130 19.880 -5.632 1.00 0.00 1 MET A CA 16
ATOM 21503 C C . MET A 1 8 ? -14.629 18.524 -5.144 1.00 0.00 1 MET A C 16
ATOM 21504 O O . MET A 1 8 ? -15.823 18.340 -4.910 1.00 0.00 1 MET A O 16
ATOM 21518 N N . GLU A 1 9 ? -13.708 17.578 -4.993 1.00 0.00 2 GLU A N 16
ATOM 21519 C CA . GLU A 1 9 ? -14.056 16.239 -4.533 1.00 0.00 2 GLU A CA 16
ATOM 21520 C C . GLU A 1 9 ? -13.109 15.779 -3.429 1.00 0.00 2 GLU A C 16
ATOM 21521 O O . GLU A 1 9 ? -11.890 15.853 -3.573 1.00 0.00 2 GLU A O 16
ATOM 21533 N N . GLU A 1 10 ? -13.682 15.305 -2.326 1.00 0.00 3 GLU A N 16
ATOM 21534 C CA . GLU A 1 10 ? -12.889 14.835 -1.197 1.00 0.00 3 GLU A CA 16
ATOM 21535 C C . GLU A 1 10 ? -13.623 13.734 -0.437 1.00 0.00 3 GLU A C 16
ATOM 21536 O O . GLU A 1 10 ? -14.802 13.870 -0.114 1.00 0.00 3 GLU A O 16
ATOM 21548 N N . GLU A 1 11 ? -12.916 12.643 -0.157 1.00 0.00 4 GLU A N 16
ATOM 21549 C CA . GLU A 1 11 ? -13.502 11.518 0.563 1.00 0.00 4 GLU A CA 16
ATOM 21550 C C . GLU A 1 11 ? -13.465 11.758 2.069 1.00 0.00 4 GLU A C 16
ATOM 21551 O O . GLU A 1 11 ? -12.415 12.067 2.635 1.00 0.00 4 GLU A O 16
ATOM 21563 N N . LEU A 1 12 ? -14.618 11.614 2.713 1.00 0.00 5 LEU A N 16
ATOM 21564 C CA . LEU A 1 12 ? -14.719 11.815 4.155 1.00 0.00 5 LEU A CA 16
ATOM 21565 C C . LEU A 1 12 ? -14.675 10.482 4.895 1.00 0.00 5 LEU A C 16
ATOM 21566 O O . LEU A 1 12 ? -14.547 9.424 4.280 1.00 0.00 5 LEU A O 16
ATOM 21582 N N . GLN A 1 13 ? -14.784 10.542 6.218 1.00 0.00 6 GLN A N 16
ATOM 21583 C CA . GLN A 1 13 ? -14.758 9.339 7.042 1.00 0.00 6 GLN A CA 16
ATOM 21584 C C . GLN A 1 13 ? -16.086 8.595 6.960 1.00 0.00 6 GLN A C 16
ATOM 21585 O O . GLN A 1 13 ? -17.116 9.177 6.618 1.00 0.00 6 GLN A O 16
ATOM 21599 N N . HIS A 1 14 ? -16.056 7.303 7.274 1.00 0.00 7 HIS A N 16
ATOM 21600 C CA . HIS A 1 14 ? -17.258 6.479 7.236 1.00 0.00 7 HIS A CA 16
ATOM 21601 C C . HIS A 1 14 ? -17.629 5.993 8.635 1.00 0.00 7 HIS A C 16
ATOM 21602 O O . HIS A 1 14 ? -16.908 5.197 9.237 1.00 0.00 7 HIS A O 16
ATOM 21616 N N . SER A 1 15 ? -18.756 6.478 9.145 1.00 0.00 8 SER A N 16
ATOM 21617 C CA . SER A 1 15 ? -19.219 6.097 10.475 1.00 0.00 8 SER A CA 16
ATOM 21618 C C . SER A 1 15 ? -19.072 4.594 10.690 1.00 0.00 8 SER A C 16
ATOM 21619 O O . SER A 1 15 ? -18.781 4.139 11.797 1.00 0.00 8 SER A O 16
ATOM 21627 N N . HIS A 1 16 ? -19.276 3.827 9.624 1.00 0.00 9 HIS A N 16
ATOM 21628 C CA . HIS A 1 16 ? -19.167 2.374 9.696 1.00 0.00 9 HIS A CA 16
ATOM 21629 C C . HIS A 1 16 ? -17.704 1.939 9.695 1.00 0.00 9 HIS A C 16
ATOM 21630 O O . HIS A 1 16 ? -17.184 1.474 10.710 1.00 0.00 9 HIS A O 16
ATOM 21644 N N . CYS A 1 17 ? -17.047 2.091 8.551 1.00 0.00 10 CYS A N 16
ATOM 21645 C CA . CYS A 1 17 ? -15.645 1.713 8.417 1.00 0.00 10 CYS A CA 16
ATOM 21646 C C . CYS A 1 17 ? -14.845 2.152 9.640 1.00 0.00 10 CYS A C 16
ATOM 21647 O O . CYS A 1 17 ? -14.168 1.343 10.275 1.00 0.00 10 CYS A O 16
ATOM 21654 N N . VAL A 1 18 ? -14.928 3.438 9.964 1.00 0.00 11 VAL A N 16
ATOM 21655 C CA . VAL A 1 18 ? -14.212 3.985 11.111 1.00 0.00 11 VAL A CA 16
ATOM 21656 C C . VAL A 1 18 ? -14.327 3.063 12.320 1.00 0.00 11 VAL A C 16
ATOM 21657 O O . VAL A 1 18 ? -13.403 2.965 13.127 1.00 0.00 11 VAL A O 16
ATOM 21670 N N . ASN A 1 19 ? -15.466 2.389 12.438 1.00 0.00 12 ASN A N 16
ATOM 21671 C CA . ASN A 1 19 ? -15.701 1.475 13.549 1.00 0.00 12 ASN A CA 16
ATOM 21672 C C . ASN A 1 19 ? -15.859 0.042 13.050 1.00 0.00 12 ASN A C 16
ATOM 21673 O O . ASN A 1 19 ? -16.684 -0.718 13.560 1.00 0.00 12 ASN A O 16
ATOM 21684 N N . CYS A 1 20 ? -15.063 -0.322 12.051 1.00 0.00 13 CYS A N 16
ATOM 21685 C CA . CYS A 1 20 ? -15.113 -1.663 11.482 1.00 0.00 13 CYS A CA 16
ATOM 21686 C C . CYS A 1 20 ? -13.714 -2.262 11.376 1.00 0.00 13 CYS A C 16
ATOM 21687 O O . CYS A 1 20 ? -12.811 -1.660 10.794 1.00 0.00 13 CYS A O 16
ATOM 21694 N N . VAL A 1 21 ? -13.541 -3.452 11.943 1.00 0.00 14 VAL A N 16
ATOM 21695 C CA . VAL A 1 21 ? -12.252 -4.134 11.913 1.00 0.00 14 VAL A CA 16
ATOM 21696 C C . VAL A 1 21 ? -12.359 -5.478 11.202 1.00 0.00 14 VAL A C 16
ATOM 21697 O O . VAL A 1 21 ? -11.463 -5.869 10.454 1.00 0.00 14 VAL A O 16
ATOM 21710 N N . SER A 1 22 ? -13.461 -6.182 11.441 1.00 0.00 15 SER A N 16
ATOM 21711 C CA . SER A 1 22 ? -13.684 -7.485 10.827 1.00 0.00 15 SER A CA 16
ATOM 21712 C C . SER A 1 22 ? -13.328 -7.455 9.343 1.00 0.00 15 SER A C 16
ATOM 21713 O O . SER A 1 22 ? -13.875 -6.660 8.579 1.00 0.00 15 SER A O 16
ATOM 21721 N N . ARG A 1 23 ? -12.406 -8.325 8.944 1.00 0.00 16 ARG A N 16
ATOM 21722 C CA . ARG A 1 23 ? -11.975 -8.398 7.554 1.00 0.00 16 ARG A CA 16
ATOM 21723 C C . ARG A 1 23 ? -13.057 -9.029 6.681 1.00 0.00 16 ARG A C 16
ATOM 21724 O O . ARG A 1 23 ? -13.122 -8.778 5.478 1.00 0.00 16 ARG A O 16
ATOM 21745 N N . ARG A 1 24 ? -13.902 -9.849 7.297 1.00 0.00 17 ARG A N 16
ATOM 21746 C CA . ARG A 1 24 ? -14.980 -10.517 6.576 1.00 0.00 17 ARG A CA 16
ATOM 21747 C C . ARG A 1 24 ? -16.279 -9.724 6.684 1.00 0.00 17 ARG A C 16
ATOM 21748 O O . ARG A 1 24 ? -17.368 -10.298 6.712 1.00 0.00 17 ARG A O 16
ATOM 21769 N N . CYS A 1 25 ? -16.156 -8.403 6.745 1.00 0.00 18 CYS A N 16
ATOM 21770 C CA . CYS A 1 25 ? -17.319 -7.530 6.851 1.00 0.00 18 CYS A CA 16
ATOM 21771 C C . CYS A 1 25 ? -18.170 -7.602 5.586 1.00 0.00 18 CYS A C 16
ATOM 21772 O O . CYS A 1 25 ? -17.690 -7.329 4.487 1.00 0.00 18 CYS A O 16
ATOM 21779 N N . MET A 1 26 ? -19.436 -7.971 5.752 1.00 0.00 19 MET A N 16
ATOM 21780 C CA . MET A 1 26 ? -20.354 -8.077 4.624 1.00 0.00 19 MET A CA 16
ATOM 21781 C C . MET A 1 26 ? -21.502 -7.082 4.762 1.00 0.00 19 MET A C 16
ATOM 21782 O O . MET A 1 26 ? -22.654 -7.401 4.464 1.00 0.00 19 MET A O 16
ATOM 21796 N N . THR A 1 27 ? -21.182 -5.875 5.215 1.00 0.00 20 THR A N 16
ATOM 21797 C CA . THR A 1 27 ? -22.186 -4.834 5.394 1.00 0.00 20 THR A CA 16
ATOM 21798 C C . THR A 1 27 ? -22.503 -4.143 4.073 1.00 0.00 20 THR A C 16
ATOM 21799 O O . THR A 1 27 ? -21.643 -4.030 3.199 1.00 0.00 20 THR A O 16
ATOM 21810 N N . ARG A 1 28 ? -23.741 -3.682 3.933 1.00 0.00 21 ARG A N 16
ATOM 21811 C CA . ARG A 1 28 ? -24.171 -3.002 2.717 1.00 0.00 21 ARG A CA 16
ATOM 21812 C C . ARG A 1 28 ? -23.450 -1.666 2.557 1.00 0.00 21 ARG A C 16
ATOM 21813 O O . ARG A 1 28 ? -23.535 -0.781 3.409 1.00 0.00 21 ARG A O 16
ATOM 21834 N N . PRO A 1 29 ? -22.723 -1.517 1.441 1.00 0.00 22 PRO A N 16
ATOM 21835 C CA . PRO A 1 29 ? -21.973 -0.293 1.142 1.00 0.00 22 PRO A CA 16
ATOM 21836 C C . PRO A 1 29 ? -22.888 0.884 0.821 1.00 0.00 22 PRO A C 16
ATOM 21837 O O . PRO A 1 29 ? -23.487 0.940 -0.252 1.00 0.00 22 PRO A O 16
ATOM 21848 N N . GLU A 1 30 ? -22.990 1.821 1.758 1.00 0.00 23 GLU A N 16
ATOM 21849 C CA . GLU A 1 30 ? -23.833 2.997 1.573 1.00 0.00 23 GLU A CA 16
ATOM 21850 C C . GLU A 1 30 ? -23.013 4.180 1.067 1.00 0.00 23 GLU A C 16
ATOM 21851 O O . GLU A 1 30 ? -21.791 4.227 1.210 1.00 0.00 23 GLU A O 16
ATOM 21863 N N . PRO A 1 31 ? -23.701 5.159 0.460 1.00 0.00 24 PRO A N 16
ATOM 21864 C CA . PRO A 1 31 ? -23.057 6.360 -0.080 1.00 0.00 24 PRO A CA 16
ATOM 21865 C C . PRO A 1 31 ? -22.529 7.278 1.017 1.00 0.00 24 PRO A C 16
ATOM 21866 O O . PRO A 1 31 ? -22.126 8.410 0.753 1.00 0.00 24 PRO A O 16
ATOM 21877 N N . GLY A 1 32 ? -22.533 6.781 2.251 1.00 0.00 25 GLY A N 16
ATOM 21878 C CA . GLY A 1 32 ? -22.051 7.570 3.369 1.00 0.00 25 GLY A CA 16
ATOM 21879 C C . GLY A 1 32 ? -21.650 6.713 4.553 1.00 0.00 25 GLY A C 16
ATOM 21880 O O . GLY A 1 32 ? -20.515 6.786 5.025 1.00 0.00 25 GLY A O 16
ATOM 21884 N N . ILE A 1 33 ? -22.584 5.900 5.036 1.00 0.00 26 ILE A N 16
ATOM 21885 C CA . ILE A 1 33 ? -22.321 5.026 6.172 1.00 0.00 26 ILE A CA 16
ATOM 21886 C C . ILE A 1 33 ? -21.095 4.153 5.924 1.00 0.00 26 ILE A C 16
ATOM 21887 O O . ILE A 1 33 ? -20.015 4.419 6.450 1.00 0.00 26 ILE A O 16
ATOM 21903 N N . SER A 1 34 ? -21.271 3.112 5.117 1.00 0.00 27 SER A N 16
ATOM 21904 C CA . SER A 1 34 ? -20.179 2.199 4.799 1.00 0.00 27 SER A CA 16
ATOM 21905 C C . SER A 1 34 ? -19.916 2.167 3.297 1.00 0.00 27 SER A C 16
ATOM 21906 O O . SER A 1 34 ? -20.779 2.530 2.496 1.00 0.00 27 SER A O 16
ATOM 21914 N N . CYS A 1 35 ? -18.718 1.732 2.921 1.00 0.00 28 CYS A N 16
ATOM 21915 C CA . CYS A 1 35 ? -18.339 1.653 1.516 1.00 0.00 28 CYS A CA 16
ATOM 21916 C C . CYS A 1 35 ? -17.955 0.226 1.135 1.00 0.00 28 CYS A C 16
ATOM 21917 O O . CYS A 1 35 ? -17.832 -0.645 1.997 1.00 0.00 28 CYS A O 16
ATOM 21924 N N . ASP A 1 36 ? -17.766 -0.005 -0.159 1.00 0.00 29 ASP A N 16
ATOM 21925 C CA . ASP A 1 36 ? -17.394 -1.325 -0.654 1.00 0.00 29 ASP A CA 16
ATOM 21926 C C . ASP A 1 36 ? -16.036 -1.749 -0.102 1.00 0.00 29 ASP A C 16
ATOM 21927 O O . ASP A 1 36 ? -15.160 -0.915 0.130 1.00 0.00 29 ASP A O 16
ATOM 21936 N N . LEU A 1 37 ? -15.869 -3.051 0.107 1.00 0.00 30 LEU A N 16
ATOM 21937 C CA . LEU A 1 37 ? -14.618 -3.587 0.632 1.00 0.00 30 LEU A CA 16
ATOM 21938 C C . LEU A 1 37 ? -13.697 -4.029 -0.500 1.00 0.00 30 LEU A C 16
ATOM 21939 O O . LEU A 1 37 ? -14.155 -4.547 -1.519 1.00 0.00 30 LEU A O 16
ATOM 21955 N N . ILE A 1 38 ? -12.398 -3.823 -0.313 1.00 0.00 31 ILE A N 16
ATOM 21956 C CA . ILE A 1 38 ? -11.412 -4.204 -1.317 1.00 0.00 31 ILE A CA 16
ATOM 21957 C C . ILE A 1 38 ? -10.174 -4.814 -0.669 1.00 0.00 31 ILE A C 16
ATOM 21958 O O . ILE A 1 38 ? -9.819 -4.473 0.459 1.00 0.00 31 ILE A O 16
ATOM 21974 N N . GLY A 1 39 ? -9.519 -5.718 -1.391 1.00 0.00 32 GLY A N 16
ATOM 21975 C CA . GLY A 1 39 ? -8.325 -6.359 -0.870 1.00 0.00 32 GLY A CA 16
ATOM 21976 C C . GLY A 1 39 ? -7.061 -5.594 -1.208 1.00 0.00 32 GLY A C 16
ATOM 21977 O O . GLY A 1 39 ? -6.943 -5.025 -2.294 1.00 0.00 32 GLY A O 16
ATOM 21981 N N . CYS A 1 40 ? -6.114 -5.578 -0.276 1.00 0.00 33 CYS A N 16
ATOM 21982 C CA . CYS A 1 40 ? -4.853 -4.876 -0.479 1.00 0.00 33 CYS A CA 16
ATOM 21983 C C . CYS A 1 40 ? -4.340 -5.079 -1.902 1.00 0.00 33 CYS A C 16
ATOM 21984 O O . CYS A 1 40 ? -4.325 -6.191 -2.430 1.00 0.00 33 CYS A O 16
ATOM 21991 N N . PRO A 1 41 ? -3.908 -3.979 -2.537 1.00 0.00 34 PRO A N 16
ATOM 21992 C CA . PRO A 1 41 ? -3.385 -4.011 -3.907 1.00 0.00 34 PRO A CA 16
ATOM 21993 C C . PRO A 1 41 ? -2.034 -4.712 -3.995 1.00 0.00 34 PRO A C 16
ATOM 21994 O O . PRO A 1 41 ? -1.447 -4.817 -5.073 1.00 0.00 34 PRO A O 16
ATOM 22005 N N . LEU A 1 42 ? -1.545 -5.191 -2.857 1.00 0.00 35 LEU A N 16
ATOM 22006 C CA . LEU A 1 42 ? -0.262 -5.884 -2.806 1.00 0.00 35 LEU A CA 16
ATOM 22007 C C . LEU A 1 42 ? -0.441 -7.328 -2.349 1.00 0.00 35 LEU A C 16
ATOM 22008 O O . LEU A 1 42 ? 0.508 -7.970 -1.900 1.00 0.00 35 LEU A O 16
ATOM 22024 N N . VAL A 1 43 ? -1.665 -7.834 -2.469 1.00 0.00 36 VAL A N 16
ATOM 22025 C CA . VAL A 1 43 ? -1.968 -9.204 -2.072 1.00 0.00 36 VAL A CA 16
ATOM 22026 C C . VAL A 1 43 ? -1.333 -9.539 -0.727 1.00 0.00 36 VAL A C 16
ATOM 22027 O O . VAL A 1 43 ? -0.874 -10.660 -0.507 1.00 0.00 36 VAL A O 16
ATOM 22040 N N . CYS A 1 44 ? -1.312 -8.560 0.171 1.00 0.00 37 CYS A N 16
ATOM 22041 C CA . CYS A 1 44 ? -0.734 -8.750 1.496 1.00 0.00 37 CYS A CA 16
ATOM 22042 C C . CYS A 1 44 ? -1.517 -9.794 2.286 1.00 0.00 37 CYS A C 16
ATOM 22043 O O . CYS A 1 44 ? -0.981 -10.436 3.189 1.00 0.00 37 CYS A O 16
ATOM 22050 N N . GLY A 1 45 ? -2.790 -9.958 1.940 1.00 0.00 38 GLY A N 16
ATOM 22051 C CA . GLY A 1 45 ? -3.627 -10.925 2.626 1.00 0.00 38 GLY A CA 16
ATOM 22052 C C . GLY A 1 45 ? -4.510 -10.284 3.678 1.00 0.00 38 GLY A C 16
ATOM 22053 O O . GLY A 1 45 ? -4.563 -10.745 4.818 1.00 0.00 38 GLY A O 16
ATOM 22057 N N . ALA A 1 46 ? -5.204 -9.217 3.297 1.00 0.00 39 ALA A N 16
ATOM 22058 C CA . ALA A 1 46 ? -6.089 -8.512 4.216 1.00 0.00 39 ALA A CA 16
ATOM 22059 C C . ALA A 1 46 ? -7.160 -7.734 3.459 1.00 0.00 39 ALA A C 16
ATOM 22060 O O . ALA A 1 46 ? -6.872 -7.073 2.461 1.00 0.00 39 ALA A O 16
ATOM 22067 N N . VAL A 1 47 ? -8.396 -7.818 3.939 1.00 0.00 40 VAL A N 16
ATOM 22068 C CA . VAL A 1 47 ? -9.511 -7.122 3.307 1.00 0.00 40 VAL A CA 16
ATOM 22069 C C . VAL A 1 47 ? -9.969 -5.939 4.153 1.00 0.00 40 VAL A C 16
ATOM 22070 O O . VAL A 1 47 ? -10.423 -6.110 5.284 1.00 0.00 40 VAL A O 16
ATOM 22083 N N . PHE A 1 48 ? -9.849 -4.738 3.596 1.00 0.00 41 PHE A N 16
ATOM 22084 C CA . PHE A 1 48 ? -10.251 -3.526 4.299 1.00 0.00 41 PHE A CA 16
ATOM 22085 C C . PHE A 1 48 ? -11.074 -2.618 3.390 1.00 0.00 41 PHE A C 16
ATOM 22086 O O . PHE A 1 48 ? -11.053 -2.761 2.167 1.00 0.00 41 PHE A O 16
ATOM 22103 N N . HIS A 1 49 ? -11.799 -1.683 3.996 1.00 0.00 42 HIS A N 16
ATOM 22104 C CA . HIS A 1 49 ? -12.630 -0.751 3.243 1.00 0.00 42 HIS A CA 16
ATOM 22105 C C . HIS A 1 49 ? -11.773 0.138 2.347 1.00 0.00 42 HIS A C 16
ATOM 22106 O O . HIS A 1 49 ? -10.803 0.744 2.802 1.00 0.00 42 HIS A O 16
ATOM 22120 N N . SER A 1 50 ? -12.137 0.211 1.071 1.00 0.00 43 SER A N 16
ATOM 22121 C CA . SER A 1 50 ? -11.399 1.022 0.110 1.00 0.00 43 SER A CA 16
ATOM 22122 C C . SER A 1 50 ? -10.843 2.278 0.773 1.00 0.00 43 SER A C 16
ATOM 22123 O O . SER A 1 50 ? -9.688 2.648 0.560 1.00 0.00 43 SER A O 16
ATOM 22131 N N . CYS A 1 51 ? -11.673 2.931 1.579 1.00 0.00 44 CYS A N 16
ATOM 22132 C CA . CYS A 1 51 ? -11.268 4.146 2.275 1.00 0.00 44 CYS A CA 16
ATOM 22133 C C . CYS A 1 51 ? -10.173 3.849 3.296 1.00 0.00 44 CYS A C 16
ATOM 22134 O O . CYS A 1 51 ? -9.168 4.556 3.370 1.00 0.00 44 CYS A O 16
ATOM 22141 N N . LYS A 1 52 ? -10.376 2.797 4.082 1.00 0.00 45 LYS A N 16
ATOM 22142 C CA . LYS A 1 52 ? -9.407 2.403 5.098 1.00 0.00 45 LYS A CA 16
ATOM 22143 C C . LYS A 1 52 ? -8.038 2.151 4.476 1.00 0.00 45 LYS A C 16
ATOM 22144 O O . LYS A 1 52 ? -7.009 2.509 5.050 1.00 0.00 45 LYS A O 16
ATOM 22163 N N . ALA A 1 53 ? -8.032 1.534 3.299 1.00 0.00 46 ALA A N 16
ATOM 22164 C CA . ALA A 1 53 ? -6.789 1.238 2.598 1.00 0.00 46 ALA A CA 16
ATOM 22165 C C . ALA A 1 53 ? -5.741 2.314 2.859 1.00 0.00 46 ALA A C 16
ATOM 22166 O O . ALA A 1 53 ? -4.670 2.033 3.397 1.00 0.00 46 ALA A O 16
ATOM 22173 N N . ASP A 1 54 ? -6.056 3.546 2.476 1.00 0.00 47 ASP A N 16
ATOM 22174 C CA . ASP A 1 54 ? -5.142 4.665 2.669 1.00 0.00 47 ASP A CA 16
ATOM 22175 C C . ASP A 1 54 ? -4.371 4.516 3.977 1.00 0.00 47 ASP A C 16
ATOM 22176 O O . ASP A 1 54 ? -3.148 4.650 4.006 1.00 0.00 47 ASP A O 16
ATOM 22185 N N . GLU A 1 55 ? -5.095 4.240 5.058 1.00 0.00 48 GLU A N 16
ATOM 22186 C CA . GLU A 1 55 ? -4.478 4.076 6.369 1.00 0.00 48 GLU A CA 16
ATOM 22187 C C . GLU A 1 55 ? -3.820 2.705 6.492 1.00 0.00 48 GLU A C 16
ATOM 22188 O O . GLU A 1 55 ? -2.660 2.594 6.892 1.00 0.00 48 GLU A O 16
ATOM 22200 N N . HIS A 1 56 ? -4.568 1.662 6.146 1.00 0.00 49 HIS A N 16
ATOM 22201 C CA . HIS A 1 56 ? -4.058 0.298 6.218 1.00 0.00 49 HIS A CA 16
ATOM 22202 C C . HIS A 1 56 ? -2.635 0.220 5.673 1.00 0.00 49 HIS A C 16
ATOM 22203 O O . HIS A 1 56 ? -1.718 -0.223 6.366 1.00 0.00 49 HIS A O 16
ATOM 22217 N N . ARG A 1 57 ? -2.458 0.654 4.429 1.00 0.00 50 ARG A N 16
ATOM 22218 C CA . ARG A 1 57 ? -1.147 0.631 3.792 1.00 0.00 50 ARG A CA 16
ATOM 22219 C C . ARG A 1 57 ? -0.050 0.984 4.792 1.00 0.00 50 ARG A C 16
ATOM 22220 O O . ARG A 1 57 ? 0.998 0.338 4.835 1.00 0.00 50 ARG A O 16
ATOM 22241 N N . LEU A 1 58 ? -0.297 2.014 5.595 1.00 0.00 51 LEU A N 16
ATOM 22242 C CA . LEU A 1 58 ? 0.669 2.454 6.595 1.00 0.00 51 LEU A CA 16
ATOM 22243 C C . LEU A 1 58 ? 1.162 1.277 7.430 1.00 0.00 51 LEU A C 16
ATOM 22244 O O . LEU A 1 58 ? 2.367 1.071 7.582 1.00 0.00 51 LEU A O 16
ATOM 22260 N N . LEU A 1 59 ? 0.224 0.506 7.968 1.00 0.00 52 LEU A N 16
ATOM 22261 C CA . LEU A 1 59 ? 0.563 -0.653 8.787 1.00 0.00 52 LEU A CA 16
ATOM 22262 C C . LEU A 1 59 ? 0.994 -1.828 7.915 1.00 0.00 52 LEU A C 16
ATOM 22263 O O . LEU A 1 59 ? 2.026 -2.453 8.163 1.00 0.00 52 LEU A O 16
ATOM 22279 N N . CYS A 1 60 ? 0.199 -2.122 6.892 1.00 0.00 53 CYS A N 16
ATOM 22280 C CA . CYS A 1 60 ? 0.499 -3.221 5.981 1.00 0.00 53 CYS A CA 16
ATOM 22281 C C . CYS A 1 60 ? 2.006 -3.396 5.818 1.00 0.00 53 CYS A C 16
ATOM 22282 O O . CYS A 1 60 ? 2.744 -2.441 5.576 1.00 0.00 53 CYS A O 16
ATOM 22289 N N . PRO A 1 61 ? 2.474 -4.646 5.951 1.00 0.00 54 PRO A N 16
ATOM 22290 C CA . PRO A 1 61 ? 3.896 -4.976 5.822 1.00 0.00 54 PRO A CA 16
ATOM 22291 C C . PRO A 1 61 ? 4.395 -4.839 4.387 1.00 0.00 54 PRO A C 16
ATOM 22292 O O . PRO A 1 61 ? 5.542 -4.457 4.152 1.00 0.00 54 PRO A O 16
ATOM 22303 N N . PHE A 1 62 ? 3.526 -5.151 3.431 1.00 0.00 55 PHE A N 16
ATOM 22304 C CA . PHE A 1 62 ? 3.879 -5.062 2.019 1.00 0.00 55 PHE A CA 16
ATOM 22305 C C . PHE A 1 62 ? 4.160 -3.617 1.618 1.00 0.00 55 PHE A C 16
ATOM 22306 O O . PHE A 1 62 ? 5.086 -3.343 0.856 1.00 0.00 55 PHE A O 16
ATOM 22323 N N . GLU A 1 63 ? 3.353 -2.697 2.138 1.00 0.00 56 GLU A N 16
ATOM 22324 C CA . GLU A 1 63 ? 3.514 -1.280 1.833 1.00 0.00 56 GLU A CA 16
ATOM 22325 C C . GLU A 1 63 ? 4.991 -0.905 1.758 1.00 0.00 56 GLU A C 16
ATOM 22326 O O . GLU A 1 63 ? 5.788 -1.304 2.606 1.00 0.00 56 GLU A O 16
ATOM 22338 N N . ARG A 1 64 ? 5.348 -0.134 0.735 1.00 0.00 57 ARG A N 16
ATOM 22339 C CA . ARG A 1 64 ? 6.728 0.294 0.546 1.00 0.00 57 ARG A CA 16
ATOM 22340 C C . ARG A 1 64 ? 7.175 1.205 1.686 1.00 0.00 57 ARG A C 16
ATOM 22341 O O . ARG A 1 64 ? 6.586 2.260 1.919 1.00 0.00 57 ARG A O 16
ATOM 22362 N N . VAL A 1 65 ? 8.221 0.788 2.394 1.00 0.00 58 VAL A N 16
ATOM 22363 C CA . VAL A 1 65 ? 8.748 1.566 3.509 1.00 0.00 58 VAL A CA 16
ATOM 22364 C C . VAL A 1 65 ? 10.264 1.699 3.419 1.00 0.00 58 VAL A C 16
ATOM 22365 O O . VAL A 1 65 ? 10.964 0.800 2.953 1.00 0.00 58 VAL A O 16
ATOM 22378 N N . PRO A 1 66 ? 10.785 2.848 3.875 1.00 0.00 59 PRO A N 16
ATOM 22379 C CA . PRO A 1 66 ? 12.224 3.126 3.857 1.00 0.00 59 PRO A CA 16
ATOM 22380 C C . PRO A 1 66 ? 12.993 2.267 4.855 1.00 0.00 59 PRO A C 16
ATOM 22381 O O . PRO A 1 66 ? 12.487 1.943 5.931 1.00 0.00 59 PRO A O 16
ATOM 22392 N N . CYS A 1 67 ? 14.218 1.900 4.493 1.00 0.00 60 CYS A N 16
ATOM 22393 C CA . CYS A 1 67 ? 15.057 1.079 5.357 1.00 0.00 60 CYS A CA 16
ATOM 22394 C C . CYS A 1 67 ? 14.970 1.548 6.806 1.00 0.00 60 CYS A C 16
ATOM 22395 O O . CYS A 1 67 ? 15.008 2.747 7.086 1.00 0.00 60 CYS A O 16
ATOM 22402 N N . LEU A 1 68 ? 14.854 0.595 7.725 1.00 0.00 61 LEU A N 16
ATOM 22403 C CA . LEU A 1 68 ? 14.763 0.910 9.146 1.00 0.00 61 LEU A CA 16
ATOM 22404 C C . LEU A 1 68 ? 15.752 2.007 9.526 1.00 0.00 61 LEU A C 16
ATOM 22405 O O . LEU A 1 68 ? 15.407 2.947 10.240 1.00 0.00 61 LEU A O 16
ATOM 22421 N N . ASN A 1 69 ? 16.983 1.880 9.042 1.00 0.00 62 ASN A N 16
ATOM 22422 C CA . ASN A 1 69 ? 18.022 2.862 9.329 1.00 0.00 62 ASN A CA 16
ATOM 22423 C C . ASN A 1 69 ? 18.002 3.991 8.304 1.00 0.00 62 ASN A C 16
ATOM 22424 O O . ASN A 1 69 ? 19.047 4.527 7.934 1.00 0.00 62 ASN A O 16
ATOM 22435 N N . SER A 1 70 ? 16.806 4.349 7.849 1.00 0.00 63 SER A N 16
ATOM 22436 C CA . SER A 1 70 ? 16.649 5.413 6.864 1.00 0.00 63 SER A CA 16
ATOM 22437 C C . SER A 1 70 ? 17.229 6.724 7.384 1.00 0.00 63 SER A C 16
ATOM 22438 O O . SER A 1 70 ? 17.954 7.420 6.672 1.00 0.00 63 SER A O 16
ATOM 22446 N N . ASP A 1 71 ? 16.905 7.055 8.629 1.00 0.00 64 ASP A N 16
ATOM 22447 C CA . ASP A 1 71 ? 17.394 8.282 9.246 1.00 0.00 64 ASP A CA 16
ATOM 22448 C C . ASP A 1 71 ? 18.871 8.497 8.932 1.00 0.00 64 ASP A C 16
ATOM 22449 O O . ASP A 1 71 ? 19.308 9.623 8.691 1.00 0.00 64 ASP A O 16
ATOM 22458 N N . PHE A 1 72 ? 19.636 7.411 8.938 1.00 0.00 65 PHE A N 16
ATOM 22459 C CA . PHE A 1 72 ? 21.065 7.480 8.656 1.00 0.00 65 PHE A CA 16
ATOM 22460 C C . PHE A 1 72 ? 21.316 8.002 7.244 1.00 0.00 65 PHE A C 16
ATOM 22461 O O . PHE A 1 72 ? 22.253 8.763 7.009 1.00 0.00 65 PHE A O 16
ATOM 22478 N N . GLY A 1 73 ? 20.471 7.584 6.306 1.00 0.00 66 GLY A N 16
ATOM 22479 C CA . GLY A 1 73 ? 20.617 8.017 4.929 1.00 0.00 66 GLY A CA 16
ATOM 22480 C C . GLY A 1 73 ? 20.601 6.859 3.952 1.00 0.00 66 GLY A C 16
ATOM 22481 O O . GLY A 1 73 ? 21.316 6.873 2.949 1.00 0.00 66 GLY A O 16
ATOM 22485 N N . CYS A 1 74 ? 19.786 5.851 4.245 1.00 0.00 67 CYS A N 16
ATOM 22486 C CA . CYS A 1 74 ? 19.681 4.678 3.386 1.00 0.00 67 CYS A CA 16
ATOM 22487 C C . CYS A 1 74 ? 18.544 4.839 2.381 1.00 0.00 67 CYS A C 16
ATOM 22488 O O . CYS A 1 74 ? 17.365 4.836 2.734 1.00 0.00 67 CYS A O 16
ATOM 22495 N N . PRO A 1 75 ? 18.905 4.983 1.097 1.00 0.00 68 PRO A N 16
ATOM 22496 C CA . PRO A 1 75 ? 17.931 5.147 0.015 1.00 0.00 68 PRO A CA 16
ATOM 22497 C C . PRO A 1 75 ? 17.138 3.872 -0.250 1.00 0.00 68 PRO A C 16
ATOM 22498 O O . PRO A 1 75 ? 16.076 3.907 -0.872 1.00 0.00 68 PRO A O 16
ATOM 22509 N N . PHE A 1 76 ? 17.659 2.746 0.227 1.00 0.00 69 PHE A N 16
ATOM 22510 C CA . PHE A 1 76 ? 16.999 1.459 0.042 1.00 0.00 69 PHE A CA 16
ATOM 22511 C C . PHE A 1 76 ? 15.555 1.514 0.529 1.00 0.00 69 PHE A C 16
ATOM 22512 O O . PHE A 1 76 ? 15.280 1.950 1.648 1.00 0.00 69 PHE A O 16
ATOM 22529 N N . THR A 1 77 ? 14.633 1.067 -0.318 1.00 0.00 70 THR A N 16
ATOM 22530 C CA . THR A 1 77 ? 13.216 1.066 0.024 1.00 0.00 70 THR A CA 16
ATOM 22531 C C . THR A 1 77 ? 12.556 -0.249 -0.373 1.00 0.00 70 THR A C 16
ATOM 22532 O O . THR A 1 77 ? 12.678 -0.697 -1.512 1.00 0.00 70 THR A O 16
ATOM 22543 N N . MET A 1 78 ? 11.855 -0.863 0.575 1.00 0.00 71 MET A N 16
ATOM 22544 C CA . MET A 1 78 ? 11.173 -2.128 0.323 1.00 0.00 71 MET A CA 16
ATOM 22545 C C . MET A 1 78 ? 10.096 -2.384 1.372 1.00 0.00 71 MET A C 16
ATOM 22546 O O . MET A 1 78 ? 9.923 -1.596 2.302 1.00 0.00 71 MET A O 16
ATOM 22560 N N . ALA A 1 79 ? 9.376 -3.489 1.217 1.00 0.00 72 ALA A N 16
ATOM 22561 C CA . ALA A 1 79 ? 8.318 -3.849 2.152 1.00 0.00 72 ALA A CA 16
ATOM 22562 C C . ALA A 1 79 ? 8.883 -4.127 3.541 1.00 0.00 72 ALA A C 16
ATOM 22563 O O . ALA A 1 79 ? 10.002 -4.622 3.678 1.00 0.00 72 ALA A O 16
ATOM 22570 N N . ARG A 1 80 ? 8.103 -3.804 4.568 1.00 0.00 73 ARG A N 16
ATOM 22571 C CA . ARG A 1 80 ? 8.528 -4.017 5.946 1.00 0.00 73 ARG A CA 16
ATOM 22572 C C . ARG A 1 80 ? 8.954 -5.466 6.166 1.00 0.00 73 ARG A C 16
ATOM 22573 O O . ARG A 1 80 ? 9.935 -5.736 6.858 1.00 0.00 73 ARG A O 16
ATOM 22594 N N . ASN A 1 81 ? 8.211 -6.393 5.571 1.00 0.00 74 ASN A N 16
ATOM 22595 C CA . ASN A 1 81 ? 8.511 -7.814 5.703 1.00 0.00 74 ASN A CA 16
ATOM 22596 C C . ASN A 1 81 ? 9.660 -8.214 4.783 1.00 0.00 74 ASN A C 16
ATOM 22597 O O . ASN A 1 81 ? 9.951 -9.399 4.613 1.00 0.00 74 ASN A O 16
ATOM 22608 N N . LYS A 1 82 ? 10.311 -7.219 4.191 1.00 0.00 75 LYS A N 16
ATOM 22609 C CA . LYS A 1 82 ? 11.431 -7.465 3.289 1.00 0.00 75 LYS A CA 16
ATOM 22610 C C . LYS A 1 82 ? 12.684 -6.738 3.766 1.00 0.00 75 LYS A C 16
ATOM 22611 O O . LYS A 1 82 ? 13.802 -7.212 3.568 1.00 0.00 75 LYS A O 16
ATOM 22630 N N . VAL A 1 83 ? 12.489 -5.584 4.396 1.00 0.00 76 VAL A N 16
ATOM 22631 C CA . VAL A 1 83 ? 13.603 -4.792 4.904 1.00 0.00 76 VAL A CA 16
ATOM 22632 C C . VAL A 1 83 ? 14.718 -5.688 5.433 1.00 0.00 76 VAL A C 16
ATOM 22633 O O . VAL A 1 83 ? 15.881 -5.532 5.064 1.00 0.00 76 VAL A O 16
ATOM 22646 N N . ALA A 1 84 ? 14.353 -6.627 6.299 1.00 0.00 77 ALA A N 16
ATOM 22647 C CA . ALA A 1 84 ? 15.322 -7.550 6.878 1.00 0.00 77 ALA A CA 16
ATOM 22648 C C . ALA A 1 84 ? 16.301 -8.052 5.821 1.00 0.00 77 ALA A C 16
ATOM 22649 O O . ALA A 1 84 ? 17.494 -7.756 5.878 1.00 0.00 77 ALA A O 16
ATOM 22656 N N . GLU A 1 85 ? 15.788 -8.812 4.860 1.00 0.00 78 GLU A N 16
ATOM 22657 C CA . GLU A 1 85 ? 16.619 -9.356 3.792 1.00 0.00 78 GLU A CA 16
ATOM 22658 C C . GLU A 1 85 ? 17.667 -8.340 3.347 1.00 0.00 78 GLU A C 16
ATOM 22659 O O . GLU A 1 85 ? 18.754 -8.707 2.902 1.00 0.00 78 GLU A O 16
ATOM 22671 N N . HIS A 1 86 ? 17.331 -7.060 3.471 1.00 0.00 79 HIS A N 16
ATOM 22672 C CA . HIS A 1 86 ? 18.243 -5.989 3.082 1.00 0.00 79 HIS A CA 16
ATOM 22673 C C . HIS A 1 86 ? 19.123 -5.572 4.257 1.00 0.00 79 HIS A C 16
ATOM 22674 O O . HIS A 1 86 ? 20.296 -5.240 4.080 1.00 0.00 79 HIS A O 16
ATOM 22688 N N . LEU A 1 87 ? 18.549 -5.589 5.455 1.00 0.00 80 LEU A N 16
ATOM 22689 C CA . LEU A 1 87 ? 19.281 -5.212 6.659 1.00 0.00 80 LEU A CA 16
ATOM 22690 C C . LEU A 1 87 ? 20.619 -5.941 6.734 1.00 0.00 80 LEU A C 16
ATOM 22691 O O . LEU A 1 87 ? 21.661 -5.324 6.953 1.00 0.00 80 LEU A O 16
ATOM 22707 N N . GLU A 1 88 ? 20.581 -7.257 6.549 1.00 0.00 81 GLU A N 16
ATOM 22708 C CA . GLU A 1 88 ? 21.792 -8.069 6.595 1.00 0.00 81 GLU A CA 16
ATOM 22709 C C . GLU A 1 88 ? 22.850 -7.522 5.641 1.00 0.00 81 GLU A C 16
ATOM 22710 O O . GLU A 1 88 ? 24.045 -7.571 5.929 1.00 0.00 81 GLU A O 16
ATOM 22722 N N . MET A 1 89 ? 22.400 -7.002 4.503 1.00 0.00 82 MET A N 16
ATOM 22723 C CA . MET A 1 89 ? 23.308 -6.446 3.506 1.00 0.00 82 MET A CA 16
ATOM 22724 C C . MET A 1 89 ? 23.217 -4.924 3.478 1.00 0.00 82 MET A C 16
ATOM 22725 O O . MET A 1 89 ? 23.707 -4.279 2.550 1.00 0.00 82 MET A O 16
ATOM 22739 N N . CYS A 1 90 ? 22.587 -4.354 4.500 1.00 0.00 83 CYS A N 16
ATOM 22740 C CA . CYS A 1 90 ? 22.430 -2.907 4.592 1.00 0.00 83 CYS A CA 16
ATOM 22741 C C . CYS A 1 90 ? 23.712 -2.253 5.097 1.00 0.00 83 CYS A C 16
ATOM 22742 O O . CYS A 1 90 ? 24.341 -2.714 6.050 1.00 0.00 83 CYS A O 16
ATOM 22749 N N . PRO A 1 91 ? 24.111 -1.151 4.445 1.00 0.00 84 PRO A N 16
ATOM 22750 C CA . PRO A 1 91 ? 25.321 -0.408 4.811 1.00 0.00 84 PRO A CA 16
ATOM 22751 C C . PRO A 1 91 ? 25.176 0.315 6.145 1.00 0.00 84 PRO A C 16
ATOM 22752 O O . PRO A 1 91 ? 26.025 0.188 7.027 1.00 0.00 84 PRO A O 16
ATOM 22763 N N . ALA A 1 92 ? 24.094 1.074 6.287 1.00 0.00 85 ALA A N 16
ATOM 22764 C CA . ALA A 1 92 ? 23.837 1.816 7.515 1.00 0.00 85 ALA A CA 16
ATOM 22765 C C . ALA A 1 92 ? 23.788 0.883 8.720 1.00 0.00 85 ALA A C 16
ATOM 22766 O O . ALA A 1 92 ? 24.053 1.297 9.849 1.00 0.00 85 ALA A O 16
ATOM 22773 N N . SER A 1 93 ? 23.448 -0.378 8.473 1.00 0.00 86 SER A N 16
ATOM 22774 C CA . SER A 1 93 ? 23.360 -1.369 9.539 1.00 0.00 86 SER A CA 16
ATOM 22775 C C . SER A 1 93 ? 24.749 -1.742 10.049 1.00 0.00 86 SER A C 16
ATOM 22776 O O . SER A 1 93 ? 24.889 -2.390 11.087 1.00 0.00 86 SER A O 16
ATOM 22784 N N . VAL A 1 94 ? 25.774 -1.328 9.312 1.00 0.00 87 VAL A N 16
ATOM 22785 C CA . VAL A 1 94 ? 27.153 -1.617 9.689 1.00 0.00 87 VAL A CA 16
ATOM 22786 C C . VAL A 1 94 ? 27.255 -2.951 10.419 1.00 0.00 87 VAL A C 16
ATOM 22787 O O . VAL A 1 94 ? 27.899 -3.051 11.463 1.00 0.00 87 VAL A O 16
ATOM 22800 N N . SER A 1 95 ? 26.615 -3.974 9.863 1.00 0.00 88 SER A N 16
ATOM 22801 C CA . SER A 1 95 ? 26.631 -5.303 10.464 1.00 0.00 88 SER A CA 16
ATOM 22802 C C . SER A 1 95 ? 27.568 -6.233 9.700 1.00 0.00 88 SER A C 16
ATOM 22803 O O . SER A 1 95 ? 27.301 -6.600 8.556 1.00 0.00 88 SER A O 16
ATOM 22811 N N . GLY A 1 96 ? 28.669 -6.612 10.342 1.00 0.00 89 GLY A N 16
ATOM 22812 C CA . GLY A 1 96 ? 29.630 -7.496 9.709 1.00 0.00 89 GLY A CA 16
ATOM 22813 C C . GLY A 1 96 ? 30.790 -6.743 9.088 1.00 0.00 89 GLY A C 16
ATOM 22814 O O . GLY A 1 96 ? 30.635 -5.633 8.579 1.00 0.00 89 GLY A O 16
ATOM 22818 N N . PRO A 1 97 ? 31.985 -7.350 9.128 1.00 0.00 90 PRO A N 16
ATOM 22819 C CA . PRO A 1 97 ? 33.198 -6.747 8.570 1.00 0.00 90 PRO A CA 16
ATOM 22820 C C . PRO A 1 97 ? 33.169 -6.688 7.046 1.00 0.00 90 PRO A C 16
ATOM 22821 O O . PRO A 1 97 ? 32.405 -7.407 6.403 1.00 0.00 90 PRO A O 16
ATOM 22832 N N . SER A 1 98 ? 34.006 -5.828 6.476 1.00 0.00 91 SER A N 16
ATOM 22833 C CA . SER A 1 98 ? 34.074 -5.673 5.027 1.00 0.00 91 SER A CA 16
ATOM 22834 C C . SER A 1 98 ? 35.464 -6.024 4.507 1.00 0.00 91 SER A C 16
ATOM 22835 O O . SER A 1 98 ? 36.467 -5.800 5.186 1.00 0.00 91 SER A O 16
ATOM 22843 N N . SER A 1 99 ? 35.516 -6.575 3.299 1.00 0.00 92 SER A N 16
ATOM 22844 C CA . SER A 1 99 ? 36.783 -6.960 2.688 1.00 0.00 92 SER A CA 16
ATOM 22845 C C . SER A 1 99 ? 37.510 -5.741 2.130 1.00 0.00 92 SER A C 16
ATOM 22846 O O . SER A 1 99 ? 37.300 -5.351 0.982 1.00 0.00 92 SER A O 16
ATOM 22854 N N . GLY A 1 100 ? 38.367 -5.143 2.952 1.00 0.00 93 GLY A N 16
ATOM 22855 C CA . GLY A 1 100 ? 39.113 -3.973 2.523 1.00 0.00 93 GLY A CA 16
ATOM 22856 C C . GLY A 1 100 ? 38.708 -2.720 3.274 1.00 0.00 93 GLY A C 16
ATOM 22857 O O . GLY A 1 100 ? 39.558 -1.996 3.790 1.00 0.00 93 GLY A O 16
ATOM 22865 N N . GLY A 1 1 ? -19.125 33.937 -27.686 1.00 0.00 -6 GLY A N 17
ATOM 22866 C CA . GLY A 1 1 ? -19.595 33.658 -26.341 1.00 0.00 -6 GLY A CA 17
ATOM 22867 C C . GLY A 1 1 ? -18.690 32.697 -25.598 1.00 0.00 -6 GLY A C 17
ATOM 22868 O O . GLY A 1 1 ? -18.023 31.862 -26.210 1.00 0.00 -6 GLY A O 17
ATOM 22872 N N . SER A 1 2 ? -18.663 32.814 -24.274 1.00 0.00 -5 SER A N 17
ATOM 22873 C CA . SER A 1 2 ? -17.828 31.951 -23.447 1.00 0.00 -5 SER A CA 17
ATOM 22874 C C . SER A 1 2 ? -18.410 31.817 -22.043 1.00 0.00 -5 SER A C 17
ATOM 22875 O O . SER A 1 2 ? -19.335 32.539 -21.670 1.00 0.00 -5 SER A O 17
ATOM 22883 N N . SER A 1 3 ? -17.860 30.887 -21.268 1.00 0.00 -4 SER A N 17
ATOM 22884 C CA . SER A 1 3 ? -18.326 30.654 -19.906 1.00 0.00 -4 SER A CA 17
ATOM 22885 C C . SER A 1 3 ? -17.231 30.011 -19.060 1.00 0.00 -4 SER A C 17
ATOM 22886 O O . SER A 1 3 ? -16.169 29.653 -19.567 1.00 0.00 -4 SER A O 17
ATOM 22894 N N . GLY A 1 4 ? -17.500 29.867 -17.766 1.00 0.00 -3 GLY A N 17
ATOM 22895 C CA . GLY A 1 4 ? -16.529 29.266 -16.869 1.00 0.00 -3 GLY A CA 17
ATOM 22896 C C . GLY A 1 4 ? -17.078 28.050 -16.151 1.00 0.00 -3 GLY A C 17
ATOM 22897 O O . GLY A 1 4 ? -18.126 27.521 -16.523 1.00 0.00 -3 GLY A O 17
ATOM 22901 N N . SER A 1 5 ? -16.369 27.603 -15.119 1.00 0.00 -2 SER A N 17
ATOM 22902 C CA . SER A 1 5 ? -16.788 26.437 -14.350 1.00 0.00 -2 SER A CA 17
ATOM 22903 C C . SER A 1 5 ? -16.002 26.335 -13.047 1.00 0.00 -2 SER A C 17
ATOM 22904 O O . SER A 1 5 ? -14.962 26.973 -12.884 1.00 0.00 -2 SER A O 17
ATOM 22912 N N . SER A 1 6 ? -16.507 25.526 -12.121 1.00 0.00 -1 SER A N 17
ATOM 22913 C CA . SER A 1 6 ? -15.855 25.342 -10.829 1.00 0.00 -1 SER A CA 17
ATOM 22914 C C . SER A 1 6 ? -16.481 24.179 -10.066 1.00 0.00 -1 SER A C 17
ATOM 22915 O O . SER A 1 6 ? -17.703 24.041 -10.014 1.00 0.00 -1 SER A O 17
ATOM 22923 N N . GLY A 1 7 ? -15.634 23.343 -9.474 1.00 0.00 0 GLY A N 17
ATOM 22924 C CA . GLY A 1 7 ? -16.121 22.202 -8.721 1.00 0.00 0 GLY A CA 17
ATOM 22925 C C . GLY A 1 7 ? -15.215 21.843 -7.560 1.00 0.00 0 GLY A C 17
ATOM 22926 O O . GLY A 1 7 ? -13.999 22.017 -7.637 1.00 0.00 0 GLY A O 17
ATOM 22930 N N . MET A 1 8 ? -15.807 21.341 -6.482 1.00 0.00 1 MET A N 17
ATOM 22931 C CA . MET A 1 8 ? -15.044 20.957 -5.300 1.00 0.00 1 MET A CA 17
ATOM 22932 C C . MET A 1 8 ? -15.333 19.511 -4.912 1.00 0.00 1 MET A C 17
ATOM 22933 O O . MET A 1 8 ? -16.490 19.115 -4.777 1.00 0.00 1 MET A O 17
ATOM 22947 N N . GLU A 1 9 ? -14.274 18.727 -4.736 1.00 0.00 2 GLU A N 17
ATOM 22948 C CA . GLU A 1 9 ? -14.416 17.324 -4.365 1.00 0.00 2 GLU A CA 17
ATOM 22949 C C . GLU A 1 9 ? -13.596 17.005 -3.118 1.00 0.00 2 GLU A C 17
ATOM 22950 O O . GLU A 1 9 ? -12.515 17.557 -2.916 1.00 0.00 2 GLU A O 17
ATOM 22962 N N . GLU A 1 10 ? -14.120 16.111 -2.285 1.00 0.00 3 GLU A N 17
ATOM 22963 C CA . GLU A 1 10 ? -13.437 15.719 -1.057 1.00 0.00 3 GLU A CA 17
ATOM 22964 C C . GLU A 1 10 ? -14.177 14.579 -0.363 1.00 0.00 3 GLU A C 17
ATOM 22965 O O . GLU A 1 10 ? -15.400 14.478 -0.447 1.00 0.00 3 GLU A O 17
ATOM 22977 N N . GLU A 1 11 ? -13.424 13.724 0.322 1.00 0.00 4 GLU A N 17
ATOM 22978 C CA . GLU A 1 11 ? -14.008 12.591 1.030 1.00 0.00 4 GLU A CA 17
ATOM 22979 C C . GLU A 1 11 ? -13.431 12.472 2.437 1.00 0.00 4 GLU A C 17
ATOM 22980 O O . GLU A 1 11 ? -12.234 12.673 2.649 1.00 0.00 4 GLU A O 17
ATOM 22992 N N . LEU A 1 12 ? -14.290 12.146 3.397 1.00 0.00 5 LEU A N 17
ATOM 22993 C CA . LEU A 1 12 ? -13.868 12.001 4.785 1.00 0.00 5 LEU A CA 17
ATOM 22994 C C . LEU A 1 12 ? -14.014 10.555 5.251 1.00 0.00 5 LEU A C 17
ATOM 22995 O O . LEU A 1 12 ? -14.445 9.690 4.490 1.00 0.00 5 LEU A O 17
ATOM 23011 N N . GLN A 1 13 ? -13.654 10.304 6.505 1.00 0.00 6 GLN A N 17
ATOM 23012 C CA . GLN A 1 13 ? -13.747 8.964 7.072 1.00 0.00 6 GLN A CA 17
ATOM 23013 C C . GLN A 1 13 ? -15.184 8.456 7.036 1.00 0.00 6 GLN A C 17
ATOM 23014 O O . GLN A 1 13 ? -16.104 9.190 6.673 1.00 0.00 6 GLN A O 17
ATOM 23028 N N . HIS A 1 14 ? -15.371 7.195 7.414 1.00 0.00 7 HIS A N 17
ATOM 23029 C CA . HIS A 1 14 ? -16.698 6.589 7.425 1.00 0.00 7 HIS A CA 17
ATOM 23030 C C . HIS A 1 14 ? -17.087 6.158 8.836 1.00 0.00 7 HIS A C 17
ATOM 23031 O O . HIS A 1 14 ? -16.374 5.388 9.479 1.00 0.00 7 HIS A O 17
ATOM 23045 N N . SER A 1 15 ? -18.222 6.661 9.311 1.00 0.00 8 SER A N 17
ATOM 23046 C CA . SER A 1 15 ? -18.703 6.332 10.648 1.00 0.00 8 SER A CA 17
ATOM 23047 C C . SER A 1 15 ? -18.668 4.825 10.882 1.00 0.00 8 SER A C 17
ATOM 23048 O O . SER A 1 15 ? -18.430 4.364 11.998 1.00 0.00 8 SER A O 17
ATOM 23056 N N . HIS A 1 16 ? -18.908 4.062 9.820 1.00 0.00 9 HIS A N 17
ATOM 23057 C CA . HIS A 1 16 ? -18.904 2.606 9.908 1.00 0.00 9 HIS A CA 17
ATOM 23058 C C . HIS A 1 16 ? -17.479 2.064 9.877 1.00 0.00 9 HIS A C 17
ATOM 23059 O O . HIS A 1 16 ? -16.980 1.541 10.874 1.00 0.00 9 HIS A O 17
ATOM 23073 N N . CYS A 1 17 ? -16.828 2.190 8.725 1.00 0.00 10 CYS A N 17
ATOM 23074 C CA . CYS A 1 17 ? -15.460 1.712 8.563 1.00 0.00 10 CYS A CA 17
ATOM 23075 C C . CYS A 1 17 ? -14.615 2.056 9.786 1.00 0.00 10 CYS A C 17
ATOM 23076 O O . CYS A 1 17 ? -13.972 1.187 10.374 1.00 0.00 10 CYS A O 17
ATOM 23083 N N . VAL A 1 18 ? -14.621 3.331 10.163 1.00 0.00 11 VAL A N 17
ATOM 23084 C CA . VAL A 1 18 ? -13.856 3.791 11.316 1.00 0.00 11 VAL A CA 17
ATOM 23085 C C . VAL A 1 18 ? -13.994 2.825 12.487 1.00 0.00 11 VAL A C 17
ATOM 23086 O O . VAL A 1 18 ? -13.022 2.535 13.183 1.00 0.00 11 VAL A O 17
ATOM 23099 N N . ASN A 1 19 ? -15.208 2.328 12.698 1.00 0.00 12 ASN A N 17
ATOM 23100 C CA . ASN A 1 19 ? -15.474 1.394 13.786 1.00 0.00 12 ASN A CA 17
ATOM 23101 C C . ASN A 1 19 ? -15.693 -0.018 13.249 1.00 0.00 12 ASN A C 17
ATOM 23102 O O . ASN A 1 19 ? -16.535 -0.762 13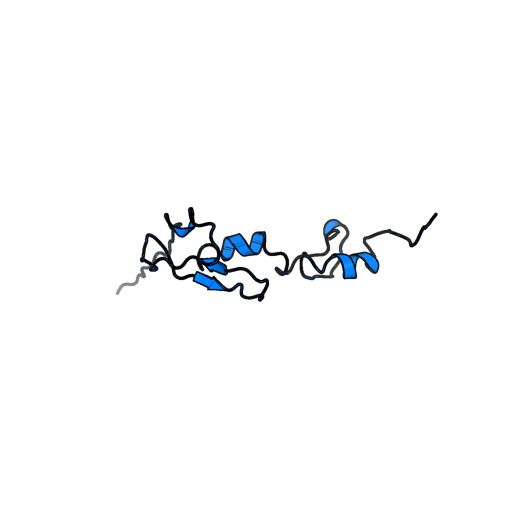.753 1.00 0.00 12 ASN A O 17
ATOM 23113 N N . CYS A 1 20 ? -14.929 -0.380 12.224 1.00 0.00 13 CYS A N 17
ATOM 23114 C CA . CYS A 1 20 ? -15.038 -1.701 11.618 1.00 0.00 13 CYS A CA 17
ATOM 23115 C C . CYS A 1 20 ? -13.668 -2.365 11.511 1.00 0.00 13 CYS A C 17
ATOM 23116 O O . CYS A 1 20 ? -12.693 -1.739 11.096 1.00 0.00 13 CYS A O 17
ATOM 23123 N N . VAL A 1 21 ? -13.602 -3.638 11.889 1.00 0.00 14 VAL A N 17
ATOM 23124 C CA . VAL A 1 21 ? -12.353 -4.389 11.835 1.00 0.00 14 VAL A CA 17
ATOM 23125 C C . VAL A 1 21 ? -12.541 -5.716 11.109 1.00 0.00 14 VAL A C 17
ATOM 23126 O O . VAL A 1 21 ? -11.674 -6.147 10.348 1.00 0.00 14 VAL A O 17
ATOM 23139 N N . SER A 1 22 ? -13.679 -6.360 11.349 1.00 0.00 15 SER A N 17
ATOM 23140 C CA . SER A 1 22 ? -13.979 -7.641 10.721 1.00 0.00 15 SER A CA 17
ATOM 23141 C C . SER A 1 22 ? -13.633 -7.612 9.235 1.00 0.00 15 SER A C 17
ATOM 23142 O O . SER A 1 22 ? -13.995 -6.677 8.520 1.00 0.00 15 SER A O 17
ATOM 23150 N N . ARG A 1 23 ? -12.930 -8.643 8.777 1.00 0.00 16 ARG A N 17
ATOM 23151 C CA . ARG A 1 23 ? -12.534 -8.736 7.377 1.00 0.00 16 ARG A CA 17
ATOM 23152 C C . ARG A 1 23 ? -13.712 -9.159 6.505 1.00 0.00 16 ARG A C 17
ATOM 23153 O O . ARG A 1 23 ? -13.903 -8.636 5.407 1.00 0.00 16 ARG A O 17
ATOM 23174 N N . ARG A 1 24 ? -14.499 -10.108 7.002 1.00 0.00 17 ARG A N 17
ATOM 23175 C CA . ARG A 1 24 ? -15.657 -10.601 6.268 1.00 0.00 17 ARG A CA 17
ATOM 23176 C C . ARG A 1 24 ? -16.880 -9.727 6.530 1.00 0.00 17 ARG A C 17
ATOM 23177 O O . ARG A 1 24 ? -17.984 -10.231 6.738 1.00 0.00 17 ARG A O 17
ATOM 23198 N N . CYS A 1 25 ? -16.676 -8.414 6.519 1.00 0.00 18 CYS A N 17
ATOM 23199 C CA . CYS A 1 25 ? -17.760 -7.469 6.756 1.00 0.00 18 CYS A CA 17
ATOM 23200 C C . CYS A 1 25 ? -18.611 -7.292 5.502 1.00 0.00 18 CYS A C 17
ATOM 23201 O O . CYS A 1 25 ? -18.184 -6.664 4.533 1.00 0.00 18 CYS A O 17
ATOM 23208 N N . MET A 1 26 ? -19.817 -7.848 5.528 1.00 0.00 19 MET A N 17
ATOM 23209 C CA . MET A 1 26 ? -20.729 -7.750 4.394 1.00 0.00 19 MET A CA 17
ATOM 23210 C C . MET A 1 26 ? -21.822 -6.721 4.663 1.00 0.00 19 MET A C 17
ATOM 23211 O O . MET A 1 26 ? -22.997 -6.958 4.378 1.00 0.00 19 MET A O 17
ATOM 23225 N N . THR A 1 27 ? -21.429 -5.577 5.214 1.00 0.00 20 THR A N 17
ATOM 23226 C CA . THR A 1 27 ? -22.376 -4.512 5.523 1.00 0.00 20 THR A CA 17
ATOM 23227 C C . THR A 1 27 ? -22.660 -3.656 4.294 1.00 0.00 20 THR A C 17
ATOM 23228 O O . THR A 1 27 ? -21.754 -3.042 3.731 1.00 0.00 20 THR A O 17
ATOM 23239 N N . ARG A 1 28 ? -23.924 -3.620 3.883 1.00 0.00 21 ARG A N 17
ATOM 23240 C CA . ARG A 1 28 ? -24.327 -2.839 2.720 1.00 0.00 21 ARG A CA 17
ATOM 23241 C C . ARG A 1 28 ? -23.555 -1.524 2.655 1.00 0.00 21 ARG A C 17
ATOM 23242 O O . ARG A 1 28 ? -23.651 -0.674 3.541 1.00 0.00 21 ARG A O 17
ATOM 23263 N N . PRO A 1 29 ? -22.771 -1.350 1.580 1.00 0.00 22 PRO A N 17
ATOM 23264 C CA . PRO A 1 29 ? -21.968 -0.142 1.373 1.00 0.00 22 PRO A CA 17
ATOM 23265 C C . PRO A 1 29 ? -22.827 1.079 1.065 1.00 0.00 22 PRO A C 17
ATOM 23266 O O . PRO A 1 29 ? -23.343 1.222 -0.044 1.00 0.00 22 PRO A O 17
ATOM 23277 N N . GLU A 1 30 ? -22.976 1.957 2.052 1.00 0.00 23 GLU A N 17
ATOM 23278 C CA . GLU A 1 30 ? -23.774 3.166 1.884 1.00 0.00 23 GLU A CA 17
ATOM 23279 C C . GLU A 1 30 ? -22.879 4.385 1.678 1.00 0.00 23 GLU A C 17
ATOM 23280 O O . GLU A 1 30 ? -21.826 4.525 2.300 1.00 0.00 23 GLU A O 17
ATOM 23292 N N . PRO A 1 31 ? -23.306 5.288 0.784 1.00 0.00 24 PRO A N 17
ATOM 23293 C CA . PRO A 1 31 ? -22.559 6.511 0.475 1.00 0.00 24 PRO A CA 17
ATOM 23294 C C . PRO A 1 31 ? -22.571 7.505 1.631 1.00 0.00 24 PRO A C 17
ATOM 23295 O O . PRO A 1 31 ? -23.437 8.375 1.706 1.00 0.00 24 PRO A O 17
ATOM 23306 N N . GLY A 1 32 ? -21.601 7.370 2.532 1.00 0.00 25 GLY A N 17
ATOM 23307 C CA . GLY A 1 32 ? -21.519 8.264 3.672 1.00 0.00 25 GLY A CA 17
ATOM 23308 C C . GLY A 1 32 ? -21.316 7.521 4.977 1.00 0.00 25 GLY A C 17
ATOM 23309 O O . GLY A 1 32 ? -20.608 7.996 5.866 1.00 0.00 25 GLY A O 17
ATOM 23313 N N . ILE A 1 33 ? -21.939 6.353 5.095 1.00 0.00 26 ILE A N 17
ATOM 23314 C CA . ILE A 1 33 ? -21.824 5.544 6.301 1.00 0.00 26 ILE A CA 17
ATOM 23315 C C . ILE A 1 33 ? -20.702 4.519 6.171 1.00 0.00 26 ILE A C 17
ATOM 23316 O O . ILE A 1 33 ? -19.764 4.505 6.967 1.00 0.00 26 ILE A O 17
ATOM 23332 N N . SER A 1 34 ? -20.806 3.662 5.160 1.00 0.00 27 SER A N 17
ATOM 23333 C CA . SER A 1 34 ? -19.801 2.632 4.925 1.00 0.00 27 SER A CA 17
ATOM 23334 C C . SER A 1 34 ? -19.582 2.417 3.431 1.00 0.00 27 SER A C 17
ATOM 23335 O O . SER A 1 34 ? -20.502 2.573 2.627 1.00 0.00 27 SER A O 17
ATOM 23343 N N . CYS A 1 35 ? -18.355 2.060 3.065 1.00 0.00 28 CYS A N 17
ATOM 23344 C CA . CYS A 1 35 ? -18.012 1.824 1.668 1.00 0.00 28 CYS A CA 17
ATOM 23345 C C . CYS A 1 35 ? -17.746 0.343 1.415 1.00 0.00 28 CYS A C 17
ATOM 23346 O O . CYS A 1 35 ? -17.551 -0.432 2.352 1.00 0.00 28 CYS A O 17
ATOM 23353 N N . ASP A 1 36 ? -17.741 -0.044 0.144 1.00 0.00 29 ASP A N 17
ATOM 23354 C CA . ASP A 1 36 ? -17.498 -1.431 -0.232 1.00 0.00 29 ASP A CA 17
ATOM 23355 C C . ASP A 1 36 ? -16.100 -1.872 0.189 1.00 0.00 29 ASP A C 17
ATOM 23356 O O . ASP A 1 36 ? -15.197 -1.048 0.342 1.00 0.00 29 ASP A O 17
ATOM 23365 N N . LEU A 1 37 ? -15.928 -3.176 0.378 1.00 0.00 30 LEU A N 17
ATOM 23366 C CA . LEU A 1 37 ? -14.640 -3.727 0.783 1.00 0.00 30 LEU A CA 17
ATOM 23367 C C . LEU A 1 37 ? -13.806 -4.115 -0.434 1.00 0.00 30 LEU A C 17
ATOM 23368 O O . LEU A 1 37 ? -14.340 -4.580 -1.441 1.00 0.00 30 LEU A O 17
ATOM 23384 N N . ILE A 1 38 ? -12.495 -3.922 -0.332 1.00 0.00 31 ILE A N 17
ATOM 23385 C CA . ILE A 1 38 ? -11.588 -4.255 -1.424 1.00 0.00 31 ILE A CA 17
ATOM 23386 C C . ILE A 1 38 ? -10.309 -4.898 -0.898 1.00 0.00 31 ILE A C 17
ATOM 23387 O O . ILE A 1 38 ? -9.737 -4.448 0.093 1.00 0.00 31 ILE A O 17
ATOM 23403 N N . GLY A 1 39 ? -9.865 -5.955 -1.572 1.00 0.00 32 GLY A N 17
ATOM 23404 C CA . GLY A 1 39 ? -8.656 -6.643 -1.159 1.00 0.00 32 GLY A CA 17
ATOM 23405 C C . GLY A 1 39 ? -7.406 -5.826 -1.421 1.00 0.00 32 GLY A C 17
ATOM 23406 O O . GLY A 1 39 ? -7.310 -5.130 -2.432 1.00 0.00 32 GLY A O 17
ATOM 23410 N N . CYS A 1 40 ? -6.445 -5.908 -0.506 1.00 0.00 33 CYS A N 17
ATOM 23411 C CA . CYS A 1 40 ? -5.196 -5.169 -0.641 1.00 0.00 33 CYS A CA 17
ATOM 23412 C C . CYS A 1 40 ? -4.636 -5.299 -2.054 1.00 0.00 33 CYS A C 17
ATOM 23413 O O . CYS A 1 40 ? -4.585 -6.386 -2.631 1.00 0.00 33 CYS A O 17
ATOM 23420 N N . PRO A 1 41 ? -4.206 -4.166 -2.627 1.00 0.00 34 PRO A N 17
ATOM 23421 C CA . PRO A 1 41 ? -3.642 -4.127 -3.980 1.00 0.00 34 PRO A CA 17
ATOM 23422 C C . PRO A 1 41 ? -2.275 -4.800 -4.057 1.00 0.00 34 PRO A C 17
ATOM 23423 O O . PRO A 1 41 ? -1.701 -4.938 -5.138 1.00 0.00 34 PRO A O 17
ATOM 23434 N N . LEU A 1 42 ? -1.761 -5.217 -2.906 1.00 0.00 35 LEU A N 17
ATOM 23435 C CA . LEU A 1 42 ? -0.461 -5.876 -2.843 1.00 0.00 35 LEU A CA 17
ATOM 23436 C C . LEU A 1 42 ? -0.615 -7.349 -2.476 1.00 0.00 35 LEU A C 17
ATOM 23437 O O . LEU A 1 42 ? 0.350 -8.006 -2.085 1.00 0.00 35 LEU A O 17
ATOM 23453 N N . VAL A 1 43 ? -1.834 -7.861 -2.605 1.00 0.00 36 VAL A N 17
ATOM 23454 C CA . VAL A 1 43 ? -2.114 -9.257 -2.290 1.00 0.00 36 VAL A CA 17
ATOM 23455 C C . VAL A 1 43 ? -1.440 -9.672 -0.987 1.00 0.00 36 VAL A C 17
ATOM 23456 O O . VAL A 1 43 ? -1.016 -10.817 -0.831 1.00 0.00 36 VAL A O 17
ATOM 23469 N N . CYS A 1 44 ? -1.346 -8.733 -0.051 1.00 0.00 37 CYS A N 17
ATOM 23470 C CA . CYS A 1 44 ? -0.724 -9.000 1.240 1.00 0.00 37 CYS A CA 17
ATOM 23471 C C . CYS A 1 44 ? -1.496 -10.071 2.005 1.00 0.00 37 CYS A C 17
ATOM 23472 O O . CYS A 1 44 ? -0.930 -10.793 2.825 1.00 0.00 37 CYS A O 17
ATOM 23479 N N . GLY A 1 45 ? -2.794 -10.168 1.730 1.00 0.00 38 GLY A N 17
ATOM 23480 C CA . GLY A 1 45 ? -3.622 -11.153 2.400 1.00 0.00 38 GLY A CA 17
ATOM 23481 C C . GLY A 1 45 ? -4.497 -10.540 3.476 1.00 0.00 38 GLY A C 17
ATOM 23482 O O . GLY A 1 45 ? -4.532 -11.024 4.607 1.00 0.00 38 GLY A O 17
ATOM 23486 N N . ALA A 1 46 ? -5.203 -9.470 3.124 1.00 0.00 39 ALA A N 17
ATOM 23487 C CA . ALA A 1 46 ? -6.081 -8.790 4.068 1.00 0.00 39 ALA A CA 17
ATOM 23488 C C . ALA A 1 46 ? -7.179 -8.021 3.341 1.00 0.00 39 ALA A C 17
ATOM 23489 O O . ALA A 1 46 ? -6.942 -7.428 2.288 1.00 0.00 39 ALA A O 17
ATOM 23496 N N . VAL A 1 47 ? -8.381 -8.037 3.908 1.00 0.00 40 VAL A N 17
ATOM 23497 C CA . VAL A 1 47 ? -9.516 -7.340 3.313 1.00 0.00 40 VAL A CA 17
ATOM 23498 C C . VAL A 1 47 ? -9.942 -6.154 4.170 1.00 0.00 40 VAL A C 17
ATOM 23499 O O . VAL A 1 47 ? -10.369 -6.320 5.312 1.00 0.00 40 VAL A O 17
ATOM 23512 N N . PHE A 1 48 ? -9.825 -4.954 3.609 1.00 0.00 41 PHE A N 17
ATOM 23513 C CA . PHE A 1 48 ? -10.198 -3.738 4.322 1.00 0.00 41 PHE A CA 17
ATOM 23514 C C . PHE A 1 48 ? -11.025 -2.817 3.430 1.00 0.00 41 PHE A C 17
ATOM 23515 O O . PHE A 1 48 ? -11.021 -2.952 2.206 1.00 0.00 41 PHE A O 17
ATOM 23532 N N . HIS A 1 49 ? -11.734 -1.880 4.052 1.00 0.00 42 HIS A N 17
ATOM 23533 C CA . HIS A 1 49 ? -12.567 -0.936 3.315 1.00 0.00 42 HIS A CA 17
ATOM 23534 C C . HIS A 1 49 ? -11.716 -0.061 2.399 1.00 0.00 42 HIS A C 17
ATOM 23535 O O . HIS A 1 49 ? -10.681 0.462 2.811 1.00 0.00 42 HIS A O 17
ATOM 23549 N N . SER A 1 50 ? -12.159 0.092 1.156 1.00 0.00 43 SER A N 17
ATOM 23550 C CA . SER A 1 50 ? -11.436 0.900 0.181 1.00 0.00 43 SER A CA 17
ATOM 23551 C C . SER A 1 50 ? -10.845 2.144 0.837 1.00 0.00 43 SER A C 17
ATOM 23552 O O . SER A 1 50 ? -9.700 2.513 0.576 1.00 0.00 43 SER A O 17
ATOM 23560 N N . CYS A 1 51 ? -11.636 2.787 1.690 1.00 0.00 44 CYS A N 17
ATOM 23561 C CA . CYS A 1 51 ? -11.194 3.990 2.385 1.00 0.00 44 CYS A CA 17
ATOM 23562 C C . CYS A 1 51 ? -10.103 3.662 3.400 1.00 0.00 44 CYS A C 17
ATOM 23563 O O . CYS A 1 51 ? -9.078 4.341 3.468 1.00 0.00 44 CYS A O 17
ATOM 23570 N N . LYS A 1 52 ? -10.330 2.616 4.187 1.00 0.00 45 LYS A N 17
ATOM 23571 C CA . LYS A 1 52 ? -9.367 2.196 5.198 1.00 0.00 45 LYS A CA 17
ATOM 23572 C C . LYS A 1 52 ? -8.004 1.920 4.570 1.00 0.00 45 LYS A C 17
ATOM 23573 O O . LYS A 1 52 ? -6.966 2.165 5.184 1.00 0.00 45 LYS A O 17
ATOM 23592 N N . ALA A 1 53 ? -8.015 1.410 3.343 1.00 0.00 46 ALA A N 17
ATOM 23593 C CA . ALA A 1 53 ? -6.781 1.105 2.631 1.00 0.00 46 ALA A CA 17
ATOM 23594 C C . ALA A 1 53 ? -5.735 2.192 2.855 1.00 0.00 46 ALA A C 17
ATOM 23595 O O . ALA A 1 53 ? -4.684 1.942 3.447 1.00 0.00 46 ALA A O 17
ATOM 23602 N N . ASP A 1 54 ? -6.028 3.396 2.379 1.00 0.00 47 ASP A N 17
ATOM 23603 C CA . ASP A 1 54 ? -5.113 4.522 2.528 1.00 0.00 47 ASP A CA 17
ATOM 23604 C C . ASP A 1 54 ? -4.357 4.435 3.850 1.00 0.00 47 ASP A C 17
ATOM 23605 O O . ASP A 1 54 ? -3.190 4.819 3.935 1.00 0.00 47 ASP A O 17
ATOM 23614 N N . GLU A 1 55 ? -5.030 3.930 4.880 1.00 0.00 48 GLU A N 17
ATOM 23615 C CA . GLU A 1 55 ? -4.421 3.796 6.198 1.00 0.00 48 GLU A CA 17
ATOM 23616 C C . GLU A 1 55 ? -3.723 2.446 6.339 1.00 0.00 48 GLU A C 17
ATOM 23617 O O . GLU A 1 55 ? -2.577 2.371 6.784 1.00 0.00 48 GLU A O 17
ATOM 23629 N N . HIS A 1 56 ? -4.422 1.382 5.959 1.00 0.00 49 HIS A N 17
ATOM 23630 C CA . HIS A 1 56 ? -3.870 0.034 6.043 1.00 0.00 49 HIS A CA 17
ATOM 23631 C C . HIS A 1 56 ? -2.518 -0.044 5.340 1.00 0.00 49 HIS A C 17
ATOM 23632 O O . HIS A 1 56 ? -1.533 -0.502 5.918 1.00 0.00 49 HIS A O 17
ATOM 23646 N N . ARG A 1 57 ? -2.481 0.405 4.090 1.00 0.00 50 ARG A N 17
ATOM 23647 C CA . ARG A 1 57 ? -1.251 0.383 3.307 1.00 0.00 50 ARG A CA 17
ATOM 23648 C C . ARG A 1 57 ? -0.047 0.732 4.177 1.00 0.00 50 ARG A C 17
ATOM 23649 O O . ARG A 1 57 ? 1.015 0.119 4.061 1.00 0.00 50 ARG A O 17
ATOM 23670 N N . LEU A 1 58 ? -0.219 1.722 5.046 1.00 0.00 51 LEU A N 17
ATOM 23671 C CA . LEU A 1 58 ? 0.854 2.154 5.936 1.00 0.00 51 LEU A CA 17
ATOM 23672 C C . LEU A 1 58 ? 1.365 0.989 6.778 1.00 0.00 51 LEU A C 17
ATOM 23673 O O . LEU A 1 58 ? 2.572 0.826 6.964 1.00 0.00 51 LEU A O 17
ATOM 23689 N N . LEU A 1 59 ? 0.440 0.180 7.283 1.00 0.00 52 LEU A N 17
ATOM 23690 C CA . LEU A 1 59 ? 0.797 -0.972 8.104 1.00 0.00 52 LEU A CA 17
ATOM 23691 C C . LEU A 1 59 ? 1.182 -2.163 7.232 1.00 0.00 52 LEU A C 17
ATOM 23692 O O . LEU A 1 59 ? 2.158 -2.860 7.510 1.00 0.00 52 LEU A O 17
ATOM 23708 N N . CYS A 1 60 ? 0.409 -2.390 6.175 1.00 0.00 53 CYS A N 17
ATOM 23709 C CA . CYS A 1 60 ? 0.669 -3.496 5.261 1.00 0.00 53 CYS A CA 17
ATOM 23710 C C . CYS A 1 60 ? 2.163 -3.797 5.183 1.00 0.00 53 CYS A C 17
ATOM 23711 O O . CYS A 1 60 ? 2.989 -2.915 4.948 1.00 0.00 53 CYS A O 17
ATOM 23718 N N . PRO A 1 61 ? 2.520 -5.075 5.385 1.00 0.00 54 PRO A N 17
ATOM 23719 C CA . PRO A 1 61 ? 3.915 -5.523 5.343 1.00 0.00 54 PRO A CA 17
ATOM 23720 C C . PRO A 1 61 ? 4.494 -5.482 3.933 1.00 0.00 54 PRO A C 17
ATOM 23721 O O . PRO A 1 61 ? 5.710 -5.535 3.748 1.00 0.00 54 PRO A O 17
ATOM 23732 N N . PHE A 1 62 ? 3.616 -5.387 2.940 1.00 0.00 55 PHE A N 17
ATOM 23733 C CA . PHE A 1 62 ? 4.040 -5.340 1.545 1.00 0.00 55 PHE A CA 17
ATOM 23734 C C . PHE A 1 62 ? 4.321 -3.904 1.111 1.00 0.00 55 PHE A C 17
ATOM 23735 O O . PHE A 1 62 ? 5.302 -3.635 0.418 1.00 0.00 55 PHE A O 17
ATOM 23752 N N . GLU A 1 63 ? 3.452 -2.986 1.524 1.00 0.00 56 GLU A N 17
ATOM 23753 C CA . GLU A 1 63 ? 3.606 -1.579 1.176 1.00 0.00 56 GLU A CA 17
ATOM 23754 C C . GLU A 1 63 ? 5.074 -1.165 1.221 1.00 0.00 56 GLU A C 17
ATOM 23755 O O . GLU A 1 63 ? 5.799 -1.508 2.155 1.00 0.00 56 GLU A O 17
ATOM 23767 N N . ARG A 1 64 ? 5.505 -0.425 0.204 1.00 0.00 57 ARG A N 17
ATOM 23768 C CA . ARG A 1 64 ? 6.887 0.034 0.125 1.00 0.00 57 ARG A CA 17
ATOM 23769 C C . ARG A 1 64 ? 7.221 0.954 1.296 1.00 0.00 57 ARG A C 17
ATOM 23770 O O . ARG A 1 64 ? 6.552 1.964 1.517 1.00 0.00 57 ARG A O 17
ATOM 23791 N N . VAL A 1 65 ? 8.261 0.598 2.044 1.00 0.00 58 VAL A N 17
ATOM 23792 C CA . VAL A 1 65 ? 8.685 1.391 3.191 1.00 0.00 58 VAL A CA 17
ATOM 23793 C C . VAL A 1 65 ? 10.194 1.607 3.182 1.00 0.00 58 VAL A C 17
ATOM 23794 O O . VAL A 1 65 ? 10.967 0.745 2.763 1.00 0.00 58 VAL A O 17
ATOM 23807 N N . PRO A 1 66 ? 10.626 2.785 3.656 1.00 0.00 59 PRO A N 17
ATOM 23808 C CA . PRO A 1 66 ? 12.047 3.142 3.715 1.00 0.00 59 PRO A CA 17
ATOM 23809 C C . PRO A 1 66 ? 12.805 2.332 4.761 1.00 0.00 59 PRO A C 17
ATOM 23810 O O . PRO A 1 66 ? 12.268 2.009 5.821 1.00 0.00 59 PRO A O 17
ATOM 23821 N N . CYS A 1 67 ? 14.057 2.007 4.456 1.00 0.00 60 CYS A N 17
ATOM 23822 C CA . CYS A 1 67 ? 14.891 1.235 5.370 1.00 0.00 60 CYS A CA 17
ATOM 23823 C C . CYS A 1 67 ? 14.724 1.725 6.805 1.00 0.00 60 CYS A C 17
ATOM 23824 O O . CYS A 1 67 ? 14.710 2.930 7.064 1.00 0.00 60 CYS A O 17
ATOM 23831 N N . LEU A 1 68 ? 14.597 0.785 7.735 1.00 0.00 61 LEU A N 17
ATOM 23832 C CA . LEU A 1 68 ? 14.431 1.120 9.145 1.00 0.00 61 LEU A CA 17
ATOM 23833 C C . LEU A 1 68 ? 15.348 2.273 9.542 1.00 0.00 61 LEU A C 17
ATOM 23834 O O . LEU A 1 68 ? 14.910 3.242 10.161 1.00 0.00 61 LEU A O 17
ATOM 23850 N N . ASN A 1 69 ? 16.621 2.162 9.179 1.00 0.00 62 ASN A N 17
ATOM 23851 C CA . ASN A 1 69 ? 17.600 3.196 9.496 1.00 0.00 62 ASN A CA 17
ATOM 23852 C C . ASN A 1 69 ? 17.543 4.329 8.476 1.00 0.00 62 ASN A C 17
ATOM 23853 O O . ASN A 1 69 ? 18.576 4.813 8.012 1.00 0.00 62 ASN A O 17
ATOM 23864 N N . SER A 1 70 ? 16.329 4.748 8.132 1.00 0.00 63 SER A N 17
ATOM 23865 C CA . SER A 1 70 ? 16.137 5.822 7.164 1.00 0.00 63 SER A CA 17
ATOM 23866 C C . SER A 1 70 ? 16.843 7.096 7.620 1.00 0.00 63 SER A C 17
ATOM 23867 O O . SER A 1 70 ? 17.509 7.766 6.830 1.00 0.00 63 SER A O 17
ATOM 23875 N N . ASP A 1 71 ? 16.692 7.424 8.898 1.00 0.00 64 ASP A N 17
ATOM 23876 C CA . ASP A 1 71 ? 17.315 8.616 9.461 1.00 0.00 64 ASP A CA 17
ATOM 23877 C C . ASP A 1 71 ? 18.731 8.795 8.922 1.00 0.00 64 ASP A C 17
ATOM 23878 O O . ASP A 1 71 ? 19.072 9.847 8.382 1.00 0.00 64 ASP A O 17
ATOM 23887 N N . PHE A 1 72 ? 19.551 7.761 9.074 1.00 0.00 65 PHE A N 17
ATOM 23888 C CA . PHE A 1 72 ? 20.931 7.804 8.605 1.00 0.00 65 PHE A CA 17
ATOM 23889 C C . PHE A 1 72 ? 21.004 8.338 7.177 1.00 0.00 65 PHE A C 17
ATOM 23890 O O . PHE A 1 72 ? 21.860 9.159 6.853 1.00 0.00 65 PHE A O 17
ATOM 23907 N N . GLY A 1 73 ? 20.098 7.863 6.328 1.00 0.00 66 GLY A N 17
ATOM 23908 C CA . GLY A 1 73 ? 20.076 8.302 4.945 1.00 0.00 66 GLY A CA 17
ATOM 23909 C C . GLY A 1 73 ? 20.190 7.149 3.968 1.00 0.00 66 GLY A C 17
ATOM 23910 O O . GLY A 1 73 ? 20.874 7.253 2.949 1.00 0.00 66 GLY A O 17
ATOM 23914 N N . CYS A 1 74 ? 19.521 6.043 4.280 1.00 0.00 67 CYS A N 17
ATOM 23915 C CA . CYS A 1 74 ? 19.552 4.864 3.424 1.00 0.00 67 CYS A CA 17
ATOM 23916 C C . CYS A 1 74 ? 18.538 4.988 2.290 1.00 0.00 67 CYS A C 17
ATOM 23917 O O . CYS A 1 74 ? 17.326 4.949 2.501 1.00 0.00 67 CYS A O 17
ATOM 23924 N N . PRO A 1 75 ? 19.045 5.140 1.058 1.00 0.00 68 PRO A N 17
ATOM 23925 C CA . PRO A 1 75 ? 18.201 5.272 -0.134 1.00 0.00 68 PRO A CA 17
ATOM 23926 C C . PRO A 1 75 ? 17.484 3.972 -0.483 1.00 0.00 68 PRO A C 17
ATOM 23927 O O . PRO A 1 75 ? 16.670 3.929 -1.406 1.00 0.00 68 PRO A O 17
ATOM 23938 N N . PHE A 1 76 ? 17.791 2.914 0.260 1.00 0.00 69 PHE A N 17
ATOM 23939 C CA . PHE A 1 76 ? 17.175 1.613 0.028 1.00 0.00 69 PHE A CA 17
ATOM 23940 C C . PHE A 1 76 ? 15.717 1.613 0.476 1.00 0.00 69 PHE A C 17
ATOM 23941 O O . PHE A 1 76 ? 15.396 2.033 1.589 1.00 0.00 69 PHE A O 17
ATOM 23958 N N . THR A 1 77 ? 14.835 1.141 -0.400 1.00 0.00 70 THR A N 17
ATOM 23959 C CA . THR A 1 77 ? 13.410 1.088 -0.098 1.00 0.00 70 THR A CA 17
ATOM 23960 C C . THR A 1 77 ? 12.808 -0.248 -0.518 1.00 0.00 70 THR A C 17
ATOM 23961 O O . THR A 1 77 ? 13.018 -0.708 -1.639 1.00 0.00 70 THR A O 17
ATOM 23972 N N . MET A 1 78 ? 12.059 -0.865 0.390 1.00 0.00 71 MET A N 17
ATOM 23973 C CA . MET A 1 78 ? 11.425 -2.149 0.112 1.00 0.00 71 MET A CA 17
ATOM 23974 C C . MET A 1 78 ? 10.316 -2.437 1.119 1.00 0.00 71 MET A C 17
ATOM 23975 O O . MET A 1 78 ? 10.085 -1.656 2.041 1.00 0.00 71 MET A O 17
ATOM 23989 N N . ALA A 1 79 ? 9.633 -3.562 0.934 1.00 0.00 72 ALA A N 17
ATOM 23990 C CA . ALA A 1 79 ? 8.550 -3.953 1.828 1.00 0.00 72 ALA A CA 17
ATOM 23991 C C . ALA A 1 79 ? 9.036 -4.053 3.270 1.00 0.00 72 ALA A C 17
ATOM 23992 O O . ALA A 1 79 ? 10.234 -4.181 3.523 1.00 0.00 72 ALA A O 17
ATOM 23999 N N . ARG A 1 80 ? 8.100 -3.993 4.211 1.00 0.00 73 ARG A N 17
ATOM 24000 C CA . ARG A 1 80 ? 8.434 -4.076 5.627 1.00 0.00 73 ARG A CA 17
ATOM 24001 C C . ARG A 1 80 ? 8.855 -5.493 6.005 1.00 0.00 73 ARG A C 17
ATOM 24002 O O . ARG A 1 80 ? 9.766 -5.687 6.809 1.00 0.00 73 ARG A O 17
ATOM 24023 N N . ASN A 1 81 ? 8.184 -6.480 5.421 1.00 0.00 74 ASN A N 17
ATOM 24024 C CA . ASN A 1 81 ? 8.487 -7.879 5.697 1.00 0.00 74 ASN A CA 17
ATOM 24025 C C . ASN A 1 81 ? 9.747 -8.319 4.956 1.00 0.00 74 ASN A C 17
ATOM 24026 O O . ASN A 1 81 ? 10.135 -9.486 5.008 1.00 0.00 74 ASN A O 17
ATOM 24037 N N . LYS A 1 82 ? 10.381 -7.376 4.268 1.00 0.00 75 LYS A N 17
ATOM 24038 C CA . LYS A 1 82 ? 11.598 -7.664 3.518 1.00 0.00 75 LYS A CA 17
ATOM 24039 C C . LYS A 1 82 ? 12.768 -6.837 4.041 1.00 0.00 75 LYS A C 17
ATOM 24040 O O . LYS A 1 82 ? 13.930 -7.204 3.862 1.00 0.00 75 LYS A O 17
ATOM 24059 N N . VAL A 1 83 ? 12.454 -5.720 4.689 1.00 0.00 76 VAL A N 17
ATOM 24060 C CA . VAL A 1 83 ? 13.480 -4.843 5.241 1.00 0.00 76 VAL A CA 17
ATOM 24061 C C . VAL A 1 83 ? 14.550 -5.642 5.975 1.00 0.00 76 VAL A C 17
ATOM 24062 O O . VAL A 1 83 ? 15.745 -5.398 5.809 1.00 0.00 76 VAL A O 17
ATOM 24075 N N . ALA A 1 84 ? 14.113 -6.599 6.787 1.00 0.00 77 ALA A N 17
ATOM 24076 C CA . ALA A 1 84 ? 15.034 -7.437 7.546 1.00 0.00 77 ALA A CA 17
ATOM 24077 C C . ALA A 1 84 ? 16.196 -7.903 6.675 1.00 0.00 77 ALA A C 17
ATOM 24078 O O . ALA A 1 84 ? 17.350 -7.561 6.930 1.00 0.00 77 ALA A O 17
ATOM 24085 N N . GLU A 1 85 ? 15.883 -8.685 5.647 1.00 0.00 78 GLU A N 17
ATOM 24086 C CA . GLU A 1 85 ? 16.903 -9.199 4.740 1.00 0.00 78 GLU A CA 17
ATOM 24087 C C . GLU A 1 85 ? 17.886 -8.100 4.348 1.00 0.00 78 GLU A C 17
ATOM 24088 O O . GLU A 1 85 ? 19.100 -8.307 4.350 1.00 0.00 78 GLU A O 17
ATOM 24100 N N . HIS A 1 86 ? 17.352 -6.929 4.012 1.00 0.00 79 HIS A N 17
ATOM 24101 C CA . HIS A 1 86 ? 18.182 -5.796 3.617 1.00 0.00 79 HIS A CA 17
ATOM 24102 C C . HIS A 1 86 ? 19.109 -5.379 4.755 1.00 0.00 79 HIS A C 17
ATOM 24103 O O . HIS A 1 86 ? 20.306 -5.176 4.551 1.00 0.00 79 HIS A O 17
ATOM 24117 N N . LEU A 1 87 ? 18.547 -5.253 5.952 1.00 0.00 80 LEU A N 17
ATOM 24118 C CA . LEU A 1 87 ? 19.323 -4.859 7.123 1.00 0.00 80 LEU A CA 17
ATOM 24119 C C . LEU A 1 87 ? 20.619 -5.659 7.212 1.00 0.00 80 LEU A C 17
ATOM 24120 O O . LEU A 1 87 ? 21.659 -5.131 7.605 1.00 0.00 80 LEU A O 17
ATOM 24136 N N . GLU A 1 88 ? 20.548 -6.934 6.842 1.00 0.00 81 GLU A N 17
ATOM 24137 C CA . GLU A 1 88 ? 21.717 -7.805 6.879 1.00 0.00 81 GLU A CA 17
ATOM 24138 C C . GLU A 1 88 ? 22.853 -7.227 6.041 1.00 0.00 81 GLU A C 17
ATOM 24139 O O . GLU A 1 88 ? 24.016 -7.261 6.444 1.00 0.00 81 GLU A O 17
ATOM 24151 N N . MET A 1 89 ? 22.508 -6.698 4.872 1.00 0.00 82 MET A N 17
ATOM 24152 C CA . MET A 1 89 ? 23.499 -6.111 3.976 1.00 0.00 82 MET A CA 17
ATOM 24153 C C . MET A 1 89 ? 23.286 -4.607 3.841 1.00 0.00 82 MET A C 17
ATOM 24154 O O . MET A 1 89 ? 23.701 -3.998 2.854 1.00 0.00 82 MET A O 17
ATOM 24168 N N . CYS A 1 90 ? 22.639 -4.013 4.838 1.00 0.00 83 CYS A N 17
ATOM 24169 C CA . CYS A 1 90 ? 22.370 -2.580 4.830 1.00 0.00 83 CYS A CA 17
ATOM 24170 C C . CYS A 1 90 ? 23.587 -1.797 5.315 1.00 0.00 83 CYS A C 17
ATOM 24171 O O . CYS A 1 90 ? 24.271 -2.187 6.261 1.00 0.00 83 CYS A O 17
ATOM 24178 N N . PRO A 1 91 ? 23.863 -0.664 4.652 1.00 0.00 84 PRO A N 17
ATOM 24179 C CA . PRO A 1 91 ? 24.997 0.199 4.998 1.00 0.00 84 PRO A CA 17
ATOM 24180 C C . PRO A 1 91 ? 24.797 0.912 6.331 1.00 0.00 84 PRO A C 17
ATOM 24181 O O . PRO A 1 91 ? 25.718 1.000 7.142 1.00 0.00 84 PRO A O 17
ATOM 24192 N N . ALA A 1 92 ? 23.588 1.420 6.549 1.00 0.00 85 ALA A N 17
ATOM 24193 C CA . ALA A 1 92 ? 23.268 2.123 7.785 1.00 0.00 85 ALA A CA 17
ATOM 24194 C C . ALA A 1 92 ? 23.371 1.193 8.989 1.00 0.00 85 ALA A C 17
ATOM 24195 O O . ALA A 1 92 ? 23.629 1.636 10.108 1.00 0.00 85 ALA A O 17
ATOM 24202 N N . SER A 1 93 ? 23.168 -0.099 8.752 1.00 0.00 86 SER A N 17
ATOM 24203 C CA . SER A 1 93 ? 23.235 -1.092 9.818 1.00 0.00 86 SER A CA 17
ATOM 24204 C C . SER A 1 93 ? 24.669 -1.270 10.306 1.00 0.00 86 SER A C 17
ATOM 24205 O O . SER A 1 93 ? 24.910 -1.863 11.357 1.00 0.00 86 SER A O 17
ATOM 24213 N N . VAL A 1 94 ? 25.619 -0.753 9.533 1.00 0.00 87 VAL A N 17
ATOM 24214 C CA . VAL A 1 94 ? 27.030 -0.853 9.885 1.00 0.00 87 VAL A CA 17
ATOM 24215 C C . VAL A 1 94 ? 27.307 -2.117 10.692 1.00 0.00 87 VAL A C 17
ATOM 24216 O O . VAL A 1 94 ? 27.952 -2.069 11.739 1.00 0.00 87 VAL A O 17
ATOM 24229 N N . SER A 1 95 ? 26.814 -3.248 10.196 1.00 0.00 88 SER A N 17
ATOM 24230 C CA . SER A 1 95 ? 27.006 -4.526 10.872 1.00 0.00 88 SER A CA 17
ATOM 24231 C C . SER A 1 95 ? 27.060 -5.670 9.865 1.00 0.00 88 SER A C 17
ATOM 24232 O O . SER A 1 95 ? 26.100 -5.917 9.136 1.00 0.00 88 SER A O 17
ATOM 24240 N N . GLY A 1 96 ? 28.191 -6.368 9.831 1.00 0.00 89 GLY A N 17
ATOM 24241 C CA . GLY A 1 96 ? 28.351 -7.478 8.910 1.00 0.00 89 GLY A CA 17
ATOM 24242 C C . GLY A 1 96 ? 29.759 -7.574 8.357 1.00 0.00 89 GLY A C 17
ATOM 24243 O O . GLY A 1 96 ? 30.328 -6.594 7.876 1.00 0.00 89 GLY A O 17
ATOM 24247 N N . PRO A 1 97 ? 30.344 -8.780 8.422 1.00 0.00 90 PRO A N 17
ATOM 24248 C CA . PRO A 1 97 ? 31.702 -9.029 7.929 1.00 0.00 90 PRO A CA 17
ATOM 24249 C C . PRO A 1 97 ? 31.788 -8.961 6.409 1.00 0.00 90 PRO A C 17
ATOM 24250 O O . PRO A 1 97 ? 32.842 -8.660 5.850 1.00 0.00 90 PRO A O 17
ATOM 24261 N N . SER A 1 98 ? 30.672 -9.243 5.744 1.00 0.00 91 SER A N 17
ATOM 24262 C CA . SER A 1 98 ? 30.622 -9.217 4.287 1.00 0.00 91 SER A CA 17
ATOM 24263 C C . SER A 1 98 ? 29.276 -8.692 3.798 1.00 0.00 91 SER A C 17
ATOM 24264 O O . SER A 1 98 ? 28.335 -8.543 4.578 1.00 0.00 91 SER A O 17
ATOM 24272 N N . SER A 1 99 ? 29.192 -8.412 2.502 1.00 0.00 92 SER A N 17
ATOM 24273 C CA . SER A 1 99 ? 27.963 -7.899 1.908 1.00 0.00 92 SER A CA 17
ATOM 24274 C C . SER A 1 99 ? 27.174 -9.021 1.239 1.00 0.00 92 SER A C 17
ATOM 24275 O O . SER A 1 99 ? 25.960 -9.129 1.410 1.00 0.00 92 SER A O 17
ATOM 24283 N N . GLY A 1 100 ? 27.874 -9.855 0.475 1.00 0.00 93 GLY A N 17
ATOM 24284 C CA . GLY A 1 100 ? 27.223 -10.957 -0.209 1.00 0.00 93 GLY A CA 17
ATOM 24285 C C . GLY A 1 100 ? 26.426 -10.502 -1.415 1.00 0.00 93 GLY A C 17
ATOM 24286 O O . GLY A 1 100 ? 26.246 -11.258 -2.369 1.00 0.00 93 GLY A O 17
ATOM 24294 N N . GLY A 1 1 ? -18.307 22.871 -33.534 1.00 0.00 -6 GLY A N 18
ATOM 24295 C CA . GLY A 1 1 ? -17.818 21.936 -32.538 1.00 0.00 -6 GLY A CA 18
ATOM 24296 C C . GLY A 1 1 ? -18.404 22.194 -31.164 1.00 0.00 -6 GLY A C 18
ATOM 24297 O O . GLY A 1 1 ? -19.037 23.224 -30.935 1.00 0.00 -6 GLY A O 18
ATOM 24301 N N . SER A 1 2 ? -18.194 21.255 -30.247 1.00 0.00 -5 SER A N 18
ATOM 24302 C CA . SER A 1 2 ? -18.711 21.383 -28.889 1.00 0.00 -5 SER A CA 18
ATOM 24303 C C . SER A 1 2 ? -17.992 20.427 -27.942 1.00 0.00 -5 SER A C 18
ATOM 24304 O O . SER A 1 2 ? -17.908 19.227 -28.199 1.00 0.00 -5 SER A O 18
ATOM 24312 N N . SER A 1 3 ? -17.474 20.971 -26.844 1.00 0.00 -4 SER A N 18
ATOM 24313 C CA . SER A 1 3 ? -16.758 20.169 -25.859 1.00 0.00 -4 SER A CA 18
ATOM 24314 C C . SER A 1 3 ? -16.706 20.882 -24.512 1.00 0.00 -4 SER A C 18
ATOM 24315 O O . SER A 1 3 ? -16.904 22.094 -24.430 1.00 0.00 -4 SER A O 18
ATOM 24323 N N . GLY A 1 4 ? -16.438 20.121 -23.455 1.00 0.00 -3 GLY A N 18
ATOM 24324 C CA . GLY A 1 4 ? -16.365 20.696 -22.125 1.00 0.00 -3 GLY A CA 18
ATOM 24325 C C . GLY A 1 4 ? -16.601 19.669 -21.036 1.00 0.00 -3 GLY A C 18
ATOM 24326 O O . GLY A 1 4 ? -17.672 19.067 -20.963 1.00 0.00 -3 GLY A O 18
ATOM 24330 N N . SER A 1 5 ? -15.598 19.468 -20.187 1.00 0.00 -2 SER A N 18
ATOM 24331 C CA . SER A 1 5 ? -15.699 18.503 -19.099 1.00 0.00 -2 SER A CA 18
ATOM 24332 C C . SER A 1 5 ? -15.257 19.125 -17.778 1.00 0.00 -2 SER A C 18
ATOM 24333 O O . SER A 1 5 ? -14.278 19.868 -17.726 1.00 0.00 -2 SER A O 18
ATOM 24341 N N . SER A 1 6 ? -15.987 18.814 -16.711 1.00 0.00 -1 SER A N 18
ATOM 24342 C CA . SER A 1 6 ? -15.674 19.345 -15.389 1.00 0.00 -1 SER A CA 18
ATOM 24343 C C . SER A 1 6 ? -16.475 18.623 -14.310 1.00 0.00 -1 SER A C 18
ATOM 24344 O O . SER A 1 6 ? -17.700 18.536 -14.384 1.00 0.00 -1 SER A O 18
ATOM 24352 N N . GLY A 1 7 ? -15.772 18.105 -13.307 1.00 0.00 0 GLY A N 18
ATOM 24353 C CA . GLY A 1 7 ? -16.433 17.397 -12.226 1.00 0.00 0 GLY A CA 18
ATOM 24354 C C . GLY A 1 7 ? -15.661 17.477 -10.924 1.00 0.00 0 GLY A C 18
ATOM 24355 O O . GLY A 1 7 ? -14.567 18.037 -10.877 1.00 0.00 0 GLY A O 18
ATOM 24359 N N . MET A 1 8 ? -16.234 16.917 -9.863 1.00 0.00 1 MET A N 18
ATOM 24360 C CA . MET A 1 8 ? -15.593 16.929 -8.554 1.00 0.00 1 MET A CA 18
ATOM 24361 C C . MET A 1 8 ? -16.223 15.890 -7.631 1.00 0.00 1 MET A C 18
ATOM 24362 O O . MET A 1 8 ? -17.429 15.649 -7.685 1.00 0.00 1 MET A O 18
ATOM 24376 N N . GLU A 1 9 ? -15.400 15.279 -6.785 1.00 0.00 2 GLU A N 18
ATOM 24377 C CA . GLU A 1 9 ? -15.878 14.266 -5.851 1.00 0.00 2 GLU A CA 18
ATOM 24378 C C . GLU A 1 9 ? -15.210 14.423 -4.488 1.00 0.00 2 GLU A C 18
ATOM 24379 O O . GLU A 1 9 ? -14.024 14.736 -4.400 1.00 0.00 2 GLU A O 18
ATOM 24391 N N . GLU A 1 10 ? -15.983 14.204 -3.429 1.00 0.00 3 GLU A N 18
ATOM 24392 C CA . GLU A 1 10 ? -15.466 14.323 -2.070 1.00 0.00 3 GLU A CA 18
ATOM 24393 C C . GLU A 1 10 ? -15.980 13.187 -1.191 1.00 0.00 3 GLU A C 18
ATOM 24394 O O . GLU A 1 10 ? -17.177 13.092 -0.919 1.00 0.00 3 GLU A O 18
ATOM 24406 N N . GLU A 1 11 ? -15.067 12.327 -0.751 1.00 0.00 4 GLU A N 18
ATOM 24407 C CA . GLU A 1 11 ? -15.429 11.197 0.096 1.00 0.00 4 GLU A CA 18
ATOM 24408 C C . GLU A 1 11 ? -14.916 11.397 1.519 1.00 0.00 4 GLU A C 18
ATOM 24409 O O . GLU A 1 11 ? -13.732 11.663 1.733 1.00 0.00 4 GLU A O 18
ATOM 24421 N N . LEU A 1 12 ? -15.814 11.267 2.489 1.00 0.00 5 LEU A N 18
ATOM 24422 C CA . LEU A 1 12 ? -15.454 11.434 3.893 1.00 0.00 5 LEU A CA 18
ATOM 24423 C C . LEU A 1 12 ? -15.497 10.099 4.629 1.00 0.00 5 LEU A C 18
ATOM 24424 O O . LEU A 1 12 ? -15.960 9.096 4.086 1.00 0.00 5 LEU A O 18
ATOM 24440 N N . GLN A 1 13 ? -15.014 10.095 5.867 1.00 0.00 6 GLN A N 18
ATOM 24441 C CA . GLN A 1 13 ? -15.000 8.883 6.677 1.00 0.00 6 GLN A CA 18
ATOM 24442 C C . GLN A 1 13 ? -16.386 8.252 6.737 1.00 0.00 6 GLN A C 18
ATOM 24443 O O . GLN A 1 13 ? -17.384 8.885 6.389 1.00 0.00 6 GLN A O 18
ATOM 24457 N N . HIS A 1 14 ? -16.443 7.000 7.180 1.00 0.00 7 HIS A N 18
ATOM 24458 C CA . HIS A 1 14 ? -17.708 6.282 7.286 1.00 0.00 7 HIS A CA 18
ATOM 24459 C C . HIS A 1 14 ? -17.964 5.841 8.724 1.00 0.00 7 HIS A C 18
ATOM 24460 O O . HIS A 1 14 ? -17.127 5.181 9.339 1.00 0.00 7 HIS A O 18
ATOM 24474 N N . SER A 1 15 ? -19.126 6.210 9.253 1.00 0.00 8 SER A N 18
ATOM 24475 C CA . SER A 1 15 ? -19.490 5.856 10.620 1.00 0.00 8 SER A CA 18
ATOM 24476 C C . SER A 1 15 ? -19.232 4.376 10.885 1.00 0.00 8 SER A C 18
ATOM 24477 O O . SER A 1 15 ? -18.835 3.990 11.985 1.00 0.00 8 SER A O 18
ATOM 24485 N N . HIS A 1 16 ? -19.461 3.550 9.869 1.00 0.00 9 HIS A N 18
ATOM 24486 C CA . HIS A 1 16 ? -19.254 2.112 9.990 1.00 0.00 9 HIS A CA 18
ATOM 24487 C C . HIS A 1 16 ? -17.775 1.763 9.852 1.00 0.00 9 HIS A C 18
ATOM 24488 O O . HIS A 1 16 ? -17.128 1.361 10.820 1.00 0.00 9 HIS A O 18
ATOM 24502 N N . CYS A 1 17 ? -17.246 1.918 8.643 1.00 0.00 10 CYS A N 18
ATOM 24503 C CA . CYS A 1 17 ? -15.844 1.618 8.377 1.00 0.00 10 CYS A CA 18
ATOM 24504 C C . CYS A 1 17 ? -14.952 2.156 9.493 1.00 0.00 10 CYS A C 18
ATOM 24505 O O . CYS A 1 17 ? -14.136 1.426 10.057 1.00 0.00 10 CYS A O 18
ATOM 24512 N N . VAL A 1 18 ? -15.113 3.437 9.806 1.00 0.00 11 VAL A N 18
ATOM 24513 C CA . VAL A 1 18 ? -14.324 4.073 10.855 1.00 0.00 11 VAL A CA 18
ATOM 24514 C C . VAL A 1 18 ? -14.229 3.181 12.088 1.00 0.00 11 VAL A C 18
ATOM 24515 O O . VAL A 1 18 ? -13.205 3.154 12.770 1.00 0.00 11 VAL A O 18
ATOM 24528 N N . ASN A 1 19 ? -15.304 2.452 12.369 1.00 0.00 12 ASN A N 18
ATOM 24529 C CA . ASN A 1 19 ? -15.343 1.559 13.521 1.00 0.00 12 ASN A CA 18
ATOM 24530 C C . ASN A 1 19 ? -15.483 0.106 13.077 1.00 0.00 12 ASN A C 18
ATOM 24531 O O . ASN A 1 19 ? -16.188 -0.682 13.709 1.00 0.00 12 ASN A O 18
ATOM 24542 N N . CYS A 1 20 ? -14.807 -0.243 11.988 1.00 0.00 13 CYS A N 18
ATOM 24543 C CA . CYS A 1 20 ? -14.855 -1.600 11.459 1.00 0.00 13 CYS A CA 18
ATOM 24544 C C . CYS A 1 20 ? -13.449 -2.168 11.289 1.00 0.00 13 CYS A C 18
ATOM 24545 O O . CYS A 1 20 ? -12.780 -1.909 10.288 1.00 0.00 13 CYS A O 18
ATOM 24552 N N . VAL A 1 21 ? -13.007 -2.944 12.273 1.00 0.00 14 VAL A N 18
ATOM 24553 C CA . VAL A 1 21 ? -11.681 -3.550 12.232 1.00 0.00 14 VAL A CA 18
ATOM 24554 C C . VAL A 1 21 ? -11.755 -5.003 11.777 1.00 0.00 14 VAL A C 18
ATOM 24555 O O . VAL A 1 21 ? -10.946 -5.835 12.187 1.00 0.00 14 VAL A O 18
ATOM 24568 N N . SER A 1 22 ? -12.730 -5.301 10.924 1.00 0.00 15 SER A N 18
ATOM 24569 C CA . SER A 1 22 ? -12.912 -6.655 10.414 1.00 0.00 15 SER A CA 18
ATOM 24570 C C . SER A 1 22 ? -12.424 -6.763 8.973 1.00 0.00 15 SER A C 18
ATOM 24571 O O . SER A 1 22 ? -12.478 -5.795 8.214 1.00 0.00 15 SER A O 18
ATOM 24579 N N . ARG A 1 23 ? -11.946 -7.947 8.604 1.00 0.00 16 ARG A N 18
ATOM 24580 C CA . ARG A 1 23 ? -11.447 -8.182 7.254 1.00 0.00 16 ARG A CA 18
ATOM 24581 C C . ARG A 1 23 ? -12.568 -8.658 6.335 1.00 0.00 16 ARG A C 18
ATOM 24582 O O . ARG A 1 23 ? -12.888 -8.006 5.341 1.00 0.00 16 ARG A O 18
ATOM 24603 N N . ARG A 1 24 ? -13.160 -9.799 6.674 1.00 0.00 17 ARG A N 18
ATOM 24604 C CA . ARG A 1 24 ? -14.243 -10.363 5.878 1.00 0.00 17 ARG A CA 18
ATOM 24605 C C . ARG A 1 24 ? -15.574 -9.702 6.226 1.00 0.00 17 ARG A C 18
ATOM 24606 O O . ARG A 1 24 ? -16.608 -10.367 6.306 1.00 0.00 17 ARG A O 18
ATOM 24627 N N . CYS A 1 25 ? -15.541 -8.390 6.431 1.00 0.00 18 CYS A N 18
ATOM 24628 C CA . CYS A 1 25 ? -16.743 -7.638 6.771 1.00 0.00 18 CYS A CA 18
ATOM 24629 C C . CYS A 1 25 ? -17.790 -7.759 5.668 1.00 0.00 18 CYS A C 18
ATOM 24630 O O . CYS A 1 25 ? -17.530 -7.426 4.512 1.00 0.00 18 CYS A O 18
ATOM 24637 N N . MET A 1 26 ? -18.975 -8.237 6.034 1.00 0.00 19 MET A N 18
ATOM 24638 C CA . MET A 1 26 ? -20.062 -8.400 5.075 1.00 0.00 19 MET A CA 18
ATOM 24639 C C . MET A 1 26 ? -21.231 -7.482 5.418 1.00 0.00 19 MET A C 18
ATOM 24640 O O . MET A 1 26 ? -22.385 -7.911 5.442 1.00 0.00 19 MET A O 18
ATOM 24654 N N . THR A 1 27 ? -20.926 -6.215 5.682 1.00 0.00 20 THR A N 18
ATOM 24655 C CA . THR A 1 27 ? -21.950 -5.237 6.024 1.00 0.00 20 THR A CA 18
ATOM 24656 C C . THR A 1 27 ? -22.459 -4.516 4.782 1.00 0.00 20 THR A C 18
ATOM 24657 O O . THR A 1 27 ? -21.673 -4.061 3.951 1.00 0.00 20 THR A O 18
ATOM 24668 N N . ARG A 1 28 ? -23.779 -4.414 4.661 1.00 0.00 21 ARG A N 18
ATOM 24669 C CA . ARG A 1 28 ? -24.392 -3.748 3.518 1.00 0.00 21 ARG A CA 18
ATOM 24670 C C . ARG A 1 28 ? -23.788 -2.363 3.307 1.00 0.00 21 ARG A C 18
ATOM 24671 O O . ARG A 1 28 ? -23.861 -1.489 4.172 1.00 0.00 21 ARG A O 18
ATOM 24692 N N . PRO A 1 29 ? -23.177 -2.156 2.132 1.00 0.00 22 PRO A N 18
ATOM 24693 C CA . PRO A 1 29 ? -22.548 -0.879 1.780 1.00 0.00 22 PRO A CA 18
ATOM 24694 C C . PRO A 1 29 ? -23.572 0.228 1.554 1.00 0.00 22 PRO A C 18
ATOM 24695 O O . PRO A 1 29 ? -24.264 0.247 0.536 1.00 0.00 22 PRO A O 18
ATOM 24706 N N . GLU A 1 30 ? -23.662 1.148 2.508 1.00 0.00 23 GLU A N 18
ATOM 24707 C CA . GLU A 1 30 ? -24.602 2.259 2.412 1.00 0.00 23 GLU A CA 18
ATOM 24708 C C . GLU A 1 30 ? -23.938 3.482 1.786 1.00 0.00 23 GLU A C 18
ATOM 24709 O O . GLU A 1 30 ? -22.713 3.578 1.699 1.00 0.00 23 GLU A O 18
ATOM 24721 N N . PRO A 1 31 ? -24.763 4.440 1.340 1.00 0.00 24 PRO A N 18
ATOM 24722 C CA . PRO A 1 31 ? -24.279 5.674 0.715 1.00 0.00 24 PRO A CA 18
ATOM 24723 C C . PRO A 1 31 ? -23.589 6.597 1.713 1.00 0.00 24 PRO A C 18
ATOM 24724 O O . PRO A 1 31 ? -23.215 7.721 1.378 1.00 0.00 24 PRO A O 18
ATOM 24735 N N . GLY A 1 32 ? -23.423 6.116 2.941 1.00 0.00 25 GLY A N 18
ATOM 24736 C CA . GLY A 1 32 ? -22.778 6.911 3.969 1.00 0.00 25 GLY A CA 18
ATOM 24737 C C . GLY A 1 32 ? -22.296 6.071 5.135 1.00 0.00 25 GLY A C 18
ATOM 24738 O O . GLY A 1 32 ? -21.122 6.125 5.503 1.00 0.00 25 GLY A O 18
ATOM 24742 N N . ILE A 1 33 ? -23.203 5.295 5.718 1.00 0.00 26 ILE A N 18
ATOM 24743 C CA . ILE A 1 33 ? -22.864 4.441 6.849 1.00 0.00 26 ILE A CA 18
ATOM 24744 C C . ILE A 1 33 ? -21.632 3.594 6.549 1.00 0.00 26 ILE A C 18
ATOM 24745 O O . ILE A 1 33 ? -20.563 3.809 7.120 1.00 0.00 26 ILE A O 18
ATOM 24761 N N . SER A 1 34 ? -21.789 2.631 5.646 1.00 0.00 27 SER A N 18
ATOM 24762 C CA . SER A 1 34 ? -20.690 1.749 5.270 1.00 0.00 27 SER A CA 18
ATOM 24763 C C . SER A 1 34 ? -20.507 1.725 3.755 1.00 0.00 27 SER A C 18
ATOM 24764 O O . SER A 1 34 ? -21.422 2.062 3.002 1.00 0.00 27 SER A O 18
ATOM 24772 N N . CYS A 1 35 ? -19.319 1.324 3.316 1.00 0.00 28 CYS A N 18
ATOM 24773 C CA . CYS A 1 35 ? -19.013 1.256 1.892 1.00 0.00 28 CYS A CA 18
ATOM 24774 C C . CYS A 1 35 ? -18.534 -0.140 1.505 1.00 0.00 28 CYS A C 18
ATOM 24775 O O . CYS A 1 35 ? -18.235 -0.966 2.367 1.00 0.00 28 CYS A O 18
ATOM 24782 N N . ASP A 1 36 ? -18.464 -0.396 0.203 1.00 0.00 29 ASP A N 18
ATOM 24783 C CA . ASP A 1 36 ? -18.019 -1.691 -0.299 1.00 0.00 29 ASP A CA 18
ATOM 24784 C C . ASP A 1 36 ? -16.578 -1.970 0.117 1.00 0.00 29 ASP A C 18
ATOM 24785 O O . ASP A 1 36 ? -15.780 -1.047 0.285 1.00 0.00 29 ASP A O 18
ATOM 24794 N N . LEU A 1 37 ? -16.252 -3.247 0.283 1.00 0.00 30 LEU A N 18
ATOM 24795 C CA . LEU A 1 37 ? -14.907 -3.648 0.680 1.00 0.00 30 LEU A CA 18
ATOM 24796 C C . LEU A 1 37 ? -14.056 -3.984 -0.541 1.00 0.00 30 LEU A C 18
ATOM 24797 O O . LEU A 1 37 ? -14.576 -4.406 -1.574 1.00 0.00 30 LEU A O 18
ATOM 24813 N N . ILE A 1 38 ? -12.747 -3.796 -0.413 1.00 0.00 31 ILE A N 18
ATOM 24814 C CA . ILE A 1 38 ? -11.825 -4.082 -1.504 1.00 0.00 31 ILE A CA 18
ATOM 24815 C C . ILE A 1 38 ? -10.541 -4.720 -0.986 1.00 0.00 31 ILE A C 18
ATOM 24816 O O . ILE A 1 38 ? -10.002 -4.310 0.042 1.00 0.00 31 ILE A O 18
ATOM 24832 N N . GLY A 1 39 ? -10.053 -5.727 -1.705 1.00 0.00 32 GLY A N 18
ATOM 24833 C CA . GLY A 1 39 ? -8.835 -6.405 -1.303 1.00 0.00 32 GLY A CA 18
ATOM 24834 C C . GLY A 1 39 ? -7.607 -5.528 -1.454 1.00 0.00 32 GLY A C 18
ATOM 24835 O O . GLY A 1 39 ? -7.620 -4.552 -2.205 1.00 0.00 32 GLY A O 18
ATOM 24839 N N . CYS A 1 40 ? -6.543 -5.875 -0.738 1.00 0.00 33 CYS A N 18
ATOM 24840 C CA . CYS A 1 40 ? -5.302 -5.113 -0.793 1.00 0.00 33 CYS A CA 18
ATOM 24841 C C . CYS A 1 40 ? -4.663 -5.213 -2.176 1.00 0.00 33 CYS A C 18
ATOM 24842 O O . CYS A 1 40 ? -4.603 -6.282 -2.783 1.00 0.00 33 CYS A O 18
ATOM 24849 N N . PRO A 1 41 ? -4.173 -4.073 -2.685 1.00 0.00 34 PRO A N 18
ATOM 24850 C CA . PRO A 1 41 ? -3.529 -4.006 -4.000 1.00 0.00 34 PRO A CA 18
ATOM 24851 C C . PRO A 1 41 ? -2.177 -4.710 -4.020 1.00 0.00 34 PRO A C 18
ATOM 24852 O O . PRO A 1 41 ? -1.749 -5.225 -5.054 1.00 0.00 34 PRO A O 18
ATOM 24863 N N . LEU A 1 42 ? -1.509 -4.730 -2.873 1.00 0.00 35 LEU A N 18
ATOM 24864 C CA . LEU A 1 42 ? -0.204 -5.373 -2.758 1.00 0.00 35 LEU A CA 18
ATOM 24865 C C . LEU A 1 42 ? -0.350 -6.831 -2.335 1.00 0.00 35 LEU A C 18
ATOM 24866 O O . LEU A 1 42 ? 0.618 -7.469 -1.922 1.00 0.00 35 LEU A O 18
ATOM 24882 N N . VAL A 1 43 ? -1.568 -7.353 -2.442 1.00 0.00 36 VAL A N 18
ATOM 24883 C CA . VAL A 1 43 ? -1.841 -8.737 -2.073 1.00 0.00 36 VAL A CA 18
ATOM 24884 C C . VAL A 1 43 ? -1.127 -9.113 -0.779 1.00 0.00 36 VAL A C 18
ATOM 24885 O O . VAL A 1 43 ? -0.638 -10.233 -0.629 1.00 0.00 36 VAL A O 18
ATOM 24898 N N . CYS A 1 44 ? -1.070 -8.169 0.154 1.00 0.00 37 CYS A N 18
ATOM 24899 C CA . CYS A 1 44 ? -0.416 -8.398 1.436 1.00 0.00 37 CYS A CA 18
ATOM 24900 C C . CYS A 1 44 ? -1.181 -9.431 2.260 1.00 0.00 37 CYS A C 18
ATOM 24901 O O . CYS A 1 44 ? -0.612 -10.097 3.123 1.00 0.00 37 CYS A O 18
ATOM 24908 N N . GLY A 1 45 ? -2.476 -9.556 1.986 1.00 0.00 38 GLY A N 18
ATOM 24909 C CA . GLY A 1 45 ? -3.298 -10.509 2.709 1.00 0.00 38 GLY A CA 18
ATOM 24910 C C . GLY A 1 45 ? -4.185 -9.842 3.742 1.00 0.00 38 GLY A C 18
ATOM 24911 O O . GLY A 1 45 ? -4.131 -10.176 4.925 1.00 0.00 38 GLY A O 18
ATOM 24915 N N . ALA A 1 46 ? -5.004 -8.896 3.294 1.00 0.00 39 ALA A N 18
ATOM 24916 C CA . ALA A 1 46 ? -5.907 -8.181 4.187 1.00 0.00 39 ALA A CA 18
ATOM 24917 C C . ALA A 1 46 ? -7.024 -7.497 3.407 1.00 0.00 39 ALA A C 18
ATOM 24918 O O . ALA A 1 46 ? -6.822 -7.047 2.279 1.00 0.00 39 ALA A O 18
ATOM 24925 N N . VAL A 1 47 ? -8.204 -7.423 4.015 1.00 0.00 40 VAL A N 18
ATOM 24926 C CA . VAL A 1 47 ? -9.354 -6.794 3.376 1.00 0.00 40 VAL A CA 18
ATOM 24927 C C . VAL A 1 47 ? -9.836 -5.588 4.177 1.00 0.00 40 VAL A C 18
ATOM 24928 O O . VAL A 1 47 ? -10.242 -5.719 5.332 1.00 0.00 40 VAL A O 18
ATOM 24941 N N . PHE A 1 48 ? -9.788 -4.415 3.555 1.00 0.00 41 PHE A N 18
ATOM 24942 C CA . PHE A 1 48 ? -10.219 -3.185 4.210 1.00 0.00 41 PHE A CA 18
ATOM 24943 C C . PHE A 1 48 ? -11.154 -2.387 3.306 1.00 0.00 41 PHE A C 18
ATOM 24944 O O . PHE A 1 48 ? -11.214 -2.617 2.098 1.00 0.00 41 PHE A O 18
ATOM 24961 N N . HIS A 1 49 ? -11.884 -1.449 3.901 1.00 0.00 42 HIS A N 18
ATOM 24962 C CA . HIS A 1 49 ? -12.817 -0.616 3.150 1.00 0.00 42 HIS A CA 18
ATOM 24963 C C . HIS A 1 49 ? -12.070 0.326 2.211 1.00 0.00 42 HIS A C 18
ATOM 24964 O O . HIS A 1 49 ? -11.125 1.002 2.617 1.00 0.00 42 HIS A O 18
ATOM 24978 N N . SER A 1 50 ? -12.501 0.365 0.954 1.00 0.00 43 SER A N 18
ATOM 24979 C CA . SER A 1 50 ? -11.870 1.220 -0.044 1.00 0.00 43 SER A CA 18
ATOM 24980 C C . SER A 1 50 ? -11.451 2.553 0.569 1.00 0.00 43 SER A C 18
ATOM 24981 O O . SER A 1 50 ? -10.399 3.100 0.235 1.00 0.00 43 SER A O 18
ATOM 24989 N N . CYS A 1 51 ? -12.281 3.070 1.468 1.00 0.00 44 CYS A N 18
ATOM 24990 C CA . CYS A 1 51 ? -12.000 4.339 2.129 1.00 0.00 44 CYS A CA 18
ATOM 24991 C C . CYS A 1 51 ? -10.805 4.209 3.069 1.00 0.00 44 CYS A C 18
ATOM 24992 O O . CYS A 1 51 ? -9.940 5.084 3.118 1.00 0.00 44 CYS A O 18
ATOM 24999 N N . LYS A 1 52 ? -10.762 3.110 3.815 1.00 0.00 45 LYS A N 18
ATOM 25000 C CA . LYS A 1 52 ? -9.674 2.862 4.753 1.00 0.00 45 LYS A CA 18
ATOM 25001 C C . LYS A 1 52 ? -8.370 2.583 4.012 1.00 0.00 45 LYS A C 18
ATOM 25002 O O . LYS A 1 52 ? -7.285 2.864 4.519 1.00 0.00 45 LYS A O 18
ATOM 25021 N N . ALA A 1 53 ? -8.485 2.030 2.809 1.00 0.00 46 ALA A N 18
ATOM 25022 C CA . ALA A 1 53 ? -7.316 1.716 1.997 1.00 0.00 46 ALA A CA 18
ATOM 25023 C C . ALA A 1 53 ? -6.222 2.761 2.184 1.00 0.00 46 ALA A C 18
ATOM 25024 O O . ALA A 1 53 ? -5.145 2.461 2.701 1.00 0.00 46 ALA A O 18
ATOM 25031 N N . ASP A 1 54 ? -6.503 3.988 1.760 1.00 0.00 47 ASP A N 18
ATOM 25032 C CA . ASP A 1 54 ? -5.542 5.078 1.881 1.00 0.00 47 ASP A CA 18
ATOM 25033 C C . ASP A 1 54 ? -4.707 4.929 3.149 1.00 0.00 47 ASP A C 18
ATOM 25034 O O . ASP A 1 54 ? -3.479 4.980 3.104 1.00 0.00 47 ASP A O 18
ATOM 25043 N N . GLU A 1 55 ? -5.384 4.744 4.278 1.00 0.00 48 GLU A N 18
ATOM 25044 C CA . GLU A 1 55 ? -4.704 4.589 5.559 1.00 0.00 48 GLU A CA 18
ATOM 25045 C C . GLU A 1 55 ? -3.956 3.260 5.621 1.00 0.00 48 GLU A C 18
ATOM 25046 O O . GLU A 1 55 ? -2.862 3.176 6.179 1.00 0.00 48 GLU A O 18
ATOM 25058 N N . HIS A 1 56 ? -4.555 2.224 5.043 1.00 0.00 49 HIS A N 18
ATOM 25059 C CA . HIS A 1 56 ? -3.947 0.898 5.032 1.00 0.00 49 HIS A CA 18
ATOM 25060 C C . HIS A 1 56 ? -2.530 0.955 4.471 1.00 0.00 49 HIS A C 18
ATOM 25061 O O . HIS A 1 56 ? -1.633 0.262 4.951 1.00 0.00 49 HIS A O 18
ATOM 25075 N N . ARG A 1 57 ? -2.335 1.785 3.451 1.00 0.00 50 ARG A N 18
ATOM 25076 C CA . ARG A 1 57 ? -1.027 1.931 2.824 1.00 0.00 50 ARG A CA 18
ATOM 25077 C C . ARG A 1 57 ? 0.031 2.314 3.855 1.00 0.00 50 ARG A C 18
ATOM 25078 O O . ARG A 1 57 ? 1.231 2.248 3.584 1.00 0.00 50 ARG A O 18
ATOM 25099 N N . LEU A 1 58 ? -0.422 2.716 5.038 1.00 0.00 51 LEU A N 18
ATOM 25100 C CA . LEU A 1 58 ? 0.485 3.110 6.110 1.00 0.00 51 LEU A CA 18
ATOM 25101 C C . LEU A 1 58 ? 0.836 1.917 6.994 1.00 0.00 51 LEU A C 18
ATOM 25102 O O . LEU A 1 58 ? 1.850 1.924 7.692 1.00 0.00 51 LEU A O 18
ATOM 25118 N N . LEU A 1 59 ? -0.009 0.893 6.957 1.00 0.00 52 LEU A N 18
ATOM 25119 C CA . LEU A 1 59 ? 0.212 -0.310 7.753 1.00 0.00 52 LEU A CA 18
ATOM 25120 C C . LEU A 1 59 ? 0.762 -1.441 6.890 1.00 0.00 52 LEU A C 18
ATOM 25121 O O . LEU A 1 59 ? 1.732 -2.103 7.260 1.00 0.00 52 LEU A O 18
ATOM 25137 N N . CYS A 1 60 ? 0.139 -1.655 5.736 1.00 0.00 53 CYS A N 18
ATOM 25138 C CA . CYS A 1 60 ? 0.566 -2.704 4.819 1.00 0.00 53 CYS A CA 18
ATOM 25139 C C . CYS A 1 60 ? 2.077 -2.908 4.892 1.00 0.00 53 CYS A C 18
ATOM 25140 O O . CYS A 1 60 ? 2.865 -2.006 4.609 1.00 0.00 53 CYS A O 18
ATOM 25147 N N . PRO A 1 61 ? 2.491 -4.123 5.282 1.00 0.00 54 PRO A N 18
ATOM 25148 C CA . PRO A 1 61 ? 3.909 -4.476 5.401 1.00 0.00 54 PRO A CA 18
ATOM 25149 C C . PRO A 1 61 ? 4.599 -4.567 4.044 1.00 0.00 54 PRO A C 18
ATOM 25150 O O . PRO A 1 61 ? 5.820 -4.710 3.966 1.00 0.00 54 PRO A O 18
ATOM 25161 N N . PHE A 1 62 ? 3.811 -4.484 2.978 1.00 0.00 55 PHE A N 18
ATOM 25162 C CA . PHE A 1 62 ? 4.347 -4.558 1.624 1.00 0.00 55 PHE A CA 18
ATOM 25163 C C . PHE A 1 62 ? 4.750 -3.175 1.121 1.00 0.00 55 PHE A C 18
ATOM 25164 O O . PHE A 1 62 ? 5.793 -3.012 0.490 1.00 0.00 55 PHE A O 18
ATOM 25181 N N . GLU A 1 63 ? 3.913 -2.182 1.407 1.00 0.00 56 GLU A N 18
ATOM 25182 C CA . GLU A 1 63 ? 4.180 -0.812 0.983 1.00 0.00 56 GLU A CA 18
ATOM 25183 C C . GLU A 1 63 ? 5.679 -0.526 0.984 1.00 0.00 56 GLU A C 18
ATOM 25184 O O . GLU A 1 63 ? 6.399 -0.934 1.896 1.00 0.00 56 GLU A O 18
ATOM 25196 N N . ARG A 1 64 ? 6.142 0.179 -0.044 1.00 0.00 57 ARG A N 18
ATOM 25197 C CA . ARG A 1 64 ? 7.554 0.519 -0.163 1.00 0.00 57 ARG A CA 18
ATOM 25198 C C . ARG A 1 64 ? 7.987 1.447 0.969 1.00 0.00 57 ARG A C 18
ATOM 25199 O O . ARG A 1 64 ? 7.657 2.633 0.973 1.00 0.00 57 ARG A O 18
ATOM 25220 N N . VAL A 1 65 ? 8.728 0.899 1.927 1.00 0.00 58 VAL A N 18
ATOM 25221 C CA . VAL A 1 65 ? 9.206 1.677 3.063 1.00 0.00 58 VAL A CA 18
ATOM 25222 C C . VAL A 1 65 ? 10.730 1.723 3.095 1.00 0.00 58 VAL A C 18
ATOM 25223 O O . VAL A 1 65 ? 11.412 0.756 2.755 1.00 0.00 58 VAL A O 18
ATOM 25236 N N . PRO A 1 66 ? 11.278 2.873 3.514 1.00 0.00 59 PRO A N 18
ATOM 25237 C CA . PRO A 1 66 ? 12.728 3.073 3.602 1.00 0.00 59 PRO A CA 18
ATOM 25238 C C . PRO A 1 66 ? 13.360 2.250 4.719 1.00 0.00 59 PRO A C 18
ATOM 25239 O O . PRO A 1 66 ? 12.748 2.032 5.766 1.00 0.00 59 PRO A O 18
ATOM 25250 N N . CYS A 1 67 ? 14.587 1.796 4.492 1.00 0.00 60 CYS A N 18
ATOM 25251 C CA . CYS A 1 67 ? 15.303 0.997 5.479 1.00 0.00 60 CYS A CA 18
ATOM 25252 C C . CYS A 1 67 ? 14.979 1.464 6.895 1.00 0.00 60 CYS A C 18
ATOM 25253 O O . CYS A 1 67 ? 14.911 2.663 7.165 1.00 0.00 60 CYS A O 18
ATOM 25260 N N . LEU A 1 68 ? 14.779 0.508 7.796 1.00 0.00 61 LEU A N 18
ATOM 25261 C CA . LEU A 1 68 ? 14.462 0.820 9.185 1.00 0.00 61 LEU A CA 18
ATOM 25262 C C . LEU A 1 68 ? 15.440 1.844 9.750 1.00 0.00 61 LEU A C 18
ATOM 25263 O O . LEU A 1 68 ? 15.062 2.709 10.540 1.00 0.00 61 LEU A O 18
ATOM 25279 N N . ASN A 1 69 ? 16.700 1.742 9.338 1.00 0.00 62 ASN A N 18
ATOM 25280 C CA . ASN A 1 69 ? 17.733 2.661 9.802 1.00 0.00 62 ASN A CA 18
ATOM 25281 C C . ASN A 1 69 ? 17.889 3.834 8.840 1.00 0.00 62 ASN A C 18
ATOM 25282 O O . ASN A 1 69 ? 19.004 4.273 8.556 1.00 0.00 62 ASN A O 18
ATOM 25293 N N . SER A 1 70 ? 16.764 4.338 8.342 1.00 0.00 63 SER A N 18
ATOM 25294 C CA . SER A 1 70 ? 16.776 5.459 7.409 1.00 0.00 63 SER A CA 18
ATOM 25295 C C . SER A 1 70 ? 17.616 6.610 7.954 1.00 0.00 63 SER A C 18
ATOM 25296 O O . SER A 1 70 ? 18.388 7.230 7.222 1.00 0.00 63 SER A O 18
ATOM 25304 N N . ASP A 1 71 ? 17.458 6.891 9.242 1.00 0.00 64 ASP A N 18
ATOM 25305 C CA . ASP A 1 71 ? 18.202 7.967 9.887 1.00 0.00 64 ASP A CA 18
ATOM 25306 C C . ASP A 1 71 ? 19.650 7.990 9.408 1.00 0.00 64 ASP A C 18
ATOM 25307 O O . ASP A 1 71 ? 20.153 9.024 8.968 1.00 0.00 64 ASP A O 18
ATOM 25316 N N . PHE A 1 72 ? 20.316 6.843 9.498 1.00 0.00 65 PHE A N 18
ATOM 25317 C CA . PHE A 1 72 ? 21.707 6.732 9.076 1.00 0.00 65 PHE A CA 18
ATOM 25318 C C . PHE A 1 72 ? 21.893 7.285 7.665 1.00 0.00 65 PHE A C 18
ATOM 25319 O O . PHE A 1 72 ? 22.862 7.989 7.386 1.00 0.00 65 PHE A O 18
ATOM 25336 N N . GLY A 1 73 ? 20.957 6.958 6.780 1.00 0.00 66 GLY A N 18
ATOM 25337 C CA . GLY A 1 73 ? 21.036 7.429 5.409 1.00 0.00 66 GLY A CA 18
ATOM 25338 C C . GLY A 1 73 ? 21.097 6.292 4.408 1.00 0.00 66 GLY A C 18
ATOM 25339 O O . GLY A 1 73 ? 21.916 6.309 3.488 1.00 0.00 66 GLY A O 18
ATOM 25343 N N . CYS A 1 74 ? 20.231 5.301 4.587 1.00 0.00 67 CYS A N 18
ATOM 25344 C CA . CYS A 1 74 ? 20.191 4.149 3.694 1.00 0.00 67 CYS A CA 18
ATOM 25345 C C . CYS A 1 74 ? 19.257 4.407 2.515 1.00 0.00 67 CYS A C 18
ATOM 25346 O O . CYS A 1 74 ? 18.036 4.464 2.659 1.00 0.00 67 CYS A O 18
ATOM 25353 N N . PRO A 1 75 ? 19.844 4.567 1.320 1.00 0.00 68 PRO A N 18
ATOM 25354 C CA . PRO A 1 75 ? 19.084 4.821 0.092 1.00 0.00 68 PRO A CA 18
ATOM 25355 C C . PRO A 1 75 ? 18.281 3.604 -0.355 1.00 0.00 68 PRO A C 18
ATOM 25356 O O . PRO A 1 75 ? 17.622 3.630 -1.394 1.00 0.00 68 PRO A O 18
ATOM 25367 N N . PHE A 1 76 ? 18.342 2.538 0.437 1.00 0.00 69 PHE A N 18
ATOM 25368 C CA . PHE A 1 76 ? 17.621 1.310 0.122 1.00 0.00 69 PHE A CA 18
ATOM 25369 C C . PHE A 1 76 ? 16.157 1.416 0.540 1.00 0.00 69 PHE A C 18
ATOM 25370 O O . PHE A 1 76 ? 15.837 1.986 1.584 1.00 0.00 69 PHE A O 18
ATOM 25387 N N . THR A 1 77 ? 15.271 0.863 -0.282 1.00 0.00 70 THR A N 18
ATOM 25388 C CA . THR A 1 77 ? 13.842 0.896 0.001 1.00 0.00 70 THR A CA 18
ATOM 25389 C C . THR A 1 77 ? 13.170 -0.410 -0.408 1.00 0.00 70 THR A C 18
ATOM 25390 O O . THR A 1 77 ? 13.360 -0.894 -1.524 1.00 0.00 70 THR A O 18
ATOM 25401 N N . MET A 1 78 ? 12.384 -0.976 0.502 1.00 0.00 71 MET A N 18
ATOM 25402 C CA . MET A 1 78 ? 11.682 -2.226 0.233 1.00 0.00 71 MET A CA 18
ATOM 25403 C C . MET A 1 78 ? 10.481 -2.386 1.161 1.00 0.00 71 MET A C 18
ATOM 25404 O O . MET A 1 78 ? 10.255 -1.560 2.045 1.00 0.00 71 MET A O 18
ATOM 25418 N N . ALA A 1 79 ? 9.716 -3.452 0.952 1.00 0.00 72 ALA A N 18
ATOM 25419 C CA . ALA A 1 79 ? 8.540 -3.719 1.771 1.00 0.00 72 ALA A CA 18
ATOM 25420 C C . ALA A 1 79 ? 8.914 -3.853 3.243 1.00 0.00 72 ALA A C 18
ATOM 25421 O O . ALA A 1 79 ? 9.848 -4.575 3.592 1.00 0.00 72 ALA A O 18
ATOM 25428 N N . ARG A 1 80 ? 8.181 -3.152 4.101 1.00 0.00 73 ARG A N 18
ATOM 25429 C CA . ARG A 1 80 ? 8.438 -3.191 5.536 1.00 0.00 73 ARG A CA 18
ATOM 25430 C C . ARG A 1 80 ? 8.691 -4.621 6.004 1.00 0.00 73 ARG A C 18
ATOM 25431 O O . ARG A 1 80 ? 9.338 -4.845 7.026 1.00 0.00 73 ARG A O 18
ATOM 25452 N N . ASN A 1 81 ? 8.176 -5.586 5.248 1.00 0.00 74 ASN A N 18
ATOM 25453 C CA . ASN A 1 81 ? 8.345 -6.994 5.586 1.00 0.00 74 ASN A CA 18
ATOM 25454 C C . ASN A 1 81 ? 9.639 -7.544 4.995 1.00 0.00 74 ASN A C 18
ATOM 25455 O O . ASN A 1 81 ? 10.327 -8.351 5.621 1.00 0.00 74 ASN A O 18
ATOM 25466 N N . LYS A 1 82 ? 9.966 -7.101 3.786 1.00 0.00 75 LYS A N 18
ATOM 25467 C CA . LYS A 1 82 ? 11.178 -7.546 3.109 1.00 0.00 75 LYS A CA 18
ATOM 25468 C C . LYS A 1 82 ? 12.369 -6.676 3.499 1.00 0.00 75 LYS A C 18
ATOM 25469 O O . LYS A 1 82 ? 13.329 -6.545 2.740 1.00 0.00 75 LYS A O 18
ATOM 25488 N N . VAL A 1 83 ? 12.300 -6.085 4.687 1.00 0.00 76 VAL A N 18
ATOM 25489 C CA . VAL A 1 83 ? 13.374 -5.230 5.179 1.00 0.00 76 VAL A CA 18
ATOM 25490 C C . VAL A 1 83 ? 14.478 -6.054 5.832 1.00 0.00 76 VAL A C 18
ATOM 25491 O O . VAL A 1 83 ? 15.660 -5.735 5.710 1.00 0.00 76 VAL A O 18
ATOM 25504 N N . ALA A 1 84 ? 14.084 -7.117 6.525 1.00 0.00 77 ALA A N 18
ATOM 25505 C CA . ALA A 1 84 ? 15.040 -7.990 7.195 1.00 0.00 77 ALA A CA 18
ATOM 25506 C C . ALA A 1 84 ? 16.085 -8.514 6.216 1.00 0.00 77 ALA A C 18
ATOM 25507 O O . ALA A 1 84 ? 17.285 -8.348 6.428 1.00 0.00 77 ALA A O 18
ATOM 25514 N N . GLU A 1 85 ? 15.619 -9.149 5.144 1.00 0.00 78 GLU A N 18
ATOM 25515 C CA . GLU A 1 85 ? 16.515 -9.699 4.134 1.00 0.00 78 GLU A CA 18
ATOM 25516 C C . GLU A 1 85 ? 17.588 -8.684 3.748 1.00 0.00 78 GLU A C 18
ATOM 25517 O O . GLU A 1 85 ? 18.682 -9.053 3.319 1.00 0.00 78 GLU A O 18
ATOM 25529 N N . HIS A 1 86 ? 17.266 -7.404 3.902 1.00 0.00 79 HIS A N 18
ATOM 25530 C CA . HIS A 1 86 ? 18.201 -6.335 3.570 1.00 0.00 79 HIS A CA 18
ATOM 25531 C C . HIS A 1 86 ? 19.013 -5.923 4.795 1.00 0.00 79 HIS A C 18
ATOM 25532 O O . HIS A 1 86 ? 20.208 -5.644 4.695 1.00 0.00 79 HIS A O 18
ATOM 25546 N N . LEU A 1 87 ? 18.356 -5.887 5.949 1.00 0.00 80 LEU A N 18
ATOM 25547 C CA . LEU A 1 87 ? 19.016 -5.508 7.193 1.00 0.00 80 LEU A CA 18
ATOM 25548 C C . LEU A 1 87 ? 20.287 -6.325 7.406 1.00 0.00 80 LEU A C 18
ATOM 25549 O O . LEU A 1 87 ? 21.336 -5.779 7.745 1.00 0.00 80 LEU A O 18
ATOM 25565 N N . GLU A 1 88 ? 20.184 -7.634 7.201 1.00 0.00 81 GLU A N 18
ATOM 25566 C CA . GLU A 1 88 ? 21.326 -8.525 7.370 1.00 0.00 81 GLU A CA 18
ATOM 25567 C C . GLU A 1 88 ? 22.495 -8.082 6.494 1.00 0.00 81 GLU A C 18
ATOM 25568 O O . GLU A 1 88 ? 23.652 -8.134 6.912 1.00 0.00 81 GLU A O 18
ATOM 25580 N N . MET A 1 89 ? 22.184 -7.647 5.278 1.00 0.00 82 MET A N 18
ATOM 25581 C CA . MET A 1 89 ? 23.208 -7.194 4.343 1.00 0.00 82 MET A CA 18
ATOM 25582 C C . MET A 1 89 ? 23.189 -5.675 4.210 1.00 0.00 82 MET A C 18
ATOM 25583 O O . MET A 1 89 ? 23.722 -5.119 3.249 1.00 0.00 82 MET A O 18
ATOM 25597 N N . CYS A 1 90 ? 22.571 -5.008 5.179 1.00 0.00 83 CYS A N 18
ATOM 25598 C CA . CYS A 1 90 ? 22.481 -3.553 5.169 1.00 0.00 83 CYS A CA 18
ATOM 25599 C C . CYS A 1 90 ? 23.712 -2.928 5.820 1.00 0.00 83 CYS A C 18
ATOM 25600 O O . CYS A 1 90 ? 24.211 -3.398 6.842 1.00 0.00 83 CYS A O 18
ATOM 25607 N N . PRO A 1 91 ? 24.214 -1.842 5.213 1.00 0.00 84 PRO A N 18
ATOM 25608 C CA . PRO A 1 91 ? 25.392 -1.128 5.716 1.00 0.00 84 PRO A CA 18
ATOM 25609 C C . PRO A 1 91 ? 25.110 -0.391 7.020 1.00 0.00 84 PRO A C 18
ATOM 25610 O O . PRO A 1 91 ? 25.948 -0.361 7.921 1.00 0.00 84 PRO A O 18
ATOM 25621 N N . ALA A 1 92 ? 23.925 0.204 7.114 1.00 0.00 85 ALA A N 18
ATOM 25622 C CA . ALA A 1 92 ? 23.532 0.940 8.310 1.00 0.00 85 ALA A CA 18
ATOM 25623 C C . ALA A 1 92 ? 23.575 0.045 9.544 1.00 0.00 85 ALA A C 18
ATOM 25624 O O . ALA A 1 92 ? 23.896 0.500 10.641 1.00 0.00 85 ALA A O 18
ATOM 25631 N N . SER A 1 93 ? 23.249 -1.230 9.356 1.00 0.00 86 SER A N 18
ATOM 25632 C CA . SER A 1 93 ? 23.245 -2.188 10.456 1.00 0.00 86 SER A CA 18
ATOM 25633 C C . SER A 1 93 ? 24.632 -2.301 11.081 1.00 0.00 86 SER A C 18
ATOM 25634 O O . SER A 1 93 ? 24.780 -2.766 12.212 1.00 0.00 86 SER A O 18
ATOM 25642 N N . VAL A 1 94 ? 25.647 -1.872 10.338 1.00 0.00 87 VAL A N 18
ATOM 25643 C CA . VAL A 1 94 ? 27.022 -1.924 10.818 1.00 0.00 87 VAL A CA 18
ATOM 25644 C C . VAL A 1 94 ? 27.262 -3.169 11.664 1.00 0.00 87 VAL A C 18
ATOM 25645 O O . VAL A 1 94 ? 27.874 -3.100 12.730 1.00 0.00 87 VAL A O 18
ATOM 25658 N N . SER A 1 95 ? 26.777 -4.309 11.182 1.00 0.00 88 SER A N 18
ATOM 25659 C CA . SER A 1 95 ? 26.935 -5.570 11.896 1.00 0.00 88 SER A CA 18
ATOM 25660 C C . SER A 1 95 ? 27.878 -6.505 11.144 1.00 0.00 88 SER A C 18
ATOM 25661 O O . SER A 1 95 ? 27.878 -6.547 9.914 1.00 0.00 88 SER A O 18
ATOM 25669 N N . GLY A 1 96 ? 28.681 -7.255 11.893 1.00 0.00 89 GLY A N 18
ATOM 25670 C CA . GLY A 1 96 ? 29.617 -8.179 11.281 1.00 0.00 89 GLY A CA 18
ATOM 25671 C C . GLY A 1 96 ? 28.930 -9.395 10.692 1.00 0.00 89 GLY A C 18
ATOM 25672 O O . GLY A 1 96 ? 28.167 -10.090 11.364 1.00 0.00 89 GLY A O 18
ATOM 25676 N N . PRO A 1 97 ? 29.200 -9.668 9.407 1.00 0.00 90 PRO A N 18
ATOM 25677 C CA . PRO A 1 97 ? 28.612 -10.809 8.699 1.00 0.00 90 PRO A CA 18
ATOM 25678 C C . PRO A 1 97 ? 29.155 -12.143 9.198 1.00 0.00 90 PRO A C 18
ATOM 25679 O O . PRO A 1 97 ? 30.006 -12.185 10.086 1.00 0.00 90 PRO A O 18
ATOM 25690 N N . SER A 1 98 ? 28.658 -13.232 8.620 1.00 0.00 91 SER A N 18
ATOM 25691 C CA . SER A 1 98 ? 29.091 -14.569 9.009 1.00 0.00 91 SER A CA 18
ATOM 25692 C C . SER A 1 98 ? 30.044 -15.154 7.971 1.00 0.00 91 SER A C 18
ATOM 25693 O O . SER A 1 98 ? 29.736 -15.193 6.780 1.00 0.00 91 SER A O 18
ATOM 25701 N N . SER A 1 99 ? 31.205 -15.609 8.433 1.00 0.00 92 SER A N 18
ATOM 25702 C CA . SER A 1 99 ? 32.206 -16.189 7.546 1.00 0.00 92 SER A CA 18
ATOM 25703 C C . SER A 1 99 ? 32.596 -15.203 6.448 1.00 0.00 92 SER A C 18
ATOM 25704 O O . SER A 1 99 ? 32.746 -15.578 5.286 1.00 0.00 92 SER A O 18
ATOM 25712 N N . GLY A 1 100 ? 32.758 -13.939 6.827 1.00 0.00 93 GLY A N 18
ATOM 25713 C CA . GLY A 1 100 ? 33.129 -12.918 5.865 1.00 0.00 93 GLY A CA 18
ATOM 25714 C C . GLY A 1 100 ? 31.923 -12.286 5.197 1.00 0.00 93 GLY A C 18
ATOM 25715 O O . GLY A 1 100 ? 32.049 -11.643 4.156 1.00 0.00 93 GLY A O 18
ATOM 25723 N N . GLY A 1 1 ? -1.192 33.936 -22.884 1.00 0.00 -6 GLY A N 19
ATOM 25724 C CA . GLY A 1 1 ? -2.203 33.053 -22.332 1.00 0.00 -6 GLY A CA 19
ATOM 25725 C C . GLY A 1 1 ? -2.170 33.010 -20.817 1.00 0.00 -6 GLY A C 19
ATOM 25726 O O . GLY A 1 1 ? -1.187 33.418 -20.199 1.00 0.00 -6 GLY A O 19
ATOM 25730 N N . SER A 1 2 ? -3.249 32.517 -20.217 1.00 0.00 -5 SER A N 19
ATOM 25731 C CA . SER A 1 2 ? -3.342 32.428 -18.764 1.00 0.00 -5 SER A CA 19
ATOM 25732 C C . SER A 1 2 ? -4.241 31.268 -18.347 1.00 0.00 -5 SER A C 19
ATOM 25733 O O . SER A 1 2 ? -5.435 31.256 -18.646 1.00 0.00 -5 SER A O 19
ATOM 25741 N N . SER A 1 3 ? -3.659 30.294 -17.655 1.00 0.00 -4 SER A N 19
ATOM 25742 C CA . SER A 1 3 ? -4.405 29.128 -17.200 1.00 0.00 -4 SER A CA 19
ATOM 25743 C C . SER A 1 3 ? -4.384 29.029 -15.678 1.00 0.00 -4 SER A C 19
ATOM 25744 O O . SER A 1 3 ? -3.363 29.288 -15.042 1.00 0.00 -4 SER A O 19
ATOM 25752 N N . GLY A 1 4 ? -5.520 28.652 -15.100 1.00 0.00 -3 GLY A N 19
ATOM 25753 C CA . GLY A 1 4 ? -5.612 28.525 -13.657 1.00 0.00 -3 GLY A CA 19
ATOM 25754 C C . GLY A 1 4 ? -7.012 28.176 -13.193 1.00 0.00 -3 GLY A C 19
ATOM 25755 O O . GLY A 1 4 ? -7.983 28.821 -13.588 1.00 0.00 -3 GLY A O 19
ATOM 25759 N N . SER A 1 5 ? -7.118 27.150 -12.354 1.00 0.00 -2 SER A N 19
ATOM 25760 C CA . SER A 1 5 ? -8.410 26.712 -11.841 1.00 0.00 -2 SER A CA 19
ATOM 25761 C C . SER A 1 5 ? -8.346 26.480 -10.334 1.00 0.00 -2 SER A C 19
ATOM 25762 O O . SER A 1 5 ? -7.286 26.602 -9.721 1.00 0.00 -2 SER A O 19
ATOM 25770 N N . SER A 1 6 ? -9.489 26.145 -9.744 1.00 0.00 -1 SER A N 19
ATOM 25771 C CA . SER A 1 6 ? -9.565 25.899 -8.309 1.00 0.00 -1 SER A CA 19
ATOM 25772 C C . SER A 1 6 ? -10.381 24.644 -8.015 1.00 0.00 -1 SER A C 19
ATOM 25773 O O . SER A 1 6 ? -11.195 24.214 -8.831 1.00 0.00 -1 SER A O 19
ATOM 25781 N N . GLY A 1 7 ? -10.155 24.060 -6.842 1.00 0.00 0 GLY A N 19
ATOM 25782 C CA . GLY A 1 7 ? -10.876 22.859 -6.460 1.00 0.00 0 GLY A CA 19
ATOM 25783 C C . GLY A 1 7 ? -10.063 21.960 -5.550 1.00 0.00 0 GLY A C 19
ATOM 25784 O O . GLY A 1 7 ? -8.946 21.570 -5.888 1.00 0.00 0 GLY A O 19
ATOM 25788 N N . MET A 1 8 ? -10.624 21.631 -4.391 1.00 0.00 1 MET A N 19
ATOM 25789 C CA . MET A 1 8 ? -9.943 20.772 -3.429 1.00 0.00 1 MET A CA 19
ATOM 25790 C C . MET A 1 8 ? -10.875 19.673 -2.927 1.00 0.00 1 MET A C 19
ATOM 25791 O O . MET A 1 8 ? -11.995 19.946 -2.498 1.00 0.00 1 MET A O 19
ATOM 25805 N N . GLU A 1 9 ? -10.402 18.432 -2.984 1.00 0.00 2 GLU A N 19
ATOM 25806 C CA . GLU A 1 9 ? -11.195 17.293 -2.535 1.00 0.00 2 GLU A CA 19
ATOM 25807 C C . GLU A 1 9 ? -10.309 16.240 -1.875 1.00 0.00 2 GLU A C 19
ATOM 25808 O O . GLU A 1 9 ? -9.217 15.942 -2.358 1.00 0.00 2 GLU A O 19
ATOM 25820 N N . GLU A 1 10 ? -10.788 15.682 -0.768 1.00 0.00 3 GLU A N 19
ATOM 25821 C CA . GLU A 1 10 ? -10.039 14.663 -0.041 1.00 0.00 3 GLU A CA 19
ATOM 25822 C C . GLU A 1 10 ? -10.974 13.591 0.511 1.00 0.00 3 GLU A C 19
ATOM 25823 O O . GLU A 1 10 ? -12.112 13.877 0.881 1.00 0.00 3 GLU A O 19
ATOM 25835 N N . GLU A 1 11 ? -10.484 12.356 0.563 1.00 0.00 4 GLU A N 19
ATOM 25836 C CA . GLU A 1 11 ? -11.276 11.241 1.069 1.00 0.00 4 GLU A CA 19
ATOM 25837 C C . GLU A 1 11 ? -11.863 11.568 2.439 1.00 0.00 4 GLU A C 19
ATOM 25838 O O . GLU A 1 11 ? -11.303 12.366 3.192 1.00 0.00 4 GLU A O 19
ATOM 25850 N N . LEU A 1 12 ? -12.994 10.947 2.755 1.00 0.00 5 LEU A N 19
ATOM 25851 C CA . LEU A 1 12 ? -13.658 11.171 4.034 1.00 0.00 5 LEU A CA 19
ATOM 25852 C C . LEU A 1 12 ? -13.682 9.893 4.866 1.00 0.00 5 LEU A C 19
ATOM 25853 O O . LEU A 1 12 ? -13.266 8.832 4.403 1.00 0.00 5 LEU A O 19
ATOM 25869 N N . GLN A 1 13 ? -14.175 10.003 6.096 1.00 0.00 6 GLN A N 19
ATOM 25870 C CA . GLN A 1 13 ? -14.255 8.855 6.991 1.00 0.00 6 GLN A CA 19
ATOM 25871 C C . GLN A 1 13 ? -15.664 8.272 7.005 1.00 0.00 6 GLN A C 19
ATOM 25872 O O . GLN A 1 13 ? -16.642 8.978 6.752 1.00 0.00 6 GLN A O 19
ATOM 25886 N N . HIS A 1 14 ? -15.762 6.980 7.302 1.00 0.00 7 HIS A N 19
ATOM 25887 C CA . HIS A 1 14 ? -17.053 6.303 7.349 1.00 0.00 7 HIS A CA 19
ATOM 25888 C C . HIS A 1 14 ? -17.355 5.806 8.760 1.00 0.00 7 HIS A C 19
ATOM 25889 O O . HIS A 1 14 ? -16.577 5.050 9.342 1.00 0.00 7 HIS A O 19
ATOM 25903 N N . SER A 1 15 ? -18.488 6.236 9.304 1.00 0.00 8 SER A N 19
ATOM 25904 C CA . SER A 1 15 ? -18.890 5.839 10.648 1.00 0.00 8 SER A CA 19
ATOM 25905 C C . SER A 1 15 ? -18.759 4.330 10.830 1.00 0.00 8 SER A C 19
ATOM 25906 O O . SER A 1 15 ? -18.423 3.850 11.914 1.00 0.00 8 SER A O 19
ATOM 25914 N N . HIS A 1 16 ? -19.027 3.585 9.762 1.00 0.00 9 HIS A N 19
ATOM 25915 C CA . HIS A 1 16 ? -18.939 2.130 9.803 1.00 0.00 9 HIS A CA 19
ATOM 25916 C C . HIS A 1 16 ? -17.488 1.670 9.698 1.00 0.00 9 HIS A C 19
ATOM 25917 O O . HIS A 1 16 ? -16.919 1.152 10.659 1.00 0.00 9 HIS A O 19
ATOM 25931 N N . CYS A 1 17 ? -16.894 1.863 8.525 1.00 0.00 10 CYS A N 19
ATOM 25932 C CA . CYS A 1 17 ? -15.511 1.468 8.293 1.00 0.00 10 CYS A CA 19
ATOM 25933 C C . CYS A 1 17 ? -14.623 1.882 9.463 1.00 0.00 10 CYS A C 19
ATOM 25934 O O . CYS A 1 17 ? -13.914 1.058 10.041 1.00 0.00 10 CYS A O 19
ATOM 25941 N N . VAL A 1 18 ? -14.669 3.165 9.808 1.00 0.00 11 VAL A N 19
ATOM 25942 C CA . VAL A 1 18 ? -13.871 3.690 10.910 1.00 0.00 11 VAL A CA 19
ATOM 25943 C C . VAL A 1 18 ? -13.928 2.764 12.119 1.00 0.00 11 VAL A C 19
ATOM 25944 O O . VAL A 1 18 ? -12.941 2.599 12.834 1.00 0.00 11 VAL A O 19
ATOM 25957 N N . ASN A 1 19 ? -15.091 2.160 12.341 1.00 0.00 12 ASN A N 19
ATOM 25958 C CA . ASN A 1 19 ? -15.277 1.249 13.465 1.00 0.00 12 ASN A CA 19
ATOM 25959 C C . ASN A 1 19 ? -15.507 -0.178 12.976 1.00 0.00 12 ASN A C 19
ATOM 25960 O O . ASN A 1 19 ? -16.313 -0.917 13.543 1.00 0.00 12 ASN A O 19
ATOM 25971 N N . CYS A 1 20 ? -14.795 -0.558 11.922 1.00 0.00 13 CYS A N 19
ATOM 25972 C CA . CYS A 1 20 ? -14.920 -1.896 11.356 1.00 0.00 13 CYS A CA 19
ATOM 25973 C C . CYS A 1 20 ? -13.557 -2.575 11.257 1.00 0.00 13 CYS A C 19
ATOM 25974 O O . CYS A 1 20 ? -12.805 -2.348 10.309 1.00 0.00 13 CYS A O 19
ATOM 25981 N N . VAL A 1 21 ? -13.245 -3.409 12.244 1.00 0.00 14 VAL A N 19
ATOM 25982 C CA . VAL A 1 21 ? -11.973 -4.122 12.268 1.00 0.00 14 VAL A CA 19
ATOM 25983 C C . VAL A 1 21 ? -12.132 -5.546 11.747 1.00 0.00 14 VAL A C 19
ATOM 25984 O O . VAL A 1 21 ? -11.381 -6.444 12.127 1.00 0.00 14 VAL A O 19
ATOM 25997 N N . SER A 1 22 ? -13.114 -5.745 10.874 1.00 0.00 15 SER A N 19
ATOM 25998 C CA . SER A 1 22 ? -13.374 -7.061 10.303 1.00 0.00 15 SER A CA 19
ATOM 25999 C C . SER A 1 22 ? -12.835 -7.151 8.878 1.00 0.00 15 SER A C 19
ATOM 26000 O O . SER A 1 22 ? -12.686 -6.138 8.194 1.00 0.00 15 SER A O 19
ATOM 26008 N N . ARG A 1 23 ? -12.544 -8.371 8.438 1.00 0.00 16 ARG A N 19
ATOM 26009 C CA . ARG A 1 23 ? -12.020 -8.594 7.096 1.00 0.00 16 ARG A CA 19
ATOM 26010 C C . ARG A 1 23 ? -13.121 -9.077 6.156 1.00 0.00 16 ARG A C 19
ATOM 26011 O O . ARG A 1 23 ? -13.341 -8.498 5.092 1.00 0.00 16 ARG A O 19
ATOM 26032 N N . ARG A 1 24 ? -13.809 -10.141 6.557 1.00 0.00 17 ARG A N 19
ATOM 26033 C CA . ARG A 1 24 ? -14.886 -10.703 5.750 1.00 0.00 17 ARG A CA 19
ATOM 26034 C C . ARG A 1 24 ? -16.195 -9.960 5.997 1.00 0.00 17 ARG A C 19
ATOM 26035 O O . ARG A 1 24 ? -17.276 -10.546 5.929 1.00 0.00 17 ARG A O 19
ATOM 26056 N N . CYS A 1 25 ? -16.090 -8.667 6.284 1.00 0.00 18 CYS A N 19
ATOM 26057 C CA . CYS A 1 25 ? -17.265 -7.843 6.543 1.00 0.00 18 CYS A CA 19
ATOM 26058 C C . CYS A 1 25 ? -18.153 -7.757 5.304 1.00 0.00 18 CYS A C 19
ATOM 26059 O O . CYS A 1 25 ? -17.667 -7.549 4.193 1.00 0.00 18 CYS A O 19
ATOM 26066 N N . MET A 1 26 ? -19.456 -7.919 5.505 1.00 0.00 19 MET A N 19
ATOM 26067 C CA . MET A 1 26 ? -20.412 -7.859 4.405 1.00 0.00 19 MET A CA 19
ATOM 26068 C C . MET A 1 26 ? -21.537 -6.877 4.716 1.00 0.00 19 MET A C 19
ATOM 26069 O O . MET A 1 26 ? -22.712 -7.243 4.720 1.00 0.00 19 MET A O 19
ATOM 26083 N N . THR A 1 27 ? -21.169 -5.626 4.976 1.00 0.00 20 THR A N 19
ATOM 26084 C CA . THR A 1 27 ? -22.147 -4.591 5.289 1.00 0.00 20 THR A CA 19
ATOM 26085 C C . THR A 1 27 ? -22.489 -3.766 4.054 1.00 0.00 20 THR A C 19
ATOM 26086 O O . THR A 1 27 ? -21.600 -3.325 3.325 1.00 0.00 20 THR A O 19
ATOM 26097 N N . ARG A 1 28 ? -23.782 -3.562 3.824 1.00 0.00 21 ARG A N 19
ATOM 26098 C CA . ARG A 1 28 ? -24.241 -2.790 2.675 1.00 0.00 21 ARG A CA 19
ATOM 26099 C C . ARG A 1 28 ? -23.489 -1.466 2.575 1.00 0.00 21 ARG A C 19
ATOM 26100 O O . ARG A 1 28 ? -23.527 -0.632 3.480 1.00 0.00 21 ARG A O 19
ATOM 26121 N N . PRO A 1 29 ? -22.789 -1.267 1.448 1.00 0.00 22 PRO A N 19
ATOM 26122 C CA . PRO A 1 29 ? -22.015 -0.046 1.203 1.00 0.00 22 PRO A CA 19
ATOM 26123 C C . PRO A 1 29 ? -22.907 1.170 0.979 1.00 0.00 22 PRO A C 19
ATOM 26124 O O . PRO A 1 29 ? -23.546 1.299 -0.065 1.00 0.00 22 PRO A O 19
ATOM 26135 N N . GLU A 1 30 ? -22.945 2.060 1.966 1.00 0.00 23 GLU A N 19
ATOM 26136 C CA . GLU A 1 30 ? -23.760 3.266 1.876 1.00 0.00 23 GLU A CA 19
ATOM 26137 C C . GLU A 1 30 ? -22.913 4.465 1.458 1.00 0.00 23 GLU A C 19
ATOM 26138 O O . GLU A 1 30 ? -21.684 4.449 1.544 1.00 0.00 23 GLU A O 19
ATOM 26150 N N . PRO A 1 31 ? -23.583 5.530 0.995 1.00 0.00 24 PRO A N 19
ATOM 26151 C CA . PRO A 1 31 ? -22.913 6.757 0.554 1.00 0.00 24 PRO A CA 19
ATOM 26152 C C . PRO A 1 31 ? -22.295 7.529 1.715 1.00 0.00 24 PRO A C 19
ATOM 26153 O O . PRO A 1 31 ? -21.805 8.643 1.541 1.00 0.00 24 PRO A O 19
ATOM 26164 N N . GLY A 1 32 ? -22.322 6.927 2.901 1.00 0.00 25 GLY A N 19
ATOM 26165 C CA . GLY A 1 32 ? -21.761 7.573 4.073 1.00 0.00 25 GLY A CA 19
ATOM 26166 C C . GLY A 1 32 ? -21.424 6.586 5.173 1.00 0.00 25 GLY A C 19
ATOM 26167 O O . GLY A 1 32 ? -20.272 6.488 5.596 1.00 0.00 25 GLY A O 19
ATOM 26171 N N . ILE A 1 33 ? -22.431 5.855 5.639 1.00 0.00 26 ILE A N 19
ATOM 26172 C CA . ILE A 1 33 ? -22.235 4.871 6.696 1.00 0.00 26 ILE A CA 19
ATOM 26173 C C . ILE A 1 33 ? -21.017 3.998 6.416 1.00 0.00 26 ILE A C 19
ATOM 26174 O O . ILE A 1 33 ? -20.009 4.077 7.118 1.00 0.00 26 ILE A O 19
ATOM 26190 N N . SER A 1 34 ? -21.116 3.166 5.384 1.00 0.00 27 SER A N 19
ATOM 26191 C CA . SER A 1 34 ? -20.024 2.276 5.011 1.00 0.00 27 SER A CA 19
ATOM 26192 C C . SER A 1 34 ? -19.846 2.238 3.497 1.00 0.00 27 SER A C 19
ATOM 26193 O O . SER A 1 34 ? -20.725 2.662 2.746 1.00 0.00 27 SER A O 19
ATOM 26201 N N . CYS A 1 35 ? -18.702 1.728 3.054 1.00 0.00 28 CYS A N 19
ATOM 26202 C CA . CYS A 1 35 ? -18.406 1.634 1.629 1.00 0.00 28 CYS A CA 19
ATOM 26203 C C . CYS A 1 35 ? -18.044 0.203 1.242 1.00 0.00 28 CYS A C 19
ATOM 26204 O O . CYS A 1 35 ? -17.943 -0.676 2.098 1.00 0.00 28 CYS A O 19
ATOM 26211 N N . ASP A 1 36 ? -17.849 -0.022 -0.053 1.00 0.00 29 ASP A N 19
ATOM 26212 C CA . ASP A 1 36 ? -17.497 -1.345 -0.554 1.00 0.00 29 ASP A CA 19
ATOM 26213 C C . ASP A 1 36 ? -16.140 -1.787 -0.016 1.00 0.00 29 ASP A C 19
ATOM 26214 O O . ASP A 1 36 ? -15.332 -0.962 0.415 1.00 0.00 29 ASP A O 19
ATOM 26223 N N . LEU A 1 37 ? -15.896 -3.092 -0.042 1.00 0.00 30 LEU A N 19
ATOM 26224 C CA . LEU A 1 37 ? -14.636 -3.644 0.445 1.00 0.00 30 LEU A CA 19
ATOM 26225 C C . LEU A 1 37 ? -13.740 -4.063 -0.717 1.00 0.00 30 LEU A C 19
ATOM 26226 O O . LEU A 1 37 ? -14.221 -4.557 -1.737 1.00 0.00 30 LEU A O 19
ATOM 26242 N N . ILE A 1 38 ? -12.437 -3.865 -0.553 1.00 0.00 31 ILE A N 19
ATOM 26243 C CA . ILE A 1 38 ? -11.474 -4.225 -1.587 1.00 0.00 31 ILE A CA 19
ATOM 26244 C C . ILE A 1 38 ? -10.192 -4.778 -0.975 1.00 0.00 31 ILE A C 19
ATOM 26245 O O . ILE A 1 38 ? -9.694 -4.259 0.023 1.00 0.00 31 ILE A O 19
ATOM 26261 N N . GLY A 1 39 ? -9.661 -5.835 -1.582 1.00 0.00 32 GLY A N 19
ATOM 26262 C CA . GLY A 1 39 ? -8.440 -6.441 -1.084 1.00 0.00 32 GLY A CA 19
ATOM 26263 C C . GLY A 1 39 ? -7.217 -5.585 -1.350 1.00 0.00 32 GLY A C 19
ATOM 26264 O O . GLY A 1 39 ? -7.162 -4.862 -2.345 1.00 0.00 32 GLY A O 19
ATOM 26268 N N . CYS A 1 40 ? -6.235 -5.665 -0.459 1.00 0.00 33 CYS A N 19
ATOM 26269 C CA . CYS A 1 40 ? -5.008 -4.890 -0.601 1.00 0.00 33 CYS A CA 19
ATOM 26270 C C . CYS A 1 40 ? -4.381 -5.111 -1.974 1.00 0.00 33 CYS A C 19
ATOM 26271 O O . CYS A 1 40 ? -4.263 -6.238 -2.457 1.00 0.00 33 CYS A O 19
ATOM 26278 N N . PRO A 1 41 ? -3.968 -4.011 -2.620 1.00 0.00 34 PRO A N 19
ATOM 26279 C CA . PRO A 1 41 ? -3.345 -4.058 -3.946 1.00 0.00 34 PRO A CA 19
ATOM 26280 C C . PRO A 1 41 ? -1.953 -4.678 -3.911 1.00 0.00 34 PRO A C 19
ATOM 26281 O O . PRO A 1 41 ? -1.334 -4.900 -4.953 1.00 0.00 34 PRO A O 19
ATOM 26292 N N . LEU A 1 42 ? -1.465 -4.958 -2.708 1.00 0.00 35 LEU A N 19
ATOM 26293 C CA . LEU A 1 42 ? -0.145 -5.554 -2.537 1.00 0.00 35 LEU A CA 19
ATOM 26294 C C . LEU A 1 42 ? -0.258 -7.023 -2.141 1.00 0.00 35 LEU A C 19
ATOM 26295 O O . LEU A 1 42 ? 0.717 -7.637 -1.708 1.00 0.00 35 LEU A O 19
ATOM 26311 N N . VAL A 1 43 ? -1.454 -7.582 -2.296 1.00 0.00 36 VAL A N 19
ATOM 26312 C CA . VAL A 1 43 ? -1.694 -8.980 -1.958 1.00 0.00 36 VAL A CA 19
ATOM 26313 C C . VAL A 1 43 ? -1.078 -9.333 -0.609 1.00 0.00 36 VAL A C 19
ATOM 26314 O O . VAL A 1 43 ? -0.573 -10.439 -0.415 1.00 0.00 36 VAL A O 19
ATOM 26327 N N . CYS A 1 44 ? -1.124 -8.386 0.322 1.00 0.00 37 CYS A N 19
ATOM 26328 C CA . CYS A 1 44 ? -0.571 -8.595 1.655 1.00 0.00 37 CYS A CA 19
ATOM 26329 C C . CYS A 1 44 ? -1.377 -9.641 2.420 1.00 0.00 37 CYS A C 19
ATOM 26330 O O . CYS A 1 44 ? -0.872 -10.273 3.347 1.00 0.00 37 CYS A O 19
ATOM 26337 N N . GLY A 1 45 ? -2.634 -9.818 2.024 1.00 0.00 38 GLY A N 19
ATOM 26338 C CA . GLY A 1 45 ? -3.489 -10.788 2.682 1.00 0.00 38 GLY A CA 19
ATOM 26339 C C . GLY A 1 45 ? -4.381 -10.156 3.733 1.00 0.00 38 GLY A C 19
ATOM 26340 O O . GLY A 1 45 ? -4.363 -10.559 4.895 1.00 0.00 38 GLY A O 19
ATOM 26344 N N . ALA A 1 46 ? -5.162 -9.162 3.323 1.00 0.00 39 ALA A N 19
ATOM 26345 C CA . ALA A 1 46 ? -6.065 -8.474 4.237 1.00 0.00 39 ALA A CA 19
ATOM 26346 C C . ALA A 1 46 ? -7.144 -7.712 3.474 1.00 0.00 39 ALA A C 19
ATOM 26347 O O . ALA A 1 46 ? -6.858 -7.029 2.490 1.00 0.00 39 ALA A O 19
ATOM 26354 N N . VAL A 1 47 ? -8.385 -7.835 3.933 1.00 0.00 40 VAL A N 19
ATOM 26355 C CA . VAL A 1 47 ? -9.507 -7.158 3.293 1.00 0.00 40 VAL A CA 19
ATOM 26356 C C . VAL A 1 47 ? -9.974 -5.966 4.121 1.00 0.00 40 VAL A C 19
ATOM 26357 O O . VAL A 1 47 ? -10.425 -6.123 5.256 1.00 0.00 40 VAL A O 19
ATOM 26370 N N . PHE A 1 48 ? -9.863 -4.773 3.546 1.00 0.00 41 PHE A N 19
ATOM 26371 C CA . PHE A 1 48 ? -10.273 -3.553 4.231 1.00 0.00 41 PHE A CA 19
ATOM 26372 C C . PHE A 1 48 ? -11.098 -2.662 3.307 1.00 0.00 41 PHE A C 19
ATOM 26373 O O . PHE A 1 48 ? -10.905 -2.662 2.090 1.00 0.00 41 PHE A O 19
ATOM 26390 N N . HIS A 1 49 ? -12.020 -1.905 3.893 1.00 0.00 42 HIS A N 19
ATOM 26391 C CA . HIS A 1 49 ? -12.876 -1.009 3.123 1.00 0.00 42 HIS A CA 19
ATOM 26392 C C . HIS A 1 49 ? -12.045 -0.125 2.198 1.00 0.00 42 HIS A C 19
ATOM 26393 O O . HIS A 1 49 ? -11.037 0.449 2.611 1.00 0.00 42 HIS A O 19
ATOM 26407 N N . SER A 1 50 ? -12.473 -0.022 0.944 1.00 0.00 43 SER A N 19
ATOM 26408 C CA . SER A 1 50 ? -11.766 0.788 -0.041 1.00 0.00 43 SER A CA 19
ATOM 26409 C C . SER A 1 50 ? -11.167 2.032 0.607 1.00 0.00 43 SER A C 19
ATOM 26410 O O . SER A 1 50 ? -10.009 2.375 0.368 1.00 0.00 43 SER A O 19
ATOM 26418 N N . CYS A 1 51 ? -11.965 2.705 1.430 1.00 0.00 44 CYS A N 19
ATOM 26419 C CA . CYS A 1 51 ? -11.517 3.912 2.114 1.00 0.00 44 CYS A CA 19
ATOM 26420 C C . CYS A 1 51 ? -10.382 3.597 3.085 1.00 0.00 44 CYS A C 19
ATOM 26421 O O . CYS A 1 51 ? -9.369 4.296 3.121 1.00 0.00 44 CYS A O 19
ATOM 26428 N N . LYS A 1 52 ? -10.560 2.541 3.871 1.00 0.00 45 LYS A N 19
ATOM 26429 C CA . LYS A 1 52 ? -9.552 2.131 4.841 1.00 0.00 45 LYS A CA 19
ATOM 26430 C C . LYS A 1 52 ? -8.264 1.707 4.143 1.00 0.00 45 LYS A C 19
ATOM 26431 O O . LYS A 1 52 ? -7.237 1.498 4.787 1.00 0.00 45 LYS A O 19
ATOM 26450 N N . ALA A 1 53 ? -8.327 1.582 2.821 1.00 0.00 46 ALA A N 19
ATOM 26451 C CA . ALA A 1 53 ? -7.165 1.186 2.035 1.00 0.00 46 ALA A CA 19
ATOM 26452 C C . ALA A 1 53 ? -6.090 2.268 2.061 1.00 0.00 46 ALA A C 19
ATOM 26453 O O . ALA A 1 53 ? -4.934 2.016 1.721 1.00 0.00 46 ALA A O 19
ATOM 26460 N N . ASP A 1 54 ? -6.479 3.472 2.466 1.00 0.00 47 ASP A N 19
ATOM 26461 C CA . ASP A 1 54 ? -5.549 4.593 2.536 1.00 0.00 47 ASP A CA 19
ATOM 26462 C C . ASP A 1 54 ? -4.821 4.611 3.876 1.00 0.00 47 ASP A C 19
ATOM 26463 O O . ASP A 1 54 ? -3.675 5.052 3.965 1.00 0.00 47 ASP A O 19
ATOM 26472 N N . GLU A 1 55 ? -5.495 4.131 4.917 1.00 0.00 48 GLU A N 19
ATOM 26473 C CA . GLU A 1 55 ? -4.912 4.094 6.253 1.00 0.00 48 GLU A CA 19
ATOM 26474 C C . GLU A 1 55 ? -4.255 2.744 6.523 1.00 0.00 48 GLU A C 19
ATOM 26475 O O . GLU A 1 55 ? -3.275 2.654 7.263 1.00 0.00 48 GLU A O 19
ATOM 26487 N N . HIS A 1 56 ? -4.802 1.694 5.918 1.00 0.00 49 HIS A N 19
ATOM 26488 C CA . HIS A 1 56 ? -4.270 0.347 6.093 1.00 0.00 49 HIS A CA 19
ATOM 26489 C C . HIS A 1 56 ? -2.839 0.257 5.573 1.00 0.00 49 HIS A C 19
ATOM 26490 O O . HIS A 1 56 ? -1.977 -0.358 6.201 1.00 0.00 49 HIS A O 19
ATOM 26504 N N . ARG A 1 57 ? -2.594 0.872 4.421 1.00 0.0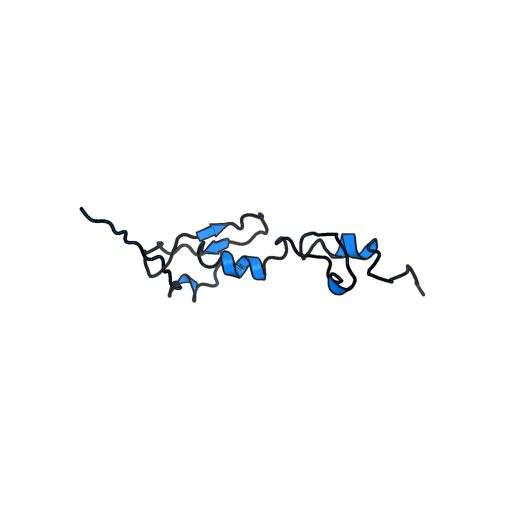0 50 ARG A N 19
ATOM 26505 C CA . ARG A 1 57 ? -1.267 0.859 3.815 1.00 0.00 50 ARG A CA 19
ATOM 26506 C C . ARG A 1 57 ? -0.200 1.244 4.835 1.00 0.00 50 ARG A C 19
ATOM 26507 O O . ARG A 1 57 ? 0.956 0.833 4.725 1.00 0.00 50 ARG A O 19
ATOM 26528 N N . LEU A 1 58 ? -0.594 2.035 5.826 1.00 0.00 51 LEU A N 19
ATOM 26529 C CA . LEU A 1 58 ? 0.328 2.477 6.866 1.00 0.00 51 LEU A CA 19
ATOM 26530 C C . LEU A 1 58 ? 0.889 1.286 7.638 1.00 0.00 51 LEU A C 19
ATOM 26531 O O . LEU A 1 58 ? 2.095 1.193 7.866 1.00 0.00 51 LEU A O 19
ATOM 26547 N N . LEU A 1 59 ? 0.005 0.378 8.036 1.00 0.00 52 LEU A N 19
ATOM 26548 C CA . LEU A 1 59 ? 0.412 -0.809 8.781 1.00 0.00 52 LEU A CA 19
ATOM 26549 C C . LEU A 1 59 ? 0.852 -1.921 7.834 1.00 0.00 52 LEU A C 19
ATOM 26550 O O . LEU A 1 59 ? 1.836 -2.617 8.092 1.00 0.00 52 LEU A O 19
ATOM 26566 N N . CYS A 1 60 ? 0.120 -2.083 6.738 1.00 0.00 53 CYS A N 19
ATOM 26567 C CA . CYS A 1 60 ? 0.436 -3.108 5.751 1.00 0.00 53 CYS A CA 19
ATOM 26568 C C . CYS A 1 60 ? 1.942 -3.336 5.665 1.00 0.00 53 CYS A C 19
ATOM 26569 O O . CYS A 1 60 ? 2.715 -2.430 5.354 1.00 0.00 53 CYS A O 19
ATOM 26576 N N . PRO A 1 61 ? 2.370 -4.575 5.948 1.00 0.00 54 PRO A N 19
ATOM 26577 C CA . PRO A 1 61 ? 3.787 -4.952 5.910 1.00 0.00 54 PRO A CA 19
ATOM 26578 C C . PRO A 1 61 ? 4.341 -4.979 4.489 1.00 0.00 54 PRO A C 19
ATOM 26579 O O . PRO A 1 61 ? 5.555 -5.002 4.286 1.00 0.00 54 PRO A O 19
ATOM 26590 N N . PHE A 1 62 ? 3.443 -4.976 3.509 1.00 0.00 55 PHE A N 19
ATOM 26591 C CA . PHE A 1 62 ? 3.843 -5.001 2.107 1.00 0.00 55 PHE A CA 19
ATOM 26592 C C . PHE A 1 62 ? 4.079 -3.587 1.583 1.00 0.00 55 PHE A C 19
ATOM 26593 O O . PHE A 1 62 ? 4.807 -3.388 0.612 1.00 0.00 55 PHE A O 19
ATOM 26610 N N . GLU A 1 63 ? 3.455 -2.609 2.234 1.00 0.00 56 GLU A N 19
ATOM 26611 C CA . GLU A 1 63 ? 3.596 -1.215 1.833 1.00 0.00 56 GLU A CA 19
ATOM 26612 C C . GLU A 1 63 ? 5.067 -0.817 1.754 1.00 0.00 56 GLU A C 19
ATOM 26613 O O . GLU A 1 63 ? 5.842 -1.077 2.675 1.00 0.00 56 GLU A O 19
ATOM 26625 N N . ARG A 1 64 ? 5.445 -0.186 0.647 1.00 0.00 57 ARG A N 19
ATOM 26626 C CA . ARG A 1 64 ? 6.823 0.246 0.446 1.00 0.00 57 ARG A CA 19
ATOM 26627 C C . ARG A 1 64 ? 7.260 1.201 1.552 1.00 0.00 57 ARG A C 19
ATOM 26628 O O . ARG A 1 64 ? 6.670 2.265 1.738 1.00 0.00 57 ARG A O 19
ATOM 26649 N N . VAL A 1 65 ? 8.298 0.812 2.286 1.00 0.00 58 VAL A N 19
ATOM 26650 C CA . VAL A 1 65 ? 8.816 1.633 3.374 1.00 0.00 58 VAL A CA 19
ATOM 26651 C C . VAL A 1 65 ? 10.336 1.731 3.314 1.00 0.00 58 VAL A C 19
ATOM 26652 O O . VAL A 1 65 ? 11.027 0.802 2.894 1.00 0.00 58 VAL A O 19
ATOM 26665 N N . PRO A 1 66 ? 10.872 2.883 3.743 1.00 0.00 59 PRO A N 19
ATOM 26666 C CA . PRO A 1 66 ? 12.317 3.131 3.748 1.00 0.00 59 PRO A CA 19
ATOM 26667 C C . PRO A 1 66 ? 13.045 2.290 4.792 1.00 0.00 59 PRO A C 19
ATOM 26668 O O . PRO A 1 66 ? 12.494 1.979 5.848 1.00 0.00 59 PRO A O 19
ATOM 26679 N N . CYS A 1 67 ? 14.286 1.925 4.489 1.00 0.00 60 CYS A N 19
ATOM 26680 C CA . CYS A 1 67 ? 15.091 1.120 5.400 1.00 0.00 60 CYS A CA 19
ATOM 26681 C C . CYS A 1 67 ? 15.066 1.706 6.809 1.00 0.00 60 CYS A C 19
ATOM 26682 O O . CYS A 1 67 ? 15.280 2.904 7.000 1.00 0.00 60 CYS A O 19
ATOM 26689 N N . LEU A 1 68 ? 14.805 0.853 7.794 1.00 0.00 61 LEU A N 19
ATOM 26690 C CA . LEU A 1 68 ? 14.753 1.285 9.186 1.00 0.00 61 LEU A CA 19
ATOM 26691 C C . LEU A 1 68 ? 15.771 2.389 9.452 1.00 0.00 61 LEU A C 19
ATOM 26692 O O . LEU A 1 68 ? 15.435 3.437 10.002 1.00 0.00 61 LEU A O 19
ATOM 26708 N N . ASN A 1 69 ? 17.016 2.146 9.057 1.00 0.00 62 ASN A N 19
ATOM 26709 C CA . ASN A 1 69 ? 18.084 3.121 9.252 1.00 0.00 62 ASN A CA 19
ATOM 26710 C C . ASN A 1 69 ? 18.112 4.132 8.109 1.00 0.00 62 ASN A C 19
ATOM 26711 O O . ASN A 1 69 ? 19.177 4.481 7.602 1.00 0.00 62 ASN A O 19
ATOM 26722 N N . SER A 1 70 ? 16.933 4.598 7.710 1.00 0.00 63 SER A N 19
ATOM 26723 C CA . SER A 1 70 ? 16.822 5.567 6.626 1.00 0.00 63 SER A CA 19
ATOM 26724 C C . SER A 1 70 ? 17.459 6.897 7.018 1.00 0.00 63 SER A C 19
ATOM 26725 O O . SER A 1 70 ? 18.161 7.520 6.222 1.00 0.00 63 SER A O 19
ATOM 26733 N N . ASP A 1 71 ? 17.208 7.325 8.250 1.00 0.00 64 ASP A N 19
ATOM 26734 C CA . ASP A 1 71 ? 17.757 8.580 8.750 1.00 0.00 64 ASP A CA 19
ATOM 26735 C C . ASP A 1 71 ? 19.235 8.707 8.394 1.00 0.00 64 ASP A C 19
ATOM 26736 O O . ASP A 1 71 ? 19.696 9.771 7.980 1.00 0.00 64 ASP A O 19
ATOM 26745 N N . PHE A 1 72 ? 19.974 7.614 8.559 1.00 0.00 65 PHE A N 19
ATOM 26746 C CA . PHE A 1 72 ? 21.400 7.603 8.257 1.00 0.00 65 PHE A CA 19
ATOM 26747 C C . PHE A 1 72 ? 21.653 8.008 6.808 1.00 0.00 65 PHE A C 19
ATOM 26748 O O . PHE A 1 72 ? 22.651 8.658 6.498 1.00 0.00 65 PHE A O 19
ATOM 26765 N N . GLY A 1 73 ? 20.740 7.619 5.923 1.00 0.00 66 GLY A N 19
ATOM 26766 C CA . GLY A 1 73 ? 20.881 7.950 4.517 1.00 0.00 66 GLY A CA 19
ATOM 26767 C C . GLY A 1 73 ? 20.827 6.725 3.626 1.00 0.00 66 GLY A C 19
ATOM 26768 O O . GLY A 1 73 ? 21.553 6.637 2.634 1.00 0.00 66 GLY A O 19
ATOM 26772 N N . CYS A 1 74 ? 19.967 5.776 3.978 1.00 0.00 67 CYS A N 19
ATOM 26773 C CA . CYS A 1 74 ? 19.822 4.549 3.205 1.00 0.00 67 CYS A CA 19
ATOM 26774 C C . CYS A 1 74 ? 18.694 4.678 2.186 1.00 0.00 67 CYS A C 19
ATOM 26775 O O . CYS A 1 74 ? 17.513 4.721 2.532 1.00 0.00 67 CYS A O 19
ATOM 26782 N N . PRO A 1 75 ? 19.063 4.741 0.898 1.00 0.00 68 PRO A N 19
ATOM 26783 C CA . PRO A 1 75 ? 18.097 4.865 -0.198 1.00 0.00 68 PRO A CA 19
ATOM 26784 C C . PRO A 1 75 ? 17.277 3.595 -0.394 1.00 0.00 68 PRO A C 19
ATOM 26785 O O . PRO A 1 75 ? 16.253 3.605 -1.078 1.00 0.00 68 PRO A O 19
ATOM 26796 N N . PHE A 1 76 ? 17.732 2.502 0.210 1.00 0.00 69 PHE A N 19
ATOM 26797 C CA . PHE A 1 76 ? 17.040 1.224 0.101 1.00 0.00 69 PHE A CA 19
ATOM 26798 C C . PHE A 1 76 ? 15.598 1.343 0.585 1.00 0.00 69 PHE A C 19
ATOM 26799 O O . PHE A 1 76 ? 15.340 1.788 1.704 1.00 0.00 69 PHE A O 19
ATOM 26816 N N . THR A 1 77 ? 14.659 0.941 -0.266 1.00 0.00 70 THR A N 19
ATOM 26817 C CA . THR A 1 77 ? 13.243 1.004 0.072 1.00 0.00 70 THR A CA 19
ATOM 26818 C C . THR A 1 77 ? 12.528 -0.287 -0.311 1.00 0.00 70 THR A C 19
ATOM 26819 O O . THR A 1 77 ? 12.619 -0.742 -1.450 1.00 0.00 70 THR A O 19
ATOM 26830 N N . MET A 1 78 ? 11.817 -0.871 0.648 1.00 0.00 71 MET A N 19
ATOM 26831 C CA . MET A 1 78 ? 11.085 -2.109 0.408 1.00 0.00 71 MET A CA 19
ATOM 26832 C C . MET A 1 78 ? 9.991 -2.304 1.454 1.00 0.00 71 MET A C 19
ATOM 26833 O O . MET A 1 78 ? 9.802 -1.463 2.332 1.00 0.00 71 MET A O 19
ATOM 26847 N N . ALA A 1 79 ? 9.274 -3.418 1.352 1.00 0.00 72 ALA A N 19
ATOM 26848 C CA . ALA A 1 79 ? 8.200 -3.724 2.289 1.00 0.00 72 ALA A CA 19
ATOM 26849 C C . ALA A 1 79 ? 8.748 -3.968 3.691 1.00 0.00 72 ALA A C 19
ATOM 26850 O O . ALA A 1 79 ? 9.880 -4.423 3.855 1.00 0.00 72 ALA A O 19
ATOM 26857 N N . ARG A 1 80 ? 7.939 -3.661 4.700 1.00 0.00 73 ARG A N 19
ATOM 26858 C CA . ARG A 1 80 ? 8.345 -3.845 6.088 1.00 0.00 73 ARG A CA 19
ATOM 26859 C C . ARG A 1 80 ? 8.721 -5.299 6.356 1.00 0.00 73 ARG A C 19
ATOM 26860 O O . ARG A 1 80 ? 9.658 -5.581 7.102 1.00 0.00 73 ARG A O 19
ATOM 26881 N N . ASN A 1 81 ? 7.983 -6.219 5.743 1.00 0.00 74 ASN A N 19
ATOM 26882 C CA . ASN A 1 81 ? 8.239 -7.644 5.916 1.00 0.00 74 ASN A CA 19
ATOM 26883 C C . ASN A 1 81 ? 9.396 -8.101 5.033 1.00 0.00 74 ASN A C 19
ATOM 26884 O O . ASN A 1 81 ? 9.664 -9.296 4.909 1.00 0.00 74 ASN A O 19
ATOM 26895 N N . LYS A 1 82 ? 10.081 -7.140 4.422 1.00 0.00 75 LYS A N 19
ATOM 26896 C CA . LYS A 1 82 ? 11.212 -7.441 3.552 1.00 0.00 75 LYS A CA 19
ATOM 26897 C C . LYS A 1 82 ? 12.468 -6.714 4.020 1.00 0.00 75 LYS A C 19
ATOM 26898 O O . LYS A 1 82 ? 13.587 -7.156 3.760 1.00 0.00 75 LYS A O 19
ATOM 26917 N N . VAL A 1 83 ? 12.275 -5.596 4.714 1.00 0.00 76 VAL A N 19
ATOM 26918 C CA . VAL A 1 83 ? 13.393 -4.809 5.221 1.00 0.00 76 VAL A CA 19
ATOM 26919 C C . VAL A 1 83 ? 14.459 -5.705 5.842 1.00 0.00 76 VAL A C 19
ATOM 26920 O O . VAL A 1 83 ? 15.651 -5.536 5.587 1.00 0.00 76 VAL A O 19
ATOM 26933 N N . ALA A 1 84 ? 14.021 -6.658 6.657 1.00 0.00 77 ALA A N 19
ATOM 26934 C CA . ALA A 1 84 ? 14.938 -7.583 7.312 1.00 0.00 77 ALA A CA 19
ATOM 26935 C C . ALA A 1 84 ? 16.027 -8.050 6.352 1.00 0.00 77 ALA A C 19
ATOM 26936 O O . ALA A 1 84 ? 17.202 -7.731 6.531 1.00 0.00 77 ALA A O 19
ATOM 26943 N N . GLU A 1 85 ? 15.628 -8.806 5.334 1.00 0.00 78 GLU A N 19
ATOM 26944 C CA . GLU A 1 85 ? 16.571 -9.317 4.347 1.00 0.00 78 GLU A CA 19
ATOM 26945 C C . GLU A 1 85 ? 17.621 -8.264 4.001 1.00 0.00 78 GLU A C 19
ATOM 26946 O O . GLU A 1 85 ? 18.821 -8.539 4.019 1.00 0.00 78 GLU A O 19
ATOM 26958 N N . HIS A 1 86 ? 17.159 -7.058 3.687 1.00 0.00 79 HIS A N 19
ATOM 26959 C CA . HIS A 1 86 ? 18.057 -5.963 3.337 1.00 0.00 79 HIS A CA 19
ATOM 26960 C C . HIS A 1 86 ? 18.991 -5.634 4.497 1.00 0.00 79 HIS A C 19
ATOM 26961 O O . HIS A 1 86 ? 20.206 -5.535 4.321 1.00 0.00 79 HIS A O 19
ATOM 26975 N N . LEU A 1 87 ? 18.416 -5.466 5.683 1.00 0.00 80 LEU A N 19
ATOM 26976 C CA . LEU A 1 87 ? 19.197 -5.147 6.873 1.00 0.00 80 LEU A CA 19
ATOM 26977 C C . LEU A 1 87 ? 20.419 -6.053 6.982 1.00 0.00 80 LEU A C 19
ATOM 26978 O O . LEU A 1 87 ? 21.489 -5.620 7.409 1.00 0.00 80 LEU A O 19
ATOM 26994 N N . GLU A 1 88 ? 20.253 -7.312 6.589 1.00 0.00 81 GLU A N 19
ATOM 26995 C CA . GLU A 1 88 ? 21.343 -8.279 6.641 1.00 0.00 81 GLU A CA 19
ATOM 26996 C C . GLU A 1 88 ? 22.550 -7.780 5.852 1.00 0.00 81 GLU A C 19
ATOM 26997 O O . GLU A 1 88 ? 23.696 -8.019 6.233 1.00 0.00 81 GLU A O 19
ATOM 27009 N N . MET A 1 89 ? 22.283 -7.087 4.750 1.00 0.00 82 MET A N 19
ATOM 27010 C CA . MET A 1 89 ? 23.347 -6.554 3.907 1.00 0.00 82 MET A CA 19
ATOM 27011 C C . MET A 1 89 ? 23.302 -5.029 3.873 1.00 0.00 82 MET A C 19
ATOM 27012 O O . MET A 1 89 ? 23.868 -4.401 2.978 1.00 0.00 82 MET A O 19
ATOM 27026 N N . CYS A 1 90 ? 22.627 -4.440 4.854 1.00 0.00 83 CYS A N 19
ATOM 27027 C CA . CYS A 1 90 ? 22.507 -2.990 4.937 1.00 0.00 83 CYS A CA 19
ATOM 27028 C C . CYS A 1 90 ? 23.752 -2.377 5.573 1.00 0.00 83 CYS A C 19
ATOM 27029 O O . CYS A 1 90 ? 24.206 -2.796 6.637 1.00 0.00 83 CYS A O 19
ATOM 27036 N N . PRO A 1 91 ? 24.317 -1.360 4.906 1.00 0.00 84 PRO A N 19
ATOM 27037 C CA . PRO A 1 91 ? 25.515 -0.666 5.387 1.00 0.00 84 PRO A CA 19
ATOM 27038 C C . PRO A 1 91 ? 25.240 0.173 6.630 1.00 0.00 84 PRO A C 19
ATOM 27039 O O . PRO A 1 91 ? 25.963 0.085 7.622 1.00 0.00 84 PRO A O 19
ATOM 27050 N N . ALA A 1 92 ? 24.191 0.986 6.569 1.00 0.00 85 ALA A N 19
ATOM 27051 C CA . ALA A 1 92 ? 23.819 1.839 7.691 1.00 0.00 85 ALA A CA 19
ATOM 27052 C C . ALA A 1 92 ? 23.566 1.014 8.948 1.00 0.00 85 ALA A C 19
ATOM 27053 O O . ALA A 1 92 ? 23.605 1.535 10.062 1.00 0.00 85 ALA A O 19
ATOM 27060 N N . SER A 1 93 ? 23.307 -0.276 8.761 1.00 0.00 86 SER A N 19
ATOM 27061 C CA . SER A 1 93 ? 23.043 -1.173 9.880 1.00 0.00 86 SER A CA 19
ATOM 27062 C C . SER A 1 93 ? 24.328 -1.847 10.351 1.00 0.00 86 SER A C 19
ATOM 27063 O O . SER A 1 93 ? 24.342 -3.039 10.656 1.00 0.00 86 SER A O 19
ATOM 27071 N N . VAL A 1 94 ? 25.408 -1.073 10.408 1.00 0.00 87 VAL A N 19
ATOM 27072 C CA . VAL A 1 94 ? 26.699 -1.593 10.843 1.00 0.00 87 VAL A CA 19
ATOM 27073 C C . VAL A 1 94 ? 26.526 -2.678 11.900 1.00 0.00 87 VAL A C 19
ATOM 27074 O O . VAL A 1 94 ? 27.206 -3.703 11.869 1.00 0.00 87 VAL A O 19
ATOM 27087 N N . SER A 1 95 ? 25.612 -2.444 12.836 1.00 0.00 88 SER A N 19
ATOM 27088 C CA . SER A 1 95 ? 25.351 -3.400 13.906 1.00 0.00 88 SER A CA 19
ATOM 27089 C C . SER A 1 95 ? 24.079 -3.034 14.664 1.00 0.00 88 SER A C 19
ATOM 27090 O O . SER A 1 95 ? 23.857 -1.872 15.002 1.00 0.00 88 SER A O 19
ATOM 27098 N N . GLY A 1 96 ? 23.245 -4.036 14.927 1.00 0.00 89 GLY A N 19
ATOM 27099 C CA . GLY A 1 96 ? 22.005 -3.800 15.642 1.00 0.00 89 GLY A CA 19
ATOM 27100 C C . GLY A 1 96 ? 21.176 -5.060 15.796 1.00 0.00 89 GLY A C 19
ATOM 27101 O O . GLY A 1 96 ? 21.701 -6.152 16.013 1.00 0.00 89 GLY A O 19
ATOM 27105 N N . PRO A 1 97 ? 19.847 -4.916 15.684 1.00 0.00 90 PRO A N 19
ATOM 27106 C CA . PRO A 1 97 ? 18.915 -6.041 15.809 1.00 0.00 90 PRO A CA 19
ATOM 27107 C C . PRO A 1 97 ? 19.009 -7.005 14.632 1.00 0.00 90 PRO A C 19
ATOM 27108 O O . PRO A 1 97 ? 18.283 -7.998 14.571 1.00 0.00 90 PRO A O 19
ATOM 27119 N N . SER A 1 98 ? 19.907 -6.707 13.698 1.00 0.00 91 SER A N 19
ATOM 27120 C CA . SER A 1 98 ? 20.092 -7.546 12.520 1.00 0.00 91 SER A CA 19
ATOM 27121 C C . SER A 1 98 ? 20.240 -9.012 12.915 1.00 0.00 91 SER A C 19
ATOM 27122 O O . SER A 1 98 ? 21.335 -9.471 13.241 1.00 0.00 91 SER A O 19
ATOM 27130 N N . SER A 1 99 ? 19.130 -9.742 12.884 1.00 0.00 92 SER A N 19
ATOM 27131 C CA . SER A 1 99 ? 19.134 -11.155 13.242 1.00 0.00 92 SER A CA 19
ATOM 27132 C C . SER A 1 99 ? 17.788 -11.800 12.925 1.00 0.00 92 SER A C 19
ATOM 27133 O O . SER A 1 99 ? 16.736 -11.185 13.097 1.00 0.00 92 SER A O 19
ATOM 27141 N N . GLY A 1 100 ? 17.830 -13.045 12.459 1.00 0.00 93 GLY A N 19
ATOM 27142 C CA . GLY A 1 100 ? 16.609 -13.753 12.125 1.00 0.00 93 GLY A CA 19
ATOM 27143 C C . GLY A 1 100 ? 16.858 -15.209 11.783 1.00 0.00 93 GLY A C 19
ATOM 27144 O O . GLY A 1 100 ? 16.404 -16.106 12.493 1.00 0.00 93 GLY A O 19
ATOM 27152 N N . GLY A 1 1 ? -6.297 32.451 -24.384 1.00 0.00 -6 GLY A N 20
ATOM 27153 C CA . GLY A 1 1 ? -6.382 31.474 -23.314 1.00 0.00 -6 GLY A CA 20
ATOM 27154 C C . GLY A 1 1 ? -5.243 30.474 -23.350 1.00 0.00 -6 GLY A C 20
ATOM 27155 O O . GLY A 1 1 ? -4.955 29.888 -24.393 1.00 0.00 -6 GLY A O 20
ATOM 27159 N N . SER A 1 2 ? -4.592 30.280 -22.208 1.00 0.00 -5 SER A N 20
ATOM 27160 C CA . SER A 1 2 ? -3.474 29.349 -22.114 1.00 0.00 -5 SER A CA 20
ATOM 27161 C C . SER A 1 2 ? -3.818 28.178 -21.197 1.00 0.00 -5 SER A C 20
ATOM 27162 O O . SER A 1 2 ? -3.809 27.022 -21.619 1.00 0.00 -5 SER A O 20
ATOM 27170 N N . SER A 1 3 ? -4.119 28.488 -19.940 1.00 0.00 -4 SER A N 20
ATOM 27171 C CA . SER A 1 3 ? -4.462 27.463 -18.961 1.00 0.00 -4 SER A CA 20
ATOM 27172 C C . SER A 1 3 ? -4.920 28.095 -17.651 1.00 0.00 -4 SER A C 20
ATOM 27173 O O . SER A 1 3 ? -4.585 29.239 -17.350 1.00 0.00 -4 SER A O 20
ATOM 27181 N N . GLY A 1 4 ? -5.690 27.339 -16.873 1.00 0.00 -3 GLY A N 20
ATOM 27182 C CA . GLY A 1 4 ? -6.182 27.840 -15.604 1.00 0.00 -3 GLY A CA 20
ATOM 27183 C C . GLY A 1 4 ? -7.170 26.894 -14.950 1.00 0.00 -3 GLY A C 20
ATOM 27184 O O . GLY A 1 4 ? -8.362 26.924 -15.253 1.00 0.00 -3 GLY A O 20
ATOM 27188 N N . SER A 1 5 ? -6.672 26.051 -14.051 1.00 0.00 -2 SER A N 20
ATOM 27189 C CA . SER A 1 5 ? -7.519 25.087 -13.357 1.00 0.00 -2 SER A CA 20
ATOM 27190 C C . SER A 1 5 ? -6.908 24.697 -12.014 1.00 0.00 -2 SER A C 20
ATOM 27191 O O . SER A 1 5 ? -5.691 24.737 -11.838 1.00 0.00 -2 SER A O 20
ATOM 27199 N N . SER A 1 6 ? -7.764 24.318 -11.070 1.00 0.00 -1 SER A N 20
ATOM 27200 C CA . SER A 1 6 ? -7.311 23.924 -9.741 1.00 0.00 -1 SER A CA 20
ATOM 27201 C C . SER A 1 6 ? -8.459 23.332 -8.929 1.00 0.00 -1 SER A C 20
ATOM 27202 O O . SER A 1 6 ? -9.552 23.896 -8.876 1.00 0.00 -1 SER A O 20
ATOM 27210 N N . GLY A 1 7 ? -8.203 22.190 -8.298 1.00 0.00 0 GLY A N 20
ATOM 27211 C CA . GLY A 1 7 ? -9.224 21.540 -7.497 1.00 0.00 0 GLY A CA 20
ATOM 27212 C C . GLY A 1 7 ? -8.637 20.600 -6.463 1.00 0.00 0 GLY A C 20
ATOM 27213 O O . GLY A 1 7 ? -7.957 19.634 -6.807 1.00 0.00 0 GLY A O 20
ATOM 27217 N N . MET A 1 8 ? -8.900 20.883 -5.191 1.00 0.00 1 MET A N 20
ATOM 27218 C CA . MET A 1 8 ? -8.393 20.055 -4.103 1.00 0.00 1 MET A CA 20
ATOM 27219 C C . MET A 1 8 ? -9.487 19.772 -3.079 1.00 0.00 1 MET A C 20
ATOM 27220 O O . MET A 1 8 ? -10.054 20.694 -2.494 1.00 0.00 1 MET A O 20
ATOM 27234 N N . GLU A 1 9 ? -9.779 18.492 -2.869 1.00 0.00 2 GLU A N 20
ATOM 27235 C CA . GLU A 1 9 ? -10.806 18.090 -1.916 1.00 0.00 2 GLU A CA 20
ATOM 27236 C C . GLU A 1 9 ? -10.451 16.758 -1.262 1.00 0.00 2 GLU A C 20
ATOM 27237 O O . GLU A 1 9 ? -9.803 15.909 -1.873 1.00 0.00 2 GLU A O 20
ATOM 27249 N N . GLU A 1 10 ? -10.879 16.584 -0.015 1.00 0.00 3 GLU A N 20
ATOM 27250 C CA . GLU A 1 10 ? -10.604 15.357 0.722 1.00 0.00 3 GLU A CA 20
ATOM 27251 C C . GLU A 1 10 ? -11.902 14.655 1.113 1.00 0.00 3 GLU A C 20
ATOM 27252 O O . GLU A 1 10 ? -12.830 15.283 1.621 1.00 0.00 3 GLU A O 20
ATOM 27264 N N . GLU A 1 11 ? -11.958 13.349 0.872 1.00 0.00 4 GLU A N 20
ATOM 27265 C CA . GLU A 1 11 ? -13.142 12.562 1.197 1.00 0.00 4 GLU A CA 20
ATOM 27266 C C . GLU A 1 11 ? -13.283 12.391 2.707 1.00 0.00 4 GLU A C 20
ATOM 27267 O O . GLU A 1 11 ? -12.327 12.591 3.458 1.00 0.00 4 GLU A O 20
ATOM 27279 N N . LEU A 1 12 ? -14.481 12.020 3.145 1.00 0.00 5 LEU A N 20
ATOM 27280 C CA . LEU A 1 12 ? -14.749 11.822 4.565 1.00 0.00 5 LEU A CA 20
ATOM 27281 C C . LEU A 1 12 ? -14.714 10.340 4.924 1.00 0.00 5 LEU A C 20
ATOM 27282 O O . LEU A 1 12 ? -14.667 9.480 4.045 1.00 0.00 5 LEU A O 20
ATOM 27298 N N . GLN A 1 13 ? -14.739 10.051 6.221 1.00 0.00 6 GLN A N 20
ATOM 27299 C CA . GLN A 1 13 ? -14.712 8.672 6.696 1.00 0.00 6 GLN A CA 20
ATOM 27300 C C . GLN A 1 13 ? -16.116 8.077 6.723 1.00 0.00 6 GLN A C 20
ATOM 27301 O O . GLN A 1 13 ? -17.090 8.742 6.366 1.00 0.00 6 GLN A O 20
ATOM 27315 N N . HIS A 1 14 ? -16.213 6.822 7.148 1.00 0.00 7 HIS A N 20
ATOM 27316 C CA . HIS A 1 14 ? -17.499 6.137 7.221 1.00 0.00 7 HIS A CA 20
ATOM 27317 C C . HIS A 1 14 ? -17.774 5.647 8.640 1.00 0.00 7 HIS A C 20
ATOM 27318 O O . HIS A 1 14 ? -16.974 4.911 9.218 1.00 0.00 7 HIS A O 20
ATOM 27332 N N . SER A 1 15 ? -18.908 6.062 9.195 1.00 0.00 8 SER A N 20
ATOM 27333 C CA . SER A 1 15 ? -19.285 5.669 10.548 1.00 0.00 8 SER A CA 20
ATOM 27334 C C . SER A 1 15 ? -19.036 4.180 10.771 1.00 0.00 8 SER A C 20
ATOM 27335 O O . SER A 1 15 ? -18.612 3.765 11.850 1.00 0.00 8 SER A O 20
ATOM 27343 N N . HIS A 1 16 ? -19.301 3.382 9.742 1.00 0.00 9 HIS A N 20
ATOM 27344 C CA . HIS A 1 16 ? -19.105 1.939 9.824 1.00 0.00 9 HIS A CA 20
ATOM 27345 C C . HIS A 1 16 ? -17.626 1.584 9.705 1.00 0.00 9 HIS A C 20
ATOM 27346 O O . HIS A 1 16 ? -17.003 1.144 10.671 1.00 0.00 9 HIS A O 20
ATOM 27360 N N . CYS A 1 17 ? -17.070 1.777 8.513 1.00 0.00 10 CYS A N 20
ATOM 27361 C CA . CYS A 1 17 ? -15.665 1.476 8.267 1.00 0.00 10 CYS A CA 20
ATOM 27362 C C . CYS A 1 17 ? -14.799 1.925 9.440 1.00 0.00 10 CYS A C 20
ATOM 27363 O O . CYS A 1 17 ? -14.060 1.130 10.020 1.00 0.00 10 CYS A O 20
ATOM 27370 N N . VAL A 1 18 ? -14.895 3.206 9.783 1.00 0.00 11 VAL A N 20
ATOM 27371 C CA . VAL A 1 18 ? -14.122 3.761 10.888 1.00 0.00 11 VAL A CA 20
ATOM 27372 C C . VAL A 1 18 ? -14.118 2.818 12.085 1.00 0.00 11 VAL A C 20
ATOM 27373 O O . VAL A 1 18 ? -13.119 2.700 12.792 1.00 0.00 11 VAL A O 20
ATOM 27386 N N . ASN A 1 19 ? -15.244 2.147 12.306 1.00 0.00 12 ASN A N 20
ATOM 27387 C CA . ASN A 1 19 ? -15.371 1.213 13.419 1.00 0.00 12 ASN A CA 20
ATOM 27388 C C . ASN A 1 19 ? -15.566 -0.213 12.913 1.00 0.00 12 ASN A C 20
ATOM 27389 O O . ASN A 1 19 ? -16.354 -0.979 13.469 1.00 0.00 12 ASN A O 20
ATOM 27400 N N . CYS A 1 20 ? -14.841 -0.564 11.855 1.00 0.00 13 CYS A N 20
ATOM 27401 C CA . CYS A 1 20 ? -14.933 -1.897 11.273 1.00 0.00 13 CYS A CA 20
ATOM 27402 C C . CYS A 1 20 ? -13.560 -2.560 11.213 1.00 0.00 13 CYS A C 20
ATOM 27403 O O . CYS A 1 20 ? -12.646 -2.062 10.556 1.00 0.00 13 CYS A O 20
ATOM 27410 N N . VAL A 1 21 ? -13.423 -3.687 11.905 1.00 0.00 14 VAL A N 20
ATOM 27411 C CA . VAL A 1 21 ? -12.162 -4.420 11.930 1.00 0.00 14 VAL A CA 20
ATOM 27412 C C . VAL A 1 21 ? -12.275 -5.734 11.165 1.00 0.00 14 VAL A C 20
ATOM 27413 O O . VAL A 1 21 ? -11.351 -6.134 10.457 1.00 0.00 14 VAL A O 20
ATOM 27426 N N . SER A 1 22 ? -13.415 -6.402 11.312 1.00 0.00 15 SER A N 20
ATOM 27427 C CA . SER A 1 22 ? -13.648 -7.673 10.637 1.00 0.00 15 SER A CA 20
ATOM 27428 C C . SER A 1 22 ? -13.206 -7.604 9.179 1.00 0.00 15 SER A C 20
ATOM 27429 O O . SER A 1 22 ? -13.636 -6.726 8.429 1.00 0.00 15 SER A O 20
ATOM 27437 N N . ARG A 1 23 ? -12.344 -8.535 8.783 1.00 0.00 16 ARG A N 20
ATOM 27438 C CA . ARG A 1 23 ? -11.841 -8.579 7.415 1.00 0.00 16 ARG A CA 20
ATOM 27439 C C . ARG A 1 23 ? -12.923 -9.064 6.454 1.00 0.00 16 ARG A C 20
ATOM 27440 O O . ARG A 1 23 ? -13.179 -8.438 5.426 1.00 0.00 16 ARG A O 20
ATOM 27461 N N . ARG A 1 24 ? -13.554 -10.182 6.797 1.00 0.00 17 ARG A N 20
ATOM 27462 C CA . ARG A 1 24 ? -14.606 -10.751 5.964 1.00 0.00 17 ARG A CA 20
ATOM 27463 C C . ARG A 1 24 ? -15.935 -10.040 6.205 1.00 0.00 17 ARG A C 20
ATOM 27464 O O . ARG A 1 24 ? -16.986 -10.675 6.284 1.00 0.00 17 ARG A O 20
ATOM 27485 N N . CYS A 1 25 ? -15.879 -8.717 6.320 1.00 0.00 18 CYS A N 20
ATOM 27486 C CA . CYS A 1 25 ? -17.076 -7.918 6.552 1.00 0.00 18 CYS A CA 20
ATOM 27487 C C . CYS A 1 25 ? -17.949 -7.871 5.302 1.00 0.00 18 CYS A C 20
ATOM 27488 O O . CYS A 1 25 ? -17.483 -7.516 4.220 1.00 0.00 18 CYS A O 20
ATOM 27495 N N . MET A 1 26 ? -19.219 -8.231 5.460 1.00 0.00 19 MET A N 20
ATOM 27496 C CA . MET A 1 26 ? -20.158 -8.228 4.344 1.00 0.00 19 MET A CA 20
ATOM 27497 C C . MET A 1 26 ? -21.388 -7.387 4.671 1.00 0.00 19 MET A C 20
ATOM 27498 O O . MET A 1 26 ? -22.514 -7.887 4.669 1.00 0.00 19 MET A O 20
ATOM 27512 N N . THR A 1 27 ? -21.167 -6.107 4.952 1.00 0.00 20 THR A N 20
ATOM 27513 C CA . THR A 1 27 ? -22.257 -5.198 5.283 1.00 0.00 20 THR A CA 20
ATOM 27514 C C . THR A 1 27 ? -22.636 -4.335 4.084 1.00 0.00 20 THR A C 20
ATOM 27515 O O . THR A 1 27 ? -21.770 -3.870 3.343 1.00 0.00 20 THR A O 20
ATOM 27526 N N . ARG A 1 28 ? -23.936 -4.125 3.900 1.00 0.00 21 ARG A N 20
ATOM 27527 C CA . ARG A 1 28 ? -24.429 -3.319 2.790 1.00 0.00 21 ARG A CA 20
ATOM 27528 C C . ARG A 1 28 ? -23.724 -1.966 2.746 1.00 0.00 21 ARG A C 20
ATOM 27529 O O . ARG A 1 28 ? -23.845 -1.145 3.655 1.00 0.00 21 ARG A O 20
ATOM 27550 N N . PRO A 1 29 ? -22.969 -1.728 1.663 1.00 0.00 22 PRO A N 20
ATOM 27551 C CA . PRO A 1 29 ? -22.230 -0.476 1.474 1.00 0.00 22 PRO A CA 20
ATOM 27552 C C . PRO A 1 29 ? -23.153 0.709 1.211 1.00 0.00 22 PRO A C 20
ATOM 27553 O O . PRO A 1 29 ? -23.728 0.832 0.130 1.00 0.00 22 PRO A O 20
ATOM 27564 N N . GLU A 1 30 ? -23.291 1.578 2.208 1.00 0.00 23 GLU A N 20
ATOM 27565 C CA . GLU A 1 30 ? -24.146 2.753 2.083 1.00 0.00 23 GLU A CA 20
ATOM 27566 C C . GLU A 1 30 ? -23.336 3.971 1.648 1.00 0.00 23 GLU A C 20
ATOM 27567 O O . GLU A 1 30 ? -22.109 3.999 1.743 1.00 0.00 23 GLU A O 20
ATOM 27579 N N . PRO A 1 31 ? -24.039 5.003 1.158 1.00 0.00 24 PRO A N 20
ATOM 27580 C CA . PRO A 1 31 ? -23.407 6.243 0.698 1.00 0.00 24 PRO A CA 20
ATOM 27581 C C . PRO A 1 31 ? -22.825 7.058 1.847 1.00 0.00 24 PRO A C 20
ATOM 27582 O O . PRO A 1 31 ? -22.390 8.194 1.659 1.00 0.00 24 PRO A O 20
ATOM 27593 N N . GLY A 1 32 ? -22.818 6.471 3.040 1.00 0.00 25 GLY A N 20
ATOM 27594 C CA . GLY A 1 32 ? -22.286 7.157 4.203 1.00 0.00 25 GLY A CA 20
ATOM 27595 C C . GLY A 1 32 ? -21.891 6.201 5.310 1.00 0.00 25 GLY A C 20
ATOM 27596 O O . GLY A 1 32 ? -20.734 6.174 5.732 1.00 0.00 25 GLY A O 20
ATOM 27600 N N . ILE A 1 33 ? -22.852 5.415 5.783 1.00 0.00 26 ILE A N 20
ATOM 27601 C CA . ILE A 1 33 ? -22.598 4.454 6.849 1.00 0.00 26 ILE A CA 20
ATOM 27602 C C . ILE A 1 33 ? -21.356 3.620 6.551 1.00 0.00 26 ILE A C 20
ATOM 27603 O O . ILE A 1 33 ? -20.324 3.770 7.204 1.00 0.00 26 ILE A O 20
ATOM 27619 N N . SER A 1 34 ? -21.465 2.740 5.560 1.00 0.00 27 SER A N 20
ATOM 27620 C CA . SER A 1 34 ? -20.351 1.880 5.177 1.00 0.00 27 SER A CA 20
ATOM 27621 C C . SER A 1 34 ? -20.186 1.850 3.660 1.00 0.00 27 SER A C 20
ATOM 27622 O O . SER A 1 34 ? -21.076 2.265 2.918 1.00 0.00 27 SER A O 20
ATOM 27630 N N . CYS A 1 35 ? -19.039 1.355 3.207 1.00 0.00 28 CYS A N 20
ATOM 27631 C CA . CYS A 1 35 ? -18.753 1.270 1.780 1.00 0.00 28 CYS A CA 20
ATOM 27632 C C . CYS A 1 35 ? -18.271 -0.128 1.404 1.00 0.00 28 CYS A C 20
ATOM 27633 O O . CYS A 1 35 ? -18.059 -0.977 2.270 1.00 0.00 28 CYS A O 20
ATOM 27640 N N . ASP A 1 36 ? -18.100 -0.360 0.107 1.00 0.00 29 ASP A N 20
ATOM 27641 C CA . ASP A 1 36 ? -17.641 -1.654 -0.384 1.00 0.00 29 ASP A CA 20
ATOM 27642 C C . ASP A 1 36 ? -16.256 -1.983 0.162 1.00 0.00 29 ASP A C 20
ATOM 27643 O O . ASP A 1 36 ? -15.546 -1.105 0.655 1.00 0.00 29 ASP A O 20
ATOM 27652 N N . LEU A 1 37 ? -15.876 -3.253 0.073 1.00 0.00 30 LEU A N 20
ATOM 27653 C CA . LEU A 1 37 ? -14.575 -3.699 0.559 1.00 0.00 30 LEU A CA 20
ATOM 27654 C C . LEU A 1 37 ? -13.682 -4.137 -0.597 1.00 0.00 30 LEU A C 20
ATOM 27655 O O . LEU A 1 37 ? -14.156 -4.720 -1.573 1.00 0.00 30 LEU A O 20
ATOM 27671 N N . ILE A 1 38 ? -12.389 -3.855 -0.480 1.00 0.00 31 ILE A N 20
ATOM 27672 C CA . ILE A 1 38 ? -11.430 -4.223 -1.514 1.00 0.00 31 ILE A CA 20
ATOM 27673 C C . ILE A 1 38 ? -10.162 -4.810 -0.903 1.00 0.00 31 ILE A C 20
ATOM 27674 O O . ILE A 1 38 ? -9.749 -4.422 0.189 1.00 0.00 31 ILE A O 20
ATOM 27690 N N . GLY A 1 39 ? -9.547 -5.748 -1.618 1.00 0.00 32 GLY A N 20
ATOM 27691 C CA . GLY A 1 39 ? -8.331 -6.373 -1.132 1.00 0.00 32 GLY A CA 20
ATOM 27692 C C . GLY A 1 39 ? -7.099 -5.532 -1.403 1.00 0.00 32 GLY A C 20
ATOM 27693 O O . GLY A 1 39 ? -7.001 -4.878 -2.442 1.00 0.00 32 GLY A O 20
ATOM 27697 N N . CYS A 1 40 ? -6.155 -5.548 -0.468 1.00 0.00 33 CYS A N 20
ATOM 27698 C CA . CYS A 1 40 ? -4.924 -4.781 -0.610 1.00 0.00 33 CYS A CA 20
ATOM 27699 C C . CYS A 1 40 ? -4.295 -5.011 -1.981 1.00 0.00 33 CYS A C 20
ATOM 27700 O O . CYS A 1 40 ? -4.175 -6.141 -2.455 1.00 0.00 33 CYS A O 20
ATOM 27707 N N . PRO A 1 41 ? -3.882 -3.914 -2.633 1.00 0.00 34 PRO A N 20
ATOM 27708 C CA . PRO A 1 41 ? -3.257 -3.969 -3.958 1.00 0.00 34 PRO A CA 20
ATOM 27709 C C . PRO A 1 41 ? -1.864 -4.588 -3.917 1.00 0.00 34 PRO A C 20
ATOM 27710 O O . PRO A 1 41 ? -1.223 -4.769 -4.953 1.00 0.00 34 PRO A O 20
ATOM 27721 N N . LEU A 1 42 ? -1.401 -4.912 -2.715 1.00 0.00 35 LEU A N 20
ATOM 27722 C CA . LEU A 1 42 ? -0.083 -5.512 -2.538 1.00 0.00 35 LEU A CA 20
ATOM 27723 C C . LEU A 1 42 ? -0.201 -6.939 -2.013 1.00 0.00 35 LEU A C 20
ATOM 27724 O O . LEU A 1 42 ? 0.767 -7.507 -1.505 1.00 0.00 35 LEU A O 20
ATOM 27740 N N . VAL A 1 43 ? -1.391 -7.516 -2.142 1.00 0.00 36 VAL A N 20
ATOM 27741 C CA . VAL A 1 43 ? -1.635 -8.878 -1.684 1.00 0.00 36 VAL A CA 20
ATOM 27742 C C . VAL A 1 43 ? -1.018 -9.114 -0.309 1.00 0.00 36 VAL A C 20
ATOM 27743 O O . VAL A 1 43 ? -0.526 -10.204 -0.016 1.00 0.00 36 VAL A O 20
ATOM 27756 N N . CYS A 1 44 ? -1.049 -8.085 0.531 1.00 0.00 37 CYS A N 20
ATOM 27757 C CA . CYS A 1 44 ? -0.494 -8.179 1.876 1.00 0.00 37 CYS A CA 20
ATOM 27758 C C . CYS A 1 44 ? -1.283 -9.174 2.722 1.00 0.00 37 CYS A C 20
ATOM 27759 O O . CYS A 1 44 ? -0.786 -9.682 3.726 1.00 0.00 37 CYS A O 20
ATOM 27766 N N . GLY A 1 45 ? -2.517 -9.447 2.308 1.00 0.00 38 GLY A N 20
ATOM 27767 C CA . GLY A 1 45 ? -3.355 -10.380 3.039 1.00 0.00 38 GLY A CA 20
ATOM 27768 C C . GLY A 1 45 ? -4.220 -9.692 4.076 1.00 0.00 38 GLY A C 20
ATOM 27769 O O . GLY A 1 45 ? -4.303 -10.139 5.219 1.00 0.00 38 GLY A O 20
ATOM 27773 N N . ALA A 1 46 ? -4.864 -8.600 3.677 1.00 0.00 39 ALA A N 20
ATOM 27774 C CA . ALA A 1 46 ? -5.727 -7.849 4.581 1.00 0.00 39 ALA A CA 20
ATOM 27775 C C . ALA A 1 46 ? -6.865 -7.177 3.821 1.00 0.00 39 ALA A C 20
ATOM 27776 O O . ALA A 1 46 ? -6.633 -6.367 2.924 1.00 0.00 39 ALA A O 20
ATOM 27783 N N . VAL A 1 47 ? -8.097 -7.519 4.185 1.00 0.00 40 VAL A N 20
ATOM 27784 C CA . VAL A 1 47 ? -9.272 -6.949 3.538 1.00 0.00 40 VAL A CA 20
ATOM 27785 C C . VAL A 1 47 ? -9.786 -5.734 4.303 1.00 0.00 40 VAL A C 20
ATOM 27786 O O . VAL A 1 47 ? -10.207 -5.845 5.454 1.00 0.00 40 VAL A O 20
ATOM 27799 N N . PHE A 1 48 ? -9.748 -4.574 3.655 1.00 0.00 41 PHE A N 20
ATOM 27800 C CA . PHE A 1 48 ? -10.209 -3.337 4.274 1.00 0.00 41 PHE A CA 20
ATOM 27801 C C . PHE A 1 48 ? -11.091 -2.544 3.314 1.00 0.00 41 PHE A C 20
ATOM 27802 O O . PHE A 1 48 ? -11.024 -2.726 2.098 1.00 0.00 41 PHE A O 20
ATOM 27819 N N . HIS A 1 49 ? -11.918 -1.664 3.870 1.00 0.00 42 HIS A N 20
ATOM 27820 C CA . HIS A 1 49 ? -12.814 -0.843 3.064 1.00 0.00 42 HIS A CA 20
ATOM 27821 C C . HIS A 1 49 ? -12.023 0.082 2.144 1.00 0.00 42 HIS A C 20
ATOM 27822 O O . HIS A 1 49 ? -11.124 0.795 2.588 1.00 0.00 42 HIS A O 20
ATOM 27836 N N . SER A 1 50 ? -12.363 0.063 0.859 1.00 0.00 43 SER A N 20
ATOM 27837 C CA . SER A 1 50 ? -11.682 0.896 -0.125 1.00 0.00 43 SER A CA 20
ATOM 27838 C C . SER A 1 50 ? -11.244 2.220 0.494 1.00 0.00 43 SER A C 20
ATOM 27839 O O . SER A 1 50 ? -10.118 2.673 0.288 1.00 0.00 43 SER A O 20
ATOM 27847 N N . CYS A 1 51 ? -12.143 2.836 1.254 1.00 0.00 44 CYS A N 20
ATOM 27848 C CA . CYS A 1 51 ? -11.853 4.108 1.904 1.00 0.00 44 CYS A CA 20
ATOM 27849 C C . CYS A 1 51 ? -10.756 3.946 2.952 1.00 0.00 44 CYS A C 20
ATOM 27850 O O . CYS A 1 51 ? -9.804 4.725 2.998 1.00 0.00 44 CYS A O 20
ATOM 27857 N N . LYS A 1 52 ? -10.897 2.927 3.794 1.00 0.00 45 LYS A N 20
ATOM 27858 C CA . LYS A 1 52 ? -9.919 2.659 4.842 1.00 0.00 45 LYS A CA 20
ATOM 27859 C C . LYS A 1 52 ? -8.544 2.376 4.244 1.00 0.00 45 LYS A C 20
ATOM 27860 O O . LYS A 1 52 ? -7.519 2.637 4.871 1.00 0.00 45 LYS A O 20
ATOM 27879 N N . ALA A 1 53 ? -8.532 1.843 3.027 1.00 0.00 46 ALA A N 20
ATOM 27880 C CA . ALA A 1 53 ? -7.283 1.528 2.343 1.00 0.00 46 ALA A CA 20
ATOM 27881 C C . ALA A 1 53 ? -6.287 2.677 2.463 1.00 0.00 46 ALA A C 20
ATOM 27882 O O . ALA A 1 53 ? -5.167 2.492 2.940 1.00 0.00 46 ALA A O 20
ATOM 27889 N N . ASP A 1 54 ? -6.702 3.861 2.028 1.00 0.00 47 ASP A N 20
ATOM 27890 C CA . ASP A 1 54 ? -5.846 5.040 2.087 1.00 0.00 47 ASP A CA 20
ATOM 27891 C C . ASP A 1 54 ? -5.148 5.137 3.440 1.00 0.00 47 ASP A C 20
ATOM 27892 O O . ASP A 1 54 ? -4.046 5.675 3.543 1.00 0.00 47 ASP A O 20
ATOM 27901 N N . GLU A 1 55 ? -5.798 4.614 4.475 1.00 0.00 48 GLU A N 20
ATOM 27902 C CA . GLU A 1 55 ? -5.239 4.644 5.821 1.00 0.00 48 GLU A CA 20
ATOM 27903 C C . GLU A 1 55 ? -4.475 3.357 6.122 1.00 0.00 48 GLU A C 20
ATOM 27904 O O . GLU A 1 55 ? -3.463 3.373 6.823 1.00 0.00 48 GLU A O 20
ATOM 27916 N N . HIS A 1 56 ? -4.968 2.245 5.588 1.00 0.00 49 HIS A N 20
ATOM 27917 C CA . HIS A 1 56 ? -4.333 0.949 5.798 1.00 0.00 49 HIS A CA 20
ATOM 27918 C C . HIS A 1 56 ? -2.994 0.875 5.070 1.00 0.00 49 HIS A C 20
ATOM 27919 O O . HIS A 1 56 ? -2.165 0.013 5.361 1.00 0.00 49 HIS A O 20
ATOM 27933 N N . ARG A 1 57 ? -2.792 1.783 4.120 1.00 0.00 50 ARG A N 20
ATOM 27934 C CA . ARG A 1 57 ? -1.556 1.819 3.349 1.00 0.00 50 ARG A CA 20
ATOM 27935 C C . ARG A 1 57 ? -0.430 2.459 4.156 1.00 0.00 50 ARG A C 20
ATOM 27936 O O . ARG A 1 57 ? 0.730 2.446 3.742 1.00 0.00 50 ARG A O 20
ATOM 27957 N N . LEU A 1 58 ? -0.779 3.017 5.309 1.00 0.00 51 LEU A N 20
ATOM 27958 C CA . LEU A 1 58 ? 0.201 3.663 6.175 1.00 0.00 51 LEU A CA 20
ATOM 27959 C C . LEU A 1 58 ? 0.870 2.645 7.094 1.00 0.00 51 LEU A C 20
ATOM 27960 O O . LEU A 1 58 ? 2.032 2.803 7.472 1.00 0.00 51 LEU A O 20
ATOM 27976 N N . LEU A 1 59 ? 0.130 1.600 7.449 1.00 0.00 52 LEU A N 20
ATOM 27977 C CA . LEU A 1 59 ? 0.652 0.555 8.322 1.00 0.00 52 LEU A CA 20
ATOM 27978 C C . LEU A 1 59 ? 1.040 -0.682 7.518 1.00 0.00 52 LEU A C 20
ATOM 27979 O O . LEU A 1 59 ? 2.016 -1.362 7.837 1.00 0.00 52 LEU A O 20
ATOM 27995 N N . CYS A 1 60 ? 0.272 -0.968 6.473 1.00 0.00 53 CYS A N 20
ATOM 27996 C CA . CYS A 1 60 ? 0.535 -2.121 5.621 1.00 0.00 53 CYS A CA 20
ATOM 27997 C C . CYS A 1 60 ? 2.034 -2.385 5.512 1.00 0.00 53 CYS A C 20
ATOM 27998 O O . CYS A 1 60 ? 2.832 -1.483 5.258 1.00 0.00 53 CYS A O 20
ATOM 28005 N N . PRO A 1 61 ? 2.428 -3.653 5.708 1.00 0.00 54 PRO A N 20
ATOM 28006 C CA . PRO A 1 61 ? 3.832 -4.066 5.636 1.00 0.00 54 PRO A CA 20
ATOM 28007 C C . PRO A 1 61 ? 4.380 -4.013 4.214 1.00 0.00 54 PRO A C 20
ATOM 28008 O O . PRO A 1 61 ? 5.434 -3.427 3.966 1.00 0.00 54 PRO A O 20
ATOM 28019 N N . PHE A 1 62 ? 3.658 -4.627 3.284 1.00 0.00 55 PHE A N 20
ATOM 28020 C CA . PHE A 1 62 ? 4.072 -4.651 1.886 1.00 0.00 55 PHE A CA 20
ATOM 28021 C C . PHE A 1 62 ? 4.456 -3.253 1.409 1.00 0.00 55 PHE A C 20
ATOM 28022 O O . PHE A 1 62 ? 5.424 -3.084 0.669 1.00 0.00 55 PHE A O 20
ATOM 28039 N N . GLU A 1 63 ? 3.690 -2.256 1.840 1.00 0.00 56 GLU A N 20
ATOM 28040 C CA . GLU A 1 63 ? 3.950 -0.873 1.456 1.00 0.00 56 GLU A CA 20
ATOM 28041 C C . GLU A 1 63 ? 5.449 -0.590 1.423 1.00 0.00 56 GLU A C 20
ATOM 28042 O O . GLU A 1 63 ? 6.194 -1.032 2.298 1.00 0.00 56 GLU A O 20
ATOM 28054 N N . ARG A 1 64 ? 5.883 0.150 0.408 1.00 0.00 57 ARG A N 20
ATOM 28055 C CA . ARG A 1 64 ? 7.293 0.491 0.260 1.00 0.00 57 ARG A CA 20
ATOM 28056 C C . ARG A 1 64 ? 7.740 1.446 1.363 1.00 0.00 57 ARG A C 20
ATOM 28057 O O . ARG A 1 64 ? 7.316 2.601 1.409 1.00 0.00 57 ARG A O 20
ATOM 28078 N N . VAL A 1 65 ? 8.600 0.956 2.251 1.00 0.00 58 VAL A N 20
ATOM 28079 C CA . VAL A 1 65 ? 9.105 1.765 3.353 1.00 0.00 58 VAL A CA 20
ATOM 28080 C C . VAL A 1 65 ? 10.626 1.865 3.309 1.00 0.00 58 VAL A C 20
ATOM 28081 O O . VAL A 1 65 ? 11.322 0.937 2.897 1.00 0.00 58 VAL A O 20
ATOM 28094 N N . PRO A 1 66 ? 11.156 3.017 3.746 1.00 0.00 59 PRO A N 20
ATOM 28095 C CA . PRO A 1 66 ? 12.600 3.266 3.768 1.00 0.00 59 PRO A CA 20
ATOM 28096 C C . PRO A 1 66 ? 13.318 2.424 4.818 1.00 0.00 59 PRO A C 20
ATOM 28097 O O . PRO A 1 66 ? 12.771 2.148 5.886 1.00 0.00 59 PRO A O 20
ATOM 28108 N N . CYS A 1 67 ? 14.545 2.020 4.508 1.00 0.00 60 CYS A N 20
ATOM 28109 C CA . CYS A 1 67 ? 15.338 1.210 5.425 1.00 0.00 60 CYS A CA 20
ATOM 28110 C C . CYS A 1 67 ? 15.149 1.677 6.866 1.00 0.00 60 CYS A C 20
ATOM 28111 O O . CYS A 1 67 ? 15.144 2.876 7.146 1.00 0.00 60 CYS A O 20
ATOM 28118 N N . LEU A 1 68 ? 14.993 0.721 7.775 1.00 0.00 61 LEU A N 20
ATOM 28119 C CA . LEU A 1 68 ? 14.804 1.033 9.188 1.00 0.00 61 LEU A CA 20
ATOM 28120 C C . LEU A 1 68 ? 15.853 2.030 9.671 1.00 0.00 61 LEU A C 20
ATOM 28121 O O . LEU A 1 68 ? 15.575 2.874 10.522 1.00 0.00 61 LEU A O 20
ATOM 28137 N N . ASN A 1 69 ? 17.057 1.928 9.119 1.00 0.00 62 ASN A N 20
ATOM 28138 C CA . ASN A 1 69 ? 18.147 2.822 9.493 1.00 0.00 62 ASN A CA 20
ATOM 28139 C C . ASN A 1 69 ? 18.228 4.009 8.538 1.00 0.00 62 ASN A C 20
ATOM 28140 O O . ASN A 1 69 ? 19.312 4.521 8.257 1.00 0.00 62 ASN A O 20
ATOM 28151 N N . SER A 1 70 ? 17.073 4.443 8.043 1.00 0.00 63 SER A N 20
ATOM 28152 C CA . SER A 1 70 ? 17.013 5.569 7.118 1.00 0.00 63 SER A CA 20
ATOM 28153 C C . SER A 1 70 ? 17.876 6.725 7.612 1.00 0.00 63 SER A C 20
ATOM 28154 O O . SER A 1 70 ? 18.635 7.319 6.846 1.00 0.00 63 SER A O 20
ATOM 28162 N N . ASP A 1 71 ? 17.754 7.039 8.897 1.00 0.00 64 ASP A N 20
ATOM 28163 C CA . ASP A 1 71 ? 18.523 8.124 9.496 1.00 0.00 64 ASP A CA 20
ATOM 28164 C C . ASP A 1 71 ? 19.945 8.150 8.944 1.00 0.00 64 ASP A C 20
ATOM 28165 O O . ASP A 1 71 ? 20.433 9.193 8.507 1.00 0.00 64 ASP A O 20
ATOM 28174 N N . PHE A 1 72 ? 20.605 6.997 8.969 1.00 0.00 65 PHE A N 20
ATOM 28175 C CA . PHE A 1 72 ? 21.973 6.888 8.473 1.00 0.00 65 PHE A CA 20
ATOM 28176 C C . PHE A 1 72 ? 22.079 7.426 7.049 1.00 0.00 65 PHE A C 20
ATOM 28177 O O . PHE A 1 72 ? 23.033 8.124 6.707 1.00 0.00 65 PHE A O 20
ATOM 28194 N N . GLY A 1 73 ? 21.092 7.095 6.222 1.00 0.00 66 GLY A N 20
ATOM 28195 C CA . GLY A 1 73 ? 21.093 7.552 4.845 1.00 0.00 66 GLY A CA 20
ATOM 28196 C C . GLY A 1 73 ? 21.065 6.405 3.854 1.00 0.00 66 GLY A C 20
ATOM 28197 O O . GLY A 1 73 ? 21.761 6.434 2.839 1.00 0.00 66 GLY A O 20
ATOM 28201 N N . CYS A 1 74 ? 20.258 5.391 4.148 1.00 0.00 67 CYS A N 20
ATOM 28202 C CA . CYS A 1 74 ? 20.142 4.227 3.277 1.00 0.00 67 CYS A CA 20
ATOM 28203 C C . CYS A 1 74 ? 19.081 4.454 2.204 1.00 0.00 67 CYS A C 20
ATOM 28204 O O . CYS A 1 74 ? 17.882 4.495 2.481 1.00 0.00 67 CYS A O 20
ATOM 28211 N N . PRO A 1 75 ? 19.531 4.606 0.950 1.00 0.00 68 PRO A N 20
ATOM 28212 C CA . PRO A 1 75 ? 18.637 4.830 -0.190 1.00 0.00 68 PRO A CA 20
ATOM 28213 C C . PRO A 1 75 ? 17.811 3.595 -0.531 1.00 0.00 68 PRO A C 20
ATOM 28214 O O . PRO A 1 75 ? 16.891 3.656 -1.347 1.00 0.00 68 PRO A O 20
ATOM 28225 N N . PHE A 1 76 ? 18.143 2.474 0.100 1.00 0.00 69 PHE A N 20
ATOM 28226 C CA . PHE A 1 76 ? 17.432 1.223 -0.137 1.00 0.00 69 PHE A CA 20
ATOM 28227 C C . PHE A 1 76 ? 15.999 1.306 0.381 1.00 0.00 69 PHE A C 20
ATOM 28228 O O . PHE A 1 76 ? 15.759 1.718 1.516 1.00 0.00 69 PHE A O 20
ATOM 28245 N N . THR A 1 77 ? 15.048 0.912 -0.461 1.00 0.00 70 THR A N 20
ATOM 28246 C CA . THR A 1 77 ? 13.639 0.943 -0.091 1.00 0.00 70 THR A CA 20
ATOM 28247 C C . THR A 1 77 ? 12.951 -0.374 -0.433 1.00 0.00 70 THR A C 20
ATOM 28248 O O . THR A 1 77 ? 13.117 -0.904 -1.531 1.00 0.00 70 THR A O 20
ATOM 28259 N N . MET A 1 78 ? 12.178 -0.896 0.514 1.00 0.00 71 MET A N 20
ATOM 28260 C CA . MET A 1 78 ? 11.464 -2.151 0.310 1.00 0.00 71 MET A CA 20
ATOM 28261 C C . MET A 1 78 ? 10.348 -2.314 1.337 1.00 0.00 71 MET A C 20
ATOM 28262 O O . MET A 1 78 ? 10.224 -1.515 2.265 1.00 0.00 71 MET A O 20
ATOM 28276 N N . ALA A 1 79 ? 9.538 -3.353 1.165 1.00 0.00 72 ALA A N 20
ATOM 28277 C CA . ALA A 1 79 ? 8.434 -3.621 2.078 1.00 0.00 72 ALA A CA 20
ATOM 28278 C C . ALA A 1 79 ? 8.942 -3.890 3.490 1.00 0.00 72 ALA A C 20
ATOM 28279 O O . ALA A 1 79 ? 10.019 -4.457 3.675 1.00 0.00 72 ALA A O 20
ATOM 28286 N N . ARG A 1 80 ? 8.160 -3.480 4.483 1.00 0.00 73 ARG A N 20
ATOM 28287 C CA . ARG A 1 80 ? 8.532 -3.675 5.879 1.00 0.00 73 ARG A CA 20
ATOM 28288 C C . ARG A 1 80 ? 8.792 -5.150 6.171 1.00 0.00 73 ARG A C 20
ATOM 28289 O O . ARG A 1 80 ? 9.761 -5.499 6.844 1.00 0.00 73 ARG A O 20
ATOM 28310 N N . ASN A 1 81 ? 7.919 -6.012 5.660 1.00 0.00 74 ASN A N 20
ATOM 28311 C CA . ASN A 1 81 ? 8.054 -7.450 5.866 1.00 0.00 74 ASN A CA 20
ATOM 28312 C C . ASN A 1 81 ? 9.139 -8.030 4.964 1.00 0.00 74 ASN A C 20
ATOM 28313 O O . ASN A 1 81 ? 9.309 -9.246 4.882 1.00 0.00 74 ASN A O 20
ATOM 28324 N N . LYS A 1 82 ? 9.871 -7.151 4.288 1.00 0.00 75 LYS A N 20
ATOM 28325 C CA . LYS A 1 82 ? 10.941 -7.574 3.393 1.00 0.00 75 LYS A CA 20
ATOM 28326 C C . LYS A 1 82 ? 12.276 -6.969 3.817 1.00 0.00 75 LYS A C 20
ATOM 28327 O O . LYS A 1 82 ? 13.338 -7.518 3.524 1.00 0.00 75 LYS A O 20
ATOM 28346 N N . VAL A 1 83 ? 12.214 -5.836 4.509 1.00 0.00 76 VAL A N 20
ATOM 28347 C CA . VAL A 1 83 ? 13.418 -5.158 4.976 1.00 0.00 76 VAL A CA 20
ATOM 28348 C C . VAL A 1 83 ? 14.309 -6.106 5.771 1.00 0.00 76 VAL A C 20
ATOM 28349 O O . VAL A 1 83 ? 15.523 -6.143 5.575 1.00 0.00 76 VAL A O 20
ATOM 28362 N N . ALA A 1 84 ? 13.696 -6.872 6.668 1.00 0.00 77 ALA A N 20
ATOM 28363 C CA . ALA A 1 84 ? 14.434 -7.822 7.491 1.00 0.00 77 ALA A CA 20
ATOM 28364 C C . ALA A 1 84 ? 15.581 -8.452 6.709 1.00 0.00 77 ALA A C 20
ATOM 28365 O O . ALA A 1 84 ? 16.705 -8.541 7.202 1.00 0.00 77 ALA A O 20
ATOM 28372 N N . GLU A 1 85 ? 15.289 -8.888 5.487 1.00 0.00 78 GLU A N 20
ATOM 28373 C CA . GLU A 1 85 ? 16.298 -9.511 4.638 1.00 0.00 78 GLU A CA 20
ATOM 28374 C C . GLU A 1 85 ? 17.379 -8.507 4.251 1.00 0.00 78 GLU A C 20
ATOM 28375 O O . GLU A 1 85 ? 18.573 -8.782 4.380 1.00 0.00 78 GLU A O 20
ATOM 28387 N N . HIS A 1 86 ? 16.953 -7.341 3.776 1.00 0.00 79 HIS A N 20
ATOM 28388 C CA . HIS A 1 86 ? 17.884 -6.294 3.370 1.00 0.00 79 HIS A CA 20
ATOM 28389 C C . HIS A 1 86 ? 18.820 -5.924 4.517 1.00 0.00 79 HIS A C 20
ATOM 28390 O O . HIS A 1 86 ? 19.999 -5.642 4.304 1.00 0.00 79 HIS A O 20
ATOM 28404 N N . LEU A 1 87 ? 18.286 -5.927 5.734 1.00 0.00 80 LEU A N 20
ATOM 28405 C CA . LEU A 1 87 ? 19.072 -5.591 6.915 1.00 0.00 80 LEU A CA 20
ATOM 28406 C C . LEU A 1 87 ? 20.298 -6.492 7.028 1.00 0.00 80 LEU A C 20
ATOM 28407 O O . LEU A 1 87 ? 21.357 -6.060 7.481 1.00 0.00 80 LEU A O 20
ATOM 28423 N N . GLU A 1 88 ? 20.146 -7.745 6.610 1.00 0.00 81 GLU A N 20
ATOM 28424 C CA . GLU A 1 88 ? 21.241 -8.706 6.663 1.00 0.00 81 GLU A CA 20
ATOM 28425 C C . GLU A 1 88 ? 22.385 -8.278 5.747 1.00 0.00 81 GLU A C 20
ATOM 28426 O O . GLU A 1 88 ? 23.557 -8.464 6.072 1.00 0.00 81 GLU A O 20
ATOM 28438 N N . MET A 1 89 ? 22.033 -7.706 4.600 1.00 0.00 82 MET A N 20
ATOM 28439 C CA . MET A 1 89 ? 23.029 -7.252 3.636 1.00 0.00 82 MET A CA 20
ATOM 28440 C C . MET A 1 89 ? 23.057 -5.729 3.560 1.00 0.00 82 MET A C 20
ATOM 28441 O O . MET A 1 89 ? 23.530 -5.154 2.579 1.00 0.00 82 MET A O 20
ATOM 28455 N N . CYS A 1 90 ? 22.548 -5.079 4.602 1.00 0.00 83 CYS A N 20
ATOM 28456 C CA . CYS A 1 90 ? 22.513 -3.623 4.653 1.00 0.00 83 CYS A CA 20
ATOM 28457 C C . CYS A 1 90 ? 23.736 -3.075 5.383 1.00 0.00 83 CYS A C 20
ATOM 28458 O O . CYS A 1 90 ? 24.127 -3.564 6.443 1.00 0.00 83 CYS A O 20
ATOM 28465 N N . PRO A 1 91 ? 24.354 -2.035 4.805 1.00 0.00 84 PRO A N 20
ATOM 28466 C CA . PRO A 1 91 ? 25.540 -1.397 5.383 1.00 0.00 84 PRO A CA 20
ATOM 28467 C C . PRO A 1 91 ? 25.219 -0.623 6.657 1.00 0.00 84 PRO A C 20
ATOM 28468 O O . PRO A 1 91 ? 25.909 -0.757 7.667 1.00 0.00 84 PRO A O 20
ATOM 28479 N N . ALA A 1 92 ? 24.167 0.187 6.603 1.00 0.00 85 ALA A N 20
ATOM 28480 C CA . ALA A 1 92 ? 23.753 0.980 7.754 1.00 0.00 85 ALA A CA 20
ATOM 28481 C C . ALA A 1 92 ? 23.512 0.095 8.972 1.00 0.00 85 ALA A C 20
ATOM 28482 O O . ALA A 1 92 ? 23.628 0.547 10.112 1.00 0.00 85 ALA A O 20
ATOM 28489 N N . SER A 1 93 ? 23.176 -1.166 8.725 1.00 0.00 86 SER A N 20
ATOM 28490 C CA . SER A 1 93 ? 22.914 -2.113 9.802 1.00 0.00 86 SER A CA 20
ATOM 28491 C C . SER A 1 93 ? 24.216 -2.707 10.332 1.00 0.00 86 SER A C 20
ATOM 28492 O O . SER A 1 93 ? 24.280 -3.888 10.674 1.00 0.00 86 SER A O 20
ATOM 28500 N N . VAL A 1 94 ? 25.253 -1.878 10.398 1.00 0.00 87 VAL A N 20
ATOM 28501 C CA . VAL A 1 94 ? 26.554 -2.318 10.887 1.00 0.00 87 VAL A CA 20
ATOM 28502 C C . VAL A 1 94 ? 26.406 -3.216 12.110 1.00 0.00 87 VAL A C 20
ATOM 28503 O O . VAL A 1 94 ? 27.116 -4.211 12.252 1.00 0.00 87 VAL A O 20
ATOM 28516 N N . SER A 1 95 ? 25.479 -2.856 12.992 1.00 0.00 88 SER A N 20
ATOM 28517 C CA . SER A 1 95 ? 25.239 -3.627 14.206 1.00 0.00 88 SER A CA 20
ATOM 28518 C C . SER A 1 95 ? 24.759 -5.036 13.870 1.00 0.00 88 SER A C 20
ATOM 28519 O O . SER A 1 95 ? 23.729 -5.215 13.221 1.00 0.00 88 SER A O 20
ATOM 28527 N N . GLY A 1 96 ? 25.515 -6.035 14.317 1.00 0.00 89 GLY A N 20
ATOM 28528 C CA . GLY A 1 96 ? 25.152 -7.415 14.054 1.00 0.00 89 GLY A CA 20
ATOM 28529 C C . GLY A 1 96 ? 26.351 -8.343 14.069 1.00 0.00 89 GLY A C 20
ATOM 28530 O O . GLY A 1 96 ? 27.451 -7.964 14.473 1.00 0.00 89 GLY A O 20
ATOM 28534 N N . PRO A 1 97 ? 26.145 -9.590 13.621 1.00 0.00 90 PRO A N 20
ATOM 28535 C CA . PRO A 1 97 ? 27.206 -10.600 13.576 1.00 0.00 90 PRO A CA 20
ATOM 28536 C C . PRO A 1 97 ? 28.258 -10.289 12.517 1.00 0.00 90 PRO A C 20
ATOM 28537 O O . PRO A 1 97 ? 28.067 -9.409 11.678 1.00 0.00 90 PRO A O 20
ATOM 28548 N N . SER A 1 98 ? 29.368 -11.019 12.561 1.00 0.00 91 SER A N 20
ATOM 28549 C CA . SER A 1 98 ? 30.453 -10.818 11.606 1.00 0.00 91 SER A CA 20
ATOM 28550 C C . SER A 1 98 ? 29.933 -10.879 10.173 1.00 0.00 91 SER A C 20
ATOM 28551 O O . SER A 1 98 ? 29.873 -11.949 9.568 1.00 0.00 91 SER A O 20
ATOM 28559 N N . SER A 1 99 ? 29.560 -9.722 9.636 1.00 0.00 92 SER A N 20
ATOM 28560 C CA . SER A 1 99 ? 29.041 -9.643 8.275 1.00 0.00 92 SER A CA 20
ATOM 28561 C C . SER A 1 99 ? 29.989 -10.325 7.293 1.00 0.00 92 SER A C 20
ATOM 28562 O O . SER A 1 99 ? 29.561 -11.095 6.434 1.00 0.00 92 SER A O 20
ATOM 28570 N N . GLY A 1 100 ? 31.280 -10.036 7.427 1.00 0.00 93 GLY A N 20
ATOM 28571 C CA . GLY A 1 100 ? 32.268 -10.629 6.546 1.00 0.00 93 GLY A CA 20
ATOM 28572 C C . GLY A 1 100 ? 31.746 -10.824 5.136 1.00 0.00 93 GLY A C 20
ATOM 28573 O O . GLY A 1 100 ? 32.458 -11.324 4.266 1.00 0.00 93 GLY A O 20
#

Sequence (100 aa):
GSSGSSGMEEELQHSHCVNCVSRRCMTRPEPGISCDLIGCPLVCGAVFHSCKADEHRLLCPFERVPCLNSDFGCPFTMARNKVAEHLEMCPASVSGPSSGGSSGSSGMEEELQHSHCVNCVSRRCMTRPEPGISCDLIGCPLVCGAVFHSCKADEHRLLCPFERVPCLNSDFGCPFTMARNKVAEHLEMCPASVSGPSSGGSSGSSGMEEELQHSHCVNCVSRRCMTRPEPGISCDLIGCPLVCGAVFHSCKADEHRLLCPFERVPCLNSDFGCPFTMARNKVAEHLEMCPASVSGPSSGGSSGSSGMEEELQHSHCVNCVSRRCMTRPEPGISCDLIGCPLVCGAVFHSCKADEHRLLCPFERVPCLNSDFGCPFTMARNKVAEHLEMCPASVSGPSSGGSSGSSGMEEELQHSHCVNCVSRRCMTRPEPGISCDLIGCPLVCGAVFHSCKADEHRLLCPFERVPCLNSDFGCPFTMARNKVAEHLEMCPASVSGPSSGGSSGSSGMEEELQHSHCVNCVSRRCMTRPEPGISCDLIGCPLVCGAVFHSCKADEHRLLCPFERVPCLNSDFGCPFTMARNKVAEHLEMCPASVSGPSSGGSSGSSGMEEELQHSHCVNCVSRRCMTRPEPGISCDLIGCPLVCGAVFHSCKADEHRLLCPFERVPCLNSDFGCPFTMARNKVAEHLEMCPASVSGPSSGGSSGSSGMEEELQHSHCVNCVSRRCMTRPEPGISCDLIGCPLVCGAVFHSCKADEHRLLCPFERVPCLNSDFGCPFTMARNKVAEHLEMCPASVSGPSSGGSSGSSGMEEELQHSHCVNCVSRRCMTRPEPGISCDLIGCPLVCGAVFHSCKADEHRLLCPFERVPCLNSDFGCPFTMARNKVAEHLEMCPASVSGPSSGGSSGSSGMEEELQHSHCVNCVSRRCMTRPEPGISCDLIGCPLVCGAVFHSCKADEHRLLCPFERVPCLNSDFGCPFTMARNKVAEHLEMCPASVSGPSSGGSSGSSGMEEELQHSHCVNCVSRRCMTRPEPGISCDLIGCPLVCGAVFHSCKADEHRLLCPFERVPCLNSDFGCPFTMARNKVAEHLEMCPASVSGPSSGGSSGSSGMEEELQHSHCVNCVSRRCMTRPEPGISCDLIGCPLVCGAVFHSCKADEHRLLCPFERVPCLNSDFGCPFTMARNKVAEHLEMCPASVSGPSSGGSSGSSGMEEELQHSHCVNCVSRRCMTRPEPGISCDLIGCPLVCGAVFHSCKADEHRLLCPFERVPCLNSDFGCPFTMARNKVAEHLEMCPASVSGPSSGGSSGSSGMEEELQHSHCVNCVSRRCMTRPEPGISCDLIGCPLVCGAVFHSCKADEHRLLCPFERVPCLNSDFGCPFTMARNKVAEHLEMCPASVSGPSSGGSSGSSGMEEELQHSHCVNCVSRRCMTRPEPGISCDLIGCPLVCGAVFHSCKADEHRLLCPFERVPCLNSDFGCPFTMARNKVAEHLEMCPASVSGPSSGGSSGSSGMEEELQHSHCVNCVSRRCMTRPEPGISCDLIGCPLVCGAVFHSCKADEHRLLCPFERVPCLNSDFGCPFTMARNKVAEHLEMCPASVSGPSSGGSSGSSGMEEELQHSHCVNCVSRRCMTRPEPGISCDLIGCPLVCGAVFHSCKADEHRLLCPFERVPCLNSDFGCPFTMARNKVAEHLEMCPASVSGPSSGGSSGSSGMEEELQHSHCVNCVSRRCMTRPEPGISCDLIGCPLVCGAVFHSCKADEHRLLCPFERVPCLNSDFGCPFTMARNKVAEHLEMCPASVSGPSSGGSSGSSGMEEELQHSHCVNCVSRRCMTRPEPGISCDLIGCPLVCGAVFHSCKADEHRLLCPFERVPCLNSDFGCPFTMARNKVAEHLEMCPASVSGPSSGGSSGSSGMEEELQHSHCVNCVSRRCMTRPEPGISCDLIGCPLVCGAVFHSCKADEHRLLCPFERVPCLNSDFGCPFTMARNKVAEHLEMCPASVSGPSSG

InterPro domains:
  IPR001293 Zinc finger, TRAF-type [PF15965] (7-99)
  IPR001293 Zinc finger, TRAF-type [PS50145] (49-91)
  IPR001810 F-box domain [PF15966] (610-724)
  IPR001810 F-box domain [PS50181] (610-646)
  IPR013083 Zinc finger, RING/FYVE/PHD-type [G3DSA:3.30.40.10] (56-105)
  IPR031890 F-box only protein 30/40 [PTHR15933] (2-744)
  IPR036047 F-box-like domain superfamily [SSF81383] (608-654)
  IPR043013 Zinc finger, TRAF-type, N-terminal [G3DSA:3.30.40.150] (6-55)

Secondary structure (DSSP, 8-state):
--------------TTGGG---TT------TTT---EEE-TT--S-EEEHHHHHHHHHH-SSSEEE-TTTTTT---EEESSTHHHHHHT-GGG-------

Radius of gyration: 20.9 Å; Cα contacts (8 Å, |Δi|>4): 110; chains: 1; bounding box: 54×56×41 Å

Nearest PDB structures (foldseek):
  2yre-assembly1_A  TM=8.677E-01  e=2.238E-18  Homo sapiens
  2eod-assembly1_A  TM=6.867E-01  e=9.889E-02  Homo sapiens
  4i7c-assembly1_A  TM=8.171E-01  e=6.542E-01  Homo sapiens
  4i7d-assembly1_A  TM=7.994E-01  e=1.201E+00  Homo sapiens
  4i7b-assembly1_A  TM=5.466E-01  e=5.343E-01  Homo sapiens

Solvent-accessible surface area: 7999 Å² total; per-residue (Å²): 129,124,120,82,120,112,74,201,173,153,143,142,141,25,78,39,1,57,129,23,151,71,140,166,16,168,68,210,55,89,122,48,91,0,18,88,47,66,49,11,96,67,126,32,73,35,57,18,3,57,29,64,14,89,90,29,120,136,141,4,58,75,38,159,14,69,1,98,34,51,135,148,54,13,120,94,83,21,12,129,78,104,16,52,105,11,37,150,113,11,96,13,30,133,89,52,135,114,106,129

Foldseek 3Di:
DPDDDDDDDDDDDACQLVVDQDQPDDDPADPHHHHDWDDQPQPLPGIGGPVCNVVVLVVRQQRWDAQPLCVVPGPDIGGNVCNVVVLLVPPSVVPDPDSD

CATH classification: 3.30.40.150